Protein 6LMR (pdb70)

GO terms:
  GO:1990837 sequence-specific double-stranded DNA binding (F, IDA)
  GO:0003677 DNA binding (F, TAS)
  GO:0045944 positive regulation of transcription by RNA polymerase II (P, IDA)
  GO:0062153 C5-methylcytidine-containing RNA reader activity (F, IDA)
  GO:0070062 extracellular exosome (C, IDA)
  GO:0010494 cytoplasmic stress granule (C, IDA)
  GO:0003723 RNA binding (F, IDA)
  GO:0035198 miRNA binding (F, IDA)
  GO:0005689 U12-type spliceosomal complex (C, IDA)
  GO:1990428 miRNA transport (P, IDA)
  GO:0048255 mRNA stabilization (P, IDA)
  GO:0006355 regulation of DNA-templated transcription (P, IDA)
  GO:0005576 extracellular region (C, EXP)
  GO:0005634 nucleus (C, EXP)
  GO:0005737 cytoplasm (C, EXP)
  GO:0051031 tRNA transport (P, IMP)
  GO:0050658 RNA transport (P, IMP)
  GO:0005515 protein binding (F, IPI)
  GO:0005634 nucleus (C, TAS)
  GO:0003690 double-stranded DNA binding (F, TAS)

Secondary structure (DSSP, 8-state):
---EEEEEEEEEEEEEETTTTEEEEEETTT--EEEEEGGG-SS--TT-SS----TT-EEEEEEEE-SSSEEEEEEE-GGGPPP---TT--

Sequence (90 aa):
DKKVIATKVLGTVKWFNVRNGYGFINRNDTKEDVFVHQTAIKKNNPRKYLRSVGDGETVEFDVVEGEKGAEAANVTGPGGVPVQGSKYAADKKVIATKVLGTVKWFNVRNGYGFINRNDTKEDVFVHQTAIKKNNPRKYLRSVGDGETVEFDVVEGEKGAEAANVTGPGGVPVQGSKYAADKKVIATKVLGTVKWFNVRNGYGFINRNDTKEDVFVHQTAIKKNNPRKYLRSVGDGETVEFDVVEGEKGAEAANVTGPGGVPVQGSKYAADKKVIATKVLGTVKWFNVRNGYGFINRNDTKEDVFVHQTAIKKNNPRKYLRSVGDGETVEFDVVEGEKGAEAANVTGPGGVPVQGSKYAADKKVIATKVLGTVKWFNVRNGYGFINRNDTKEDVFVHQTAIKKNNPRKYLRSVGDGETVEFDVVEGEKGAEAANVTGPGGVPVQGSKYAADKKVIATKVLGTVKWFNVRNGYGFINRNDTKEDVFVHQTAIKKNNPRKYLRSVGDGETVEFDVVEGEKGAEAANVTGPGGVPVQGSKYAADKKVIATKVLGTVKWFNVRNGYGFINRNDTKEDVFVHQTAIKKNNPRKYLRSVGDGETVEFDVVEGEKGAEAANVTGPGGVPVQGSKYAADKKVIATKVLGTVKWFNVRNGYGFINRNDTKEDVFVHQTAIKKNNPRKYLRSVGDGETVEFDVVEGEKGAEAANVTGPGGVPVQGSKYAADKKVIATKVLGTVKWFNVRNGYGFINRNDTKEDVFVHQTAIKKNNPRKYLRSVGDGETVEFDVVEGEKGAEAANVTGPGGVPVQGSKYAADKKVIATKVLGTVKWFNVRNGYGFINRNDTKEDVFVHQTAIKKNNPRKYLRSVGDGETVEFDVVEGEKGAEAANVTGPGGVPVQGSKYAADKKVIATKVLGTVKWFNVRNGYGFINRNDTKEDVFVHQTAIKKNNPRKYLRSVGDGETVEFDVVEGEKGAEAANVTGPGGVPVQGSKYAADKKVIATKVLGTVKWFNVRNGYGFINRNDTKEDVFVHQTAIKKNNPRKYLRSVGDGETVEFDVVEGEKGAEAANVTGPGGVPVQGSKYAADKKVIATKVLGTVKWFNVRNGYGFINRNDTKEDVFVHQTAIKKNNPRKYLRSVGDGETVEFDVVEGEKGAEAANVTGPGGVPVQGSKYAADKKVIATKVLGTVKWFNVRNGYGFINRNDTKEDVFVHQTAIKKNNPRKYLRSVGDGETVEFDVVEGEKGAEAANVTGPGGVPVQGSKYAADKKVIATKVLGTVKWFNVRNGYGFINRNDTKEDVFVHQTAIKKNNPRKYLRSVGDGETVEFDVVEGEKGAEAANVTGPGGVPVQGSKYAADKKVIATKVLGTVKWFNVRNGYGFINRNDTKEDVFVHQTAIKKNNPRKYLRSVGDGETVEFDVVEGEKGAEAANVTGPGGVPVQGSKYAADKKVIATKVLGTVKWFNVRNGYGFINRNDTKEDVFVHQTAIKKNNPRKYLRSVGDGETVEFDVVEGEKGAEAANVTGPGGVPVQGSKYAADKKVIATKVLGTVKWFNVRNGYGFINRNDTKEDVFVHQTAIKKNNPRKYLRSVGDGETVEFDVVEGEKGAEAANVTGPGGVPVQGSKYAADKKVIATKVLGTVKWFNVRNGYGFINRNDTKEDVFVHQTAIKKNNPRKYLRSVGDGETVEFDVVEGEKGAEAANVTGPGGVPVQGSKYAADKKVIATKVLGTVKWFNVRNGYGFINRNDTKEDVFVHQTAIKKNNPRKYLRSVGDGETVEFDVVEGEKGAEAANVTGPGGVPVQGSKYAA

InterPro domains:
  IPR002059 Cold-shock protein Csp, DNA-binding [PF00313] (61-127)
  IPR002059 Cold-shock protein Csp, DNA-binding [PR00050] (61-76)
  IPR002059 Cold-shock protein Csp, DNA-binding [PR00050] (82-91)
  IPR002059 Cold-shock protein Csp, DNA-binding [PR00050] (101-119)
  IPR002059 Cold-shock protein Csp, DNA-binding [PS51857] (58-127)
  IPR002059 Cold-shock protein Csp, DNA-binding [cd04458] (61-127)
  IPR011129 Cold-shock domain [SM00357] (60-128)
  IPR012340 Nucleic acid-binding, OB-fold [G3DSA:2.40.50.140] (48-130)
  IPR012340 Nucleic acid-binding, OB-fold [SSF50249] (55-127)
  IPR019844 Cold-shock domain, conserved site [PS00352] (72-91)
  IPR050181 Cold shock domain-containing protein [PTHR11544] (18-324)

Foldseek 3Di:
DFAFPFFWAKWAFQDWDVVVQWGWIQGPVVRHIATDGQVQAQFADPVFPGRFADHRAIWIFTWTADPVGIHTGNIAHPPNHGGDGYPNGD

Solvent-accessible surface area: 5685 Å² total; per-residue (Å²): 198,120,131,79,83,24,86,161,22,82,0,50,2,126,77,9,62,31,210,54,30,97,1,52,1,49,9,80,99,72,168,94,65,0,73,1,78,31,111,17,3,129,110,34,29,115,196,59,188,85,89,1,0,5,98,59,43,52,0,24,2,39,0,19,83,14,162,182,30,14,69,1,34,70,0,18,3,55,83,56,79,61,2,104,13,11,172,173,11,71

Nearest PDB structures (foldseek):
  6lms-assembly1_A  TM=9.364E-01  e=9.576E-15  Homo sapiens
  6a6j-assembly2_C  TM=9.395E-01  e=3.220E-14  Danio rerio
  7f3j-assembly2_C  TM=9.641E-01  e=1.718E-13  Homo sapiens
  1h95-assembly1_A  TM=7.685E-01  e=8.347E-10  Homo sapiens
  4a76-assembly3_E  TM=8.411E-01  e=6.032E-07  Xenopus tropicalis

Organism: Homo sapiens (NCBI:txid9606)

Structure (mmCIF, N/CA/C/O backbone):
data_6LMR
#
_entry.id   6LMR
#
loop_
_entity.id
_entity.type
_entity.pdbx_description
1 polymer 'Y-box-binding protein 1'
2 polymer "DNA (5'-D(P*AP*AP*CP*AP*CP*CP*T)-3')"
#
loop_
_atom_site.group_PDB
_atom_site.id
_atom_site.type_symbol
_atom_site.label_atom_id
_atom_site.label_alt_id
_atom_site.label_comp_id
_atom_site.label_asym_id
_atom_site.label_entity_id
_atom_site.label_seq_id
_atom_site.pdbx_PDB_ins_code
_atom_site.Cartn_x
_atom_site.Cartn_y
_atom_site.Cartn_z
_atom_site.occupancy
_atom_site.B_iso_or_equiv
_atom_site.auth_seq_id
_atom_site.auth_comp_id
_atom_site.auth_asym_id
_atom_site.auth_atom_id
_atom_site.pdbx_PDB_model_num
ATOM 1 N N . ASP A 1 24 ? 19.459 -11.107 17.613 1.00 0.00 51 ASP A N 1
ATOM 2 C CA . ASP A 1 24 ? 19.635 -11.624 16.226 1.00 0.00 51 ASP A CA 1
ATOM 3 C C . ASP A 1 24 ? 20.703 -12.713 16.226 1.00 0.00 51 ASP A C 1
ATOM 4 O O . ASP A 1 24 ? 21.355 -12.956 15.210 1.00 0.00 51 ASP A O 1
ATOM 13 N N . LYS A 1 25 ? 20.881 -13.361 17.374 1.00 0.00 52 LYS A N 1
ATOM 14 C CA . LYS A 1 25 ? 21.875 -14.418 17.497 1.00 0.00 52 LYS A CA 1
ATOM 15 C C . LYS A 1 25 ? 21.532 -15.575 16.562 1.00 0.00 52 LYS A C 1
ATOM 16 O O . LYS A 1 25 ? 20.391 -16.041 16.533 1.00 0.00 52 LYS A O 1
ATOM 35 N N . LYS A 1 26 ? 22.520 -16.032 15.802 1.00 0.00 53 LYS A N 1
ATOM 36 C CA . LYS A 1 26 ? 22.303 -17.128 14.864 1.00 0.00 53 LYS A CA 1
ATOM 37 C C . LYS A 1 26 ? 22.566 -18.468 15.523 1.00 0.00 53 LYS A C 1
ATOM 38 O O . LYS A 1 26 ? 23.583 -18.663 16.188 1.00 0.00 53 LYS A O 1
ATOM 57 N N . VAL A 1 27 ? 21.643 -19.394 15.317 1.00 0.00 54 VAL A N 1
ATOM 58 C CA . VAL A 1 27 ? 21.788 -20.730 15.859 1.00 0.00 54 VAL A CA 1
ATOM 59 C C . VAL A 1 27 ? 22.263 -21.674 14.763 1.00 0.00 54 VAL A C 1
ATOM 60 O O . VAL A 1 27 ? 21.494 -22.057 13.881 1.00 0.00 54 VAL A O 1
ATOM 73 N N . ILE A 1 28 ? 23.540 -22.027 14.817 1.00 0.00 55 ILE A N 1
ATOM 74 C CA . ILE A 1 28 ? 24.124 -22.910 13.819 1.00 0.00 55 ILE A CA 1
ATOM 75 C C . ILE A 1 28 ? 23.447 -24.277 13.834 1.00 0.00 55 ILE A C 1
ATOM 76 O O . ILE A 1 28 ? 23.142 -24.841 12.782 1.00 0.00 55 ILE A O 1
ATOM 92 N N . ALA A 1 29 ? 23.226 -24.809 15.030 1.00 0.00 56 ALA A N 1
ATOM 93 C CA . ALA A 1 29 ? 22.586 -26.111 15.167 1.00 0.00 56 ALA A CA 1
ATOM 94 C C . ALA A 1 29 ? 21.711 -26.165 16.417 1.00 0.00 56 ALA A C 1
ATOM 95 O O . ALA A 1 29 ? 21.885 -25.378 17.346 1.00 0.00 56 ALA A O 1
ATOM 102 N N . THR A 1 30 ? 20.772 -27.104 16.423 1.00 0.00 57 THR A N 1
ATOM 103 C CA . THR A 1 30 ? 19.866 -27.275 17.552 1.00 0.00 57 THR A CA 1
ATOM 104 C C . THR A 1 30 ? 20.231 -28.547 18.316 1.00 0.00 57 THR A C 1
ATOM 105 O O . THR A 1 30 ? 21.412 -28.835 18.502 1.00 0.00 57 THR A O 1
ATOM 116 N N . LYS A 1 31 ? 19.237 -29.297 18.780 1.00 0.00 58 LYS A N 1
ATOM 117 C CA . LYS A 1 31 ? 19.523 -30.515 19.527 1.00 0.00 58 LYS A CA 1
ATOM 118 C C . LYS A 1 31 ? 20.509 -31.394 18.760 1.00 0.00 58 LYS A C 1
ATOM 119 O O . LYS A 1 31 ? 20.140 -32.076 17.804 1.00 0.00 58 LYS A O 1
ATOM 138 N N . VAL A 1 32 ? 21.764 -31.366 19.193 1.00 0.00 59 VAL A N 1
ATOM 139 C CA . VAL A 1 32 ? 22.813 -32.157 18.560 1.00 0.00 59 VAL A CA 1
ATOM 140 C C . VAL A 1 32 ? 23.570 -32.974 19.596 1.00 0.00 59 VAL A C 1
ATOM 141 O O . VAL A 1 32 ? 24.019 -32.438 20.608 1.00 0.00 59 VAL A O 1
ATOM 154 N N . LEU A 1 33 ? 23.725 -34.265 19.333 1.00 0.00 60 LEU A N 1
ATOM 155 C CA . LEU A 1 33 ? 24.465 -35.123 20.245 1.00 0.00 60 LEU A CA 1
ATOM 156 C C . LEU A 1 33 ? 25.960 -34.987 19.984 1.00 0.00 60 LEU A C 1
ATOM 157 O O . LEU A 1 33 ? 26.403 -34.958 18.836 1.00 0.00 60 LEU A O 1
ATOM 173 N N . GLY A 1 34 ? 26.723 -34.904 21.060 1.00 0.00 61 GLY A N 1
ATOM 174 C CA . GLY A 1 34 ? 28.164 -34.758 20.958 1.00 0.00 61 GLY A CA 1
ATOM 175 C C . GLY A 1 34 ? 28.844 -35.487 22.105 1.00 0.00 61 GLY A C 1
ATOM 176 O O . GLY A 1 34 ? 28.182 -36.091 22.943 1.00 0.00 61 GLY A O 1
ATOM 180 N N . THR A 1 35 ? 30.166 -35.430 22.131 1.00 0.00 62 THR A N 1
ATOM 181 C CA . THR A 1 35 ? 30.930 -36.094 23.176 1.00 0.00 62 THR A CA 1
ATOM 182 C C . THR A 1 35 ? 31.891 -35.116 23.837 1.00 0.00 62 THR A C 1
ATOM 183 O O . THR A 1 35 ? 32.552 -34.328 23.161 1.00 0.00 62 THR A O 1
ATOM 194 N N . VAL A 1 36 ? 31.960 -35.165 25.161 1.00 0.00 63 VAL A N 1
ATOM 195 C CA . VAL A 1 36 ? 32.831 -34.259 25.900 1.00 0.00 63 VAL A CA 1
ATOM 196 C C . VAL A 1 36 ? 34.286 -34.709 25.803 1.00 0.00 63 VAL A C 1
ATOM 197 O O . VAL A 1 36 ? 34.661 -35.745 26.351 1.00 0.00 63 VAL A O 1
ATOM 210 N N . LYS A 1 37 ? 35.103 -33.922 25.112 1.00 0.00 64 LYS A N 1
ATOM 211 C CA . LYS A 1 37 ? 36.514 -34.255 24.979 1.00 0.00 64 LYS A CA 1
ATOM 212 C C . LYS A 1 37 ? 37.157 -34.252 26.365 1.00 0.00 64 LYS A C 1
ATOM 213 O O . LYS A 1 37 ? 37.848 -35.191 26.755 1.00 0.00 64 LYS A O 1
ATOM 232 N N . TRP A 1 38 ? 36.877 -33.181 27.103 1.00 0.00 65 TRP A N 1
ATOM 233 C CA . TRP A 1 38 ? 37.366 -33.022 28.472 1.00 0.00 65 TRP A CA 1
ATOM 234 C C . TRP A 1 38 ? 36.852 -31.710 29.060 1.00 0.00 65 TRP A C 1
ATOM 235 O O . TRP A 1 38 ? 36.746 -30.705 28.355 1.00 0.00 65 TRP A O 1
ATOM 256 N N . PHE A 1 39 ? 36.538 -31.720 30.352 1.00 0.00 66 PHE A N 1
ATOM 257 C CA . PHE A 1 39 ? 36.050 -30.518 31.020 1.00 0.00 66 PHE A CA 1
ATOM 258 C C . PHE A 1 39 ? 36.684 -30.395 32.401 1.00 0.00 66 PHE A C 1
ATOM 259 O O . PHE A 1 39 ? 36.501 -31.263 33.255 1.00 0.00 66 PHE A O 1
ATOM 276 N N . ASN A 1 40 ? 37.428 -29.317 32.621 1.00 0.00 67 ASN A N 1
ATOM 277 C CA . ASN A 1 40 ? 38.085 -29.113 33.910 1.00 0.00 67 ASN A CA 1
ATOM 278 C C . ASN A 1 40 ? 37.277 -28.163 34.785 1.00 0.00 67 ASN A C 1
ATOM 279 O O . ASN A 1 40 ? 37.025 -27.018 34.412 1.00 0.00 67 ASN A O 1
ATOM 290 N N . VAL A 1 41 ? 36.875 -28.654 35.949 1.00 0.00 68 VAL A N 1
ATOM 291 C CA . VAL A 1 41 ? 36.098 -27.850 36.882 1.00 0.00 68 VAL A CA 1
ATOM 292 C C . VAL A 1 41 ? 36.901 -26.654 37.391 1.00 0.00 68 VAL A C 1
ATOM 293 O O . VAL A 1 41 ? 36.386 -25.538 37.470 1.00 0.00 68 VAL A O 1
ATOM 306 N N . ARG A 1 42 ? 38.155 -26.897 37.761 1.00 0.00 69 ARG A N 1
ATOM 307 C CA . ARG A 1 42 ? 39.007 -25.830 38.283 1.00 0.00 69 ARG A CA 1
ATOM 308 C C . ARG A 1 42 ? 39.225 -24.710 37.265 1.00 0.00 69 ARG A C 1
ATOM 309 O O . ARG A 1 42 ? 39.157 -23.532 37.610 1.00 0.00 69 ARG A O 1
ATOM 330 N N . ASN A 1 43 ? 39.498 -25.075 36.017 1.00 0.00 70 ASN A N 1
ATOM 331 C CA . ASN A 1 43 ? 39.728 -24.067 34.983 1.00 0.00 70 ASN A CA 1
ATOM 332 C C . ASN A 1 43 ? 38.483 -23.211 34.773 1.00 0.00 70 ASN A C 1
ATOM 333 O O . ASN A 1 43 ? 38.578 -22.002 34.563 1.00 0.00 70 ASN A O 1
ATOM 344 N N . GLY A 1 44 ? 37.316 -23.845 34.835 1.00 0.00 71 GLY A N 1
ATOM 345 C CA . GLY A 1 44 ? 36.058 -23.127 34.658 1.00 0.00 71 GLY A CA 1
ATOM 346 C C . GLY A 1 44 ? 35.583 -23.132 33.202 1.00 0.00 71 GLY A C 1
ATOM 347 O O . GLY A 1 44 ? 34.568 -22.514 32.882 1.00 0.00 71 GLY A O 1
ATOM 351 N N . TYR A 1 45 ? 36.300 -23.832 32.325 1.00 0.00 72 TYR A N 1
ATOM 352 C CA . TYR A 1 45 ? 35.896 -23.897 30.921 1.00 0.00 72 TYR A CA 1
ATOM 353 C C . TYR A 1 45 ? 36.317 -25.234 30.314 1.00 0.00 72 TYR A C 1
ATOM 354 O O . TYR A 1 45 ? 37.175 -25.925 30.863 1.00 0.00 72 TYR A O 1
ATOM 372 N N . GLY A 1 46 ? 35.705 -25.605 29.189 1.00 0.00 73 GLY A N 1
ATOM 373 C CA . GLY A 1 46 ? 36.040 -26.871 28.545 1.00 0.00 73 GLY A CA 1
ATOM 374 C C . GLY A 1 46 ? 35.561 -26.908 27.098 1.00 0.00 73 GLY A C 1
ATOM 375 O O . GLY A 1 46 ? 35.032 -25.924 26.582 1.00 0.00 73 GLY A O 1
ATOM 379 N N . PHE A 1 47 ? 35.769 -28.049 26.447 1.00 0.00 74 PHE A N 1
ATOM 380 C CA . PHE A 1 47 ? 35.373 -28.212 25.050 1.00 0.00 74 PHE A CA 1
ATOM 381 C C . PHE A 1 47 ? 34.594 -29.506 24.817 1.00 0.00 74 PHE A C 1
ATOM 382 O O . PHE A 1 47 ? 34.839 -30.521 25.467 1.00 0.00 74 PHE A O 1
ATOM 399 N N . ILE A 1 48 ? 33.666 -29.452 23.863 1.00 0.00 75 ILE A N 1
ATOM 400 C CA . ILE A 1 48 ? 32.855 -30.613 23.509 1.00 0.00 75 ILE A CA 1
ATOM 401 C C . ILE A 1 48 ? 33.070 -30.967 22.041 1.00 0.00 75 ILE A C 1
ATOM 402 O O . ILE A 1 48 ? 32.935 -30.112 21.167 1.00 0.00 75 ILE A O 1
ATOM 418 N N . ASN A 1 49 ? 33.397 -32.224 21.766 1.00 0.00 76 ASN A N 1
ATOM 419 C CA . ASN A 1 49 ? 33.624 -32.645 20.389 1.00 0.00 76 ASN A CA 1
ATOM 420 C C . ASN A 1 49 ? 32.352 -33.207 19.779 1.00 0.00 76 ASN A C 1
ATOM 421 O O . ASN A 1 49 ? 31.904 -34.292 20.142 1.00 0.00 76 ASN A O 1
ATOM 432 N N . ARG A 1 50 ? 31.784 -32.465 18.841 1.00 0.00 77 ARG A N 1
ATOM 433 C CA . ARG A 1 50 ? 30.566 -32.910 18.176 1.00 0.00 77 ARG A CA 1
ATOM 434 C C . ARG A 1 50 ? 30.845 -34.161 17.357 1.00 0.00 77 ARG A C 1
ATOM 435 O O . ARG A 1 50 ? 31.808 -34.207 16.592 1.00 0.00 77 ARG A O 1
ATOM 456 N N . ASN A 1 51 ? 29.998 -35.171 17.510 1.00 0.00 78 ASN A N 1
ATOM 457 C CA . ASN A 1 51 ? 30.181 -36.408 16.761 1.00 0.00 78 ASN A CA 1
ATOM 458 C C . ASN A 1 51 ? 29.506 -36.332 15.390 1.00 0.00 78 ASN A C 1
ATOM 459 O O . ASN A 1 51 ? 29.575 -37.280 14.609 1.00 0.00 78 ASN A O 1
ATOM 470 N N . ASP A 1 52 ? 28.869 -35.197 15.087 1.00 0.00 79 ASP A N 1
ATOM 471 C CA . ASP A 1 52 ? 28.214 -35.031 13.798 1.00 0.00 79 ASP A CA 1
ATOM 472 C C . ASP A 1 52 ? 29.097 -34.209 12.863 1.00 0.00 79 ASP A C 1
ATOM 473 O O . ASP A 1 52 ? 29.085 -34.405 11.647 1.00 0.00 79 ASP A O 1
ATOM 482 N N . THR A 1 53 ? 29.847 -33.279 13.444 1.00 0.00 80 THR A N 1
ATOM 483 C CA . THR A 1 53 ? 30.725 -32.417 12.672 1.00 0.00 80 THR A CA 1
ATOM 484 C C . THR A 1 53 ? 32.194 -32.648 13.023 1.00 0.00 80 THR A C 1
ATOM 485 O O . THR A 1 53 ? 33.084 -32.142 12.341 1.00 0.00 80 THR A O 1
ATOM 496 N N . LYS A 1 54 ? 32.448 -33.400 14.088 1.00 0.00 81 LYS A N 1
ATOM 497 C CA . LYS A 1 54 ? 33.815 -33.657 14.507 1.00 0.00 81 LYS A CA 1
ATOM 498 C C . LYS A 1 54 ? 34.551 -32.339 14.722 1.00 0.00 81 LYS A C 1
ATOM 499 O O . LYS A 1 54 ? 35.759 -32.247 14.506 1.00 0.00 81 LYS A O 1
ATOM 518 N N . GLU A 1 55 ? 33.810 -31.323 15.158 1.00 0.00 82 GLU A N 1
ATOM 519 C CA . GLU A 1 55 ? 34.396 -30.012 15.408 1.00 0.00 82 GLU A CA 1
ATOM 520 C C . GLU A 1 55 ? 34.191 -29.584 16.852 1.00 0.00 82 GLU A C 1
ATOM 521 O O . GLU A 1 55 ? 33.093 -29.679 17.397 1.00 0.00 82 GLU A O 1
ATOM 533 N N . ASP A 1 56 ? 35.270 -29.119 17.462 1.00 0.00 83 ASP A N 1
ATOM 534 C CA . ASP A 1 56 ? 35.231 -28.676 18.853 1.00 0.00 83 ASP A CA 1
ATOM 535 C C . ASP A 1 56 ? 34.375 -27.420 19.005 1.00 0.00 83 ASP A C 1
ATOM 536 O O . ASP A 1 56 ? 34.329 -26.576 18.110 1.00 0.00 83 ASP A O 1
ATOM 545 N N . VAL A 1 57 ? 33.701 -27.305 20.145 1.00 0.00 84 VAL A N 1
ATOM 546 C CA . VAL A 1 57 ? 32.851 -26.149 20.415 1.00 0.00 84 VAL A CA 1
ATOM 547 C C . VAL A 1 57 ? 33.095 -25.609 21.824 1.00 0.00 84 VAL A C 1
ATOM 548 O O . VAL A 1 57 ? 33.411 -26.365 22.742 1.00 0.00 84 VAL A O 1
ATOM 561 N N . PHE A 1 58 ? 32.945 -24.296 21.983 1.00 0.00 85 PHE A N 1
ATOM 562 C CA . PHE A 1 58 ? 33.156 -23.655 23.280 1.00 0.00 85 PHE A CA 1
ATOM 563 C C . PHE A 1 58 ? 31.999 -23.973 24.224 1.00 0.00 85 PHE A C 1
ATOM 564 O O . PHE A 1 58 ? 30.839 -23.952 23.818 1.00 0.00 85 PHE A O 1
ATOM 581 N N . VAL A 1 59 ? 32.309 -24.254 25.487 1.00 0.00 86 VAL A N 1
ATOM 582 C CA . VAL A 1 59 ? 31.261 -24.544 26.463 1.00 0.00 86 VAL A CA 1
ATOM 583 C C . VAL A 1 59 ? 31.612 -23.967 27.825 1.00 0.00 86 VAL A C 1
ATOM 584 O O . VAL A 1 59 ? 32.778 -23.930 28.219 1.00 0.00 86 VAL A O 1
ATOM 597 N N . HIS A 1 60 ? 30.589 -23.529 28.534 1.00 0.00 87 HIS A N 1
ATOM 598 C CA . HIS A 1 60 ? 30.778 -22.949 29.858 1.00 0.00 87 HIS A CA 1
ATOM 599 C C . HIS A 1 60 ? 29.701 -23.469 30.812 1.00 0.00 87 HIS A C 1
ATOM 600 O O . HIS A 1 60 ? 28.660 -23.956 30.372 1.00 0.00 87 HIS A O 1
ATOM 614 N N . GLN A 1 61 ? 29.968 -23.396 32.114 1.00 0.00 88 GLN A N 1
ATOM 615 C CA . GLN A 1 61 ? 29.017 -23.893 33.106 1.00 0.00 88 GLN A CA 1
ATOM 616 C C . GLN A 1 61 ? 27.687 -23.151 33.041 1.00 0.00 88 GLN A C 1
ATOM 617 O O . GLN A 1 61 ? 26.625 -23.757 33.177 1.00 0.00 88 GLN A O 1
ATOM 631 N N . THR A 1 62 ? 27.744 -21.850 32.824 1.00 0.00 89 THR A N 1
ATOM 632 C CA . THR A 1 62 ? 26.523 -21.059 32.730 1.00 0.00 89 THR A CA 1
ATOM 633 C C . THR A 1 62 ? 25.735 -21.440 31.479 1.00 0.00 89 THR A C 1
ATOM 634 O O . THR A 1 62 ? 24.553 -21.116 31.356 1.00 0.00 89 THR A O 1
ATOM 645 N N . ALA A 1 63 ? 26.394 -22.135 30.553 1.00 0.00 90 ALA A N 1
ATOM 646 C CA . ALA A 1 63 ? 25.747 -22.557 29.317 1.00 0.00 90 ALA A CA 1
ATOM 647 C C . ALA A 1 63 ? 25.037 -23.899 29.497 1.00 0.00 90 ALA A C 1
ATOM 648 O O . ALA A 1 63 ? 24.463 -24.429 28.547 1.00 0.00 90 ALA A O 1
ATOM 655 N N . ILE A 1 64 ? 25.095 -24.456 30.704 1.00 0.00 91 ILE A N 1
ATOM 656 C CA . ILE A 1 64 ? 24.476 -25.749 30.962 1.00 0.00 91 ILE A CA 1
ATOM 657 C C . ILE A 1 64 ? 23.107 -25.583 31.619 1.00 0.00 91 ILE A C 1
ATOM 658 O O . ILE A 1 64 ? 23.006 -25.274 32.807 1.00 0.00 91 ILE A O 1
ATOM 674 N N . LYS A 1 65 ? 22.055 -25.798 30.830 1.00 0.00 92 LYS A N 1
ATOM 675 C CA . LYS A 1 65 ? 20.687 -25.682 31.331 1.00 0.00 92 LYS A CA 1
ATOM 676 C C . LYS A 1 65 ? 20.409 -26.706 32.430 1.00 0.00 92 LYS A C 1
ATOM 677 O O . LYS A 1 65 ? 19.811 -26.382 33.455 1.00 0.00 92 LYS A O 1
ATOM 696 N N . LYS A 1 66 ? 20.831 -27.947 32.200 1.00 0.00 93 LYS A N 1
ATOM 697 C CA . LYS A 1 66 ? 20.604 -29.012 33.174 1.00 0.00 93 LYS A CA 1
ATOM 698 C C . LYS A 1 66 ? 21.911 -29.699 33.546 1.00 0.00 93 LYS A C 1
ATOM 699 O O . LYS A 1 66 ? 22.802 -29.855 32.713 1.00 0.00 93 LYS A O 1
ATOM 718 N N . ASN A 1 67 ? 22.012 -30.115 34.802 1.00 0.00 94 ASN A N 1
ATOM 719 C CA . ASN A 1 67 ? 23.210 -30.793 35.279 1.00 0.00 94 ASN A CA 1
ATOM 720 C C . ASN A 1 67 ? 22.862 -31.755 36.406 1.00 0.00 94 ASN A C 1
ATOM 721 O O . ASN A 1 67 ? 21.712 -31.829 36.838 1.00 0.00 94 ASN A O 1
ATOM 732 N N . ASN A 1 68 ? 23.860 -32.488 36.881 1.00 0.00 95 ASN A N 1
ATOM 733 C CA . ASN A 1 68 ? 23.638 -33.439 37.964 1.00 0.00 95 ASN A CA 1
ATOM 734 C C . ASN A 1 68 ? 23.206 -32.682 39.234 1.00 0.00 95 ASN A C 1
ATOM 735 O O . ASN A 1 68 ? 23.942 -31.818 39.708 1.00 0.00 95 ASN A O 1
ATOM 746 N N . PRO A 1 69 ? 22.043 -32.966 39.794 1.00 0.00 96 PRO A N 1
ATOM 747 C CA . PRO A 1 69 ? 21.564 -32.265 41.027 1.00 0.00 96 PRO A CA 1
ATOM 748 C C . PRO A 1 69 ? 22.449 -32.541 42.237 1.00 0.00 96 PRO A C 1
ATOM 749 O O . PRO A 1 69 ? 22.517 -31.735 43.165 1.00 0.00 96 PRO A O 1
ATOM 760 N N . ARG A 1 70 ? 23.128 -33.677 42.218 1.00 0.00 97 ARG A N 1
ATOM 761 C CA . ARG A 1 70 ? 24.014 -34.040 43.314 1.00 0.00 97 ARG A CA 1
ATOM 762 C C . ARG A 1 70 ? 25.245 -33.135 43.327 1.00 0.00 97 ARG A C 1
ATOM 763 O O . ARG A 1 70 ? 25.948 -33.049 44.334 1.00 0.00 97 ARG A O 1
ATOM 784 N N . LYS A 1 71 ? 25.508 -32.463 42.204 1.00 0.00 98 LYS A N 1
ATOM 785 C CA . LYS A 1 71 ? 26.664 -31.582 42.108 1.00 0.00 98 LYS A CA 1
ATOM 786 C C . LYS A 1 71 ? 26.266 -30.139 42.402 1.00 0.00 98 LYS A C 1
ATOM 787 O O . LYS A 1 71 ? 25.376 -29.587 41.752 1.00 0.00 98 LYS A O 1
ATOM 806 N N . TYR A 1 72 ? 26.928 -29.530 43.381 1.00 0.00 99 TYR A N 1
ATOM 807 C CA . TYR A 1 72 ? 26.635 -28.147 43.746 1.00 0.00 99 TYR A CA 1
ATOM 808 C C . TYR A 1 72 ? 27.007 -27.198 42.611 1.00 0.00 99 TYR A C 1
ATOM 809 O O . TYR A 1 72 ? 26.290 -26.236 42.331 1.00 0.00 99 TYR A O 1
ATOM 827 N N . LEU A 1 73 ? 28.133 -27.475 41.964 1.00 0.00 100 LEU A N 1
ATOM 828 C CA . LEU A 1 73 ? 28.601 -26.639 40.866 1.00 0.00 100 LEU A CA 1
ATOM 829 C C . LEU A 1 73 ? 28.329 -27.322 39.531 1.00 0.00 100 LEU A C 1
ATOM 830 O O . LEU A 1 73 ? 28.549 -28.524 39.386 1.00 0.00 100 LEU A O 1
ATOM 846 N N . ARG A 1 74 ? 27.845 -26.552 38.560 1.00 0.00 101 ARG A N 1
ATOM 847 C CA . ARG A 1 74 ? 27.559 -27.109 37.245 1.00 0.00 101 ARG A CA 1
ATOM 848 C C . ARG A 1 74 ? 28.846 -27.573 36.576 1.00 0.00 101 ARG A C 1
ATOM 849 O O . ARG A 1 74 ? 29.868 -26.891 36.627 1.00 0.00 101 ARG A O 1
ATOM 870 N N . SER A 1 75 ? 28.784 -28.744 35.952 1.00 0.00 102 SER A N 1
ATOM 871 C CA . SER A 1 75 ? 29.947 -29.306 35.278 1.00 0.00 102 SER A CA 1
ATOM 872 C C . SER A 1 75 ? 29.517 -30.355 34.260 1.00 0.00 102 SER A C 1
ATOM 873 O O . SER A 1 75 ? 28.386 -30.844 34.300 1.00 0.00 102 SER A O 1
ATOM 881 N N . VAL A 1 76 ? 30.423 -30.707 33.355 1.00 0.00 103 VAL A N 1
ATOM 882 C CA . VAL A 1 76 ? 30.117 -31.709 32.343 1.00 0.00 103 VAL A CA 1
ATOM 883 C C . VAL A 1 76 ? 31.136 -32.844 32.420 1.00 0.00 103 VAL A C 1
ATOM 884 O O . VAL A 1 76 ? 32.344 -32.601 32.421 1.00 0.00 103 VAL A O 1
ATOM 897 N N . GLY A 1 77 ? 30.651 -34.078 32.501 1.00 0.00 104 GLY A N 1
ATOM 898 C CA . GLY A 1 77 ? 31.545 -35.226 32.598 1.00 0.00 104 GLY A CA 1
ATOM 899 C C . GLY A 1 77 ? 32.323 -35.434 31.302 1.00 0.00 104 GLY A C 1
ATOM 900 O O . GLY A 1 77 ? 31.809 -35.187 30.212 1.00 0.00 104 GLY A O 1
ATOM 904 N N . ASP A 1 78 ? 33.564 -35.895 31.432 1.00 0.00 105 ASP A N 1
ATOM 905 C CA . ASP A 1 78 ? 34.401 -36.140 30.263 1.00 0.00 105 ASP A CA 1
ATOM 906 C C . ASP A 1 78 ? 34.080 -37.508 29.674 1.00 0.00 105 ASP A C 1
ATOM 907 O O . ASP A 1 78 ? 33.890 -38.479 30.406 1.00 0.00 105 ASP A O 1
ATOM 916 N N . GLY A 1 79 ? 34.006 -37.580 28.351 1.00 0.00 106 GLY A N 1
ATOM 917 C CA . GLY A 1 79 ? 33.694 -38.837 27.687 1.00 0.00 106 GLY A CA 1
ATOM 918 C C . GLY A 1 79 ? 32.192 -39.112 27.733 1.00 0.00 106 GLY A C 1
ATOM 919 O O . GLY A 1 79 ? 31.725 -40.153 27.270 1.00 0.00 106 GLY A O 1
ATOM 923 N N . GLU A 1 80 ? 31.435 -38.168 28.297 1.00 0.00 107 GLU A N 1
ATOM 924 C CA . GLU A 1 80 ? 29.992 -38.315 28.407 1.00 0.00 107 GLU A CA 1
ATOM 925 C C . GLU A 1 80 ? 29.299 -37.662 27.221 1.00 0.00 107 GLU A C 1
ATOM 926 O O . GLU A 1 80 ? 29.595 -36.521 26.866 1.00 0.00 107 GLU A O 1
ATOM 938 N N . THR A 1 81 ? 28.370 -38.388 26.622 1.00 0.00 108 THR A N 1
ATOM 939 C CA . THR A 1 81 ? 27.622 -37.860 25.491 1.00 0.00 108 THR A CA 1
ATOM 940 C C . THR A 1 81 ? 26.688 -36.754 25.967 1.00 0.00 108 THR A C 1
ATOM 941 O O . THR A 1 81 ? 26.005 -36.907 26.977 1.00 0.00 108 THR A O 1
ATOM 952 N N . VAL A 1 82 ? 26.676 -35.630 25.256 1.00 0.00 109 VAL A N 1
ATOM 953 C CA . VAL A 1 82 ? 25.838 -34.507 25.665 1.00 0.00 109 VAL A CA 1
ATOM 954 C C . VAL A 1 82 ? 24.974 -34.005 24.513 1.00 0.00 109 VAL A C 1
ATOM 955 O O . VAL A 1 82 ? 25.286 -34.230 23.348 1.00 0.00 109 VAL A O 1
ATOM 968 N N . GLU A 1 83 ? 23.900 -33.295 24.851 1.00 0.00 110 GLU A N 1
ATOM 969 C CA . GLU A 1 83 ? 23.007 -32.747 23.840 1.00 0.00 110 GLU A CA 1
ATOM 970 C C . GLU A 1 83 ? 22.963 -31.235 24.006 1.00 0.00 110 GLU A C 1
ATOM 971 O O . GLU A 1 83 ? 22.799 -30.738 25.118 1.00 0.00 110 GLU A O 1
ATOM 983 N N . PHE A 1 84 ? 23.137 -30.499 22.917 1.00 0.00 111 PHE A N 1
ATOM 984 C CA . PHE A 1 84 ? 23.156 -29.048 23.022 1.00 0.00 111 PHE A CA 1
ATOM 985 C C . PHE A 1 84 ? 22.895 -28.362 21.684 1.00 0.00 111 PHE A C 1
ATOM 986 O O . PHE A 1 84 ? 22.948 -28.988 20.626 1.00 0.00 111 PHE A O 1
ATOM 1003 N N . ASP A 1 85 ? 22.638 -27.058 21.753 1.00 0.00 112 ASP A N 1
ATOM 1004 C CA . ASP A 1 85 ? 22.395 -26.258 20.561 1.00 0.00 112 ASP A CA 1
ATOM 1005 C C . ASP A 1 85 ? 23.660 -25.491 20.204 1.00 0.00 112 ASP A C 1
ATOM 1006 O O . ASP A 1 85 ? 24.333 -24.955 21.085 1.00 0.00 112 ASP A O 1
ATOM 1015 N N . VAL A 1 86 ? 23.984 -25.435 18.920 1.00 0.00 113 VAL A N 1
ATOM 1016 C CA . VAL A 1 86 ? 25.176 -24.720 18.489 1.00 0.00 113 VAL A CA 1
ATOM 1017 C C . VAL A 1 86 ? 24.804 -23.308 18.055 1.00 0.00 113 VAL A C 1
ATOM 1018 O O . VAL A 1 86 ? 23.956 -23.118 17.184 1.00 0.00 113 VAL A O 1
ATOM 1031 N N . VAL A 1 87 ? 25.455 -22.324 18.661 1.00 0.00 114 VAL A N 1
ATOM 1032 C CA . VAL A 1 87 ? 25.196 -20.930 18.324 1.00 0.00 114 VAL A CA 1
ATOM 1033 C C . VAL A 1 87 ? 26.476 -20.287 17.812 1.00 0.00 114 VAL A C 1
ATOM 1034 O O . VAL A 1 87 ? 27.530 -20.409 18.429 1.00 0.00 114 VAL A O 1
ATOM 1047 N N . GLU A 1 88 ? 26.386 -19.627 16.668 1.00 0.00 115 GLU A N 1
ATOM 1048 C CA . GLU A 1 88 ? 27.563 -19.000 16.081 1.00 0.00 115 GLU A CA 1
ATOM 1049 C C . GLU A 1 88 ? 28.132 -17.932 17.013 1.00 0.00 115 GLU A C 1
ATOM 1050 O O . GLU A 1 88 ? 27.421 -17.029 17.449 1.00 0.00 115 GLU A O 1
ATOM 1062 N N . GLY A 1 89 ? 29.424 -18.049 17.309 1.00 0.00 116 GLY A N 1
ATOM 1063 C CA . GLY A 1 89 ? 30.095 -17.092 18.182 1.00 0.00 116 GLY A CA 1
ATOM 1064 C C . GLY A 1 89 ? 31.206 -16.362 17.434 1.00 0.00 116 GLY A C 1
ATOM 1065 O O . GLY A 1 89 ? 31.681 -16.829 16.399 1.00 0.00 116 GLY A O 1
ATOM 1069 N N . GLU A 1 90 ? 31.613 -15.211 17.963 1.00 0.00 117 GLU A N 1
ATOM 1070 C CA . GLU A 1 90 ? 32.668 -14.423 17.335 1.00 0.00 117 GLU A CA 1
ATOM 1071 C C . GLU A 1 90 ? 33.982 -15.202 17.294 1.00 0.00 117 GLU A C 1
ATOM 1072 O O . GLU A 1 90 ? 34.717 -15.142 16.312 1.00 0.00 117 GLU A O 1
ATOM 1084 N N . LYS A 1 91 ? 34.271 -15.928 18.369 1.00 0.00 118 LYS A N 1
ATOM 1085 C CA . LYS A 1 91 ? 35.493 -16.722 18.433 1.00 0.00 118 LYS A CA 1
ATOM 1086 C C . LYS A 1 91 ? 35.284 -18.115 17.839 1.00 0.00 118 LYS A C 1
ATOM 1087 O O . LYS A 1 91 ? 36.232 -18.893 17.720 1.00 0.00 118 LYS A O 1
ATOM 1106 N N . GLY A 1 92 ? 34.046 -18.432 17.470 1.00 0.00 119 GLY A N 1
ATOM 1107 C CA . GLY A 1 92 ? 33.744 -19.738 16.902 1.00 0.00 119 GLY A CA 1
ATOM 1108 C C . GLY A 1 92 ? 32.396 -20.244 17.396 1.00 0.00 119 GLY A C 1
ATOM 1109 O O . GLY A 1 92 ? 31.636 -19.504 18.021 1.00 0.00 119 GLY A O 1
ATOM 1113 N N . ALA A 1 93 ? 32.103 -21.509 17.117 1.00 0.00 120 ALA A N 1
ATOM 1114 C CA . ALA A 1 93 ? 30.839 -22.098 17.545 1.00 0.00 120 ALA A CA 1
ATOM 1115 C C . ALA A 1 93 ? 30.735 -22.086 19.066 1.00 0.00 120 ALA A C 1
ATOM 1116 O O . ALA A 1 93 ? 31.709 -22.360 19.769 1.00 0.00 120 ALA A O 1
ATOM 1123 N N . GLU A 1 94 ? 29.544 -21.772 19.568 1.00 0.00 121 GLU A N 1
ATOM 1124 C CA . GLU A 1 94 ? 29.318 -21.721 21.009 1.00 0.00 121 GLU A CA 1
ATOM 1125 C C . GLU A 1 94 ? 28.186 -22.662 21.408 1.00 0.00 121 GLU A C 1
ATOM 1126 O O . GLU A 1 94 ? 27.144 -22.704 20.762 1.00 0.00 121 GLU A O 1
ATOM 1138 N N . ALA A 1 95 ? 28.404 -23.419 22.474 1.00 0.00 122 ALA A N 1
ATOM 1139 C CA . ALA A 1 95 ? 27.391 -24.350 22.956 1.00 0.00 122 ALA A CA 1
ATOM 1140 C C . ALA A 1 95 ? 26.496 -23.692 24.003 1.00 0.00 122 ALA A C 1
ATOM 1141 O O . ALA A 1 95 ? 26.948 -22.858 24.787 1.00 0.00 122 ALA A O 1
ATOM 1148 N N . ALA A 1 96 ? 25.222 -24.077 24.009 1.00 0.00 123 ALA A N 1
ATOM 1149 C CA . ALA A 1 96 ? 24.265 -23.520 24.960 1.00 0.00 123 ALA A CA 1
ATOM 1150 C C . ALA A 1 96 ? 23.174 -24.541 25.267 1.00 0.00 123 ALA A C 1
ATOM 1151 O O . ALA A 1 96 ? 22.910 -25.436 24.467 1.00 0.00 123 ALA A O 1
ATOM 1158 N N . ASN A 1 97 ? 22.543 -24.406 26.431 1.00 0.00 124 ASN A N 1
ATOM 1159 C CA . ASN A 1 97 ? 21.482 -25.330 26.814 1.00 0.00 124 ASN A CA 1
ATOM 1160 C C . ASN A 1 97 ? 21.985 -26.767 26.738 1.00 0.00 124 ASN A C 1
ATOM 1161 O O . ASN A 1 97 ? 21.356 -27.627 26.122 1.00 0.00 124 ASN A O 1
ATOM 1172 N N . VAL A 1 98 ? 23.132 -27.016 27.360 1.00 0.00 125 VAL A N 1
ATOM 1173 C CA . VAL A 1 98 ? 23.724 -28.348 27.348 1.00 0.00 125 VAL A CA 1
ATOM 1174 C C . VAL A 1 98 ? 23.029 -29.267 28.347 1.00 0.00 125 VAL A C 1
ATOM 1175 O O . VAL A 1 98 ? 23.024 -29.004 29.550 1.00 0.00 125 VAL A O 1
ATOM 1188 N N . THR A 1 99 ? 22.454 -30.349 27.836 1.00 0.00 126 THR A N 1
ATOM 1189 C CA . THR A 1 99 ? 21.765 -31.316 28.680 1.00 0.00 126 THR A CA 1
ATOM 1190 C C . THR A 1 99 ? 22.099 -32.726 28.224 1.00 0.00 126 THR A C 1
ATOM 1191 O O . THR A 1 99 ? 22.594 -32.924 27.119 1.00 0.00 126 THR A O 1
ATOM 1202 N N . GLY A 1 100 ? 21.814 -33.710 29.064 1.00 0.00 127 GLY A N 1
ATOM 1203 C CA . GLY A 1 100 ? 22.074 -35.096 28.695 1.00 0.00 127 GLY A CA 1
ATOM 1204 C C . GLY A 1 100 ? 21.048 -35.539 27.658 1.00 0.00 127 GLY A C 1
ATOM 1205 O O . GLY A 1 100 ? 20.095 -34.814 27.379 1.00 0.00 127 GLY A O 1
ATOM 1209 N N . PRO A 1 101 ? 21.222 -36.690 27.079 1.00 0.00 128 PRO A N 1
ATOM 1210 C CA . PRO A 1 101 ? 20.284 -37.201 26.039 1.00 0.00 128 PRO A CA 1
ATOM 1211 C C . PRO A 1 101 ? 18.922 -37.563 26.622 1.00 0.00 128 PRO A C 1
ATOM 1212 O O . PRO A 1 101 ? 18.834 -38.169 27.690 1.00 0.00 128 PRO A O 1
ATOM 1223 N N . GLY A 1 102 ? 17.861 -37.194 25.909 1.00 0.00 129 GLY A N 1
ATOM 1224 C CA . GLY A 1 102 ? 16.507 -37.492 26.360 1.00 0.00 129 GLY A CA 1
ATOM 1225 C C . GLY A 1 102 ? 16.095 -36.590 27.522 1.00 0.00 129 GLY A C 1
ATOM 1226 O O . GLY A 1 102 ? 15.169 -36.912 28.265 1.00 0.00 129 GLY A O 1
ATOM 1230 N N . GLY A 1 103 ? 16.790 -35.467 27.682 1.00 0.00 130 GLY A N 1
ATOM 1231 C CA . GLY A 1 103 ? 16.476 -34.540 28.765 1.00 0.00 130 GLY A CA 1
ATOM 1232 C C . GLY A 1 103 ? 17.166 -34.955 30.067 1.00 0.00 130 GLY A C 1
ATOM 1233 O O . GLY A 1 103 ? 17.010 -34.297 31.096 1.00 0.00 130 GLY A O 1
ATOM 1237 N N . VAL A 1 104 ? 17.928 -36.047 30.017 1.00 0.00 131 VAL A N 1
ATOM 1238 C CA . VAL A 1 104 ? 18.642 -36.535 31.190 1.00 0.00 131 VAL A CA 1
ATOM 1239 C C . VAL A 1 104 ? 19.644 -35.483 31.686 1.00 0.00 131 VAL A C 1
ATOM 1240 O O . VAL A 1 104 ? 20.329 -34.865 30.878 1.00 0.00 131 VAL A O 1
ATOM 1253 N N . PRO A 1 105 ? 19.763 -35.256 32.978 1.00 0.00 132 PRO A N 1
ATOM 1254 C CA . PRO A 1 105 ? 20.726 -34.241 33.511 1.00 0.00 132 PRO A CA 1
ATOM 1255 C C . PRO A 1 105 ? 22.175 -34.644 33.226 1.00 0.00 132 PRO A C 1
ATOM 1256 O O . PRO A 1 105 ? 22.489 -35.833 33.149 1.00 0.00 132 PRO A O 1
ATOM 1267 N N . VAL A 1 106 ? 23.054 -33.658 33.071 1.00 0.00 133 VAL A N 1
ATOM 1268 C CA . VAL A 1 106 ? 24.460 -33.946 32.794 1.00 0.00 133 VAL A CA 1
ATOM 1269 C C . VAL A 1 106 ? 25.130 -34.573 34.014 1.00 0.00 133 VAL A C 1
ATOM 1270 O O . VAL A 1 106 ? 24.979 -34.087 35.133 1.00 0.00 133 VAL A O 1
ATOM 1283 N N . GLN A 1 107 ? 25.860 -35.662 33.785 1.00 0.00 134 GLN A N 1
ATOM 1284 C CA . GLN A 1 107 ? 26.537 -36.359 34.875 1.00 0.00 134 GLN A CA 1
ATOM 1285 C C . GLN A 1 107 ? 27.557 -35.446 35.544 1.00 0.00 134 GLN A C 1
ATOM 1286 O O . GLN A 1 107 ? 27.692 -35.440 36.766 1.00 0.00 134 GLN A O 1
ATOM 1300 N N . GLY A 1 108 ? 28.265 -34.673 34.731 1.00 0.00 135 GLY A N 1
ATOM 1301 C CA . GLY A 1 108 ? 29.268 -33.747 35.248 1.00 0.00 135 GLY A CA 1
ATOM 1302 C C . GLY A 1 108 ? 30.591 -34.452 35.529 1.00 0.00 135 GLY A C 1
ATOM 1303 O O . GLY A 1 108 ? 30.742 -35.646 35.268 1.00 0.00 135 GLY A O 1
ATOM 1307 N N . SER A 1 109 ? 31.547 -33.696 36.063 1.00 0.00 136 SER A N 1
ATOM 1308 C CA . SER A 1 109 ? 32.860 -34.238 36.379 1.00 0.00 136 SER A CA 1
ATOM 1309 C C . SER A 1 109 ? 32.992 -34.482 37.879 1.00 0.00 136 SER A C 1
ATOM 1310 O O . SER A 1 109 ? 32.329 -33.829 38.685 1.00 0.00 136 SER A O 1
ATOM 1318 N N . LYS A 1 110 ? 33.852 -35.425 38.239 1.00 0.00 137 LYS A N 1
ATOM 1319 C CA . LYS A 1 110 ? 34.071 -35.761 39.643 1.00 0.00 137 LYS A CA 1
ATOM 1320 C C . LYS A 1 110 ? 34.571 -34.544 40.408 1.00 0.00 137 LYS A C 1
ATOM 1321 O O . LYS A 1 110 ? 34.204 -34.328 41.562 1.00 0.00 137 LYS A O 1
ATOM 1340 N N . TYR A 1 111 ? 35.414 -33.757 39.756 1.00 0.00 138 TYR A N 1
ATOM 1341 C CA . TYR A 1 111 ? 35.973 -32.567 40.386 1.00 0.00 138 TYR A CA 1
ATOM 1342 C C . TYR A 1 111 ? 34.876 -31.569 40.747 1.00 0.00 138 TYR A C 1
ATOM 1343 O O . TYR A 1 111 ? 35.104 -30.647 41.529 1.00 0.00 138 TYR A O 1
ATOM 1361 N N . ALA A 1 112 ? 33.687 -31.751 40.178 1.00 0.00 139 ALA A N 1
ATOM 1362 C CA . ALA A 1 112 ? 32.585 -30.842 40.460 1.00 0.00 139 ALA A CA 1
ATOM 1363 C C . ALA A 1 112 ? 32.284 -30.813 41.952 1.00 0.00 139 ALA A C 1
ATOM 1364 O O . ALA A 1 112 ? 32.314 -31.847 42.621 1.00 0.00 139 ALA A O 1
ATOM 1371 N N . ALA A 1 113 ? 31.996 -29.623 42.467 1.00 0.00 140 ALA A N 1
ATOM 1372 C CA . ALA A 1 113 ? 31.695 -29.467 43.884 1.00 0.00 140 ALA A CA 1
ATOM 1373 C C . ALA A 1 113 ? 30.415 -30.211 44.247 1.00 0.00 140 ALA A C 1
ATOM 1374 O O . ALA A 1 113 ? 29.495 -30.189 43.447 1.00 0.00 140 ALA A O 1
ATOM 1600 N N . ASP A 1 24 ? 22.710 -9.884 17.668 1.00 0.00 51 ASP A N 2
ATOM 1601 C CA . ASP A 1 24 ? 21.765 -11.036 17.610 1.00 0.00 51 ASP A CA 2
ATOM 1602 C C . ASP A 1 24 ? 22.550 -12.322 17.377 1.00 0.00 51 ASP A C 2
ATOM 1603 O O . ASP A 1 24 ? 23.213 -12.478 16.350 1.00 0.00 51 ASP A O 2
ATOM 1612 N N . LYS A 1 25 ? 22.480 -13.236 18.340 1.00 0.00 52 LYS A N 2
ATOM 1613 C CA . LYS A 1 25 ? 23.194 -14.500 18.232 1.00 0.00 52 LYS A CA 2
ATOM 1614 C C . LYS A 1 25 ? 22.545 -15.385 17.172 1.00 0.00 52 LYS A C 2
ATOM 1615 O O . LYS A 1 25 ? 21.326 -15.364 16.996 1.00 0.00 52 LYS A O 2
ATOM 1634 N N . LYS A 1 26 ? 23.364 -16.158 16.467 1.00 0.00 53 LYS A N 2
ATOM 1635 C CA . LYS A 1 26 ? 22.853 -17.054 15.436 1.00 0.00 53 LYS A CA 2
ATOM 1636 C C . LYS A 1 26 ? 22.913 -18.499 15.894 1.00 0.00 53 LYS A C 2
ATOM 1637 O O . LYS A 1 26 ? 23.956 -18.986 16.330 1.00 0.00 53 LYS A O 2
ATOM 1656 N N . VAL A 1 27 ? 21.787 -19.182 15.774 1.00 0.00 54 VAL A N 2
ATOM 1657 C CA . VAL A 1 27 ? 21.711 -20.578 16.159 1.00 0.00 54 VAL A CA 2
ATOM 1658 C C . VAL A 1 27 ? 22.012 -21.453 14.950 1.00 0.00 54 VAL A C 2
ATOM 1659 O O . VAL A 1 27 ? 21.152 -21.666 14.095 1.00 0.00 54 VAL A O 2
ATOM 1672 N N . ILE A 1 28 ? 23.243 -21.940 14.881 1.00 0.00 55 ILE A N 2
ATOM 1673 C CA . ILE A 1 28 ? 23.661 -22.788 13.773 1.00 0.00 55 ILE A CA 2
ATOM 1674 C C . ILE A 1 28 ? 22.847 -24.077 13.732 1.00 0.00 55 ILE A C 2
ATOM 1675 O O . ILE A 1 28 ? 22.413 -24.513 12.667 1.00 0.00 55 ILE A O 2
ATOM 1691 N N . ALA A 1 29 ? 22.653 -24.687 14.897 1.00 0.00 56 ALA A N 2
ATOM 1692 C CA . ALA A 1 29 ? 21.898 -25.930 14.977 1.00 0.00 56 ALA A CA 2
ATOM 1693 C C . ALA A 1 29 ? 21.183 -26.052 16.320 1.00 0.00 56 ALA A C 2
ATOM 1694 O O . ALA A 1 29 ? 21.485 -25.330 17.268 1.00 0.00 56 ALA A O 2
ATOM 1701 N N . THR A 1 30 ? 20.231 -26.976 16.384 1.00 0.00 57 THR A N 2
ATOM 1702 C CA . THR A 1 30 ? 19.467 -27.208 17.603 1.00 0.00 57 THR A CA 2
ATOM 1703 C C . THR A 1 30 ? 20.056 -28.398 18.360 1.00 0.00 57 THR A C 2
ATOM 1704 O O . THR A 1 30 ? 21.254 -28.653 18.268 1.00 0.00 57 THR A O 2
ATOM 1715 N N . LYS A 1 31 ? 19.235 -29.116 19.121 1.00 0.00 58 LYS A N 2
ATOM 1716 C CA . LYS A 1 31 ? 19.744 -30.243 19.891 1.00 0.00 58 LYS A CA 2
ATOM 1717 C C . LYS A 1 31 ? 20.635 -31.124 19.021 1.00 0.00 58 LYS A C 2
ATOM 1718 O O . LYS A 1 31 ? 20.179 -31.723 18.047 1.00 0.00 58 LYS A O 2
ATOM 1737 N N . VAL A 1 32 ? 21.911 -31.194 19.387 1.00 0.00 59 VAL A N 2
ATOM 1738 C CA . VAL A 1 32 ? 22.876 -32.008 18.657 1.00 0.00 59 VAL A CA 2
ATOM 1739 C C . VAL A 1 32 ? 23.655 -32.902 19.610 1.00 0.00 59 VAL A C 2
ATOM 1740 O O . VAL A 1 32 ? 24.229 -32.424 20.589 1.00 0.00 59 VAL A O 2
ATOM 1753 N N . LEU A 1 33 ? 23.692 -34.194 19.314 1.00 0.00 60 LEU A N 2
ATOM 1754 C CA . LEU A 1 33 ? 24.439 -35.124 20.146 1.00 0.00 60 LEU A CA 2
ATOM 1755 C C . LEU A 1 33 ? 25.930 -34.968 19.884 1.00 0.00 60 LEU A C 2
ATOM 1756 O O . LEU A 1 33 ? 26.366 -34.854 18.739 1.00 0.00 60 LEU A O 2
ATOM 1772 N N . GLY A 1 34 ? 26.704 -34.963 20.958 1.00 0.00 61 GLY A N 2
ATOM 1773 C CA . GLY A 1 34 ? 28.145 -34.819 20.854 1.00 0.00 61 GLY A CA 2
ATOM 1774 C C . GLY A 1 34 ? 28.822 -35.486 22.040 1.00 0.00 61 GLY A C 2
ATOM 1775 O O . GLY A 1 34 ? 28.163 -36.111 22.867 1.00 0.00 61 GLY A O 2
ATOM 1779 N N . THR A 1 35 ? 30.136 -35.355 22.113 1.00 0.00 62 THR A N 2
ATOM 1780 C CA . THR A 1 35 ? 30.896 -35.952 23.199 1.00 0.00 62 THR A CA 2
ATOM 1781 C C . THR A 1 35 ? 31.835 -34.927 23.819 1.00 0.00 62 THR A C 2
ATOM 1782 O O . THR A 1 35 ? 32.485 -34.158 23.111 1.00 0.00 62 THR A O 2
ATOM 1793 N N . VAL A 1 36 ? 31.897 -34.915 25.145 1.00 0.00 63 VAL A N 2
ATOM 1794 C CA . VAL A 1 36 ? 32.747 -33.959 25.845 1.00 0.00 63 VAL A CA 2
ATOM 1795 C C . VAL A 1 36 ? 34.217 -34.338 25.703 1.00 0.00 63 VAL A C 2
ATOM 1796 O O . VAL A 1 36 ? 34.648 -35.380 26.194 1.00 0.00 63 VAL A O 2
ATOM 1809 N N . LYS A 1 37 ? 34.986 -33.483 25.038 1.00 0.00 64 LYS A N 2
ATOM 1810 C CA . LYS A 1 37 ? 36.408 -33.748 24.861 1.00 0.00 64 LYS A CA 2
ATOM 1811 C C . LYS A 1 37 ? 37.082 -33.755 26.231 1.00 0.00 64 LYS A C 2
ATOM 1812 O O . LYS A 1 37 ? 37.841 -34.662 26.570 1.00 0.00 64 LYS A O 2
ATOM 1831 N N . TRP A 1 38 ? 36.755 -32.732 27.016 1.00 0.00 65 TRP A N 2
ATOM 1832 C CA . TRP A 1 38 ? 37.267 -32.594 28.380 1.00 0.00 65 TRP A CA 2
ATOM 1833 C C . TRP A 1 38 ? 36.642 -31.370 29.049 1.00 0.00 65 TRP A C 2
ATOM 1834 O O . TRP A 1 38 ? 36.342 -30.378 28.385 1.00 0.00 65 TRP A O 2
ATOM 1855 N N . PHE A 1 39 ? 36.455 -31.443 30.362 1.00 0.00 66 PHE A N 2
ATOM 1856 C CA . PHE A 1 39 ? 35.890 -30.323 31.108 1.00 0.00 66 PHE A CA 2
ATOM 1857 C C . PHE A 1 39 ? 36.553 -30.219 32.478 1.00 0.00 66 PHE A C 2
ATOM 1858 O O . PHE A 1 39 ? 36.426 -31.120 33.307 1.00 0.00 66 PHE A O 2
ATOM 1875 N N . ASN A 1 40 ? 37.264 -29.122 32.712 1.00 0.00 67 ASN A N 2
ATOM 1876 C CA . ASN A 1 40 ? 37.955 -28.939 33.985 1.00 0.00 67 ASN A CA 2
ATOM 1877 C C . ASN A 1 40 ? 37.170 -28.007 34.900 1.00 0.00 67 ASN A C 2
ATOM 1878 O O . ASN A 1 40 ? 36.867 -26.871 34.536 1.00 0.00 67 ASN A O 2
ATOM 1889 N N . VAL A 1 41 ? 36.845 -28.502 36.084 1.00 0.00 68 VAL A N 2
ATOM 1890 C CA . VAL A 1 41 ? 36.106 -27.712 37.060 1.00 0.00 68 VAL A CA 2
ATOM 1891 C C . VAL A 1 41 ? 36.903 -26.488 37.507 1.00 0.00 68 VAL A C 2
ATOM 1892 O O . VAL A 1 41 ? 36.366 -25.383 37.590 1.00 0.00 68 VAL A O 2
ATOM 1905 N N . ARG A 1 42 ? 38.180 -26.694 37.816 1.00 0.00 69 ARG A N 2
ATOM 1906 C CA . ARG A 1 42 ? 39.031 -25.597 38.275 1.00 0.00 69 ARG A CA 2
ATOM 1907 C C . ARG A 1 42 ? 39.148 -24.480 37.237 1.00 0.00 69 ARG A C 2
ATOM 1908 O O . ARG A 1 42 ? 39.048 -23.302 37.575 1.00 0.00 69 ARG A O 2
ATOM 1929 N N . ASN A 1 43 ? 39.372 -24.847 35.980 1.00 0.00 70 ASN A N 2
ATOM 1930 C CA . ASN A 1 43 ? 39.504 -23.843 34.927 1.00 0.00 70 ASN A CA 2
ATOM 1931 C C . ASN A 1 43 ? 38.219 -23.032 34.784 1.00 0.00 70 ASN A C 2
ATOM 1932 O O . ASN A 1 43 ? 38.258 -21.822 34.567 1.00 0.00 70 ASN A O 2
ATOM 1943 N N . GLY A 1 44 ? 37.079 -23.706 34.917 1.00 0.00 71 GLY A N 2
ATOM 1944 C CA . GLY A 1 44 ? 35.789 -23.035 34.806 1.00 0.00 71 GLY A CA 2
ATOM 1945 C C . GLY A 1 44 ? 35.228 -23.084 33.381 1.00 0.00 71 GLY A C 2
ATOM 1946 O O . GLY A 1 44 ? 34.162 -22.528 33.118 1.00 0.00 71 GLY A O 2
ATOM 1950 N N . TYR A 1 45 ? 35.930 -23.753 32.467 1.00 0.00 72 TYR A N 2
ATOM 1951 C CA . TYR A 1 45 ? 35.447 -23.852 31.090 1.00 0.00 72 TYR A CA 2
ATOM 1952 C C . TYR A 1 45 ? 35.919 -25.162 30.462 1.00 0.00 72 TYR A C 2
ATOM 1953 O O . TYR A 1 45 ? 36.846 -25.796 30.964 1.00 0.00 72 TYR A O 2
ATOM 1971 N N . GLY A 1 46 ? 35.272 -25.574 29.370 1.00 0.00 73 GLY A N 2
ATOM 1972 C CA . GLY A 1 46 ? 35.650 -26.819 28.710 1.00 0.00 73 GLY A CA 2
ATOM 1973 C C . GLY A 1 46 ? 35.205 -26.839 27.253 1.00 0.00 73 GLY A C 2
ATOM 1974 O O . GLY A 1 46 ? 34.653 -25.862 26.746 1.00 0.00 73 GLY A O 2
ATOM 1978 N N . PHE A 1 47 ? 35.469 -27.956 26.580 1.00 0.00 74 PHE A N 2
ATOM 1979 C CA . PHE A 1 47 ? 35.112 -28.098 25.168 1.00 0.00 74 PHE A CA 2
ATOM 1980 C C . PHE A 1 47 ? 34.389 -29.414 24.886 1.00 0.00 74 PHE A C 2
ATOM 1981 O O . PHE A 1 47 ? 34.672 -30.440 25.502 1.00 0.00 74 PHE A O 2
ATOM 1998 N N . ILE A 1 48 ? 33.465 -29.365 23.929 1.00 0.00 75 ILE A N 2
ATOM 1999 C CA . ILE A 1 48 ? 32.704 -30.546 23.530 1.00 0.00 75 ILE A CA 2
ATOM 2000 C C . ILE A 1 48 ? 32.935 -30.835 22.051 1.00 0.00 75 ILE A C 2
ATOM 2001 O O . ILE A 1 48 ? 32.757 -29.957 21.208 1.00 0.00 75 ILE A O 2
ATOM 2017 N N . ASN A 1 49 ? 33.324 -32.064 21.733 1.00 0.00 76 ASN A N 2
ATOM 2018 C CA . ASN A 1 49 ? 33.567 -32.427 20.341 1.00 0.00 76 ASN A CA 2
ATOM 2019 C C . ASN A 1 49 ? 32.321 -33.023 19.712 1.00 0.00 76 ASN A C 2
ATOM 2020 O O . ASN A 1 49 ? 31.920 -34.138 20.038 1.00 0.00 76 ASN A O 2
ATOM 2031 N N . ARG A 1 50 ? 31.718 -32.275 18.799 1.00 0.00 77 ARG A N 2
ATOM 2032 C CA . ARG A 1 50 ? 30.520 -32.751 18.119 1.00 0.00 77 ARG A CA 2
ATOM 2033 C C . ARG A 1 50 ? 30.838 -34.001 17.313 1.00 0.00 77 ARG A C 2
ATOM 2034 O O . ARG A 1 50 ? 31.828 -34.041 16.584 1.00 0.00 77 ARG A O 2
ATOM 2055 N N . ASN A 1 51 ? 29.993 -35.016 17.435 1.00 0.00 78 ASN A N 2
ATOM 2056 C CA . ASN A 1 51 ? 30.211 -36.252 16.695 1.00 0.00 78 ASN A CA 2
ATOM 2057 C C . ASN A 1 51 ? 29.569 -36.189 15.307 1.00 0.00 78 ASN A C 2
ATOM 2058 O O . ASN A 1 51 ? 29.669 -37.139 14.531 1.00 0.00 78 ASN A O 2
ATOM 2069 N N . ASP A 1 52 ? 28.926 -35.063 14.985 1.00 0.00 79 ASP A N 2
ATOM 2070 C CA . ASP A 1 52 ? 28.301 -34.909 13.677 1.00 0.00 79 ASP A CA 2
ATOM 2071 C C . ASP A 1 52 ? 29.201 -34.088 12.759 1.00 0.00 79 ASP A C 2
ATOM 2072 O O . ASP A 1 52 ? 29.213 -34.283 11.544 1.00 0.00 79 ASP A O 2
ATOM 2081 N N . THR A 1 53 ? 29.940 -33.157 13.355 1.00 0.00 80 THR A N 2
ATOM 2082 C CA . THR A 1 53 ? 30.835 -32.297 12.601 1.00 0.00 80 THR A CA 2
ATOM 2083 C C . THR A 1 53 ? 32.299 -32.568 12.942 1.00 0.00 80 THR A C 2
ATOM 2084 O O . THR A 1 53 ? 33.198 -32.070 12.264 1.00 0.00 80 THR A O 2
ATOM 2095 N N . LYS A 1 54 ? 32.539 -33.342 13.993 1.00 0.00 81 LYS A N 2
ATOM 2096 C CA . LYS A 1 54 ? 33.902 -33.638 14.402 1.00 0.00 81 LYS A CA 2
ATOM 2097 C C . LYS A 1 54 ? 34.653 -32.343 14.690 1.00 0.00 81 LYS A C 2
ATOM 2098 O O . LYS A 1 54 ? 35.866 -32.259 14.499 1.00 0.00 81 LYS A O 2
ATOM 2117 N N . GLU A 1 55 ? 33.919 -31.338 15.160 1.00 0.00 82 GLU A N 2
ATOM 2118 C CA . GLU A 1 55 ? 34.520 -30.048 15.483 1.00 0.00 82 GLU A CA 2
ATOM 2119 C C . GLU A 1 55 ? 34.318 -29.699 16.949 1.00 0.00 82 GLU A C 2
ATOM 2120 O O . GLU A 1 55 ? 33.275 -29.983 17.537 1.00 0.00 82 GLU A O 2
ATOM 2132 N N . ASP A 1 56 ? 35.337 -29.084 17.528 1.00 0.00 83 ASP A N 2
ATOM 2133 C CA . ASP A 1 56 ? 35.294 -28.695 18.934 1.00 0.00 83 ASP A CA 2
ATOM 2134 C C . ASP A 1 56 ? 34.315 -27.543 19.155 1.00 0.00 83 ASP A C 2
ATOM 2135 O O . ASP A 1 56 ? 34.172 -26.666 18.304 1.00 0.00 83 ASP A O 2
ATOM 2144 N N . VAL A 1 57 ? 33.643 -27.559 20.303 1.00 0.00 84 VAL A N 2
ATOM 2145 C CA . VAL A 1 57 ? 32.681 -26.513 20.635 1.00 0.00 84 VAL A CA 2
ATOM 2146 C C . VAL A 1 57 ? 32.969 -25.923 22.015 1.00 0.00 84 VAL A C 2
ATOM 2147 O O . VAL A 1 57 ? 33.101 -26.652 22.997 1.00 0.00 84 VAL A O 2
ATOM 2160 N N . PHE A 1 58 ? 33.067 -24.597 22.077 1.00 0.00 85 PHE A N 2
ATOM 2161 C CA . PHE A 1 58 ? 33.337 -23.909 23.340 1.00 0.00 85 PHE A CA 2
ATOM 2162 C C . PHE A 1 58 ? 32.101 -23.944 24.239 1.00 0.00 85 PHE A C 2
ATOM 2163 O O . PHE A 1 58 ? 31.005 -23.597 23.804 1.00 0.00 85 PHE A O 2
ATOM 2180 N N . VAL A 1 59 ? 32.279 -24.348 25.493 1.00 0.00 86 VAL A N 2
ATOM 2181 C CA . VAL A 1 59 ? 31.155 -24.392 26.425 1.00 0.00 86 VAL A CA 2
ATOM 2182 C C . VAL A 1 59 ? 31.526 -23.753 27.753 1.00 0.00 86 VAL A C 2
ATOM 2183 O O . VAL A 1 59 ? 32.701 -23.630 28.095 1.00 0.00 86 VAL A O 2
ATOM 2196 N N . HIS A 1 60 ? 30.507 -23.359 28.495 1.00 0.00 87 HIS A N 2
ATOM 2197 C CA . HIS A 1 60 ? 30.713 -22.744 29.800 1.00 0.00 87 HIS A CA 2
ATOM 2198 C C . HIS A 1 60 ? 29.675 -23.268 30.793 1.00 0.00 87 HIS A C 2
ATOM 2199 O O . HIS A 1 60 ? 28.612 -23.744 30.392 1.00 0.00 87 HIS A O 2
ATOM 2213 N N . GLN A 1 61 ? 29.996 -23.213 32.083 1.00 0.00 88 GLN A N 2
ATOM 2214 C CA . GLN A 1 61 ? 29.084 -23.717 33.108 1.00 0.00 88 GLN A CA 2
ATOM 2215 C C . GLN A 1 61 ? 27.754 -22.974 33.101 1.00 0.00 88 GLN A C 2
ATOM 2216 O O . GLN A 1 61 ? 26.739 -23.502 33.556 1.00 0.00 88 GLN A O 2
ATOM 2230 N N . THR A 1 62 ? 27.755 -21.762 32.577 1.00 0.00 89 THR A N 2
ATOM 2231 C CA . THR A 1 62 ? 26.522 -20.986 32.497 1.00 0.00 89 THR A CA 2
ATOM 2232 C C . THR A 1 62 ? 25.706 -21.407 31.278 1.00 0.00 89 THR A C 2
ATOM 2233 O O . THR A 1 62 ? 24.538 -21.040 31.144 1.00 0.00 89 THR A O 2
ATOM 2244 N N . ALA A 1 63 ? 26.325 -22.183 30.389 1.00 0.00 90 ALA A N 2
ATOM 2245 C CA . ALA A 1 63 ? 25.644 -22.656 29.191 1.00 0.00 90 ALA A CA 2
ATOM 2246 C C . ALA A 1 63 ? 24.953 -23.996 29.442 1.00 0.00 90 ALA A C 2
ATOM 2247 O O . ALA A 1 63 ? 24.359 -24.570 28.530 1.00 0.00 90 ALA A O 2
ATOM 2254 N N . ILE A 1 64 ? 25.052 -24.506 30.669 1.00 0.00 91 ILE A N 2
ATOM 2255 C CA . ILE A 1 64 ? 24.451 -25.793 30.995 1.00 0.00 91 ILE A CA 2
ATOM 2256 C C . ILE A 1 64 ? 23.081 -25.613 31.645 1.00 0.00 91 ILE A C 2
ATOM 2257 O O . ILE A 1 64 ? 22.979 -25.331 32.839 1.00 0.00 91 ILE A O 2
ATOM 2273 N N . LYS A 1 65 ? 22.031 -25.789 30.845 1.00 0.00 92 LYS A N 2
ATOM 2274 C CA . LYS A 1 65 ? 20.662 -25.664 31.341 1.00 0.00 92 LYS A CA 2
ATOM 2275 C C . LYS A 1 65 ? 20.356 -26.723 32.397 1.00 0.00 92 LYS A C 2
ATOM 2276 O O . LYS A 1 65 ? 19.743 -26.430 33.423 1.00 0.00 92 LYS A O 2
ATOM 2295 N N . LYS A 1 66 ? 20.769 -27.959 32.130 1.00 0.00 93 LYS A N 2
ATOM 2296 C CA . LYS A 1 66 ? 20.519 -29.055 33.065 1.00 0.00 93 LYS A CA 2
ATOM 2297 C C . LYS A 1 66 ? 21.822 -29.716 33.493 1.00 0.00 93 LYS A C 2
ATOM 2298 O O . LYS A 1 66 ? 22.759 -29.835 32.706 1.00 0.00 93 LYS A O 2
ATOM 2317 N N . ASN A 1 67 ? 21.868 -30.151 34.746 1.00 0.00 94 ASN A N 2
ATOM 2318 C CA . ASN A 1 67 ? 23.058 -30.804 35.274 1.00 0.00 94 ASN A CA 2
ATOM 2319 C C . ASN A 1 67 ? 22.690 -31.720 36.433 1.00 0.00 94 ASN A C 2
ATOM 2320 O O . ASN A 1 67 ? 21.534 -31.770 36.854 1.00 0.00 94 ASN A O 2
ATOM 2331 N N . ASN A 1 68 ? 23.676 -32.443 36.946 1.00 0.00 95 ASN A N 2
ATOM 2332 C CA . ASN A 1 68 ? 23.433 -33.351 38.061 1.00 0.00 95 ASN A CA 2
ATOM 2333 C C . ASN A 1 68 ? 23.065 -32.541 39.316 1.00 0.00 95 ASN A C 2
ATOM 2334 O O . ASN A 1 68 ? 23.855 -31.706 39.756 1.00 0.00 95 ASN A O 2
ATOM 2345 N N . PRO A 1 69 ? 21.897 -32.745 39.902 1.00 0.00 96 PRO A N 2
ATOM 2346 C CA . PRO A 1 69 ? 21.475 -31.982 41.119 1.00 0.00 96 PRO A CA 2
ATOM 2347 C C . PRO A 1 69 ? 22.356 -32.275 42.327 1.00 0.00 96 PRO A C 2
ATOM 2348 O O . PRO A 1 69 ? 22.488 -31.446 43.227 1.00 0.00 96 PRO A O 2
ATOM 2359 N N . ARG A 1 70 ? 22.966 -33.450 42.335 1.00 0.00 97 ARG A N 2
ATOM 2360 C CA . ARG A 1 70 ? 23.841 -33.834 43.433 1.00 0.00 97 ARG A CA 2
ATOM 2361 C C . ARG A 1 70 ? 25.072 -32.930 43.474 1.00 0.00 97 ARG A C 2
ATOM 2362 O O . ARG A 1 70 ? 25.738 -32.823 44.502 1.00 0.00 97 ARG A O 2
ATOM 2383 N N . LYS A 1 71 ? 25.377 -32.283 42.347 1.00 0.00 98 LYS A N 2
ATOM 2384 C CA . LYS A 1 71 ? 26.540 -31.406 42.275 1.00 0.00 98 LYS A CA 2
ATOM 2385 C C . LYS A 1 71 ? 26.144 -29.962 42.572 1.00 0.00 98 LYS A C 2
ATOM 2386 O O . LYS A 1 71 ? 25.209 -29.431 41.973 1.00 0.00 98 LYS A O 2
ATOM 2405 N N . TYR A 1 72 ? 26.861 -29.332 43.498 1.00 0.00 99 TYR A N 2
ATOM 2406 C CA . TYR A 1 72 ? 26.574 -27.947 43.862 1.00 0.00 99 TYR A CA 2
ATOM 2407 C C . TYR A 1 72 ? 26.862 -27.010 42.693 1.00 0.00 99 TYR A C 2
ATOM 2408 O O . TYR A 1 72 ? 26.128 -26.050 42.459 1.00 0.00 99 TYR A O 2
ATOM 2426 N N . LEU A 1 73 ? 27.935 -27.297 41.967 1.00 0.00 100 LEU A N 2
ATOM 2427 C CA . LEU A 1 73 ? 28.322 -26.473 40.828 1.00 0.00 100 LEU A CA 2
ATOM 2428 C C . LEU A 1 73 ? 28.068 -27.222 39.526 1.00 0.00 100 LEU A C 2
ATOM 2429 O O . LEU A 1 73 ? 28.141 -28.450 39.485 1.00 0.00 100 LEU A O 2
ATOM 2445 N N . ARG A 1 74 ? 27.768 -26.481 38.464 1.00 0.00 101 ARG A N 2
ATOM 2446 C CA . ARG A 1 74 ? 27.512 -27.104 37.173 1.00 0.00 101 ARG A CA 2
ATOM 2447 C C . ARG A 1 74 ? 28.798 -27.685 36.600 1.00 0.00 101 ARG A C 2
ATOM 2448 O O . ARG A 1 74 ? 29.827 -27.011 36.543 1.00 0.00 101 ARG A O 2
ATOM 2469 N N . SER A 1 75 ? 28.729 -28.942 36.183 1.00 0.00 102 SER A N 2
ATOM 2470 C CA . SER A 1 75 ? 29.890 -29.621 35.620 1.00 0.00 102 SER A CA 2
ATOM 2471 C C . SER A 1 75 ? 29.468 -30.547 34.487 1.00 0.00 102 SER A C 2
ATOM 2472 O O . SER A 1 75 ? 28.315 -30.969 34.418 1.00 0.00 102 SER A O 2
ATOM 2480 N N . VAL A 1 76 ? 30.409 -30.870 33.606 1.00 0.00 103 VAL A N 2
ATOM 2481 C CA . VAL A 1 76 ? 30.115 -31.757 32.489 1.00 0.00 103 VAL A CA 2
ATOM 2482 C C . VAL A 1 76 ? 31.113 -32.913 32.477 1.00 0.00 103 VAL A C 2
ATOM 2483 O O . VAL A 1 76 ? 32.319 -32.698 32.594 1.00 0.00 103 VAL A O 2
ATOM 2496 N N . GLY A 1 77 ? 30.607 -34.135 32.350 1.00 0.00 104 GLY A N 2
ATOM 2497 C CA . GLY A 1 77 ? 31.478 -35.305 32.350 1.00 0.00 104 GLY A CA 2
ATOM 2498 C C . GLY A 1 77 ? 32.450 -35.274 31.175 1.00 0.00 104 GLY A C 2
ATOM 2499 O O . GLY A 1 77 ? 32.119 -34.777 30.097 1.00 0.00 104 GLY A O 2
ATOM 2503 N N . ASP A 1 78 ? 33.646 -35.814 31.388 1.00 0.00 105 ASP A N 2
ATOM 2504 C CA . ASP A 1 78 ? 34.658 -35.840 30.337 1.00 0.00 105 ASP A CA 2
ATOM 2505 C C . ASP A 1 78 ? 34.514 -37.115 29.514 1.00 0.00 105 ASP A C 2
ATOM 2506 O O . ASP A 1 78 ? 34.702 -38.218 30.027 1.00 0.00 105 ASP A O 2
ATOM 2515 N N . GLY A 1 79 ? 34.171 -36.962 28.243 1.00 0.00 106 GLY A N 2
ATOM 2516 C CA . GLY A 1 79 ? 34.030 -38.113 27.362 1.00 0.00 106 GLY A CA 2
ATOM 2517 C C . GLY A 1 79 ? 32.571 -38.565 27.299 1.00 0.00 106 GLY A C 2
ATOM 2518 O O . GLY A 1 79 ? 32.211 -39.425 26.495 1.00 0.00 106 GLY A O 2
ATOM 2522 N N . GLU A 1 80 ? 31.733 -37.979 28.157 1.00 0.00 107 GLU A N 2
ATOM 2523 C CA . GLU A 1 80 ? 30.321 -38.328 28.200 1.00 0.00 107 GLU A CA 2
ATOM 2524 C C . GLU A 1 80 ? 29.600 -37.781 26.978 1.00 0.00 107 GLU A C 2
ATOM 2525 O O . GLU A 1 80 ? 30.043 -36.811 26.364 1.00 0.00 107 GLU A O 2
ATOM 2537 N N . THR A 1 81 ? 28.485 -38.407 26.637 1.00 0.00 108 THR A N 2
ATOM 2538 C CA . THR A 1 81 ? 27.694 -37.958 25.500 1.00 0.00 108 THR A CA 2
ATOM 2539 C C . THR A 1 81 ? 26.716 -36.879 25.950 1.00 0.00 108 THR A C 2
ATOM 2540 O O . THR A 1 81 ? 26.009 -37.053 26.939 1.00 0.00 108 THR A O 2
ATOM 2551 N N . VAL A 1 82 ? 26.695 -35.754 25.240 1.00 0.00 109 VAL A N 2
ATOM 2552 C CA . VAL A 1 82 ? 25.819 -34.653 25.631 1.00 0.00 109 VAL A CA 2
ATOM 2553 C C . VAL A 1 82 ? 24.992 -34.151 24.449 1.00 0.00 109 VAL A C 2
ATOM 2554 O O . VAL A 1 82 ? 25.364 -34.340 23.297 1.00 0.00 109 VAL A O 2
ATOM 2567 N N . GLU A 1 83 ? 23.885 -33.480 24.752 1.00 0.00 110 GLU A N 2
ATOM 2568 C CA . GLU A 1 83 ? 23.028 -32.929 23.713 1.00 0.00 110 GLU A CA 2
ATOM 2569 C C . GLU A 1 83 ? 22.954 -31.421 23.899 1.00 0.00 110 GLU A C 2
ATOM 2570 O O . GLU A 1 83 ? 22.707 -30.945 25.006 1.00 0.00 110 GLU A O 2
ATOM 2582 N N . PHE A 1 84 ? 23.195 -30.665 22.838 1.00 0.00 111 PHE A N 2
ATOM 2583 C CA . PHE A 1 84 ? 23.185 -29.215 22.966 1.00 0.00 111 PHE A CA 2
ATOM 2584 C C . PHE A 1 84 ? 22.947 -28.511 21.633 1.00 0.00 111 PHE A C 2
ATOM 2585 O O . PHE A 1 84 ? 23.152 -29.086 20.564 1.00 0.00 111 PHE A O 2
ATOM 2602 N N . ASP A 1 85 ? 22.538 -27.248 21.721 1.00 0.00 112 ASP A N 2
ATOM 2603 C CA . ASP A 1 85 ? 22.308 -26.431 20.539 1.00 0.00 112 ASP A CA 2
ATOM 2604 C C . ASP A 1 85 ? 23.621 -25.799 20.100 1.00 0.00 112 ASP A C 2
ATOM 2605 O O . ASP A 1 85 ? 24.513 -25.585 20.921 1.00 0.00 112 ASP A O 2
ATOM 2614 N N . VAL A 1 86 ? 23.742 -25.502 18.814 1.00 0.00 113 VAL A N 2
ATOM 2615 C CA . VAL A 1 86 ? 24.961 -24.890 18.310 1.00 0.00 113 VAL A CA 2
ATOM 2616 C C . VAL A 1 86 ? 24.709 -23.426 17.977 1.00 0.00 113 VAL A C 2
ATOM 2617 O O . VAL A 1 86 ? 23.816 -23.099 17.196 1.00 0.00 113 VAL A O 2
ATOM 2630 N N . VAL A 1 87 ? 25.511 -22.550 18.568 1.00 0.00 114 VAL A N 2
ATOM 2631 C CA . VAL A 1 87 ? 25.373 -21.119 18.326 1.00 0.00 114 VAL A CA 2
ATOM 2632 C C . VAL A 1 87 ? 26.677 -20.573 17.765 1.00 0.00 114 VAL A C 2
ATOM 2633 O O . VAL A 1 87 ? 27.750 -20.828 18.305 1.00 0.00 114 VAL A O 2
ATOM 2646 N N . GLU A 1 88 ? 26.586 -19.845 16.662 1.00 0.00 115 GLU A N 2
ATOM 2647 C CA . GLU A 1 88 ? 27.781 -19.298 16.036 1.00 0.00 115 GLU A CA 2
ATOM 2648 C C . GLU A 1 88 ? 28.422 -18.234 16.921 1.00 0.00 115 GLU A C 2
ATOM 2649 O O . GLU A 1 88 ? 27.770 -17.273 17.330 1.00 0.00 115 GLU A O 2
ATOM 2661 N N . GLY A 1 89 ? 29.707 -18.417 17.211 1.00 0.00 116 GLY A N 2
ATOM 2662 C CA . GLY A 1 89 ? 30.445 -17.467 18.037 1.00 0.00 116 GLY A CA 2
ATOM 2663 C C . GLY A 1 89 ? 31.596 -16.846 17.254 1.00 0.00 116 GLY A C 2
ATOM 2664 O O . GLY A 1 89 ? 32.076 -17.420 16.276 1.00 0.00 116 GLY A O 2
ATOM 2668 N N . GLU A 1 90 ? 32.030 -15.666 17.685 1.00 0.00 117 GLU A N 2
ATOM 2669 C CA . GLU A 1 90 ? 33.121 -14.969 17.010 1.00 0.00 117 GLU A CA 2
ATOM 2670 C C . GLU A 1 90 ? 34.397 -15.807 17.026 1.00 0.00 117 GLU A C 2
ATOM 2671 O O . GLU A 1 90 ? 35.081 -15.930 16.011 1.00 0.00 117 GLU A O 2
ATOM 2683 N N . LYS A 1 91 ? 34.715 -16.376 18.183 1.00 0.00 118 LYS A N 2
ATOM 2684 C CA . LYS A 1 91 ? 35.900 -17.220 18.306 1.00 0.00 118 LYS A CA 2
ATOM 2685 C C . LYS A 1 91 ? 35.660 -18.606 17.707 1.00 0.00 118 LYS A C 2
ATOM 2686 O O . LYS A 1 91 ? 36.608 -19.330 17.406 1.00 0.00 118 LYS A O 2
ATOM 2705 N N . GLY A 1 92 ? 34.393 -18.976 17.539 1.00 0.00 119 GLY A N 2
ATOM 2706 C CA . GLY A 1 92 ? 34.062 -20.284 16.985 1.00 0.00 119 GLY A CA 2
ATOM 2707 C C . GLY A 1 92 ? 32.677 -20.727 17.438 1.00 0.00 119 GLY A C 2
ATOM 2708 O O . GLY A 1 92 ? 31.936 -19.954 18.045 1.00 0.00 119 GLY A O 2
ATOM 2712 N N . ALA A 1 93 ? 32.332 -21.975 17.144 1.00 0.00 120 ALA A N 2
ATOM 2713 C CA . ALA A 1 93 ? 31.033 -22.506 17.537 1.00 0.00 120 ALA A CA 2
ATOM 2714 C C . ALA A 1 93 ? 30.915 -22.559 19.056 1.00 0.00 120 ALA A C 2
ATOM 2715 O O . ALA A 1 93 ? 31.870 -22.905 19.752 1.00 0.00 120 ALA A O 2
ATOM 2722 N N . GLU A 1 94 ? 29.736 -22.216 19.563 1.00 0.00 121 GLU A N 2
ATOM 2723 C CA . GLU A 1 94 ? 29.499 -22.218 21.003 1.00 0.00 121 GLU A CA 2
ATOM 2724 C C . GLU A 1 94 ? 28.259 -23.038 21.342 1.00 0.00 121 GLU A C 2
ATOM 2725 O O . GLU A 1 94 ? 27.229 -22.926 20.682 1.00 0.00 121 GLU A O 2
ATOM 2737 N N . ALA A 1 95 ? 28.366 -23.866 22.369 1.00 0.00 122 ALA A N 2
ATOM 2738 C CA . ALA A 1 95 ? 27.244 -24.695 22.792 1.00 0.00 122 ALA A CA 2
ATOM 2739 C C . ALA A 1 95 ? 26.326 -23.931 23.742 1.00 0.00 122 ALA A C 2
ATOM 2740 O O . ALA A 1 95 ? 26.754 -22.998 24.421 1.00 0.00 122 ALA A O 2
ATOM 2747 N N . ALA A 1 96 ? 25.060 -24.337 23.785 1.00 0.00 123 ALA A N 2
ATOM 2748 C CA . ALA A 1 96 ? 24.084 -23.693 24.657 1.00 0.00 123 ALA A CA 2
ATOM 2749 C C . ALA A 1 96 ? 23.001 -24.687 25.064 1.00 0.00 123 ALA A C 2
ATOM 2750 O O . ALA A 1 96 ? 22.711 -25.632 24.332 1.00 0.00 123 ALA A O 2
ATOM 2757 N N . ASN A 1 97 ? 22.409 -24.475 26.235 1.00 0.00 124 ASN A N 2
ATOM 2758 C CA . ASN A 1 97 ? 21.358 -25.369 26.711 1.00 0.00 124 ASN A CA 2
ATOM 2759 C C . ASN A 1 97 ? 21.847 -26.813 26.690 1.00 0.00 124 ASN A C 2
ATOM 2760 O O . ASN A 1 97 ? 21.154 -27.709 26.208 1.00 0.00 124 ASN A O 2
ATOM 2771 N N . VAL A 1 98 ? 23.053 -27.026 27.203 1.00 0.00 125 VAL A N 2
ATOM 2772 C CA . VAL A 1 98 ? 23.640 -28.360 27.224 1.00 0.00 125 VAL A CA 2
ATOM 2773 C C . VAL A 1 98 ? 22.926 -29.259 28.228 1.00 0.00 125 VAL A C 2
ATOM 2774 O O . VAL A 1 98 ? 22.832 -28.934 29.412 1.00 0.00 125 VAL A O 2
ATOM 2787 N N . THR A 1 99 ? 22.435 -30.393 27.744 1.00 0.00 126 THR A N 2
ATOM 2788 C CA . THR A 1 99 ? 21.737 -31.346 28.596 1.00 0.00 126 THR A CA 2
ATOM 2789 C C . THR A 1 99 ? 22.117 -32.764 28.200 1.00 0.00 126 THR A C 2
ATOM 2790 O O . THR A 1 99 ? 22.672 -32.984 27.130 1.00 0.00 126 THR A O 2
ATOM 2801 N N . GLY A 1 100 ? 21.805 -33.726 29.054 1.00 0.00 127 GLY A N 2
ATOM 2802 C CA . GLY A 1 100 ? 22.109 -35.119 28.741 1.00 0.00 127 GLY A CA 2
ATOM 2803 C C . GLY A 1 100 ? 21.120 -35.623 27.698 1.00 0.00 127 GLY A C 2
ATOM 2804 O O . GLY A 1 100 ? 20.173 -34.921 27.347 1.00 0.00 127 GLY A O 2
ATOM 2808 N N . PRO A 1 101 ? 21.318 -36.804 27.188 1.00 0.00 128 PRO A N 2
ATOM 2809 C CA . PRO A 1 101 ? 20.416 -37.379 26.152 1.00 0.00 128 PRO A CA 2
ATOM 2810 C C . PRO A 1 101 ? 19.049 -37.752 26.723 1.00 0.00 128 PRO A C 2
ATOM 2811 O O . PRO A 1 101 ? 18.954 -38.331 27.805 1.00 0.00 128 PRO A O 2
ATOM 2822 N N . GLY A 1 102 ? 17.995 -37.422 25.982 1.00 0.00 129 GLY A N 2
ATOM 2823 C CA . GLY A 1 102 ? 16.639 -37.731 26.419 1.00 0.00 129 GLY A CA 2
ATOM 2824 C C . GLY A 1 102 ? 16.191 -36.802 27.545 1.00 0.00 129 GLY A C 2
ATOM 2825 O O . GLY A 1 102 ? 15.267 -37.123 28.292 1.00 0.00 129 GLY A O 2
ATOM 2829 N N . GLY A 1 103 ? 16.852 -35.655 27.671 1.00 0.00 130 GLY A N 2
ATOM 2830 C CA . GLY A 1 103 ? 16.503 -34.699 28.719 1.00 0.00 130 GLY A CA 2
ATOM 2831 C C . GLY A 1 103 ? 17.164 -35.069 30.051 1.00 0.00 130 GLY A C 2
ATOM 2832 O O . GLY A 1 103 ? 16.941 -34.410 31.065 1.00 0.00 130 GLY A O 2
ATOM 2836 N N . VAL A 1 104 ? 17.976 -36.126 30.038 1.00 0.00 131 VAL A N 2
ATOM 2837 C CA . VAL A 1 104 ? 18.670 -36.569 31.242 1.00 0.00 131 VAL A CA 2
ATOM 2838 C C . VAL A 1 104 ? 19.651 -35.491 31.726 1.00 0.00 131 VAL A C 2
ATOM 2839 O O . VAL A 1 104 ? 20.344 -34.889 30.912 1.00 0.00 131 VAL A O 2
ATOM 2852 N N . PRO A 1 105 ? 19.744 -35.227 33.012 1.00 0.00 132 PRO A N 2
ATOM 2853 C CA . PRO A 1 105 ? 20.687 -34.186 33.533 1.00 0.00 132 PRO A CA 2
ATOM 2854 C C . PRO A 1 105 ? 22.144 -34.575 33.274 1.00 0.00 132 PRO A C 2
ATOM 2855 O O . PRO A 1 105 ? 22.467 -35.760 33.187 1.00 0.00 132 PRO A O 2
ATOM 2866 N N . VAL A 1 106 ? 23.018 -33.581 33.150 1.00 0.00 133 VAL A N 2
ATOM 2867 C CA . VAL A 1 106 ? 24.431 -33.855 32.892 1.00 0.00 133 VAL A CA 2
ATOM 2868 C C . VAL A 1 106 ? 25.083 -34.500 34.111 1.00 0.00 133 VAL A C 2
ATOM 2869 O O . VAL A 1 106 ? 24.926 -34.024 35.234 1.00 0.00 133 VAL A O 2
ATOM 2882 N N . GLN A 1 107 ? 25.806 -35.593 33.879 1.00 0.00 134 GLN A N 2
ATOM 2883 C CA . GLN A 1 107 ? 26.464 -36.310 34.968 1.00 0.00 134 GLN A CA 2
ATOM 2884 C C . GLN A 1 107 ? 27.474 -35.409 35.667 1.00 0.00 134 GLN A C 2
ATOM 2885 O O . GLN A 1 107 ? 27.527 -35.354 36.895 1.00 0.00 134 GLN A O 2
ATOM 2899 N N . GLY A 1 108 ? 28.268 -34.702 34.874 1.00 0.00 135 GLY A N 2
ATOM 2900 C CA . GLY A 1 108 ? 29.268 -33.791 35.421 1.00 0.00 135 GLY A CA 2
ATOM 2901 C C . GLY A 1 108 ? 30.546 -34.528 35.807 1.00 0.00 135 GLY A C 2
ATOM 2902 O O . GLY A 1 108 ? 30.542 -35.741 36.012 1.00 0.00 135 GLY A O 2
ATOM 2906 N N . SER A 1 109 ? 31.642 -33.777 35.900 1.00 0.00 136 SER A N 2
ATOM 2907 C CA . SER A 1 109 ? 32.931 -34.349 36.260 1.00 0.00 136 SER A CA 2
ATOM 2908 C C . SER A 1 109 ? 32.979 -34.667 37.752 1.00 0.00 136 SER A C 2
ATOM 2909 O O . SER A 1 109 ? 32.169 -34.163 38.531 1.00 0.00 136 SER A O 2
ATOM 2917 N N . LYS A 1 110 ? 33.932 -35.505 38.136 1.00 0.00 137 LYS A N 2
ATOM 2918 C CA . LYS A 1 110 ? 34.086 -35.892 39.534 1.00 0.00 137 LYS A CA 2
ATOM 2919 C C . LYS A 1 110 ? 34.648 -34.736 40.349 1.00 0.00 137 LYS A C 2
ATOM 2920 O O . LYS A 1 110 ? 34.447 -34.660 41.560 1.00 0.00 137 LYS A O 2
ATOM 2939 N N . TYR A 1 111 ? 35.355 -33.844 39.672 1.00 0.00 138 TYR A N 2
ATOM 2940 C CA . TYR A 1 111 ? 35.957 -32.695 40.342 1.00 0.00 138 TYR A CA 2
ATOM 2941 C C . TYR A 1 111 ? 34.889 -31.706 40.800 1.00 0.00 138 TYR A C 2
ATOM 2942 O O . TYR A 1 111 ? 35.164 -30.827 41.618 1.00 0.00 138 TYR A O 2
ATOM 2960 N N . ALA A 1 112 ? 33.675 -31.844 40.275 1.00 0.00 139 ALA A N 2
ATOM 2961 C CA . ALA A 1 112 ? 32.599 -30.935 40.647 1.00 0.00 139 ALA A CA 2
ATOM 2962 C C . ALA A 1 112 ? 32.361 -30.980 42.150 1.00 0.00 139 ALA A C 2
ATOM 2963 O O . ALA A 1 112 ? 32.415 -32.044 42.768 1.00 0.00 139 ALA A O 2
ATOM 2970 N N . ALA A 1 113 ? 32.101 -29.815 42.734 1.00 0.00 140 ALA A N 2
ATOM 2971 C CA . ALA A 1 113 ? 31.863 -29.725 44.168 1.00 0.00 140 ALA A CA 2
ATOM 2972 C C . ALA A 1 113 ? 30.442 -30.161 44.504 1.00 0.00 140 ALA A C 2
ATOM 2973 O O . ALA A 1 113 ? 30.294 -31.044 45.334 1.00 0.00 140 ALA A O 2
ATOM 3199 N N . ASP A 1 24 ? 20.260 -11.229 18.847 1.00 0.00 51 ASP A N 3
ATOM 3200 C CA . ASP A 1 24 ? 20.670 -12.533 19.442 1.00 0.00 51 ASP A CA 3
ATOM 3201 C C . ASP A 1 24 ? 21.677 -13.213 18.523 1.00 0.00 51 ASP A C 3
ATOM 3202 O O . ASP A 1 24 ? 21.756 -12.901 17.334 1.00 0.00 51 ASP A O 3
ATOM 3211 N N . LYS A 1 25 ? 22.451 -14.139 19.082 1.00 0.00 52 LYS A N 3
ATOM 3212 C CA . LYS A 1 25 ? 23.454 -14.853 18.304 1.00 0.00 52 LYS A CA 3
ATOM 3213 C C . LYS A 1 25 ? 22.782 -15.853 17.367 1.00 0.00 52 LYS A C 3
ATOM 3214 O O . LYS A 1 25 ? 21.723 -16.396 17.684 1.00 0.00 52 LYS A O 3
ATOM 3233 N N . LYS A 1 26 ? 23.401 -16.089 16.216 1.00 0.00 53 LYS A N 3
ATOM 3234 C CA . LYS A 1 26 ? 22.857 -17.038 15.250 1.00 0.00 53 LYS A CA 3
ATOM 3235 C C . LYS A 1 26 ? 22.952 -18.458 15.772 1.00 0.00 53 LYS A C 3
ATOM 3236 O O . LYS A 1 26 ? 23.993 -18.888 16.267 1.00 0.00 53 LYS A O 3
ATOM 3255 N N . VAL A 1 27 ? 21.854 -19.186 15.639 1.00 0.00 54 VAL A N 3
ATOM 3256 C CA . VAL A 1 27 ? 21.814 -20.568 16.081 1.00 0.00 54 VAL A CA 3
ATOM 3257 C C . VAL A 1 27 ? 22.148 -21.482 14.910 1.00 0.00 54 VAL A C 3
ATOM 3258 O O . VAL A 1 27 ? 21.302 -21.756 14.059 1.00 0.00 54 VAL A O 3
ATOM 3271 N N . ILE A 1 28 ? 23.394 -21.935 14.867 1.00 0.00 55 ILE A N 3
ATOM 3272 C CA . ILE A 1 28 ? 23.843 -22.820 13.804 1.00 0.00 55 ILE A CA 3
ATOM 3273 C C . ILE A 1 28 ? 23.070 -24.137 13.824 1.00 0.00 55 ILE A C 3
ATOM 3274 O O . ILE A 1 28 ? 22.669 -24.646 12.778 1.00 0.00 55 ILE A O 3
ATOM 3290 N N . ALA A 1 29 ? 22.877 -24.685 15.017 1.00 0.00 56 ALA A N 3
ATOM 3291 C CA . ALA A 1 29 ? 22.149 -25.939 15.159 1.00 0.00 56 ALA A CA 3
ATOM 3292 C C . ALA A 1 29 ? 21.403 -25.994 16.490 1.00 0.00 56 ALA A C 3
ATOM 3293 O O . ALA A 1 29 ? 21.716 -25.258 17.424 1.00 0.00 56 ALA A O 3
ATOM 3300 N N . THR A 1 30 ? 20.414 -26.879 16.559 1.00 0.00 57 THR A N 3
ATOM 3301 C CA . THR A 1 30 ? 19.619 -27.047 17.768 1.00 0.00 57 THR A CA 3
ATOM 3302 C C . THR A 1 30 ? 20.128 -28.255 18.554 1.00 0.00 57 THR A C 3
ATOM 3303 O O . THR A 1 30 ? 21.328 -28.522 18.562 1.00 0.00 57 THR A O 3
ATOM 3314 N N . LYS A 1 31 ? 19.237 -28.975 19.228 1.00 0.00 58 LYS A N 3
ATOM 3315 C CA . LYS A 1 31 ? 19.664 -30.129 20.008 1.00 0.00 58 LYS A CA 3
ATOM 3316 C C . LYS A 1 31 ? 20.548 -31.044 19.166 1.00 0.00 58 LYS A C 3
ATOM 3317 O O . LYS A 1 31 ? 20.072 -31.729 18.260 1.00 0.00 58 LYS A O 3
ATOM 3336 N N . VAL A 1 32 ? 21.839 -31.046 19.480 1.00 0.00 59 VAL A N 3
ATOM 3337 C CA . VAL A 1 32 ? 22.802 -31.873 18.762 1.00 0.00 59 VAL A CA 3
ATOM 3338 C C . VAL A 1 32 ? 23.601 -32.732 19.730 1.00 0.00 59 VAL A C 3
ATOM 3339 O O . VAL A 1 32 ? 24.154 -32.228 20.706 1.00 0.00 59 VAL A O 3
ATOM 3352 N N . LEU A 1 33 ? 23.675 -34.028 19.450 1.00 0.00 60 LEU A N 3
ATOM 3353 C CA . LEU A 1 33 ? 24.443 -34.927 20.298 1.00 0.00 60 LEU A CA 3
ATOM 3354 C C . LEU A 1 33 ? 25.931 -34.726 20.047 1.00 0.00 60 LEU A C 3
ATOM 3355 O O . LEU A 1 33 ? 26.370 -34.603 18.904 1.00 0.00 60 LEU A O 3
ATOM 3371 N N . GLY A 1 34 ? 26.695 -34.699 21.127 1.00 0.00 61 GLY A N 3
ATOM 3372 C CA . GLY A 1 34 ? 28.131 -34.511 21.033 1.00 0.00 61 GLY A CA 3
ATOM 3373 C C . GLY A 1 34 ? 28.828 -35.255 22.160 1.00 0.00 61 GLY A C 3
ATOM 3374 O O . GLY A 1 34 ? 28.181 -35.906 22.975 1.00 0.00 61 GLY A O 3
ATOM 3378 N N . THR A 1 35 ? 30.147 -35.156 22.198 1.00 0.00 62 THR A N 3
ATOM 3379 C CA . THR A 1 35 ? 30.926 -35.829 23.225 1.00 0.00 62 THR A CA 3
ATOM 3380 C C . THR A 1 35 ? 31.865 -34.846 23.910 1.00 0.00 62 THR A C 3
ATOM 3381 O O . THR A 1 35 ? 32.514 -34.031 23.254 1.00 0.00 62 THR A O 3
ATOM 3392 N N . VAL A 1 36 ? 31.932 -34.922 25.233 1.00 0.00 63 VAL A N 3
ATOM 3393 C CA . VAL A 1 36 ? 32.789 -34.020 25.993 1.00 0.00 63 VAL A CA 3
ATOM 3394 C C . VAL A 1 36 ? 34.249 -34.438 25.876 1.00 0.00 63 VAL A C 3
ATOM 3395 O O . VAL A 1 36 ? 34.661 -35.453 26.436 1.00 0.00 63 VAL A O 3
ATOM 3408 N N . LYS A 1 37 ? 35.035 -33.645 25.154 1.00 0.00 64 LYS A N 3
ATOM 3409 C CA . LYS A 1 37 ? 36.451 -33.953 24.993 1.00 0.00 64 LYS A CA 3
ATOM 3410 C C . LYS A 1 37 ? 37.120 -33.926 26.364 1.00 0.00 64 LYS A C 3
ATOM 3411 O O . LYS A 1 37 ? 37.818 -34.858 26.758 1.00 0.00 64 LYS A O 3
ATOM 3430 N N . TRP A 1 38 ? 36.861 -32.840 27.089 1.00 0.00 65 TRP A N 3
ATOM 3431 C CA . TRP A 1 38 ? 37.381 -32.655 28.443 1.00 0.00 65 TRP A CA 3
ATOM 3432 C C . TRP A 1 38 ? 36.804 -31.379 29.054 1.00 0.00 65 TRP A C 3
ATOM 3433 O O . TRP A 1 38 ? 36.575 -30.395 28.350 1.00 0.00 65 TRP A O 3
ATOM 3454 N N . PHE A 1 39 ? 36.578 -31.397 30.363 1.00 0.00 66 PHE A N 3
ATOM 3455 C CA . PHE A 1 39 ? 36.050 -30.224 31.054 1.00 0.00 66 PHE A CA 3
ATOM 3456 C C . PHE A 1 39 ? 36.696 -30.095 32.430 1.00 0.00 66 PHE A C 3
ATOM 3457 O O . PHE A 1 39 ? 36.600 -31.001 33.257 1.00 0.00 66 PHE A O 3
ATOM 3474 N N . ASN A 1 40 ? 37.357 -28.967 32.671 1.00 0.00 67 ASN A N 3
ATOM 3475 C CA . ASN A 1 40 ? 38.019 -28.753 33.956 1.00 0.00 67 ASN A CA 3
ATOM 3476 C C . ASN A 1 40 ? 37.211 -27.805 34.831 1.00 0.00 67 ASN A C 3
ATOM 3477 O O . ASN A 1 40 ? 36.915 -26.676 34.437 1.00 0.00 67 ASN A O 3
ATOM 3488 N N . VAL A 1 41 ? 36.858 -28.277 36.017 1.00 0.00 68 VAL A N 3
ATOM 3489 C CA . VAL A 1 41 ? 36.089 -27.471 36.956 1.00 0.00 68 VAL A CA 3
ATOM 3490 C C . VAL A 1 41 ? 36.871 -26.238 37.406 1.00 0.00 68 VAL A C 3
ATOM 3491 O O . VAL A 1 41 ? 36.328 -25.134 37.456 1.00 0.00 68 VAL A O 3
ATOM 3504 N N . ARG A 1 42 ? 38.140 -26.435 37.754 1.00 0.00 69 ARG A N 3
ATOM 3505 C CA . ARG A 1 42 ? 38.971 -25.330 38.226 1.00 0.00 69 ARG A CA 3
ATOM 3506 C C . ARG A 1 42 ? 39.127 -24.232 37.173 1.00 0.00 69 ARG A C 3
ATOM 3507 O O . ARG A 1 42 ? 39.024 -23.047 37.489 1.00 0.00 69 ARG A O 3
ATOM 3528 N N . ASN A 1 43 ? 39.385 -24.620 35.930 1.00 0.00 70 ASN A N 3
ATOM 3529 C CA . ASN A 1 43 ? 39.557 -23.634 34.864 1.00 0.00 70 ASN A CA 3
ATOM 3530 C C . ASN A 1 43 ? 38.278 -22.824 34.664 1.00 0.00 70 ASN A C 3
ATOM 3531 O O . ASN A 1 43 ? 38.327 -21.620 34.419 1.00 0.00 70 ASN A O 3
ATOM 3542 N N . GLY A 1 44 ? 37.134 -23.494 34.778 1.00 0.00 71 GLY A N 3
ATOM 3543 C CA . GLY A 1 44 ? 35.849 -22.823 34.608 1.00 0.00 71 GLY A CA 3
ATOM 3544 C C . GLY A 1 44 ? 35.345 -22.884 33.164 1.00 0.00 71 GLY A C 3
ATOM 3545 O O . GLY A 1 44 ? 34.288 -22.336 32.854 1.00 0.00 71 GLY A O 3
ATOM 3549 N N . TYR A 1 45 ? 36.086 -23.556 32.282 1.00 0.00 72 TYR A N 3
ATOM 3550 C CA . TYR A 1 45 ? 35.654 -23.673 30.891 1.00 0.00 72 TYR A CA 3
ATOM 3551 C C . TYR A 1 45 ? 36.134 -24.999 30.303 1.00 0.00 72 TYR A C 3
ATOM 3552 O O . TYR A 1 45 ? 37.041 -25.629 30.844 1.00 0.00 72 TYR A O 3
ATOM 3570 N N . GLY A 1 46 ? 35.516 -25.429 29.201 1.00 0.00 73 GLY A N 3
ATOM 3571 C CA . GLY A 1 46 ? 35.903 -26.691 28.578 1.00 0.00 73 GLY A CA 3
ATOM 3572 C C . GLY A 1 46 ? 35.440 -26.764 27.126 1.00 0.00 73 GLY A C 3
ATOM 3573 O O . GLY A 1 46 ? 34.810 -25.839 26.615 1.00 0.00 73 GLY A O 3
ATOM 3577 N N . PHE A 1 47 ? 35.779 -27.869 26.465 1.00 0.00 74 PHE A N 3
ATOM 3578 C CA . PHE A 1 47 ? 35.417 -28.055 25.060 1.00 0.00 74 PHE A CA 3
ATOM 3579 C C . PHE A 1 47 ? 34.667 -29.365 24.828 1.00 0.00 74 PHE A C 3
ATOM 3580 O O . PHE A 1 47 ? 34.969 -30.389 25.439 1.00 0.00 74 PHE A O 3
ATOM 3597 N N . ILE A 1 48 ? 33.698 -29.316 23.916 1.00 0.00 75 ILE A N 3
ATOM 3598 C CA . ILE A 1 48 ? 32.907 -30.493 23.566 1.00 0.00 75 ILE A CA 3
ATOM 3599 C C . ILE A 1 48 ? 33.074 -30.806 22.084 1.00 0.00 75 ILE A C 3
ATOM 3600 O O . ILE A 1 48 ? 32.871 -29.939 21.234 1.00 0.00 75 ILE A O 3
ATOM 3616 N N . ASN A 1 49 ? 33.435 -32.043 21.768 1.00 0.00 76 ASN A N 3
ATOM 3617 C CA . ASN A 1 49 ? 33.616 -32.428 20.373 1.00 0.00 76 ASN A CA 3
ATOM 3618 C C . ASN A 1 49 ? 32.313 -32.928 19.775 1.00 0.00 76 ASN A C 3
ATOM 3619 O O . ASN A 1 49 ? 31.756 -33.927 20.219 1.00 0.00 76 ASN A O 3
ATOM 3630 N N . ARG A 1 50 ? 31.840 -32.225 18.756 1.00 0.00 77 ARG A N 3
ATOM 3631 C CA . ARG A 1 50 ? 30.606 -32.622 18.088 1.00 0.00 77 ARG A CA 3
ATOM 3632 C C . ARG A 1 50 ? 30.840 -33.870 17.250 1.00 0.00 77 ARG A C 3
ATOM 3633 O O . ARG A 1 50 ? 31.799 -33.938 16.484 1.00 0.00 77 ARG A O 3
ATOM 3654 N N . ASN A 1 51 ? 29.958 -34.852 17.391 1.00 0.00 78 ASN A N 3
ATOM 3655 C CA . ASN A 1 51 ? 30.096 -36.081 16.622 1.00 0.00 78 ASN A CA 3
ATOM 3656 C C . ASN A 1 51 ? 29.496 -35.930 15.221 1.00 0.00 78 ASN A C 3
ATOM 3657 O O . ASN A 1 51 ? 29.642 -36.818 14.383 1.00 0.00 78 ASN A O 3
ATOM 3668 N N . ASP A 1 52 ? 28.841 -34.795 14.960 1.00 0.00 79 ASP A N 3
ATOM 3669 C CA . ASP A 1 52 ? 28.237 -34.566 13.653 1.00 0.00 79 ASP A CA 3
ATOM 3670 C C . ASP A 1 52 ? 29.173 -33.738 12.782 1.00 0.00 79 ASP A C 3
ATOM 3671 O O . ASP A 1 52 ? 29.209 -33.896 11.561 1.00 0.00 79 ASP A O 3
ATOM 3680 N N . THR A 1 53 ? 29.918 -32.841 13.421 1.00 0.00 80 THR A N 3
ATOM 3681 C CA . THR A 1 53 ? 30.834 -31.965 12.711 1.00 0.00 80 THR A CA 3
ATOM 3682 C C . THR A 1 53 ? 32.290 -32.259 13.069 1.00 0.00 80 THR A C 3
ATOM 3683 O O . THR A 1 53 ? 33.205 -31.757 12.419 1.00 0.00 80 THR A O 3
ATOM 3694 N N . LYS A 1 54 ? 32.503 -33.059 14.109 1.00 0.00 81 LYS A N 3
ATOM 3695 C CA . LYS A 1 54 ? 33.857 -33.379 14.533 1.00 0.00 81 LYS A CA 3
ATOM 3696 C C . LYS A 1 54 ? 34.632 -32.097 14.810 1.00 0.00 81 LYS A C 3
ATOM 3697 O O . LYS A 1 54 ? 35.844 -32.032 14.599 1.00 0.00 81 LYS A O 3
ATOM 3716 N N . GLU A 1 55 ? 33.924 -31.079 15.292 1.00 0.00 82 GLU A N 3
ATOM 3717 C CA . GLU A 1 55 ? 34.550 -29.800 15.600 1.00 0.00 82 GLU A CA 3
ATOM 3718 C C . GLU A 1 55 ? 34.332 -29.416 17.055 1.00 0.00 82 GLU A C 3
ATOM 3719 O O . GLU A 1 55 ? 33.243 -29.583 17.604 1.00 0.00 82 GLU A O 3
ATOM 3731 N N . ASP A 1 56 ? 35.387 -28.906 17.668 1.00 0.00 83 ASP A N 3
ATOM 3732 C CA . ASP A 1 56 ? 35.333 -28.502 19.071 1.00 0.00 83 ASP A CA 3
ATOM 3733 C C . ASP A 1 56 ? 34.318 -27.379 19.280 1.00 0.00 83 ASP A C 3
ATOM 3734 O O . ASP A 1 56 ? 34.180 -26.489 18.441 1.00 0.00 83 ASP A O 3
ATOM 3743 N N . VAL A 1 57 ? 33.611 -27.433 20.405 1.00 0.00 84 VAL A N 3
ATOM 3744 C CA . VAL A 1 57 ? 32.612 -26.418 20.724 1.00 0.00 84 VAL A CA 3
ATOM 3745 C C . VAL A 1 57 ? 32.849 -25.840 22.119 1.00 0.00 84 VAL A C 3
ATOM 3746 O O . VAL A 1 57 ? 33.029 -26.579 23.086 1.00 0.00 84 VAL A O 3
ATOM 3759 N N . PHE A 1 58 ? 32.849 -24.511 22.212 1.00 0.00 85 PHE A N 3
ATOM 3760 C CA . PHE A 1 58 ? 33.064 -23.834 23.491 1.00 0.00 85 PHE A CA 3
ATOM 3761 C C . PHE A 1 58 ? 31.869 -24.058 24.418 1.00 0.00 85 PHE A C 3
ATOM 3762 O O . PHE A 1 58 ? 30.723 -24.001 23.981 1.00 0.00 85 PHE A O 3
ATOM 3779 N N . VAL A 1 59 ? 32.136 -24.301 25.698 1.00 0.00 86 VAL A N 3
ATOM 3780 C CA . VAL A 1 59 ? 31.054 -24.517 26.654 1.00 0.00 86 VAL A CA 3
ATOM 3781 C C . VAL A 1 59 ? 31.401 -23.927 28.011 1.00 0.00 86 VAL A C 3
ATOM 3782 O O . VAL A 1 59 ? 32.567 -23.875 28.404 1.00 0.00 86 VAL A O 3
ATOM 3795 N N . HIS A 1 60 ? 30.374 -23.493 28.720 1.00 0.00 87 HIS A N 3
ATOM 3796 C CA . HIS A 1 60 ? 30.558 -22.915 30.045 1.00 0.00 87 HIS A CA 3
ATOM 3797 C C . HIS A 1 60 ? 29.501 -23.464 31.002 1.00 0.00 87 HIS A C 3
ATOM 3798 O O . HIS A 1 60 ? 28.473 -23.983 30.568 1.00 0.00 87 HIS A O 3
ATOM 3812 N N . GLN A 1 61 ? 29.771 -23.382 32.304 1.00 0.00 88 GLN A N 3
ATOM 3813 C CA . GLN A 1 61 ? 28.833 -23.897 33.301 1.00 0.00 88 GLN A CA 3
ATOM 3814 C C . GLN A 1 61 ? 27.489 -23.186 33.241 1.00 0.00 88 GLN A C 3
ATOM 3815 O O . GLN A 1 61 ? 26.439 -23.816 33.376 1.00 0.00 88 GLN A O 3
ATOM 3829 N N . THR A 1 62 ? 27.516 -21.884 33.028 1.00 0.00 89 THR A N 3
ATOM 3830 C CA . THR A 1 62 ? 26.279 -21.118 32.931 1.00 0.00 89 THR A CA 3
ATOM 3831 C C . THR A 1 62 ? 25.497 -21.525 31.683 1.00 0.00 89 THR A C 3
ATOM 3832 O O . THR A 1 62 ? 24.298 -21.265 31.579 1.00 0.00 89 THR A O 3
ATOM 3843 N N . ALA A 1 63 ? 26.181 -22.166 30.738 1.00 0.00 90 ALA A N 3
ATOM 3844 C CA . ALA A 1 63 ? 25.542 -22.608 29.505 1.00 0.00 90 ALA A CA 3
ATOM 3845 C C . ALA A 1 63 ? 24.872 -23.969 29.690 1.00 0.00 90 ALA A C 3
ATOM 3846 O O . ALA A 1 63 ? 24.286 -24.505 28.750 1.00 0.00 90 ALA A O 3
ATOM 3853 N N . ILE A 1 64 ? 24.977 -24.537 30.888 1.00 0.00 91 ILE A N 3
ATOM 3854 C CA . ILE A 1 64 ? 24.399 -25.850 31.149 1.00 0.00 91 ILE A CA 3
ATOM 3855 C C . ILE A 1 64 ? 23.012 -25.725 31.780 1.00 0.00 91 ILE A C 3
ATOM 3856 O O . ILE A 1 64 ? 22.881 -25.438 32.969 1.00 0.00 91 ILE A O 3
ATOM 3872 N N . LYS A 1 65 ? 21.983 -25.954 30.966 1.00 0.00 92 LYS A N 3
ATOM 3873 C CA . LYS A 1 65 ? 20.602 -25.884 31.441 1.00 0.00 92 LYS A CA 3
ATOM 3874 C C . LYS A 1 65 ? 20.327 -26.945 32.506 1.00 0.00 92 LYS A C 3
ATOM 3875 O O . LYS A 1 65 ? 19.684 -26.667 33.519 1.00 0.00 92 LYS A O 3
ATOM 3894 N N . LYS A 1 66 ? 20.800 -28.163 32.262 1.00 0.00 93 LYS A N 3
ATOM 3895 C CA . LYS A 1 66 ? 20.585 -29.257 33.205 1.00 0.00 93 LYS A CA 3
ATOM 3896 C C . LYS A 1 66 ? 21.900 -29.932 33.570 1.00 0.00 93 LYS A C 3
ATOM 3897 O O . LYS A 1 66 ? 22.813 -30.019 32.751 1.00 0.00 93 LYS A O 3
ATOM 3916 N N . ASN A 1 67 ? 21.983 -30.416 34.802 1.00 0.00 94 ASN A N 3
ATOM 3917 C CA . ASN A 1 67 ? 23.189 -31.086 35.271 1.00 0.00 94 ASN A CA 3
ATOM 3918 C C . ASN A 1 67 ? 22.852 -32.058 36.391 1.00 0.00 94 ASN A C 3
ATOM 3919 O O . ASN A 1 67 ? 21.701 -32.159 36.815 1.00 0.00 94 ASN A O 3
ATOM 3930 N N . ASN A 1 68 ? 23.863 -32.772 36.873 1.00 0.00 95 ASN A N 3
ATOM 3931 C CA . ASN A 1 68 ? 23.651 -33.733 37.950 1.00 0.00 95 ASN A CA 3
ATOM 3932 C C . ASN A 1 68 ? 23.236 -32.986 39.231 1.00 0.00 95 ASN A C 3
ATOM 3933 O O . ASN A 1 68 ? 23.983 -32.134 39.708 1.00 0.00 95 ASN A O 3
ATOM 3944 N N . PRO A 1 69 ? 22.076 -33.266 39.799 1.00 0.00 96 PRO A N 3
ATOM 3945 C CA . PRO A 1 69 ? 21.610 -32.570 41.039 1.00 0.00 96 PRO A CA 3
ATOM 3946 C C . PRO A 1 69 ? 22.493 -32.872 42.245 1.00 0.00 96 PRO A C 3
ATOM 3947 O O . PRO A 1 69 ? 22.531 -32.103 43.206 1.00 0.00 96 PRO A O 3
ATOM 3958 N N . ARG A 1 70 ? 23.209 -33.984 42.183 1.00 0.00 97 ARG A N 3
ATOM 3959 C CA . ARG A 1 70 ? 24.096 -34.367 43.270 1.00 0.00 97 ARG A CA 3
ATOM 3960 C C . ARG A 1 70 ? 25.265 -33.387 43.374 1.00 0.00 97 ARG A C 3
ATOM 3961 O O . ARG A 1 70 ? 25.899 -33.278 44.423 1.00 0.00 97 ARG A O 3
ATOM 3982 N N . LYS A 1 71 ? 25.551 -32.678 42.280 1.00 0.00 98 LYS A N 3
ATOM 3983 C CA . LYS A 1 71 ? 26.655 -31.726 42.268 1.00 0.00 98 LYS A CA 3
ATOM 3984 C C . LYS A 1 71 ? 26.135 -30.301 42.437 1.00 0.00 98 LYS A C 3
ATOM 3985 O O . LYS A 1 71 ? 25.313 -29.834 41.648 1.00 0.00 98 LYS A O 3
ATOM 4004 N N . TYR A 1 72 ? 26.622 -29.614 43.467 1.00 0.00 99 TYR A N 3
ATOM 4005 C CA . TYR A 1 72 ? 26.200 -28.239 43.721 1.00 0.00 99 TYR A CA 3
ATOM 4006 C C . TYR A 1 72 ? 26.559 -27.337 42.543 1.00 0.00 99 TYR A C 3
ATOM 4007 O O . TYR A 1 72 ? 25.727 -26.566 42.063 1.00 0.00 99 TYR A O 3
ATOM 4025 N N . LEU A 1 73 ? 27.801 -27.437 42.088 1.00 0.00 100 LEU A N 3
ATOM 4026 C CA . LEU A 1 73 ? 28.269 -26.624 40.972 1.00 0.00 100 LEU A CA 3
ATOM 4027 C C . LEU A 1 73 ? 28.065 -27.367 39.658 1.00 0.00 100 LEU A C 3
ATOM 4028 O O . LEU A 1 73 ? 28.423 -28.540 39.539 1.00 0.00 100 LEU A O 3
ATOM 4044 N N . ARG A 1 74 ? 27.485 -26.687 38.673 1.00 0.00 101 ARG A N 3
ATOM 4045 C CA . ARG A 1 74 ? 27.241 -27.312 37.381 1.00 0.00 101 ARG A CA 3
ATOM 4046 C C . ARG A 1 74 ? 28.555 -27.747 36.746 1.00 0.00 101 ARG A C 3
ATOM 4047 O O . ARG A 1 74 ? 29.522 -26.986 36.705 1.00 0.00 101 ARG A O 3
ATOM 4068 N N . SER A 1 75 ? 28.581 -28.982 36.259 1.00 0.00 102 SER A N 3
ATOM 4069 C CA . SER A 1 75 ? 29.778 -29.526 35.632 1.00 0.00 102 SER A CA 3
ATOM 4070 C C . SER A 1 75 ? 29.405 -30.515 34.537 1.00 0.00 102 SER A C 3
ATOM 4071 O O . SER A 1 75 ? 28.294 -31.045 34.522 1.00 0.00 102 SER A O 3
ATOM 4079 N N . VAL A 1 76 ? 30.339 -30.769 33.625 1.00 0.00 103 VAL A N 3
ATOM 4080 C CA . VAL A 1 76 ? 30.088 -31.710 32.542 1.00 0.00 103 VAL A CA 3
ATOM 4081 C C . VAL A 1 76 ? 31.120 -32.835 32.593 1.00 0.00 103 VAL A C 3
ATOM 4082 O O . VAL A 1 76 ? 32.323 -32.578 32.647 1.00 0.00 103 VAL A O 3
ATOM 4095 N N . GLY A 1 77 ? 30.648 -34.078 32.591 1.00 0.00 104 GLY A N 3
ATOM 4096 C CA . GLY A 1 77 ? 31.555 -35.219 32.653 1.00 0.00 104 GLY A CA 3
ATOM 4097 C C . GLY A 1 77 ? 32.358 -35.362 31.365 1.00 0.00 104 GLY A C 3
ATOM 4098 O O . GLY A 1 77 ? 31.883 -35.009 30.284 1.00 0.00 104 GLY A O 3
ATOM 4102 N N . ASP A 1 78 ? 33.573 -35.887 31.486 1.00 0.00 105 ASP A N 3
ATOM 4103 C CA . ASP A 1 78 ? 34.428 -36.080 30.320 1.00 0.00 105 ASP A CA 3
ATOM 4104 C C . ASP A 1 78 ? 34.109 -37.417 29.661 1.00 0.00 105 ASP A C 3
ATOM 4105 O O . ASP A 1 78 ? 33.962 -38.433 30.339 1.00 0.00 105 ASP A O 3
ATOM 4114 N N . GLY A 1 79 ? 33.991 -37.410 28.341 1.00 0.00 106 GLY A N 3
ATOM 4115 C CA . GLY A 1 79 ? 33.677 -38.630 27.609 1.00 0.00 106 GLY A CA 3
ATOM 4116 C C . GLY A 1 79 ? 32.178 -38.919 27.666 1.00 0.00 106 GLY A C 3
ATOM 4117 O O . GLY A 1 79 ? 31.715 -39.947 27.169 1.00 0.00 106 GLY A O 3
ATOM 4121 N N . GLU A 1 80 ? 31.421 -38.004 28.275 1.00 0.00 107 GLU A N 3
ATOM 4122 C CA . GLU A 1 80 ? 29.981 -38.168 28.397 1.00 0.00 107 GLU A CA 3
ATOM 4123 C C . GLU A 1 80 ? 29.271 -37.522 27.219 1.00 0.00 107 GLU A C 3
ATOM 4124 O O . GLU A 1 80 ? 29.528 -36.367 26.880 1.00 0.00 107 GLU A O 3
ATOM 4136 N N . THR A 1 81 ? 28.369 -38.272 26.606 1.00 0.00 108 THR A N 3
ATOM 4137 C CA . THR A 1 81 ? 27.611 -37.755 25.475 1.00 0.00 108 THR A CA 3
ATOM 4138 C C . THR A 1 81 ? 26.647 -36.678 25.954 1.00 0.00 108 THR A C 3
ATOM 4139 O O . THR A 1 81 ? 25.958 -36.857 26.956 1.00 0.00 108 THR A O 3
ATOM 4150 N N . VAL A 1 82 ? 26.617 -35.547 25.255 1.00 0.00 109 VAL A N 3
ATOM 4151 C CA . VAL A 1 82 ? 25.745 -34.448 25.668 1.00 0.00 109 VAL A CA 3
ATOM 4152 C C . VAL A 1 82 ? 24.906 -33.933 24.503 1.00 0.00 109 VAL A C 3
ATOM 4153 O O . VAL A 1 82 ? 25.277 -34.087 23.344 1.00 0.00 109 VAL A O 3
ATOM 4166 N N . GLU A 1 83 ? 23.787 -33.290 24.826 1.00 0.00 110 GLU A N 3
ATOM 4167 C CA . GLU A 1 83 ? 22.918 -32.726 23.804 1.00 0.00 110 GLU A CA 3
ATOM 4168 C C . GLU A 1 83 ? 22.864 -31.216 23.997 1.00 0.00 110 GLU A C 3
ATOM 4169 O O . GLU A 1 83 ? 22.595 -30.743 25.099 1.00 0.00 110 GLU A O 3
ATOM 4181 N N . PHE A 1 84 ? 23.149 -30.459 22.947 1.00 0.00 111 PHE A N 3
ATOM 4182 C CA . PHE A 1 84 ? 23.169 -29.011 23.086 1.00 0.00 111 PHE A CA 3
ATOM 4183 C C . PHE A 1 84 ? 22.943 -28.293 21.759 1.00 0.00 111 PHE A C 3
ATOM 4184 O O . PHE A 1 84 ? 23.089 -28.877 20.685 1.00 0.00 111 PHE A O 3
ATOM 4201 N N . ASP A 1 85 ? 22.612 -27.008 21.855 1.00 0.00 112 ASP A N 3
ATOM 4202 C CA . ASP A 1 85 ? 22.397 -26.178 20.679 1.00 0.00 112 ASP A CA 3
ATOM 4203 C C . ASP A 1 85 ? 23.723 -25.562 20.250 1.00 0.00 112 ASP A C 3
ATOM 4204 O O . ASP A 1 85 ? 24.590 -25.312 21.088 1.00 0.00 112 ASP A O 3
ATOM 4213 N N . VAL A 1 86 ? 23.880 -25.319 18.957 1.00 0.00 113 VAL A N 3
ATOM 4214 C CA . VAL A 1 86 ? 25.114 -24.731 18.463 1.00 0.00 113 VAL A CA 3
ATOM 4215 C C . VAL A 1 86 ? 24.877 -23.277 18.070 1.00 0.00 113 VAL A C 3
ATOM 4216 O O . VAL A 1 86 ? 24.002 -22.976 17.260 1.00 0.00 113 VAL A O 3
ATOM 4229 N N . VAL A 1 87 ? 25.671 -22.383 18.645 1.00 0.00 114 VAL A N 3
ATOM 4230 C CA . VAL A 1 87 ? 25.553 -20.964 18.341 1.00 0.00 114 VAL A CA 3
ATOM 4231 C C . VAL A 1 87 ? 26.848 -20.473 17.713 1.00 0.00 114 VAL A C 3
ATOM 4232 O O . VAL A 1 87 ? 27.933 -20.723 18.230 1.00 0.00 114 VAL A O 3
ATOM 4245 N N . GLU A 1 88 ? 26.735 -19.798 16.578 1.00 0.00 115 GLU A N 3
ATOM 4246 C CA . GLU A 1 88 ? 27.919 -19.313 15.883 1.00 0.00 115 GLU A CA 3
ATOM 4247 C C . GLU A 1 88 ? 28.691 -18.322 16.748 1.00 0.00 115 GLU A C 3
ATOM 4248 O O . GLU A 1 88 ? 28.144 -17.318 17.205 1.00 0.00 115 GLU A O 3
ATOM 4260 N N . GLY A 1 89 ? 29.971 -18.614 16.965 1.00 0.00 116 GLY A N 3
ATOM 4261 C CA . GLY A 1 89 ? 30.825 -17.744 17.765 1.00 0.00 116 GLY A CA 3
ATOM 4262 C C . GLY A 1 89 ? 31.932 -17.134 16.911 1.00 0.00 116 GLY A C 3
ATOM 4263 O O . GLY A 1 89 ? 32.277 -17.666 15.855 1.00 0.00 116 GLY A O 3
ATOM 4267 N N . GLU A 1 90 ? 32.479 -16.013 17.370 1.00 0.00 117 GLU A N 3
ATOM 4268 C CA . GLU A 1 90 ? 33.537 -15.330 16.631 1.00 0.00 117 GLU A CA 3
ATOM 4269 C C . GLU A 1 90 ? 34.779 -16.211 16.518 1.00 0.00 117 GLU A C 3
ATOM 4270 O O . GLU A 1 90 ? 35.436 -16.239 15.478 1.00 0.00 117 GLU A O 3
ATOM 4282 N N . LYS A 1 91 ? 35.099 -16.924 17.593 1.00 0.00 118 LYS A N 3
ATOM 4283 C CA . LYS A 1 91 ? 36.277 -17.784 17.602 1.00 0.00 118 LYS A CA 3
ATOM 4284 C C . LYS A 1 91 ? 35.933 -19.203 17.150 1.00 0.00 118 LYS A C 3
ATOM 4285 O O . LYS A 1 91 ? 36.826 -20.011 16.891 1.00 0.00 118 LYS A O 3
ATOM 4304 N N . GLY A 1 92 ? 34.641 -19.507 17.057 1.00 0.00 119 GLY A N 3
ATOM 4305 C CA . GLY A 1 92 ? 34.212 -20.836 16.635 1.00 0.00 119 GLY A CA 3
ATOM 4306 C C . GLY A 1 92 ? 32.791 -21.118 17.102 1.00 0.00 119 GLY A C 3
ATOM 4307 O O . GLY A 1 92 ? 32.106 -20.229 17.609 1.00 0.00 119 GLY A O 3
ATOM 4311 N N . ALA A 1 93 ? 32.352 -22.361 16.935 1.00 0.00 120 ALA A N 3
ATOM 4312 C CA . ALA A 1 93 ? 31.006 -22.741 17.344 1.00 0.00 120 ALA A CA 3
ATOM 4313 C C . ALA A 1 93 ? 30.865 -22.656 18.859 1.00 0.00 120 ALA A C 3
ATOM 4314 O O . ALA A 1 93 ? 31.821 -22.896 19.597 1.00 0.00 120 ALA A O 3
ATOM 4321 N N . GLU A 1 94 ? 29.664 -22.321 19.317 1.00 0.00 121 GLU A N 3
ATOM 4322 C CA . GLU A 1 94 ? 29.399 -22.210 20.748 1.00 0.00 121 GLU A CA 3
ATOM 4323 C C . GLU A 1 94 ? 28.315 -23.195 21.172 1.00 0.00 121 GLU A C 3
ATOM 4324 O O . GLU A 1 94 ? 27.516 -23.643 20.356 1.00 0.00 121 GLU A O 3
ATOM 4336 N N . ALA A 1 95 ? 28.299 -23.531 22.453 1.00 0.00 122 ALA A N 3
ATOM 4337 C CA . ALA A 1 95 ? 27.307 -24.461 22.977 1.00 0.00 122 ALA A CA 3
ATOM 4338 C C . ALA A 1 95 ? 26.456 -23.803 24.061 1.00 0.00 122 ALA A C 3
ATOM 4339 O O . ALA A 1 95 ? 26.953 -23.005 24.855 1.00 0.00 122 ALA A O 3
ATOM 4346 N N . ALA A 1 96 ? 25.172 -24.147 24.086 1.00 0.00 123 ALA A N 3
ATOM 4347 C CA . ALA A 1 96 ? 24.255 -23.588 25.075 1.00 0.00 123 ALA A CA 3
ATOM 4348 C C . ALA A 1 96 ? 23.147 -24.588 25.393 1.00 0.00 123 ALA A C 3
ATOM 4349 O O . ALA A 1 96 ? 22.872 -25.490 24.603 1.00 0.00 123 ALA A O 3
ATOM 4356 N N . ASN A 1 97 ? 22.515 -24.427 26.550 1.00 0.00 124 ASN A N 3
ATOM 4357 C CA . ASN A 1 97 ? 21.442 -25.333 26.946 1.00 0.00 124 ASN A CA 3
ATOM 4358 C C . ASN A 1 97 ? 21.923 -26.778 26.878 1.00 0.00 124 ASN A C 3
ATOM 4359 O O . ASN A 1 97 ? 21.238 -27.649 26.343 1.00 0.00 124 ASN A O 3
ATOM 4370 N N . VAL A 1 98 ? 23.115 -27.020 27.413 1.00 0.00 125 VAL A N 3
ATOM 4371 C CA . VAL A 1 98 ? 23.694 -28.359 27.396 1.00 0.00 125 VAL A CA 3
ATOM 4372 C C . VAL A 1 98 ? 22.985 -29.277 28.385 1.00 0.00 125 VAL A C 3
ATOM 4373 O O . VAL A 1 98 ? 22.965 -29.013 29.588 1.00 0.00 125 VAL A O 3
ATOM 4386 N N . THR A 1 99 ? 22.417 -30.358 27.867 1.00 0.00 126 THR A N 3
ATOM 4387 C CA . THR A 1 99 ? 21.719 -31.326 28.701 1.00 0.00 126 THR A CA 3
ATOM 4388 C C . THR A 1 99 ? 22.056 -32.736 28.248 1.00 0.00 126 THR A C 3
ATOM 4389 O O . THR A 1 99 ? 22.556 -32.932 27.145 1.00 0.00 126 THR A O 3
ATOM 4400 N N . GLY A 1 100 ? 21.768 -33.719 29.087 1.00 0.00 127 GLY A N 3
ATOM 4401 C CA . GLY A 1 100 ? 22.033 -35.105 28.717 1.00 0.00 127 GLY A CA 3
ATOM 4402 C C . GLY A 1 100 ? 21.006 -35.552 27.684 1.00 0.00 127 GLY A C 3
ATOM 4403 O O . GLY A 1 100 ? 20.062 -34.821 27.388 1.00 0.00 127 GLY A O 3
ATOM 4407 N N . PRO A 1 101 ? 21.169 -36.714 27.120 1.00 0.00 128 PRO A N 3
ATOM 4408 C CA . PRO A 1 101 ? 20.228 -37.230 26.087 1.00 0.00 128 PRO A CA 3
ATOM 4409 C C . PRO A 1 101 ? 18.868 -37.593 26.677 1.00 0.00 128 PRO A C 3
ATOM 4410 O O . PRO A 1 101 ? 18.785 -38.205 27.742 1.00 0.00 128 PRO A O 3
ATOM 4421 N N . GLY A 1 102 ? 17.806 -37.214 25.973 1.00 0.00 129 GLY A N 3
ATOM 4422 C CA . GLY A 1 102 ? 16.452 -37.513 26.430 1.00 0.00 129 GLY A CA 3
ATOM 4423 C C . GLY A 1 102 ? 16.050 -36.616 27.599 1.00 0.00 129 GLY A C 3
ATOM 4424 O O . GLY A 1 102 ? 15.131 -36.941 28.349 1.00 0.00 129 GLY A O 3
ATOM 4428 N N . GLY A 1 103 ? 16.745 -35.493 27.758 1.00 0.00 130 GLY A N 3
ATOM 4429 C CA . GLY A 1 103 ? 16.442 -34.571 28.849 1.00 0.00 130 GLY A CA 3
ATOM 4430 C C . GLY A 1 103 ? 17.136 -34.996 30.146 1.00 0.00 130 GLY A C 3
ATOM 4431 O O . GLY A 1 103 ? 16.981 -34.350 31.182 1.00 0.00 130 GLY A O 3
ATOM 4435 N N . VAL A 1 104 ? 17.904 -36.085 30.082 1.00 0.00 131 VAL A N 3
ATOM 4436 C CA . VAL A 1 104 ? 18.625 -36.582 31.246 1.00 0.00 131 VAL A CA 3
ATOM 4437 C C . VAL A 1 104 ? 19.639 -35.539 31.738 1.00 0.00 131 VAL A C 3
ATOM 4438 O O . VAL A 1 104 ? 20.319 -34.921 30.924 1.00 0.00 131 VAL A O 3
ATOM 4451 N N . PRO A 1 105 ? 19.777 -35.321 33.028 1.00 0.00 132 PRO A N 3
ATOM 4452 C CA . PRO A 1 105 ? 20.758 -34.321 33.556 1.00 0.00 132 PRO A CA 3
ATOM 4453 C C . PRO A 1 105 ? 22.197 -34.736 33.246 1.00 0.00 132 PRO A C 3
ATOM 4454 O O . PRO A 1 105 ? 22.497 -35.927 33.150 1.00 0.00 132 PRO A O 3
ATOM 4465 N N . VAL A 1 106 ? 23.084 -33.757 33.087 1.00 0.00 133 VAL A N 3
ATOM 4466 C CA . VAL A 1 106 ? 24.480 -34.055 32.777 1.00 0.00 133 VAL A CA 3
ATOM 4467 C C . VAL A 1 106 ? 25.151 -34.763 33.952 1.00 0.00 133 VAL A C 3
ATOM 4468 O O . VAL A 1 106 ? 24.999 -34.356 35.102 1.00 0.00 133 VAL A O 3
ATOM 4481 N N . GLN A 1 107 ? 25.884 -35.833 33.651 1.00 0.00 134 GLN A N 3
ATOM 4482 C CA . GLN A 1 107 ? 26.563 -36.602 34.689 1.00 0.00 134 GLN A CA 3
ATOM 4483 C C . GLN A 1 107 ? 27.560 -35.728 35.437 1.00 0.00 134 GLN A C 3
ATOM 4484 O O . GLN A 1 107 ? 27.665 -35.794 36.662 1.00 0.00 134 GLN A O 3
ATOM 4498 N N . GLY A 1 108 ? 28.283 -34.903 34.691 1.00 0.00 135 GLY A N 3
ATOM 4499 C CA . GLY A 1 108 ? 29.267 -34.006 35.289 1.00 0.00 135 GLY A CA 3
ATOM 4500 C C . GLY A 1 108 ? 30.594 -34.713 35.538 1.00 0.00 135 GLY A C 3
ATOM 4501 O O . GLY A 1 108 ? 30.744 -35.901 35.248 1.00 0.00 135 GLY A O 3
ATOM 4505 N N . SER A 1 109 ? 31.556 -33.967 36.074 1.00 0.00 136 SER A N 3
ATOM 4506 C CA . SER A 1 109 ? 32.876 -34.511 36.359 1.00 0.00 136 SER A CA 3
ATOM 4507 C C . SER A 1 109 ? 33.056 -34.721 37.858 1.00 0.00 136 SER A C 3
ATOM 4508 O O . SER A 1 109 ? 32.335 -34.139 38.670 1.00 0.00 136 SER A O 3
ATOM 4516 N N . LYS A 1 110 ? 34.024 -35.555 38.216 1.00 0.00 137 LYS A N 3
ATOM 4517 C CA . LYS A 1 110 ? 34.302 -35.844 39.618 1.00 0.00 137 LYS A CA 3
ATOM 4518 C C . LYS A 1 110 ? 34.701 -34.574 40.356 1.00 0.00 137 LYS A C 3
ATOM 4519 O O . LYS A 1 110 ? 34.344 -34.378 41.517 1.00 0.00 137 LYS A O 3
ATOM 4538 N N . TYR A 1 111 ? 35.447 -33.721 39.672 1.00 0.00 138 TYR A N 3
ATOM 4539 C CA . TYR A 1 111 ? 35.894 -32.467 40.269 1.00 0.00 138 TYR A CA 3
ATOM 4540 C C . TYR A 1 111 ? 34.712 -31.548 40.568 1.00 0.00 138 TYR A C 3
ATOM 4541 O O . TYR A 1 111 ? 34.852 -30.571 41.303 1.00 0.00 138 TYR A O 3
ATOM 4559 N N . ALA A 1 112 ? 33.551 -31.857 39.996 1.00 0.00 139 ALA A N 3
ATOM 4560 C CA . ALA A 1 112 ? 32.373 -31.031 40.221 1.00 0.00 139 ALA A CA 3
ATOM 4561 C C . ALA A 1 112 ? 32.043 -30.967 41.706 1.00 0.00 139 ALA A C 3
ATOM 4562 O O . ALA A 1 112 ? 32.180 -31.956 42.426 1.00 0.00 139 ALA A O 3
ATOM 4569 N N . ALA A 1 113 ? 31.609 -29.796 42.158 1.00 0.00 140 ALA A N 3
ATOM 4570 C CA . ALA A 1 113 ? 31.265 -29.607 43.560 1.00 0.00 140 ALA A CA 3
ATOM 4571 C C . ALA A 1 113 ? 29.832 -30.058 43.825 1.00 0.00 140 ALA A C 3
ATOM 4572 O O . ALA A 1 113 ? 29.315 -29.728 44.881 1.00 0.00 140 ALA A O 3
ATOM 4798 N N . ASP A 1 24 ? 18.849 -11.116 17.526 1.00 0.00 51 ASP A N 4
ATOM 4799 C CA . ASP A 1 24 ? 19.006 -12.519 18.005 1.00 0.00 51 ASP A CA 4
ATOM 4800 C C . ASP A 1 24 ? 20.221 -13.149 17.333 1.00 0.00 51 ASP A C 4
ATOM 4801 O O . ASP A 1 24 ? 20.442 -12.970 16.136 1.00 0.00 51 ASP A O 4
ATOM 4810 N N . LYS A 1 25 ? 21.009 -13.882 18.115 1.00 0.00 52 LYS A N 4
ATOM 4811 C CA . LYS A 1 25 ? 22.206 -14.523 17.589 1.00 0.00 52 LYS A CA 4
ATOM 4812 C C . LYS A 1 25 ? 21.823 -15.689 16.683 1.00 0.00 52 LYS A C 4
ATOM 4813 O O . LYS A 1 25 ? 20.834 -16.379 16.930 1.00 0.00 52 LYS A O 4
ATOM 4832 N N . LYS A 1 26 ? 22.609 -15.902 15.634 1.00 0.00 53 LYS A N 4
ATOM 4833 C CA . LYS A 1 26 ? 22.344 -16.995 14.703 1.00 0.00 53 LYS A CA 4
ATOM 4834 C C . LYS A 1 26 ? 22.537 -18.340 15.377 1.00 0.00 53 LYS A C 4
ATOM 4835 O O . LYS A 1 26 ? 23.527 -18.569 16.069 1.00 0.00 53 LYS A O 4
ATOM 4854 N N . VAL A 1 27 ? 21.585 -19.231 15.151 1.00 0.00 54 VAL A N 4
ATOM 4855 C CA . VAL A 1 27 ? 21.659 -20.566 15.713 1.00 0.00 54 VAL A CA 4
ATOM 4856 C C . VAL A 1 27 ? 22.115 -21.542 14.639 1.00 0.00 54 VAL A C 4
ATOM 4857 O O . VAL A 1 27 ? 21.359 -21.881 13.727 1.00 0.00 54 VAL A O 4
ATOM 4870 N N . ILE A 1 28 ? 23.364 -21.978 14.745 1.00 0.00 55 ILE A N 4
ATOM 4871 C CA . ILE A 1 28 ? 23.934 -22.890 13.766 1.00 0.00 55 ILE A CA 4
ATOM 4872 C C . ILE A 1 28 ? 23.190 -24.222 13.760 1.00 0.00 55 ILE A C 4
ATOM 4873 O O . ILE A 1 28 ? 22.881 -24.765 12.700 1.00 0.00 55 ILE A O 4
ATOM 4889 N N . ALA A 1 29 ? 22.916 -24.747 14.949 1.00 0.00 56 ALA A N 4
ATOM 4890 C CA . ALA A 1 29 ? 22.232 -26.027 15.065 1.00 0.00 56 ALA A CA 4
ATOM 4891 C C . ALA A 1 29 ? 21.439 -26.110 16.367 1.00 0.00 56 ALA A C 4
ATOM 4892 O O . ALA A 1 29 ? 21.658 -25.330 17.293 1.00 0.00 56 ALA A O 4
ATOM 4899 N N . THR A 1 30 ? 20.521 -27.068 16.424 1.00 0.00 57 THR A N 4
ATOM 4900 C CA . THR A 1 30 ? 19.693 -27.268 17.607 1.00 0.00 57 THR A CA 4
ATOM 4901 C C . THR A 1 30 ? 20.212 -28.465 18.401 1.00 0.00 57 THR A C 4
ATOM 4902 O O . THR A 1 30 ? 21.413 -28.725 18.405 1.00 0.00 57 THR A O 4
ATOM 4913 N N . LYS A 1 31 ? 19.329 -29.183 19.087 1.00 0.00 58 LYS A N 4
ATOM 4914 C CA . LYS A 1 31 ? 19.768 -30.321 19.885 1.00 0.00 58 LYS A CA 4
ATOM 4915 C C . LYS A 1 31 ? 20.607 -31.273 19.037 1.00 0.00 58 LYS A C 4
ATOM 4916 O O . LYS A 1 31 ? 20.115 -31.875 18.082 1.00 0.00 58 LYS A O 4
ATOM 4935 N N . VAL A 1 32 ? 21.878 -31.401 19.402 1.00 0.00 59 VAL A N 4
ATOM 4936 C CA . VAL A 1 32 ? 22.800 -32.274 18.684 1.00 0.00 59 VAL A CA 4
ATOM 4937 C C . VAL A 1 32 ? 23.580 -33.147 19.653 1.00 0.00 59 VAL A C 4
ATOM 4938 O O . VAL A 1 32 ? 24.158 -32.649 20.618 1.00 0.00 59 VAL A O 4
ATOM 4951 N N . LEU A 1 33 ? 23.612 -34.447 19.386 1.00 0.00 60 LEU A N 4
ATOM 4952 C CA . LEU A 1 33 ? 24.359 -35.361 20.236 1.00 0.00 60 LEU A CA 4
ATOM 4953 C C . LEU A 1 33 ? 25.850 -35.217 19.962 1.00 0.00 60 LEU A C 4
ATOM 4954 O O . LEU A 1 33 ? 26.290 -35.231 18.812 1.00 0.00 60 LEU A O 4
ATOM 4970 N N . GLY A 1 34 ? 26.618 -35.081 21.030 1.00 0.00 61 GLY A N 4
ATOM 4971 C CA . GLY A 1 34 ? 28.057 -34.922 20.915 1.00 0.00 61 GLY A CA 4
ATOM 4972 C C . GLY A 1 34 ? 28.750 -35.580 22.097 1.00 0.00 61 GLY A C 4
ATOM 4973 O O . GLY A 1 34 ? 28.102 -36.192 22.941 1.00 0.00 61 GLY A O 4
ATOM 4977 N N . THR A 1 35 ? 30.066 -35.455 22.147 1.00 0.00 62 THR A N 4
ATOM 4978 C CA . THR A 1 35 ? 30.842 -36.050 23.223 1.00 0.00 62 THR A CA 4
ATOM 4979 C C . THR A 1 35 ? 31.758 -35.012 23.856 1.00 0.00 62 THR A C 4
ATOM 4980 O O . THR A 1 35 ? 32.378 -34.209 23.160 1.00 0.00 62 THR A O 4
ATOM 4991 N N . VAL A 1 36 ? 31.833 -35.026 25.181 1.00 0.00 63 VAL A N 4
ATOM 4992 C CA . VAL A 1 36 ? 32.667 -34.066 25.894 1.00 0.00 63 VAL A CA 4
ATOM 4993 C C . VAL A 1 36 ? 34.142 -34.415 25.744 1.00 0.00 63 VAL A C 4
ATOM 4994 O O . VAL A 1 36 ? 34.595 -35.453 26.227 1.00 0.00 63 VAL A O 4
ATOM 5007 N N . LYS A 1 37 ? 34.893 -33.541 25.082 1.00 0.00 64 LYS A N 4
ATOM 5008 C CA . LYS A 1 37 ? 36.318 -33.779 24.895 1.00 0.00 64 LYS A CA 4
ATOM 5009 C C . LYS A 1 37 ? 36.998 -33.807 26.261 1.00 0.00 64 LYS A C 4
ATOM 5010 O O . LYS A 1 37 ? 37.744 -34.728 26.591 1.00 0.00 64 LYS A O 4
ATOM 5029 N N . TRP A 1 38 ? 36.689 -32.786 27.057 1.00 0.00 65 TRP A N 4
ATOM 5030 C CA . TRP A 1 38 ? 37.218 -32.658 28.414 1.00 0.00 65 TRP A CA 4
ATOM 5031 C C . TRP A 1 38 ? 36.666 -31.394 29.073 1.00 0.00 65 TRP A C 4
ATOM 5032 O O . TRP A 1 38 ? 36.550 -30.352 28.428 1.00 0.00 65 TRP A O 4
ATOM 5053 N N . PHE A 1 39 ? 36.334 -31.490 30.356 1.00 0.00 66 PHE A N 4
ATOM 5054 C CA . PHE A 1 39 ? 35.815 -30.340 31.088 1.00 0.00 66 PHE A CA 4
ATOM 5055 C C . PHE A 1 39 ? 36.478 -30.251 32.460 1.00 0.00 66 PHE A C 4
ATOM 5056 O O . PHE A 1 39 ? 36.330 -31.150 33.287 1.00 0.00 66 PHE A O 4
ATOM 5073 N N . ASN A 1 40 ? 37.208 -29.166 32.698 1.00 0.00 67 ASN A N 4
ATOM 5074 C CA . ASN A 1 40 ? 37.894 -28.995 33.976 1.00 0.00 67 ASN A CA 4
ATOM 5075 C C . ASN A 1 40 ? 37.142 -28.017 34.869 1.00 0.00 67 ASN A C 4
ATOM 5076 O O . ASN A 1 40 ? 36.886 -26.877 34.484 1.00 0.00 67 ASN A O 4
ATOM 5087 N N . VAL A 1 41 ? 36.791 -28.479 36.060 1.00 0.00 68 VAL A N 4
ATOM 5088 C CA . VAL A 1 41 ? 36.073 -27.644 37.015 1.00 0.00 68 VAL A CA 4
ATOM 5089 C C . VAL A 1 41 ? 36.904 -26.435 37.436 1.00 0.00 68 VAL A C 4
ATOM 5090 O O . VAL A 1 41 ? 36.396 -25.316 37.503 1.00 0.00 68 VAL A O 4
ATOM 5103 N N . ARG A 1 42 ? 38.176 -26.669 37.746 1.00 0.00 69 ARG A N 4
ATOM 5104 C CA . ARG A 1 42 ? 39.057 -25.588 38.179 1.00 0.00 69 ARG A CA 4
ATOM 5105 C C . ARG A 1 42 ? 39.218 -24.505 37.111 1.00 0.00 69 ARG A C 4
ATOM 5106 O O . ARG A 1 42 ? 39.156 -23.315 37.415 1.00 0.00 69 ARG A O 4
ATOM 5127 N N . ASN A 1 43 ? 39.437 -24.916 35.867 1.00 0.00 70 ASN A N 4
ATOM 5128 C CA . ASN A 1 43 ? 39.606 -23.948 34.785 1.00 0.00 70 ASN A CA 4
ATOM 5129 C C . ASN A 1 43 ? 38.338 -23.119 34.595 1.00 0.00 70 ASN A C 4
ATOM 5130 O O . ASN A 1 43 ? 38.404 -21.918 34.340 1.00 0.00 70 ASN A O 4
ATOM 5141 N N . GLY A 1 44 ? 37.186 -23.769 34.728 1.00 0.00 71 GLY A N 4
ATOM 5142 C CA . GLY A 1 44 ? 35.909 -23.078 34.576 1.00 0.00 71 GLY A CA 4
ATOM 5143 C C . GLY A 1 44 ? 35.379 -23.141 33.139 1.00 0.00 71 GLY A C 4
ATOM 5144 O O . GLY A 1 44 ? 34.326 -22.577 32.846 1.00 0.00 71 GLY A O 4
ATOM 5148 N N . TYR A 1 45 ? 36.094 -23.830 32.252 1.00 0.00 72 TYR A N 4
ATOM 5149 C CA . TYR A 1 45 ? 35.638 -23.951 30.868 1.00 0.00 72 TYR A CA 4
ATOM 5150 C C . TYR A 1 45 ? 36.080 -25.291 30.284 1.00 0.00 72 TYR A C 4
ATOM 5151 O O . TYR A 1 45 ? 36.981 -25.938 30.819 1.00 0.00 72 TYR A O 4
ATOM 5169 N N . GLY A 1 46 ? 35.438 -25.716 29.194 1.00 0.00 73 GLY A N 4
ATOM 5170 C CA . GLY A 1 46 ? 35.789 -26.991 28.576 1.00 0.00 73 GLY A CA 4
ATOM 5171 C C . GLY A 1 46 ? 35.377 -27.035 27.109 1.00 0.00 73 GLY A C 4
ATOM 5172 O O . GLY A 1 46 ? 34.843 -26.064 26.573 1.00 0.00 73 GLY A O 4
ATOM 5176 N N . PHE A 1 47 ? 35.648 -28.166 26.463 1.00 0.00 74 PHE A N 4
ATOM 5177 C CA . PHE A 1 47 ? 35.318 -28.335 25.049 1.00 0.00 74 PHE A CA 4
ATOM 5178 C C . PHE A 1 47 ? 34.544 -29.625 24.787 1.00 0.00 74 PHE A C 4
ATOM 5179 O O . PHE A 1 47 ? 34.770 -30.644 25.439 1.00 0.00 74 PHE A O 4
ATOM 5196 N N . ILE A 1 48 ? 33.645 -29.565 23.807 1.00 0.00 75 ILE A N 4
ATOM 5197 C CA . ILE A 1 48 ? 32.839 -30.722 23.428 1.00 0.00 75 ILE A CA 4
ATOM 5198 C C . ILE A 1 48 ? 32.992 -30.991 21.935 1.00 0.00 75 ILE A C 4
ATOM 5199 O O . ILE A 1 48 ? 32.808 -30.091 21.116 1.00 0.00 75 ILE A O 4
ATOM 5215 N N . ASN A 1 49 ? 33.318 -32.228 21.577 1.00 0.00 76 ASN A N 4
ATOM 5216 C CA . ASN A 1 49 ? 33.475 -32.574 20.169 1.00 0.00 76 ASN A CA 4
ATOM 5217 C C . ASN A 1 49 ? 32.185 -33.143 19.605 1.00 0.00 76 ASN A C 4
ATOM 5218 O O . ASN A 1 49 ? 31.629 -34.098 20.141 1.00 0.00 76 ASN A O 4
ATOM 5229 N N . ARG A 1 50 ? 31.722 -32.552 18.513 1.00 0.00 77 ARG A N 4
ATOM 5230 C CA . ARG A 1 50 ? 30.497 -33.022 17.876 1.00 0.00 77 ARG A CA 4
ATOM 5231 C C . ARG A 1 50 ? 30.762 -34.319 17.127 1.00 0.00 77 ARG A C 4
ATOM 5232 O O . ARG A 1 50 ? 31.718 -34.414 16.358 1.00 0.00 77 ARG A O 4
ATOM 5253 N N . ASN A 1 51 ? 29.909 -35.311 17.344 1.00 0.00 78 ASN A N 4
ATOM 5254 C CA . ASN A 1 51 ? 30.075 -36.588 16.662 1.00 0.00 78 ASN A CA 4
ATOM 5255 C C . ASN A 1 51 ? 29.447 -36.559 15.267 1.00 0.00 78 ASN A C 4
ATOM 5256 O O . ASN A 1 51 ? 29.510 -37.546 14.535 1.00 0.00 78 ASN A O 4
ATOM 5267 N N . ASP A 1 52 ? 28.859 -35.421 14.889 1.00 0.00 79 ASP A N 4
ATOM 5268 C CA . ASP A 1 52 ? 28.248 -35.298 13.572 1.00 0.00 79 ASP A CA 4
ATOM 5269 C C . ASP A 1 52 ? 29.181 -34.543 12.629 1.00 0.00 79 ASP A C 4
ATOM 5270 O O . ASP A 1 52 ? 29.210 -34.802 11.425 1.00 0.00 79 ASP A O 4
ATOM 5279 N N . THR A 1 53 ? 29.928 -33.598 13.190 1.00 0.00 80 THR A N 4
ATOM 5280 C CA . THR A 1 53 ? 30.848 -32.791 12.407 1.00 0.00 80 THR A CA 4
ATOM 5281 C C . THR A 1 53 ? 32.298 -33.016 12.833 1.00 0.00 80 THR A C 4
ATOM 5282 O O . THR A 1 53 ? 33.222 -32.527 12.182 1.00 0.00 80 THR A O 4
ATOM 5293 N N . LYS A 1 54 ? 32.499 -33.742 13.927 1.00 0.00 81 LYS A N 4
ATOM 5294 C CA . LYS A 1 54 ? 33.844 -33.991 14.416 1.00 0.00 81 LYS A CA 4
ATOM 5295 C C . LYS A 1 54 ? 34.566 -32.669 14.653 1.00 0.00 81 LYS A C 4
ATOM 5296 O O . LYS A 1 54 ? 35.786 -32.582 14.520 1.00 0.00 81 LYS A O 4
ATOM 5315 N N . GLU A 1 55 ? 33.798 -31.643 15.011 1.00 0.00 82 GLU A N 4
ATOM 5316 C CA . GLU A 1 55 ? 34.369 -30.327 15.276 1.00 0.00 82 GLU A CA 4
ATOM 5317 C C . GLU A 1 55 ? 34.147 -29.912 16.722 1.00 0.00 82 GLU A C 4
ATOM 5318 O O . GLU A 1 55 ? 33.069 -30.101 17.283 1.00 0.00 82 GLU A O 4
ATOM 5330 N N . ASP A 1 56 ? 35.189 -29.350 17.314 1.00 0.00 83 ASP A N 4
ATOM 5331 C CA . ASP A 1 56 ? 35.129 -28.903 18.702 1.00 0.00 83 ASP A CA 4
ATOM 5332 C C . ASP A 1 56 ? 34.310 -27.620 18.832 1.00 0.00 83 ASP A C 4
ATOM 5333 O O . ASP A 1 56 ? 34.138 -26.881 17.862 1.00 0.00 83 ASP A O 4
ATOM 5342 N N . VAL A 1 57 ? 33.807 -27.366 20.036 1.00 0.00 84 VAL A N 4
ATOM 5343 C CA . VAL A 1 57 ? 33.017 -26.166 20.293 1.00 0.00 84 VAL A CA 4
ATOM 5344 C C . VAL A 1 57 ? 33.286 -25.625 21.697 1.00 0.00 84 VAL A C 4
ATOM 5345 O O . VAL A 1 57 ? 33.574 -26.385 22.622 1.00 0.00 84 VAL A O 4
ATOM 5358 N N . PHE A 1 58 ? 33.193 -24.306 21.844 1.00 0.00 85 PHE A N 4
ATOM 5359 C CA . PHE A 1 58 ? 33.421 -23.664 23.139 1.00 0.00 85 PHE A CA 4
ATOM 5360 C C . PHE A 1 58 ? 32.196 -23.828 24.037 1.00 0.00 85 PHE A C 4
ATOM 5361 O O . PHE A 1 58 ? 31.065 -23.652 23.587 1.00 0.00 85 PHE A O 4
ATOM 5378 N N . VAL A 1 59 ? 32.416 -24.150 25.309 1.00 0.00 86 VAL A N 4
ATOM 5379 C CA . VAL A 1 59 ? 31.303 -24.310 26.239 1.00 0.00 86 VAL A CA 4
ATOM 5380 C C . VAL A 1 59 ? 31.675 -23.808 27.624 1.00 0.00 86 VAL A C 4
ATOM 5381 O O . VAL A 1 59 ? 32.829 -23.892 28.043 1.00 0.00 86 VAL A O 4
ATOM 5394 N N . HIS A 1 60 ? 30.681 -23.293 28.326 1.00 0.00 87 HIS A N 4
ATOM 5395 C CA . HIS A 1 60 ? 30.892 -22.780 29.672 1.00 0.00 87 HIS A CA 4
ATOM 5396 C C . HIS A 1 60 ? 29.801 -23.304 30.607 1.00 0.00 87 HIS A C 4
ATOM 5397 O O . HIS A 1 60 ? 28.745 -23.741 30.150 1.00 0.00 87 HIS A O 4
ATOM 5411 N N . GLN A 1 61 ? 30.070 -23.293 31.909 1.00 0.00 88 GLN A N 4
ATOM 5412 C CA . GLN A 1 61 ? 29.105 -23.803 32.883 1.00 0.00 88 GLN A CA 4
ATOM 5413 C C . GLN A 1 61 ? 27.786 -23.044 32.828 1.00 0.00 88 GLN A C 4
ATOM 5414 O O . GLN A 1 61 ? 26.737 -23.581 33.185 1.00 0.00 88 GLN A O 4
ATOM 5428 N N . THR A 1 62 ? 27.834 -21.805 32.373 1.00 0.00 89 THR A N 4
ATOM 5429 C CA . THR A 1 62 ? 26.621 -21.004 32.267 1.00 0.00 89 THR A CA 4
ATOM 5430 C C . THR A 1 62 ? 25.781 -21.461 31.075 1.00 0.00 89 THR A C 4
ATOM 5431 O O . THR A 1 62 ? 24.600 -21.135 30.975 1.00 0.00 89 THR A O 4
ATOM 5442 N N . ALA A 1 63 ? 26.401 -22.223 30.174 1.00 0.00 90 ALA A N 4
ATOM 5443 C CA . ALA A 1 63 ? 25.701 -22.724 28.997 1.00 0.00 90 ALA A CA 4
ATOM 5444 C C . ALA A 1 63 ? 24.997 -24.048 29.296 1.00 0.00 90 ALA A C 4
ATOM 5445 O O . ALA A 1 63 ? 24.380 -24.637 28.411 1.00 0.00 90 ALA A O 4
ATOM 5452 N N . ILE A 1 64 ? 25.111 -24.526 30.534 1.00 0.00 91 ILE A N 4
ATOM 5453 C CA . ILE A 1 64 ? 24.508 -25.801 30.903 1.00 0.00 91 ILE A CA 4
ATOM 5454 C C . ILE A 1 64 ? 23.129 -25.597 31.531 1.00 0.00 91 ILE A C 4
ATOM 5455 O O . ILE A 1 64 ? 23.013 -25.266 32.710 1.00 0.00 91 ILE A O 4
ATOM 5471 N N . LYS A 1 65 ? 22.090 -25.809 30.727 1.00 0.00 92 LYS A N 4
ATOM 5472 C CA . LYS A 1 65 ? 20.715 -25.671 31.202 1.00 0.00 92 LYS A CA 4
ATOM 5473 C C . LYS A 1 65 ? 20.391 -26.711 32.274 1.00 0.00 92 LYS A C 4
ATOM 5474 O O . LYS A 1 65 ? 19.730 -26.406 33.266 1.00 0.00 92 LYS A O 4
ATOM 5493 N N . LYS A 1 66 ? 20.845 -27.942 32.057 1.00 0.00 93 LYS A N 4
ATOM 5494 C CA . LYS A 1 66 ? 20.584 -29.020 33.009 1.00 0.00 93 LYS A CA 4
ATOM 5495 C C . LYS A 1 66 ? 21.882 -29.585 33.567 1.00 0.00 93 LYS A C 4
ATOM 5496 O O . LYS A 1 66 ? 22.851 -29.780 32.836 1.00 0.00 93 LYS A O 4
ATOM 5515 N N . ASN A 1 67 ? 21.889 -29.851 34.867 1.00 0.00 94 ASN A N 4
ATOM 5516 C CA . ASN A 1 67 ? 23.071 -30.395 35.520 1.00 0.00 94 ASN A CA 4
ATOM 5517 C C . ASN A 1 67 ? 22.668 -31.293 36.681 1.00 0.00 94 ASN A C 4
ATOM 5518 O O . ASN A 1 67 ? 21.599 -31.125 37.267 1.00 0.00 94 ASN A O 4
ATOM 5529 N N . ASN A 1 68 ? 23.530 -32.246 37.013 1.00 0.00 95 ASN A N 4
ATOM 5530 C CA . ASN A 1 68 ? 23.242 -33.164 38.110 1.00 0.00 95 ASN A CA 4
ATOM 5531 C C . ASN A 1 68 ? 23.032 -32.363 39.408 1.00 0.00 95 ASN A C 4
ATOM 5532 O O . ASN A 1 68 ? 23.931 -31.637 39.829 1.00 0.00 95 ASN A O 4
ATOM 5543 N N . PRO A 1 69 ? 21.881 -32.462 40.051 1.00 0.00 96 PRO A N 4
ATOM 5544 C CA . PRO A 1 69 ? 21.612 -31.704 41.315 1.00 0.00 96 PRO A CA 4
ATOM 5545 C C . PRO A 1 69 ? 22.510 -32.146 42.464 1.00 0.00 96 PRO A C 4
ATOM 5546 O O . PRO A 1 69 ? 22.689 -31.417 43.440 1.00 0.00 96 PRO A O 4
ATOM 5557 N N . ARG A 1 70 ? 23.083 -33.333 42.336 1.00 0.00 97 ARG A N 4
ATOM 5558 C CA . ARG A 1 70 ? 23.968 -33.854 43.368 1.00 0.00 97 ARG A CA 4
ATOM 5559 C C . ARG A 1 70 ? 25.202 -32.965 43.510 1.00 0.00 97 ARG A C 4
ATOM 5560 O O . ARG A 1 70 ? 25.845 -32.948 44.557 1.00 0.00 97 ARG A O 4
ATOM 5581 N N . LYS A 1 71 ? 25.537 -32.230 42.445 1.00 0.00 98 LYS A N 4
ATOM 5582 C CA . LYS A 1 71 ? 26.705 -31.360 42.470 1.00 0.00 98 LYS A CA 4
ATOM 5583 C C . LYS A 1 71 ? 26.290 -29.908 42.690 1.00 0.00 98 LYS A C 4
ATOM 5584 O O . LYS A 1 71 ? 25.366 -29.414 42.044 1.00 0.00 98 LYS A O 4
ATOM 5603 N N . TYR A 1 72 ? 26.978 -29.229 43.605 1.00 0.00 99 TYR A N 4
ATOM 5604 C CA . TYR A 1 72 ? 26.668 -27.831 43.898 1.00 0.00 99 TYR A CA 4
ATOM 5605 C C . TYR A 1 72 ? 27.034 -26.938 42.718 1.00 0.00 99 TYR A C 4
ATOM 5606 O O . TYR A 1 72 ? 26.321 -25.984 42.403 1.00 0.00 99 TYR A O 4
ATOM 5624 N N . LEU A 1 73 ? 28.151 -27.252 42.073 1.00 0.00 100 LEU A N 4
ATOM 5625 C CA . LEU A 1 73 ? 28.619 -26.463 40.940 1.00 0.00 100 LEU A CA 4
ATOM 5626 C C . LEU A 1 73 ? 28.334 -27.195 39.634 1.00 0.00 100 LEU A C 4
ATOM 5627 O O . LEU A 1 73 ? 28.439 -28.420 39.567 1.00 0.00 100 LEU A O 4
ATOM 5643 N N . ARG A 1 74 ? 27.971 -26.443 38.600 1.00 0.00 101 ARG A N 4
ATOM 5644 C CA . ARG A 1 74 ? 27.680 -27.050 37.308 1.00 0.00 101 ARG A CA 4
ATOM 5645 C C . ARG A 1 74 ? 28.947 -27.645 36.706 1.00 0.00 101 ARG A C 4
ATOM 5646 O O . ARG A 1 74 ? 30.019 -27.044 36.766 1.00 0.00 101 ARG A O 4
ATOM 5667 N N . SER A 1 75 ? 28.810 -28.833 36.130 1.00 0.00 102 SER A N 4
ATOM 5668 C CA . SER A 1 75 ? 29.945 -29.518 35.524 1.00 0.00 102 SER A CA 4
ATOM 5669 C C . SER A 1 75 ? 29.468 -30.513 34.474 1.00 0.00 102 SER A C 4
ATOM 5670 O O . SER A 1 75 ? 28.351 -31.026 34.557 1.00 0.00 102 SER A O 4
ATOM 5678 N N . VAL A 1 76 ? 30.319 -30.792 33.494 1.00 0.00 103 VAL A N 4
ATOM 5679 C CA . VAL A 1 76 ? 29.967 -31.741 32.447 1.00 0.00 103 VAL A CA 4
ATOM 5680 C C . VAL A 1 76 ? 30.956 -32.904 32.455 1.00 0.00 103 VAL A C 4
ATOM 5681 O O . VAL A 1 76 ? 32.168 -32.695 32.509 1.00 0.00 103 VAL A O 4
ATOM 5694 N N . GLY A 1 77 ? 30.438 -34.128 32.419 1.00 0.00 104 GLY A N 4
ATOM 5695 C CA . GLY A 1 77 ? 31.300 -35.304 32.453 1.00 0.00 104 GLY A CA 4
ATOM 5696 C C . GLY A 1 77 ? 32.275 -35.311 31.282 1.00 0.00 104 GLY A C 4
ATOM 5697 O O . GLY A 1 77 ? 31.928 -34.909 30.170 1.00 0.00 104 GLY A O 4
ATOM 5701 N N . ASP A 1 78 ? 33.495 -35.777 31.535 1.00 0.00 105 ASP A N 4
ATOM 5702 C CA . ASP A 1 78 ? 34.508 -35.845 30.489 1.00 0.00 105 ASP A CA 4
ATOM 5703 C C . ASP A 1 78 ? 34.306 -37.103 29.653 1.00 0.00 105 ASP A C 4
ATOM 5704 O O . ASP A 1 78 ? 34.339 -38.217 30.176 1.00 0.00 105 ASP A O 4
ATOM 5713 N N . GLY A 1 79 ? 34.080 -36.923 28.359 1.00 0.00 106 GLY A N 4
ATOM 5714 C CA . GLY A 1 79 ? 33.867 -38.057 27.472 1.00 0.00 106 GLY A CA 4
ATOM 5715 C C . GLY A 1 79 ? 32.406 -38.502 27.511 1.00 0.00 106 GLY A C 4
ATOM 5716 O O . GLY A 1 79 ? 32.025 -39.479 26.864 1.00 0.00 106 GLY A O 4
ATOM 5720 N N . GLU A 1 80 ? 31.588 -37.779 28.278 1.00 0.00 107 GLU A N 4
ATOM 5721 C CA . GLU A 1 80 ? 30.174 -38.101 28.397 1.00 0.00 107 GLU A CA 4
ATOM 5722 C C . GLU A 1 80 ? 29.397 -37.537 27.218 1.00 0.00 107 GLU A C 4
ATOM 5723 O O . GLU A 1 80 ? 29.620 -36.401 26.799 1.00 0.00 107 GLU A O 4
ATOM 5735 N N . THR A 1 81 ? 28.481 -38.337 26.694 1.00 0.00 108 THR A N 4
ATOM 5736 C CA . THR A 1 81 ? 27.658 -37.896 25.577 1.00 0.00 108 THR A CA 4
ATOM 5737 C C . THR A 1 81 ? 26.702 -36.805 26.042 1.00 0.00 108 THR A C 4
ATOM 5738 O O . THR A 1 81 ? 26.067 -36.936 27.085 1.00 0.00 108 THR A O 4
ATOM 5749 N N . VAL A 1 82 ? 26.621 -35.714 25.285 1.00 0.00 109 VAL A N 4
ATOM 5750 C CA . VAL A 1 82 ? 25.754 -34.606 25.678 1.00 0.00 109 VAL A CA 4
ATOM 5751 C C . VAL A 1 82 ? 24.924 -34.103 24.500 1.00 0.00 109 VAL A C 4
ATOM 5752 O O . VAL A 1 82 ? 25.299 -34.277 23.346 1.00 0.00 109 VAL A O 4
ATOM 5765 N N . GLU A 1 83 ? 23.809 -33.445 24.808 1.00 0.00 110 GLU A N 4
ATOM 5766 C CA . GLU A 1 83 ? 22.952 -32.883 23.774 1.00 0.00 110 GLU A CA 4
ATOM 5767 C C . GLU A 1 83 ? 22.916 -31.372 23.949 1.00 0.00 110 GLU A C 4
ATOM 5768 O O . GLU A 1 83 ? 22.649 -30.881 25.044 1.00 0.00 110 GLU A O 4
ATOM 5780 N N . PHE A 1 84 ? 23.211 -30.631 22.890 1.00 0.00 111 PHE A N 4
ATOM 5781 C CA . PHE A 1 84 ? 23.247 -29.181 23.009 1.00 0.00 111 PHE A CA 4
ATOM 5782 C C . PHE A 1 84 ? 22.989 -28.478 21.680 1.00 0.00 111 PHE A C 4
ATOM 5783 O O . PHE A 1 84 ? 23.124 -29.068 20.609 1.00 0.00 111 PHE A O 4
ATOM 5800 N N . ASP A 1 85 ? 22.641 -27.196 21.774 1.00 0.00 112 ASP A N 4
ATOM 5801 C CA . ASP A 1 85 ? 22.394 -26.380 20.595 1.00 0.00 112 ASP A CA 4
ATOM 5802 C C . ASP A 1 85 ? 23.677 -25.659 20.206 1.00 0.00 112 ASP A C 4
ATOM 5803 O O . ASP A 1 85 ? 24.494 -25.335 21.067 1.00 0.00 112 ASP A O 4
ATOM 5812 N N . VAL A 1 86 ? 23.855 -25.407 18.916 1.00 0.00 113 VAL A N 4
ATOM 5813 C CA . VAL A 1 86 ? 25.052 -24.719 18.457 1.00 0.00 113 VAL A CA 4
ATOM 5814 C C . VAL A 1 86 ? 24.705 -23.298 18.035 1.00 0.00 113 VAL A C 4
ATOM 5815 O O . VAL A 1 86 ? 23.820 -23.080 17.208 1.00 0.00 113 VAL A O 4
ATOM 5828 N N . VAL A 1 87 ? 25.414 -22.333 18.606 1.00 0.00 114 VAL A N 4
ATOM 5829 C CA . VAL A 1 87 ? 25.176 -20.931 18.286 1.00 0.00 114 VAL A CA 4
ATOM 5830 C C . VAL A 1 87 ? 26.505 -20.238 18.035 1.00 0.00 114 VAL A C 4
ATOM 5831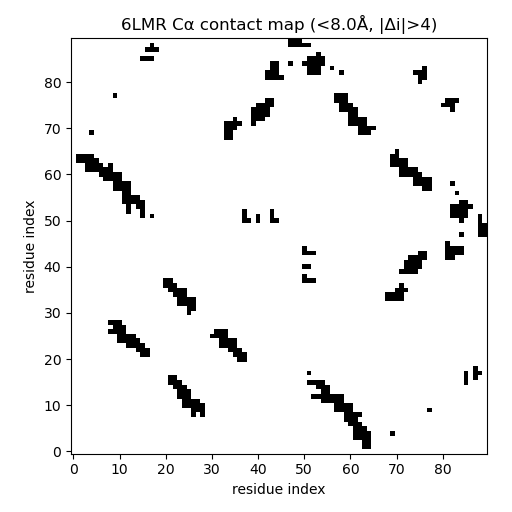 O O . VAL A 1 87 ? 27.502 -20.532 18.689 1.00 0.00 114 VAL A O 4
ATOM 5844 N N . GLU A 1 88 ? 26.527 -19.334 17.067 1.00 0.00 115 GLU A N 4
ATOM 5845 C CA . GLU A 1 88 ? 27.757 -18.629 16.736 1.00 0.00 115 GLU A CA 4
ATOM 5846 C C . GLU A 1 88 ? 28.230 -17.779 17.912 1.00 0.00 115 GLU A C 4
ATOM 5847 O O . GLU A 1 88 ? 27.444 -17.064 18.534 1.00 0.00 115 GLU A O 4
ATOM 5859 N N . GLY A 1 89 ? 29.525 -17.866 18.208 1.00 0.00 116 GLY A N 4
ATOM 5860 C CA . GLY A 1 89 ? 30.109 -17.099 19.302 1.00 0.00 116 GLY A CA 4
ATOM 5861 C C . GLY A 1 89 ? 31.179 -16.144 18.785 1.00 0.00 116 GLY A C 4
ATOM 5862 O O . GLY A 1 89 ? 31.645 -16.273 17.652 1.00 0.00 116 GLY A O 4
ATOM 5866 N N . GLU A 1 90 ? 31.562 -15.182 19.620 1.00 0.00 117 GLU A N 4
ATOM 5867 C CA . GLU A 1 90 ? 32.575 -14.206 19.232 1.00 0.00 117 GLU A CA 4
ATOM 5868 C C . GLU A 1 90 ? 33.911 -14.888 18.948 1.00 0.00 117 GLU A C 4
ATOM 5869 O O . GLU A 1 90 ? 34.612 -14.528 18.003 1.00 0.00 117 GLU A O 4
ATOM 5881 N N . LYS A 1 91 ? 34.262 -15.868 19.773 1.00 0.00 118 LYS A N 4
ATOM 5882 C CA . LYS A 1 91 ? 35.511 -16.600 19.585 1.00 0.00 118 LYS A CA 4
ATOM 5883 C C . LYS A 1 91 ? 35.307 -17.831 18.701 1.00 0.00 118 LYS A C 4
ATOM 5884 O O . LYS A 1 91 ? 36.255 -18.570 18.433 1.00 0.00 118 LYS A O 4
ATOM 5903 N N . GLY A 1 92 ? 34.076 -18.050 18.250 1.00 0.00 119 GLY A N 4
ATOM 5904 C CA . GLY A 1 92 ? 33.778 -19.208 17.417 1.00 0.00 119 GLY A CA 4
ATOM 5905 C C . GLY A 1 92 ? 32.478 -19.869 17.855 1.00 0.00 119 GLY A C 4
ATOM 5906 O O . GLY A 1 92 ? 31.729 -19.314 18.659 1.00 0.00 119 GLY A O 4
ATOM 5910 N N . ALA A 1 93 ? 32.215 -21.059 17.327 1.00 0.00 120 ALA A N 4
ATOM 5911 C CA . ALA A 1 93 ? 31.004 -21.788 17.683 1.00 0.00 120 ALA A CA 4
ATOM 5912 C C . ALA A 1 93 ? 30.952 -22.033 19.188 1.00 0.00 120 ALA A C 4
ATOM 5913 O O . ALA A 1 93 ? 31.953 -22.400 19.802 1.00 0.00 120 ALA A O 4
ATOM 5920 N N . GLU A 1 94 ? 29.776 -21.829 19.773 1.00 0.00 121 GLU A N 4
ATOM 5921 C CA . GLU A 1 94 ? 29.601 -22.013 21.209 1.00 0.00 121 GLU A CA 4
ATOM 5922 C C . GLU A 1 94 ? 28.355 -22.843 21.498 1.00 0.00 121 GLU A C 4
ATOM 5923 O O . GLU A 1 94 ? 27.303 -22.624 20.907 1.00 0.00 121 GLU A O 4
ATOM 5935 N N . ALA A 1 95 ? 28.486 -23.800 22.404 1.00 0.00 122 ALA A N 4
ATOM 5936 C CA . ALA A 1 95 ? 27.360 -24.653 22.767 1.00 0.00 122 ALA A CA 4
ATOM 5937 C C . ALA A 1 95 ? 26.435 -23.946 23.755 1.00 0.00 122 ALA A C 4
ATOM 5938 O O . ALA A 1 95 ? 26.864 -23.082 24.517 1.00 0.00 122 ALA A O 4
ATOM 5945 N N . ALA A 1 96 ? 25.158 -24.326 23.733 1.00 0.00 123 ALA A N 4
ATOM 5946 C CA . ALA A 1 96 ? 24.173 -23.724 24.626 1.00 0.00 123 ALA A CA 4
ATOM 5947 C C . ALA A 1 96 ? 23.090 -24.739 24.976 1.00 0.00 123 ALA A C 4
ATOM 5948 O O . ALA A 1 96 ? 22.872 -25.702 24.242 1.00 0.00 123 ALA A O 4
ATOM 5955 N N . ASN A 1 97 ? 22.413 -24.523 26.100 1.00 0.00 124 ASN A N 4
ATOM 5956 C CA . ASN A 1 97 ? 21.357 -25.438 26.521 1.00 0.00 124 ASN A CA 4
ATOM 5957 C C . ASN A 1 97 ? 21.885 -26.868 26.564 1.00 0.00 124 ASN A C 4
ATOM 5958 O O . ASN A 1 97 ? 21.240 -27.796 26.081 1.00 0.00 124 ASN A O 4
ATOM 5969 N N . VAL A 1 98 ? 23.075 -27.032 27.134 1.00 0.00 125 VAL A N 4
ATOM 5970 C CA . VAL A 1 98 ? 23.692 -28.349 27.226 1.00 0.00 125 VAL A CA 4
ATOM 5971 C C . VAL A 1 98 ? 22.977 -29.219 28.255 1.00 0.00 125 VAL A C 4
ATOM 5972 O O . VAL A 1 98 ? 22.852 -28.846 29.420 1.00 0.00 125 VAL A O 4
ATOM 5985 N N . THR A 1 99 ? 22.522 -30.385 27.810 1.00 0.00 126 THR A N 4
ATOM 5986 C CA . THR A 1 99 ? 21.820 -31.313 28.687 1.00 0.00 126 THR A CA 4
ATOM 5987 C C . THR A 1 99 ? 22.315 -32.729 28.440 1.00 0.00 126 THR A C 4
ATOM 5988 O O . THR A 1 99 ? 23.008 -32.983 27.459 1.00 0.00 126 THR A O 4
ATOM 5999 N N . GLY A 1 100 ? 21.948 -33.651 29.315 1.00 0.00 127 GLY A N 4
ATOM 6000 C CA . GLY A 1 100 ? 22.355 -35.041 29.136 1.00 0.00 127 GLY A CA 4
ATOM 6001 C C . GLY A 1 100 ? 21.512 -35.672 28.035 1.00 0.00 127 GLY A C 4
ATOM 6002 O O . GLY A 1 100 ? 20.550 -35.065 27.564 1.00 0.00 127 GLY A O 4
ATOM 6006 N N . PRO A 1 101 ? 21.848 -36.854 27.611 1.00 0.00 128 PRO A N 4
ATOM 6007 C CA . PRO A 1 101 ? 21.095 -37.546 26.527 1.00 0.00 128 PRO A CA 4
ATOM 6008 C C . PRO A 1 101 ? 19.677 -37.914 26.955 1.00 0.00 128 PRO A C 4
ATOM 6009 O O . PRO A 1 101 ? 19.455 -38.360 28.081 1.00 0.00 128 PRO A O 4
ATOM 6020 N N . GLY A 1 102 ? 18.723 -37.727 26.048 1.00 0.00 129 GLY A N 4
ATOM 6021 C CA . GLY A 1 102 ? 17.330 -38.044 26.339 1.00 0.00 129 GLY A CA 4
ATOM 6022 C C . GLY A 1 102 ? 16.707 -37.005 27.270 1.00 0.00 129 GLY A C 4
ATOM 6023 O O . GLY A 1 102 ? 15.662 -37.251 27.874 1.00 0.00 129 GLY A O 4
ATOM 6027 N N . GLY A 1 103 ? 17.350 -35.846 27.389 1.00 0.00 130 GLY A N 4
ATOM 6028 C CA . GLY A 1 103 ? 16.846 -34.794 28.265 1.00 0.00 130 GLY A CA 4
ATOM 6029 C C . GLY A 1 103 ? 17.254 -35.039 29.721 1.00 0.00 130 GLY A C 4
ATOM 6030 O O . GLY A 1 103 ? 16.883 -34.276 30.612 1.00 0.00 130 GLY A O 4
ATOM 6034 N N . VAL A 1 104 ? 18.020 -36.103 29.952 1.00 0.00 131 VAL A N 4
ATOM 6035 C CA . VAL A 1 104 ? 18.478 -36.438 31.297 1.00 0.00 131 VAL A CA 4
ATOM 6036 C C . VAL A 1 104 ? 19.484 -35.394 31.799 1.00 0.00 131 VAL A C 4
ATOM 6037 O O . VAL A 1 104 ? 20.231 -34.838 31.002 1.00 0.00 131 VAL A O 4
ATOM 6050 N N . PRO A 1 105 ? 19.542 -35.111 33.084 1.00 0.00 132 PRO A N 4
ATOM 6051 C CA . PRO A 1 105 ? 20.514 -34.107 33.623 1.00 0.00 132 PRO A CA 4
ATOM 6052 C C . PRO A 1 105 ? 21.956 -34.508 33.313 1.00 0.00 132 PRO A C 4
ATOM 6053 O O . PRO A 1 105 ? 22.265 -35.694 33.201 1.00 0.00 132 PRO A O 4
ATOM 6064 N N . VAL A 1 106 ? 22.837 -33.520 33.173 1.00 0.00 133 VAL A N 4
ATOM 6065 C CA . VAL A 1 106 ? 24.238 -33.805 32.869 1.00 0.00 133 VAL A CA 4
ATOM 6066 C C . VAL A 1 106 ? 24.905 -34.527 34.036 1.00 0.00 133 VAL A C 4
ATOM 6067 O O . VAL A 1 106 ? 24.783 -34.109 35.186 1.00 0.00 133 VAL A O 4
ATOM 6080 N N . GLN A 1 107 ? 25.602 -35.618 33.727 1.00 0.00 134 GLN A N 4
ATOM 6081 C CA . GLN A 1 107 ? 26.275 -36.403 34.759 1.00 0.00 134 GLN A CA 4
ATOM 6082 C C . GLN A 1 107 ? 27.330 -35.561 35.467 1.00 0.00 134 GLN A C 4
ATOM 6083 O O . GLN A 1 107 ? 27.491 -35.643 36.684 1.00 0.00 134 GLN A O 4
ATOM 6097 N N . GLY A 1 108 ? 28.041 -34.753 34.693 1.00 0.00 135 GLY A N 4
ATOM 6098 C CA . GLY A 1 108 ? 29.077 -33.888 35.251 1.00 0.00 135 GLY A CA 4
ATOM 6099 C C . GLY A 1 108 ? 30.375 -34.649 35.493 1.00 0.00 135 GLY A C 4
ATOM 6100 O O . GLY A 1 108 ? 30.506 -35.815 35.118 1.00 0.00 135 GLY A O 4
ATOM 6104 N N . SER A 1 109 ? 31.334 -33.974 36.122 1.00 0.00 136 SER A N 4
ATOM 6105 C CA . SER A 1 109 ? 32.629 -34.574 36.409 1.00 0.00 136 SER A CA 4
ATOM 6106 C C . SER A 1 109 ? 32.812 -34.762 37.912 1.00 0.00 136 SER A C 4
ATOM 6107 O O . SER A 1 109 ? 32.163 -34.092 38.715 1.00 0.00 136 SER A O 4
ATOM 6115 N N . LYS A 1 110 ? 33.699 -35.676 38.277 1.00 0.00 137 LYS A N 4
ATOM 6116 C CA . LYS A 1 110 ? 33.965 -35.961 39.684 1.00 0.00 137 LYS A CA 4
ATOM 6117 C C . LYS A 1 110 ? 34.479 -34.715 40.389 1.00 0.00 137 LYS A C 4
ATOM 6118 O O . LYS A 1 110 ? 34.151 -34.464 41.548 1.00 0.00 137 LYS A O 4
ATOM 6137 N N . TYR A 1 111 ? 35.294 -33.945 39.682 1.00 0.00 138 TYR A N 4
ATOM 6138 C CA . TYR A 1 111 ? 35.859 -32.726 40.251 1.00 0.00 138 TYR A CA 4
ATOM 6139 C C . TYR A 1 111 ? 34.761 -31.741 40.640 1.00 0.00 138 TYR A C 4
ATOM 6140 O O . TYR A 1 111 ? 34.993 -30.832 41.438 1.00 0.00 138 TYR A O 4
ATOM 6158 N N . ALA A 1 112 ? 33.570 -31.914 40.075 1.00 0.00 139 ALA A N 4
ATOM 6159 C CA . ALA A 1 112 ? 32.464 -31.018 40.386 1.00 0.00 139 ALA A CA 4
ATOM 6160 C C . ALA A 1 112 ? 32.146 -31.062 41.875 1.00 0.00 139 ALA A C 4
ATOM 6161 O O . ALA A 1 112 ? 32.130 -32.132 42.486 1.00 0.00 139 ALA A O 4
ATOM 6168 N N . ALA A 1 113 ? 31.896 -29.893 42.454 1.00 0.00 140 ALA A N 4
ATOM 6169 C CA . ALA A 1 113 ? 31.583 -29.804 43.873 1.00 0.00 140 ALA A CA 4
ATOM 6170 C C . ALA A 1 113 ? 30.186 -30.348 44.150 1.00 0.00 140 ALA A C 4
ATOM 6171 O O . ALA A 1 113 ? 29.956 -30.798 45.260 1.00 0.00 140 ALA A O 4
ATOM 6397 N N . ASP A 1 24 ? 18.373 -12.048 17.779 1.00 0.00 51 ASP A N 5
ATOM 6398 C CA . ASP A 1 24 ? 19.106 -13.079 18.567 1.00 0.00 51 ASP A CA 5
ATOM 6399 C C . ASP A 1 24 ? 20.276 -13.607 17.743 1.00 0.00 51 ASP A C 5
ATOM 6400 O O . ASP A 1 24 ? 20.354 -13.371 16.537 1.00 0.00 51 ASP A O 5
ATOM 6409 N N . LYS A 1 25 ? 21.187 -14.315 18.403 1.00 0.00 52 LYS A N 5
ATOM 6410 C CA . LYS A 1 25 ? 22.350 -14.867 17.724 1.00 0.00 52 LYS A CA 5
ATOM 6411 C C . LYS A 1 25 ? 21.934 -16.026 16.823 1.00 0.00 52 LYS A C 5
ATOM 6412 O O . LYS A 1 25 ? 21.011 -16.774 17.147 1.00 0.00 52 LYS A O 5
ATOM 6431 N N . LYS A 1 26 ? 22.618 -16.168 15.691 1.00 0.00 53 LYS A N 5
ATOM 6432 C CA . LYS A 1 26 ? 22.310 -17.245 14.756 1.00 0.00 53 LYS A CA 5
ATOM 6433 C C . LYS A 1 26 ? 22.546 -18.601 15.393 1.00 0.00 53 LYS A C 5
ATOM 6434 O O . LYS A 1 26 ? 23.580 -18.841 16.016 1.00 0.00 53 LYS A O 5
ATOM 6453 N N . VAL A 1 27 ? 21.583 -19.490 15.214 1.00 0.00 54 VAL A N 5
ATOM 6454 C CA . VAL A 1 27 ? 21.692 -20.832 15.749 1.00 0.00 54 VAL A CA 5
ATOM 6455 C C . VAL A 1 27 ? 22.130 -21.784 14.645 1.00 0.00 54 VAL A C 5
ATOM 6456 O O . VAL A 1 27 ? 21.331 -22.176 13.794 1.00 0.00 54 VAL A O 5
ATOM 6469 N N . ILE A 1 28 ? 23.409 -22.135 14.656 1.00 0.00 55 ILE A N 5
ATOM 6470 C CA . ILE A 1 28 ? 23.958 -23.028 13.648 1.00 0.00 55 ILE A CA 5
ATOM 6471 C C . ILE A 1 28 ? 23.295 -24.400 13.710 1.00 0.00 55 ILE A C 5
ATOM 6472 O O . ILE A 1 28 ? 22.971 -24.990 12.679 1.00 0.00 55 ILE A O 5
ATOM 6488 N N . ALA A 1 29 ? 23.105 -24.905 14.923 1.00 0.00 56 ALA A N 5
ATOM 6489 C CA . ALA A 1 29 ? 22.489 -26.213 15.105 1.00 0.00 56 ALA A CA 5
ATOM 6490 C C . ALA A 1 29 ? 21.664 -26.260 16.387 1.00 0.00 56 ALA A C 5
ATOM 6491 O O . ALA A 1 29 ? 21.886 -25.479 17.313 1.00 0.00 56 ALA A O 5
ATOM 6498 N N . THR A 1 30 ? 20.712 -27.184 16.427 1.00 0.00 57 THR A N 5
ATOM 6499 C CA . THR A 1 30 ? 19.851 -27.350 17.592 1.00 0.00 57 THR A CA 5
ATOM 6500 C C . THR A 1 30 ? 20.314 -28.560 18.404 1.00 0.00 57 THR A C 5
ATOM 6501 O O . THR A 1 30 ? 21.503 -28.870 18.422 1.00 0.00 57 THR A O 5
ATOM 6512 N N . LYS A 1 31 ? 19.395 -29.233 19.091 1.00 0.00 58 LYS A N 5
ATOM 6513 C CA . LYS A 1 31 ? 19.779 -30.384 19.897 1.00 0.00 58 LYS A CA 5
ATOM 6514 C C . LYS A 1 31 ? 20.668 -31.326 19.093 1.00 0.00 58 LYS A C 5
ATOM 6515 O O . LYS A 1 31 ? 20.194 -32.059 18.223 1.00 0.00 58 LYS A O 5
ATOM 6534 N N . VAL A 1 32 ? 21.962 -31.298 19.395 1.00 0.00 59 VAL A N 5
ATOM 6535 C CA . VAL A 1 32 ? 22.929 -32.146 18.710 1.00 0.00 59 VAL A CA 5
ATOM 6536 C C . VAL A 1 32 ? 23.718 -32.978 19.710 1.00 0.00 59 VAL A C 5
ATOM 6537 O O . VAL A 1 32 ? 24.272 -32.442 20.669 1.00 0.00 59 VAL A O 5
ATOM 6550 N N . LEU A 1 33 ? 23.785 -34.282 19.475 1.00 0.00 60 LEU A N 5
ATOM 6551 C CA . LEU A 1 33 ? 24.536 -35.159 20.362 1.00 0.00 60 LEU A CA 5
ATOM 6552 C C . LEU A 1 33 ? 26.027 -34.988 20.113 1.00 0.00 60 LEU A C 5
ATOM 6553 O O . LEU A 1 33 ? 26.474 -34.885 18.970 1.00 0.00 60 LEU A O 5
ATOM 6569 N N . GLY A 1 34 ? 26.789 -34.961 21.195 1.00 0.00 61 GLY A N 5
ATOM 6570 C CA . GLY A 1 34 ? 28.228 -34.799 21.104 1.00 0.00 61 GLY A CA 5
ATOM 6571 C C . GLY A 1 34 ? 28.905 -35.497 22.273 1.00 0.00 61 GLY A C 5
ATOM 6572 O O . GLY A 1 34 ? 28.244 -36.118 23.100 1.00 0.00 61 GLY A O 5
ATOM 6576 N N . THR A 1 35 ? 30.223 -35.394 22.332 1.00 0.00 62 THR A N 5
ATOM 6577 C CA . THR A 1 35 ? 30.983 -36.024 23.399 1.00 0.00 62 THR A CA 5
ATOM 6578 C C . THR A 1 35 ? 31.924 -35.019 24.048 1.00 0.00 62 THR A C 5
ATOM 6579 O O . THR A 1 35 ? 32.560 -34.217 23.365 1.00 0.00 62 THR A O 5
ATOM 6590 N N . VAL A 1 36 ? 32.002 -35.061 25.373 1.00 0.00 63 VAL A N 5
ATOM 6591 C CA . VAL A 1 36 ? 32.861 -34.134 26.101 1.00 0.00 63 VAL A CA 5
ATOM 6592 C C . VAL A 1 36 ? 34.328 -34.505 25.924 1.00 0.00 63 VAL A C 5
ATOM 6593 O O . VAL A 1 36 ? 34.790 -35.515 26.455 1.00 0.00 63 VAL A O 5
ATOM 6606 N N . LYS A 1 37 ? 35.063 -33.681 25.185 1.00 0.00 64 LYS A N 5
ATOM 6607 C CA . LYS A 1 37 ? 36.479 -33.943 24.966 1.00 0.00 64 LYS A CA 5
ATOM 6608 C C . LYS A 1 37 ? 37.196 -33.935 26.316 1.00 0.00 64 LYS A C 5
ATOM 6609 O O . LYS A 1 37 ? 37.915 -34.869 26.668 1.00 0.00 64 LYS A O 5
ATOM 6628 N N . TRP A 1 38 ? 36.952 -32.865 27.067 1.00 0.00 65 TRP A N 5
ATOM 6629 C CA . TRP A 1 38 ? 37.511 -32.703 28.408 1.00 0.00 65 TRP A CA 5
ATOM 6630 C C . TRP A 1 38 ? 36.983 -31.417 29.043 1.00 0.00 65 TRP A C 5
ATOM 6631 O O . TRP A 1 38 ? 36.873 -30.389 28.375 1.00 0.00 65 TRP A O 5
ATOM 6652 N N . PHE A 1 39 ? 36.664 -31.477 30.330 1.00 0.00 66 PHE A N 5
ATOM 6653 C CA . PHE A 1 39 ? 36.165 -30.304 31.041 1.00 0.00 66 PHE A CA 5
ATOM 6654 C C . PHE A 1 39 ? 36.806 -30.216 32.421 1.00 0.00 66 PHE A C 5
ATOM 6655 O O . PHE A 1 39 ? 36.612 -31.096 33.260 1.00 0.00 66 PHE A O 5
ATOM 6672 N N . ASN A 1 40 ? 37.572 -29.157 32.655 1.00 0.00 67 ASN A N 5
ATOM 6673 C CA . ASN A 1 40 ? 38.234 -28.985 33.945 1.00 0.00 67 ASN A CA 5
ATOM 6674 C C . ASN A 1 40 ? 37.457 -28.021 34.832 1.00 0.00 67 ASN A C 5
ATOM 6675 O O . ASN A 1 40 ? 37.224 -26.869 34.462 1.00 0.00 67 ASN A O 5
ATOM 6686 N N . VAL A 1 41 ? 37.057 -28.504 35.997 1.00 0.00 68 VAL A N 5
ATOM 6687 C CA . VAL A 1 41 ? 36.300 -27.689 36.938 1.00 0.00 68 VAL A CA 5
ATOM 6688 C C . VAL A 1 41 ? 37.109 -26.480 37.406 1.00 0.00 68 VAL A C 5
ATOM 6689 O O . VAL A 1 41 ? 36.593 -25.363 37.465 1.00 0.00 68 VAL A O 5
ATOM 6702 N N . ARG A 1 42 ? 38.370 -26.713 37.760 1.00 0.00 69 ARG A N 5
ATOM 6703 C CA . ARG A 1 42 ? 39.226 -25.634 38.248 1.00 0.00 69 ARG A CA 5
ATOM 6704 C C . ARG A 1 42 ? 39.452 -24.549 37.195 1.00 0.00 69 ARG A C 5
ATOM 6705 O O . ARG A 1 42 ? 39.435 -23.360 37.509 1.00 0.00 69 ARG A O 5
ATOM 6726 N N . ASN A 1 43 ? 39.678 -24.957 35.950 1.00 0.00 70 ASN A N 5
ATOM 6727 C CA . ASN A 1 43 ? 39.908 -23.986 34.882 1.00 0.00 70 ASN A CA 5
ATOM 6728 C C . ASN A 1 43 ? 38.684 -23.094 34.686 1.00 0.00 70 ASN A C 5
ATOM 6729 O O . ASN A 1 43 ? 38.812 -21.892 34.458 1.00 0.00 70 ASN A O 5
ATOM 6740 N N . GLY A 1 44 ? 37.501 -23.689 34.787 1.00 0.00 71 GLY A N 5
ATOM 6741 C CA . GLY A 1 44 ? 36.262 -22.935 34.623 1.00 0.00 71 GLY A CA 5
ATOM 6742 C C . GLY A 1 44 ? 35.741 -22.976 33.182 1.00 0.00 71 GLY A C 5
ATOM 6743 O O . GLY A 1 44 ? 34.718 -22.363 32.879 1.00 0.00 71 GLY A O 5
ATOM 6747 N N . TYR A 1 45 ? 36.427 -23.703 32.301 1.00 0.00 72 TYR A N 5
ATOM 6748 C CA . TYR A 1 45 ? 35.980 -23.797 30.913 1.00 0.00 72 TYR A CA 5
ATOM 6749 C C . TYR A 1 45 ? 36.380 -25.150 30.326 1.00 0.00 72 TYR A C 5
ATOM 6750 O O . TYR A 1 45 ? 37.242 -25.837 30.871 1.00 0.00 72 TYR A O 5
ATOM 6768 N N . GLY A 1 46 ? 35.744 -25.538 29.218 1.00 0.00 73 GLY A N 5
ATOM 6769 C CA . GLY A 1 46 ? 36.056 -26.821 28.594 1.00 0.00 73 GLY A CA 5
ATOM 6770 C C . GLY A 1 46 ? 35.582 -26.868 27.147 1.00 0.00 73 GLY A C 5
ATOM 6771 O O . GLY A 1 46 ? 35.038 -25.896 26.626 1.00 0.00 73 GLY A O 5
ATOM 6775 N N . PHE A 1 47 ? 35.810 -28.008 26.498 1.00 0.00 74 PHE A N 5
ATOM 6776 C CA . PHE A 1 47 ? 35.427 -28.177 25.097 1.00 0.00 74 PHE A CA 5
ATOM 6777 C C . PHE A 1 47 ? 34.641 -29.466 24.867 1.00 0.00 74 PHE A C 5
ATOM 6778 O O . PHE A 1 47 ? 34.906 -30.495 25.490 1.00 0.00 74 PHE A O 5
ATOM 6795 N N . ILE A 1 48 ? 33.684 -29.397 23.945 1.00 0.00 75 ILE A N 5
ATOM 6796 C CA . ILE A 1 48 ? 32.860 -30.551 23.597 1.00 0.00 75 ILE A CA 5
ATOM 6797 C C . ILE A 1 48 ? 33.031 -30.882 22.118 1.00 0.00 75 ILE A C 5
ATOM 6798 O O . ILE A 1 48 ? 32.848 -30.020 21.260 1.00 0.00 75 ILE A O 5
ATOM 6814 N N . ASN A 1 49 ? 33.374 -32.129 21.817 1.00 0.00 76 ASN A N 5
ATOM 6815 C CA . ASN A 1 49 ? 33.557 -32.531 20.427 1.00 0.00 76 ASN A CA 5
ATOM 6816 C C . ASN A 1 49 ? 32.277 -33.110 19.857 1.00 0.00 76 ASN A C 5
ATOM 6817 O O . ASN A 1 49 ? 31.763 -34.112 20.348 1.00 0.00 76 ASN A O 5
ATOM 6828 N N . ARG A 1 50 ? 31.770 -32.475 18.809 1.00 0.00 77 ARG A N 5
ATOM 6829 C CA . ARG A 1 50 ? 30.554 -32.955 18.165 1.00 0.00 77 ARG A CA 5
ATOM 6830 C C . ARG A 1 50 ? 30.844 -34.223 17.376 1.00 0.00 77 ARG A C 5
ATOM 6831 O O . ARG A 1 50 ? 31.822 -34.289 16.634 1.00 0.00 77 ARG A O 5
ATOM 6852 N N . ASN A 1 51 ? 29.989 -35.225 17.531 1.00 0.00 78 ASN A N 5
ATOM 6853 C CA . ASN A 1 51 ? 30.178 -36.476 16.808 1.00 0.00 78 ASN A CA 5
ATOM 6854 C C . ASN A 1 51 ? 29.608 -36.390 15.390 1.00 0.00 78 ASN A C 5
ATOM 6855 O O . ASN A 1 51 ? 29.830 -37.284 14.576 1.00 0.00 78 ASN A O 5
ATOM 6866 N N . ASP A 1 52 ? 28.891 -35.304 15.090 1.00 0.00 79 ASP A N 5
ATOM 6867 C CA . ASP A 1 52 ? 28.312 -35.137 13.762 1.00 0.00 79 ASP A CA 5
ATOM 6868 C C . ASP A 1 52 ? 29.264 -34.345 12.871 1.00 0.00 79 ASP A C 5
ATOM 6869 O O . ASP A 1 52 ? 29.322 -34.560 11.660 1.00 0.00 79 ASP A O 5
ATOM 6878 N N . THR A 1 53 ? 29.994 -33.419 13.482 1.00 0.00 80 THR A N 5
ATOM 6879 C CA . THR A 1 53 ? 30.917 -32.572 12.750 1.00 0.00 80 THR A CA 5
ATOM 6880 C C . THR A 1 53 ? 32.367 -32.822 13.166 1.00 0.00 80 THR A C 5
ATOM 6881 O O . THR A 1 53 ? 33.292 -32.306 12.541 1.00 0.00 80 THR A O 5
ATOM 6892 N N . LYS A 1 54 ? 32.562 -33.600 14.225 1.00 0.00 81 LYS A N 5
ATOM 6893 C CA . LYS A 1 54 ? 33.905 -33.878 14.704 1.00 0.00 81 LYS A CA 5
ATOM 6894 C C . LYS A 1 54 ? 34.656 -32.571 14.937 1.00 0.00 81 LYS A C 5
ATOM 6895 O O . LYS A 1 54 ? 35.873 -32.502 14.764 1.00 0.00 81 LYS A O 5
ATOM 6914 N N . GLU A 1 55 ? 33.918 -31.540 15.338 1.00 0.00 82 GLU A N 5
ATOM 6915 C CA . GLU A 1 55 ? 34.518 -30.237 15.599 1.00 0.00 82 GLU A CA 5
ATOM 6916 C C . GLU A 1 55 ? 34.287 -29.803 17.038 1.00 0.00 82 GLU A C 5
ATOM 6917 O O . GLU A 1 55 ? 33.187 -29.923 17.573 1.00 0.00 82 GLU A O 5
ATOM 6929 N N . ASP A 1 56 ? 35.350 -29.307 17.655 1.00 0.00 83 ASP A N 5
ATOM 6930 C CA . ASP A 1 56 ? 35.284 -28.854 19.042 1.00 0.00 83 ASP A CA 5
ATOM 6931 C C . ASP A 1 56 ? 34.344 -27.658 19.184 1.00 0.00 83 ASP A C 5
ATOM 6932 O O . ASP A 1 56 ? 34.268 -26.806 18.298 1.00 0.00 83 ASP A O 5
ATOM 6941 N N . VAL A 1 57 ? 33.632 -27.604 20.305 1.00 0.00 84 VAL A N 5
ATOM 6942 C CA . VAL A 1 57 ? 32.694 -26.514 20.559 1.00 0.00 84 VAL A CA 5
ATOM 6943 C C . VAL A 1 57 ? 32.925 -25.908 21.943 1.00 0.00 84 VAL A C 5
ATOM 6944 O O . VAL A 1 57 ? 33.058 -26.629 22.932 1.00 0.00 84 VAL A O 5
ATOM 6957 N N . PHE A 1 58 ? 32.972 -24.579 22.001 1.00 0.00 85 PHE A N 5
ATOM 6958 C CA . PHE A 1 58 ? 33.190 -23.878 23.267 1.00 0.00 85 PHE A CA 5
ATOM 6959 C C . PHE A 1 58 ? 32.012 -24.107 24.212 1.00 0.00 85 PHE A C 5
ATOM 6960 O O . PHE A 1 58 ? 30.858 -24.067 23.791 1.00 0.00 85 PHE A O 5
ATOM 6977 N N . VAL A 1 59 ? 32.300 -24.335 25.491 1.00 0.00 86 VAL A N 5
ATOM 6978 C CA . VAL A 1 59 ? 31.233 -24.557 26.464 1.00 0.00 86 VAL A CA 5
ATOM 6979 C C . VAL A 1 59 ? 31.603 -23.970 27.816 1.00 0.00 86 VAL A C 5
ATOM 6980 O O . VAL A 1 59 ? 32.772 -23.944 28.203 1.00 0.00 86 VAL A O 5
ATOM 6993 N N . HIS A 1 60 ? 30.589 -23.511 28.529 1.00 0.00 87 HIS A N 5
ATOM 6994 C CA . HIS A 1 60 ? 30.794 -22.931 29.850 1.00 0.00 87 HIS A CA 5
ATOM 6995 C C . HIS A 1 60 ? 29.709 -23.421 30.808 1.00 0.00 87 HIS A C 5
ATOM 6996 O O . HIS A 1 60 ? 28.665 -23.910 30.372 1.00 0.00 87 HIS A O 5
ATOM 7010 N N . GLN A 1 61 ? 29.968 -23.324 32.111 1.00 0.00 88 GLN A N 5
ATOM 7011 C CA . GLN A 1 61 ? 29.008 -23.795 33.107 1.00 0.00 88 GLN A CA 5
ATOM 7012 C C . GLN A 1 61 ? 27.687 -23.038 33.026 1.00 0.00 88 GLN A C 5
ATOM 7013 O O . GLN A 1 61 ? 26.617 -23.630 33.168 1.00 0.00 88 GLN A O 5
ATOM 7027 N N . THR A 1 62 ? 27.760 -21.744 32.787 1.00 0.00 89 THR A N 5
ATOM 7028 C CA . THR A 1 62 ? 26.550 -20.937 32.682 1.00 0.00 89 THR A CA 5
ATOM 7029 C C . THR A 1 62 ? 25.763 -21.316 31.430 1.00 0.00 89 THR A C 5
ATOM 7030 O O . THR A 1 62 ? 24.585 -20.982 31.300 1.00 0.00 89 THR A O 5
ATOM 7041 N N . ALA A 1 63 ? 26.419 -22.020 30.508 1.00 0.00 90 ALA A N 5
ATOM 7042 C CA . ALA A 1 63 ? 25.771 -22.440 29.272 1.00 0.00 90 ALA A CA 5
ATOM 7043 C C . ALA A 1 63 ? 25.066 -23.784 29.449 1.00 0.00 90 ALA A C 5
ATOM 7044 O O . ALA A 1 63 ? 24.517 -24.329 28.492 1.00 0.00 90 ALA A O 5
ATOM 7051 N N . ILE A 1 64 ? 25.099 -24.329 30.664 1.00 0.00 91 ILE A N 5
ATOM 7052 C CA . ILE A 1 64 ? 24.479 -25.622 30.923 1.00 0.00 91 ILE A CA 5
ATOM 7053 C C . ILE A 1 64 ? 23.095 -25.457 31.547 1.00 0.00 91 ILE A C 5
ATOM 7054 O O . ILE A 1 64 ? 22.968 -25.086 32.715 1.00 0.00 91 ILE A O 5
ATOM 7070 N N . LYS A 1 65 ? 22.064 -25.741 30.756 1.00 0.00 92 LYS A N 5
ATOM 7071 C CA . LYS A 1 65 ? 20.685 -25.629 31.226 1.00 0.00 92 LYS A CA 5
ATOM 7072 C C . LYS A 1 65 ? 20.389 -26.644 32.327 1.00 0.00 92 LYS A C 5
ATOM 7073 O O . LYS A 1 65 ? 19.729 -26.325 33.316 1.00 0.00 92 LYS A O 5
ATOM 7092 N N . LYS A 1 66 ? 20.863 -27.872 32.140 1.00 0.00 93 LYS A N 5
ATOM 7093 C CA . LYS A 1 66 ? 20.605 -28.935 33.110 1.00 0.00 93 LYS A CA 5
ATOM 7094 C C . LYS A 1 66 ? 21.907 -29.557 33.599 1.00 0.00 93 LYS A C 5
ATOM 7095 O O . LYS A 1 66 ? 22.861 -29.707 32.837 1.00 0.00 93 LYS A O 5
ATOM 7114 N N . ASN A 1 67 ? 21.933 -29.925 34.873 1.00 0.00 94 ASN A N 5
ATOM 7115 C CA . ASN A 1 67 ? 23.117 -30.539 35.457 1.00 0.00 94 ASN A CA 5
ATOM 7116 C C . ASN A 1 67 ? 22.718 -31.598 36.474 1.00 0.00 94 ASN A C 5
ATOM 7117 O O . ASN A 1 67 ? 21.553 -31.695 36.861 1.00 0.00 94 ASN A O 5
ATOM 7128 N N . ASN A 1 68 ? 23.689 -32.390 36.909 1.00 0.00 95 ASN A N 5
ATOM 7129 C CA . ASN A 1 68 ? 23.416 -33.440 37.884 1.00 0.00 95 ASN A CA 5
ATOM 7130 C C . ASN A 1 68 ? 22.746 -32.827 39.127 1.00 0.00 95 ASN A C 5
ATOM 7131 O O . ASN A 1 68 ? 23.324 -31.942 39.757 1.00 0.00 95 ASN A O 5
ATOM 7142 N N . PRO A 1 69 ? 21.551 -33.254 39.497 1.00 0.00 96 PRO A N 5
ATOM 7143 C CA . PRO A 1 69 ? 20.828 -32.667 40.671 1.00 0.00 96 PRO A CA 5
ATOM 7144 C C . PRO A 1 69 ? 21.636 -32.755 41.960 1.00 0.00 96 PRO A C 5
ATOM 7145 O O . PRO A 1 69 ? 21.679 -31.807 42.743 1.00 0.00 96 PRO A O 5
ATOM 7156 N N . ARG A 1 70 ? 22.283 -33.891 42.168 1.00 0.00 97 ARG A N 5
ATOM 7157 C CA . ARG A 1 70 ? 23.083 -34.089 43.367 1.00 0.00 97 ARG A CA 5
ATOM 7158 C C . ARG A 1 70 ? 24.254 -33.107 43.396 1.00 0.00 97 ARG A C 5
ATOM 7159 O O . ARG A 1 70 ? 24.893 -32.925 44.432 1.00 0.00 97 ARG A O 5
ATOM 7180 N N . LYS A 1 71 ? 24.537 -32.477 42.253 1.00 0.00 98 LYS A N 5
ATOM 7181 C CA . LYS A 1 71 ? 25.637 -31.526 42.171 1.00 0.00 98 LYS A CA 5
ATOM 7182 C C . LYS A 1 71 ? 25.109 -30.094 42.150 1.00 0.00 98 LYS A C 5
ATOM 7183 O O . LYS A 1 71 ? 24.383 -29.705 41.234 1.00 0.00 98 LYS A O 5
ATOM 7202 N N . TYR A 1 72 ? 25.478 -29.312 43.161 1.00 0.00 99 TYR A N 5
ATOM 7203 C CA . TYR A 1 72 ? 25.036 -27.923 43.242 1.00 0.00 99 TYR A CA 5
ATOM 7204 C C . TYR A 1 72 ? 25.835 -27.044 42.285 1.00 0.00 99 TYR A C 5
ATOM 7205 O O . TYR A 1 72 ? 25.383 -25.971 41.885 1.00 0.00 99 TYR A O 5
ATOM 7223 N N . LEU A 1 73 ? 27.027 -27.507 41.925 1.00 0.00 100 LEU A N 5
ATOM 7224 C CA . LEU A 1 73 ? 27.885 -26.763 41.010 1.00 0.00 100 LEU A CA 5
ATOM 7225 C C . LEU A 1 73 ? 27.791 -27.350 39.607 1.00 0.00 100 LEU A C 5
ATOM 7226 O O . LEU A 1 73 ? 28.001 -28.546 39.413 1.00 0.00 100 LEU A O 5
ATOM 7242 N N . ARG A 1 74 ? 27.471 -26.504 38.632 1.00 0.00 101 ARG A N 5
ATOM 7243 C CA . ARG A 1 74 ? 27.342 -26.971 37.258 1.00 0.00 101 ARG A CA 5
ATOM 7244 C C . ARG A 1 74 ? 28.663 -27.557 36.772 1.00 0.00 101 ARG A C 5
ATOM 7245 O O . ARG A 1 74 ? 29.726 -26.969 36.968 1.00 0.00 101 ARG A O 5
ATOM 7266 N N . SER A 1 75 ? 28.582 -28.720 36.141 1.00 0.00 102 SER A N 5
ATOM 7267 C CA . SER A 1 75 ? 29.770 -29.392 35.631 1.00 0.00 102 SER A CA 5
ATOM 7268 C C . SER A 1 75 ? 29.389 -30.418 34.572 1.00 0.00 102 SER A C 5
ATOM 7269 O O . SER A 1 75 ? 28.289 -30.970 34.599 1.00 0.00 102 SER A O 5
ATOM 7277 N N . VAL A 1 76 ? 30.305 -30.677 33.644 1.00 0.00 103 VAL A N 5
ATOM 7278 C CA . VAL A 1 76 ? 30.047 -31.653 32.593 1.00 0.00 103 VAL A CA 5
ATOM 7279 C C . VAL A 1 76 ? 31.062 -32.789 32.690 1.00 0.00 103 VAL A C 5
ATOM 7280 O O . VAL A 1 76 ? 32.268 -32.549 32.731 1.00 0.00 103 VAL A O 5
ATOM 7293 N N . GLY A 1 77 ? 30.571 -34.024 32.743 1.00 0.00 104 GLY A N 5
ATOM 7294 C CA . GLY A 1 77 ? 31.460 -35.176 32.850 1.00 0.00 104 GLY A CA 5
ATOM 7295 C C . GLY A 1 77 ? 32.281 -35.363 31.579 1.00 0.00 104 GLY A C 5
ATOM 7296 O O . GLY A 1 77 ? 31.804 -35.097 30.476 1.00 0.00 104 GLY A O 5
ATOM 7300 N N . ASP A 1 78 ? 33.515 -35.831 31.741 1.00 0.00 105 ASP A N 5
ATOM 7301 C CA . ASP A 1 78 ? 34.390 -36.056 30.596 1.00 0.00 105 ASP A CA 5
ATOM 7302 C C . ASP A 1 78 ? 34.094 -37.417 29.978 1.00 0.00 105 ASP A C 5
ATOM 7303 O O . ASP A 1 78 ? 33.929 -38.408 30.691 1.00 0.00 105 ASP A O 5
ATOM 7312 N N . GLY A 1 79 ? 34.012 -37.460 28.655 1.00 0.00 106 GLY A N 5
ATOM 7313 C CA . GLY A 1 79 ? 33.720 -38.707 27.963 1.00 0.00 106 GLY A CA 5
ATOM 7314 C C . GLY A 1 79 ? 32.220 -39.001 27.996 1.00 0.00 106 GLY A C 5
ATOM 7315 O O . GLY A 1 79 ? 31.771 -40.049 27.532 1.00 0.00 106 GLY A O 5
ATOM 7319 N N . GLU A 1 80 ? 31.447 -38.066 28.552 1.00 0.00 107 GLU A N 5
ATOM 7320 C CA . GLU A 1 80 ? 30.004 -38.229 28.645 1.00 0.00 107 GLU A CA 5
ATOM 7321 C C . GLU A 1 80 ? 29.320 -37.607 27.438 1.00 0.00 107 GLU A C 5
ATOM 7322 O O . GLU A 1 80 ? 29.603 -36.468 27.067 1.00 0.00 107 GLU A O 5
ATOM 7334 N N . THR A 1 81 ? 28.412 -38.360 26.838 1.00 0.00 108 THR A N 5
ATOM 7335 C CA . THR A 1 81 ? 27.676 -37.864 25.683 1.00 0.00 108 THR A CA 5
ATOM 7336 C C . THR A 1 81 ? 26.720 -36.761 26.120 1.00 0.00 108 THR A C 5
ATOM 7337 O O . THR A 1 81 ? 26.028 -36.898 27.126 1.00 0.00 108 THR A O 5
ATOM 7348 N N . VAL A 1 82 ? 26.700 -35.656 25.379 1.00 0.00 109 VAL A N 5
ATOM 7349 C CA . VAL A 1 82 ? 25.836 -34.538 25.749 1.00 0.00 109 VAL A CA 5
ATOM 7350 C C . VAL A 1 82 ? 25.035 -34.031 24.552 1.00 0.00 109 VAL A C 5
ATOM 7351 O O . VAL A 1 82 ? 25.424 -34.229 23.407 1.00 0.00 109 VAL A O 5
ATOM 7364 N N . GLU A 1 83 ? 23.929 -33.349 24.833 1.00 0.00 110 GLU A N 5
ATOM 7365 C CA . GLU A 1 83 ? 23.096 -32.790 23.779 1.00 0.00 110 GLU A CA 5
ATOM 7366 C C . GLU A 1 83 ? 23.038 -31.280 23.960 1.00 0.00 110 GLU A C 5
ATOM 7367 O O . GLU A 1 83 ? 22.798 -30.798 25.065 1.00 0.00 110 GLU A O 5
ATOM 7379 N N . PHE A 1 84 ? 23.284 -30.530 22.896 1.00 0.00 111 PHE A N 5
ATOM 7380 C CA . PHE A 1 84 ? 23.292 -29.080 23.020 1.00 0.00 111 PHE A CA 5
ATOM 7381 C C . PHE A 1 84 ? 23.020 -28.378 21.693 1.00 0.00 111 PHE A C 5
ATOM 7382 O O . PHE A 1 84 ? 23.132 -28.974 20.621 1.00 0.00 111 PHE A O 5
ATOM 7399 N N . ASP A 1 85 ? 22.688 -27.092 21.786 1.00 0.00 112 ASP A N 5
ATOM 7400 C CA . ASP A 1 85 ? 22.420 -26.281 20.610 1.00 0.00 112 ASP A CA 5
ATOM 7401 C C . ASP A 1 85 ? 23.671 -25.495 20.243 1.00 0.00 112 ASP A C 5
ATOM 7402 O O . ASP A 1 85 ? 24.372 -24.997 21.126 1.00 0.00 112 ASP A O 5
ATOM 7411 N N . VAL A 1 86 ? 23.951 -25.380 18.954 1.00 0.00 113 VAL A N 5
ATOM 7412 C CA . VAL A 1 86 ? 25.126 -24.644 18.516 1.00 0.00 113 VAL A CA 5
ATOM 7413 C C . VAL A 1 86 ? 24.725 -23.254 18.042 1.00 0.00 113 VAL A C 5
ATOM 7414 O O . VAL A 1 86 ? 23.867 -23.107 17.172 1.00 0.00 113 VAL A O 5
ATOM 7427 N N . VAL A 1 87 ? 25.357 -22.239 18.615 1.00 0.00 114 VAL A N 5
ATOM 7428 C CA . VAL A 1 87 ? 25.066 -20.862 18.241 1.00 0.00 114 VAL A CA 5
ATOM 7429 C C . VAL A 1 87 ? 26.338 -20.196 17.737 1.00 0.00 114 VAL A C 5
ATOM 7430 O O . VAL A 1 87 ? 27.393 -20.308 18.356 1.00 0.00 114 VAL A O 5
ATOM 7443 N N . GLU A 1 88 ? 26.243 -19.526 16.598 1.00 0.00 115 GLU A N 5
ATOM 7444 C CA . GLU A 1 88 ? 27.411 -18.875 16.023 1.00 0.00 115 GLU A CA 5
ATOM 7445 C C . GLU A 1 88 ? 27.931 -17.775 16.944 1.00 0.00 115 GLU A C 5
ATOM 7446 O O . GLU A 1 88 ? 27.183 -16.887 17.356 1.00 0.00 115 GLU A O 5
ATOM 7458 N N . GLY A 1 89 ? 29.221 -17.845 17.262 1.00 0.00 116 GLY A N 5
ATOM 7459 C CA . GLY A 1 89 ? 29.848 -16.848 18.123 1.00 0.00 116 GLY A CA 5
ATOM 7460 C C . GLY A 1 89 ? 30.832 -15.991 17.333 1.00 0.00 116 GLY A C 5
ATOM 7461 O O . GLY A 1 89 ? 31.229 -16.347 16.224 1.00 0.00 116 GLY A O 5
ATOM 7465 N N . GLU A 1 90 ? 31.218 -14.856 17.911 1.00 0.00 117 GLU A N 5
ATOM 7466 C CA . GLU A 1 90 ? 32.152 -13.953 17.249 1.00 0.00 117 GLU A CA 5
ATOM 7467 C C . GLU A 1 90 ? 33.497 -14.636 17.009 1.00 0.00 117 GLU A C 5
ATOM 7468 O O . GLU A 1 90 ? 34.094 -14.493 15.943 1.00 0.00 117 GLU A O 5
ATOM 7480 N N . LYS A 1 91 ? 33.971 -15.373 18.008 1.00 0.00 118 LYS A N 5
ATOM 7481 C CA . LYS A 1 91 ? 35.238 -16.087 17.880 1.00 0.00 118 LYS A CA 5
ATOM 7482 C C . LYS A 1 91 ? 35.053 -17.429 17.173 1.00 0.00 118 LYS A C 5
ATOM 7483 O O . LYS A 1 91 ? 36.007 -17.986 16.630 1.00 0.00 118 LYS A O 5
ATOM 7502 N N . GLY A 1 92 ? 33.829 -17.949 17.184 1.00 0.00 119 GLY A N 5
ATOM 7503 C CA . GLY A 1 92 ? 33.555 -19.231 16.545 1.00 0.00 119 GLY A CA 5
ATOM 7504 C C . GLY A 1 92 ? 32.260 -19.833 17.077 1.00 0.00 119 GLY A C 5
ATOM 7505 O O . GLY A 1 92 ? 31.499 -19.169 17.781 1.00 0.00 119 GLY A O 5
ATOM 7509 N N . ALA A 1 93 ? 32.015 -21.094 16.740 1.00 0.00 120 ALA A N 5
ATOM 7510 C CA . ALA A 1 93 ? 30.805 -21.769 17.191 1.00 0.00 120 ALA A CA 5
ATOM 7511 C C . ALA A 1 93 ? 30.805 -21.901 18.712 1.00 0.00 120 ALA A C 5
ATOM 7512 O O . ALA A 1 93 ? 31.848 -22.115 19.327 1.00 0.00 120 ALA A O 5
ATOM 7519 N N . GLU A 1 94 ? 29.625 -21.777 19.308 1.00 0.00 121 GLU A N 5
ATOM 7520 C CA . GLU A 1 94 ? 29.492 -21.879 20.758 1.00 0.00 121 GLU A CA 5
ATOM 7521 C C . GLU A 1 94 ? 28.355 -22.826 21.127 1.00 0.00 121 GLU A C 5
ATOM 7522 O O . GLU A 1 94 ? 27.387 -22.969 20.388 1.00 0.00 121 GLU A O 5
ATOM 7534 N N . ALA A 1 95 ? 28.484 -23.475 22.275 1.00 0.00 122 ALA A N 5
ATOM 7535 C CA . ALA A 1 95 ? 27.458 -24.400 22.738 1.00 0.00 122 ALA A CA 5
ATOM 7536 C C . ALA A 1 95 ? 26.640 -23.786 23.873 1.00 0.00 122 ALA A C 5
ATOM 7537 O O . ALA A 1 95 ? 27.165 -23.039 24.697 1.00 0.00 122 ALA A O 5
ATOM 7544 N N . ALA A 1 96 ? 25.350 -24.112 23.905 1.00 0.00 123 ALA A N 5
ATOM 7545 C CA . ALA A 1 96 ? 24.461 -23.585 24.936 1.00 0.00 123 ALA A CA 5
ATOM 7546 C C . ALA A 1 96 ? 23.342 -24.582 25.227 1.00 0.00 123 ALA A C 5
ATOM 7547 O O . ALA A 1 96 ? 23.094 -25.492 24.437 1.00 0.00 123 ALA A O 5
ATOM 7554 N N . ASN A 1 97 ? 22.672 -24.410 26.362 1.00 0.00 124 ASN A N 5
ATOM 7555 C CA . ASN A 1 97 ? 21.587 -25.312 26.731 1.00 0.00 124 ASN A CA 5
ATOM 7556 C C . ASN A 1 97 ? 22.073 -26.757 26.706 1.00 0.00 124 ASN A C 5
ATOM 7557 O O . ASN A 1 97 ? 21.406 -27.640 26.170 1.00 0.00 124 ASN A O 5
ATOM 7568 N N . VAL A 1 98 ? 23.250 -26.985 27.280 1.00 0.00 125 VAL A N 5
ATOM 7569 C CA . VAL A 1 98 ? 23.830 -28.322 27.306 1.00 0.00 125 VAL A CA 5
ATOM 7570 C C . VAL A 1 98 ? 23.112 -29.211 28.316 1.00 0.00 125 VAL A C 5
ATOM 7571 O O . VAL A 1 98 ? 23.025 -28.884 29.499 1.00 0.00 125 VAL A O 5
ATOM 7584 N N . THR A 1 99 ? 22.610 -30.344 27.835 1.00 0.00 126 THR A N 5
ATOM 7585 C CA . THR A 1 99 ? 21.911 -31.291 28.692 1.00 0.00 126 THR A CA 5
ATOM 7586 C C . THR A 1 99 ? 22.327 -32.709 28.339 1.00 0.00 126 THR A C 5
ATOM 7587 O O . THR A 1 99 ? 22.949 -32.936 27.307 1.00 0.00 126 THR A O 5
ATOM 7598 N N . GLY A 1 100 ? 21.971 -33.664 29.184 1.00 0.00 127 GLY A N 5
ATOM 7599 C CA . GLY A 1 100 ? 22.305 -35.057 28.907 1.00 0.00 127 GLY A CA 5
ATOM 7600 C C . GLY A 1 100 ? 21.366 -35.592 27.831 1.00 0.00 127 GLY A C 5
ATOM 7601 O O . GLY A 1 100 ? 20.441 -34.897 27.413 1.00 0.00 127 GLY A O 5
ATOM 7605 N N . PRO A 1 101 ? 21.582 -36.788 27.370 1.00 0.00 128 PRO A N 5
ATOM 7606 C CA . PRO A 1 101 ? 20.738 -37.387 26.297 1.00 0.00 128 PRO A CA 5
ATOM 7607 C C . PRO A 1 101 ? 19.324 -37.691 26.781 1.00 0.00 128 PRO A C 5
ATOM 7608 O O . PRO A 1 101 ? 19.132 -38.197 27.886 1.00 0.00 128 PRO A O 5
ATOM 7619 N N . GLY A 1 102 ? 18.338 -37.383 25.943 1.00 0.00 129 GLY A N 5
ATOM 7620 C CA . GLY A 1 102 ? 16.944 -37.640 26.289 1.00 0.00 129 GLY A CA 5
ATOM 7621 C C . GLY A 1 102 ? 16.453 -36.672 27.364 1.00 0.00 129 GLY A C 5
ATOM 7622 O O . GLY A 1 102 ? 15.470 -36.950 28.051 1.00 0.00 129 GLY A O 5
ATOM 7626 N N . GLY A 1 103 ? 17.142 -35.546 27.516 1.00 0.00 130 GLY A N 5
ATOM 7627 C CA . GLY A 1 103 ? 16.758 -34.561 28.522 1.00 0.00 130 GLY A CA 5
ATOM 7628 C C . GLY A 1 103 ? 17.314 -34.927 29.901 1.00 0.00 130 GLY A C 5
ATOM 7629 O O . GLY A 1 103 ? 17.060 -34.233 30.885 1.00 0.00 130 GLY A O 5
ATOM 7633 N N . VAL A 1 104 ? 18.073 -36.022 29.966 1.00 0.00 131 VAL A N 5
ATOM 7634 C CA . VAL A 1 104 ? 18.659 -36.473 31.221 1.00 0.00 131 VAL A CA 5
ATOM 7635 C C . VAL A 1 104 ? 19.651 -35.430 31.759 1.00 0.00 131 VAL A C 5
ATOM 7636 O O . VAL A 1 104 ? 20.436 -34.886 30.990 1.00 0.00 131 VAL A O 5
ATOM 7649 N N . PRO A 1 105 ? 19.653 -35.135 33.042 1.00 0.00 132 PRO A N 5
ATOM 7650 C CA . PRO A 1 105 ? 20.610 -34.136 33.615 1.00 0.00 132 PRO A CA 5
ATOM 7651 C C . PRO A 1 105 ? 22.061 -34.536 33.342 1.00 0.00 132 PRO A C 5
ATOM 7652 O O . PRO A 1 105 ? 22.390 -35.722 33.327 1.00 0.00 132 PRO A O 5
ATOM 7663 N N . VAL A 1 106 ? 22.925 -33.548 33.126 1.00 0.00 133 VAL A N 5
ATOM 7664 C CA . VAL A 1 106 ? 24.334 -33.832 32.856 1.00 0.00 133 VAL A CA 5
ATOM 7665 C C . VAL A 1 106 ? 24.986 -34.505 34.061 1.00 0.00 133 VAL A C 5
ATOM 7666 O O . VAL A 1 106 ? 24.824 -34.058 35.196 1.00 0.00 133 VAL A O 5
ATOM 7679 N N . GLN A 1 107 ? 25.715 -35.590 33.805 1.00 0.00 134 GLN A N 5
ATOM 7680 C CA . GLN A 1 107 ? 26.375 -36.328 34.876 1.00 0.00 134 GLN A CA 5
ATOM 7681 C C . GLN A 1 107 ? 27.376 -35.435 35.600 1.00 0.00 134 GLN A C 5
ATOM 7682 O O . GLN A 1 107 ? 27.454 -35.442 36.830 1.00 0.00 134 GLN A O 5
ATOM 7696 N N . GLY A 1 108 ? 28.133 -34.667 34.830 1.00 0.00 135 GLY A N 5
ATOM 7697 C CA . GLY A 1 108 ? 29.126 -33.764 35.402 1.00 0.00 135 GLY A CA 5
ATOM 7698 C C . GLY A 1 108 ? 30.431 -34.488 35.714 1.00 0.00 135 GLY A C 5
ATOM 7699 O O . GLY A 1 108 ? 30.561 -35.690 35.481 1.00 0.00 135 GLY A O 5
ATOM 7703 N N . SER A 1 109 ? 31.397 -33.740 36.242 1.00 0.00 136 SER A N 5
ATOM 7704 C CA . SER A 1 109 ? 32.696 -34.300 36.586 1.00 0.00 136 SER A CA 5
ATOM 7705 C C . SER A 1 109 ? 32.835 -34.443 38.098 1.00 0.00 136 SER A C 5
ATOM 7706 O O . SER A 1 109 ? 32.391 -33.583 38.856 1.00 0.00 136 SER A O 5
ATOM 7714 N N . LYS A 1 110 ? 33.453 -35.537 38.523 1.00 0.00 137 LYS A N 5
ATOM 7715 C CA . LYS A 1 110 ? 33.642 -35.802 39.944 1.00 0.00 137 LYS A CA 5
ATOM 7716 C C . LYS A 1 110 ? 34.443 -34.681 40.592 1.00 0.00 137 LYS A C 5
ATOM 7717 O O . LYS A 1 110 ? 34.387 -34.486 41.806 1.00 0.00 137 LYS A O 5
ATOM 7736 N N . TYR A 1 111 ? 35.187 -33.955 39.773 1.00 0.00 138 TYR A N 5
ATOM 7737 C CA . TYR A 1 111 ? 35.995 -32.848 40.272 1.00 0.00 138 TYR A CA 5
ATOM 7738 C C . TYR A 1 111 ? 35.115 -31.723 40.810 1.00 0.00 138 TYR A C 5
ATOM 7739 O O . TYR A 1 111 ? 35.562 -30.914 41.621 1.00 0.00 138 TYR A O 5
ATOM 7757 N N . ALA A 1 112 ? 33.865 -31.667 40.355 1.00 0.00 139 ALA A N 5
ATOM 7758 C CA . ALA A 1 112 ? 32.959 -30.621 40.806 1.00 0.00 139 ALA A CA 5
ATOM 7759 C C . ALA A 1 112 ? 32.831 -30.645 42.324 1.00 0.00 139 ALA A C 5
ATOM 7760 O O . ALA A 1 112 ? 32.724 -31.712 42.932 1.00 0.00 139 ALA A O 5
ATOM 7767 N N . ALA A 1 113 ? 32.844 -29.463 42.929 1.00 0.00 140 ALA A N 5
ATOM 7768 C CA . ALA A 1 113 ? 32.737 -29.355 44.378 1.00 0.00 140 ALA A CA 5
ATOM 7769 C C . ALA A 1 113 ? 31.317 -29.666 44.836 1.00 0.00 140 ALA A C 5
ATOM 7770 O O . ALA A 1 113 ? 30.422 -29.609 44.007 1.00 0.00 140 ALA A O 5
ATOM 7996 N N . ASP A 1 24 ? 19.712 -11.673 18.754 1.00 0.00 51 ASP A N 6
ATOM 7997 C CA . ASP A 1 24 ? 20.883 -10.928 18.211 1.00 0.00 51 ASP A CA 6
ATOM 7998 C C . ASP A 1 24 ? 22.036 -11.900 17.980 1.00 0.00 51 ASP A C 6
ATOM 7999 O O . ASP A 1 24 ? 23.203 -11.504 17.985 1.00 0.00 51 ASP A O 6
ATOM 8008 N N . LYS A 1 25 ? 21.703 -13.172 17.787 1.00 0.00 52 LYS A N 6
ATOM 8009 C CA . LYS A 1 25 ? 22.718 -14.191 17.561 1.00 0.00 52 LYS A CA 6
ATOM 8010 C C . LYS A 1 25 ? 22.222 -15.212 16.542 1.00 0.00 52 LYS A C 6
ATOM 8011 O O . LYS A 1 25 ? 21.017 -15.369 16.344 1.00 0.00 52 LYS A O 6
ATOM 8030 N N . LYS A 1 26 ? 23.156 -15.902 15.897 1.00 0.00 53 LYS A N 6
ATOM 8031 C CA . LYS A 1 26 ? 22.798 -16.905 14.899 1.00 0.00 53 LYS A CA 6
ATOM 8032 C C . LYS A 1 26 ? 22.916 -18.305 15.470 1.00 0.00 53 LYS A C 6
ATOM 8033 O O . LYS A 1 26 ? 23.945 -18.679 16.033 1.00 0.00 53 LYS A O 6
ATOM 8052 N N . VAL A 1 27 ? 21.857 -19.080 15.302 1.00 0.00 54 VAL A N 6
ATOM 8053 C CA . VAL A 1 27 ? 21.844 -20.447 15.784 1.00 0.00 54 VAL A CA 6
ATOM 8054 C C . VAL A 1 27 ? 22.221 -21.388 14.647 1.00 0.00 54 VAL A C 6
ATOM 8055 O O . VAL A 1 27 ? 21.408 -21.674 13.767 1.00 0.00 54 VAL A O 6
ATOM 8068 N N . ILE A 1 28 ? 23.463 -21.848 14.665 1.00 0.00 55 ILE A N 6
ATOM 8069 C CA . ILE A 1 28 ? 23.957 -22.739 13.627 1.00 0.00 55 ILE A CA 6
ATOM 8070 C C . ILE A 1 28 ? 23.188 -24.057 13.625 1.00 0.00 55 ILE A C 6
ATOM 8071 O O . ILE A 1 28 ? 22.817 -24.568 12.570 1.00 0.00 55 ILE A O 6
ATOM 8087 N N . ALA A 1 29 ? 22.966 -24.607 14.814 1.00 0.00 56 ALA A N 6
ATOM 8088 C CA . ALA A 1 29 ? 22.255 -25.874 14.933 1.00 0.00 56 ALA A CA 6
ATOM 8089 C C . ALA A 1 29 ? 21.470 -25.944 16.240 1.00 0.00 56 ALA A C 6
ATOM 8090 O O . ALA A 1 29 ? 21.703 -25.161 17.162 1.00 0.00 56 ALA A O 6
ATOM 8097 N N . THR A 1 30 ? 20.541 -26.889 16.304 1.00 0.00 57 THR A N 6
ATOM 8098 C CA . THR A 1 30 ? 19.718 -27.076 17.493 1.00 0.00 57 THR A CA 6
ATOM 8099 C C . THR A 1 30 ? 20.238 -28.270 18.296 1.00 0.00 57 THR A C 6
ATOM 8100 O O . THR A 1 30 ? 21.438 -28.535 18.297 1.00 0.00 57 THR A O 6
ATOM 8111 N N . LYS A 1 31 ? 19.355 -28.977 18.994 1.00 0.00 58 LYS A N 6
ATOM 8112 C CA . LYS A 1 31 ? 19.794 -30.109 19.801 1.00 0.00 58 LYS A CA 6
ATOM 8113 C C . LYS A 1 31 ? 20.632 -31.069 18.961 1.00 0.00 58 LYS A C 6
ATOM 8114 O O . LYS A 1 31 ? 20.146 -31.656 17.994 1.00 0.00 58 LYS A O 6
ATOM 8133 N N . VAL A 1 32 ? 21.895 -31.221 19.345 1.00 0.00 59 VAL A N 6
ATOM 8134 C CA . VAL A 1 32 ? 22.810 -32.111 18.641 1.00 0.00 59 VAL A CA 6
ATOM 8135 C C . VAL A 1 32 ? 23.575 -32.983 19.625 1.00 0.00 59 VAL A C 6
ATOM 8136 O O . VAL A 1 32 ? 24.139 -32.481 20.597 1.00 0.00 59 VAL A O 6
ATOM 8149 N N . LEU A 1 33 ? 23.611 -34.282 19.362 1.00 0.00 60 LEU A N 6
ATOM 8150 C CA . LEU A 1 33 ? 24.347 -35.194 20.225 1.00 0.00 60 LEU A CA 6
ATOM 8151 C C . LEU A 1 33 ? 25.839 -35.063 19.959 1.00 0.00 60 LEU A C 6
ATOM 8152 O O . LEU A 1 33 ? 26.277 -35.004 18.810 1.00 0.00 60 LEU A O 6
ATOM 8168 N N . GLY A 1 34 ? 26.612 -35.023 21.033 1.00 0.00 61 GLY A N 6
ATOM 8169 C CA . GLY A 1 34 ? 28.055 -34.892 20.925 1.00 0.00 61 GLY A CA 6
ATOM 8170 C C . GLY A 1 34 ? 28.730 -35.611 22.081 1.00 0.00 61 GLY A C 6
ATOM 8171 O O . GLY A 1 34 ? 28.064 -36.207 22.922 1.00 0.00 61 GLY A O 6
ATOM 8175 N N . THR A 1 35 ? 30.051 -35.558 22.110 1.00 0.00 62 THR A N 6
ATOM 8176 C CA . THR A 1 35 ? 30.810 -36.212 23.165 1.00 0.00 62 THR A CA 6
ATOM 8177 C C . THR A 1 35 ? 31.768 -35.227 23.820 1.00 0.00 62 THR A C 6
ATOM 8178 O O . THR A 1 35 ? 32.369 -34.389 23.150 1.00 0.00 62 THR A O 6
ATOM 8189 N N . VAL A 1 36 ? 31.899 -35.326 25.137 1.00 0.00 63 VAL A N 6
ATOM 8190 C CA . VAL A 1 36 ? 32.770 -34.418 25.873 1.00 0.00 63 VAL A CA 6
ATOM 8191 C C . VAL A 1 36 ? 34.219 -34.887 25.806 1.00 0.00 63 VAL A C 6
ATOM 8192 O O . VAL A 1 36 ? 34.578 -35.908 26.393 1.00 0.00 63 VAL A O 6
ATOM 8205 N N . LYS A 1 37 ? 35.054 -34.132 25.100 1.00 0.00 64 LYS A N 6
ATOM 8206 C CA . LYS A 1 37 ? 36.465 -34.479 25.002 1.00 0.00 64 LYS A CA 6
ATOM 8207 C C . LYS A 1 37 ? 37.086 -34.421 26.396 1.00 0.00 64 LYS A C 6
ATOM 8208 O O . LYS A 1 37 ? 37.739 -35.360 26.849 1.00 0.00 64 LYS A O 6
ATOM 8227 N N . TRP A 1 38 ? 36.833 -33.302 27.070 1.00 0.00 65 TRP A N 6
ATOM 8228 C CA . TRP A 1 38 ? 37.302 -33.088 28.439 1.00 0.00 65 TRP A CA 6
ATOM 8229 C C . TRP A 1 38 ? 36.648 -31.837 29.024 1.00 0.00 65 TRP A C 6
ATOM 8230 O O . TRP A 1 38 ? 36.256 -30.931 28.288 1.00 0.00 65 TRP A O 6
ATOM 8251 N N . PHE A 1 39 ? 36.538 -31.788 30.348 1.00 0.00 66 PHE A N 6
ATOM 8252 C CA . PHE A 1 39 ? 35.946 -30.633 31.014 1.00 0.00 66 PHE A CA 6
ATOM 8253 C C . PHE A 1 39 ? 36.690 -30.341 32.314 1.00 0.00 66 PHE A C 6
ATOM 8254 O O . PHE A 1 39 ? 36.726 -31.178 33.215 1.00 0.00 66 PHE A O 6
ATOM 8271 N N . ASN A 1 40 ? 37.283 -29.158 32.407 1.00 0.00 67 ASN A N 6
ATOM 8272 C CA . ASN A 1 40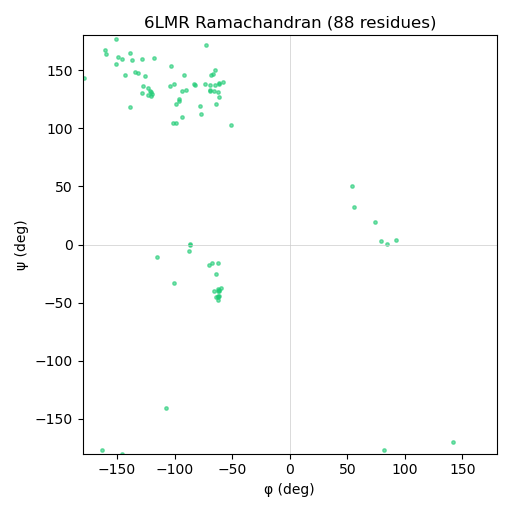 ? 38.026 -28.788 33.609 1.00 0.00 67 ASN A CA 6
ATOM 8273 C C . ASN A 1 40 ? 37.174 -27.926 34.530 1.00 0.00 67 ASN A C 6
ATOM 8274 O O . ASN A 1 40 ? 36.842 -26.787 34.204 1.00 0.00 67 ASN A O 6
ATOM 8285 N N . VAL A 1 41 ? 36.822 -28.485 35.679 1.00 0.00 68 VAL A N 6
ATOM 8286 C CA . VAL A 1 41 ? 36.001 -27.771 36.649 1.00 0.00 68 VAL A CA 6
ATOM 8287 C C . VAL A 1 41 ? 36.700 -26.509 37.148 1.00 0.00 68 VAL A C 6
ATOM 8288 O O . VAL A 1 41 ? 36.080 -25.450 37.261 1.00 0.00 68 VAL A O 6
ATOM 8301 N N . ARG A 1 42 ? 37.983 -26.629 37.473 1.00 0.00 69 ARG A N 6
ATOM 8302 C CA . ARG A 1 42 ? 38.744 -25.488 37.978 1.00 0.00 69 ARG A CA 6
ATOM 8303 C C . ARG A 1 42 ? 38.812 -24.342 36.969 1.00 0.00 69 ARG A C 6
ATOM 8304 O O . ARG A 1 42 ? 38.640 -23.180 37.332 1.00 0.00 69 ARG A O 6
ATOM 8325 N N . ASN A 1 43 ? 39.074 -24.666 35.707 1.00 0.00 70 ASN A N 6
ATOM 8326 C CA . ASN A 1 43 ? 39.165 -23.629 34.679 1.00 0.00 70 ASN A CA 6
ATOM 8327 C C . ASN A 1 43 ? 37.829 -22.910 34.514 1.00 0.00 70 ASN A C 6
ATOM 8328 O O . ASN A 1 43 ? 37.788 -21.695 34.326 1.00 0.00 70 ASN A O 6
ATOM 8339 N N . GLY A 1 44 ? 36.738 -23.667 34.593 1.00 0.00 71 GLY A N 6
ATOM 8340 C CA . GLY A 1 44 ? 35.407 -23.087 34.456 1.00 0.00 71 GLY A CA 6
ATOM 8341 C C . GLY A 1 44 ? 34.862 -23.208 33.030 1.00 0.00 71 GLY A C 6
ATOM 8342 O O . GLY A 1 44 ? 33.781 -22.699 32.737 1.00 0.00 71 GLY A O 6
ATOM 8346 N N . TYR A 1 45 ? 35.597 -23.884 32.147 1.00 0.00 72 TYR A N 6
ATOM 8347 C CA . TYR A 1 45 ? 35.130 -24.055 30.773 1.00 0.00 72 TYR A CA 6
ATOM 8348 C C . TYR A 1 45 ? 35.705 -25.340 30.179 1.00 0.00 72 TYR A C 6
ATOM 8349 O O . TYR A 1 45 ? 36.674 -25.889 30.701 1.00 0.00 72 TYR A O 6
ATOM 8367 N N . GLY A 1 46 ? 35.099 -25.827 29.095 1.00 0.00 73 GLY A N 6
ATOM 8368 C CA . GLY A 1 46 ? 35.575 -27.056 28.469 1.00 0.00 73 GLY A CA 6
ATOM 8369 C C . GLY A 1 46 ? 35.178 -27.126 26.999 1.00 0.00 73 GLY A C 6
ATOM 8370 O O . GLY A 1 46 ? 34.612 -26.182 26.450 1.00 0.00 73 GLY A O 6
ATOM 8374 N N . PHE A 1 47 ? 35.499 -28.252 26.364 1.00 0.00 74 PHE A N 6
ATOM 8375 C CA . PHE A 1 47 ? 35.188 -28.442 24.948 1.00 0.00 74 PHE A CA 6
ATOM 8376 C C . PHE A 1 47 ? 34.400 -29.727 24.699 1.00 0.00 74 PHE A C 6
ATOM 8377 O O . PHE A 1 47 ? 34.617 -30.744 25.356 1.00 0.00 74 PHE A O 6
ATOM 8394 N N . ILE A 1 48 ? 33.497 -29.664 23.723 1.00 0.00 75 ILE A N 6
ATOM 8395 C CA . ILE A 1 48 ? 32.683 -30.818 23.349 1.00 0.00 75 ILE A CA 6
ATOM 8396 C C . ILE A 1 48 ? 32.932 -31.177 21.889 1.00 0.00 75 ILE A C 6
ATOM 8397 O O . ILE A 1 48 ? 32.789 -30.333 21.004 1.00 0.00 75 ILE A O 6
ATOM 8413 N N . ASN A 1 49 ? 33.297 -32.427 21.631 1.00 0.00 76 ASN A N 6
ATOM 8414 C CA . ASN A 1 49 ? 33.551 -32.856 20.259 1.00 0.00 76 ASN A CA 6
ATOM 8415 C C . ASN A 1 49 ? 32.286 -33.399 19.621 1.00 0.00 76 ASN A C 6
ATOM 8416 O O . ASN A 1 49 ? 31.812 -34.476 19.971 1.00 0.00 76 ASN A O 6
ATOM 8427 N N . ARG A 1 50 ? 31.750 -32.646 18.670 1.00 0.00 77 ARG A N 6
ATOM 8428 C CA . ARG A 1 50 ? 30.536 -33.068 17.982 1.00 0.00 77 ARG A CA 6
ATOM 8429 C C . ARG A 1 50 ? 30.787 -34.362 17.224 1.00 0.00 77 ARG A C 6
ATOM 8430 O O . ARG A 1 50 ? 31.804 -34.505 16.547 1.00 0.00 77 ARG A O 6
ATOM 8451 N N . ASN A 1 51 ? 29.856 -35.302 17.331 1.00 0.00 78 ASN A N 6
ATOM 8452 C CA . ASN A 1 51 ? 30.001 -36.567 16.626 1.00 0.00 78 ASN A CA 6
ATOM 8453 C C . ASN A 1 51 ? 29.453 -36.475 15.199 1.00 0.00 78 ASN A C 6
ATOM 8454 O O . ASN A 1 51 ? 29.550 -37.433 14.432 1.00 0.00 78 ASN A O 6
ATOM 8465 N N . ASP A 1 52 ? 28.900 -35.316 14.835 1.00 0.00 79 ASP A N 6
ATOM 8466 C CA . ASP A 1 52 ? 28.360 -35.137 13.493 1.00 0.00 79 ASP A CA 6
ATOM 8467 C C . ASP A 1 52 ? 29.356 -34.376 12.623 1.00 0.00 79 ASP A C 6
ATOM 8468 O O . ASP A 1 52 ? 29.453 -34.610 11.418 1.00 0.00 79 ASP A O 6
ATOM 8477 N N . THR A 1 53 ? 30.085 -33.456 13.246 1.00 0.00 80 THR A N 6
ATOM 8478 C CA . THR A 1 53 ? 31.052 -32.638 12.535 1.00 0.00 80 THR A CA 6
ATOM 8479 C C . THR A 1 53 ? 32.478 -32.911 13.008 1.00 0.00 80 THR A C 6
ATOM 8480 O O . THR A 1 53 ? 33.437 -32.424 12.409 1.00 0.00 80 THR A O 6
ATOM 8491 N N . LYS A 1 54 ? 32.620 -33.674 14.086 1.00 0.00 81 LYS A N 6
ATOM 8492 C CA . LYS A 1 54 ? 33.940 -33.966 14.622 1.00 0.00 81 LYS A CA 6
ATOM 8493 C C . LYS A 1 54 ? 34.684 -32.667 14.911 1.00 0.00 81 LYS A C 6
ATOM 8494 O O . LYS A 1 54 ? 35.911 -32.613 14.840 1.00 0.00 81 LYS A O 6
ATOM 8513 N N . GLU A 1 55 ? 33.928 -31.624 15.240 1.00 0.00 82 GLU A N 6
ATOM 8514 C CA . GLU A 1 55 ? 34.519 -30.325 15.540 1.00 0.00 82 GLU A CA 6
ATOM 8515 C C . GLU A 1 55 ? 34.282 -29.932 16.989 1.00 0.00 82 GLU A C 6
ATOM 8516 O O . GLU A 1 55 ? 33.175 -30.051 17.512 1.00 0.00 82 GLU A O 6
ATOM 8528 N N . ASP A 1 56 ? 35.344 -29.469 17.629 1.00 0.00 83 ASP A N 6
ATOM 8529 C CA . ASP A 1 56 ? 35.273 -29.057 19.028 1.00 0.00 83 ASP A CA 6
ATOM 8530 C C . ASP A 1 56 ? 34.319 -27.876 19.203 1.00 0.00 83 ASP A C 6
ATOM 8531 O O . ASP A 1 56 ? 34.255 -26.986 18.356 1.00 0.00 83 ASP A O 6
ATOM 8540 N N . VAL A 1 57 ? 33.581 -27.880 20.308 1.00 0.00 84 VAL A N 6
ATOM 8541 C CA . VAL A 1 57 ? 32.628 -26.810 20.592 1.00 0.00 84 VAL A CA 6
ATOM 8542 C C . VAL A 1 57 ? 32.905 -26.182 21.958 1.00 0.00 84 VAL A C 6
ATOM 8543 O O . VAL A 1 57 ? 33.102 -26.888 22.948 1.00 0.00 84 VAL A O 6
ATOM 8556 N N . PHE A 1 58 ? 32.918 -24.852 22.001 1.00 0.00 85 PHE A N 6
ATOM 8557 C CA . PHE A 1 58 ? 33.175 -24.131 23.247 1.00 0.00 85 PHE A CA 6
ATOM 8558 C C . PHE A 1 58 ? 31.987 -24.276 24.199 1.00 0.00 85 PHE A C 6
ATOM 8559 O O . PHE A 1 58 ? 30.836 -24.184 23.777 1.00 0.00 85 PHE A O 6
ATOM 8576 N N . VAL A 1 59 ? 32.264 -24.488 25.483 1.00 0.00 86 VAL A N 6
ATOM 8577 C CA . VAL A 1 59 ? 31.191 -24.627 26.461 1.00 0.00 86 VAL A CA 6
ATOM 8578 C C . VAL A 1 59 ? 31.625 -24.108 27.821 1.00 0.00 86 VAL A C 6
ATOM 8579 O O . VAL A 1 59 ? 32.797 -24.187 28.189 1.00 0.00 86 VAL A O 6
ATOM 8592 N N . HIS A 1 60 ? 30.664 -23.587 28.563 1.00 0.00 87 HIS A N 6
ATOM 8593 C CA . HIS A 1 60 ? 30.935 -23.058 29.894 1.00 0.00 87 HIS A CA 6
ATOM 8594 C C . HIS A 1 60 ? 29.896 -23.584 30.884 1.00 0.00 87 HIS A C 6
ATOM 8595 O O . HIS A 1 60 ? 28.799 -23.979 30.488 1.00 0.00 87 HIS A O 6
ATOM 8609 N N . GLN A 1 61 ? 30.253 -23.622 32.165 1.00 0.00 88 GLN A N 6
ATOM 8610 C CA . GLN A 1 61 ? 29.342 -24.137 33.187 1.00 0.00 88 GLN A CA 6
ATOM 8611 C C . GLN A 1 61 ? 28.048 -23.337 33.250 1.00 0.00 88 GLN A C 6
ATOM 8612 O O . GLN A 1 61 ? 27.017 -23.846 33.693 1.00 0.00 88 GLN A O 6
ATOM 8626 N N . THR A 1 62 ? 28.095 -22.098 32.799 1.00 0.00 89 THR A N 6
ATOM 8627 C CA . THR A 1 62 ? 26.901 -21.260 32.805 1.00 0.00 89 THR A CA 6
ATOM 8628 C C . THR A 1 62 ? 26.047 -21.541 31.570 1.00 0.00 89 THR A C 6
ATOM 8629 O O . THR A 1 62 ? 24.907 -21.087 31.478 1.00 0.00 89 THR A O 6
ATOM 8640 N N . ALA A 1 63 ? 26.603 -22.297 30.624 1.00 0.00 90 ALA A N 6
ATOM 8641 C CA . ALA A 1 63 ? 25.882 -22.635 29.404 1.00 0.00 90 ALA A CA 6
ATOM 8642 C C . ALA A 1 63 ? 25.149 -23.969 29.549 1.00 0.00 90 ALA A C 6
ATOM 8643 O O . ALA A 1 63 ? 24.558 -24.460 28.588 1.00 0.00 90 ALA A O 6
ATOM 8650 N N . ILE A 1 64 ? 25.208 -24.565 30.739 1.00 0.00 91 ILE A N 6
ATOM 8651 C CA . ILE A 1 64 ? 24.565 -25.852 30.962 1.00 0.00 91 ILE A CA 6
ATOM 8652 C C . ILE A 1 64 ? 23.209 -25.682 31.650 1.00 0.00 91 ILE A C 6
ATOM 8653 O O . ILE A 1 64 ? 23.136 -25.394 32.844 1.00 0.00 91 ILE A O 6
ATOM 8669 N N . LYS A 1 65 ? 22.140 -25.870 30.877 1.00 0.00 92 LYS A N 6
ATOM 8670 C CA . LYS A 1 65 ? 20.785 -25.746 31.406 1.00 0.00 92 LYS A CA 6
ATOM 8671 C C . LYS A 1 65 ? 20.510 -26.796 32.481 1.00 0.00 92 LYS A C 6
ATOM 8672 O O . LYS A 1 65 ? 19.934 -26.491 33.525 1.00 0.00 92 LYS A O 6
ATOM 8691 N N . LYS A 1 66 ? 20.909 -28.036 32.211 1.00 0.00 93 LYS A N 6
ATOM 8692 C CA . LYS A 1 66 ? 20.681 -29.125 33.158 1.00 0.00 93 LYS A CA 6
ATOM 8693 C C . LYS A 1 66 ? 21.990 -29.790 33.554 1.00 0.00 93 LYS A C 6
ATOM 8694 O O . LYS A 1 66 ? 22.880 -29.977 32.725 1.00 0.00 93 LYS A O 6
ATOM 8713 N N . ASN A 1 67 ? 22.099 -30.151 34.825 1.00 0.00 94 ASN A N 6
ATOM 8714 C CA . ASN A 1 67 ? 23.302 -30.802 35.326 1.00 0.00 94 ASN A CA 6
ATOM 8715 C C . ASN A 1 67 ? 22.959 -31.730 36.483 1.00 0.00 94 ASN A C 6
ATOM 8716 O O . ASN A 1 67 ? 21.811 -31.800 36.918 1.00 0.00 94 ASN A O 6
ATOM 8727 N N . ASN A 1 68 ? 23.963 -32.442 36.980 1.00 0.00 95 ASN A N 6
ATOM 8728 C CA . ASN A 1 68 ? 23.747 -33.361 38.093 1.00 0.00 95 ASN A CA 6
ATOM 8729 C C . ASN A 1 68 ? 23.341 -32.566 39.347 1.00 0.00 95 ASN A C 6
ATOM 8730 O O . ASN A 1 68 ? 24.099 -31.706 39.794 1.00 0.00 95 ASN A O 6
ATOM 8741 N N . PRO A 1 69 ? 22.178 -32.812 39.923 1.00 0.00 96 PRO A N 6
ATOM 8742 C CA . PRO A 1 69 ? 21.723 -32.070 41.142 1.00 0.00 96 PRO A CA 6
ATOM 8743 C C . PRO A 1 69 ? 22.607 -32.338 42.354 1.00 0.00 96 PRO A C 6
ATOM 8744 O O . PRO A 1 69 ? 22.669 -31.528 43.279 1.00 0.00 96 PRO A O 6
ATOM 8755 N N . ARG A 1 70 ? 23.294 -33.469 42.338 1.00 0.00 97 ARG A N 6
ATOM 8756 C CA . ARG A 1 70 ? 24.177 -33.825 43.438 1.00 0.00 97 ARG A CA 6
ATOM 8757 C C . ARG A 1 70 ? 25.384 -32.887 43.478 1.00 0.00 97 ARG A C 6
ATOM 8758 O O . ARG A 1 70 ? 26.055 -32.773 44.503 1.00 0.00 97 ARG A O 6
ATOM 8779 N N . LYS A 1 71 ? 25.660 -32.218 42.356 1.00 0.00 98 LYS A N 6
ATOM 8780 C CA . LYS A 1 71 ? 26.792 -31.305 42.286 1.00 0.00 98 LYS A CA 6
ATOM 8781 C C . LYS A 1 71 ? 26.333 -29.863 42.477 1.00 0.00 98 LYS A C 6
ATOM 8782 O O . LYS A 1 71 ? 25.402 -29.407 41.813 1.00 0.00 98 LYS A O 6
ATOM 8801 N N . TYR A 1 72 ? 26.990 -29.149 43.386 1.00 0.00 99 TYR A N 6
ATOM 8802 C CA . TYR A 1 72 ? 26.638 -27.757 43.653 1.00 0.00 99 TYR A CA 6
ATOM 8803 C C . TYR A 1 72 ? 26.966 -26.877 42.451 1.00 0.00 99 TYR A C 6
ATOM 8804 O O . TYR A 1 72 ? 26.229 -25.946 42.128 1.00 0.00 99 TYR A O 6
ATOM 8822 N N . LEU A 1 73 ? 28.081 -27.177 41.796 1.00 0.00 100 LEU A N 6
ATOM 8823 C CA . LEU A 1 73 ? 28.513 -26.402 40.640 1.00 0.00 100 LEU A CA 6
ATOM 8824 C C . LEU A 1 73 ? 28.266 -27.186 39.357 1.00 0.00 100 LEU A C 6
ATOM 8825 O O . LEU A 1 73 ? 28.452 -28.403 39.320 1.00 0.00 100 LEU A O 6
ATOM 8841 N N . ARG A 1 74 ? 27.841 -26.489 38.308 1.00 0.00 101 ARG A N 6
ATOM 8842 C CA . ARG A 1 74 ? 27.582 -27.148 37.035 1.00 0.00 101 ARG A CA 6
ATOM 8843 C C . ARG A 1 74 ? 28.880 -27.680 36.441 1.00 0.00 101 ARG A C 6
ATOM 8844 O O . ARG A 1 74 ? 29.916 -27.019 36.489 1.00 0.00 101 ARG A O 6
ATOM 8865 N N . SER A 1 75 ? 28.810 -28.883 35.884 1.00 0.00 102 SER A N 6
ATOM 8866 C CA . SER A 1 75 ? 29.980 -29.513 35.286 1.00 0.00 102 SER A CA 6
ATOM 8867 C C . SER A 1 75 ? 29.559 -30.556 34.260 1.00 0.00 102 SER A C 6
ATOM 8868 O O . SER A 1 75 ? 28.412 -31.004 34.256 1.00 0.00 102 SER A O 6
ATOM 8876 N N . VAL A 1 76 ? 30.490 -30.948 33.398 1.00 0.00 103 VAL A N 6
ATOM 8877 C CA . VAL A 1 76 ? 30.195 -31.948 32.381 1.00 0.00 103 VAL A CA 6
ATOM 8878 C C . VAL A 1 76 ? 31.207 -33.087 32.472 1.00 0.00 103 VAL A C 6
ATOM 8879 O O . VAL A 1 76 ? 32.413 -32.847 32.539 1.00 0.00 103 VAL A O 6
ATOM 8892 N N . GLY A 1 77 ? 30.716 -34.321 32.491 1.00 0.00 104 GLY A N 6
ATOM 8893 C CA . GLY A 1 77 ? 31.604 -35.474 32.608 1.00 0.00 104 GLY A CA 6
ATOM 8894 C C . GLY A 1 77 ? 32.416 -35.679 31.334 1.00 0.00 104 GLY A C 6
ATOM 8895 O O . GLY A 1 77 ? 31.921 -35.461 30.228 1.00 0.00 104 GLY A O 6
ATOM 8899 N N . ASP A 1 78 ? 33.665 -36.107 31.497 1.00 0.00 105 ASP A N 6
ATOM 8900 C CA . ASP A 1 78 ? 34.531 -36.353 30.350 1.00 0.00 105 ASP A CA 6
ATOM 8901 C C . ASP A 1 78 ? 34.136 -37.662 29.675 1.00 0.00 105 ASP A C 6
ATOM 8902 O O . ASP A 1 78 ? 33.937 -38.677 30.340 1.00 0.00 105 ASP A O 6
ATOM 8911 N N . GLY A 1 79 ? 34.011 -37.629 28.355 1.00 0.00 106 GLY A N 6
ATOM 8912 C CA . GLY A 1 79 ? 33.614 -38.818 27.612 1.00 0.00 106 GLY A CA 6
ATOM 8913 C C . GLY A 1 79 ? 32.101 -39.022 27.696 1.00 0.00 106 GLY A C 6
ATOM 8914 O O . GLY A 1 79 ? 31.574 -40.023 27.210 1.00 0.00 106 GLY A O 6
ATOM 8918 N N . GLU A 1 80 ? 31.409 -38.068 28.318 1.00 0.00 107 GLU A N 6
ATOM 8919 C CA . GLU A 1 80 ? 29.964 -38.154 28.471 1.00 0.00 107 GLU A CA 6
ATOM 8920 C C . GLU A 1 80 ? 29.265 -37.571 27.255 1.00 0.00 107 GLU A C 6
ATOM 8921 O O . GLU A 1 80 ? 29.556 -36.452 26.832 1.00 0.00 107 GLU A O 6
ATOM 8933 N N . THR A 1 81 ? 28.333 -38.332 26.702 1.00 0.00 108 THR A N 6
ATOM 8934 C CA . THR A 1 81 ? 27.571 -37.866 25.554 1.00 0.00 108 THR A CA 6
ATOM 8935 C C . THR A 1 81 ? 26.608 -36.768 25.989 1.00 0.00 108 THR A C 6
ATOM 8936 O O . THR A 1 81 ? 25.903 -36.915 26.986 1.00 0.00 108 THR A O 6
ATOM 8947 N N . VAL A 1 82 ? 26.596 -35.655 25.259 1.00 0.00 109 VAL A N 6
ATOM 8948 C CA . VAL A 1 82 ? 25.741 -34.534 25.639 1.00 0.00 109 VAL A CA 6
ATOM 8949 C C . VAL A 1 82 ? 24.936 -34.018 24.450 1.00 0.00 109 VAL A C 6
ATOM 8950 O O . VAL A 1 82 ? 25.317 -34.212 23.301 1.00 0.00 109 VAL A O 6
ATOM 8963 N N . GLU A 1 83 ? 23.835 -33.330 24.742 1.00 0.00 110 GLU A N 6
ATOM 8964 C CA . GLU A 1 83 ? 22.997 -32.764 23.696 1.00 0.00 110 GLU A CA 6
ATOM 8965 C C . GLU A 1 83 ? 22.964 -31.254 23.869 1.00 0.00 110 GLU A C 6
ATOM 8966 O O . GLU A 1 83 ? 22.720 -30.762 24.968 1.00 0.00 110 GLU A O 6
ATOM 8978 N N . PHE A 1 84 ? 23.238 -30.513 22.804 1.00 0.00 111 PHE A N 6
ATOM 8979 C CA . PHE A 1 84 ? 23.280 -29.064 22.922 1.00 0.00 111 PHE A CA 6
ATOM 8980 C C . PHE A 1 84 ? 23.016 -28.360 21.594 1.00 0.00 111 PHE A C 6
ATOM 8981 O O . PHE A 1 84 ? 23.130 -28.957 20.523 1.00 0.00 111 PHE A O 6
ATOM 8998 N N . ASP A 1 85 ? 22.688 -27.073 21.687 1.00 0.00 112 ASP A N 6
ATOM 8999 C CA . ASP A 1 85 ? 22.442 -26.256 20.509 1.00 0.00 112 ASP A CA 6
ATOM 9000 C C . ASP A 1 85 ? 23.734 -25.568 20.093 1.00 0.00 112 ASP A C 6
ATOM 9001 O O . ASP A 1 85 ? 24.575 -25.265 20.940 1.00 0.00 112 ASP A O 6
ATOM 9010 N N . VAL A 1 86 ? 23.892 -25.320 18.801 1.00 0.00 113 VAL A N 6
ATOM 9011 C CA . VAL A 1 86 ? 25.097 -24.661 18.319 1.00 0.00 113 VAL A CA 6
ATOM 9012 C C . VAL A 1 86 ? 24.773 -23.237 17.888 1.00 0.00 113 VAL A C 6
ATOM 9013 O O . VAL A 1 86 ? 23.881 -23.010 17.071 1.00 0.00 113 VAL A O 6
ATOM 9026 N N . VAL A 1 87 ? 25.511 -22.282 18.436 1.00 0.00 114 VAL A N 6
ATOM 9027 C CA . VAL A 1 87 ? 25.304 -20.881 18.099 1.00 0.00 114 VAL A CA 6
ATOM 9028 C C . VAL A 1 87 ? 26.625 -20.262 17.669 1.00 0.00 114 VAL A C 6
ATOM 9029 O O . VAL A 1 87 ? 27.652 -20.463 18.311 1.00 0.00 114 VAL A O 6
ATOM 9042 N N . GLU A 1 88 ? 26.603 -19.532 16.563 1.00 0.00 115 GLU A N 6
ATOM 9043 C CA . GLU A 1 88 ? 27.821 -18.916 16.057 1.00 0.00 115 GLU A CA 6
ATOM 9044 C C . GLU A 1 88 ? 28.280 -17.786 16.974 1.00 0.00 115 GLU A C 6
ATOM 9045 O O . GLU A 1 88 ? 27.514 -16.874 17.289 1.00 0.00 115 GLU A O 6
ATOM 9057 N N . GLY A 1 89 ? 29.539 -17.855 17.397 1.00 0.00 116 GLY A N 6
ATOM 9058 C CA . GLY A 1 89 ? 30.106 -16.837 18.276 1.00 0.00 116 GLY A CA 6
ATOM 9059 C C . GLY A 1 89 ? 31.217 -16.067 17.570 1.00 0.00 116 GLY A C 6
ATOM 9060 O O . GLY A 1 89 ? 31.742 -16.514 16.550 1.00 0.00 116 GLY A O 6
ATOM 9064 N N . GLU A 1 90 ? 31.566 -14.907 18.117 1.00 0.00 117 GLU A N 6
ATOM 9065 C CA . GLU A 1 90 ? 32.616 -14.081 17.529 1.00 0.00 117 GLU A CA 6
ATOM 9066 C C . GLU A 1 90 ? 33.949 -14.824 17.511 1.00 0.00 117 GLU A C 6
ATOM 9067 O O . GLU A 1 90 ? 34.711 -14.726 16.548 1.00 0.00 117 GLU A O 6
ATOM 9079 N N . LYS A 1 91 ? 34.231 -15.560 18.581 1.00 0.00 118 LYS A N 6
ATOM 9080 C CA . LYS A 1 91 ? 35.476 -16.317 18.667 1.00 0.00 118 LYS A CA 6
ATOM 9081 C C . LYS A 1 91 ? 35.343 -17.686 18.000 1.00 0.00 118 LYS A C 6
ATOM 9082 O O . LYS A 1 91 ? 36.339 -18.376 17.787 1.00 0.00 118 LYS A O 6
ATOM 9101 N N . GLY A 1 92 ? 34.114 -18.078 17.676 1.00 0.00 119 GLY A N 6
ATOM 9102 C CA . GLY A 1 92 ? 33.885 -19.371 17.041 1.00 0.00 119 GLY A CA 6
ATOM 9103 C C . GLY A 1 92 ? 32.550 -19.958 17.480 1.00 0.00 119 GLY A C 6
ATOM 9104 O O . GLY A 1 92 ? 31.769 -19.302 18.168 1.00 0.00 119 GLY A O 6
ATOM 9108 N N . ALA A 1 93 ? 32.294 -21.200 17.085 1.00 0.00 120 ALA A N 6
ATOM 9109 C CA . ALA A 1 93 ? 31.051 -21.865 17.454 1.00 0.00 120 ALA A CA 6
ATOM 9110 C C . ALA A 1 93 ? 30.969 -22.038 18.967 1.00 0.00 120 ALA A C 6
ATOM 9111 O O . ALA A 1 93 ? 31.963 -22.354 19.622 1.00 0.00 120 ALA A O 6
ATOM 9118 N N . GLU A 1 94 ? 29.777 -21.832 19.516 1.00 0.00 121 GLU A N 6
ATOM 9119 C CA . GLU A 1 94 ? 29.570 -21.961 20.955 1.00 0.00 121 GLU A CA 6
ATOM 9120 C C . GLU A 1 94 ? 28.368 -22.851 21.248 1.00 0.00 121 GLU A C 6
ATOM 9121 O O . GLU A 1 94 ? 27.447 -22.952 20.445 1.00 0.00 121 GLU A O 6
ATOM 9133 N N . ALA A 1 95 ? 28.388 -23.499 22.403 1.00 0.00 122 ALA A N 6
ATOM 9134 C CA . ALA A 1 95 ? 27.290 -24.376 22.796 1.00 0.00 122 ALA A CA 6
ATOM 9135 C C . ALA A 1 95 ? 26.494 -23.772 23.951 1.00 0.00 122 ALA A C 6
ATOM 9136 O O . ALA A 1 95 ? 27.047 -23.073 24.800 1.00 0.00 122 ALA A O 6
ATOM 9143 N N . ALA A 1 96 ? 25.195 -24.051 23.975 1.00 0.00 123 ALA A N 6
ATOM 9144 C CA . ALA A 1 96 ? 24.325 -23.530 25.026 1.00 0.00 123 ALA A CA 6
ATOM 9145 C C . ALA A 1 96 ? 23.211 -24.527 25.328 1.00 0.00 123 ALA A C 6
ATOM 9146 O O . ALA A 1 96 ? 22.921 -25.408 24.521 1.00 0.00 123 ALA A O 6
ATOM 9153 N N . ASN A 1 97 ? 22.587 -24.385 26.494 1.00 0.00 124 ASN A N 6
ATOM 9154 C CA . ASN A 1 97 ? 21.505 -25.287 26.875 1.00 0.00 124 ASN A CA 6
ATOM 9155 C C . ASN A 1 97 ? 21.976 -26.735 26.794 1.00 0.00 124 ASN A C 6
ATOM 9156 O O . ASN A 1 97 ? 21.275 -27.601 26.271 1.00 0.00 124 ASN A O 6
ATOM 9167 N N . VAL A 1 98 ? 23.176 -26.986 27.305 1.00 0.00 125 VAL A N 6
ATOM 9168 C CA . VAL A 1 98 ? 23.742 -28.329 27.280 1.00 0.00 125 VAL A CA 6
ATOM 9169 C C . VAL A 1 98 ? 23.041 -29.239 28.284 1.00 0.00 125 VAL A C 6
ATOM 9170 O O . VAL A 1 98 ? 23.005 -28.950 29.479 1.00 0.00 125 VAL A O 6
ATOM 9183 N N . THR A 1 99 ? 22.494 -30.342 27.784 1.00 0.00 126 THR A N 6
ATOM 9184 C CA . THR A 1 99 ? 21.798 -31.298 28.631 1.00 0.00 126 THR A CA 6
ATOM 9185 C C . THR A 1 99 ? 22.192 -32.713 28.241 1.00 0.00 126 THR A C 6
ATOM 9186 O O . THR A 1 99 ? 22.726 -32.934 27.159 1.00 0.00 126 THR A O 6
ATOM 9197 N N . GLY A 1 100 ? 21.913 -33.671 29.111 1.00 0.00 127 GLY A N 6
ATOM 9198 C CA . GLY A 1 100 ? 22.236 -35.061 28.807 1.00 0.00 127 GLY A CA 6
ATOM 9199 C C . GLY A 1 100 ? 21.226 -35.599 27.799 1.00 0.00 127 GLY A C 6
ATOM 9200 O O . GLY A 1 100 ? 20.215 -34.954 27.528 1.00 0.00 127 GLY A O 6
ATOM 9204 N N . PRO A 1 101 ? 21.478 -36.744 27.234 1.00 0.00 128 PRO A N 6
ATOM 9205 C CA . PRO A 1 101 ? 20.560 -37.343 26.224 1.00 0.00 128 PRO A CA 6
ATOM 9206 C C . PRO A 1 101 ? 19.162 -37.582 26.789 1.00 0.00 128 PRO A C 6
ATOM 9207 O O . PRO A 1 101 ? 19.008 -38.041 27.920 1.00 0.00 128 PRO A O 6
ATOM 9218 N N . GLY A 1 102 ? 18.146 -37.272 25.988 1.00 0.00 129 GLY A N 6
ATOM 9219 C CA . GLY A 1 102 ? 16.763 -37.470 26.410 1.00 0.00 129 GLY A CA 6
ATOM 9220 C C . GLY A 1 102 ? 16.369 -36.477 27.502 1.00 0.00 129 GLY A C 6
ATOM 9221 O O . GLY A 1 102 ? 15.400 -36.701 28.228 1.00 0.00 129 GLY A O 6
ATOM 9225 N N . GLY A 1 103 ? 17.124 -35.390 27.624 1.00 0.00 130 GLY A N 6
ATOM 9226 C CA . GLY A 1 103 ? 16.839 -34.389 28.647 1.00 0.00 130 GLY A CA 6
ATOM 9227 C C . GLY A 1 103 ? 17.411 -34.803 30.005 1.00 0.00 130 GLY A C 6
ATOM 9228 O O . GLY A 1 103 ? 17.202 -34.123 31.009 1.00 0.00 130 GLY A O 6
ATOM 9232 N N . VAL A 1 104 ? 18.135 -35.922 30.031 1.00 0.00 131 VAL A N 6
ATOM 9233 C CA . VAL A 1 104 ? 18.733 -36.420 31.263 1.00 0.00 131 VAL A CA 6
ATOM 9234 C C . VAL A 1 104 ? 19.756 -35.412 31.810 1.00 0.00 131 VAL A C 6
ATOM 9235 O O . VAL A 1 104 ? 20.542 -34.867 31.042 1.00 0.00 131 VAL A O 6
ATOM 9248 N N . PRO A 1 105 ? 19.783 -35.148 33.100 1.00 0.00 132 PRO A N 6
ATOM 9249 C CA . PRO A 1 105 ? 20.774 -34.188 33.683 1.00 0.00 132 PRO A CA 6
ATOM 9250 C C . PRO A 1 105 ? 22.210 -34.625 33.391 1.00 0.00 132 PRO A C 6
ATOM 9251 O O . PRO A 1 105 ? 22.498 -35.820 33.325 1.00 0.00 132 PRO A O 6
ATOM 9262 N N . VAL A 1 106 ? 23.107 -33.658 33.217 1.00 0.00 133 VAL A N 6
ATOM 9263 C CA . VAL A 1 106 ? 24.505 -33.978 32.935 1.00 0.00 133 VAL A CA 6
ATOM 9264 C C . VAL A 1 106 ? 25.174 -34.594 34.161 1.00 0.00 133 VAL A C 6
ATOM 9265 O O . VAL A 1 106 ? 25.043 -34.081 35.271 1.00 0.00 133 VAL A O 6
ATOM 9278 N N . GLN A 1 107 ? 25.882 -35.701 33.950 1.00 0.00 134 GLN A N 6
ATOM 9279 C CA . GLN A 1 107 ? 26.556 -36.388 35.047 1.00 0.00 134 GLN A CA 6
ATOM 9280 C C . GLN A 1 107 ? 27.592 -35.478 35.691 1.00 0.00 134 GLN A C 6
ATOM 9281 O O . GLN A 1 107 ? 27.722 -35.436 36.915 1.00 0.00 134 GLN A O 6
ATOM 9295 N N . GLY A 1 108 ? 28.321 -34.747 34.859 1.00 0.00 135 GLY A N 6
ATOM 9296 C CA . GLY A 1 108 ? 29.341 -33.828 35.353 1.00 0.00 135 GLY A CA 6
ATOM 9297 C C . GLY A 1 108 ? 30.670 -34.535 35.590 1.00 0.00 135 GLY A C 6
ATOM 9298 O O . GLY A 1 108 ? 30.813 -35.726 35.311 1.00 0.00 135 GLY A O 6
ATOM 9302 N N . SER A 1 109 ? 31.641 -33.787 36.109 1.00 0.00 136 SER A N 6
ATOM 9303 C CA . SER A 1 109 ? 32.960 -34.332 36.387 1.00 0.00 136 SER A CA 6
ATOM 9304 C C . SER A 1 109 ? 33.151 -34.540 37.887 1.00 0.00 136 SER A C 6
ATOM 9305 O O . SER A 1 109 ? 32.473 -33.914 38.700 1.00 0.00 136 SER A O 6
ATOM 9313 N N . LYS A 1 110 ? 34.077 -35.421 38.238 1.00 0.00 137 LYS A N 6
ATOM 9314 C CA . LYS A 1 110 ? 34.358 -35.713 39.639 1.00 0.00 137 LYS A CA 6
ATOM 9315 C C . LYS A 1 110 ? 34.828 -34.459 40.361 1.00 0.00 137 LYS A C 6
ATOM 9316 O O . LYS A 1 110 ? 34.497 -34.237 41.526 1.00 0.00 137 LYS A O 6
ATOM 9335 N N . TYR A 1 111 ? 35.606 -33.648 39.661 1.00 0.00 138 TYR A N 6
ATOM 9336 C CA . TYR A 1 111 ? 36.132 -32.418 40.245 1.00 0.00 138 TYR A CA 6
ATOM 9337 C C . TYR A 1 111 ? 35.004 -31.450 40.593 1.00 0.00 138 TYR A C 6
ATOM 9338 O O . TYR A 1 111 ? 35.202 -30.513 41.365 1.00 0.00 138 TYR A O 6
ATOM 9356 N N . ALA A 1 112 ? 33.822 -31.673 40.021 1.00 0.00 139 ALA A N 6
ATOM 9357 C CA . ALA A 1 112 ? 32.692 -30.792 40.288 1.00 0.00 139 ALA A CA 6
ATOM 9358 C C . ALA A 1 112 ? 32.350 -30.801 41.771 1.00 0.00 139 ALA A C 6
ATOM 9359 O O . ALA A 1 112 ? 32.358 -31.851 42.417 1.00 0.00 139 ALA A O 6
ATOM 9366 N N . ALA A 1 113 ? 32.053 -29.624 42.308 1.00 0.00 140 ALA A N 6
ATOM 9367 C CA . ALA A 1 113 ? 31.713 -29.501 43.719 1.00 0.00 140 ALA A CA 6
ATOM 9368 C C . ALA A 1 113 ? 30.346 -30.117 43.998 1.00 0.00 140 ALA A C 6
ATOM 9369 O O . ALA A 1 113 ? 30.140 -30.573 45.112 1.00 0.00 140 ALA A O 6
ATOM 9595 N N . ASP A 1 24 ? 20.192 -11.575 20.491 1.00 0.00 51 ASP A N 7
ATOM 9596 C CA . ASP A 1 24 ? 19.823 -12.743 19.642 1.00 0.00 51 ASP A CA 7
ATOM 9597 C C . ASP A 1 24 ? 20.978 -13.069 18.701 1.00 0.00 51 ASP A C 7
ATOM 9598 O O . ASP A 1 24 ? 21.707 -12.177 18.267 1.00 0.00 51 ASP A O 7
ATOM 9607 N N . LYS A 1 25 ? 21.143 -14.353 18.398 1.00 0.00 52 LYS A N 7
ATOM 9608 C CA . LYS A 1 25 ? 22.213 -14.785 17.510 1.00 0.00 52 LYS A CA 7
ATOM 9609 C C . LYS A 1 25 ? 21.745 -15.958 16.652 1.00 0.00 52 LYS A C 7
ATOM 9610 O O . LYS A 1 25 ? 20.776 -16.637 16.992 1.00 0.00 52 LYS A O 7
ATOM 9629 N N . LYS A 1 26 ? 22.439 -16.190 15.544 1.00 0.00 53 LYS A N 7
ATOM 9630 C CA . LYS A 1 26 ? 22.086 -17.290 14.651 1.00 0.00 53 LYS A CA 7
ATOM 9631 C C . LYS A 1 26 ? 22.330 -18.630 15.320 1.00 0.00 53 LYS A C 7
ATOM 9632 O O . LYS A 1 26 ? 23.362 -18.848 15.951 1.00 0.00 53 LYS A O 7
ATOM 9651 N N . VAL A 1 27 ? 21.371 -19.528 15.159 1.00 0.00 54 VAL A N 7
ATOM 9652 C CA . VAL A 1 27 ? 21.489 -20.858 15.723 1.00 0.00 54 VAL A CA 7
ATOM 9653 C C . VAL A 1 27 ? 21.950 -21.828 14.644 1.00 0.00 54 VAL A C 7
ATOM 9654 O O . VAL A 1 27 ? 21.166 -22.246 13.793 1.00 0.00 54 VAL A O 7
ATOM 9667 N N . ILE A 1 28 ? 23.233 -22.163 14.678 1.00 0.00 55 ILE A N 7
ATOM 9668 C CA . ILE A 1 28 ? 23.802 -23.080 13.702 1.00 0.00 55 ILE A CA 7
ATOM 9669 C C . ILE A 1 28 ? 23.150 -24.456 13.797 1.00 0.00 55 ILE A C 7
ATOM 9670 O O . ILE A 1 28 ? 22.818 -25.067 12.781 1.00 0.00 55 ILE A O 7
ATOM 9686 N N . ALA A 1 29 ? 22.978 -24.941 15.021 1.00 0.00 56 ALA A N 7
ATOM 9687 C CA . ALA A 1 29 ? 22.364 -26.246 15.233 1.00 0.00 56 ALA A CA 7
ATOM 9688 C C . ALA A 1 29 ? 21.607 -26.289 16.558 1.00 0.00 56 ALA A C 7
ATOM 9689 O O . ALA A 1 29 ? 21.885 -25.513 17.472 1.00 0.00 56 ALA A O 7
ATOM 9696 N N . THR A 1 30 ? 20.652 -27.206 16.645 1.00 0.00 57 THR A N 7
ATOM 9697 C CA . THR A 1 30 ? 19.857 -27.372 17.857 1.00 0.00 57 THR A CA 7
ATOM 9698 C C . THR A 1 30 ? 20.355 -28.588 18.636 1.00 0.00 57 THR A C 7
ATOM 9699 O O . THR A 1 30 ? 21.548 -28.881 18.624 1.00 0.00 57 THR A O 7
ATOM 9710 N N . LYS A 1 31 ? 19.462 -29.288 19.329 1.00 0.00 58 LYS A N 7
ATOM 9711 C CA . LYS A 1 31 ? 19.879 -30.451 20.102 1.00 0.00 58 LYS A CA 7
ATOM 9712 C C . LYS A 1 31 ? 20.686 -31.408 19.231 1.00 0.00 58 LYS A C 7
ATOM 9713 O O . LYS A 1 31 ? 20.140 -32.090 18.362 1.00 0.00 58 LYS A O 7
ATOM 9732 N N . VAL A 1 32 ? 21.991 -31.451 19.476 1.00 0.00 59 VAL A N 7
ATOM 9733 C CA . VAL A 1 32 ? 22.887 -32.313 18.716 1.00 0.00 59 VAL A CA 7
ATOM 9734 C C . VAL A 1 32 ? 23.680 -33.220 19.646 1.00 0.00 59 VAL A C 7
ATOM 9735 O O . VAL A 1 32 ? 24.270 -32.754 20.621 1.00 0.00 59 VAL A O 7
ATOM 9748 N N . LEU A 1 33 ? 23.707 -34.508 19.335 1.00 0.00 60 LEU A N 7
ATOM 9749 C CA . LEU A 1 33 ? 24.469 -35.449 20.142 1.00 0.00 60 LEU A CA 7
ATOM 9750 C C . LEU A 1 33 ? 25.959 -35.193 19.965 1.00 0.00 60 LEU A C 7
ATOM 9751 O O . LEU A 1 33 ? 26.444 -35.009 18.848 1.00 0.00 60 LEU A O 7
ATOM 9767 N N . GLY A 1 34 ? 26.674 -35.186 21.077 1.00 0.00 61 GLY A N 7
ATOM 9768 C CA . GLY A 1 34 ? 28.107 -34.948 21.055 1.00 0.00 61 GLY A CA 7
ATOM 9769 C C . GLY A 1 34 ? 28.761 -35.603 22.260 1.00 0.00 61 GLY A C 7
ATOM 9770 O O . GLY A 1 34 ? 28.085 -36.199 23.093 1.00 0.00 61 GLY A O 7
ATOM 9774 N N . THR A 1 35 ? 30.077 -35.493 22.343 1.00 0.00 62 THR A N 7
ATOM 9775 C CA . THR A 1 35 ? 30.817 -36.080 23.449 1.00 0.00 62 THR A CA 7
ATOM 9776 C C . THR A 1 35 ? 31.772 -35.059 24.052 1.00 0.00 62 THR A C 7
ATOM 9777 O O . THR A 1 35 ? 32.428 -34.307 23.333 1.00 0.00 62 THR A O 7
ATOM 9788 N N . VAL A 1 36 ? 31.839 -35.032 25.378 1.00 0.00 63 VAL A N 7
ATOM 9789 C CA . VAL A 1 36 ? 32.710 -34.086 26.063 1.00 0.00 63 VAL A CA 7
ATOM 9790 C C . VAL A 1 36 ? 34.174 -34.457 25.865 1.00 0.00 63 VAL A C 7
ATOM 9791 O O . VAL A 1 36 ? 34.638 -35.478 26.373 1.00 0.00 63 VAL A O 7
ATOM 9804 N N . LYS A 1 37 ? 34.903 -33.622 25.133 1.00 0.00 64 LYS A N 7
ATOM 9805 C CA . LYS A 1 37 ? 36.317 -33.885 24.895 1.00 0.00 64 LYS A CA 7
ATOM 9806 C C . LYS A 1 37 ? 37.050 -33.896 26.236 1.00 0.00 64 LYS A C 7
ATOM 9807 O O . LYS A 1 37 ? 37.802 -34.816 26.551 1.00 0.00 64 LYS A O 7
ATOM 9826 N N . TRP A 1 38 ? 36.779 -32.858 27.023 1.00 0.00 65 TRP A N 7
ATOM 9827 C CA . TRP A 1 38 ? 37.350 -32.720 28.363 1.00 0.00 65 TRP A CA 7
ATOM 9828 C C . TRP A 1 38 ? 36.800 -31.465 29.037 1.00 0.00 65 TRP A C 7
ATOM 9829 O O . TRP A 1 38 ? 36.652 -30.424 28.397 1.00 0.00 65 TRP A O 7
ATOM 9850 N N . PHE A 1 39 ? 36.506 -31.564 30.329 1.00 0.00 66 PHE A N 7
ATOM 9851 C CA . PHE A 1 39 ? 35.998 -30.420 31.078 1.00 0.00 66 PHE A CA 7
ATOM 9852 C C . PHE A 1 39 ? 36.660 -30.357 32.452 1.00 0.00 66 PHE A C 7
ATOM 9853 O O . PHE A 1 39 ? 36.475 -31.251 33.278 1.00 0.00 66 PHE A O 7
ATOM 9870 N N . ASN A 1 40 ? 37.432 -29.304 32.692 1.00 0.00 67 ASN A N 7
ATOM 9871 C CA . ASN A 1 40 ? 38.128 -29.165 33.968 1.00 0.00 67 ASN A CA 7
ATOM 9872 C C . ASN A 1 40 ? 37.386 -28.208 34.891 1.00 0.00 67 ASN A C 7
ATOM 9873 O O . ASN A 1 40 ? 37.117 -27.062 34.529 1.00 0.00 67 ASN A O 7
ATOM 9884 N N . VAL A 1 41 ? 37.057 -28.690 36.079 1.00 0.00 68 VAL A N 7
ATOM 9885 C CA . VAL A 1 41 ? 36.357 -27.874 37.062 1.00 0.00 68 VAL A CA 7
ATOM 9886 C C . VAL A 1 41 ? 37.201 -26.678 37.498 1.00 0.00 68 VAL A C 7
ATOM 9887 O O . VAL A 1 41 ? 36.699 -25.556 37.587 1.00 0.00 68 VAL A O 7
ATOM 9900 N N . ARG A 1 42 ? 38.473 -26.926 37.793 1.00 0.00 69 ARG A N 7
ATOM 9901 C CA . ARG A 1 42 ? 39.364 -25.859 38.245 1.00 0.00 69 ARG A CA 7
ATOM 9902 C C . ARG A 1 42 ? 39.523 -24.755 37.197 1.00 0.00 69 ARG A C 7
ATOM 9903 O O . ARG A 1 42 ? 39.485 -23.571 37.530 1.00 0.00 69 ARG A O 7
ATOM 9924 N N . ASN A 1 43 ? 39.712 -25.139 35.941 1.00 0.00 70 ASN A N 7
ATOM 9925 C CA . ASN A 1 43 ? 39.880 -24.149 34.879 1.00 0.00 70 ASN A CA 7
ATOM 9926 C C . ASN A 1 43 ? 38.624 -23.295 34.728 1.00 0.00 70 ASN A C 7
ATOM 9927 O O . ASN A 1 43 ? 38.707 -22.087 34.508 1.00 0.00 70 ASN A O 7
ATOM 9938 N N . GLY A 1 44 ? 37.463 -23.931 34.852 1.00 0.00 71 GLY A N 7
ATOM 9939 C CA . GLY A 1 44 ? 36.196 -23.216 34.735 1.00 0.00 71 GLY A CA 7
ATOM 9940 C C . GLY A 1 44 ? 35.648 -23.231 33.304 1.00 0.00 71 GLY A C 7
ATOM 9941 O O . GLY A 1 44 ? 34.624 -22.608 33.028 1.00 0.00 71 GLY A O 7
ATOM 9945 N N . TYR A 1 45 ? 36.312 -23.949 32.400 1.00 0.00 72 TYR A N 7
ATOM 9946 C CA . TYR A 1 45 ? 35.833 -24.029 31.021 1.00 0.00 72 TYR A CA 7
ATOM 9947 C C . TYR A 1 45 ? 36.264 -25.353 30.392 1.00 0.00 72 TYR A C 7
ATOM 9948 O O . TYR A 1 45 ? 37.158 -26.026 30.904 1.00 0.00 72 TYR A O 7
ATOM 9966 N N . GLY A 1 46 ? 35.619 -25.733 29.288 1.00 0.00 73 GLY A N 7
ATOM 9967 C CA . GLY A 1 46 ? 35.954 -26.993 28.630 1.00 0.00 73 GLY A CA 7
ATOM 9968 C C . GLY A 1 46 ? 35.470 -27.016 27.184 1.00 0.00 73 GLY A C 7
ATOM 9969 O O . GLY A 1 46 ? 34.916 -26.034 26.686 1.00 0.00 73 GLY A O 7
ATOM 9973 N N . PHE A 1 47 ? 35.702 -28.141 26.512 1.00 0.00 74 PHE A N 7
ATOM 9974 C CA . PHE A 1 47 ? 35.307 -28.286 25.111 1.00 0.00 74 PHE A CA 7
ATOM 9975 C C . PHE A 1 47 ? 34.515 -29.570 24.867 1.00 0.00 74 PHE A C 7
ATOM 9976 O O . PHE A 1 47 ? 34.737 -30.587 25.520 1.00 0.00 74 PHE A O 7
ATOM 9993 N N . ILE A 1 48 ? 33.603 -29.504 23.899 1.00 0.00 75 ILE A N 7
ATOM 9994 C CA . ILE A 1 48 ? 32.784 -30.655 23.529 1.00 0.00 75 ILE A CA 7
ATOM 9995 C C . ILE A 1 48 ? 33.047 -31.032 22.076 1.00 0.00 75 ILE A C 7
ATOM 9996 O O . ILE A 1 48 ? 32.942 -30.190 21.184 1.00 0.00 75 ILE A O 7
ATOM 10012 N N . ASN A 1 49 ? 33.378 -32.294 21.833 1.00 0.00 76 ASN A N 7
ATOM 10013 C CA . ASN A 1 49 ? 33.649 -32.738 20.469 1.00 0.00 76 ASN A CA 7
ATOM 10014 C C . ASN A 1 49 ? 32.387 -33.265 19.811 1.00 0.00 76 ASN A C 7
ATOM 10015 O O . ASN A 1 49 ? 31.882 -34.325 20.170 1.00 0.00 76 ASN A O 7
ATOM 10026 N N . ARG A 1 50 ? 31.889 -32.518 18.836 1.00 0.00 77 ARG A N 7
ATOM 10027 C CA . ARG A 1 50 ? 30.682 -32.928 18.127 1.00 0.00 77 ARG A CA 7
ATOM 10028 C C . ARG A 1 50 ? 30.946 -34.203 17.340 1.00 0.00 77 ARG A C 7
ATOM 10029 O O . ARG A 1 50 ? 31.922 -34.292 16.598 1.00 0.00 77 ARG A O 7
ATOM 10050 N N . ASN A 1 51 ? 30.068 -35.187 17.498 1.00 0.00 78 ASN A N 7
ATOM 10051 C CA . ASN A 1 51 ? 30.233 -36.442 16.778 1.00 0.00 78 ASN A CA 7
ATOM 10052 C C . ASN A 1 51 ? 29.573 -36.383 15.397 1.00 0.00 78 ASN A C 7
ATOM 10053 O O . ASN A 1 51 ? 29.686 -37.322 14.612 1.00 0.00 78 ASN A O 7
ATOM 10064 N N . ASP A 1 52 ? 28.904 -35.268 15.092 1.00 0.00 79 ASP A N 7
ATOM 10065 C CA . ASP A 1 52 ? 28.254 -35.119 13.796 1.00 0.00 79 ASP A CA 7
ATOM 10066 C C . ASP A 1 52 ? 29.147 -34.322 12.850 1.00 0.00 79 ASP A C 7
ATOM 10067 O O . ASP A 1 52 ? 29.123 -34.525 11.636 1.00 0.00 79 ASP A O 7
ATOM 10076 N N . THR A 1 53 ? 29.922 -33.405 13.420 1.00 0.00 80 THR A N 7
ATOM 10077 C CA . THR A 1 53 ? 30.812 -32.566 12.636 1.00 0.00 80 THR A CA 7
ATOM 10078 C C . THR A 1 53 ? 32.280 -32.869 12.932 1.00 0.00 80 THR A C 7
ATOM 10079 O O . THR A 1 53 ? 33.168 -32.378 12.238 1.00 0.00 80 THR A O 7
ATOM 10090 N N . LYS A 1 54 ? 32.534 -33.666 13.964 1.00 0.00 81 LYS A N 7
ATOM 10091 C CA . LYS A 1 54 ? 33.901 -34.000 14.325 1.00 0.00 81 LYS A CA 7
ATOM 10092 C C . LYS A 1 54 ? 34.691 -32.728 14.611 1.00 0.00 81 LYS A C 7
ATOM 10093 O O . LYS A 1 54 ? 35.897 -32.664 14.368 1.00 0.00 81 LYS A O 7
ATOM 10112 N N . GLU A 1 55 ? 34.000 -31.719 15.134 1.00 0.00 82 GLU A N 7
ATOM 10113 C CA . GLU A 1 55 ? 34.644 -30.452 15.462 1.00 0.00 82 GLU A CA 7
ATOM 10114 C C . GLU A 1 55 ? 34.382 -30.061 16.908 1.00 0.00 82 GLU A C 7
ATOM 10115 O O . GLU A 1 55 ? 33.341 -30.384 17.480 1.00 0.00 82 GLU A O 7
ATOM 10127 N N . ASP A 1 56 ? 35.349 -29.367 17.489 1.00 0.00 83 ASP A N 7
ATOM 10128 C CA . ASP A 1 56 ? 35.245 -28.927 18.878 1.00 0.00 83 ASP A CA 7
ATOM 10129 C C . ASP A 1 56 ? 34.428 -27.643 18.986 1.00 0.00 83 ASP A C 7
ATOM 10130 O O . ASP A 1 56 ? 34.278 -26.905 18.011 1.00 0.00 83 ASP A O 7
ATOM 10139 N N . VAL A 1 57 ? 33.899 -27.383 20.179 1.00 0.00 84 VAL A N 7
ATOM 10140 C CA . VAL A 1 57 ? 33.094 -26.188 20.411 1.00 0.00 84 VAL A CA 7
ATOM 10141 C C . VAL A 1 57 ? 33.357 -25.617 21.804 1.00 0.00 84 VAL A C 7
ATOM 10142 O O . VAL A 1 57 ? 33.689 -26.350 22.734 1.00 0.00 84 VAL A O 7
ATOM 10155 N N . PHE A 1 58 ? 33.206 -24.301 21.935 1.00 0.00 85 PHE A N 7
ATOM 10156 C CA . PHE A 1 58 ? 33.429 -23.631 23.215 1.00 0.00 85 PHE A CA 7
ATOM 10157 C C . PHE A 1 58 ? 32.227 -23.834 24.138 1.00 0.00 85 PHE A C 7
ATOM 10158 O O . PHE A 1 58 ? 31.083 -23.699 23.709 1.00 0.00 85 PHE A O 7
ATOM 10175 N N . VAL A 1 59 ? 32.484 -24.145 25.406 1.00 0.00 86 VAL A N 7
ATOM 10176 C CA . VAL A 1 59 ? 31.394 -24.345 26.356 1.00 0.00 86 VAL A CA 7
ATOM 10177 C C . VAL A 1 59 ? 31.797 -23.883 27.748 1.00 0.00 86 VAL A C 7
ATOM 10178 O O . VAL A 1 59 ? 32.961 -23.977 28.137 1.00 0.00 86 VAL A O 7
ATOM 10191 N N . HIS A 1 60 ? 30.817 -23.397 28.489 1.00 0.00 87 HIS A N 7
ATOM 10192 C CA . HIS A 1 60 ? 31.055 -22.936 29.850 1.00 0.00 87 HIS A CA 7
ATOM 10193 C C . HIS A 1 60 ? 29.942 -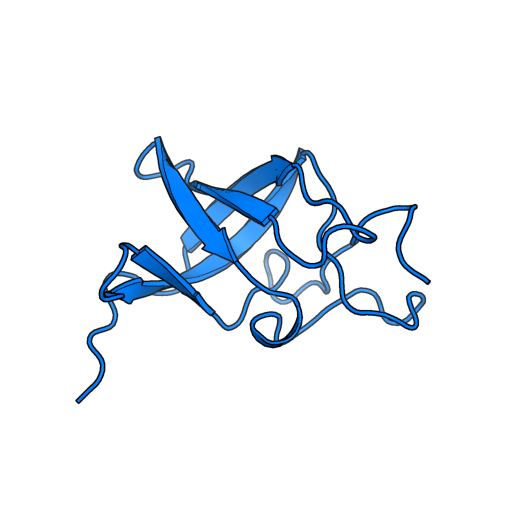23.438 30.772 1.00 0.00 87 HIS A C 7
ATOM 10194 O O . HIS A 1 60 ? 28.865 -23.808 30.306 1.00 0.00 87 HIS A O 7
ATOM 10208 N N . GLN A 1 61 ? 30.215 -23.480 32.073 1.00 0.00 88 GLN A N 7
ATOM 10209 C CA . GLN A 1 61 ? 29.227 -23.971 33.034 1.00 0.00 88 GLN A CA 7
ATOM 10210 C C . GLN A 1 61 ? 27.942 -23.156 32.995 1.00 0.00 88 GLN A C 7
ATOM 10211 O O . GLN A 1 61 ? 26.872 -23.655 33.347 1.00 0.00 88 GLN A O 7
ATOM 10225 N N . THR A 1 62 ? 28.040 -21.914 32.559 1.00 0.00 89 THR A N 7
ATOM 10226 C CA . THR A 1 62 ? 26.861 -21.059 32.476 1.00 0.00 89 THR A CA 7
ATOM 10227 C C . THR A 1 62 ? 25.988 -21.467 31.292 1.00 0.00 89 THR A C 7
ATOM 10228 O O . THR A 1 62 ? 24.820 -21.087 31.212 1.00 0.00 89 THR A O 7
ATOM 10239 N N . ALA A 1 63 ? 26.558 -22.248 30.375 1.00 0.00 90 ALA A N 7
ATOM 10240 C CA . ALA A 1 63 ? 25.824 -22.698 29.200 1.00 0.00 90 ALA A CA 7
ATOM 10241 C C . ALA A 1 63 ? 25.098 -24.015 29.474 1.00 0.00 90 ALA A C 7
ATOM 10242 O O . ALA A 1 63 ? 24.487 -24.586 28.573 1.00 0.00 90 ALA A O 7
ATOM 10249 N N . ILE A 1 64 ? 25.185 -24.506 30.709 1.00 0.00 91 ILE A N 7
ATOM 10250 C CA . ILE A 1 64 ? 24.548 -25.769 31.057 1.00 0.00 91 ILE A CA 7
ATOM 10251 C C . ILE A 1 64 ? 23.174 -25.539 31.685 1.00 0.00 91 ILE A C 7
ATOM 10252 O O . ILE A 1 64 ? 23.067 -25.173 32.856 1.00 0.00 91 ILE A O 7
ATOM 10268 N N . LYS A 1 65 ? 22.128 -25.764 30.893 1.00 0.00 92 LYS A N 7
ATOM 10269 C CA . LYS A 1 65 ? 20.757 -25.588 31.367 1.00 0.00 92 LYS A CA 7
ATOM 10270 C C . LYS A 1 65 ? 20.417 -26.591 32.467 1.00 0.00 92 LYS A C 7
ATOM 10271 O O . LYS A 1 65 ? 19.791 -26.241 33.468 1.00 0.00 92 LYS A O 7
ATOM 10290 N N . LYS A 1 66 ? 20.814 -27.844 32.266 1.00 0.00 93 LYS A N 7
ATOM 10291 C CA . LYS A 1 66 ? 20.517 -28.895 33.237 1.00 0.00 93 LYS A CA 7
ATOM 10292 C C . LYS A 1 66 ? 21.795 -29.508 33.790 1.00 0.00 93 LYS A C 7
ATOM 10293 O O . LYS A 1 66 ? 22.784 -29.661 33.073 1.00 0.00 93 LYS A O 7
ATOM 10312 N N . ASN A 1 67 ? 21.765 -29.866 35.067 1.00 0.00 94 ASN A N 7
ATOM 10313 C CA . ASN A 1 67 ? 22.922 -30.473 35.709 1.00 0.00 94 ASN A CA 7
ATOM 10314 C C . ASN A 1 67 ? 22.480 -31.525 36.716 1.00 0.00 94 ASN A C 7
ATOM 10315 O O . ASN A 1 67 ? 21.292 -31.651 37.014 1.00 0.00 94 ASN A O 7
ATOM 10326 N N . ASN A 1 68 ? 23.439 -32.278 37.237 1.00 0.00 95 ASN A N 7
ATOM 10327 C CA . ASN A 1 68 ? 23.124 -33.319 38.208 1.00 0.00 95 ASN A CA 7
ATOM 10328 C C . ASN A 1 68 ? 22.476 -32.685 39.453 1.00 0.00 95 ASN A C 7
ATOM 10329 O O . ASN A 1 68 ? 23.072 -31.802 40.067 1.00 0.00 95 ASN A O 7
ATOM 10340 N N . PRO A 1 69 ? 21.279 -33.093 39.838 1.00 0.00 96 PRO A N 7
ATOM 10341 C CA . PRO A 1 69 ? 20.594 -32.516 41.040 1.00 0.00 96 PRO A CA 7
ATOM 10342 C C . PRO A 1 69 ? 21.325 -32.837 42.339 1.00 0.00 96 PRO A C 7
ATOM 10343 O O . PRO A 1 69 ? 21.184 -32.124 43.333 1.00 0.00 96 PRO A O 7
ATOM 10354 N N . ARG A 1 70 ? 22.112 -33.901 42.320 1.00 0.00 97 ARG A N 7
ATOM 10355 C CA . ARG A 1 70 ? 22.866 -34.297 43.501 1.00 0.00 97 ARG A CA 7
ATOM 10356 C C . ARG A 1 70 ? 24.036 -33.340 43.732 1.00 0.00 97 ARG A C 7
ATOM 10357 O O . ARG A 1 70 ? 24.643 -33.340 44.801 1.00 0.00 97 ARG A O 7
ATOM 10378 N N . LYS A 1 71 ? 24.354 -32.527 42.720 1.00 0.00 98 LYS A N 7
ATOM 10379 C CA . LYS A 1 71 ? 25.456 -31.581 42.835 1.00 0.00 98 LYS A CA 7
ATOM 10380 C C . LYS A 1 71 ? 24.940 -30.147 42.797 1.00 0.00 98 LYS A C 7
ATOM 10381 O O . LYS A 1 71 ? 24.007 -29.833 42.057 1.00 0.00 98 LYS A O 7
ATOM 10400 N N . TYR A 1 72 ? 25.552 -29.278 43.598 1.00 0.00 99 TYR A N 7
ATOM 10401 C CA . TYR A 1 72 ? 25.146 -27.875 43.639 1.00 0.00 99 TYR A CA 7
ATOM 10402 C C . TYR A 1 72 ? 26.065 -27.022 42.769 1.00 0.00 99 TYR A C 7
ATOM 10403 O O . TYR A 1 72 ? 25.947 -25.798 42.739 1.00 0.00 99 TYR A O 7
ATOM 10421 N N . LEU A 1 73 ? 26.978 -27.680 42.065 1.00 0.00 100 LEU A N 7
ATOM 10422 C CA . LEU A 1 73 ? 27.901 -26.981 41.179 1.00 0.00 100 LEU A CA 7
ATOM 10423 C C . LEU A 1 73 ? 27.718 -27.462 39.745 1.00 0.00 100 LEU A C 7
ATOM 10424 O O . LEU A 1 73 ? 27.480 -28.644 39.506 1.00 0.00 100 LEU A O 7
ATOM 10440 N N . ARG A 1 74 ? 27.827 -26.540 38.792 1.00 0.00 101 ARG A N 7
ATOM 10441 C CA . ARG A 1 74 ? 27.658 -26.899 37.391 1.00 0.00 101 ARG A CA 7
ATOM 10442 C C . ARG A 1 74 ? 28.942 -27.504 36.839 1.00 0.00 101 ARG A C 7
ATOM 10443 O O . ARG A 1 74 ? 30.017 -26.909 36.936 1.00 0.00 101 ARG A O 7
ATOM 10464 N N . SER A 1 75 ? 28.820 -28.694 36.266 1.00 0.00 102 SER A N 7
ATOM 10465 C CA . SER A 1 75 ? 29.971 -29.385 35.701 1.00 0.00 102 SER A CA 7
ATOM 10466 C C . SER A 1 75 ? 29.526 -30.382 34.637 1.00 0.00 102 SER A C 7
ATOM 10467 O O . SER A 1 75 ? 28.356 -30.762 34.585 1.00 0.00 102 SER A O 7
ATOM 10475 N N . VAL A 1 76 ? 30.462 -30.812 33.799 1.00 0.00 103 VAL A N 7
ATOM 10476 C CA . VAL A 1 76 ? 30.146 -31.776 32.755 1.00 0.00 103 VAL A CA 7
ATOM 10477 C C . VAL A 1 76 ? 31.175 -32.904 32.769 1.00 0.00 103 VAL A C 7
ATOM 10478 O O . VAL A 1 76 ? 32.376 -32.652 32.874 1.00 0.00 103 VAL A O 7
ATOM 10491 N N . GLY A 1 77 ? 30.705 -34.143 32.681 1.00 0.00 104 GLY A N 7
ATOM 10492 C CA . GLY A 1 77 ? 31.610 -35.288 32.709 1.00 0.00 104 GLY A CA 7
ATOM 10493 C C . GLY A 1 77 ? 32.504 -35.319 31.474 1.00 0.00 104 GLY A C 7
ATOM 10494 O O . GLY A 1 77 ? 32.098 -34.896 30.393 1.00 0.00 104 GLY A O 7
ATOM 10498 N N . ASP A 1 78 ? 33.722 -35.827 31.646 1.00 0.00 105 ASP A N 7
ATOM 10499 C CA . ASP A 1 78 ? 34.664 -35.910 30.536 1.00 0.00 105 ASP A CA 7
ATOM 10500 C C . ASP A 1 78 ? 34.415 -37.187 29.741 1.00 0.00 105 ASP A C 7
ATOM 10501 O O . ASP A 1 78 ? 34.484 -38.288 30.284 1.00 0.00 105 ASP A O 7
ATOM 10510 N N . GLY A 1 79 ? 34.113 -37.035 28.458 1.00 0.00 106 GLY A N 7
ATOM 10511 C CA . GLY A 1 79 ? 33.858 -38.189 27.608 1.00 0.00 106 GLY A CA 7
ATOM 10512 C C . GLY A 1 79 ? 32.371 -38.548 27.626 1.00 0.00 106 GLY A C 7
ATOM 10513 O O . GLY A 1 79 ? 31.929 -39.434 26.894 1.00 0.00 106 GLY A O 7
ATOM 10517 N N . GLU A 1 80 ? 31.606 -37.856 28.470 1.00 0.00 107 GLU A N 7
ATOM 10518 C CA . GLU A 1 80 ? 30.178 -38.112 28.586 1.00 0.00 107 GLU A CA 7
ATOM 10519 C C . GLU A 1 80 ? 29.437 -37.540 27.388 1.00 0.00 107 GLU A C 7
ATOM 10520 O O . GLU A 1 80 ? 29.683 -36.410 26.970 1.00 0.00 107 GLU A O 7
ATOM 10532 N N . THR A 1 81 ? 28.521 -38.328 26.846 1.00 0.00 108 THR A N 7
ATOM 10533 C CA . THR A 1 81 ? 27.732 -37.882 25.706 1.00 0.00 108 THR A CA 7
ATOM 10534 C C . THR A 1 81 ? 26.748 -36.809 26.153 1.00 0.00 108 THR A C 7
ATOM 10535 O O . THR A 1 81 ? 26.062 -36.971 27.160 1.00 0.00 108 THR A O 7
ATOM 10546 N N . VAL A 1 82 ? 26.695 -35.700 25.420 1.00 0.00 109 VAL A N 7
ATOM 10547 C CA . VAL A 1 82 ? 25.803 -34.607 25.800 1.00 0.00 109 VAL A CA 7
ATOM 10548 C C . VAL A 1 82 ? 25.060 -34.048 24.589 1.00 0.00 109 VAL A C 7
ATOM 10549 O O . VAL A 1 82 ? 25.501 -34.198 23.456 1.00 0.00 109 VAL A O 7
ATOM 10562 N N . GLU A 1 83 ? 23.943 -33.371 24.848 1.00 0.00 110 GLU A N 7
ATOM 10563 C CA . GLU A 1 83 ? 23.170 -32.754 23.781 1.00 0.00 110 GLU A CA 7
ATOM 10564 C C . GLU A 1 83 ? 23.186 -31.246 23.985 1.00 0.00 110 GLU A C 7
ATOM 10565 O O . GLU A 1 83 ? 23.089 -30.773 25.116 1.00 0.00 110 GLU A O 7
ATOM 10577 N N . PHE A 1 84 ? 23.339 -30.488 22.908 1.00 0.00 111 PHE A N 7
ATOM 10578 C CA . PHE A 1 84 ? 23.413 -29.042 23.047 1.00 0.00 111 PHE A CA 7
ATOM 10579 C C . PHE A 1 84 ? 23.088 -28.312 21.746 1.00 0.00 111 PHE A C 7
ATOM 10580 O O . PHE A 1 84 ? 23.112 -28.898 20.664 1.00 0.00 111 PHE A O 7
ATOM 10597 N N . ASP A 1 85 ? 22.813 -27.016 21.874 1.00 0.00 112 ASP A N 7
ATOM 10598 C CA . ASP A 1 85 ? 22.514 -26.177 20.724 1.00 0.00 112 ASP A CA 7
ATOM 10599 C C . ASP A 1 85 ? 23.768 -25.412 20.322 1.00 0.00 112 ASP A C 7
ATOM 10600 O O . ASP A 1 85 ? 24.498 -24.919 21.180 1.00 0.00 112 ASP A O 7
ATOM 10609 N N . VAL A 1 86 ? 24.017 -25.311 19.023 1.00 0.00 113 VAL A N 7
ATOM 10610 C CA . VAL A 1 86 ? 25.188 -24.591 18.551 1.00 0.00 113 VAL A CA 7
ATOM 10611 C C . VAL A 1 86 ? 24.770 -23.261 17.935 1.00 0.00 113 VAL A C 7
ATOM 10612 O O . VAL A 1 86 ? 23.917 -23.215 17.050 1.00 0.00 113 VAL A O 7
ATOM 10625 N N . VAL A 1 87 ? 25.385 -22.184 18.405 1.00 0.00 114 VAL A N 7
ATOM 10626 C CA . VAL A 1 87 ? 25.086 -20.858 17.884 1.00 0.00 114 VAL A CA 7
ATOM 10627 C C . VAL A 1 87 ? 26.348 -20.251 17.290 1.00 0.00 114 VAL A C 7
ATOM 10628 O O . VAL A 1 87 ? 27.457 -20.652 17.631 1.00 0.00 114 VAL A O 7
ATOM 10641 N N . GLU A 1 88 ? 26.177 -19.304 16.380 1.00 0.00 115 GLU A N 7
ATOM 10642 C CA . GLU A 1 88 ? 27.322 -18.686 15.729 1.00 0.00 115 GLU A CA 7
ATOM 10643 C C . GLU A 1 88 ? 27.807 -17.472 16.517 1.00 0.00 115 GLU A C 7
ATOM 10644 O O . GLU A 1 88 ? 27.078 -16.495 16.689 1.00 0.00 115 GLU A O 7
ATOM 10656 N N . GLY A 1 89 ? 29.048 -17.546 16.991 1.00 0.00 116 GLY A N 7
ATOM 10657 C CA . GLY A 1 89 ? 29.639 -16.448 17.748 1.00 0.00 116 GLY A CA 7
ATOM 10658 C C . GLY A 1 89 ? 30.684 -15.714 16.914 1.00 0.00 116 GLY A C 7
ATOM 10659 O O . GLY A 1 89 ? 31.092 -16.189 15.856 1.00 0.00 116 GLY A O 7
ATOM 10663 N N . GLU A 1 90 ? 31.111 -14.551 17.398 1.00 0.00 117 GLU A N 7
ATOM 10664 C CA . GLU A 1 90 ? 32.109 -13.758 16.688 1.00 0.00 117 GLU A CA 7
ATOM 10665 C C . GLU A 1 90 ? 33.424 -14.524 16.559 1.00 0.00 117 GLU A C 7
ATOM 10666 O O . GLU A 1 90 ? 34.041 -14.539 15.494 1.00 0.00 117 GLU A O 7
ATOM 10678 N N . LYS A 1 91 ? 33.851 -15.151 17.651 1.00 0.00 118 LYS A N 7
ATOM 10679 C CA . LYS A 1 91 ? 35.086 -15.930 17.635 1.00 0.00 118 LYS A CA 7
ATOM 10680 C C . LYS A 1 91 ? 34.896 -17.260 16.907 1.00 0.00 118 LYS A C 7
ATOM 10681 O O . LYS A 1 91 ? 35.865 -17.852 16.427 1.00 0.00 118 LYS A O 7
ATOM 10700 N N . GLY A 1 92 ? 33.655 -17.730 16.827 1.00 0.00 119 GLY A N 7
ATOM 10701 C CA . GLY A 1 92 ? 33.378 -19.001 16.170 1.00 0.00 119 GLY A CA 7
ATOM 10702 C C . GLY A 1 92 ? 32.108 -19.631 16.729 1.00 0.00 119 GLY A C 7
ATOM 10703 O O . GLY A 1 92 ? 31.319 -18.967 17.403 1.00 0.00 119 GLY A O 7
ATOM 10707 N N . ALA A 1 93 ? 31.915 -20.915 16.449 1.00 0.00 120 ALA A N 7
ATOM 10708 C CA . ALA A 1 93 ? 30.736 -21.620 16.937 1.00 0.00 120 ALA A CA 7
ATOM 10709 C C . ALA A 1 93 ? 30.766 -21.715 18.460 1.00 0.00 120 ALA A C 7
ATOM 10710 O O . ALA A 1 93 ? 31.825 -21.894 19.061 1.00 0.00 120 ALA A O 7
ATOM 10717 N N . GLU A 1 94 ? 29.594 -21.601 19.076 1.00 0.00 121 GLU A N 7
ATOM 10718 C CA . GLU A 1 94 ? 29.489 -21.670 20.530 1.00 0.00 121 GLU A CA 7
ATOM 10719 C C . GLU A 1 94 ? 28.450 -22.705 20.945 1.00 0.00 121 GLU A C 7
ATOM 10720 O O . GLU A 1 94 ? 27.584 -23.079 20.161 1.00 0.00 121 GLU A O 7
ATOM 10732 N N . ALA A 1 95 ? 28.549 -23.170 22.182 1.00 0.00 122 ALA A N 7
ATOM 10733 C CA . ALA A 1 95 ? 27.611 -24.163 22.691 1.00 0.00 122 ALA A CA 7
ATOM 10734 C C . ALA A 1 95 ? 26.724 -23.568 23.781 1.00 0.00 122 ALA A C 7
ATOM 10735 O O . ALA A 1 95 ? 27.172 -22.752 24.586 1.00 0.00 122 ALA A O 7
ATOM 10742 N N . ALA A 1 96 ? 25.462 -23.987 23.802 1.00 0.00 123 ALA A N 7
ATOM 10743 C CA . ALA A 1 96 ? 24.511 -23.489 24.791 1.00 0.00 123 ALA A CA 7
ATOM 10744 C C . ALA A 1 96 ? 23.420 -24.526 25.043 1.00 0.00 123 ALA A C 7
ATOM 10745 O O . ALA A 1 96 ? 23.214 -25.429 24.232 1.00 0.00 123 ALA A O 7
ATOM 10752 N N . ASN A 1 97 ? 22.723 -24.395 26.166 1.00 0.00 124 ASN A N 7
ATOM 10753 C CA . ASN A 1 97 ? 21.661 -25.339 26.499 1.00 0.00 124 ASN A CA 7
ATOM 10754 C C . ASN A 1 97 ? 22.212 -26.759 26.528 1.00 0.00 124 ASN A C 7
ATOM 10755 O O . ASN A 1 97 ? 21.632 -27.676 25.946 1.00 0.00 124 ASN A O 7
ATOM 10766 N N . VAL A 1 98 ? 23.346 -26.931 27.198 1.00 0.00 125 VAL A N 7
ATOM 10767 C CA . VAL A 1 98 ? 23.977 -28.242 27.292 1.00 0.00 125 VAL A CA 7
ATOM 10768 C C . VAL A 1 98 ? 23.267 -29.121 28.315 1.00 0.00 125 VAL A C 7
ATOM 10769 O O . VAL A 1 98 ? 23.177 -28.774 29.493 1.00 0.00 125 VAL A O 7
ATOM 10782 N N . THR A 1 99 ? 22.773 -30.264 27.853 1.00 0.00 126 THR A N 7
ATOM 10783 C CA . THR A 1 99 ? 22.073 -31.199 28.723 1.00 0.00 126 THR A CA 7
ATOM 10784 C C . THR A 1 99 ? 22.506 -32.621 28.405 1.00 0.00 126 THR A C 7
ATOM 10785 O O . THR A 1 99 ? 23.157 -32.862 27.394 1.00 0.00 126 THR A O 7
ATOM 10796 N N . GLY A 1 100 ? 22.130 -33.564 29.255 1.00 0.00 127 GLY A N 7
ATOM 10797 C CA . GLY A 1 100 ? 22.479 -34.959 29.011 1.00 0.00 127 GLY A CA 7
ATOM 10798 C C . GLY A 1 100 ? 21.588 -35.512 27.906 1.00 0.00 127 GLY A C 7
ATOM 10799 O O . GLY A 1 100 ? 20.603 -34.876 27.525 1.00 0.00 127 GLY A O 7
ATOM 10803 N N . PRO A 1 101 ? 21.905 -36.658 27.379 1.00 0.00 128 PRO A N 7
ATOM 10804 C CA . PRO A 1 101 ? 21.109 -37.267 26.276 1.00 0.00 128 PRO A CA 7
ATOM 10805 C C . PRO A 1 101 ? 19.665 -37.535 26.689 1.00 0.00 128 PRO A C 7
ATOM 10806 O O . PRO A 1 101 ? 19.402 -38.005 27.798 1.00 0.00 128 PRO A O 7
ATOM 10817 N N . GLY A 1 102 ? 18.732 -37.240 25.789 1.00 0.00 129 GLY A N 7
ATOM 10818 C CA . GLY A 1 102 ? 17.318 -37.475 26.060 1.00 0.00 129 GLY A CA 7
ATOM 10819 C C . GLY A 1 102 ? 16.777 -36.485 27.089 1.00 0.00 129 GLY A C 7
ATOM 10820 O O . GLY A 1 102 ? 15.755 -36.741 27.725 1.00 0.00 129 GLY A O 7
ATOM 10824 N N . GLY A 1 103 ? 17.466 -35.359 27.256 1.00 0.00 130 GLY A N 7
ATOM 10825 C CA . GLY A 1 103 ? 17.033 -34.351 28.218 1.00 0.00 130 GLY A CA 7
ATOM 10826 C C . GLY A 1 103 ? 17.496 -34.699 29.636 1.00 0.00 130 GLY A C 7
ATOM 10827 O O . GLY A 1 103 ? 17.217 -33.967 30.584 1.00 0.00 130 GLY A O 7
ATOM 10831 N N . VAL A 1 104 ? 18.205 -35.820 29.772 1.00 0.00 131 VAL A N 7
ATOM 10832 C CA . VAL A 1 104 ? 18.711 -36.252 31.069 1.00 0.00 131 VAL A CA 7
ATOM 10833 C C . VAL A 1 104 ? 19.673 -35.204 31.649 1.00 0.00 131 VAL A C 7
ATOM 10834 O O . VAL A 1 104 ? 20.496 -34.663 30.916 1.00 0.00 131 VAL A O 7
ATOM 10847 N N . PRO A 1 105 ? 19.612 -34.901 32.927 1.00 0.00 132 PRO A N 7
ATOM 10848 C CA . PRO A 1 105 ? 20.531 -33.889 33.540 1.00 0.00 132 PRO A CA 7
ATOM 10849 C C . PRO A 1 105 ? 21.993 -34.322 33.417 1.00 0.00 132 PRO A C 7
ATOM 10850 O O . PRO A 1 105 ? 22.294 -35.516 33.431 1.00 0.00 132 PRO A O 7
ATOM 10861 N N . VAL A 1 106 ? 22.897 -33.354 33.297 1.00 0.00 133 VAL A N 7
ATOM 10862 C CA . VAL A 1 106 ? 24.319 -33.671 33.169 1.00 0.00 133 VAL A CA 7
ATOM 10863 C C . VAL A 1 106 ? 24.832 -34.360 34.429 1.00 0.00 133 VAL A C 7
ATOM 10864 O O . VAL A 1 106 ? 24.591 -33.895 35.543 1.00 0.00 133 VAL A O 7
ATOM 10877 N N . GLN A 1 107 ? 25.529 -35.477 34.244 1.00 0.00 134 GLN A N 7
ATOM 10878 C CA . GLN A 1 107 ? 26.061 -36.234 35.373 1.00 0.00 134 GLN A CA 7
ATOM 10879 C C . GLN A 1 107 ? 27.063 -35.396 36.156 1.00 0.00 134 GLN A C 7
ATOM 10880 O O . GLN A 1 107 ? 27.086 -35.422 37.386 1.00 0.00 134 GLN A O 7
ATOM 10894 N N . GLY A 1 108 ? 27.883 -34.647 35.431 1.00 0.00 135 GLY A N 7
ATOM 10895 C CA . GLY A 1 108 ? 28.887 -33.795 36.062 1.00 0.00 135 GLY A CA 7
ATOM 10896 C C . GLY A 1 108 ? 30.233 -34.503 36.175 1.00 0.00 135 GLY A C 7
ATOM 10897 O O . GLY A 1 108 ? 30.306 -35.731 36.158 1.00 0.00 135 GLY A O 7
ATOM 10901 N N . SER A 1 109 ? 31.297 -33.710 36.287 1.00 0.00 136 SER A N 7
ATOM 10902 C CA . SER A 1 109 ? 32.643 -34.251 36.400 1.00 0.00 136 SER A CA 7
ATOM 10903 C C . SER A 1 109 ? 32.886 -34.792 37.805 1.00 0.00 136 SER A C 7
ATOM 10904 O O . SER A 1 109 ? 32.184 -34.435 38.750 1.00 0.00 136 SER A O 7
ATOM 10912 N N . LYS A 1 110 ? 33.885 -35.657 37.928 1.00 0.00 137 LYS A N 7
ATOM 10913 C CA . LYS A 1 110 ? 34.228 -36.246 39.219 1.00 0.00 137 LYS A CA 7
ATOM 10914 C C . LYS A 1 110 ? 34.846 -35.201 40.134 1.00 0.00 137 LYS A C 7
ATOM 10915 O O . LYS A 1 110 ? 34.821 -35.338 41.357 1.00 0.00 137 LYS A O 7
ATOM 10934 N N . TYR A 1 111 ? 35.404 -34.163 39.531 1.00 0.00 138 TYR A N 7
ATOM 10935 C CA . TYR A 1 111 ? 36.037 -33.097 40.300 1.00 0.00 138 TYR A CA 7
ATOM 10936 C C . TYR A 1 111 ? 34.998 -32.124 40.851 1.00 0.00 138 TYR A C 7
ATOM 10937 O O . TYR A 1 111 ? 35.341 -31.186 41.570 1.00 0.00 138 TYR A O 7
ATOM 10955 N N . ALA A 1 112 ? 33.730 -32.343 40.513 1.00 0.00 139 ALA A N 7
ATOM 10956 C CA . ALA A 1 112 ? 32.673 -31.464 40.993 1.00 0.00 139 ALA A CA 7
ATOM 10957 C C . ALA A 1 112 ? 32.655 -31.435 42.516 1.00 0.00 139 ALA A C 7
ATOM 10958 O O . ALA A 1 112 ? 32.821 -32.465 43.169 1.00 0.00 139 ALA A O 7
ATOM 10965 N N . ALA A 1 113 ? 32.459 -30.246 43.073 1.00 0.00 140 ALA A N 7
ATOM 10966 C CA . ALA A 1 113 ? 32.431 -30.086 44.521 1.00 0.00 140 ALA A CA 7
ATOM 10967 C C . ALA A 1 113 ? 30.994 -30.018 45.026 1.00 0.00 140 ALA A C 7
ATOM 10968 O O . ALA A 1 113 ? 30.810 -30.023 46.232 1.00 0.00 140 ALA A O 7
ATOM 11194 N N . ASP A 1 24 ? 22.359 -9.672 17.903 1.00 0.00 51 ASP A N 8
ATOM 11195 C CA . ASP A 1 24 ? 21.688 -10.873 17.331 1.00 0.00 51 ASP A CA 8
ATOM 11196 C C . ASP A 1 24 ? 22.689 -12.023 17.257 1.00 0.00 51 ASP A C 8
ATOM 11197 O O . ASP A 1 24 ? 23.899 -11.812 17.354 1.00 0.00 51 ASP A O 8
ATOM 11206 N N . LYS A 1 25 ? 22.176 -13.239 17.093 1.00 0.00 52 LYS A N 8
ATOM 11207 C CA . LYS A 1 25 ? 23.033 -14.413 17.012 1.00 0.00 52 LYS A CA 8
ATOM 11208 C C . LYS A 1 25 ? 22.419 -15.449 16.074 1.00 0.00 52 LYS A C 8
ATOM 11209 O O . LYS A 1 25 ? 21.218 -15.421 15.806 1.00 0.00 52 LYS A O 8
ATOM 11228 N N . LYS A 1 26 ? 23.251 -16.358 15.575 1.00 0.00 53 LYS A N 8
ATOM 11229 C CA . LYS A 1 26 ? 22.777 -17.392 14.663 1.00 0.00 53 LYS A CA 8
ATOM 11230 C C . LYS A 1 26 ? 22.818 -18.757 15.321 1.00 0.00 53 LYS A C 8
ATOM 11231 O O . LYS A 1 26 ? 23.825 -19.152 15.908 1.00 0.00 53 LYS A O 8
ATOM 11250 N N . VAL A 1 27 ? 21.715 -19.480 15.203 1.00 0.00 54 VAL A N 8
ATOM 11251 C CA . VAL A 1 27 ? 21.628 -20.813 15.767 1.00 0.00 54 VAL A CA 8
ATOM 11252 C C . VAL A 1 27 ? 21.980 -21.838 14.698 1.00 0.00 54 VAL A C 8
ATOM 11253 O O . VAL A 1 27 ? 21.176 -22.130 13.812 1.00 0.00 54 VAL A O 8
ATOM 11266 N N . ILE A 1 28 ? 23.194 -22.366 14.780 1.00 0.00 55 ILE A N 8
ATOM 11267 C CA . ILE A 1 28 ? 23.663 -23.342 13.809 1.00 0.00 55 ILE A CA 8
ATOM 11268 C C . ILE A 1 28 ? 22.828 -24.618 13.869 1.00 0.00 55 ILE A C 8
ATOM 11269 O O . ILE A 1 28 ? 22.427 -25.158 12.837 1.00 0.00 55 ILE A O 8
ATOM 11285 N N . ALA A 1 29 ? 22.582 -25.102 15.081 1.00 0.00 56 ALA A N 8
ATOM 11286 C CA . ALA A 1 29 ? 21.808 -26.323 15.260 1.00 0.00 56 ALA A CA 8
ATOM 11287 C C . ALA A 1 29 ? 21.208 -26.394 16.663 1.00 0.00 56 ALA A C 8
ATOM 11288 O O . ALA A 1 29 ? 21.643 -25.690 17.574 1.00 0.00 56 ALA A O 8
ATOM 11295 N N . THR A 1 30 ? 20.207 -27.251 16.818 1.00 0.00 57 THR A N 8
ATOM 11296 C CA . THR A 1 30 ? 19.544 -27.432 18.105 1.00 0.00 57 THR A CA 8
ATOM 11297 C C . THR A 1 30 ? 20.149 -28.636 18.828 1.00 0.00 57 THR A C 8
ATOM 11298 O O . THR A 1 30 ? 21.357 -28.850 18.760 1.00 0.00 57 THR A O 8
ATOM 11309 N N . LYS A 1 31 ? 19.330 -29.409 19.534 1.00 0.00 58 LYS A N 8
ATOM 11310 C CA . LYS A 1 31 ? 19.849 -30.563 20.256 1.00 0.00 58 LYS A CA 8
ATOM 11311 C C . LYS A 1 31 ? 20.711 -31.423 19.336 1.00 0.00 58 LYS A C 8
ATOM 11312 O O . LYS A 1 31 ? 20.199 -32.172 18.502 1.00 0.00 58 LYS A O 8
ATOM 11331 N N . VAL A 1 32 ? 22.025 -31.308 19.502 1.00 0.00 59 VAL A N 8
ATOM 11332 C CA . VAL A 1 32 ? 22.970 -32.067 18.692 1.00 0.00 59 VAL A CA 8
ATOM 11333 C C . VAL A 1 32 ? 23.824 -32.972 19.567 1.00 0.00 59 VAL A C 8
ATOM 11334 O O . VAL A 1 32 ? 24.427 -32.515 20.539 1.00 0.00 59 VAL A O 8
ATOM 11347 N N . LEU A 1 33 ? 23.888 -34.249 19.215 1.00 0.00 60 LEU A N 8
ATOM 11348 C CA . LEU A 1 33 ? 24.706 -35.187 19.970 1.00 0.00 60 LEU A CA 8
ATOM 11349 C C . LEU A 1 33 ? 26.173 -34.800 19.854 1.00 0.00 60 LEU A C 8
ATOM 11350 O O . LEU A 1 33 ? 26.684 -34.565 18.758 1.00 0.00 60 LEU A O 8
ATOM 11366 N N . GLY A 1 34 ? 26.842 -34.737 20.994 1.00 0.00 61 GLY A N 8
ATOM 11367 C CA . GLY A 1 34 ? 28.247 -34.376 21.031 1.00 0.00 61 GLY A CA 8
ATOM 11368 C C . GLY A 1 34 ? 28.963 -35.182 22.101 1.00 0.00 61 GLY A C 8
ATOM 11369 O O . GLY A 1 34 ? 28.336 -35.925 22.852 1.00 0.00 61 GLY A O 8
ATOM 11373 N N . THR A 1 35 ? 30.277 -35.033 22.165 1.00 0.00 62 THR A N 8
ATOM 11374 C CA . THR A 1 35 ? 31.073 -35.754 23.144 1.00 0.00 62 THR A CA 8
ATOM 11375 C C . THR A 1 35 ? 31.982 -34.797 23.900 1.00 0.00 62 THR A C 8
ATOM 11376 O O . THR A 1 35 ? 32.629 -33.936 23.305 1.00 0.00 62 THR A O 8
ATOM 11387 N N . VAL A 1 36 ? 32.023 -34.946 25.219 1.00 0.00 63 VAL A N 8
ATOM 11388 C CA . VAL A 1 36 ? 32.843 -34.068 26.046 1.00 0.00 63 VAL A CA 8
ATOM 11389 C C . VAL A 1 36 ? 34.318 -34.437 25.927 1.00 0.00 63 VAL A C 8
ATOM 11390 O O . VAL A 1 36 ? 34.752 -35.465 26.444 1.00 0.00 63 VAL A O 8
ATOM 11403 N N . LYS A 1 37 ? 35.087 -33.588 25.254 1.00 0.00 64 LYS A N 8
ATOM 11404 C CA . LYS A 1 37 ? 36.512 -33.845 25.095 1.00 0.00 64 LYS A CA 8
ATOM 11405 C C . LYS A 1 37 ? 37.173 -33.836 26.472 1.00 0.00 64 LYS A C 8
ATOM 11406 O O . LYS A 1 37 ? 37.914 -34.748 26.837 1.00 0.00 64 LYS A O 8
ATOM 11425 N N . TRP A 1 38 ? 36.850 -32.795 27.235 1.00 0.00 65 TRP A N 8
ATOM 11426 C CA . TRP A 1 38 ? 37.360 -32.631 28.596 1.00 0.00 65 TRP A CA 8
ATOM 11427 C C . TRP A 1 38 ? 36.735 -31.394 29.241 1.00 0.00 65 TRP A C 8
ATOM 11428 O O . TRP A 1 38 ? 36.509 -30.385 28.573 1.00 0.00 65 TRP A O 8
ATOM 11449 N N . PHE A 1 39 ? 36.464 -31.475 30.539 1.00 0.00 66 PHE A N 8
ATOM 11450 C CA . PHE A 1 39 ? 35.887 -30.346 31.263 1.00 0.00 66 PHE A CA 8
ATOM 11451 C C . PHE A 1 39 ? 36.553 -30.205 32.628 1.00 0.00 66 PHE A C 8
ATOM 11452 O O . PHE A 1 39 ? 36.438 -31.089 33.476 1.00 0.00 66 PHE A O 8
ATOM 11469 N N . ASN A 1 40 ? 37.251 -29.094 32.837 1.00 0.00 67 ASN A N 8
ATOM 11470 C CA . ASN A 1 40 ? 37.942 -28.876 34.104 1.00 0.00 67 ASN A CA 8
ATOM 11471 C C . ASN A 1 40 ? 37.137 -27.955 35.011 1.00 0.00 67 ASN A C 8
ATOM 11472 O O . ASN A 1 40 ? 36.861 -26.808 34.664 1.00 0.00 67 ASN A O 8
ATOM 11483 N N . VAL A 1 41 ? 36.759 -28.475 36.171 1.00 0.00 68 VAL A N 8
ATOM 11484 C CA . VAL A 1 41 ? 35.975 -27.705 37.127 1.00 0.00 68 VAL A CA 8
ATOM 11485 C C . VAL A 1 41 ? 36.750 -26.492 37.639 1.00 0.00 68 VAL A C 8
ATOM 11486 O O . VAL A 1 41 ? 36.213 -25.387 37.712 1.00 0.00 68 VAL A O 8
ATOM 11499 N N . ARG A 1 42 ? 38.007 -26.710 38.017 1.00 0.00 69 ARG A N 8
ATOM 11500 C CA . ARG A 1 42 ? 38.825 -25.630 38.565 1.00 0.00 69 ARG A CA 8
ATOM 11501 C C . ARG A 1 42 ? 39.045 -24.501 37.556 1.00 0.00 69 ARG A C 8
ATOM 11502 O O . ARG A 1 42 ? 39.002 -23.326 37.917 1.00 0.00 69 ARG A O 8
ATOM 11523 N N . ASN A 1 43 ? 39.295 -24.854 36.300 1.00 0.00 70 ASN A N 8
ATOM 11524 C CA . ASN A 1 43 ? 39.523 -23.837 35.275 1.00 0.00 70 ASN A CA 8
ATOM 11525 C C . ASN A 1 43 ? 38.282 -22.969 35.087 1.00 0.00 70 ASN A C 8
ATOM 11526 O O . ASN A 1 43 ? 38.385 -21.758 34.897 1.00 0.00 70 ASN A O 8
ATOM 11537 N N . GLY A 1 44 ? 37.111 -23.596 35.149 1.00 0.00 71 GLY A N 8
ATOM 11538 C CA . GLY A 1 44 ? 35.856 -22.864 34.999 1.00 0.00 71 GLY A CA 8
ATOM 11539 C C . GLY A 1 44 ? 35.354 -22.858 33.553 1.00 0.00 71 GLY A C 8
ATOM 11540 O O . GLY A 1 44 ? 34.345 -22.220 33.253 1.00 0.00 71 GLY A O 8
ATOM 11544 N N . TYR A 1 45 ? 36.039 -23.570 32.661 1.00 0.00 72 TYR A N 8
ATOM 11545 C CA . TYR A 1 45 ? 35.607 -23.623 31.265 1.00 0.00 72 TYR A CA 8
ATOM 11546 C C . TYR A 1 45 ? 35.980 -24.970 30.651 1.00 0.00 72 TYR A C 8
ATOM 11547 O O . TYR A 1 45 ? 36.845 -25.676 31.171 1.00 0.00 72 TYR A O 8
ATOM 11565 N N . GLY A 1 46 ? 35.320 -25.336 29.551 1.00 0.00 73 GLY A N 8
ATOM 11566 C CA . GLY A 1 46 ? 35.610 -26.609 28.900 1.00 0.00 73 GLY A CA 8
ATOM 11567 C C . GLY A 1 46 ? 35.120 -26.623 27.455 1.00 0.00 73 GLY A C 8
ATOM 11568 O O . GLY A 1 46 ? 34.464 -25.687 26.999 1.00 0.00 73 GLY A O 8
ATOM 11572 N N . PHE A 1 47 ? 35.464 -27.690 26.737 1.00 0.00 74 PHE A N 8
ATOM 11573 C CA . PHE A 1 47 ? 35.078 -27.820 25.333 1.00 0.00 74 PHE A CA 8
ATOM 11574 C C . PHE A 1 47 ? 34.390 -29.152 25.044 1.00 0.00 74 PHE A C 8
ATOM 11575 O O . PHE A 1 47 ? 34.718 -30.180 25.639 1.00 0.00 74 PHE A O 8
ATOM 11592 N N . ILE A 1 48 ? 33.448 -29.120 24.105 1.00 0.00 75 ILE A N 8
ATOM 11593 C CA . ILE A 1 48 ? 32.714 -30.317 23.704 1.00 0.00 75 ILE A CA 8
ATOM 11594 C C . ILE A 1 48 ? 32.925 -30.580 22.217 1.00 0.00 75 ILE A C 8
ATOM 11595 O O . ILE A 1 48 ? 32.683 -29.705 21.387 1.00 0.00 75 ILE A O 8
ATOM 11611 N N . ASN A 1 49 ? 33.370 -31.784 21.878 1.00 0.00 76 ASN A N 8
ATOM 11612 C CA . ASN A 1 49 ? 33.612 -32.117 20.479 1.00 0.00 76 ASN A CA 8
ATOM 11613 C C . ASN A 1 49 ? 32.376 -32.732 19.847 1.00 0.00 76 ASN A C 8
ATOM 11614 O O . ASN A 1 49 ? 31.988 -33.849 20.175 1.00 0.00 76 ASN A O 8
ATOM 11625 N N . ARG A 1 50 ? 31.766 -31.992 18.931 1.00 0.00 77 ARG A N 8
ATOM 11626 C CA . ARG A 1 50 ? 30.580 -32.488 18.244 1.00 0.00 77 ARG A CA 8
ATOM 11627 C C . ARG A 1 50 ? 30.917 -33.750 17.463 1.00 0.00 77 ARG A C 8
ATOM 11628 O O . ARG A 1 50 ? 31.917 -33.797 16.750 1.00 0.00 77 ARG A O 8
ATOM 11649 N N . ASN A 1 51 ? 30.076 -34.768 17.594 1.00 0.00 78 ASN A N 8
ATOM 11650 C CA . ASN A 1 51 ? 30.313 -36.015 16.879 1.00 0.00 78 ASN A CA 8
ATOM 11651 C C . ASN A 1 51 ? 29.720 -35.969 15.469 1.00 0.00 78 ASN A C 8
ATOM 11652 O O . ASN A 1 51 ? 30.027 -36.822 14.636 1.00 0.00 78 ASN A O 8
ATOM 11663 N N . ASP A 1 52 ? 28.890 -34.961 15.191 1.00 0.00 79 ASP A N 8
ATOM 11664 C CA . ASP A 1 52 ? 28.285 -34.835 13.872 1.00 0.00 79 ASP A CA 8
ATOM 11665 C C . ASP A 1 52 ? 29.184 -34.005 12.959 1.00 0.00 79 ASP A C 8
ATOM 11666 O O . ASP A 1 52 ? 29.192 -34.186 11.742 1.00 0.00 79 ASP A O 8
ATOM 11675 N N . THR A 1 53 ? 29.928 -33.083 13.563 1.00 0.00 80 THR A N 8
ATOM 11676 C CA . THR A 1 53 ? 30.811 -32.206 12.814 1.00 0.00 80 THR A CA 8
ATOM 11677 C C . THR A 1 53 ? 32.276 -32.428 13.186 1.00 0.00 80 THR A C 8
ATOM 11678 O O . THR A 1 53 ? 33.173 -31.918 12.515 1.00 0.00 80 THR A O 8
ATOM 11689 N N . LYS A 1 54 ? 32.518 -33.175 14.258 1.00 0.00 81 LYS A N 8
ATOM 11690 C CA . LYS A 1 54 ? 33.881 -33.425 14.697 1.00 0.00 81 LYS A CA 8
ATOM 11691 C C . LYS A 1 54 ? 34.595 -32.103 14.956 1.00 0.00 81 LYS A C 8
ATOM 11692 O O . LYS A 1 54 ? 35.807 -31.992 14.771 1.00 0.00 81 LYS A O 8
ATOM 11711 N N . GLU A 1 55 ? 33.832 -31.107 15.396 1.00 0.00 82 GLU A N 8
ATOM 11712 C CA . GLU A 1 55 ? 34.395 -29.793 15.688 1.00 0.00 82 GLU A CA 8
ATOM 11713 C C . GLU A 1 55 ? 34.183 -29.415 17.145 1.00 0.00 82 GLU A C 8
ATOM 11714 O O . GLU A 1 55 ? 33.093 -29.573 17.695 1.00 0.00 82 GLU A O 8
ATOM 11726 N N . ASP A 1 56 ? 35.244 -28.918 17.761 1.00 0.00 83 ASP A N 8
ATOM 11727 C CA . ASP A 1 56 ? 35.195 -28.515 19.163 1.00 0.00 83 ASP A CA 8
ATOM 11728 C C . ASP A 1 56 ? 34.241 -27.341 19.363 1.00 0.00 83 ASP A C 8
ATOM 11729 O O . ASP A 1 56 ? 34.150 -26.450 18.518 1.00 0.00 83 ASP A O 8
ATOM 11738 N N . VAL A 1 57 ? 33.532 -27.348 20.488 1.00 0.00 84 VAL A N 8
ATOM 11739 C CA . VAL A 1 57 ? 32.585 -26.280 20.797 1.00 0.00 84 VAL A CA 8
ATOM 11740 C C . VAL A 1 57 ? 32.852 -25.702 22.187 1.00 0.00 84 VAL A C 8
ATOM 11741 O O . VAL A 1 57 ? 32.990 -26.440 23.162 1.00 0.00 84 VAL A O 8
ATOM 11754 N N . PHE A 1 58 ? 32.923 -24.375 22.266 1.00 0.00 85 PHE A N 8
ATOM 11755 C CA . PHE A 1 58 ? 33.176 -23.697 23.536 1.00 0.00 85 PHE A CA 8
ATOM 11756 C C . PHE A 1 58 ? 31.957 -23.805 24.450 1.00 0.00 85 PHE A C 8
ATOM 11757 O O . PHE A 1 58 ? 30.839 -23.504 24.035 1.00 0.00 85 PHE A O 8
ATOM 11774 N N . VAL A 1 59 ? 32.169 -24.222 25.696 1.00 0.00 86 VAL A N 8
ATOM 11775 C CA . VAL A 1 59 ? 31.058 -24.355 26.633 1.00 0.00 86 VAL A CA 8
ATOM 11776 C C . VAL A 1 59 ? 31.450 -23.856 28.015 1.00 0.00 86 VAL A C 8
ATOM 11777 O O . VAL A 1 59 ? 32.610 -23.940 28.417 1.00 0.00 86 VAL A O 8
ATOM 11790 N N . HIS A 1 60 ? 30.467 -23.345 28.732 1.00 0.00 87 HIS A N 8
ATOM 11791 C CA . HIS A 1 60 ? 30.697 -22.830 30.076 1.00 0.00 87 HIS A CA 8
ATOM 11792 C C . HIS A 1 60 ? 29.653 -23.401 31.038 1.00 0.00 87 HIS A C 8
ATOM 11793 O O . HIS A 1 60 ? 28.651 -23.970 30.604 1.00 0.00 87 HIS A O 8
ATOM 11807 N N . GLN A 1 61 ? 29.905 -23.277 32.338 1.00 0.00 88 GLN A N 8
ATOM 11808 C CA . GLN A 1 61 ? 28.980 -23.809 33.338 1.00 0.00 88 GLN A CA 8
ATOM 11809 C C . GLN A 1 61 ? 27.616 -23.134 33.268 1.00 0.00 88 GLN A C 8
ATOM 11810 O O . GLN A 1 61 ? 26.584 -23.792 33.403 1.00 0.00 88 GLN A O 8
ATOM 11824 N N . THR A 1 62 ? 27.610 -21.832 33.048 1.00 0.00 89 THR A N 8
ATOM 11825 C CA . THR A 1 62 ? 26.352 -21.101 32.949 1.00 0.00 89 THR A CA 8
ATOM 11826 C C . THR A 1 62 ? 25.615 -21.479 31.666 1.00 0.00 89 THR A C 8
ATOM 11827 O O . THR A 1 62 ? 24.416 -21.235 31.532 1.00 0.00 89 THR A O 8
ATOM 11838 N N . ALA A 1 63 ? 26.338 -22.080 30.722 1.00 0.00 90 ALA A N 8
ATOM 11839 C CA . ALA A 1 63 ? 25.745 -22.491 29.457 1.00 0.00 90 ALA A CA 8
ATOM 11840 C C . ALA A 1 63 ? 25.035 -23.837 29.592 1.00 0.00 90 ALA A C 8
ATOM 11841 O O . ALA A 1 63 ? 24.451 -24.332 28.629 1.00 0.00 90 ALA A O 8
ATOM 11848 N N . ILE A 1 64 ? 25.105 -24.440 30.777 1.00 0.00 91 ILE A N 8
ATOM 11849 C CA . ILE A 1 64 ? 24.481 -25.740 30.995 1.00 0.00 91 ILE A CA 8
ATOM 11850 C C . ILE A 1 64 ? 23.101 -25.588 31.634 1.00 0.00 91 ILE A C 8
ATOM 11851 O O . ILE A 1 64 ? 22.983 -25.281 32.820 1.00 0.00 91 ILE A O 8
ATOM 11867 N N . LYS A 1 65 ? 22.061 -25.814 30.833 1.00 0.00 92 LYS A N 8
ATOM 11868 C CA . LYS A 1 65 ? 20.686 -25.708 31.315 1.00 0.00 92 LYS A CA 8
ATOM 11869 C C . LYS A 1 65 ? 20.395 -26.748 32.394 1.00 0.00 92 LYS A C 8
ATOM 11870 O O . LYS A 1 65 ? 19.749 -26.448 33.399 1.00 0.00 92 LYS A O 8
ATOM 11889 N N . LYS A 1 66 ? 20.856 -27.975 32.171 1.00 0.00 93 LYS A N 8
ATOM 11890 C CA . LYS A 1 66 ? 20.611 -29.057 33.122 1.00 0.00 93 LYS A CA 8
ATOM 11891 C C . LYS A 1 66 ? 21.915 -29.711 33.557 1.00 0.00 93 LYS A C 8
ATOM 11892 O O . LYS A 1 66 ? 22.834 -29.882 32.755 1.00 0.00 93 LYS A O 8
ATOM 11911 N N . ASN A 1 67 ? 21.984 -30.082 34.828 1.00 0.00 94 ASN A N 8
ATOM 11912 C CA . ASN A 1 67 ? 23.173 -30.732 35.362 1.00 0.00 94 ASN A CA 8
ATOM 11913 C C . ASN A 1 67 ? 22.796 -31.696 36.477 1.00 0.00 94 ASN A C 8
ATOM 11914 O O . ASN A 1 67 ? 21.631 -31.787 36.864 1.00 0.00 94 ASN A O 8
ATOM 11925 N N . ASN A 1 68 ? 23.786 -32.411 36.994 1.00 0.00 95 ASN A N 8
ATOM 11926 C CA . ASN A 1 68 ? 23.534 -33.368 38.066 1.00 0.00 95 ASN A CA 8
ATOM 11927 C C . ASN A 1 68 ? 23.094 -32.615 39.335 1.00 0.00 95 ASN A C 8
ATOM 11928 O O . ASN A 1 68 ? 23.862 -31.815 39.867 1.00 0.00 95 ASN A O 8
ATOM 11939 N N . PRO A 1 69 ? 21.888 -32.832 39.831 1.00 0.00 96 PRO A N 8
ATOM 11940 C CA . PRO A 1 69 ? 21.403 -32.141 41.068 1.00 0.00 96 PRO A CA 8
ATOM 11941 C C . PRO A 1 69 ? 22.287 -32.419 42.279 1.00 0.00 96 PRO A C 8
ATOM 11942 O O . PRO A 1 69 ? 22.434 -31.574 43.161 1.00 0.00 96 PRO A O 8
ATOM 11953 N N . ARG A 1 70 ? 22.880 -33.603 42.309 1.00 0.00 97 ARG A N 8
ATOM 11954 C CA . ARG A 1 70 ? 23.750 -33.979 43.414 1.00 0.00 97 ARG A CA 8
ATOM 11955 C C . ARG A 1 70 ? 24.980 -33.070 43.454 1.00 0.00 97 ARG A C 8
ATOM 11956 O O . ARG A 1 70 ? 25.647 -32.966 44.482 1.00 0.00 97 ARG A O 8
ATOM 11977 N N . LYS A 1 71 ? 25.280 -32.417 42.330 1.00 0.00 98 LYS A N 8
ATOM 11978 C CA . LYS A 1 71 ? 26.437 -31.535 42.259 1.00 0.00 98 LYS A CA 8
ATOM 11979 C C . LYS A 1 71 ? 26.037 -30.097 42.579 1.00 0.00 98 LYS A C 8
ATOM 11980 O O . LYS A 1 71 ? 25.091 -29.564 41.998 1.00 0.00 98 LYS A O 8
ATOM 11999 N N . TYR A 1 72 ? 26.763 -29.472 43.502 1.00 0.00 99 TYR A N 8
ATOM 12000 C CA . TYR A 1 72 ? 26.473 -28.092 43.884 1.00 0.00 99 TYR A CA 8
ATOM 12001 C C . TYR A 1 72 ? 26.776 -27.137 42.734 1.00 0.00 99 TYR A C 8
ATOM 12002 O O . TYR A 1 72 ? 26.054 -26.166 42.513 1.00 0.00 99 TYR A O 8
ATOM 12020 N N . LEU A 1 73 ? 27.850 -27.422 42.007 1.00 0.00 100 LEU A N 8
ATOM 12021 C CA . LEU A 1 73 ? 28.254 -26.579 40.889 1.00 0.00 100 LEU A CA 8
ATOM 12022 C C . LEU A 1 73 ? 28.026 -27.307 39.570 1.00 0.00 100 LEU A C 8
ATOM 12023 O O . LEU A 1 73 ? 28.194 -28.524 39.490 1.00 0.00 100 LEU A O 8
ATOM 12039 N N . ARG A 1 74 ? 27.641 -26.561 38.540 1.00 0.00 101 ARG A N 8
ATOM 12040 C CA . ARG A 1 74 ? 27.403 -27.164 37.234 1.00 0.00 101 ARG A CA 8
ATOM 12041 C C . ARG A 1 74 ? 28.703 -27.706 36.657 1.00 0.00 101 ARG A C 8
ATOM 12042 O O . ARG A 1 74 ? 29.750 -27.066 36.744 1.00 0.00 101 ARG A O 8
ATOM 12063 N N . SER A 1 75 ? 28.624 -28.895 36.071 1.00 0.00 102 SER A N 8
ATOM 12064 C CA . SER A 1 75 ? 29.798 -29.533 35.485 1.00 0.00 102 SER A CA 8
ATOM 12065 C C . SER A 1 75 ? 29.381 -30.543 34.424 1.00 0.00 102 SER A C 8
ATOM 12066 O O . SER A 1 75 ? 28.224 -30.965 34.378 1.00 0.00 102 SER A O 8
ATOM 12074 N N . VAL A 1 76 ? 30.328 -30.936 33.579 1.00 0.00 103 VAL A N 8
ATOM 12075 C CA . VAL A 1 76 ? 30.038 -31.905 32.531 1.00 0.00 103 VAL A CA 8
ATOM 12076 C C . VAL A 1 76 ? 31.067 -33.032 32.579 1.00 0.00 103 VAL A C 8
ATOM 12077 O O . VAL A 1 76 ? 32.270 -32.778 32.633 1.00 0.00 103 VAL A O 8
ATOM 12090 N N . GLY A 1 77 ? 30.591 -34.274 32.573 1.00 0.00 104 GLY A N 8
ATOM 12091 C CA . GLY A 1 77 ? 31.496 -35.417 32.638 1.00 0.00 104 GLY A CA 8
ATOM 12092 C C . GLY A 1 77 ? 32.316 -35.550 31.360 1.00 0.00 104 GLY A C 8
ATOM 12093 O O . GLY A 1 77 ? 31.854 -35.195 30.276 1.00 0.00 104 GLY A O 8
ATOM 12097 N N . ASP A 1 78 ? 33.534 -36.068 31.496 1.00 0.00 105 ASP A N 8
ATOM 12098 C CA . ASP A 1 78 ? 34.407 -36.247 30.342 1.00 0.00 105 ASP A CA 8
ATOM 12099 C C . ASP A 1 78 ? 34.120 -37.590 29.680 1.00 0.00 105 ASP A C 8
ATOM 12100 O O . ASP A 1 78 ? 33.983 -38.608 30.358 1.00 0.00 105 ASP A O 8
ATOM 12109 N N . GLY A 1 79 ? 34.015 -37.585 28.358 1.00 0.00 106 GLY A N 8
ATOM 12110 C CA . GLY A 1 79 ? 33.726 -38.810 27.625 1.00 0.00 106 GLY A CA 8
ATOM 12111 C C . GLY A 1 79 ? 32.225 -39.094 27.624 1.00 0.00 106 GLY A C 8
ATOM 12112 O O . GLY A 1 79 ? 31.774 -40.103 27.083 1.00 0.00 106 GLY A O 8
ATOM 12116 N N . GLU A 1 80 ? 31.453 -38.194 28.237 1.00 0.00 107 GLU A N 8
ATOM 12117 C CA . GLU A 1 80 ? 30.008 -38.351 28.303 1.00 0.00 107 GLU A CA 8
ATOM 12118 C C . GLU A 1 80 ? 29.342 -37.654 27.128 1.00 0.00 107 GLU A C 8
ATOM 12119 O O . GLU A 1 80 ? 29.619 -36.489 26.845 1.00 0.00 107 GLU A O 8
ATOM 12131 N N . THR A 1 81 ? 28.460 -38.372 26.453 1.00 0.00 108 THR A N 8
ATOM 12132 C CA . THR A 1 81 ? 27.746 -37.806 25.318 1.00 0.00 108 THR A CA 8
ATOM 12133 C C . THR A 1 81 ? 26.751 -36.760 25.807 1.00 0.00 108 THR A C 8
ATOM 12134 O O . THR A 1 81 ? 26.044 -36.983 26.787 1.00 0.00 108 THR A O 8
ATOM 12145 N N . VAL A 1 82 ? 26.715 -35.609 25.143 1.00 0.00 109 VAL A N 8
ATOM 12146 C CA . VAL A 1 82 ? 25.820 -34.538 25.573 1.00 0.00 109 VAL A CA 8
ATOM 12147 C C . VAL A 1 82 ? 25.064 -33.935 24.392 1.00 0.00 109 VAL A C 8
ATOM 12148 O O . VAL A 1 82 ? 25.480 -34.067 23.246 1.00 0.00 109 VAL A O 8
ATOM 12161 N N . GLU A 1 83 ? 23.966 -33.244 24.688 1.00 0.00 110 GLU A N 8
ATOM 12162 C CA . GLU A 1 83 ? 23.178 -32.595 23.653 1.00 0.00 110 GLU A CA 8
ATOM 12163 C C . GLU A 1 83 ? 23.132 -31.102 23.944 1.00 0.00 110 GLU A C 8
ATOM 12164 O O . GLU A 1 83 ? 22.970 -30.702 25.095 1.00 0.00 110 GLU A O 8
ATOM 12176 N N . PHE A 1 84 ? 23.307 -30.277 22.922 1.00 0.00 111 PHE A N 8
ATOM 12177 C CA . PHE A 1 84 ? 23.313 -28.840 23.147 1.00 0.00 111 PHE A CA 8
ATOM 12178 C C . PHE A 1 84 ? 22.979 -28.048 21.885 1.00 0.00 111 PHE A C 8
ATOM 12179 O O . PHE A 1 84 ? 23.099 -28.550 20.767 1.00 0.00 111 PHE A O 8
ATOM 12196 N N . ASP A 1 85 ? 22.584 -26.794 22.088 1.00 0.00 112 ASP A N 8
ATOM 12197 C CA . ASP A 1 85 ? 22.250 -25.906 20.984 1.00 0.00 112 ASP A CA 8
ATOM 12198 C C . ASP A 1 85 ? 23.527 -25.285 20.437 1.00 0.00 112 ASP A C 8
ATOM 12199 O O . ASP A 1 85 ? 24.264 -24.628 21.172 1.00 0.00 112 ASP A O 8
ATOM 12208 N N . VAL A 1 86 ? 23.790 -25.487 19.152 1.00 0.00 113 VAL A N 8
ATOM 12209 C CA . VAL A 1 86 ? 24.991 -24.933 18.549 1.00 0.00 113 VAL A CA 8
ATOM 12210 C C . VAL A 1 86 ? 24.711 -23.530 18.024 1.00 0.00 113 VAL A C 8
ATOM 12211 O O . VAL A 1 86 ? 23.828 -23.332 17.189 1.00 0.00 113 VAL A O 8
ATOM 12224 N N . VAL A 1 87 ? 25.475 -22.564 18.514 1.00 0.00 114 VAL A N 8
ATOM 12225 C CA . VAL A 1 87 ? 25.311 -21.182 18.083 1.00 0.00 114 VAL A CA 8
ATOM 12226 C C . VAL A 1 87 ? 26.623 -20.674 17.504 1.00 0.00 114 VAL A C 8
ATOM 12227 O O . VAL A 1 87 ? 27.678 -20.822 18.114 1.00 0.00 114 VAL A O 8
ATOM 12240 N N . GLU A 1 88 ? 26.560 -20.101 16.312 1.00 0.00 115 GLU A N 8
ATOM 12241 C CA . GLU A 1 88 ? 27.766 -19.609 15.661 1.00 0.00 115 GLU A CA 8
ATOM 12242 C C . GLU A 1 88 ? 28.343 -18.416 16.415 1.00 0.00 115 GLU A C 8
ATOM 12243 O O . GLU A 1 88 ? 27.645 -17.438 16.683 1.00 0.00 115 GLU A O 8
ATOM 12255 N N . GLY A 1 89 ? 29.628 -18.509 16.752 1.00 0.00 116 GLY A N 8
ATOM 12256 C CA . GLY A 1 89 ? 30.306 -17.432 17.464 1.00 0.00 116 GLY A CA 8
ATOM 12257 C C . GLY A 1 89 ? 31.492 -16.911 16.660 1.00 0.00 116 GLY A C 8
ATOM 12258 O O . GLY A 1 89 ? 32.021 -17.609 15.794 1.00 0.00 116 GLY A O 8
ATOM 12262 N N . GLU A 1 90 ? 31.901 -15.679 16.945 1.00 0.00 117 GLU A N 8
ATOM 12263 C CA . GLU A 1 90 ? 33.027 -15.074 16.240 1.00 0.00 117 GLU A CA 8
ATOM 12264 C C . GLU A 1 90 ? 34.292 -15.907 16.413 1.00 0.00 117 GLU A C 8
ATOM 12265 O O . GLU A 1 90 ? 34.997 -16.192 15.445 1.00 0.00 117 GLU A O 8
ATOM 12277 N N . LYS A 1 91 ? 34.582 -16.291 17.653 1.00 0.00 118 LYS A N 8
ATOM 12278 C CA . LYS A 1 91 ? 35.759 -17.108 17.932 1.00 0.00 118 LYS A CA 8
ATOM 12279 C C . LYS A 1 91 ? 35.576 -18.539 17.426 1.00 0.00 118 LYS A C 8
ATOM 12280 O O . LYS A 1 91 ? 36.554 -19.251 17.201 1.00 0.00 118 LYS A O 8
ATOM 12299 N N . GLY A 1 92 ? 34.325 -18.959 17.253 1.00 0.00 119 GLY A N 8
ATOM 12300 C CA . GLY A 1 92 ? 34.049 -20.312 16.787 1.00 0.00 119 GLY A CA 8
ATOM 12301 C C . GLY A 1 92 ? 32.672 -20.771 17.252 1.00 0.00 119 GLY A C 8
ATOM 12302 O O . GLY A 1 92 ? 31.874 -19.973 17.741 1.00 0.00 119 GLY A O 8
ATOM 12306 N N . ALA A 1 93 ? 32.400 -22.063 17.100 1.00 0.00 120 ALA A N 8
ATOM 12307 C CA . ALA A 1 93 ? 31.113 -22.611 17.511 1.00 0.00 120 ALA A CA 8
ATOM 12308 C C . ALA A 1 93 ? 30.913 -22.427 19.012 1.00 0.00 120 ALA A C 8
ATOM 12309 O O . ALA A 1 93 ? 31.842 -22.597 19.799 1.00 0.00 120 ALA A O 8
ATOM 12316 N N . GLU A 1 94 ? 29.688 -22.086 19.400 1.00 0.00 121 GLU A N 8
ATOM 12317 C CA . GLU A 1 94 ? 29.368 -21.879 20.808 1.00 0.00 121 GLU A CA 8
ATOM 12318 C C . GLU A 1 94 ? 28.274 -22.842 21.259 1.00 0.00 121 GLU A C 8
ATOM 12319 O O . GLU A 1 94 ? 27.283 -23.039 20.562 1.00 0.00 121 GLU A O 8
ATOM 12331 N N . ALA A 1 95 ? 28.465 -23.440 22.424 1.00 0.00 122 ALA A N 8
ATOM 12332 C CA . ALA A 1 95 ? 27.485 -24.377 22.961 1.00 0.00 122 ALA A CA 8
ATOM 12333 C C . ALA A 1 95 ? 26.614 -23.708 24.022 1.00 0.00 122 ALA A C 8
ATOM 12334 O O . ALA A 1 95 ? 27.099 -22.916 24.830 1.00 0.00 122 ALA A O 8
ATOM 12341 N N . ALA A 1 96 ? 25.326 -24.040 24.016 1.00 0.00 123 ALA A N 8
ATOM 12342 C CA . ALA A 1 96 ? 24.389 -23.465 24.976 1.00 0.00 123 ALA A CA 8
ATOM 12343 C C . ALA A 1 96 ? 23.281 -24.464 25.293 1.00 0.00 123 ALA A C 8
ATOM 12344 O O . ALA A 1 96 ? 23.016 -25.375 24.512 1.00 0.00 123 ALA A O 8
ATOM 12351 N N . ASN A 1 97 ? 22.637 -24.291 26.444 1.00 0.00 124 ASN A N 8
ATOM 12352 C CA . ASN A 1 97 ? 21.561 -25.194 26.839 1.00 0.00 124 ASN A CA 8
ATOM 12353 C C . ASN A 1 97 ? 22.054 -26.638 26.816 1.00 0.00 124 ASN A C 8
ATOM 12354 O O . ASN A 1 97 ? 21.369 -27.533 26.322 1.00 0.00 124 ASN A O 8
ATOM 12365 N N . VAL A 1 98 ? 23.254 -26.852 27.343 1.00 0.00 125 VAL A N 8
ATOM 12366 C CA . VAL A 1 98 ? 23.844 -28.186 27.363 1.00 0.00 125 VAL A CA 8
ATOM 12367 C C . VAL A 1 98 ? 23.110 -29.096 28.342 1.00 0.00 125 VAL A C 8
ATOM 12368 O O . VAL A 1 98 ? 22.969 -28.772 29.522 1.00 0.00 125 VAL A O 8
ATOM 12381 N N . THR A 1 99 ? 22.656 -30.239 27.841 1.00 0.00 126 THR A N 8
ATOM 12382 C CA . THR A 1 99 ? 21.940 -31.203 28.667 1.00 0.00 126 THR A CA 8
ATOM 12383 C C . THR A 1 99 ? 22.393 -32.611 28.323 1.00 0.00 126 THR A C 8
ATOM 12384 O O . THR A 1 99 ? 23.007 -32.832 27.285 1.00 0.00 126 THR A O 8
ATOM 12395 N N . GLY A 1 100 ? 22.077 -33.567 29.182 1.00 0.00 127 GLY A N 8
ATOM 12396 C CA . GLY A 1 100 ? 22.448 -34.953 28.916 1.00 0.00 127 GLY A CA 8
ATOM 12397 C C . GLY A 1 100 ? 21.578 -35.495 27.789 1.00 0.00 127 GLY A C 8
ATOM 12398 O O . GLY A 1 100 ? 20.554 -34.899 27.451 1.00 0.00 127 GLY A O 8
ATOM 12402 N N . PRO A 1 101 ? 21.954 -36.592 27.199 1.00 0.00 128 PRO A N 8
ATOM 12403 C CA . PRO A 1 101 ? 21.170 -37.199 26.086 1.00 0.00 128 PRO A CA 8
ATOM 12404 C C . PRO A 1 101 ? 19.752 -37.566 26.517 1.00 0.00 128 PRO A C 8
ATOM 12405 O O . PRO A 1 101 ? 19.543 -38.119 27.598 1.00 0.00 128 PRO A O 8
ATOM 12416 N N . GLY A 1 102 ? 18.782 -37.261 25.661 1.00 0.00 129 GLY A N 8
ATOM 12417 C CA . GLY A 1 102 ? 17.389 -37.577 25.953 1.00 0.00 129 GLY A CA 8
ATOM 12418 C C . GLY A 1 102 ? 16.794 -36.593 26.958 1.00 0.00 129 GLY A C 8
ATOM 12419 O O . GLY A 1 102 ? 15.727 -36.840 27.520 1.00 0.00 129 GLY A O 8
ATOM 12423 N N . GLY A 1 103 ? 17.488 -35.482 27.190 1.00 0.00 130 GLY A N 8
ATOM 12424 C CA . GLY A 1 103 ? 17.003 -34.477 28.131 1.00 0.00 130 GLY A CA 8
ATOM 12425 C C . GLY A 1 103 ? 17.411 -34.819 29.568 1.00 0.00 130 GLY A C 8
ATOM 12426 O O . GLY A 1 103 ? 17.103 -34.077 30.500 1.00 0.00 130 GLY A O 8
ATOM 12430 N N . VAL A 1 104 ? 18.108 -35.942 29.737 1.00 0.00 131 VAL A N 8
ATOM 12431 C CA . VAL A 1 104 ? 18.564 -36.366 31.055 1.00 0.00 131 VAL A CA 8
ATOM 12432 C C . VAL A 1 104 ? 19.581 -35.367 31.621 1.00 0.00 131 VAL A C 8
ATOM 12433 O O . VAL A 1 104 ? 20.412 -34.857 30.875 1.00 0.00 131 VAL A O 8
ATOM 12446 N N . PRO A 1 105 ? 19.559 -35.069 32.903 1.00 0.00 132 PRO A N 8
ATOM 12447 C CA . PRO A 1 105 ? 20.543 -34.114 33.505 1.00 0.00 132 PRO A CA 8
ATOM 12448 C C . PRO A 1 105 ? 21.982 -34.581 33.279 1.00 0.00 132 PRO A C 8
ATOM 12449 O O . PRO A 1 105 ? 22.248 -35.783 33.234 1.00 0.00 132 PRO A O 8
ATOM 12460 N N . VAL A 1 106 ? 22.905 -33.635 33.136 1.00 0.00 133 VAL A N 8
ATOM 12461 C CA . VAL A 1 106 ? 24.305 -33.986 32.904 1.00 0.00 133 VAL A CA 8
ATOM 12462 C C . VAL A 1 106 ? 24.919 -34.603 34.159 1.00 0.00 133 VAL A C 8
ATOM 12463 O O . VAL A 1 106 ? 24.728 -34.099 35.266 1.00 0.00 133 VAL A O 8
ATOM 12476 N N . GLN A 1 107 ? 25.646 -35.702 33.976 1.00 0.00 134 GLN A N 8
ATOM 12477 C CA . GLN A 1 107 ? 26.269 -36.394 35.102 1.00 0.00 134 GLN A CA 8
ATOM 12478 C C . GLN A 1 107 ? 27.256 -35.477 35.812 1.00 0.00 134 GLN A C 8
ATOM 12479 O O . GLN A 1 107 ? 27.291 -35.417 37.040 1.00 0.00 134 GLN A O 8
ATOM 12493 N N . GLY A 1 108 ? 28.050 -34.762 35.028 1.00 0.00 135 GLY A N 8
ATOM 12494 C CA . GLY A 1 108 ? 29.032 -33.836 35.585 1.00 0.00 135 GLY A CA 8
ATOM 12495 C C . GLY A 1 108 ? 30.344 -34.542 35.915 1.00 0.00 135 GLY A C 8
ATOM 12496 O O . GLY A 1 108 ? 30.384 -35.760 36.088 1.00 0.00 135 GLY A O 8
ATOM 12500 N N . SER A 1 109 ? 31.418 -33.759 35.994 1.00 0.00 136 SER A N 8
ATOM 12501 C CA . SER A 1 109 ? 32.734 -34.296 36.306 1.00 0.00 136 SER A CA 8
ATOM 12502 C C . SER A 1 109 ? 32.819 -34.688 37.777 1.00 0.00 136 SER A C 8
ATOM 12503 O O . SER A 1 109 ? 32.068 -34.180 38.610 1.00 0.00 136 SER A O 8
ATOM 12511 N N . LYS A 1 110 ? 33.739 -35.592 38.086 1.00 0.00 137 LYS A N 8
ATOM 12512 C CA . LYS A 1 110 ? 33.927 -36.050 39.457 1.00 0.00 137 LYS A CA 8
ATOM 12513 C C . LYS A 1 110 ? 34.514 -34.937 40.314 1.00 0.00 137 LYS A C 8
ATOM 12514 O O . LYS A 1 110 ? 34.427 -34.973 41.542 1.00 0.00 137 LYS A O 8
ATOM 12533 N N . TYR A 1 111 ? 35.113 -33.957 39.657 1.00 0.00 138 TYR A N 8
ATOM 12534 C CA . TYR A 1 111 ? 35.729 -32.841 40.366 1.00 0.00 138 TYR A CA 8
ATOM 12535 C C . TYR A 1 111 ? 34.682 -31.818 40.797 1.00 0.00 138 TYR A C 8
ATOM 12536 O O . TYR A 1 111 ? 34.992 -30.877 41.527 1.00 0.00 138 TYR A O 8
ATOM 12554 N N . ALA A 1 112 ? 33.444 -31.997 40.345 1.00 0.00 139 ALA A N 8
ATOM 12555 C CA . ALA A 1 112 ? 32.384 -31.062 40.695 1.00 0.00 139 ALA A CA 8
ATOM 12556 C C . ALA A 1 112 ? 32.172 -31.036 42.203 1.00 0.00 139 ALA A C 8
ATOM 12557 O O . ALA A 1 112 ? 32.221 -32.073 42.865 1.00 0.00 139 ALA A O 8
ATOM 12564 N N . ALA A 1 113 ? 31.939 -29.844 42.738 1.00 0.00 140 ALA A N 8
ATOM 12565 C CA . ALA A 1 113 ? 31.728 -29.686 44.170 1.00 0.00 140 ALA A CA 8
ATOM 12566 C C . ALA A 1 113 ? 30.405 -30.320 44.590 1.00 0.00 140 ALA A C 8
ATOM 12567 O O . ALA A 1 113 ? 30.335 -30.815 45.703 1.00 0.00 140 ALA A O 8
ATOM 12793 N N . ASP A 1 24 ? 21.315 -9.906 18.824 1.00 0.00 51 ASP A N 9
ATOM 12794 C CA . ASP A 1 24 ? 20.853 -10.921 17.837 1.00 0.00 51 ASP A CA 9
ATOM 12795 C C . ASP A 1 24 ? 21.911 -12.012 17.702 1.00 0.00 51 ASP A C 9
ATOM 12796 O O . ASP A 1 24 ? 23.072 -11.730 17.399 1.00 0.00 51 ASP A O 9
ATOM 12805 N N . LYS A 1 25 ? 21.505 -13.256 17.938 1.00 0.00 52 LYS A N 9
ATOM 12806 C CA . LYS A 1 25 ? 22.427 -14.378 17.851 1.00 0.00 52 LYS A CA 9
ATOM 12807 C C . LYS A 1 25 ? 21.905 -15.413 16.858 1.00 0.00 52 LYS A C 9
ATOM 12808 O O . LYS A 1 25 ? 20.695 -15.598 16.720 1.00 0.00 52 LYS A O 9
ATOM 12827 N N . LYS A 1 26 ? 22.822 -16.083 16.167 1.00 0.00 53 LYS A N 9
ATOM 12828 C CA . LYS A 1 26 ? 22.438 -17.092 15.185 1.00 0.00 53 LYS A CA 9
ATOM 12829 C C . LYS A 1 26 ? 22.690 -18.489 15.719 1.00 0.00 53 LYS A C 9
ATOM 12830 O O . LYS A 1 26 ? 23.770 -18.793 16.227 1.00 0.00 53 LYS A O 9
ATOM 12849 N N . VAL A 1 27 ? 21.688 -19.342 15.578 1.00 0.00 54 VAL A N 9
ATOM 12850 C CA . VAL A 1 27 ? 21.807 -20.719 16.018 1.00 0.00 54 VAL A CA 9
ATOM 12851 C C . VAL A 1 27 ? 22.115 -21.607 14.821 1.00 0.00 54 VAL A C 9
ATOM 12852 O O . VAL A 1 27 ? 21.239 -21.898 14.005 1.00 0.00 54 VAL A O 9
ATOM 12865 N N . ILE A 1 28 ? 23.371 -22.020 14.716 1.00 0.00 55 ILE A N 9
ATOM 12866 C CA . ILE A 1 28 ? 23.802 -22.860 13.609 1.00 0.00 55 ILE A CA 9
ATOM 12867 C C . ILE A 1 28 ? 23.064 -24.195 13.613 1.00 0.00 55 ILE A C 9
ATOM 12868 O O . ILE A 1 28 ? 22.614 -24.669 12.571 1.00 0.00 55 ILE A O 9
ATOM 12884 N N . ALA A 1 29 ? 22.952 -24.798 14.791 1.00 0.00 56 ALA A N 9
ATOM 12885 C CA . ALA A 1 29 ? 22.271 -26.081 14.915 1.00 0.00 56 ALA A CA 9
ATOM 12886 C C . ALA A 1 29 ? 21.493 -26.166 16.226 1.00 0.00 56 ALA A C 9
ATOM 12887 O O . ALA A 1 29 ? 21.758 -25.423 17.169 1.00 0.00 56 ALA A O 9
ATOM 12894 N N . THR A 1 30 ? 20.533 -27.083 16.268 1.00 0.00 57 THR A N 9
ATOM 12895 C CA . THR A 1 30 ? 19.709 -27.275 17.453 1.00 0.00 57 THR A CA 9
ATOM 12896 C C . THR A 1 30 ? 20.253 -28.445 18.272 1.00 0.00 57 THR A C 9
ATOM 12897 O O . THR A 1 30 ? 21.454 -28.701 18.256 1.00 0.00 57 THR A O 9
ATOM 12908 N N . LYS A 1 31 ? 19.390 -29.143 19.006 1.00 0.00 58 LYS A N 9
ATOM 12909 C CA . LYS A 1 31 ? 19.856 -30.247 19.836 1.00 0.00 58 LYS A CA 9
ATOM 12910 C C . LYS A 1 31 ? 20.710 -31.208 19.015 1.00 0.00 58 LYS A C 9
ATOM 12911 O O . LYS A 1 31 ? 20.232 -31.830 18.066 1.00 0.00 58 LYS A O 9
ATOM 12930 N N . VAL A 1 32 ? 21.978 -31.321 19.397 1.00 0.00 59 VAL A N 9
ATOM 12931 C CA . VAL A 1 32 ? 22.910 -32.207 18.709 1.00 0.00 59 VAL A CA 9
ATOM 12932 C C . VAL A 1 32 ? 23.688 -33.048 19.708 1.00 0.00 59 VAL A C 9
ATOM 12933 O O . VAL A 1 32 ? 24.244 -32.521 20.672 1.00 0.00 59 VAL A O 9
ATOM 12946 N N . LEU A 1 33 ? 23.745 -34.352 19.470 1.00 0.00 60 LEU A N 9
ATOM 12947 C CA . LEU A 1 33 ? 24.496 -35.235 20.348 1.00 0.00 60 LEU A CA 9
ATOM 12948 C C . LEU A 1 33 ? 25.988 -35.074 20.090 1.00 0.00 60 LEU A C 9
ATOM 12949 O O . LEU A 1 33 ? 26.434 -35.041 18.943 1.00 0.00 60 LEU A O 9
ATOM 12965 N N . GLY A 1 34 ? 26.749 -34.975 21.168 1.00 0.00 61 GLY A N 9
ATOM 12966 C CA . GLY A 1 34 ? 28.187 -34.804 21.067 1.00 0.00 61 GLY A CA 9
ATOM 12967 C C . GLY A 1 34 ? 28.876 -35.490 22.235 1.00 0.00 61 GLY A C 9
ATOM 12968 O O . GLY A 1 34 ? 28.222 -36.090 23.082 1.00 0.00 61 GLY A O 9
ATOM 12972 N N . THR A 1 35 ? 30.195 -35.401 22.270 1.00 0.00 62 THR A N 9
ATOM 12973 C CA . THR A 1 35 ? 30.966 -36.023 23.333 1.00 0.00 62 THR A CA 9
ATOM 12974 C C . THR A 1 35 ? 31.931 -35.018 23.950 1.00 0.00 62 THR A C 9
ATOM 12975 O O . THR A 1 35 ? 32.590 -34.259 23.240 1.00 0.00 62 THR A O 9
ATOM 12986 N N . VAL A 1 36 ? 32.003 -35.013 25.275 1.00 0.00 63 VAL A N 9
ATOM 12987 C CA . VAL A 1 36 ? 32.883 -34.082 25.972 1.00 0.00 63 VAL A CA 9
ATOM 12988 C C . VAL A 1 36 ? 34.339 -34.503 25.824 1.00 0.00 63 VAL A C 9
ATOM 12989 O O . VAL A 1 36 ? 34.754 -35.534 26.352 1.00 0.00 63 VAL A O 9
ATOM 13002 N N . LYS A 1 37 ? 35.119 -33.696 25.113 1.00 0.00 64 LYS A N 9
ATOM 13003 C CA . LYS A 1 37 ? 36.532 -34.002 24.930 1.00 0.00 64 LYS A CA 9
ATOM 13004 C C . LYS A 1 37 ? 37.220 -34.001 26.293 1.00 0.00 64 LYS A C 9
ATOM 13005 O O . LYS A 1 37 ? 37.960 -34.919 26.642 1.00 0.00 64 LYS A O 9
ATOM 13024 N N . TRP A 1 38 ? 36.923 -32.957 27.063 1.00 0.00 65 TRP A N 9
ATOM 13025 C CA . TRP A 1 38 ? 37.449 -32.805 28.419 1.00 0.00 65 TRP A CA 9
ATOM 13026 C C . TRP A 1 38 ? 36.853 -31.561 29.074 1.00 0.00 65 TRP A C 9
ATOM 13027 O O . TRP A 1 38 ? 36.597 -30.561 28.402 1.00 0.00 65 TRP A O 9
ATOM 13048 N N . PHE A 1 39 ? 36.639 -31.623 30.383 1.00 0.00 66 PHE A N 9
ATOM 13049 C CA . PHE A 1 39 ? 36.088 -30.487 31.115 1.00 0.00 66 PHE A CA 9
ATOM 13050 C C . PHE A 1 39 ? 36.779 -30.352 32.469 1.00 0.00 66 PHE A C 9
ATOM 13051 O O . PHE A 1 39 ? 36.664 -31.232 33.321 1.00 0.00 66 PHE A O 9
ATOM 13068 N N . ASN A 1 40 ? 37.495 -29.251 32.663 1.00 0.00 67 ASN A N 9
ATOM 13069 C CA . ASN A 1 40 ? 38.199 -29.032 33.924 1.00 0.00 67 ASN A CA 9
ATOM 13070 C C . ASN A 1 40 ? 37.452 -28.033 34.798 1.00 0.00 67 ASN A C 9
ATOM 13071 O O . ASN A 1 40 ? 37.216 -26.894 34.394 1.00 0.00 67 ASN A O 9
ATOM 13082 N N . VAL A 1 41 ? 37.084 -28.473 35.991 1.00 0.00 68 VAL A N 9
ATOM 13083 C CA . VAL A 1 41 ? 36.366 -27.617 36.926 1.00 0.00 68 VAL A CA 9
ATOM 13084 C C . VAL A 1 41 ? 37.209 -26.414 37.342 1.00 0.00 68 VAL A C 9
ATOM 13085 O O . VAL A 1 41 ? 36.711 -25.288 37.406 1.00 0.00 68 VAL A O 9
ATOM 13098 N N . ARG A 1 42 ? 38.480 -26.659 37.649 1.00 0.00 69 ARG A N 9
ATOM 13099 C CA . ARG A 1 42 ? 39.370 -25.585 38.087 1.00 0.00 69 ARG A CA 9
ATOM 13100 C C . ARG A 1 42 ? 39.574 -24.524 37.005 1.00 0.00 69 ARG A C 9
ATOM 13101 O O . ARG A 1 42 ? 39.714 -23.340 37.311 1.00 0.00 69 ARG A O 9
ATOM 13122 N N . ASN A 1 43 ? 39.606 -24.944 35.745 1.00 0.00 70 ASN A N 9
ATOM 13123 C CA . ASN A 1 43 ? 39.805 -23.997 34.651 1.00 0.00 70 ASN A CA 9
ATOM 13124 C C . ASN A 1 43 ? 38.584 -23.095 34.485 1.00 0.00 70 ASN A C 9
ATOM 13125 O O . ASN A 1 43 ? 38.713 -21.917 34.158 1.00 0.00 70 ASN A O 9
ATOM 13136 N N . GLY A 1 44 ? 37.402 -23.655 34.722 1.00 0.00 71 GLY A N 9
ATOM 13137 C CA . GLY A 1 44 ? 36.166 -22.890 34.589 1.00 0.00 71 GLY A CA 9
ATOM 13138 C C . GLY A 1 44 ? 35.580 -22.971 33.177 1.00 0.00 71 GLY A C 9
ATOM 13139 O O . GLY A 1 44 ? 34.539 -22.372 32.906 1.00 0.00 71 GLY A O 9
ATOM 13143 N N . TYR A 1 45 ? 36.230 -23.713 32.282 1.00 0.00 72 TYR A N 9
ATOM 13144 C CA . TYR A 1 45 ? 35.718 -23.847 30.920 1.00 0.00 72 TYR A CA 9
ATOM 13145 C C . TYR A 1 45 ? 36.118 -25.203 30.340 1.00 0.00 72 TYR A C 9
ATOM 13146 O O . TYR A 1 45 ? 37.032 -25.855 30.849 1.00 0.00 72 TYR A O 9
ATOM 13164 N N . GLY A 1 46 ? 35.430 -25.635 29.283 1.00 0.00 73 GLY A N 9
ATOM 13165 C CA . GLY A 1 46 ? 35.738 -26.924 28.672 1.00 0.00 73 GLY A CA 9
ATOM 13166 C C . GLY A 1 46 ? 35.319 -26.965 27.206 1.00 0.00 73 GLY A C 9
ATOM 13167 O O . GLY A 1 46 ? 34.795 -25.988 26.671 1.00 0.00 73 GLY A O 9
ATOM 13171 N N . PHE A 1 47 ? 35.572 -28.101 26.561 1.00 0.00 74 PHE A N 9
ATOM 13172 C CA . PHE A 1 47 ? 35.242 -28.262 25.146 1.00 0.00 74 PHE A CA 9
ATOM 13173 C C . PHE A 1 47 ? 34.440 -29.537 24.883 1.00 0.00 74 PHE A C 9
ATOM 13174 O O . PHE A 1 47 ? 34.650 -30.565 25.526 1.00 0.00 74 PHE A O 9
ATOM 13191 N N . ILE A 1 48 ? 33.533 -29.452 23.913 1.00 0.00 75 ILE A N 9
ATOM 13192 C CA . ILE A 1 48 ? 32.711 -30.594 23.523 1.00 0.00 75 ILE A CA 9
ATOM 13193 C C . ILE A 1 48 ? 32.959 -30.934 22.057 1.00 0.00 75 ILE A C 9
ATOM 13194 O O . ILE A 1 48 ? 32.791 -30.086 21.182 1.00 0.00 75 ILE A O 9
ATOM 13210 N N . ASN A 1 49 ? 33.352 -32.173 21.788 1.00 0.00 76 ASN A N 9
ATOM 13211 C CA . ASN A 1 49 ? 33.619 -32.582 20.412 1.00 0.00 76 ASN A CA 9
ATOM 13212 C C . ASN A 1 49 ? 32.380 -33.191 19.780 1.00 0.00 76 ASN A C 9
ATOM 13213 O O . ASN A 1 49 ? 31.972 -34.296 20.123 1.00 0.00 76 ASN A O 9
ATOM 13224 N N . ARG A 1 50 ? 31.793 -32.460 18.843 1.00 0.00 77 ARG A N 9
ATOM 13225 C CA . ARG A 1 50 ? 30.603 -32.948 18.155 1.00 0.00 77 ARG A CA 9
ATOM 13226 C C . ARG A 1 50 ? 30.932 -34.210 17.372 1.00 0.00 77 ARG A C 9
ATOM 13227 O O . ARG A 1 50 ? 31.908 -34.246 16.623 1.00 0.00 77 ARG A O 9
ATOM 13248 N N . ASN A 1 51 ? 30.113 -35.241 17.539 1.00 0.00 78 ASN A N 9
ATOM 13249 C CA . ASN A 1 51 ? 30.343 -36.488 16.824 1.00 0.00 78 ASN A CA 9
ATOM 13250 C C . ASN A 1 51 ? 29.717 -36.454 15.428 1.00 0.00 78 ASN A C 9
ATOM 13251 O O . ASN A 1 51 ? 29.830 -37.416 14.670 1.00 0.00 78 ASN A O 9
ATOM 13262 N N . ASP A 1 52 ? 29.075 -35.336 15.078 1.00 0.00 79 ASP A N 9
ATOM 13263 C CA . ASP A 1 52 ? 28.471 -35.205 13.757 1.00 0.00 79 ASP A CA 9
ATOM 13264 C C . ASP A 1 52 ? 29.392 -34.412 12.835 1.00 0.00 79 ASP A C 9
ATOM 13265 O O . ASP A 1 52 ? 29.452 -34.667 11.632 1.00 0.00 79 ASP A O 9
ATOM 13274 N N . THR A 1 53 ? 30.094 -33.443 13.412 1.00 0.00 80 THR A N 9
ATOM 13275 C CA . THR A 1 53 ? 31.000 -32.602 12.649 1.00 0.00 80 THR A CA 9
ATOM 13276 C C . THR A 1 53 ? 32.454 -32.814 13.067 1.00 0.00 80 THR A C 9
ATOM 13277 O O . THR A 1 53 ? 33.369 -32.331 12.403 1.00 0.00 80 THR A O 9
ATOM 13288 N N . LYS A 1 54 ? 32.666 -33.524 14.170 1.00 0.00 81 LYS A N 9
ATOM 13289 C CA . LYS A 1 54 ? 34.016 -33.766 14.649 1.00 0.00 81 LYS A CA 9
ATOM 13290 C C . LYS A 1 54 ? 34.725 -32.441 14.903 1.00 0.00 81 LYS A C 9
ATOM 13291 O O . LYS A 1 54 ? 35.946 -32.343 14.782 1.00 0.00 81 LYS A O 9
ATOM 13310 N N . GLU A 1 55 ? 33.947 -31.423 15.263 1.00 0.00 82 GLU A N 9
ATOM 13311 C CA . GLU A 1 55 ? 34.504 -30.105 15.541 1.00 0.00 82 GLU A CA 9
ATOM 13312 C C . GLU A 1 55 ? 34.288 -29.711 16.992 1.00 0.00 82 GLU A C 9
ATOM 13313 O O . GLU A 1 55 ? 33.193 -29.851 17.538 1.00 0.00 82 GLU A O 9
ATOM 13325 N N . ASP A 1 56 ? 35.352 -29.224 17.610 1.00 0.00 83 ASP A N 9
ATOM 13326 C CA . ASP A 1 56 ? 35.302 -28.809 19.008 1.00 0.00 83 ASP A CA 9
ATOM 13327 C C . ASP A 1 56 ? 34.325 -27.652 19.203 1.00 0.00 83 ASP A C 9
ATOM 13328 O O . ASP A 1 56 ? 34.221 -26.764 18.357 1.00 0.00 83 ASP A O 9
ATOM 13337 N N . VAL A 1 57 ? 33.608 -27.673 20.323 1.00 0.00 84 VAL A N 9
ATOM 13338 C CA . VAL A 1 57 ? 32.635 -26.628 20.623 1.00 0.00 84 VAL A CA 9
ATOM 13339 C C . VAL A 1 57 ? 32.872 -26.045 22.017 1.00 0.00 84 VAL A C 9
ATOM 13340 O O . VAL A 1 57 ? 33.020 -26.782 22.991 1.00 0.00 84 VAL A O 9
ATOM 13353 N N . PHE A 1 58 ? 32.911 -24.716 22.097 1.00 0.00 85 PHE A N 9
ATOM 13354 C CA . PHE A 1 58 ? 33.129 -24.034 23.372 1.00 0.00 85 PHE A CA 9
ATOM 13355 C C . PHE A 1 58 ? 31.951 -24.277 24.314 1.00 0.00 85 PHE A C 9
ATOM 13356 O O . PHE A 1 58 ? 30.799 -24.283 23.883 1.00 0.00 85 PHE A O 9
ATOM 13373 N N . VAL A 1 59 ? 32.234 -24.466 25.600 1.00 0.00 86 VAL A N 9
ATOM 13374 C CA . VAL A 1 59 ? 31.167 -24.691 26.570 1.00 0.00 86 VAL A CA 9
ATOM 13375 C C . VAL A 1 59 ? 31.529 -24.099 27.923 1.00 0.00 86 VAL A C 9
ATOM 13376 O O . VAL A 1 59 ? 32.698 -24.054 28.307 1.00 0.00 86 VAL A O 9
ATOM 13389 N N . HIS A 1 60 ? 30.510 -23.657 28.639 1.00 0.00 87 HIS A N 9
ATOM 13390 C CA . HIS A 1 60 ? 30.708 -23.074 29.960 1.00 0.00 87 HIS A CA 9
ATOM 13391 C C . HIS A 1 60 ? 29.632 -23.587 30.919 1.00 0.00 87 HIS A C 9
ATOM 13392 O O . HIS A 1 60 ? 28.588 -24.070 30.484 1.00 0.00 87 HIS A O 9
ATOM 13406 N N . GLN A 1 61 ? 29.904 -23.508 32.219 1.00 0.00 88 GLN A N 9
ATOM 13407 C CA . GLN A 1 61 ? 28.952 -23.997 33.217 1.00 0.00 88 GLN A CA 9
ATOM 13408 C C . GLN A 1 61 ? 27.618 -23.268 33.138 1.00 0.00 88 GLN A C 9
ATOM 13409 O O . GLN A 1 61 ? 26.557 -23.887 33.226 1.00 0.00 88 GLN A O 9
ATOM 13423 N N . THR A 1 62 ? 27.667 -21.960 32.957 1.00 0.00 89 THR A N 9
ATOM 13424 C CA . THR A 1 62 ? 26.442 -21.180 32.841 1.00 0.00 89 THR A CA 9
ATOM 13425 C C . THR A 1 62 ? 25.674 -21.576 31.583 1.00 0.00 89 THR A C 9
ATOM 13426 O O . THR A 1 62 ? 24.486 -21.277 31.448 1.00 0.00 89 THR A O 9
ATOM 13437 N N . ALA A 1 63 ? 26.356 -22.256 30.662 1.00 0.00 90 ALA A N 9
ATOM 13438 C CA . ALA A 1 63 ? 25.729 -22.693 29.421 1.00 0.00 90 ALA A CA 9
ATOM 13439 C C . ALA A 1 63 ? 24.989 -24.017 29.614 1.00 0.00 90 ALA A C 9
ATOM 13440 O O . ALA A 1 63 ? 24.372 -24.527 28.680 1.00 0.00 90 ALA A O 9
ATOM 13447 N N . ILE A 1 64 ? 25.073 -24.586 30.815 1.00 0.00 91 ILE A N 9
ATOM 13448 C CA . ILE A 1 64 ? 24.432 -25.867 31.084 1.00 0.00 91 ILE A CA 9
ATOM 13449 C C . ILE A 1 64 ? 23.035 -25.672 31.670 1.00 0.00 91 ILE A C 9
ATOM 13450 O O . ILE A 1 64 ? 22.880 -25.389 32.857 1.00 0.00 91 ILE A O 9
ATOM 13466 N N . LYS A 1 65 ? 22.020 -25.834 30.821 1.00 0.00 92 LYS A N 9
ATOM 13467 C CA . LYS A 1 65 ? 20.633 -25.686 31.251 1.00 0.00 92 LYS A CA 9
ATOM 13468 C C . LYS A 1 65 ? 20.259 -26.740 32.291 1.00 0.00 92 LYS A C 9
ATOM 13469 O O . LYS A 1 65 ? 19.590 -26.439 33.279 1.00 0.00 92 LYS A O 9
ATOM 13488 N N . LYS A 1 66 ? 20.677 -27.980 32.052 1.00 0.00 93 LYS A N 9
ATOM 13489 C CA . LYS A 1 66 ? 20.370 -29.070 32.974 1.00 0.00 93 LYS A CA 9
ATOM 13490 C C . LYS A 1 66 ? 21.643 -29.713 33.508 1.00 0.00 93 LYS A C 9
ATOM 13491 O O . LYS A 1 66 ? 22.612 -29.896 32.775 1.00 0.00 93 LYS A O 9
ATOM 13510 N N . ASN A 1 67 ? 21.627 -30.058 34.788 1.00 0.00 94 ASN A N 9
ATOM 13511 C CA . ASN A 1 67 ? 22.782 -30.685 35.416 1.00 0.00 94 ASN A CA 9
ATOM 13512 C C . ASN A 1 67 ? 22.337 -31.614 36.535 1.00 0.00 94 ASN A C 9
ATOM 13513 O O . ASN A 1 67 ? 21.254 -31.454 37.096 1.00 0.00 94 ASN A O 9
ATOM 13524 N N . ASN A 1 68 ? 23.180 -32.587 36.859 1.00 0.00 95 ASN A N 9
ATOM 13525 C CA . ASN A 1 68 ? 22.854 -33.533 37.921 1.00 0.00 95 ASN A CA 9
ATOM 13526 C C . ASN A 1 68 ? 22.667 -32.774 39.247 1.00 0.00 95 ASN A C 9
ATOM 13527 O O . ASN A 1 68 ? 23.588 -32.088 39.692 1.00 0.00 95 ASN A O 9
ATOM 13538 N N . PRO A 1 69 ? 21.516 -32.864 39.889 1.00 0.00 96 PRO A N 9
ATOM 13539 C CA . PRO A 1 69 ? 21.267 -32.141 41.177 1.00 0.00 96 PRO A CA 9
ATOM 13540 C C . PRO A 1 69 ? 22.170 -32.630 42.304 1.00 0.00 96 PRO A C 9
ATOM 13541 O O . PRO A 1 69 ? 22.408 -31.911 43.275 1.00 0.00 96 PRO A O 9
ATOM 13552 N N . ARG A 1 70 ? 22.677 -33.844 42.163 1.00 0.00 97 ARG A N 9
ATOM 13553 C CA . ARG A 1 70 ? 23.565 -34.408 43.171 1.00 0.00 97 ARG A CA 9
ATOM 13554 C C . ARG A 1 70 ? 24.880 -33.629 43.217 1.00 0.00 97 ARG A C 9
ATOM 13555 O O . ARG A 1 70 ? 25.595 -33.668 44.217 1.00 0.00 97 ARG A O 9
ATOM 13576 N N . LYS A 1 71 ? 25.199 -32.925 42.128 1.00 0.00 98 LYS A N 9
ATOM 13577 C CA . LYS A 1 71 ? 26.432 -32.152 42.069 1.00 0.00 98 LYS A CA 9
ATOM 13578 C C . LYS A 1 71 ? 26.224 -30.762 42.663 1.00 0.00 98 LYS A C 9
ATOM 13579 O O . LYS A 1 71 ? 25.269 -30.066 42.317 1.00 0.00 98 LYS A O 9
ATOM 13598 N N . TYR A 1 72 ? 27.123 -30.361 43.558 1.00 0.00 99 TYR A N 9
ATOM 13599 C CA . TYR A 1 72 ? 27.029 -29.047 44.188 1.00 0.00 99 TYR A CA 9
ATOM 13600 C C . TYR A 1 72 ? 27.120 -27.938 43.141 1.00 0.00 99 TYR A C 9
ATOM 13601 O O . TYR A 1 72 ? 26.309 -27.013 43.130 1.00 0.00 99 TYR A O 9
ATOM 13619 N N . LEU A 1 73 ? 28.115 -28.042 42.269 1.00 0.00 100 LEU A N 9
ATOM 13620 C CA . LEU A 1 73 ? 28.316 -27.043 41.226 1.00 0.00 100 LEU A CA 9
ATOM 13621 C C . LEU A 1 73 ? 28.135 -27.674 39.851 1.00 0.00 100 LEU A C 9
ATOM 13622 O O . LEU A 1 73 ? 28.567 -28.802 39.618 1.00 0.00 100 LEU A O 9
ATOM 13638 N N . ARG A 1 74 ? 27.492 -26.944 38.943 1.00 0.00 101 ARG A N 9
ATOM 13639 C CA . ARG A 1 74 ? 27.273 -27.458 37.598 1.00 0.00 101 ARG A CA 9
ATOM 13640 C C . ARG A 1 74 ? 28.598 -27.854 36.962 1.00 0.00 101 ARG A C 9
ATOM 13641 O O . ARG A 1 74 ? 29.599 -27.149 37.088 1.00 0.00 101 ARG A O 9
ATOM 13662 N N . SER A 1 75 ? 28.593 -28.993 36.278 1.00 0.00 102 SER A N 9
ATOM 13663 C CA . SER A 1 75 ? 29.797 -29.494 35.627 1.00 0.00 102 SER A CA 9
ATOM 13664 C C . SER A 1 75 ? 29.436 -30.477 34.521 1.00 0.00 102 SER A C 9
ATOM 13665 O O . SER A 1 75 ? 28.307 -30.965 34.460 1.00 0.00 102 SER A O 9
ATOM 13673 N N . VAL A 1 76 ? 30.399 -30.772 33.655 1.00 0.00 103 VAL A N 9
ATOM 13674 C CA . VAL A 1 76 ? 30.162 -31.710 32.567 1.00 0.00 103 VAL A CA 9
ATOM 13675 C C . VAL A 1 76 ? 31.189 -32.837 32.631 1.00 0.00 103 VAL A C 9
ATOM 13676 O O . VAL A 1 76 ? 32.390 -32.585 32.739 1.00 0.00 103 VAL A O 9
ATOM 13689 N N . GLY A 1 77 ? 30.718 -34.079 32.582 1.00 0.00 104 GLY A N 9
ATOM 13690 C CA . GLY A 1 77 ? 31.618 -35.224 32.655 1.00 0.00 104 GLY A CA 9
ATOM 13691 C C . GLY A 1 77 ? 32.543 -35.280 31.444 1.00 0.00 104 GLY A C 9
ATOM 13692 O O . GLY A 1 77 ? 32.162 -34.884 30.342 1.00 0.00 104 GLY A O 9
ATOM 13696 N N . ASP A 1 78 ? 33.756 -35.782 31.655 1.00 0.00 105 ASP A N 9
ATOM 13697 C CA . ASP A 1 78 ? 34.719 -35.903 30.566 1.00 0.00 105 ASP A CA 9
ATOM 13698 C C . ASP A 1 78 ? 34.419 -37.152 29.745 1.00 0.00 105 ASP A C 9
ATOM 13699 O O . ASP A 1 78 ? 34.407 -38.263 30.274 1.00 0.00 105 ASP A O 9
ATOM 13708 N N . GLY A 1 79 ? 34.163 -36.965 28.458 1.00 0.00 106 GLY A N 9
ATOM 13709 C CA . GLY A 1 79 ? 33.853 -38.089 27.585 1.00 0.00 106 GLY A CA 9
ATOM 13710 C C . GLY A 1 79 ? 32.364 -38.428 27.655 1.00 0.00 106 GLY A C 9
ATOM 13711 O O . GLY A 1 79 ? 31.894 -39.343 26.978 1.00 0.00 106 GLY A O 9
ATOM 13715 N N . GLU A 1 80 ? 31.626 -37.685 28.481 1.00 0.00 107 GLU A N 9
ATOM 13716 C CA . GLU A 1 80 ? 30.196 -37.906 28.633 1.00 0.00 107 GLU A CA 9
ATOM 13717 C C . GLU A 1 80 ? 29.444 -37.369 27.426 1.00 0.00 107 GLU A C 9
ATOM 13718 O O . GLU A 1 80 ? 29.705 -36.262 26.960 1.00 0.00 107 GLU A O 9
ATOM 13730 N N . THR A 1 81 ? 28.504 -38.160 26.933 1.00 0.00 108 THR A N 9
ATOM 13731 C CA . THR A 1 81 ? 27.703 -37.744 25.790 1.00 0.00 108 THR A CA 9
ATOM 13732 C C . THR A 1 81 ? 26.762 -36.621 26.206 1.00 0.00 108 THR A C 9
ATOM 13733 O O . THR A 1 81 ? 26.096 -36.714 27.236 1.00 0.00 108 THR A O 9
ATOM 13744 N N . VAL A 1 82 ? 26.724 -35.548 25.421 1.00 0.00 109 VAL A N 9
ATOM 13745 C CA . VAL A 1 82 ? 25.875 -34.410 25.766 1.00 0.00 109 VAL A CA 9
ATOM 13746 C C . VAL A 1 82 ? 25.043 -33.951 24.573 1.00 0.00 109 VAL A C 9
ATOM 13747 O O . VAL A 1 82 ? 25.393 -34.210 23.426 1.00 0.00 109 VAL A O 9
ATOM 13760 N N . GLU A 1 83 ? 23.956 -33.239 24.855 1.00 0.00 110 GLU A N 9
ATOM 13761 C CA . GLU A 1 83 ? 23.099 -32.717 23.800 1.00 0.00 110 GLU A CA 9
ATOM 13762 C C . GLU A 1 83 ? 23.048 -31.201 23.928 1.00 0.00 110 GLU A C 9
ATOM 13763 O O . GLU A 1 83 ? 22.825 -30.679 25.018 1.00 0.00 110 GLU A O 9
ATOM 13775 N N . PHE A 1 84 ? 23.284 -30.491 22.834 1.00 0.00 111 PHE A N 9
ATOM 13776 C CA . PHE A 1 84 ? 23.301 -29.038 22.906 1.00 0.00 111 PHE A CA 9
ATOM 13777 C C . PHE A 1 84 ? 23.041 -28.382 21.553 1.00 0.00 111 PHE A C 9
ATOM 13778 O O . PHE A 1 84 ? 23.159 -29.016 20.504 1.00 0.00 111 PHE A O 9
ATOM 13795 N N . ASP A 1 85 ? 22.712 -27.093 21.598 1.00 0.00 112 ASP A N 9
ATOM 13796 C CA . ASP A 1 85 ? 22.453 -26.323 20.391 1.00 0.00 112 ASP A CA 9
ATOM 13797 C C . ASP A 1 85 ? 23.734 -25.627 19.957 1.00 0.00 112 ASP A C 9
ATOM 13798 O O . ASP A 1 85 ? 24.529 -25.204 20.796 1.00 0.00 112 ASP A O 9
ATOM 13807 N N . VAL A 1 86 ? 23.938 -25.505 18.652 1.00 0.00 113 VAL A N 9
ATOM 13808 C CA . VAL A 1 86 ? 25.132 -24.845 18.148 1.00 0.00 113 VAL A CA 9
ATOM 13809 C C . VAL A 1 86 ? 24.820 -23.392 17.812 1.00 0.00 113 VAL A C 9
ATOM 13810 O O . VAL A 1 86 ? 23.903 -23.104 17.045 1.00 0.00 113 VAL A O 9
ATOM 13823 N N . VAL A 1 87 ? 25.597 -22.484 18.386 1.00 0.00 114 VAL A N 9
ATOM 13824 C CA . VAL A 1 87 ? 25.393 -21.061 18.152 1.00 0.00 114 VAL A CA 9
ATOM 13825 C C . VAL A 1 87 ? 26.659 -20.458 17.561 1.00 0.00 114 VAL A C 9
ATOM 13826 O O . VAL A 1 87 ? 27.758 -20.708 18.047 1.00 0.00 114 VAL A O 9
ATOM 13839 N N . GLU A 1 88 ? 26.504 -19.687 16.495 1.00 0.00 115 GLU A N 9
ATOM 13840 C CA . GLU A 1 88 ? 27.656 -19.074 15.852 1.00 0.00 115 GLU A CA 9
ATOM 13841 C C . GLU A 1 88 ? 28.216 -17.938 16.703 1.00 0.00 115 GLU A C 9
ATOM 13842 O O . GLU A 1 88 ? 27.510 -16.986 17.034 1.00 0.00 115 GLU A O 9
ATOM 13854 N N . GLY A 1 89 ? 29.496 -18.051 17.054 1.00 0.00 116 GLY A N 9
ATOM 13855 C CA . GLY A 1 89 ? 30.159 -17.027 17.854 1.00 0.00 116 GLY A CA 9
ATOM 13856 C C . GLY A 1 89 ? 31.164 -16.247 17.012 1.00 0.00 116 GLY A C 9
ATOM 13857 O O . GLY A 1 89 ? 31.538 -16.674 15.922 1.00 0.00 116 GLY A O 9
ATOM 13861 N N . GLU A 1 90 ? 31.593 -15.097 17.526 1.00 0.00 117 GLU A N 9
ATOM 13862 C CA . GLU A 1 90 ? 32.549 -14.261 16.809 1.00 0.00 117 GLU A CA 9
ATOM 13863 C C . GLU A 1 90 ? 33.875 -14.990 16.616 1.00 0.00 117 GLU A C 9
ATOM 13864 O O . GLU A 1 90 ? 34.494 -14.901 15.556 1.00 0.00 117 GLU A O 9
ATOM 13876 N N . LYS A 1 91 ? 34.312 -15.707 17.647 1.00 0.00 118 LYS A N 9
ATOM 13877 C CA . LYS A 1 91 ? 35.567 -16.449 17.570 1.00 0.00 118 LYS A CA 9
ATOM 13878 C C . LYS A 1 91 ? 35.339 -17.874 17.069 1.00 0.00 118 LYS A C 9
ATOM 13879 O O . LYS A 1 91 ? 36.296 -18.613 16.829 1.00 0.00 118 LYS A O 9
ATOM 13898 N N . GLY A 1 92 ? 34.076 -18.263 16.913 1.00 0.00 119 GLY A N 9
ATOM 13899 C CA . GLY A 1 92 ? 33.758 -19.605 16.442 1.00 0.00 119 GLY A CA 9
ATOM 13900 C C . GLY A 1 92 ? 32.424 -20.074 17.008 1.00 0.00 119 GLY A C 9
ATOM 13901 O O . GLY A 1 92 ? 31.748 -19.334 17.722 1.00 0.00 119 GLY A O 9
ATOM 13905 N N . ALA A 1 93 ? 32.051 -21.308 16.691 1.00 0.00 120 ALA A N 9
ATOM 13906 C CA . ALA A 1 93 ? 30.791 -21.859 17.176 1.00 0.00 120 ALA A CA 9
ATOM 13907 C C . ALA A 1 93 ? 30.860 -22.095 18.683 1.00 0.00 120 ALA A C 9
ATOM 13908 O O . ALA A 1 93 ? 31.919 -22.402 19.227 1.00 0.00 120 ALA A O 9
ATOM 13915 N N . GLU A 1 94 ? 29.718 -21.952 19.347 1.00 0.00 121 GLU A N 9
ATOM 13916 C CA . GLU A 1 94 ? 29.647 -22.167 20.790 1.00 0.00 121 GLU A CA 9
ATOM 13917 C C . GLU A 1 94 ? 28.441 -23.027 21.146 1.00 0.00 121 GLU A C 9
ATOM 13918 O O . GLU A 1 94 ? 27.490 -23.130 20.378 1.00 0.00 121 GLU A O 9
ATOM 13930 N N . ALA A 1 95 ? 28.490 -23.648 22.315 1.00 0.00 122 ALA A N 9
ATOM 13931 C CA . ALA A 1 95 ? 27.398 -24.505 22.761 1.00 0.00 122 ALA A CA 9
ATOM 13932 C C . ALA A 1 95 ? 26.574 -23.819 23.849 1.00 0.00 122 ALA A C 9
ATOM 13933 O O . ALA A 1 95 ? 27.104 -23.058 24.657 1.00 0.00 122 ALA A O 9
ATOM 13940 N N . ALA A 1 96 ? 25.273 -24.099 23.861 1.00 0.00 123 ALA A N 9
ATOM 13941 C CA . ALA A 1 96 ? 24.379 -23.508 24.850 1.00 0.00 123 ALA A CA 9
ATOM 13942 C C . ALA A 1 96 ? 23.248 -24.475 25.184 1.00 0.00 123 ALA A C 9
ATOM 13943 O O . ALA A 1 96 ? 22.937 -25.371 24.400 1.00 0.00 123 ALA A O 9
ATOM 13950 N N . ASN A 1 97 ? 22.636 -24.295 26.351 1.00 0.00 124 ASN A N 9
ATOM 13951 C CA . ASN A 1 97 ? 21.543 -25.170 26.762 1.00 0.00 124 ASN A CA 9
ATOM 13952 C C . ASN A 1 97 ? 21.990 -26.628 26.710 1.00 0.00 124 ASN A C 9
ATOM 13953 O O . ASN A 1 97 ? 21.277 -27.488 26.193 1.00 0.00 124 ASN A O 9
ATOM 13964 N N . VAL A 1 98 ? 23.181 -26.892 27.233 1.00 0.00 125 VAL A N 9
ATOM 13965 C CA . VAL A 1 98 ? 23.723 -28.245 27.232 1.00 0.00 125 VAL A CA 9
ATOM 13966 C C . VAL A 1 98 ? 22.978 -29.135 28.221 1.00 0.00 125 VAL A C 9
ATOM 13967 O O . VAL A 1 98 ? 22.923 -28.846 29.417 1.00 0.00 125 VAL A O 9
ATOM 13980 N N . THR A 1 99 ? 22.415 -30.224 27.709 1.00 0.00 126 THR A N 9
ATOM 13981 C CA . THR A 1 99 ? 21.684 -31.168 28.544 1.00 0.00 126 THR A CA 9
ATOM 13982 C C . THR A 1 99 ? 22.018 -32.591 28.126 1.00 0.00 126 THR A C 9
ATOM 13983 O O . THR A 1 99 ? 22.502 -32.816 27.022 1.00 0.00 126 THR A O 9
ATOM 13994 N N . GLY A 1 100 ? 21.745 -33.548 28.998 1.00 0.00 127 GLY A N 9
ATOM 13995 C CA . GLY A 1 100 ? 22.016 -34.943 28.669 1.00 0.00 127 GLY A CA 9
ATOM 13996 C C . GLY A 1 100 ? 20.979 -35.431 27.665 1.00 0.00 127 GLY A C 9
ATOM 13997 O O . GLY A 1 100 ? 19.933 -34.805 27.498 1.00 0.00 127 GLY A O 9
ATOM 14001 N N . PRO A 1 101 ? 21.241 -36.513 26.991 1.00 0.00 128 PRO A N 9
ATOM 14002 C CA . PRO A 1 101 ? 20.300 -37.055 25.970 1.00 0.00 128 PRO A CA 9
ATOM 14003 C C . PRO A 1 101 ? 18.932 -37.379 26.563 1.00 0.00 128 PRO A C 9
ATOM 14004 O O . PRO A 1 101 ? 18.835 -37.934 27.656 1.00 0.00 128 PRO A O 9
ATOM 14015 N N . GLY A 1 102 ? 17.878 -37.034 25.829 1.00 0.00 129 GLY A N 9
ATOM 14016 C CA . GLY A 1 102 ? 16.519 -37.313 26.280 1.00 0.00 129 GLY A CA 9
ATOM 14017 C C . GLY A 1 102 ? 16.118 -36.400 27.435 1.00 0.00 129 GLY A C 9
ATOM 14018 O O . GLY A 1 102 ? 15.183 -36.704 28.177 1.00 0.00 129 GLY A O 9
ATOM 14022 N N . GLY A 1 103 ? 16.829 -35.287 27.592 1.00 0.00 130 GLY A N 9
ATOM 14023 C CA . GLY A 1 103 ? 16.525 -34.348 28.669 1.00 0.00 130 GLY A CA 9
ATOM 14024 C C . GLY A 1 103 ? 17.190 -34.772 29.981 1.00 0.00 130 GLY A C 9
ATOM 14025 O O . GLY A 1 103 ? 17.005 -34.132 31.014 1.00 0.00 130 GLY A O 9
ATOM 14029 N N . VAL A 1 104 ? 17.967 -35.854 29.931 1.00 0.00 131 VAL A N 9
ATOM 14030 C CA . VAL A 1 104 ? 18.664 -36.352 31.112 1.00 0.00 131 VAL A CA 9
ATOM 14031 C C . VAL A 1 104 ? 19.634 -35.290 31.651 1.00 0.00 131 VAL A C 9
ATOM 14032 O O . VAL A 1 104 ? 20.326 -34.645 30.869 1.00 0.00 131 VAL A O 9
ATOM 14045 N N . PRO A 1 105 ? 19.718 -35.083 32.947 1.00 0.00 132 PRO A N 9
ATOM 14046 C CA . PRO A 1 105 ? 20.645 -34.056 33.520 1.00 0.00 132 PRO A CA 9
ATOM 14047 C C . PRO A 1 105 ? 22.109 -34.428 33.272 1.00 0.00 132 PRO A C 9
ATOM 14048 O O . PRO A 1 105 ? 22.440 -35.606 33.136 1.00 0.00 132 PRO A O 9
ATOM 14059 N N . VAL A 1 106 ? 22.980 -33.425 33.211 1.00 0.00 133 VAL A N 9
ATOM 14060 C CA . VAL A 1 106 ? 24.398 -33.680 32.964 1.00 0.00 133 VAL A CA 9
ATOM 14061 C C . VAL A 1 106 ? 25.045 -34.343 34.179 1.00 0.00 133 VAL A C 9
ATOM 14062 O O . VAL A 1 106 ? 24.903 -33.864 35.304 1.00 0.00 133 VAL A O 9
ATOM 14075 N N . GLN A 1 107 ? 25.744 -35.449 33.941 1.00 0.00 134 GLN A N 9
ATOM 14076 C CA . GLN A 1 107 ? 26.390 -36.183 35.025 1.00 0.00 134 GLN A CA 9
ATOM 14077 C C . GLN A 1 107 ? 27.413 -35.304 35.730 1.00 0.00 134 GLN A C 9
ATOM 14078 O O . GLN A 1 107 ? 27.480 -35.272 36.958 1.00 0.00 134 GLN A O 9
ATOM 14092 N N . GLY A 1 108 ? 28.204 -34.588 34.943 1.00 0.00 135 GLY A N 9
ATOM 14093 C CA . GLY A 1 108 ? 29.217 -33.693 35.496 1.00 0.00 135 GLY A CA 9
ATOM 14094 C C . GLY A 1 108 ? 30.480 -34.452 35.890 1.00 0.00 135 GLY A C 9
ATOM 14095 O O . GLY A 1 108 ? 30.464 -35.674 36.046 1.00 0.00 135 GLY A O 9
ATOM 14099 N N . SER A 1 109 ? 31.575 -33.712 36.048 1.00 0.00 136 SER A N 9
ATOM 14100 C CA . SER A 1 109 ? 32.850 -34.305 36.422 1.00 0.00 136 SER A CA 9
ATOM 14101 C C . SER A 1 109 ? 32.911 -34.538 37.927 1.00 0.00 136 SER A C 9
ATOM 14102 O O . SER A 1 109 ? 32.125 -33.973 38.687 1.00 0.00 136 SER A O 9
ATOM 14110 N N . LYS A 1 110 ? 33.851 -35.376 38.347 1.00 0.00 137 LYS A N 9
ATOM 14111 C CA . LYS A 1 110 ? 34.025 -35.678 39.764 1.00 0.00 137 LYS A CA 9
ATOM 14112 C C . LYS A 1 110 ? 34.450 -34.432 40.526 1.00 0.00 137 LYS A C 9
ATOM 14113 O O . LYS A 1 110 ? 34.038 -34.217 41.666 1.00 0.00 137 LYS A O 9
ATOM 14132 N N . TYR A 1 111 ? 35.281 -33.620 39.888 1.00 0.00 138 TYR A N 9
ATOM 14133 C CA . TYR A 1 111 ? 35.790 -32.412 40.528 1.00 0.00 138 TYR A CA 9
ATOM 14134 C C . TYR A 1 111 ? 34.670 -31.403 40.769 1.00 0.00 138 TYR A C 9
ATOM 14135 O O . TYR A 1 111 ? 34.881 -30.382 41.422 1.00 0.00 138 TYR A O 9
ATOM 14153 N N . ALA A 1 112 ? 33.483 -31.686 40.241 1.00 0.00 139 ALA A N 9
ATOM 14154 C CA . ALA A 1 112 ? 32.360 -30.774 40.412 1.00 0.00 139 ALA A CA 9
ATOM 14155 C C . ALA A 1 112 ? 32.211 -30.380 41.876 1.00 0.00 139 ALA A C 9
ATOM 14156 O O . ALA A 1 112 ? 32.186 -31.236 42.761 1.00 0.00 139 ALA A O 9
ATOM 14163 N N . ALA A 1 113 ? 32.117 -29.078 42.122 1.00 0.00 140 ALA A N 9
ATOM 14164 C CA . ALA A 1 113 ? 31.993 -28.575 43.484 1.00 0.00 140 ALA A CA 9
ATOM 14165 C C . ALA A 1 113 ? 32.078 -27.052 43.501 1.00 0.00 140 ALA A C 9
ATOM 14166 O O . ALA A 1 113 ? 31.904 -26.481 44.566 1.00 0.00 140 ALA A O 9
ATOM 14392 N N . ASP A 1 24 ? 18.432 -11.488 18.614 1.00 0.00 51 ASP A N 10
ATOM 14393 C CA . ASP A 1 24 ? 18.439 -12.979 18.603 1.00 0.00 51 ASP A CA 10
ATOM 14394 C C . ASP A 1 24 ? 19.662 -13.473 17.838 1.00 0.00 51 ASP A C 10
ATOM 14395 O O . ASP A 1 24 ? 19.777 -13.259 16.631 1.00 0.00 51 ASP A O 10
ATOM 14404 N N . LYS A 1 25 ? 20.574 -14.127 18.550 1.00 0.00 52 LYS A N 10
ATOM 14405 C CA . LYS A 1 25 ? 21.787 -14.639 17.930 1.00 0.00 52 LYS A CA 10
ATOM 14406 C C . LYS A 1 25 ? 21.457 -15.806 17.005 1.00 0.00 52 LYS A C 10
ATOM 14407 O O . LYS A 1 25 ? 20.535 -16.577 17.272 1.00 0.00 52 LYS A O 10
ATOM 14426 N N . LYS A 1 26 ? 22.212 -15.930 15.918 1.00 0.00 53 LYS A N 10
ATOM 14427 C CA . LYS A 1 26 ? 21.985 -17.009 14.964 1.00 0.00 53 LYS A CA 10
ATOM 14428 C C . LYS A 1 26 ? 22.233 -18.362 15.604 1.00 0.00 53 LYS A C 10
ATOM 14429 O O . LYS A 1 26 ? 23.228 -18.566 16.299 1.00 0.00 53 LYS A O 10
ATOM 14448 N N . VAL A 1 27 ? 21.323 -19.288 15.347 1.00 0.00 54 VAL A N 10
ATOM 14449 C CA . VAL A 1 27 ? 21.453 -20.631 15.878 1.00 0.00 54 VAL A CA 10
ATOM 14450 C C . VAL A 1 27 ? 21.946 -21.564 14.780 1.00 0.00 54 VAL A C 10
ATOM 14451 O O . VAL A 1 27 ? 21.184 -21.967 13.901 1.00 0.00 54 VAL A O 10
ATOM 14464 N N . ILE A 1 28 ? 23.232 -21.887 14.831 1.00 0.00 55 ILE A N 10
ATOM 14465 C CA . ILE A 1 28 ? 23.833 -22.764 13.838 1.00 0.00 55 ILE A CA 10
ATOM 14466 C C . ILE A 1 28 ? 23.200 -24.151 13.876 1.00 0.00 55 ILE A C 10
ATOM 14467 O O . ILE A 1 28 ? 22.905 -24.736 12.834 1.00 0.00 55 ILE A O 10
ATOM 14483 N N . ALA A 1 29 ? 23.007 -24.673 15.081 1.00 0.00 56 ALA A N 10
ATOM 14484 C CA . ALA A 1 29 ? 22.413 -25.995 15.240 1.00 0.00 56 ALA A CA 10
ATOM 14485 C C . ALA A 1 29 ? 21.606 -26.083 16.532 1.00 0.00 56 ALA A C 10
ATOM 14486 O O . ALA A 1 29 ? 21.831 -25.325 17.474 1.00 0.00 56 ALA A O 10
ATOM 14493 N N . THR A 1 30 ? 20.665 -27.020 16.559 1.00 0.00 57 THR A N 10
ATOM 14494 C CA . THR A 1 30 ? 19.820 -27.223 17.730 1.00 0.00 57 THR A CA 10
ATOM 14495 C C . THR A 1 30 ? 20.276 -28.474 18.482 1.00 0.00 57 THR A C 10
ATOM 14496 O O . THR A 1 30 ? 21.466 -28.781 18.498 1.00 0.00 57 THR A O 10
ATOM 14507 N N . LYS A 1 31 ? 19.352 -29.185 19.120 1.00 0.00 58 LYS A N 10
ATOM 14508 C CA . LYS A 1 31 ? 19.729 -30.380 19.864 1.00 0.00 58 LYS A CA 10
ATOM 14509 C C . LYS A 1 31 ? 20.631 -31.273 19.017 1.00 0.00 58 LYS A C 10
ATOM 14510 O O . LYS A 1 31 ? 20.174 -31.929 18.080 1.00 0.00 58 LYS A O 10
ATOM 14529 N N . VAL A 1 32 ? 21.913 -31.291 19.362 1.00 0.00 59 VAL A N 10
ATOM 14530 C CA . VAL A 1 32 ? 22.890 -32.098 18.643 1.00 0.00 59 VAL A CA 10
ATOM 14531 C C . VAL A 1 32 ? 23.675 -32.976 19.605 1.00 0.00 59 VAL A C 10
ATOM 14532 O O . VAL A 1 32 ? 24.200 -32.492 20.607 1.00 0.00 59 VAL A O 10
ATOM 14545 N N . LEU A 1 33 ? 23.772 -34.262 19.291 1.00 0.00 60 LEU A N 10
ATOM 14546 C CA . LEU A 1 33 ? 24.528 -35.176 20.134 1.00 0.00 60 LEU A CA 10
ATOM 14547 C C . LEU A 1 33 ? 26.020 -34.953 19.929 1.00 0.00 60 LEU A C 10
ATOM 14548 O O . LEU A 1 33 ? 26.493 -34.815 18.801 1.00 0.00 60 LEU A O 10
ATOM 14564 N N . GLY A 1 34 ? 26.751 -34.922 21.031 1.00 0.00 61 GLY A N 10
ATOM 14565 C CA . GLY A 1 34 ? 28.187 -34.713 20.983 1.00 0.00 61 GLY A CA 10
ATOM 14566 C C . GLY A 1 34 ? 28.862 -35.471 22.113 1.00 0.00 61 GLY A C 10
ATOM 14567 O O . GLY A 1 34 ? 28.197 -36.116 22.919 1.00 0.00 61 GLY A O 10
ATOM 14571 N N . THR A 1 35 ? 30.181 -35.393 22.164 1.00 0.00 62 THR A N 10
ATOM 14572 C CA . THR A 1 35 ? 30.939 -36.072 23.203 1.00 0.00 62 THR A CA 10
ATOM 14573 C C . THR A 1 35 ? 31.890 -35.103 23.890 1.00 0.00 62 THR A C 10
ATOM 14574 O O . THR A 1 35 ? 32.528 -34.277 23.239 1.00 0.00 62 THR A O 10
ATOM 14585 N N . VAL A 1 36 ? 31.974 -35.202 25.211 1.00 0.00 63 VAL A N 10
ATOM 14586 C CA . VAL A 1 36 ? 32.842 -34.312 25.975 1.00 0.00 63 VAL A CA 10
ATOM 14587 C C . VAL A 1 36 ? 34.299 -34.745 25.853 1.00 0.00 63 VAL A C 10
ATOM 14588 O O . VAL A 1 36 ? 34.697 -35.771 26.402 1.00 0.00 63 VAL A O 10
ATOM 14601 N N . LYS A 1 37 ? 35.095 -33.952 25.144 1.00 0.00 64 LYS A N 10
ATOM 14602 C CA . LYS A 1 37 ? 36.506 -34.272 24.982 1.00 0.00 64 LYS A CA 10
ATOM 14603 C C . LYS A 1 37 ? 37.178 -34.252 26.354 1.00 0.00 64 LYS A C 10
ATOM 14604 O O . LYS A 1 37 ? 37.904 -35.171 26.728 1.00 0.00 64 LYS A O 10
ATOM 14623 N N . TRP A 1 38 ? 36.883 -33.190 27.100 1.00 0.00 65 TRP A N 10
ATOM 14624 C CA . TRP A 1 38 ? 37.399 -33.017 28.457 1.00 0.00 65 TRP A CA 10
ATOM 14625 C C . TRP A 1 38 ? 36.818 -31.747 29.078 1.00 0.00 65 TRP A C 10
ATOM 14626 O O . TRP A 1 38 ? 36.577 -30.764 28.380 1.00 0.00 65 TRP A O 10
ATOM 14647 N N . PHE A 1 39 ? 36.604 -31.772 30.388 1.00 0.00 66 PHE A N 10
ATOM 14648 C CA . PHE A 1 39 ? 36.065 -30.610 31.088 1.00 0.00 66 PHE A CA 10
ATOM 14649 C C . PHE A 1 39 ? 36.742 -30.457 32.446 1.00 0.00 66 PHE A C 10
ATOM 14650 O O . PHE A 1 39 ? 36.748 -31.386 33.251 1.00 0.00 66 PHE A O 10
ATOM 14667 N N . ASN A 1 40 ? 37.312 -29.284 32.697 1.00 0.00 67 ASN A N 10
ATOM 14668 C CA . ASN A 1 40 ? 37.990 -29.042 33.968 1.00 0.00 67 ASN A CA 10
ATOM 14669 C C . ASN A 1 40 ? 37.176 -28.105 34.849 1.00 0.00 67 ASN A C 10
ATOM 14670 O O . ASN A 1 40 ? 36.853 -26.984 34.454 1.00 0.00 67 ASN A O 10
ATOM 14681 N N . VAL A 1 41 ? 36.844 -28.577 36.041 1.00 0.00 68 VAL A N 10
ATOM 14682 C CA . VAL A 1 41 ? 36.065 -27.782 36.982 1.00 0.00 68 VAL A CA 10
ATOM 14683 C C . VAL A 1 41 ? 36.817 -26.523 37.406 1.00 0.00 68 VAL A C 10
ATOM 14684 O O . VAL A 1 41 ? 36.248 -25.433 37.439 1.00 0.00 68 VAL A O 10
ATOM 14697 N N . ARG A 1 42 ? 38.091 -26.684 37.754 1.00 0.00 69 ARG A N 10
ATOM 14698 C CA . ARG A 1 42 ? 38.898 -25.549 38.198 1.00 0.00 69 ARG A CA 10
ATOM 14699 C C . ARG A 1 42 ? 39.046 -24.483 37.112 1.00 0.00 69 ARG A C 10
ATOM 14700 O O . ARG A 1 42 ? 38.947 -23.288 37.392 1.00 0.00 69 ARG A O 10
ATOM 14721 N N . ASN A 1 43 ? 39.294 -24.909 35.878 1.00 0.00 70 ASN A N 10
ATOM 14722 C CA . ASN A 1 43 ? 39.465 -23.954 34.783 1.00 0.00 70 ASN A CA 10
ATOM 14723 C C . ASN A 1 43 ? 38.195 -23.135 34.575 1.00 0.00 70 ASN A C 10
ATOM 14724 O O . ASN A 1 43 ? 38.256 -21.938 34.303 1.00 0.00 70 ASN A O 10
ATOM 14735 N N . GLY A 1 44 ? 37.044 -23.787 34.713 1.00 0.00 71 GLY A N 10
ATOM 14736 C CA . GLY A 1 44 ? 35.765 -23.106 34.536 1.00 0.00 71 GLY A CA 10
ATOM 14737 C C . GLY A 1 44 ? 35.243 -23.210 33.100 1.00 0.00 71 GLY A C 10
ATOM 14738 O O . GLY A 1 44 ? 34.176 -22.679 32.792 1.00 0.00 71 GLY A O 10
ATOM 14742 N N . TYR A 1 45 ? 35.977 -23.898 32.227 1.00 0.00 72 TYR A N 10
ATOM 14743 C CA . TYR A 1 45 ? 35.531 -24.054 30.844 1.00 0.00 72 TYR A CA 10
ATOM 14744 C C . TYR A 1 45 ? 36.004 -25.395 30.289 1.00 0.00 72 TYR A C 10
ATOM 14745 O O . TYR A 1 45 ? 36.890 -26.030 30.859 1.00 0.00 72 TYR A O 10
ATOM 14763 N N . GLY A 1 46 ? 35.405 -25.833 29.179 1.00 0.00 73 GLY A N 10
ATOM 14764 C CA . GLY A 1 46 ? 35.785 -27.111 28.586 1.00 0.00 73 GLY A CA 10
ATOM 14765 C C . GLY A 1 46 ? 35.428 -27.169 27.105 1.00 0.00 73 GLY A C 10
ATOM 14766 O O . GLY A 1 46 ? 34.908 -26.207 26.540 1.00 0.00 73 GLY A O 10
ATOM 14770 N N . PHE A 1 47 ? 35.732 -28.304 26.478 1.00 0.00 74 PHE A N 10
ATOM 14771 C CA . PHE A 1 47 ? 35.463 -28.482 25.052 1.00 0.00 74 PHE A CA 10
ATOM 14772 C C . PHE A 1 47 ? 34.644 -29.742 24.774 1.00 0.00 74 PHE A C 10
ATOM 14773 O O . PHE A 1 47 ? 34.836 -30.777 25.409 1.00 0.00 74 PHE A O 10
ATOM 14790 N N . ILE A 1 48 ? 33.747 -29.636 23.797 1.00 0.00 75 ILE A N 10
ATOM 14791 C CA . ILE A 1 48 ? 32.906 -30.761 23.395 1.00 0.00 75 ILE A CA 10
ATOM 14792 C C . ILE A 1 48 ? 33.122 -31.067 21.917 1.00 0.00 75 ILE A C 10
ATOM 14793 O O . ILE A 1 48 ? 32.998 -30.181 21.072 1.00 0.00 75 ILE A O 10
ATOM 14809 N N . ASN A 1 49 ? 33.439 -32.317 21.602 1.00 0.00 76 ASN A N 10
ATOM 14810 C CA . ASN A 1 49 ? 33.660 -32.697 20.211 1.00 0.00 76 ASN A CA 10
ATOM 14811 C C . ASN A 1 49 ? 32.389 -33.248 19.591 1.00 0.00 76 ASN A C 10
ATOM 14812 O O . ASN A 1 49 ? 31.945 -34.341 19.929 1.00 0.00 76 ASN A O 10
ATOM 14823 N N . ARG A 1 50 ? 31.813 -32.482 18.674 1.00 0.00 77 ARG A N 10
ATOM 14824 C CA . ARG A 1 50 ? 30.593 -32.912 18.004 1.00 0.00 77 ARG A CA 10
ATOM 14825 C C . ARG A 1 50 ? 30.860 -34.170 17.189 1.00 0.00 77 ARG A C 10
ATOM 14826 O O . ARG A 1 50 ? 31.853 -34.250 16.468 1.00 0.00 77 ARG A O 10
ATOM 14847 N N . ASN A 1 51 ? 29.967 -35.146 17.297 1.00 0.00 78 ASN A N 10
ATOM 14848 C CA . ASN A 1 51 ? 30.140 -36.387 16.554 1.00 0.00 78 ASN A CA 10
ATOM 14849 C C . ASN A 1 51 ? 29.501 -36.297 15.166 1.00 0.00 78 ASN A C 10
ATOM 14850 O O . ASN A 1 51 ? 29.718 -37.168 14.323 1.00 0.00 78 ASN A O 10
ATOM 14861 N N . ASP A 1 52 ? 28.732 -35.234 14.919 1.00 0.00 79 ASP A N 10
ATOM 14862 C CA . ASP A 1 52 ? 28.076 -35.073 13.627 1.00 0.00 79 ASP A CA 10
ATOM 14863 C C . ASP A 1 52 ? 28.906 -34.164 12.726 1.00 0.00 79 ASP A C 10
ATOM 14864 O O . ASP A 1 52 ? 28.658 -34.068 11.524 1.00 0.00 79 ASP A O 10
ATOM 14873 N N . THR A 1 53 ? 29.880 -33.489 13.324 1.00 0.00 80 THR A N 10
ATOM 14874 C CA . THR A 1 53 ? 30.745 -32.583 12.588 1.00 0.00 80 THR A CA 10
ATOM 14875 C C . THR A 1 53 ? 32.216 -32.792 12.944 1.00 0.00 80 THR A C 10
ATOM 14876 O O . THR A 1 53 ? 33.099 -32.241 12.287 1.00 0.00 80 THR A O 10
ATOM 14887 N N . LYS A 1 54 ? 32.480 -33.573 13.985 1.00 0.00 81 LYS A N 10
ATOM 14888 C CA . LYS A 1 54 ? 33.849 -33.812 14.408 1.00 0.00 81 LYS A CA 10
ATOM 14889 C C . LYS A 1 54 ? 34.579 -32.485 14.584 1.00 0.00 81 LYS A C 10
ATOM 14890 O O . LYS A 1 54 ? 35.773 -32.378 14.307 1.00 0.00 81 LYS A O 10
ATOM 14909 N N . GLU A 1 55 ? 33.848 -31.478 15.055 1.00 0.00 82 GLU A N 10
ATOM 14910 C CA . GLU A 1 55 ? 34.429 -30.156 15.267 1.00 0.00 82 GLU A CA 10
ATOM 14911 C C . GLU A 1 55 ? 34.322 -29.735 16.724 1.00 0.00 82 GLU A C 10
ATOM 14912 O O . GLU A 1 55 ? 33.276 -29.879 17.356 1.00 0.00 82 GLU A O 10
ATOM 14924 N N . ASP A 1 56 ? 35.424 -29.220 17.245 1.00 0.00 83 ASP A N 10
ATOM 14925 C CA . ASP A 1 56 ? 35.476 -28.777 18.635 1.00 0.00 83 ASP A CA 10
ATOM 14926 C C . ASP A 1 56 ? 34.593 -27.550 18.855 1.00 0.00 83 ASP A C 10
ATOM 14927 O O . ASP A 1 56 ? 34.675 -26.572 18.110 1.00 0.00 83 ASP A O 10
ATOM 14936 N N . VAL A 1 57 ? 33.749 -27.611 19.879 1.00 0.00 84 VAL A N 10
ATOM 14937 C CA . VAL A 1 57 ? 32.853 -26.504 20.197 1.00 0.00 84 VAL A CA 10
ATOM 14938 C C . VAL A 1 57 ? 33.130 -25.962 21.598 1.00 0.00 84 VAL A C 10
ATOM 14939 O O . VAL A 1 57 ? 33.233 -26.725 22.559 1.00 0.00 84 VAL A O 10
ATOM 14952 N N . PHE A 1 58 ? 33.248 -24.641 21.704 1.00 0.00 85 PHE A N 10
ATOM 14953 C CA . PHE A 1 58 ? 33.518 -23.998 22.991 1.00 0.00 85 PHE A CA 10
ATOM 14954 C C . PHE A 1 58 ? 32.310 -24.136 23.916 1.00 0.00 85 PHE A C 10
ATOM 14955 O O . PHE A 1 58 ? 31.170 -23.991 23.478 1.00 0.00 85 PHE A O 10
ATOM 14972 N N . VAL A 1 59 ? 32.557 -24.401 25.197 1.00 0.00 86 VAL A N 10
ATOM 14973 C CA . VAL A 1 59 ? 31.461 -24.539 26.151 1.00 0.00 86 VAL A CA 10
ATOM 14974 C C . VAL A 1 59 ? 31.881 -24.067 27.533 1.00 0.00 86 VAL A C 10
ATOM 14975 O O . VAL A 1 59 ? 33.043 -24.190 27.922 1.00 0.00 86 VAL A O 10
ATOM 14988 N N . HIS A 1 60 ? 30.921 -23.536 28.266 1.00 0.00 87 HIS A N 10
ATOM 14989 C CA . HIS A 1 60 ? 31.177 -23.054 29.617 1.00 0.00 87 HIS A CA 10
ATOM 14990 C C . HIS A 1 60 ? 30.112 -23.594 30.573 1.00 0.00 87 HIS A C 10
ATOM 14991 O O . HIS A 1 60 ? 29.016 -23.957 30.146 1.00 0.00 87 HIS A O 10
ATOM 15005 N N . GLN A 1 61 ? 30.449 -23.681 31.858 1.00 0.00 88 GLN A N 10
ATOM 15006 C CA . GLN A 1 61 ? 29.510 -24.207 32.847 1.00 0.00 88 GLN A CA 10
ATOM 15007 C C . GLN A 1 61 ? 28.225 -23.393 32.904 1.00 0.00 88 GLN A C 10
ATOM 15008 O O . GLN A 1 61 ? 27.162 -23.920 33.233 1.00 0.00 88 GLN A O 10
ATOM 15022 N N . THR A 1 62 ? 28.318 -22.116 32.577 1.00 0.00 89 THR A N 10
ATOM 15023 C CA . THR A 1 62 ? 27.137 -21.262 32.580 1.00 0.00 89 THR A CA 10
ATOM 15024 C C . THR A 1 62 ? 26.245 -21.581 31.381 1.00 0.00 89 THR A C 10
ATOM 15025 O O . THR A 1 62 ? 25.080 -21.183 31.340 1.00 0.00 89 THR A O 10
ATOM 15036 N N . ALA A 1 63 ? 26.796 -22.304 30.408 1.00 0.00 90 ALA A N 10
ATOM 15037 C CA . ALA A 1 63 ? 26.043 -22.671 29.218 1.00 0.00 90 ALA A CA 10
ATOM 15038 C C . ALA A 1 63 ? 25.264 -23.969 29.435 1.00 0.00 90 ALA A C 10
ATOM 15039 O O . ALA A 1 63 ? 24.588 -24.447 28.526 1.00 0.00 90 ALA A O 10
ATOM 15046 N N . ILE A 1 64 ? 25.377 -24.548 30.629 1.00 0.00 91 ILE A N 10
ATOM 15047 C CA . ILE A 1 64 ? 24.701 -25.805 30.917 1.00 0.00 91 ILE A CA 10
ATOM 15048 C C . ILE A 1 64 ? 23.341 -25.562 31.570 1.00 0.00 91 ILE A C 10
ATOM 15049 O O . ILE A 1 64 ? 23.254 -25.257 32.759 1.00 0.00 91 ILE A O 10
ATOM 15065 N N . LYS A 1 65 ? 22.282 -25.710 30.777 1.00 0.00 92 LYS A N 10
ATOM 15066 C CA . LYS A 1 65 ? 20.921 -25.510 31.271 1.00 0.00 92 LYS A CA 10
ATOM 15067 C C . LYS A 1 65 ? 20.556 -26.551 32.326 1.00 0.00 92 LYS A C 10
ATOM 15068 O O . LYS A 1 65 ? 19.927 -26.230 33.335 1.00 0.00 92 LYS A O 10
ATOM 15087 N N . LYS A 1 66 ? 20.935 -27.801 32.078 1.00 0.00 93 LYS A N 10
ATOM 15088 C CA . LYS A 1 66 ? 20.617 -28.884 33.006 1.00 0.00 93 LYS A CA 10
ATOM 15089 C C . LYS A 1 66 ? 21.873 -29.640 33.416 1.00 0.00 93 LYS A C 10
ATOM 15090 O O . LYS A 1 66 ? 22.718 -29.959 32.581 1.00 0.00 93 LYS A O 10
ATOM 15109 N N . ASN A 1 67 ? 21.983 -29.931 34.705 1.00 0.00 94 ASN A N 10
ATOM 15110 C CA . ASN A 1 67 ? 23.133 -30.662 35.221 1.00 0.00 94 ASN A CA 10
ATOM 15111 C C . ASN A 1 67 ? 22.719 -31.545 36.388 1.00 0.00 94 ASN A C 10
ATOM 15112 O O . ASN A 1 67 ? 21.565 -31.525 36.818 1.00 0.00 94 ASN A O 10
ATOM 15123 N N . ASN A 1 68 ? 23.665 -32.320 36.902 1.00 0.00 95 ASN A N 10
ATOM 15124 C CA . ASN A 1 68 ? 23.377 -33.206 38.023 1.00 0.00 95 ASN A CA 10
ATOM 15125 C C . ASN A 1 68 ? 22.953 -32.372 39.245 1.00 0.00 95 ASN A C 10
ATOM 15126 O O . ASN A 1 68 ? 23.717 -31.517 39.694 1.00 0.00 95 ASN A O 10
ATOM 15137 N N . PRO A 1 69 ? 21.768 -32.577 39.792 1.00 0.00 96 PRO A N 10
ATOM 15138 C CA . PRO A 1 69 ? 21.295 -31.792 40.977 1.00 0.00 96 PRO A CA 10
ATOM 15139 C C . PRO A 1 69 ? 22.141 -32.038 42.219 1.00 0.00 96 PRO A C 10
ATOM 15140 O O . PRO A 1 69 ? 22.236 -31.184 43.098 1.00 0.00 96 PRO A O 10
ATOM 15151 N N . ARG A 1 70 ? 22.763 -33.206 42.279 1.00 0.00 97 ARG A N 10
ATOM 15152 C CA . ARG A 1 70 ? 23.613 -33.546 43.411 1.00 0.00 97 ARG A CA 10
ATOM 15153 C C . ARG A 1 70 ? 24.911 -32.741 43.364 1.00 0.00 97 ARG A C 10
ATOM 15154 O O . ARG A 1 70 ? 25.646 -32.679 44.349 1.00 0.00 97 ARG A O 10
ATOM 15175 N N . LYS A 1 71 ? 25.194 -32.126 42.213 1.00 0.00 98 LYS A N 10
ATOM 15176 C CA . LYS A 1 71 ? 26.413 -31.342 42.060 1.00 0.00 98 LYS A CA 10
ATOM 15177 C C . LYS A 1 71 ? 26.121 -29.855 42.231 1.00 0.00 98 LYS A C 10
ATOM 15178 O O . LYS A 1 71 ? 25.418 -29.254 41.417 1.00 0.00 98 LYS A O 10
ATOM 15197 N N . TYR A 1 72 ? 26.664 -29.263 43.292 1.00 0.00 99 TYR A N 10
ATOM 15198 C CA . TYR A 1 72 ? 26.455 -27.843 43.553 1.00 0.00 99 TYR A CA 10
ATOM 15199 C C . TYR A 1 72 ? 26.986 -26.997 42.399 1.00 0.00 99 TYR A C 10
ATOM 15200 O O . TYR A 1 72 ? 26.307 -26.093 41.914 1.00 0.00 99 TYR A O 10
ATOM 15218 N N . LEU A 1 73 ? 28.207 -27.296 41.971 1.00 0.00 100 LEU A N 10
ATOM 15219 C CA . LEU A 1 73 ? 28.831 -26.554 40.882 1.00 0.00 100 LEU A CA 10
ATOM 15220 C C . LEU A 1 73 ? 28.585 -27.261 39.554 1.00 0.00 100 LEU A C 10
ATOM 15221 O O . LEU A 1 73 ? 28.800 -28.467 39.439 1.00 0.00 100 LEU A O 10
ATOM 15237 N N . ARG A 1 74 ? 28.133 -26.507 38.558 1.00 0.00 101 ARG A N 10
ATOM 15238 C CA . ARG A 1 74 ? 27.862 -27.091 37.249 1.00 0.00 101 ARG A CA 10
ATOM 15239 C C . ARG A 1 74 ? 29.135 -27.693 36.666 1.00 0.00 101 ARG A C 10
ATOM 15240 O O . ARG A 1 74 ? 30.213 -27.108 36.764 1.00 0.00 101 ARG A O 10
ATOM 15261 N N . SER A 1 75 ? 28.994 -28.866 36.060 1.00 0.00 102 SER A N 10
ATOM 15262 C CA . SER A 1 75 ? 30.134 -29.554 35.468 1.00 0.00 102 SER A CA 10
ATOM 15263 C C . SER A 1 75 ? 29.666 -30.543 34.407 1.00 0.00 102 SER A C 10
ATOM 15264 O O . SER A 1 75 ? 28.491 -30.909 34.364 1.00 0.00 102 SER A O 10
ATOM 15272 N N . VAL A 1 76 ? 30.590 -30.982 33.560 1.00 0.00 103 VAL A N 10
ATOM 15273 C CA . VAL A 1 76 ? 30.251 -31.940 32.517 1.00 0.00 103 VAL A CA 10
ATOM 15274 C C . VAL A 1 76 ? 31.230 -33.111 32.560 1.00 0.00 103 VAL A C 10
ATOM 15275 O O . VAL A 1 76 ? 32.444 -32.910 32.621 1.00 0.00 103 VAL A O 10
ATOM 15288 N N . GLY A 1 77 ? 30.703 -34.331 32.547 1.00 0.00 104 GLY A N 10
ATOM 15289 C CA . GLY A 1 77 ? 31.557 -35.513 32.606 1.00 0.00 104 GLY A CA 10
ATOM 15290 C C . GLY A 1 77 ? 32.369 -35.674 31.326 1.00 0.00 104 GLY A C 10
ATOM 15291 O O . GLY A 1 77 ? 31.916 -35.312 30.242 1.00 0.00 104 GLY A O 10
ATOM 15295 N N . ASP A 1 78 ? 33.572 -36.227 31.463 1.00 0.00 105 ASP A N 10
ATOM 15296 C CA . ASP A 1 78 ? 34.436 -36.440 30.306 1.00 0.00 105 ASP A CA 10
ATOM 15297 C C . ASP A 1 78 ? 34.100 -37.773 29.647 1.00 0.00 105 ASP A C 10
ATOM 15298 O O . ASP A 1 78 ? 33.932 -38.784 30.328 1.00 0.00 105 ASP A O 10
ATOM 15307 N N . GLY A 1 79 ? 33.990 -37.767 28.327 1.00 0.00 106 GLY A N 10
ATOM 15308 C CA . GLY A 1 79 ? 33.660 -38.983 27.597 1.00 0.00 106 GLY A CA 10
ATOM 15309 C C . GLY A 1 79 ? 32.153 -39.241 27.634 1.00 0.00 106 GLY A C 10
ATOM 15310 O O . GLY A 1 79 ? 31.674 -40.250 27.118 1.00 0.00 106 GLY A O 10
ATOM 15314 N N . GLU A 1 80 ? 31.412 -38.321 28.253 1.00 0.00 107 GLU A N 10
ATOM 15315 C CA . GLU A 1 80 ? 29.967 -38.453 28.356 1.00 0.00 107 GLU A CA 10
ATOM 15316 C C . GLU A 1 80 ? 29.285 -37.774 27.180 1.00 0.00 107 GLU A C 10
ATOM 15317 O O . GLU A 1 80 ? 29.566 -36.617 26.868 1.00 0.00 107 GLU A O 10
ATOM 15329 N N . THR A 1 81 ? 28.383 -38.498 26.538 1.00 0.00 108 THR A N 10
ATOM 15330 C CA . THR A 1 81 ? 27.654 -37.948 25.404 1.00 0.00 108 THR A CA 10
ATOM 15331 C C . THR A 1 81 ? 26.683 -36.879 25.887 1.00 0.00 108 THR A C 10
ATOM 15332 O O . THR A 1 81 ? 25.974 -37.080 26.871 1.00 0.00 108 THR A O 10
ATOM 15343 N N . VAL A 1 82 ? 26.668 -35.732 25.214 1.00 0.00 109 VAL A N 10
ATOM 15344 C CA . VAL A 1 82 ? 25.786 -34.645 25.630 1.00 0.00 109 VAL A CA 10
ATOM 15345 C C . VAL A 1 82 ? 24.985 -34.093 24.453 1.00 0.00 109 VAL A C 10
ATOM 15346 O O . VAL A 1 82 ? 25.378 -34.239 23.302 1.00 0.00 109 VAL A O 10
ATOM 15359 N N . GLU A 1 83 ? 23.875 -33.430 24.761 1.00 0.00 110 GLU A N 10
ATOM 15360 C CA . GLU A 1 83 ? 23.041 -32.831 23.730 1.00 0.00 110 GLU A CA 10
ATOM 15361 C C . GLU A 1 83 ? 23.007 -31.326 23.950 1.00 0.00 110 GLU A C 10
ATOM 15362 O O . GLU A 1 83 ? 22.779 -30.869 25.068 1.00 0.00 110 GLU A O 10
ATOM 15374 N N . PHE A 1 84 ? 23.264 -30.552 22.905 1.00 0.00 111 PHE A N 10
ATOM 15375 C CA . PHE A 1 84 ? 23.295 -29.105 23.067 1.00 0.00 111 PHE A CA 10
ATOM 15376 C C . PHE A 1 84 ? 23.025 -28.366 21.761 1.00 0.00 111 PHE A C 10
ATOM 15377 O O . PHE A 1 84 ? 23.141 -28.928 20.673 1.00 0.00 111 PHE A O 10
ATOM 15394 N N . ASP A 1 85 ? 22.689 -27.084 21.892 1.00 0.00 112 ASP A N 10
ATOM 15395 C CA . ASP A 1 85 ? 22.421 -26.237 20.740 1.00 0.00 112 ASP A CA 10
ATOM 15396 C C . ASP A 1 85 ? 23.674 -25.442 20.400 1.00 0.00 112 ASP A C 10
ATOM 15397 O O . ASP A 1 85 ? 24.395 -25.004 21.297 1.00 0.00 112 ASP A O 10
ATOM 15406 N N . VAL A 1 86 ? 23.934 -25.252 19.114 1.00 0.00 113 VAL A N 10
ATOM 15407 C CA . VAL A 1 86 ? 25.105 -24.496 18.702 1.00 0.00 113 VAL A CA 10
ATOM 15408 C C . VAL A 1 86 ? 24.701 -23.081 18.310 1.00 0.00 113 VAL A C 10
ATOM 15409 O O . VAL A 1 86 ? 23.838 -22.883 17.455 1.00 0.00 113 VAL A O 10
ATOM 15422 N N . VAL A 1 87 ? 25.337 -22.099 18.935 1.00 0.00 114 VAL A N 10
ATOM 15423 C CA . VAL A 1 87 ? 25.044 -20.703 18.641 1.00 0.00 114 VAL A CA 10
ATOM 15424 C C . VAL A 1 87 ? 26.297 -20.028 18.098 1.00 0.00 114 VAL A C 10
ATOM 15425 O O . VAL A 1 87 ? 27.401 -20.277 18.574 1.00 0.00 114 VAL A O 10
ATOM 15438 N N . GLU A 1 88 ? 26.124 -19.197 17.082 1.00 0.00 115 GLU A N 10
ATOM 15439 C CA . GLU A 1 88 ? 27.263 -18.528 16.471 1.00 0.00 115 GLU A CA 10
ATOM 15440 C C . GLU A 1 88 ? 27.946 -17.596 17.467 1.00 0.00 115 GLU A C 10
ATOM 15441 O O . GLU A 1 88 ? 27.300 -16.754 18.092 1.00 0.00 115 GLU A O 10
ATOM 15453 N N . GLY A 1 89 ? 29.260 -17.755 17.606 1.00 0.00 116 GLY A N 10
ATOM 15454 C CA . GLY A 1 89 ? 30.034 -16.924 18.521 1.00 0.00 116 GLY A CA 10
ATOM 15455 C C . GLY A 1 89 ? 31.041 -16.071 17.757 1.00 0.00 116 GLY A C 10
ATOM 15456 O O . GLY A 1 89 ? 31.347 -16.343 16.597 1.00 0.00 116 GLY A O 10
ATOM 15460 N N . GLU A 1 90 ? 31.551 -15.033 18.416 1.00 0.00 117 GLU A N 10
ATOM 15461 C CA . GLU A 1 90 ? 32.514 -14.137 17.783 1.00 0.00 117 GLU A CA 10
ATOM 15462 C C . GLU A 1 90 ? 33.772 -14.892 17.365 1.00 0.00 117 GLU A C 10
ATOM 15463 O O . GLU A 1 90 ? 34.320 -14.655 16.290 1.00 0.00 117 GLU A O 10
ATOM 15475 N N . LYS A 1 91 ? 34.229 -15.800 18.223 1.00 0.00 118 LYS A N 10
ATOM 15476 C CA . LYS A 1 91 ? 35.421 -16.586 17.921 1.00 0.00 118 LYS A CA 10
ATOM 15477 C C . LYS A 1 91 ? 35.065 -17.873 17.178 1.00 0.00 118 LYS A C 10
ATOM 15478 O O . LYS A 1 91 ? 35.947 -18.558 16.656 1.00 0.00 118 LYS A O 10
ATOM 15497 N N . GLY A 1 92 ? 33.777 -18.204 17.130 1.00 0.00 119 GLY A N 10
ATOM 15498 C CA . GLY A 1 92 ? 33.340 -19.415 16.449 1.00 0.00 119 GLY A CA 10
ATOM 15499 C C . GLY A 1 92 ? 32.068 -19.963 17.084 1.00 0.00 119 GLY A C 10
ATOM 15500 O O . GLY A 1 92 ? 31.488 -19.336 17.970 1.00 0.00 119 GLY A O 10
ATOM 15504 N N . ALA A 1 93 ? 31.640 -21.135 16.631 1.00 0.00 120 ALA A N 10
ATOM 15505 C CA . ALA A 1 93 ? 30.437 -21.754 17.172 1.00 0.00 120 ALA A CA 10
ATOM 15506 C C . ALA A 1 93 ? 30.625 -22.083 18.650 1.00 0.00 120 ALA A C 10
ATOM 15507 O O . ALA A 1 93 ? 31.677 -22.574 19.059 1.00 0.00 120 ALA A O 10
ATOM 15514 N N . GLU A 1 94 ? 29.596 -21.810 19.444 1.00 0.00 121 GLU A N 10
ATOM 15515 C CA . GLU A 1 94 ? 29.649 -22.082 20.877 1.00 0.00 121 GLU A CA 10
ATOM 15516 C C . GLU A 1 94 ? 28.429 -22.884 21.318 1.00 0.00 121 GLU A C 10
ATOM 15517 O O . GLU A 1 94 ? 27.305 -22.588 20.925 1.00 0.00 121 GLU A O 10
ATOM 15529 N N . ALA A 1 95 ? 28.661 -23.902 22.132 1.00 0.00 122 ALA A N 10
ATOM 15530 C CA . ALA A 1 95 ? 27.572 -24.737 22.626 1.00 0.00 122 ALA A CA 10
ATOM 15531 C C . ALA A 1 95 ? 26.765 -24.008 23.698 1.00 0.00 122 ALA A C 10
ATOM 15532 O O . ALA A 1 95 ? 27.294 -23.163 24.421 1.00 0.00 122 ALA A O 10
ATOM 15539 N N . ALA A 1 96 ? 25.482 -24.343 23.794 1.00 0.00 123 ALA A N 10
ATOM 15540 C CA . ALA A 1 96 ? 24.606 -23.719 24.780 1.00 0.00 123 ALA A CA 10
ATOM 15541 C C . ALA A 1 96 ? 23.474 -24.670 25.155 1.00 0.00 123 ALA A C 10
ATOM 15542 O O . ALA A 1 96 ? 23.147 -25.585 24.401 1.00 0.00 123 ALA A O 10
ATOM 15549 N N . ASN A 1 97 ? 22.878 -24.454 26.325 1.00 0.00 124 ASN A N 10
ATOM 15550 C CA . ASN A 1 97 ? 21.783 -25.307 26.773 1.00 0.00 124 ASN A CA 10
ATOM 15551 C C . ASN A 1 97 ? 22.208 -26.771 26.733 1.00 0.00 124 ASN A C 10
ATOM 15552 O O . ASN A 1 97 ? 21.495 -27.624 26.207 1.00 0.00 124 ASN A O 10
ATOM 15563 N N . VAL A 1 98 ? 23.385 -27.050 27.284 1.00 0.00 125 VAL A N 10
ATOM 15564 C CA . VAL A 1 98 ? 23.911 -28.411 27.293 1.00 0.00 125 VAL A CA 10
ATOM 15565 C C . VAL A 1 98 ? 23.162 -29.282 28.296 1.00 0.00 125 VAL A C 10
ATOM 15566 O O . VAL A 1 98 ? 23.095 -28.962 29.483 1.00 0.00 125 VAL A O 10
ATOM 15579 N N . THR A 1 99 ? 22.611 -30.386 27.806 1.00 0.00 126 THR A N 10
ATOM 15580 C CA . THR A 1 99 ? 21.880 -31.314 28.657 1.00 0.00 126 THR A CA 10
ATOM 15581 C C . THR A 1 99 ? 22.199 -32.744 28.254 1.00 0.00 126 THR A C 10
ATOM 15582 O O . THR A 1 99 ? 22.714 -32.984 27.167 1.00 0.00 126 THR A O 10
ATOM 15593 N N . GLY A 1 100 ? 21.880 -33.693 29.120 1.00 0.00 127 GLY A N 10
ATOM 15594 C CA . GLY A 1 100 ? 22.133 -35.095 28.804 1.00 0.00 127 GLY A CA 10
ATOM 15595 C C . GLY A 1 100 ? 21.098 -35.575 27.794 1.00 0.00 127 GLY A C 10
ATOM 15596 O O . GLY A 1 100 ? 20.078 -34.917 27.588 1.00 0.00 127 GLY A O 10
ATOM 15600 N N . PRO A 1 101 ? 21.331 -36.686 27.159 1.00 0.00 128 PRO A N 10
ATOM 15601 C CA . PRO A 1 101 ? 20.385 -37.228 26.142 1.00 0.00 128 PRO A CA 10
ATOM 15602 C C . PRO A 1 101 ? 19.012 -37.527 26.737 1.00 0.00 128 PRO A C 10
ATOM 15603 O O . PRO A 1 101 ? 18.907 -38.063 27.841 1.00 0.00 128 PRO A O 10
ATOM 15614 N N . GLY A 1 102 ? 17.964 -37.183 25.994 1.00 0.00 129 GLY A N 10
ATOM 15615 C CA . GLY A 1 102 ? 16.602 -37.438 26.448 1.00 0.00 129 GLY A CA 10
ATOM 15616 C C . GLY A 1 102 ? 16.202 -36.484 27.571 1.00 0.00 129 GLY A C 10
ATOM 15617 O O . GLY A 1 102 ? 15.259 -36.754 28.315 1.00 0.00 129 GLY A O 10
ATOM 15621 N N . GLY A 1 103 ? 16.925 -35.376 27.700 1.00 0.00 130 GLY A N 10
ATOM 15622 C CA . GLY A 1 103 ? 16.629 -34.404 28.748 1.00 0.00 130 GLY A CA 10
ATOM 15623 C C . GLY A 1 103 ? 17.281 -34.802 30.077 1.00 0.00 130 GLY A C 10
ATOM 15624 O O . GLY A 1 103 ? 17.133 -34.106 31.081 1.00 0.00 130 GLY A O 10
ATOM 15628 N N . VAL A 1 104 ? 18.004 -35.922 30.072 1.00 0.00 131 VAL A N 10
ATOM 15629 C CA . VAL A 1 104 ? 18.683 -36.398 31.271 1.00 0.00 131 VAL A CA 10
ATOM 15630 C C . VAL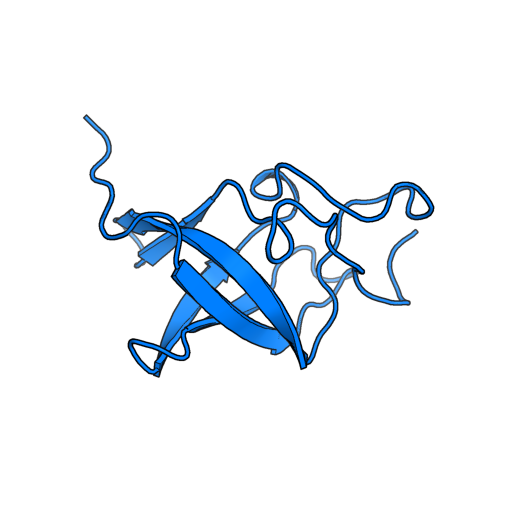 A 1 104 ? 19.692 -35.352 31.769 1.00 0.00 131 VAL A C 10
ATOM 15631 O O . VAL A 1 104 ? 20.407 -34.765 30.964 1.00 0.00 131 VAL A O 10
ATOM 15644 N N . PRO A 1 105 ? 19.785 -35.099 33.058 1.00 0.00 132 PRO A N 10
ATOM 15645 C CA . PRO A 1 105 ? 20.751 -34.086 33.591 1.00 0.00 132 PRO A CA 10
ATOM 15646 C C . PRO A 1 105 ? 22.198 -34.520 33.354 1.00 0.00 132 PRO A C 10
ATOM 15647 O O . PRO A 1 105 ? 22.495 -35.713 33.315 1.00 0.00 132 PRO A O 10
ATOM 15658 N N . VAL A 1 106 ? 23.096 -33.551 33.198 1.00 0.00 133 VAL A N 10
ATOM 15659 C CA . VAL A 1 106 ? 24.505 -33.867 32.966 1.00 0.00 133 VAL A CA 10
ATOM 15660 C C . VAL A 1 106 ? 25.133 -34.473 34.218 1.00 0.00 133 VAL A C 10
ATOM 15661 O O . VAL A 1 106 ? 25.000 -33.929 35.313 1.00 0.00 133 VAL A O 10
ATOM 15674 N N . GLN A 1 107 ? 25.805 -35.608 34.047 1.00 0.00 134 GLN A N 10
ATOM 15675 C CA . GLN A 1 107 ? 26.431 -36.294 35.174 1.00 0.00 134 GLN A CA 10
ATOM 15676 C C . GLN A 1 107 ? 27.474 -35.398 35.832 1.00 0.00 134 GLN A C 10
ATOM 15677 O O . GLN A 1 107 ? 27.537 -35.299 37.057 1.00 0.00 134 GLN A O 10
ATOM 15691 N N . GLY A 1 108 ? 28.283 -34.748 35.006 1.00 0.00 135 GLY A N 10
ATOM 15692 C CA . GLY A 1 108 ? 29.323 -33.858 35.512 1.00 0.00 135 GLY A CA 10
ATOM 15693 C C . GLY A 1 108 ? 30.624 -34.608 35.782 1.00 0.00 135 GLY A C 10
ATOM 15694 O O . GLY A 1 108 ? 30.645 -35.838 35.842 1.00 0.00 135 GLY A O 10
ATOM 15698 N N . SER A 1 109 ? 31.707 -33.851 35.940 1.00 0.00 136 SER A N 10
ATOM 15699 C CA . SER A 1 109 ? 33.015 -34.436 36.201 1.00 0.00 136 SER A CA 10
ATOM 15700 C C . SER A 1 109 ? 33.155 -34.799 37.675 1.00 0.00 136 SER A C 10
ATOM 15701 O O . SER A 1 109 ? 32.366 -34.358 38.511 1.00 0.00 136 SER A O 10
ATOM 15709 N N . LYS A 1 110 ? 34.163 -35.603 37.983 1.00 0.00 137 LYS A N 10
ATOM 15710 C CA . LYS A 1 110 ? 34.415 -36.018 39.357 1.00 0.00 137 LYS A CA 10
ATOM 15711 C C . LYS A 1 110 ? 34.739 -34.813 40.226 1.00 0.00 137 LYS A C 10
ATOM 15712 O O . LYS A 1 110 ? 34.318 -34.734 41.380 1.00 0.00 137 LYS A O 10
ATOM 15731 N N . TYR A 1 111 ? 35.494 -33.882 39.664 1.00 0.00 138 TYR A N 10
ATOM 15732 C CA . TYR A 1 111 ? 35.888 -32.686 40.401 1.00 0.00 138 TYR A CA 10
ATOM 15733 C C . TYR A 1 111 ? 34.679 -31.810 40.715 1.00 0.00 138 TYR A C 10
ATOM 15734 O O . TYR A 1 111 ? 34.786 -30.851 41.480 1.00 0.00 138 TYR A O 10
ATOM 15752 N N . ALA A 1 112 ? 33.532 -32.133 40.125 1.00 0.00 139 ALA A N 10
ATOM 15753 C CA . ALA A 1 112 ? 32.330 -31.347 40.361 1.00 0.00 139 ALA A CA 10
ATOM 15754 C C . ALA A 1 112 ? 32.019 -31.285 41.852 1.00 0.00 139 ALA A C 10
ATOM 15755 O O . ALA A 1 112 ? 32.174 -32.271 42.572 1.00 0.00 139 ALA A O 10
ATOM 15762 N N . ALA A 1 113 ? 31.584 -30.115 42.307 1.00 0.00 140 ALA A N 10
ATOM 15763 C CA . ALA A 1 113 ? 31.255 -29.928 43.714 1.00 0.00 140 ALA A CA 10
ATOM 15764 C C . ALA A 1 113 ? 29.757 -30.106 43.942 1.00 0.00 140 ALA A C 10
ATOM 15765 O O . ALA A 1 113 ? 29.058 -30.374 42.979 1.00 0.00 140 ALA A O 10
ATOM 15991 N N . ASP A 1 24 ? 20.349 -10.545 19.261 1.00 0.00 51 ASP A N 11
ATOM 15992 C CA . ASP A 1 24 ? 20.055 -11.956 18.879 1.00 0.00 51 ASP A CA 11
ATOM 15993 C C . ASP A 1 24 ? 21.322 -12.609 18.339 1.00 0.00 51 ASP A C 11
ATOM 15994 O O . ASP A 1 24 ? 22.338 -11.940 18.136 1.00 0.00 51 ASP A O 11
ATOM 16003 N N . LYS A 1 25 ? 21.260 -13.918 18.118 1.00 0.00 52 LYS A N 11
ATOM 16004 C CA . LYS A 1 25 ? 22.409 -14.651 17.606 1.00 0.00 52 LYS A CA 11
ATOM 16005 C C . LYS A 1 25 ? 21.951 -15.758 16.661 1.00 0.00 52 LYS A C 11
ATOM 16006 O O . LYS A 1 25 ? 20.815 -16.225 16.744 1.00 0.00 52 LYS A O 11
ATOM 16025 N N . LYS A 1 26 ? 22.839 -16.171 15.762 1.00 0.00 53 LYS A N 11
ATOM 16026 C CA . LYS A 1 26 ? 22.510 -17.223 14.807 1.00 0.00 53 LYS A CA 11
ATOM 16027 C C . LYS A 1 26 ? 22.630 -18.594 15.446 1.00 0.00 53 LYS A C 11
ATOM 16028 O O . LYS A 1 26 ? 23.609 -18.896 16.128 1.00 0.00 53 LYS A O 11
ATOM 16047 N N . VAL A 1 27 ? 21.629 -19.424 15.203 1.00 0.00 54 VAL A N 11
ATOM 16048 C CA . VAL A 1 27 ? 21.629 -20.774 15.733 1.00 0.00 54 VAL A CA 11
ATOM 16049 C C . VAL A 1 27 ? 22.034 -21.749 14.636 1.00 0.00 54 VAL A C 11
ATOM 16050 O O . VAL A 1 27 ? 21.244 -22.061 13.744 1.00 0.00 54 VAL A O 11
ATOM 16063 N N . ILE A 1 28 ? 23.276 -22.210 14.700 1.00 0.00 55 ILE A N 11
ATOM 16064 C CA . ILE A 1 28 ? 23.794 -23.133 13.701 1.00 0.00 55 ILE A CA 11
ATOM 16065 C C . ILE A 1 28 ? 23.036 -24.457 13.732 1.00 0.00 55 ILE A C 11
ATOM 16066 O O . ILE A 1 28 ? 22.667 -24.994 12.688 1.00 0.00 55 ILE A O 11
ATOM 16082 N N . ALA A 1 29 ? 22.818 -24.980 14.933 1.00 0.00 56 ALA A N 11
ATOM 16083 C CA . ALA A 1 29 ? 22.119 -26.250 15.083 1.00 0.00 56 ALA A CA 11
ATOM 16084 C C . ALA A 1 29 ? 21.421 -26.336 16.438 1.00 0.00 56 ALA A C 11
ATOM 16085 O O . ALA A 1 29 ? 21.742 -25.594 17.365 1.00 0.00 56 ALA A O 11
ATOM 16092 N N . THR A 1 30 ? 20.466 -27.252 16.537 1.00 0.00 57 THR A N 11
ATOM 16093 C CA . THR A 1 30 ? 19.723 -27.455 17.774 1.00 0.00 57 THR A CA 11
ATOM 16094 C C . THR A 1 30 ? 20.329 -28.626 18.550 1.00 0.00 57 THR A C 11
ATOM 16095 O O . THR A 1 30 ? 21.542 -28.821 18.519 1.00 0.00 57 THR A O 11
ATOM 16106 N N . LYS A 1 31 ? 19.506 -29.391 19.261 1.00 0.00 58 LYS A N 11
ATOM 16107 C CA . LYS A 1 31 ? 20.026 -30.513 20.028 1.00 0.00 58 LYS A CA 11
ATOM 16108 C C . LYS A 1 31 ? 20.887 -31.412 19.145 1.00 0.00 58 LYS A C 11
ATOM 16109 O O . LYS A 1 31 ? 20.390 -32.051 18.216 1.00 0.00 58 LYS A O 11
ATOM 16128 N N . VAL A 1 32 ? 22.180 -31.452 19.447 1.00 0.00 59 VAL A N 11
ATOM 16129 C CA . VAL A 1 32 ? 23.121 -32.268 18.690 1.00 0.00 59 VAL A CA 11
ATOM 16130 C C . VAL A 1 32 ? 23.924 -33.166 19.618 1.00 0.00 59 VAL A C 11
ATOM 16131 O O . VAL A 1 32 ? 24.519 -32.692 20.586 1.00 0.00 59 VAL A O 11
ATOM 16144 N N . LEU A 1 33 ? 23.957 -34.457 19.314 1.00 0.00 60 LEU A N 11
ATOM 16145 C CA . LEU A 1 33 ? 24.713 -35.392 20.132 1.00 0.00 60 LEU A CA 11
ATOM 16146 C C . LEU A 1 33 ? 26.198 -35.077 20.041 1.00 0.00 60 LEU A C 11
ATOM 16147 O O . LEU A 1 33 ? 26.750 -34.928 18.950 1.00 0.00 60 LEU A O 11
ATOM 16163 N N . GLY A 1 34 ? 26.835 -34.977 21.196 1.00 0.00 61 GLY A N 11
ATOM 16164 C CA . GLY A 1 34 ? 28.256 -34.682 21.256 1.00 0.00 61 GLY A CA 11
ATOM 16165 C C . GLY A 1 34 ? 28.900 -35.451 22.395 1.00 0.00 61 GLY A C 11
ATOM 16166 O O . GLY A 1 34 ? 28.210 -36.053 23.213 1.00 0.00 61 GLY A O 11
ATOM 16170 N N . THR A 1 35 ? 30.223 -35.432 22.442 1.00 0.00 62 THR A N 11
ATOM 16171 C CA . THR A 1 35 ? 30.953 -36.131 23.487 1.00 0.00 62 THR A CA 11
ATOM 16172 C C . THR A 1 35 ? 31.989 -35.211 24.119 1.00 0.00 62 THR A C 11
ATOM 16173 O O . THR A 1 35 ? 32.681 -34.469 23.425 1.00 0.00 62 THR A O 11
ATOM 16184 N N . VAL A 1 36 ? 32.084 -35.259 25.442 1.00 0.00 63 VAL A N 11
ATOM 16185 C CA . VAL A 1 36 ? 33.032 -34.412 26.155 1.00 0.00 63 VAL A CA 11
ATOM 16186 C C . VAL A 1 36 ? 34.453 -34.941 26.002 1.00 0.00 63 VAL A C 11
ATOM 16187 O O . VAL A 1 36 ? 34.769 -36.037 26.463 1.00 0.00 63 VAL A O 11
ATOM 16200 N N . LYS A 1 37 ? 35.311 -34.155 25.361 1.00 0.00 64 LYS A N 11
ATOM 16201 C CA . LYS A 1 37 ? 36.698 -34.564 25.181 1.00 0.00 64 LYS A CA 11
ATOM 16202 C C . LYS A 1 37 ? 37.432 -34.417 26.513 1.00 0.00 64 LYS A C 11
ATOM 16203 O O . LYS A 1 37 ? 38.292 -35.222 26.865 1.00 0.00 64 LYS A O 11
ATOM 16222 N N . TRP A 1 38 ? 37.041 -33.382 27.251 1.00 0.00 65 TRP A N 11
ATOM 16223 C CA . TRP A 1 38 ? 37.600 -33.103 28.574 1.00 0.00 65 TRP A CA 11
ATOM 16224 C C . TRP A 1 38 ? 37.009 -31.808 29.128 1.00 0.00 65 TRP A C 11
ATOM 16225 O O . TRP A 1 38 ? 36.843 -30.831 28.396 1.00 0.00 65 TRP A O 11
ATOM 16246 N N . PHE A 1 39 ? 36.701 -31.801 30.419 1.00 0.00 66 PHE A N 11
ATOM 16247 C CA . PHE A 1 39 ? 36.163 -30.607 31.062 1.00 0.00 66 PHE A CA 11
ATOM 16248 C C . PHE A 1 39 ? 36.790 -30.425 32.440 1.00 0.00 66 PHE A C 11
ATOM 16249 O O . PHE A 1 39 ? 36.606 -31.259 33.327 1.00 0.00 66 PHE A O 11
ATOM 16266 N N . ASN A 1 40 ? 37.533 -29.339 32.617 1.00 0.00 67 ASN A N 11
ATOM 16267 C CA . ASN A 1 40 ? 38.205 -29.094 33.891 1.00 0.00 67 ASN A CA 11
ATOM 16268 C C . ASN A 1 40 ? 37.430 -28.087 34.729 1.00 0.00 67 ASN A C 11
ATOM 16269 O O . ASN A 1 40 ? 37.238 -26.939 34.325 1.00 0.00 67 ASN A O 11
ATOM 16280 N N . VAL A 1 41 ? 36.983 -28.529 35.895 1.00 0.00 68 VAL A N 11
ATOM 16281 C CA . VAL A 1 41 ? 36.240 -27.663 36.801 1.00 0.00 68 VAL A CA 11
ATOM 16282 C C . VAL A 1 41 ? 37.101 -26.503 37.295 1.00 0.00 68 VAL A C 11
ATOM 16283 O O . VAL A 1 41 ? 36.647 -25.358 37.341 1.00 0.00 68 VAL A O 11
ATOM 16296 N N . ARG A 1 42 ? 38.334 -26.805 37.688 1.00 0.00 69 ARG A N 11
ATOM 16297 C CA . ARG A 1 42 ? 39.234 -25.775 38.205 1.00 0.00 69 ARG A CA 11
ATOM 16298 C C . ARG A 1 42 ? 39.494 -24.667 37.185 1.00 0.00 69 ARG A C 11
ATOM 16299 O O . ARG A 1 42 ? 39.463 -23.485 37.528 1.00 0.00 69 ARG A O 11
ATOM 16320 N N . ASN A 1 43 ? 39.761 -25.044 35.941 1.00 0.00 70 ASN A N 11
ATOM 16321 C CA . ASN A 1 43 ? 40.031 -24.047 34.905 1.00 0.00 70 ASN A CA 11
ATOM 16322 C C . ASN A 1 43 ? 38.826 -23.133 34.703 1.00 0.00 70 ASN A C 11
ATOM 16323 O O . ASN A 1 43 ? 38.976 -21.930 34.492 1.00 0.00 70 ASN A O 11
ATOM 16334 N N . GLY A 1 44 ? 37.630 -23.711 34.776 1.00 0.00 71 GLY A N 11
ATOM 16335 C CA . GLY A 1 44 ? 36.405 -22.934 34.610 1.00 0.00 71 GLY A CA 11
ATOM 16336 C C . GLY A 1 44 ? 35.891 -22.960 33.169 1.00 0.00 71 GLY A C 11
ATOM 16337 O O . GLY A 1 44 ? 34.900 -22.301 32.856 1.00 0.00 71 GLY A O 11
ATOM 16341 N N . TYR A 1 45 ? 36.548 -23.722 32.294 1.00 0.00 72 TYR A N 11
ATOM 16342 C CA . TYR A 1 45 ? 36.098 -23.811 30.906 1.00 0.00 72 TYR A CA 11
ATOM 16343 C C . TYR A 1 45 ? 36.445 -25.182 30.330 1.00 0.00 72 TYR A C 11
ATOM 16344 O O . TYR A 1 45 ? 37.299 -25.887 30.866 1.00 0.00 72 TYR A O 11
ATOM 16362 N N . GLY A 1 46 ? 35.774 -25.567 29.243 1.00 0.00 73 GLY A N 11
ATOM 16363 C CA . GLY A 1 46 ? 36.038 -26.864 28.628 1.00 0.00 73 GLY A CA 11
ATOM 16364 C C . GLY A 1 46 ? 35.591 -26.896 27.171 1.00 0.00 73 GLY A C 11
ATOM 16365 O O . GLY A 1 46 ? 35.089 -25.904 26.641 1.00 0.00 73 GLY A O 11
ATOM 16369 N N . PHE A 1 47 ? 35.794 -28.041 26.525 1.00 0.00 74 PHE A N 11
ATOM 16370 C CA . PHE A 1 47 ? 35.430 -28.197 25.117 1.00 0.00 74 PHE A CA 11
ATOM 16371 C C . PHE A 1 47 ? 34.657 -29.490 24.863 1.00 0.00 74 PHE A C 11
ATOM 16372 O O . PHE A 1 47 ? 34.894 -30.511 25.508 1.00 0.00 74 PHE A O 11
ATOM 16389 N N . ILE A 1 48 ? 33.744 -29.431 23.895 1.00 0.00 75 ILE A N 11
ATOM 16390 C CA . ILE A 1 48 ? 32.943 -30.591 23.517 1.00 0.00 75 ILE A CA 11
ATOM 16391 C C . ILE A 1 48 ? 33.158 -30.910 22.041 1.00 0.00 75 ILE A C 11
ATOM 16392 O O . ILE A 1 48 ? 33.037 -30.031 21.189 1.00 0.00 75 ILE A O 11
ATOM 16408 N N . ASN A 1 49 ? 33.468 -32.164 21.737 1.00 0.00 76 ASN A N 11
ATOM 16409 C CA . ASN A 1 49 ? 33.688 -32.555 20.350 1.00 0.00 76 ASN A CA 11
ATOM 16410 C C . ASN A 1 49 ? 32.436 -33.176 19.758 1.00 0.00 76 ASN A C 11
ATOM 16411 O O . ASN A 1 49 ? 32.067 -34.299 20.096 1.00 0.00 76 ASN A O 11
ATOM 16422 N N . ARG A 1 50 ? 31.791 -32.441 18.865 1.00 0.00 77 ARG A N 11
ATOM 16423 C CA . ARG A 1 50 ? 30.580 -32.938 18.222 1.00 0.00 77 ARG A CA 11
ATOM 16424 C C . ARG A 1 50 ? 30.896 -34.181 17.403 1.00 0.00 77 ARG A C 11
ATOM 16425 O O . ARG A 1 50 ? 31.842 -34.190 16.616 1.00 0.00 77 ARG A O 11
ATOM 16446 N N . ASN A 1 51 ? 30.100 -35.227 17.582 1.00 0.00 78 ASN A N 11
ATOM 16447 C CA . ASN A 1 51 ? 30.313 -36.454 16.829 1.00 0.00 78 ASN A CA 11
ATOM 16448 C C . ASN A 1 51 ? 29.618 -36.399 15.467 1.00 0.00 78 ASN A C 11
ATOM 16449 O O . ASN A 1 51 ? 29.837 -37.264 14.619 1.00 0.00 78 ASN A O 11
ATOM 16460 N N . ASP A 1 52 ? 28.794 -35.370 15.247 1.00 0.00 79 ASP A N 11
ATOM 16461 C CA . ASP A 1 52 ? 28.093 -35.234 13.976 1.00 0.00 79 ASP A CA 11
ATOM 16462 C C . ASP A 1 52 ? 28.888 -34.338 13.031 1.00 0.00 79 ASP A C 11
ATOM 16463 O O . ASP A 1 52 ? 28.816 -34.484 11.812 1.00 0.00 79 ASP A O 11
ATOM 16472 N N . THR A 1 53 ? 29.631 -33.401 13.611 1.00 0.00 80 THR A N 11
ATOM 16473 C CA . THR A 1 53 ? 30.416 -32.460 12.830 1.00 0.00 80 THR A CA 11
ATOM 16474 C C . THR A 1 53 ? 31.913 -32.617 13.095 1.00 0.00 80 THR A C 11
ATOM 16475 O O . THR A 1 53 ? 32.735 -32.071 12.361 1.00 0.00 80 THR A O 11
ATOM 16486 N N . LYS A 1 54 ? 32.265 -33.350 14.147 1.00 0.00 81 LYS A N 11
ATOM 16487 C CA . LYS A 1 54 ? 33.665 -33.537 14.485 1.00 0.00 81 LYS A CA 11
ATOM 16488 C C . LYS A 1 54 ? 34.355 -32.184 14.624 1.00 0.00 81 LYS A C 11
ATOM 16489 O O . LYS A 1 54 ? 35.534 -32.040 14.304 1.00 0.00 81 LYS A O 11
ATOM 16508 N N . GLU A 1 55 ? 33.606 -31.198 15.111 1.00 0.00 82 GLU A N 11
ATOM 16509 C CA . GLU A 1 55 ? 34.148 -29.857 15.293 1.00 0.00 82 GLU A CA 11
ATOM 16510 C C . GLU A 1 55 ? 34.124 -29.446 16.757 1.00 0.00 82 GLU A C 11
ATOM 16511 O O . GLU A 1 55 ? 33.115 -29.592 17.446 1.00 0.00 82 GLU A O 11
ATOM 16523 N N . ASP A 1 56 ? 35.257 -28.938 17.220 1.00 0.00 83 ASP A N 11
ATOM 16524 C CA . ASP A 1 56 ? 35.387 -28.504 18.607 1.00 0.00 83 ASP A CA 11
ATOM 16525 C C . ASP A 1 56 ? 34.603 -27.217 18.855 1.00 0.00 83 ASP A C 11
ATOM 16526 O O . ASP A 1 56 ? 34.727 -26.249 18.105 1.00 0.00 83 ASP A O 11
ATOM 16535 N N . VAL A 1 57 ? 33.799 -27.216 19.915 1.00 0.00 84 VAL A N 11
ATOM 16536 C CA . VAL A 1 57 ? 32.994 -26.048 20.257 1.00 0.00 84 VAL A CA 11
ATOM 16537 C C . VAL A 1 57 ? 33.280 -25.588 21.686 1.00 0.00 84 VAL A C 11
ATOM 16538 O O . VAL A 1 57 ? 33.583 -26.400 22.561 1.00 0.00 84 VAL A O 11
ATOM 16551 N N . PHE A 1 58 ? 33.184 -24.281 21.913 1.00 0.00 85 PHE A N 11
ATOM 16552 C CA . PHE A 1 58 ? 33.429 -23.714 23.238 1.00 0.00 85 PHE A CA 11
ATOM 16553 C C . PHE A 1 58 ? 32.243 -23.990 24.162 1.00 0.00 85 PHE A C 11
ATOM 16554 O O . PHE A 1 58 ? 31.093 -23.941 23.730 1.00 0.00 85 PHE A O 11
ATOM 16571 N N . VAL A 1 59 ? 32.519 -24.268 25.433 1.00 0.00 86 VAL A N 11
ATOM 16572 C CA . VAL A 1 59 ? 31.445 -24.526 26.387 1.00 0.00 86 VAL A CA 11
ATOM 16573 C C . VAL A 1 59 ? 31.797 -23.986 27.763 1.00 0.00 86 VAL A C 11
ATOM 16574 O O . VAL A 1 59 ? 32.959 -23.989 28.169 1.00 0.00 86 VAL A O 11
ATOM 16587 N N . HIS A 1 60 ? 30.780 -23.531 28.473 1.00 0.00 87 HIS A N 11
ATOM 16588 C CA . HIS A 1 60 ? 30.972 -22.994 29.813 1.00 0.00 87 HIS A CA 11
ATOM 16589 C C . HIS A 1 60 ? 29.898 -23.545 30.752 1.00 0.00 87 HIS A C 11
ATOM 16590 O O . HIS A 1 60 ? 28.824 -23.947 30.305 1.00 0.00 87 HIS A O 11
ATOM 16604 N N . GLN A 1 61 ? 30.202 -23.595 32.047 1.00 0.00 88 GLN A N 11
ATOM 16605 C CA . GLN A 1 61 ? 29.256 -24.133 33.023 1.00 0.00 88 GLN A CA 11
ATOM 16606 C C . GLN A 1 61 ? 27.958 -23.336 33.058 1.00 0.00 88 GLN A C 11
ATOM 16607 O O . GLN A 1 61 ? 26.909 -23.862 33.431 1.00 0.00 88 GLN A O 11
ATOM 16621 N N . THR A 1 62 ? 28.025 -22.080 32.660 1.00 0.00 89 THR A N 11
ATOM 16622 C CA . THR A 1 62 ? 26.830 -21.241 32.640 1.00 0.00 89 THR A CA 11
ATOM 16623 C C . THR A 1 62 ? 25.959 -21.586 31.434 1.00 0.00 89 THR A C 11
ATOM 16624 O O . THR A 1 62 ? 24.796 -21.187 31.364 1.00 0.00 89 THR A O 11
ATOM 16635 N N . ALA A 1 63 ? 26.525 -22.332 30.487 1.00 0.00 90 ALA A N 11
ATOM 16636 C CA . ALA A 1 63 ? 25.793 -22.721 29.289 1.00 0.00 90 ALA A CA 11
ATOM 16637 C C . ALA A 1 63 ? 25.058 -24.045 29.499 1.00 0.00 90 ALA A C 11
ATOM 16638 O O . ALA A 1 63 ? 24.440 -24.566 28.571 1.00 0.00 90 ALA A O 11
ATOM 16645 N N . ILE A 1 64 ? 25.143 -24.599 30.706 1.00 0.00 91 ILE A N 11
ATOM 16646 C CA . ILE A 1 64 ? 24.503 -25.876 30.991 1.00 0.00 91 ILE A CA 11
ATOM 16647 C C . ILE A 1 64 ? 23.134 -25.675 31.639 1.00 0.00 91 ILE A C 11
ATOM 16648 O O . ILE A 1 64 ? 23.034 -25.298 32.806 1.00 0.00 91 ILE A O 11
ATOM 16664 N N . LYS A 1 65 ? 22.082 -25.939 30.865 1.00 0.00 92 LYS A N 11
ATOM 16665 C CA . LYS A 1 65 ? 20.714 -25.787 31.356 1.00 0.00 92 LYS A CA 11
ATOM 16666 C C . LYS A 1 65 ? 20.391 -26.823 32.430 1.00 0.00 92 LYS A C 11
ATOM 16667 O O . LYS A 1 65 ? 19.762 -26.507 33.440 1.00 0.00 92 LYS A O 11
ATOM 16686 N N . LYS A 1 66 ? 20.806 -28.064 32.195 1.00 0.00 93 LYS A N 11
ATOM 16687 C CA . LYS A 1 66 ? 20.516 -29.146 33.135 1.00 0.00 93 LYS A CA 11
ATOM 16688 C C . LYS A 1 66 ? 21.798 -29.722 33.720 1.00 0.00 93 LYS A C 11
ATOM 16689 O O . LYS A 1 66 ? 22.798 -29.875 33.020 1.00 0.00 93 LYS A O 11
ATOM 16708 N N . ASN A 1 67 ? 21.756 -30.045 35.006 1.00 0.00 94 ASN A N 11
ATOM 16709 C CA . ASN A 1 67 ? 22.916 -30.613 35.680 1.00 0.00 94 ASN A CA 11
ATOM 16710 C C . ASN A 1 67 ? 22.480 -31.637 36.716 1.00 0.00 94 ASN A C 11
ATOM 16711 O O . ASN A 1 67 ? 21.328 -31.644 37.149 1.00 0.00 94 ASN A O 11
ATOM 16722 N N . ASN A 1 68 ? 23.406 -32.500 37.113 1.00 0.00 95 ASN A N 11
ATOM 16723 C CA . ASN A 1 68 ? 23.090 -33.531 38.096 1.00 0.00 95 ASN A CA 11
ATOM 16724 C C . ASN A 1 68 ? 22.540 -32.874 39.374 1.00 0.00 95 ASN A C 11
ATOM 16725 O O . ASN A 1 68 ? 23.233 -32.065 39.991 1.00 0.00 95 ASN A O 11
ATOM 16736 N N . PRO A 1 69 ? 21.322 -33.179 39.789 1.00 0.00 96 PRO A N 11
ATOM 16737 C CA . PRO A 1 69 ? 20.728 -32.574 41.021 1.00 0.00 96 PRO A CA 11
ATOM 16738 C C . PRO A 1 69 ? 21.565 -32.845 42.267 1.00 0.00 96 PRO A C 11
ATOM 16739 O O . PRO A 1 69 ? 21.610 -32.027 43.186 1.00 0.00 96 PRO A O 11
ATOM 16750 N N . ARG A 1 70 ? 22.230 -33.989 42.287 1.00 0.00 97 ARG A N 11
ATOM 16751 C CA . ARG A 1 70 ? 23.065 -34.351 43.424 1.00 0.00 97 ARG A CA 11
ATOM 16752 C C . ARG A 1 70 ? 24.206 -33.349 43.588 1.00 0.00 97 ARG A C 11
ATOM 16753 O O . ARG A 1 70 ? 24.811 -33.258 44.655 1.00 0.00 97 ARG A O 11
ATOM 16774 N N . LYS A 1 71 ? 24.504 -32.599 42.523 1.00 0.00 98 LYS A N 11
ATOM 16775 C CA . LYS A 1 71 ? 25.580 -31.618 42.573 1.00 0.00 98 LYS A CA 11
ATOM 16776 C C . LYS A 1 71 ? 25.019 -30.200 42.511 1.00 0.00 98 LYS A C 11
ATOM 16777 O O . LYS A 1 71 ? 24.074 -29.931 41.767 1.00 0.00 98 LYS A O 11
ATOM 16796 N N . TYR A 1 72 ? 25.605 -29.298 43.293 1.00 0.00 99 TYR A N 11
ATOM 16797 C CA . TYR A 1 72 ? 25.155 -27.909 43.311 1.00 0.00 99 TYR A CA 11
ATOM 16798 C C . TYR A 1 72 ? 25.991 -27.057 42.361 1.00 0.00 99 TYR A C 11
ATOM 16799 O O . TYR A 1 72 ? 25.624 -25.927 42.036 1.00 0.00 99 TYR A O 11
ATOM 16817 N N . LEU A 1 73 ? 27.117 -27.606 41.923 1.00 0.00 100 LEU A N 11
ATOM 16818 C CA . LEU A 1 73 ? 27.998 -26.899 41.001 1.00 0.00 100 LEU A CA 11
ATOM 16819 C C . LEU A 1 73 ? 27.884 -27.495 39.603 1.00 0.00 100 LEU A C 11
ATOM 16820 O O . LEU A 1 73 ? 28.059 -28.699 39.419 1.00 0.00 100 LEU A O 11
ATOM 16836 N N . ARG A 1 74 ? 27.589 -26.649 38.621 1.00 0.00 101 ARG A N 11
ATOM 16837 C CA . ARG A 1 74 ? 27.439 -27.124 37.252 1.00 0.00 101 ARG A CA 11
ATOM 16838 C C . ARG A 1 74 ? 28.753 -27.708 36.748 1.00 0.00 101 ARG A C 11
ATOM 16839 O O . ARG A 1 74 ? 29.810 -27.090 36.876 1.00 0.00 101 ARG A O 11
ATOM 16860 N N . SER A 1 75 ? 28.673 -28.904 36.179 1.00 0.00 102 SER A N 11
ATOM 16861 C CA . SER A 1 75 ? 29.856 -29.577 35.659 1.00 0.00 102 SER A CA 11
ATOM 16862 C C . SER A 1 75 ? 29.465 -30.614 34.615 1.00 0.00 102 SER A C 11
ATOM 16863 O O . SER A 1 75 ? 28.347 -31.132 34.632 1.00 0.00 102 SER A O 11
ATOM 16871 N N . VAL A 1 76 ? 30.388 -30.920 33.710 1.00 0.00 103 VAL A N 11
ATOM 16872 C CA . VAL A 1 76 ? 30.119 -31.907 32.672 1.00 0.00 103 VAL A CA 11
ATOM 16873 C C . VAL A 1 76 ? 31.130 -33.045 32.773 1.00 0.00 103 VAL A C 11
ATOM 16874 O O . VAL A 1 76 ? 32.334 -32.805 32.864 1.00 0.00 103 VAL A O 11
ATOM 16887 N N . GLY A 1 77 ? 30.640 -34.281 32.772 1.00 0.00 104 GLY A N 11
ATOM 16888 C CA . GLY A 1 77 ? 31.526 -35.434 32.887 1.00 0.00 104 GLY A CA 11
ATOM 16889 C C . GLY A 1 77 ? 32.410 -35.581 31.653 1.00 0.00 104 GLY A C 11
ATOM 16890 O O . GLY A 1 77 ? 31.983 -35.295 30.535 1.00 0.00 104 GLY A O 11
ATOM 16894 N N . ASP A 1 78 ? 33.643 -36.032 31.866 1.00 0.00 105 ASP A N 11
ATOM 16895 C CA . ASP A 1 78 ? 34.574 -36.223 30.760 1.00 0.00 105 ASP A CA 11
ATOM 16896 C C . ASP A 1 78 ? 34.195 -37.473 29.975 1.00 0.00 105 ASP A C 11
ATOM 16897 O O . ASP A 1 78 ? 33.985 -38.539 30.554 1.00 0.00 105 ASP A O 11
ATOM 16906 N N . GLY A 1 79 ? 34.096 -37.337 28.660 1.00 0.00 106 GLY A N 11
ATOM 16907 C CA . GLY A 1 79 ? 33.718 -38.463 27.816 1.00 0.00 106 GLY A CA 11
ATOM 16908 C C . GLY A 1 79 ? 32.206 -38.682 27.859 1.00 0.00 106 GLY A C 11
ATOM 16909 O O . GLY A 1 79 ? 31.686 -39.608 27.234 1.00 0.00 106 GLY A O 11
ATOM 16913 N N . GLU A 1 80 ? 31.505 -37.826 28.604 1.00 0.00 107 GLU A N 11
ATOM 16914 C CA . GLU A 1 80 ? 30.060 -37.937 28.733 1.00 0.00 107 GLU A CA 11
ATOM 16915 C C . GLU A 1 80 ? 29.371 -37.409 27.485 1.00 0.00 107 GLU A C 11
ATOM 16916 O O . GLU A 1 80 ? 29.692 -36.326 26.996 1.00 0.00 107 GLU A O 11
ATOM 16928 N N . THR A 1 81 ? 28.421 -38.179 26.980 1.00 0.00 108 THR A N 11
ATOM 16929 C CA . THR A 1 81 ? 27.670 -37.763 25.804 1.00 0.00 108 THR A CA 11
ATOM 16930 C C . THR A 1 81 ? 26.675 -36.676 26.188 1.00 0.00 108 THR A C 11
ATOM 16931 O O . THR A 1 81 ? 25.932 -36.825 27.156 1.00 0.00 108 THR A O 11
ATOM 16942 N N . VAL A 1 82 ? 26.677 -35.571 25.448 1.00 0.00 109 VAL A N 11
ATOM 16943 C CA . VAL A 1 82 ? 25.788 -34.459 25.780 1.00 0.00 109 VAL A CA 11
ATOM 16944 C C . VAL A 1 82 ? 25.069 -33.931 24.541 1.00 0.00 109 VAL A C 11
ATOM 16945 O O . VAL A 1 82 ? 25.496 -34.167 23.417 1.00 0.00 109 VAL A O 11
ATOM 16958 N N . GLU A 1 83 ? 23.991 -33.185 24.764 1.00 0.00 110 GLU A N 11
ATOM 16959 C CA . GLU A 1 83 ? 23.243 -32.589 23.667 1.00 0.00 110 GLU A CA 11
ATOM 16960 C C . GLU A 1 83 ? 23.153 -31.089 23.904 1.00 0.00 110 GLU A C 11
ATOM 16961 O O . GLU A 1 83 ? 23.009 -30.650 25.043 1.00 0.00 110 GLU A O 11
ATOM 16973 N N . PHE A 1 84 ? 23.265 -30.298 22.845 1.00 0.00 111 PHE A N 11
ATOM 16974 C CA . PHE A 1 84 ? 23.242 -28.854 23.018 1.00 0.00 111 PHE A CA 11
ATOM 16975 C C . PHE A 1 84 ? 22.915 -28.116 21.723 1.00 0.00 111 PHE A C 11
ATOM 16976 O O . PHE A 1 84 ? 23.022 -28.669 20.629 1.00 0.00 111 PHE A O 11
ATOM 16993 N N . ASP A 1 85 ? 22.541 -26.847 21.870 1.00 0.00 112 ASP A N 11
ATOM 16994 C CA . ASP A 1 85 ? 22.233 -26.000 20.727 1.00 0.00 112 ASP A CA 11
ATOM 16995 C C . ASP A 1 85 ? 23.501 -25.295 20.268 1.00 0.00 112 ASP A C 11
ATOM 16996 O O . ASP A 1 85 ? 24.159 -24.621 21.060 1.00 0.00 112 ASP A O 11
ATOM 17005 N N . VAL A 1 86 ? 23.843 -25.447 18.997 1.00 0.00 113 VAL A N 11
ATOM 17006 C CA . VAL A 1 86 ? 25.043 -24.811 18.475 1.00 0.00 113 VAL A CA 11
ATOM 17007 C C . VAL A 1 86 ? 24.696 -23.450 17.885 1.00 0.00 113 VAL A C 11
ATOM 17008 O O . VAL A 1 86 ? 23.809 -23.334 17.039 1.00 0.00 113 VAL A O 11
ATOM 17021 N N . VAL A 1 87 ? 25.407 -22.423 18.334 1.00 0.00 114 VAL A N 11
ATOM 17022 C CA . VAL A 1 87 ? 25.177 -21.073 17.839 1.00 0.00 114 VAL A CA 11
ATOM 17023 C C . VAL A 1 87 ? 26.485 -20.495 17.320 1.00 0.00 114 VAL A C 11
ATOM 17024 O O . VAL A 1 87 ? 27.564 -20.950 17.691 1.00 0.00 114 VAL A O 11
ATOM 17037 N N . GLU A 1 88 ? 26.387 -19.510 16.441 1.00 0.00 115 GLU A N 11
ATOM 17038 C CA . GLU A 1 88 ? 27.582 -18.910 15.864 1.00 0.00 115 GLU A CA 11
ATOM 17039 C C . GLU A 1 88 ? 28.018 -17.686 16.664 1.00 0.00 115 GLU A C 11
ATOM 17040 O O . GLU A 1 88 ? 27.276 -16.711 16.785 1.00 0.00 115 GLU A O 11
ATOM 17052 N N . GLY A 1 89 ? 29.231 -17.749 17.207 1.00 0.00 116 GLY A N 11
ATOM 17053 C CA . GLY A 1 89 ? 29.771 -16.644 17.991 1.00 0.00 116 GLY A CA 11
ATOM 17054 C C . GLY A 1 89 ? 30.857 -15.907 17.216 1.00 0.00 116 GLY A C 11
ATOM 17055 O O . GLY A 1 89 ? 31.362 -16.405 16.209 1.00 0.00 116 GLY A O 11
ATOM 17059 N N . GLU A 1 90 ? 31.211 -14.716 17.689 1.00 0.00 117 GLU A N 11
ATOM 17060 C CA . GLU A 1 90 ? 32.238 -13.915 17.028 1.00 0.00 117 GLU A CA 11
ATOM 17061 C C . GLU A 1 90 ? 33.570 -14.657 16.991 1.00 0.00 117 GLU A C 11
ATOM 17062 O O . GLU A 1 90 ? 34.234 -14.705 15.957 1.00 0.00 117 GLU A O 11
ATOM 17074 N N . LYS A 1 91 ? 33.960 -15.229 18.127 1.00 0.00 118 LYS A N 11
ATOM 17075 C CA . LYS A 1 91 ? 35.213 -15.974 18.202 1.00 0.00 118 LYS A CA 11
ATOM 17076 C C . LYS A 1 91 ? 35.095 -17.334 17.513 1.00 0.00 118 LYS A C 11
ATOM 17077 O O . LYS A 1 91 ? 36.097 -17.903 17.077 1.00 0.00 118 LYS A O 11
ATOM 17096 N N . GLY A 1 92 ? 33.875 -17.857 17.418 1.00 0.00 119 GLY A N 11
ATOM 17097 C CA . GLY A 1 92 ? 33.662 -19.152 16.785 1.00 0.00 119 GLY A CA 11
ATOM 17098 C C . GLY A 1 92 ? 32.362 -19.782 17.269 1.00 0.00 119 GLY A C 11
ATOM 17099 O O . GLY A 1 92 ? 31.549 -19.126 17.920 1.00 0.00 119 GLY A O 11
ATOM 17103 N N . ALA A 1 93 ? 32.173 -21.057 16.953 1.00 0.00 120 ALA A N 11
ATOM 17104 C CA . ALA A 1 93 ? 30.965 -21.761 17.367 1.00 0.00 120 ALA A CA 11
ATOM 17105 C C . ALA A 1 93 ? 30.879 -21.823 18.888 1.00 0.00 120 ALA A C 11
ATOM 17106 O O . ALA A 1 93 ? 31.889 -21.996 19.571 1.00 0.00 120 ALA A O 11
ATOM 17113 N N . GLU A 1 94 ? 29.665 -21.685 19.411 1.00 0.00 121 GLU A N 11
ATOM 17114 C CA . GLU A 1 94 ? 29.450 -21.733 20.855 1.00 0.00 121 GLU A CA 11
ATOM 17115 C C . GLU A 1 94 ? 28.338 -22.716 21.201 1.00 0.00 121 GLU A C 11
ATOM 17116 O O . GLU A 1 94 ? 27.489 -23.023 20.370 1.00 0.00 121 GLU A O 11
ATOM 17128 N N . ALA A 1 95 ? 28.355 -23.209 22.429 1.00 0.00 122 ALA A N 11
ATOM 17129 C CA . ALA A 1 95 ? 27.343 -24.160 22.875 1.00 0.00 122 ALA A CA 11
ATOM 17130 C C . ALA A 1 95 ? 26.453 -23.545 23.952 1.00 0.00 122 ALA A C 11
ATOM 17131 O O . ALA A 1 95 ? 26.908 -22.746 24.767 1.00 0.00 122 ALA A O 11
ATOM 17138 N N . ALA A 1 96 ? 25.179 -23.932 23.948 1.00 0.00 123 ALA A N 11
ATOM 17139 C CA . ALA A 1 96 ? 24.225 -23.413 24.923 1.00 0.00 123 ALA A CA 11
ATOM 17140 C C . ALA A 1 96 ? 23.164 -24.464 25.233 1.00 0.00 123 ALA A C 11
ATOM 17141 O O . ALA A 1 96 ? 22.957 -25.394 24.456 1.00 0.00 123 ALA A O 11
ATOM 17148 N N . ASN A 1 97 ? 22.496 -24.316 26.373 1.00 0.00 124 ASN A N 11
ATOM 17149 C CA . ASN A 1 97 ? 21.460 -25.268 26.759 1.00 0.00 124 ASN A CA 11
ATOM 17150 C C . ASN A 1 97 ? 22.019 -26.686 26.750 1.00 0.00 124 ASN A C 11
ATOM 17151 O O . ASN A 1 97 ? 21.379 -27.617 26.263 1.00 0.00 124 ASN A O 11
ATOM 17162 N N . VAL A 1 98 ? 23.227 -26.838 27.283 1.00 0.00 125 VAL A N 11
ATOM 17163 C CA . VAL A 1 98 ? 23.876 -28.143 27.322 1.00 0.00 125 VAL A CA 11
ATOM 17164 C C . VAL A 1 98 ? 23.221 -29.051 28.357 1.00 0.00 125 VAL A C 11
ATOM 17165 O O . VAL A 1 98 ? 23.179 -28.729 29.543 1.00 0.00 125 VAL A O 11
ATOM 17178 N N . THR A 1 99 ? 22.720 -30.190 27.893 1.00 0.00 126 THR A N 11
ATOM 17179 C CA . THR A 1 99 ? 22.070 -31.151 28.773 1.00 0.00 126 THR A CA 11
ATOM 17180 C C . THR A 1 99 ? 22.491 -32.562 28.395 1.00 0.00 126 THR A C 11
ATOM 17181 O O . THR A 1 99 ? 23.127 -32.767 27.368 1.00 0.00 126 THR A O 11
ATOM 17192 N N . GLY A 1 100 ? 22.122 -33.535 29.215 1.00 0.00 127 GLY A N 11
ATOM 17193 C CA . GLY A 1 100 ? 22.463 -34.921 28.915 1.00 0.00 127 GLY A CA 11
ATOM 17194 C C . GLY A 1 100 ? 21.569 -35.423 27.788 1.00 0.00 127 GLY A C 11
ATOM 17195 O O . GLY A 1 100 ? 20.696 -34.696 27.317 1.00 0.00 127 GLY A O 11
ATOM 17199 N N . PRO A 1 101 ? 21.765 -36.631 27.344 1.00 0.00 128 PRO A N 11
ATOM 17200 C CA . PRO A 1 101 ? 20.957 -37.202 26.230 1.00 0.00 128 PRO A CA 11
ATOM 17201 C C . PRO A 1 101 ? 19.515 -37.474 26.645 1.00 0.00 128 PRO A C 11
ATOM 17202 O O . PRO A 1 101 ? 19.257 -37.981 27.738 1.00 0.00 128 PRO A O 11
ATOM 17213 N N . GLY A 1 102 ? 18.577 -37.138 25.764 1.00 0.00 129 GLY A N 11
ATOM 17214 C CA . GLY A 1 102 ? 17.162 -37.357 26.046 1.00 0.00 129 GLY A CA 11
ATOM 17215 C C . GLY A 1 102 ? 16.652 -36.388 27.112 1.00 0.00 129 GLY A C 11
ATOM 17216 O O . GLY A 1 102 ? 15.617 -36.631 27.733 1.00 0.00 129 GLY A O 11
ATOM 17220 N N . GLY A 1 103 ? 17.381 -35.297 27.327 1.00 0.00 130 GLY A N 11
ATOM 17221 C CA . GLY A 1 103 ? 16.984 -34.315 28.332 1.00 0.00 130 GLY A CA 11
ATOM 17222 C C . GLY A 1 103 ? 17.469 -34.722 29.727 1.00 0.00 130 GLY A C 11
ATOM 17223 O O . GLY A 1 103 ? 17.196 -34.036 30.711 1.00 0.00 130 GLY A O 11
ATOM 17227 N N . VAL A 1 104 ? 18.190 -35.841 29.805 1.00 0.00 131 VAL A N 11
ATOM 17228 C CA . VAL A 1 104 ? 18.713 -36.328 31.076 1.00 0.00 131 VAL A CA 11
ATOM 17229 C C . VAL A 1 104 ? 19.688 -35.310 31.683 1.00 0.00 131 VAL A C 11
ATOM 17230 O O . VAL A 1 104 ? 20.517 -34.759 30.965 1.00 0.00 131 VAL A O 11
ATOM 17243 N N . PRO A 1 105 ? 19.632 -35.042 32.971 1.00 0.00 132 PRO A N 11
ATOM 17244 C CA . PRO A 1 105 ? 20.570 -34.065 33.610 1.00 0.00 132 PRO A CA 11
ATOM 17245 C C . PRO A 1 105 ? 22.029 -34.467 33.386 1.00 0.00 132 PRO A C 11
ATOM 17246 O O . PRO A 1 105 ? 22.347 -35.653 33.311 1.00 0.00 132 PRO A O 11
ATOM 17257 N N . VAL A 1 106 ? 22.913 -33.478 33.279 1.00 0.00 133 VAL A N 11
ATOM 17258 C CA . VAL A 1 106 ? 24.330 -33.763 33.060 1.00 0.00 133 VAL A CA 11
ATOM 17259 C C . VAL A 1 106 ? 24.939 -34.434 34.289 1.00 0.00 133 VAL A C 11
ATOM 17260 O O . VAL A 1 106 ? 24.815 -33.932 35.405 1.00 0.00 133 VAL A O 11
ATOM 17273 N N . GLN A 1 107 ? 25.588 -35.575 34.073 1.00 0.00 134 GLN A N 11
ATOM 17274 C CA . GLN A 1 107 ? 26.205 -36.314 35.171 1.00 0.00 134 GLN A CA 11
ATOM 17275 C C . GLN A 1 107 ? 27.282 -35.473 35.842 1.00 0.00 134 GLN A C 11
ATOM 17276 O O . GLN A 1 107 ? 27.395 -35.454 37.066 1.00 0.00 134 GLN A O 11
ATOM 17290 N N . GLY A 1 108 ? 28.064 -34.777 35.029 1.00 0.00 135 GLY A N 11
ATOM 17291 C CA . GLY A 1 108 ? 29.134 -33.930 35.549 1.00 0.00 135 GLY A CA 11
ATOM 17292 C C . GLY A 1 108 ? 30.412 -34.726 35.794 1.00 0.00 135 GLY A C 11
ATOM 17293 O O . GLY A 1 108 ? 30.492 -35.911 35.472 1.00 0.00 135 GLY A O 11
ATOM 17297 N N . SER A 1 109 ? 31.410 -34.056 36.365 1.00 0.00 136 SER A N 11
ATOM 17298 C CA . SER A 1 109 ? 32.691 -34.688 36.647 1.00 0.00 136 SER A CA 11
ATOM 17299 C C . SER A 1 109 ? 32.896 -34.836 38.151 1.00 0.00 136 SER A C 11
ATOM 17300 O O . SER A 1 109 ? 32.253 -34.151 38.947 1.00 0.00 136 SER A O 11
ATOM 17308 N N . LYS A 1 110 ? 33.796 -35.733 38.529 1.00 0.00 137 LYS A N 11
ATOM 17309 C CA . LYS A 1 110 ? 34.092 -35.971 39.937 1.00 0.00 137 LYS A CA 11
ATOM 17310 C C . LYS A 1 110 ? 34.587 -34.694 40.599 1.00 0.00 137 LYS A C 11
ATOM 17311 O O . LYS A 1 110 ? 34.246 -34.402 41.745 1.00 0.00 137 LYS A O 11
ATOM 17330 N N . TYR A 1 111 ? 35.397 -33.941 39.870 1.00 0.00 138 TYR A N 11
ATOM 17331 C CA . TYR A 1 111 ? 35.934 -32.689 40.391 1.00 0.00 138 TYR A CA 11
ATOM 17332 C C . TYR A 1 111 ? 34.815 -31.710 40.730 1.00 0.00 138 TYR A C 11
ATOM 17333 O O . TYR A 1 111 ? 35.039 -30.724 41.431 1.00 0.00 138 TYR A O 11
ATOM 17351 N N . ALA A 1 112 ? 33.610 -31.976 40.232 1.00 0.00 139 ALA A N 11
ATOM 17352 C CA . ALA A 1 112 ? 32.484 -31.096 40.505 1.00 0.00 139 ALA A CA 11
ATOM 17353 C C . ALA A 1 112 ? 32.249 -30.979 42.006 1.00 0.00 139 ALA A C 11
ATOM 17354 O O . ALA A 1 112 ? 32.386 -31.956 42.744 1.00 0.00 139 ALA A O 11
ATOM 17361 N N . ALA A 1 113 ? 31.900 -29.778 42.450 1.00 0.00 140 ALA A N 11
ATOM 17362 C CA . ALA A 1 113 ? 31.653 -29.539 43.865 1.00 0.00 140 ALA A CA 11
ATOM 17363 C C . ALA A 1 113 ? 30.171 -29.700 44.186 1.00 0.00 140 ALA A C 11
ATOM 17364 O O . ALA A 1 113 ? 29.849 -30.572 44.977 1.00 0.00 140 ALA A O 11
ATOM 17590 N N . ASP A 1 24 ? 20.543 -10.098 19.540 1.00 0.00 51 ASP A N 12
ATOM 17591 C CA . ASP A 1 24 ? 20.195 -11.065 18.462 1.00 0.00 51 ASP A CA 12
ATOM 17592 C C . ASP A 1 24 ? 21.381 -11.989 18.210 1.00 0.00 51 ASP A C 12
ATOM 17593 O O . ASP A 1 24 ? 22.529 -11.545 18.174 1.00 0.00 51 ASP A O 12
ATOM 17602 N N . LYS A 1 25 ? 21.096 -13.279 18.044 1.00 0.00 52 LYS A N 12
ATOM 17603 C CA . LYS A 1 25 ? 22.146 -14.256 17.802 1.00 0.00 52 LYS A CA 12
ATOM 17604 C C . LYS A 1 25 ? 21.682 -15.288 16.780 1.00 0.00 52 LYS A C 12
ATOM 17605 O O . LYS A 1 25 ? 20.481 -15.464 16.566 1.00 0.00 52 LYS A O 12
ATOM 17624 N N . LYS A 1 26 ? 22.635 -15.965 16.149 1.00 0.00 53 LYS A N 12
ATOM 17625 C CA . LYS A 1 26 ? 22.307 -16.972 15.145 1.00 0.00 53 LYS A CA 12
ATOM 17626 C C . LYS A 1 26 ? 22.543 -18.370 15.681 1.00 0.00 53 LYS A C 12
ATOM 17627 O O . LYS A 1 26 ? 23.591 -18.665 16.253 1.00 0.00 53 LYS A O 12
ATOM 17646 N N . VAL A 1 27 ? 21.559 -19.232 15.474 1.00 0.00 54 VAL A N 12
ATOM 17647 C CA . VAL A 1 27 ? 21.663 -20.608 15.919 1.00 0.00 54 VAL A CA 12
ATOM 17648 C C . VAL A 1 27 ? 22.101 -21.486 14.755 1.00 0.00 54 VAL A C 12
ATOM 17649 O O . VAL A 1 27 ? 21.297 -21.847 13.896 1.00 0.00 54 VAL A O 12
ATOM 17662 N N . ILE A 1 28 ? 23.388 -21.809 14.728 1.00 0.00 55 ILE A N 12
ATOM 17663 C CA . ILE A 1 28 ? 23.936 -22.645 13.671 1.00 0.00 55 ILE A CA 12
ATOM 17664 C C . ILE A 1 28 ? 23.307 -24.034 13.690 1.00 0.00 55 ILE A C 12
ATOM 17665 O O . ILE A 1 28 ? 22.956 -24.581 12.645 1.00 0.00 55 ILE A O 12
ATOM 17681 N N . ALA A 1 29 ? 23.179 -24.603 14.883 1.00 0.00 56 ALA A N 12
ATOM 17682 C CA . ALA A 1 29 ? 22.589 -25.929 15.024 1.00 0.00 56 ALA A CA 12
ATOM 17683 C C . ALA A 1 29 ? 21.781 -26.037 16.315 1.00 0.00 56 ALA A C 12
ATOM 17684 O O . ALA A 1 29 ? 21.991 -25.277 17.260 1.00 0.00 56 ALA A O 12
ATOM 17691 N N . THR A 1 30 ? 20.859 -26.992 16.339 1.00 0.00 57 THR A N 12
ATOM 17692 C CA . THR A 1 30 ? 20.015 -27.213 17.507 1.00 0.00 57 THR A CA 12
ATOM 17693 C C . THR A 1 30 ? 20.576 -28.367 18.337 1.00 0.00 57 THR A C 12
ATOM 17694 O O . THR A 1 30 ? 21.779 -28.618 18.307 1.00 0.00 57 THR A O 12
ATOM 17705 N N . LYS A 1 31 ? 19.726 -29.060 19.089 1.00 0.00 58 LYS A N 12
ATOM 17706 C CA . LYS A 1 31 ? 20.207 -30.156 19.921 1.00 0.00 58 LYS A CA 12
ATOM 17707 C C . LYS A 1 31 ? 20.996 -31.156 19.080 1.00 0.00 58 LYS A C 12
ATOM 17708 O O . LYS A 1 31 ? 20.461 -31.768 18.154 1.00 0.00 58 LYS A O 12
ATOM 17727 N N . VAL A 1 32 ? 22.271 -31.314 19.418 1.00 0.00 59 VAL A N 12
ATOM 17728 C CA . VAL A 1 32 ? 23.146 -32.237 18.706 1.00 0.00 59 VAL A CA 12
ATOM 17729 C C . VAL A 1 32 ? 23.910 -33.116 19.684 1.00 0.00 59 VAL A C 12
ATOM 17730 O O . VAL A 1 32 ? 24.550 -32.614 20.608 1.00 0.00 59 VAL A O 12
ATOM 17743 N N . LEU A 1 33 ? 23.860 -34.425 19.470 1.00 0.00 60 LEU A N 12
ATOM 17744 C CA . LEU A 1 33 ? 24.585 -35.346 20.332 1.00 0.00 60 LEU A CA 12
ATOM 17745 C C . LEU A 1 33 ? 26.083 -35.174 20.126 1.00 0.00 60 LEU A C 12
ATOM 17746 O O . LEU A 1 33 ? 26.561 -35.069 18.998 1.00 0.00 60 LEU A O 12
ATOM 17762 N N . GLY A 1 34 ? 26.814 -35.146 21.229 1.00 0.00 61 GLY A N 12
ATOM 17763 C CA . GLY A 1 34 ? 28.254 -34.973 21.181 1.00 0.00 61 GLY A CA 12
ATOM 17764 C C . GLY A 1 34 ? 28.904 -35.681 22.359 1.00 0.00 61 GLY A C 12
ATOM 17765 O O . GLY A 1 34 ? 28.219 -36.265 23.193 1.00 0.00 61 GLY A O 12
ATOM 17769 N N . THR A 1 35 ? 30.224 -35.629 22.415 1.00 0.00 62 THR A N 12
ATOM 17770 C CA . THR A 1 35 ? 30.961 -36.275 23.490 1.00 0.00 62 THR A CA 12
ATOM 17771 C C . THR A 1 35 ? 31.965 -35.310 24.104 1.00 0.00 62 THR A C 12
ATOM 17772 O O . THR A 1 35 ? 32.640 -34.566 23.393 1.00 0.00 62 THR A O 12
ATOM 17783 N N . VAL A 1 36 ? 32.054 -35.320 25.429 1.00 0.00 63 VAL A N 12
ATOM 17784 C CA . VAL A 1 36 ? 32.965 -34.420 26.123 1.00 0.00 63 VAL A CA 12
ATOM 17785 C C . VAL A 1 36 ? 34.405 -34.907 25.998 1.00 0.00 63 VAL A C 12
ATOM 17786 O O . VAL A 1 36 ? 34.751 -35.977 26.498 1.00 0.00 63 VAL A O 12
ATOM 17799 N N . LYS A 1 37 ? 35.242 -34.114 25.340 1.00 0.00 64 LYS A N 12
ATOM 17800 C CA . LYS A 1 37 ? 36.644 -34.482 25.187 1.00 0.00 64 LYS A CA 12
ATOM 17801 C C . LYS A 1 37 ? 37.332 -34.380 26.546 1.00 0.00 64 LYS A C 12
ATOM 17802 O O . LYS A 1 37 ? 38.115 -35.244 26.937 1.00 0.00 64 LYS A O 12
ATOM 17821 N N . TRP A 1 38 ? 36.990 -33.313 27.264 1.00 0.00 65 TRP A N 12
ATOM 17822 C CA . TRP A 1 38 ? 37.505 -33.075 28.611 1.00 0.00 65 TRP A CA 12
ATOM 17823 C C . TRP A 1 38 ? 36.963 -31.752 29.150 1.00 0.00 65 TRP A C 12
ATOM 17824 O O . TRP A 1 38 ? 36.901 -30.759 28.426 1.00 0.00 65 TRP A O 12
ATOM 17845 N N . PHE A 1 39 ? 36.578 -31.743 30.421 1.00 0.00 66 PHE A N 12
ATOM 17846 C CA . PHE A 1 39 ? 36.068 -30.527 31.048 1.00 0.00 66 PHE A CA 12
ATOM 17847 C C . PHE A 1 39 ? 36.742 -30.313 32.400 1.00 0.00 66 PHE A C 12
ATOM 17848 O O . PHE A 1 39 ? 36.572 -31.113 33.318 1.00 0.00 66 PHE A O 12
ATOM 17865 N N . ASN A 1 40 ? 37.509 -29.234 32.517 1.00 0.00 67 ASN A N 12
ATOM 17866 C CA . ASN A 1 40 ? 38.219 -28.958 33.763 1.00 0.00 67 ASN A CA 12
ATOM 17867 C C . ASN A 1 40 ? 37.417 -28.015 34.650 1.00 0.00 67 ASN A C 12
ATOM 17868 O O . ASN A 1 40 ? 37.148 -26.873 34.279 1.00 0.00 67 ASN A O 12
ATOM 17879 N N . VAL A 1 41 ? 37.036 -28.508 35.819 1.00 0.00 68 VAL A N 12
ATOM 17880 C CA . VAL A 1 41 ? 36.258 -27.713 36.759 1.00 0.00 68 VAL A CA 12
ATOM 17881 C C . VAL A 1 41 ? 37.045 -26.501 37.251 1.00 0.00 68 VAL A C 12
ATOM 17882 O O . VAL A 1 41 ? 36.509 -25.394 37.335 1.00 0.00 68 VAL A O 12
ATOM 17895 N N . ARG A 1 42 ? 38.311 -26.717 37.600 1.00 0.00 69 ARG A N 12
ATOM 17896 C CA . ARG A 1 42 ? 39.146 -25.635 38.116 1.00 0.00 69 ARG A CA 12
ATOM 17897 C C . ARG A 1 42 ? 39.333 -24.510 37.096 1.00 0.00 69 ARG A C 12
ATOM 17898 O O . ARG A 1 42 ? 39.301 -23.333 37.454 1.00 0.00 69 ARG A O 12
ATOM 17919 N N . ASN A 1 43 ? 39.540 -24.869 35.835 1.00 0.00 70 ASN A N 12
ATOM 17920 C CA . ASN A 1 43 ? 39.724 -23.857 34.797 1.00 0.00 70 ASN A CA 12
ATOM 17921 C C . ASN A 1 43 ? 38.468 -23.004 34.641 1.00 0.00 70 ASN A C 12
ATOM 17922 O O . ASN A 1 43 ? 38.550 -21.796 34.420 1.00 0.00 70 ASN A O 12
ATOM 17933 N N . GLY A 1 44 ? 37.307 -23.639 34.763 1.00 0.00 71 GLY A N 12
ATOM 17934 C CA . GLY A 1 44 ? 36.039 -22.924 34.643 1.00 0.00 71 GLY A CA 12
ATOM 17935 C C . GLY A 1 44 ? 35.490 -22.950 33.213 1.00 0.00 71 GLY A C 12
ATOM 17936 O O . GLY A 1 44 ? 34.453 -22.347 32.940 1.00 0.00 71 GLY A O 12
ATOM 17940 N N . TYR A 1 45 ? 36.170 -23.650 32.306 1.00 0.00 72 TYR A N 12
ATOM 17941 C CA . TYR A 1 45 ? 35.695 -23.733 30.926 1.00 0.00 72 TYR A CA 12
ATOM 17942 C C . TYR A 1 45 ? 36.116 -25.063 30.305 1.00 0.00 72 TYR A C 12
ATOM 17943 O O . TYR A 1 45 ? 37.035 -25.716 30.795 1.00 0.00 72 TYR A O 12
ATOM 17961 N N . GLY A 1 46 ? 35.436 -25.468 29.231 1.00 0.00 73 GLY A N 12
ATOM 17962 C CA . GLY A 1 46 ? 35.765 -26.732 28.579 1.00 0.00 73 GLY A CA 12
ATOM 17963 C C . GLY A 1 46 ? 35.215 -26.788 27.158 1.00 0.00 73 GLY A C 12
ATOM 17964 O O . GLY A 1 46 ? 34.592 -25.840 26.681 1.00 0.00 73 GLY A O 12
ATOM 17968 N N . PHE A 1 47 ? 35.469 -27.905 26.480 1.00 0.00 74 PHE A N 12
ATOM 17969 C CA . PHE A 1 47 ? 35.019 -28.079 25.101 1.00 0.00 74 PHE A CA 12
ATOM 17970 C C . PHE A 1 47 ? 34.302 -29.412 24.893 1.00 0.00 74 PHE A C 12
ATOM 17971 O O . PHE A 1 47 ? 34.596 -30.404 25.558 1.00 0.00 74 PHE A O 12
ATOM 17988 N N . ILE A 1 48 ? 33.370 -29.419 23.941 1.00 0.00 75 ILE A N 12
ATOM 17989 C CA . ILE A 1 48 ? 32.621 -30.627 23.602 1.00 0.00 75 ILE A CA 12
ATOM 17990 C C . ILE A 1 48 ? 32.855 -30.988 22.140 1.00 0.00 75 ILE A C 12
ATOM 17991 O O . ILE A 1 48 ? 32.667 -30.156 21.253 1.00 0.00 75 ILE A O 12
ATOM 18007 N N . ASN A 1 49 ? 33.260 -32.225 21.884 1.00 0.00 76 ASN A N 12
ATOM 18008 C CA . ASN A 1 49 ? 33.517 -32.652 20.513 1.00 0.00 76 ASN A CA 12
ATOM 18009 C C . ASN A 1 49 ? 32.282 -33.290 19.903 1.00 0.00 76 ASN A C 12
ATOM 18010 O O . ASN A 1 49 ? 31.883 -34.388 20.285 1.00 0.00 76 ASN A O 12
ATOM 18021 N N . ARG A 1 50 ? 31.686 -32.594 18.944 1.00 0.00 77 ARG A N 12
ATOM 18022 C CA . ARG A 1 50 ? 30.502 -33.116 18.273 1.00 0.00 77 ARG A CA 12
ATOM 18023 C C . ARG A 1 50 ? 30.860 -34.360 17.473 1.00 0.00 77 ARG A C 12
ATOM 18024 O O . ARG A 1 50 ? 31.802 -34.347 16.681 1.00 0.00 77 ARG A O 12
ATOM 18045 N N . ASN A 1 51 ? 30.105 -35.432 17.676 1.00 0.00 78 ASN A N 12
ATOM 18046 C CA . ASN A 1 51 ? 30.366 -36.666 16.949 1.00 0.00 78 ASN A CA 12
ATOM 18047 C C . ASN A 1 51 ? 29.910 -36.560 15.491 1.00 0.00 78 ASN A C 12
ATOM 18048 O O . ASN A 1 51 ? 30.450 -37.240 14.618 1.00 0.00 78 ASN A O 12
ATOM 18059 N N . ASP A 1 52 ? 28.931 -35.692 15.224 1.00 0.00 79 ASP A N 12
ATOM 18060 C CA . ASP A 1 52 ? 28.418 -35.542 13.867 1.00 0.00 79 ASP A CA 12
ATOM 18061 C C . ASP A 1 52 ? 29.446 -34.830 12.992 1.00 0.00 79 ASP A C 12
ATOM 18062 O O . ASP A 1 52 ? 29.652 -35.195 11.835 1.00 0.00 79 ASP A O 12
ATOM 18071 N N . THR A 1 53 ? 30.074 -33.803 13.556 1.00 0.00 80 THR A N 12
ATOM 18072 C CA . THR A 1 53 ? 31.029 -32.996 12.817 1.00 0.00 80 THR A CA 12
ATOM 18073 C C . THR A 1 53 ? 32.462 -33.256 13.277 1.00 0.00 80 THR A C 12
ATOM 18074 O O . THR A 1 53 ? 33.410 -32.750 12.677 1.00 0.00 80 THR A O 12
ATOM 18085 N N . LYS A 1 54 ? 32.622 -34.032 14.344 1.00 0.00 81 LYS A N 12
ATOM 18086 C CA . LYS A 1 54 ? 33.948 -34.310 14.870 1.00 0.00 81 LYS A CA 12
ATOM 18087 C C . LYS A 1 54 ? 34.701 -33.004 15.101 1.00 0.00 81 LYS A C 12
ATOM 18088 O O . LYS A 1 54 ? 35.926 -32.952 14.989 1.00 0.00 81 LYS A O 12
ATOM 18107 N N . GLU A 1 55 ? 33.956 -31.952 15.428 1.00 0.00 82 GLU A N 12
ATOM 18108 C CA . GLU A 1 55 ? 34.556 -30.646 15.674 1.00 0.00 82 GLU A CA 12
ATOM 18109 C C . GLU A 1 55 ? 34.300 -30.181 17.098 1.00 0.00 82 GLU A C 12
ATOM 18110 O O . GLU A 1 55 ? 33.183 -30.269 17.609 1.00 0.00 82 GLU A O 12
ATOM 18122 N N . ASP A 1 56 ? 35.355 -29.691 17.731 1.00 0.00 83 ASP A N 12
ATOM 18123 C CA . ASP A 1 56 ? 35.263 -29.205 19.104 1.00 0.00 83 ASP A CA 12
ATOM 18124 C C . ASP A 1 56 ? 34.341 -27.991 19.196 1.00 0.00 83 ASP A C 12
ATOM 18125 O O . ASP A 1 56 ? 34.272 -27.180 18.272 1.00 0.00 83 ASP A O 12
ATOM 18134 N N . VAL A 1 57 ? 33.634 -27.875 20.316 1.00 0.00 84 VAL A N 12
ATOM 18135 C CA . VAL A 1 57 ? 32.714 -26.761 20.525 1.00 0.00 84 VAL A CA 12
ATOM 18136 C C . VAL A 1 57 ? 32.990 -26.070 21.860 1.00 0.00 84 VAL A C 12
ATOM 18137 O O . VAL A 1 57 ? 33.096 -26.722 22.898 1.00 0.00 84 VAL A O 12
ATOM 18150 N N . PHE A 1 58 ? 33.105 -24.744 21.820 1.00 0.00 85 PHE A N 12
ATOM 18151 C CA . PHE A 1 58 ? 33.369 -23.964 23.030 1.00 0.00 85 PHE A CA 12
ATOM 18152 C C . PHE A 1 58 ? 32.162 -24.012 23.966 1.00 0.00 85 PHE A C 12
ATOM 18153 O O . PHE A 1 58 ? 31.035 -23.760 23.544 1.00 0.00 85 PHE A O 12
ATOM 18170 N N . VAL A 1 59 ? 32.397 -24.321 25.239 1.00 0.00 86 VAL A N 12
ATOM 18171 C CA . VAL A 1 59 ? 31.300 -24.392 26.200 1.00 0.00 86 VAL A CA 12
ATOM 18172 C C . VAL A 1 59 ? 31.739 -23.884 27.563 1.00 0.00 86 VAL A C 12
ATOM 18173 O O . VAL A 1 59 ? 32.901 -24.013 27.948 1.00 0.00 86 VAL A O 12
ATOM 18186 N N . HIS A 1 60 ? 30.792 -23.312 28.286 1.00 0.00 87 HIS A N 12
ATOM 18187 C CA . HIS A 1 60 ? 31.065 -22.794 29.620 1.00 0.00 87 HIS A CA 12
ATOM 18188 C C . HIS A 1 60 ? 30.064 -23.376 30.619 1.00 0.00 87 HIS A C 12
ATOM 18189 O O . HIS A 1 60 ? 29.020 -23.894 30.225 1.00 0.00 87 HIS A O 12
ATOM 18203 N N . GLN A 1 61 ? 30.399 -23.320 31.906 1.00 0.00 88 GLN A N 12
ATOM 18204 C CA . GLN A 1 61 ? 29.519 -23.868 32.938 1.00 0.00 88 GLN A CA 12
ATOM 18205 C C . GLN A 1 61 ? 28.164 -23.171 32.957 1.00 0.00 88 GLN A C 12
ATOM 18206 O O . GLN A 1 61 ? 27.168 -23.748 33.396 1.00 0.00 88 GLN A O 12
ATOM 18220 N N . THR A 1 62 ? 28.122 -21.942 32.474 1.00 0.00 89 THR A N 12
ATOM 18221 C CA . THR A 1 62 ? 26.866 -21.203 32.434 1.00 0.00 89 THR A CA 12
ATOM 18222 C C . THR A 1 62 ? 26.040 -21.623 31.220 1.00 0.00 89 THR A C 12
ATOM 18223 O O . THR A 1 62 ? 24.862 -21.283 31.111 1.00 0.00 89 THR A O 12
ATOM 18234 N N . ALA A 1 63 ? 26.663 -22.368 30.307 1.00 0.00 90 ALA A N 12
ATOM 18235 C CA . ALA A 1 63 ? 25.978 -22.827 29.107 1.00 0.00 90 ALA A CA 12
ATOM 18236 C C . ALA A 1 63 ? 25.192 -24.111 29.376 1.00 0.00 90 ALA A C 12
ATOM 18237 O O . ALA A 1 63 ? 24.510 -24.620 28.488 1.00 0.00 90 ALA A O 12
ATOM 18244 N N . ILE A 1 64 ? 25.308 -24.644 30.591 1.00 0.00 91 ILE A N 12
ATOM 18245 C CA . ILE A 1 64 ? 24.624 -25.886 30.930 1.00 0.00 91 ILE A CA 12
ATOM 18246 C C . ILE A 1 64 ? 23.234 -25.609 31.508 1.00 0.00 91 ILE A C 12
ATOM 18247 O O . ILE A 1 64 ? 23.094 -25.247 32.675 1.00 0.00 91 ILE A O 12
ATOM 18263 N N . LYS A 1 65 ? 22.213 -25.795 30.674 1.00 0.00 92 LYS A N 12
ATOM 18264 C CA . LYS A 1 65 ? 20.832 -25.573 31.094 1.00 0.00 92 LYS A CA 12
ATOM 18265 C C . LYS A 1 65 ? 20.426 -26.544 32.201 1.00 0.00 92 LYS A C 12
ATOM 18266 O O . LYS A 1 65 ? 19.765 -26.158 33.165 1.00 0.00 92 LYS A O 12
ATOM 18285 N N . LYS A 1 66 ? 20.807 -27.809 32.044 1.00 0.00 93 LYS A N 12
ATOM 18286 C CA . LYS A 1 66 ? 20.450 -28.829 33.028 1.00 0.00 93 LYS A CA 12
ATOM 18287 C C . LYS A 1 66 ? 21.694 -29.477 33.621 1.00 0.00 93 LYS A C 12
ATOM 18288 O O . LYS A 1 66 ? 22.670 -29.731 32.917 1.00 0.00 93 LYS A O 12
ATOM 18307 N N . ASN A 1 67 ? 21.648 -29.745 34.919 1.00 0.00 94 ASN A N 12
ATOM 18308 C CA . ASN A 1 67 ? 22.770 -30.373 35.602 1.00 0.00 94 ASN A CA 12
ATOM 18309 C C . ASN A 1 67 ? 22.273 -31.404 36.604 1.00 0.00 94 ASN A C 12
ATOM 18310 O O . ASN A 1 67 ? 21.157 -31.299 37.115 1.00 0.00 94 ASN A O 12
ATOM 18321 N N . ASN A 1 68 ? 23.104 -32.399 36.884 1.00 0.00 95 ASN A N 12
ATOM 18322 C CA . ASN A 1 68 ? 22.720 -33.448 37.824 1.00 0.00 95 ASN A CA 12
ATOM 18323 C C . ASN A 1 68 ? 22.370 -32.819 39.184 1.00 0.00 95 ASN A C 12
ATOM 18324 O O . ASN A 1 68 ? 23.117 -31.975 39.675 1.00 0.00 95 ASN A O 12
ATOM 18335 N N . PRO A 1 69 ? 21.263 -33.189 39.803 1.00 0.00 96 PRO A N 12
ATOM 18336 C CA . PRO A 1 69 ? 20.865 -32.613 41.128 1.00 0.00 96 PRO A CA 12
ATOM 18337 C C . PRO A 1 69 ? 21.760 -33.090 42.266 1.00 0.00 96 PRO A C 12
ATOM 18338 O O . PRO A 1 69 ? 21.740 -32.528 43.361 1.00 0.00 96 PRO A O 12
ATOM 18349 N N . ARG A 1 70 ? 22.552 -34.117 41.996 1.00 0.00 97 ARG A N 12
ATOM 18350 C CA . ARG A 1 70 ? 23.456 -34.652 43.002 1.00 0.00 97 ARG A CA 12
ATOM 18351 C C . ARG A 1 70 ? 24.476 -33.590 43.417 1.00 0.00 97 ARG A C 12
ATOM 18352 O O . ARG A 1 70 ? 24.966 -33.601 44.546 1.00 0.00 97 ARG A O 12
ATOM 18373 N N . LYS A 1 71 ? 24.802 -32.679 42.497 1.00 0.00 98 LYS A N 12
ATOM 18374 C CA . LYS A 1 71 ? 25.774 -31.634 42.785 1.00 0.00 98 LYS A CA 12
ATOM 18375 C C . LYS A 1 71 ? 25.163 -30.254 42.562 1.00 0.00 98 LYS A C 12
ATOM 18376 O O . LYS A 1 71 ? 24.315 -30.077 41.687 1.00 0.00 98 LYS A O 12
ATOM 18395 N N . TYR A 1 72 ? 25.599 -29.279 43.355 1.00 0.00 99 TYR A N 12
ATOM 18396 C CA . TYR A 1 72 ? 25.073 -27.923 43.242 1.00 0.00 99 TYR A CA 12
ATOM 18397 C C . TYR A 1 72 ? 25.889 -27.106 42.244 1.00 0.00 99 TYR A C 12
ATOM 18398 O O . TYR A 1 72 ? 25.456 -26.047 41.790 1.00 0.00 99 TYR A O 12
ATOM 18416 N N . LEU A 1 73 ? 27.072 -27.609 41.910 1.00 0.00 100 LEU A N 12
ATOM 18417 C CA . LEU A 1 73 ? 27.949 -26.921 40.970 1.00 0.00 100 LEU A CA 12
ATOM 18418 C C . LEU A 1 73 ? 27.793 -27.512 39.575 1.00 0.00 100 LEU A C 12
ATOM 18419 O O . LEU A 1 73 ? 27.963 -28.715 39.381 1.00 0.00 100 LEU A O 12
ATOM 18435 N N . ARG A 1 74 ? 27.465 -26.664 38.605 1.00 0.00 101 ARG A N 12
ATOM 18436 C CA . ARG A 1 74 ? 27.286 -27.131 37.237 1.00 0.00 101 ARG A CA 12
ATOM 18437 C C . ARG A 1 74 ? 28.610 -27.635 36.673 1.00 0.00 101 ARG A C 12
ATOM 18438 O O . ARG A 1 74 ? 29.639 -26.970 36.784 1.00 0.00 101 ARG A O 12
ATOM 18459 N N . SER A 1 75 ? 28.570 -28.819 36.075 1.00 0.00 102 SER A N 12
ATOM 18460 C CA . SER A 1 75 ? 29.763 -29.413 35.487 1.00 0.00 102 SER A CA 12
ATOM 18461 C C . SER A 1 75 ? 29.383 -30.458 34.447 1.00 0.00 102 SER A C 12
ATOM 18462 O O . SER A 1 75 ? 28.249 -30.937 34.424 1.00 0.00 102 SER A O 12
ATOM 18470 N N . VAL A 1 76 ? 30.336 -30.818 33.594 1.00 0.00 103 VAL A N 12
ATOM 18471 C CA . VAL A 1 76 ? 30.080 -31.820 32.568 1.00 0.00 103 VAL A CA 12
ATOM 18472 C C . VAL A 1 76 ? 31.115 -32.937 32.675 1.00 0.00 103 VAL A C 12
ATOM 18473 O O . VAL A 1 76 ? 32.317 -32.673 32.728 1.00 0.00 103 VAL A O 12
ATOM 18486 N N . GLY A 1 77 ? 30.649 -34.181 32.721 1.00 0.00 104 GLY A N 12
ATOM 18487 C CA . GLY A 1 77 ? 31.559 -35.313 32.855 1.00 0.00 104 GLY A CA 12
ATOM 18488 C C . GLY A 1 77 ? 32.419 -35.485 31.608 1.00 0.00 104 GLY A C 12
ATOM 18489 O O . GLY A 1 77 ? 31.961 -35.246 30.490 1.00 0.00 104 GLY A O 12
ATOM 18493 N N . ASP A 1 78 ? 33.665 -35.905 31.807 1.00 0.00 105 ASP A N 12
ATOM 18494 C CA . ASP A 1 78 ? 34.572 -36.125 30.686 1.00 0.00 105 ASP A CA 12
ATOM 18495 C C . ASP A 1 78 ? 34.203 -37.418 29.970 1.00 0.00 105 ASP A C 12
ATOM 18496 O O . ASP A 1 78 ? 34.027 -38.459 30.603 1.00 0.00 105 ASP A O 12
ATOM 18505 N N . GLY A 1 79 ? 34.077 -37.348 28.652 1.00 0.00 106 GLY A N 12
ATOM 18506 C CA . GLY A 1 79 ? 33.704 -38.519 27.872 1.00 0.00 106 GLY A CA 12
ATOM 18507 C C . GLY A 1 79 ? 32.194 -38.752 27.944 1.00 0.00 106 GLY A C 12
ATOM 18508 O O . GLY A 1 79 ? 31.679 -39.718 27.380 1.00 0.00 106 GLY A O 12
ATOM 18512 N N . GLU A 1 80 ? 31.490 -37.862 28.645 1.00 0.00 107 GLU A N 12
ATOM 18513 C CA . GLU A 1 80 ? 30.049 -37.979 28.792 1.00 0.00 107 GLU A CA 12
ATOM 18514 C C . GLU A 1 80 ? 29.343 -37.476 27.542 1.00 0.00 107 GLU A C 12
ATOM 18515 O O . GLU A 1 80 ? 29.622 -36.379 27.057 1.00 0.00 107 GLU A O 12
ATOM 18527 N N . THR A 1 81 ? 28.423 -38.280 27.033 1.00 0.00 108 THR A N 12
ATOM 18528 C CA . THR A 1 81 ? 27.668 -37.895 25.850 1.00 0.00 108 THR A CA 12
ATOM 18529 C C . THR A 1 81 ? 26.661 -36.811 26.214 1.00 0.00 108 THR A C 12
ATOM 18530 O O . THR A 1 81 ? 25.930 -36.943 27.193 1.00 0.00 108 THR A O 12
ATOM 18541 N N . VAL A 1 82 ? 26.643 -35.725 25.444 1.00 0.00 109 VAL A N 12
ATOM 18542 C CA . VAL A 1 82 ? 25.750 -34.614 25.761 1.00 0.00 109 VAL A CA 12
ATOM 18543 C C . VAL A 1 82 ? 25.026 -34.110 24.516 1.00 0.00 109 VAL A C 12
ATOM 18544 O O . VAL A 1 82 ? 25.448 -34.366 23.394 1.00 0.00 109 VAL A O 12
ATOM 18557 N N . GLU A 1 83 ? 23.946 -33.362 24.729 1.00 0.00 110 GLU A N 12
ATOM 18558 C CA . GLU A 1 83 ? 23.196 -32.783 23.624 1.00 0.00 110 GLU A CA 12
ATOM 18559 C C . GLU A 1 83 ? 23.138 -31.275 23.818 1.00 0.00 110 GLU A C 12
ATOM 18560 O O . GLU A 1 83 ? 22.951 -30.802 24.937 1.00 0.00 110 GLU A O 12
ATOM 18572 N N . PHE A 1 84 ? 23.324 -30.516 22.747 1.00 0.00 111 PHE A N 12
ATOM 18573 C CA . PHE A 1 84 ? 23.334 -29.068 22.880 1.00 0.00 111 PHE A CA 12
ATOM 18574 C C . PHE A 1 84 ? 23.091 -28.356 21.554 1.00 0.00 111 PHE A C 12
ATOM 18575 O O . PHE A 1 84 ? 23.198 -28.950 20.481 1.00 0.00 111 PHE A O 12
ATOM 18592 N N . ASP A 1 85 ? 22.788 -27.063 21.649 1.00 0.00 112 ASP A N 12
ATOM 18593 C CA . ASP A 1 85 ? 22.561 -26.239 20.470 1.00 0.00 112 ASP A CA 12
ATOM 18594 C C . ASP A 1 85 ? 23.810 -25.422 20.179 1.00 0.00 112 ASP A C 12
ATOM 18595 O O . ASP A 1 85 ? 24.516 -25.014 21.103 1.00 0.00 112 ASP A O 12
ATOM 18604 N N . VAL A 1 86 ? 24.087 -25.181 18.905 1.00 0.00 113 VAL A N 12
ATOM 18605 C CA . VAL A 1 86 ? 25.266 -24.413 18.538 1.00 0.00 113 VAL A CA 12
ATOM 18606 C C . VAL A 1 86 ? 24.858 -23.015 18.089 1.00 0.00 113 VAL A C 12
ATOM 18607 O O . VAL A 1 86 ? 24.008 -22.856 17.213 1.00 0.00 113 VAL A O 12
ATOM 18620 N N . VAL A 1 87 ? 25.477 -22.008 18.690 1.00 0.00 114 VAL A N 12
ATOM 18621 C CA . VAL A 1 87 ? 25.187 -20.625 18.336 1.00 0.00 114 VAL A CA 12
ATOM 18622 C C . VAL A 1 87 ? 26.468 -19.939 17.884 1.00 0.00 114 VAL A C 12
ATOM 18623 O O . VAL A 1 87 ? 27.514 -20.089 18.510 1.00 0.00 114 VAL A O 12
ATOM 18636 N N . GLU A 1 88 ? 26.391 -19.212 16.780 1.00 0.00 115 GLU A N 12
ATOM 18637 C CA . GLU A 1 88 ? 27.572 -18.547 16.248 1.00 0.00 115 GLU A CA 12
ATOM 18638 C C . GLU A 1 88 ? 28.060 -17.459 17.199 1.00 0.00 115 GLU A C 12
ATOM 18639 O O . GLU A 1 88 ? 27.299 -16.580 17.601 1.00 0.00 115 GLU A O 12
ATOM 18651 N N . GLY A 1 89 ? 29.342 -17.528 17.552 1.00 0.00 116 GLY A N 12
ATOM 18652 C CA . GLY A 1 89 ? 29.939 -16.542 18.445 1.00 0.00 116 GLY A CA 12
ATOM 18653 C C . GLY A 1 89 ? 31.024 -15.745 17.726 1.00 0.00 116 GLY A C 12
ATOM 18654 O O . GLY A 1 89 ? 31.470 -16.123 16.644 1.00 0.00 116 GLY A O 12
ATOM 18658 N N . GLU A 1 90 ? 31.438 -14.637 18.335 1.00 0.00 117 GLU A N 12
ATOM 18659 C CA . GLU A 1 90 ? 32.470 -13.792 17.741 1.00 0.00 117 GLU A CA 12
ATOM 18660 C C . GLU A 1 90 ? 33.768 -14.569 17.543 1.00 0.00 117 GLU A C 12
ATOM 18661 O O . GLU A 1 90 ? 34.369 -14.526 16.472 1.00 0.00 117 GLU A O 12
ATOM 18673 N N . LYS A 1 91 ? 34.197 -15.276 18.583 1.00 0.00 118 LYS A N 12
ATOM 18674 C CA . LYS A 1 91 ? 35.417 -16.074 18.498 1.00 0.00 118 LYS A CA 12
ATOM 18675 C C . LYS A 1 91 ? 35.199 -17.335 17.662 1.00 0.00 118 LYS A C 12
ATOM 18676 O O . LYS A 1 91 ? 36.153 -17.904 17.131 1.00 0.00 118 LYS A O 12
ATOM 18695 N N . GLY A 1 92 ? 33.949 -17.771 17.547 1.00 0.00 119 GLY A N 12
ATOM 18696 C CA . GLY A 1 92 ? 33.642 -18.972 16.779 1.00 0.00 119 GLY A CA 12
ATOM 18697 C C . GLY A 1 92 ? 32.364 -19.626 17.287 1.00 0.00 119 GLY A C 12
ATOM 18698 O O . GLY A 1 92 ? 31.636 -19.044 18.092 1.00 0.00 119 GLY A O 12
ATOM 18702 N N . ALA A 1 93 ? 32.097 -20.838 16.817 1.00 0.00 120 ALA A N 12
ATOM 18703 C CA . ALA A 1 93 ? 30.906 -21.563 17.245 1.00 0.00 120 ALA A CA 12
ATOM 18704 C C . ALA A 1 93 ? 30.957 -21.832 18.746 1.00 0.00 120 ALA A C 12
ATOM 18705 O O . ALA A 1 93 ? 32.006 -22.175 19.290 1.00 0.00 120 ALA A O 12
ATOM 18712 N N . GLU A 1 94 ? 29.812 -21.677 19.407 1.00 0.00 121 GLU A N 12
ATOM 18713 C CA . GLU A 1 94 ? 29.732 -21.905 20.846 1.00 0.00 121 GLU A CA 12
ATOM 18714 C C . GLU A 1 94 ? 28.493 -22.726 21.190 1.00 0.00 121 GLU A C 12
ATOM 18715 O O . GLU A 1 94 ? 27.409 -22.479 20.671 1.00 0.00 121 GLU A O 12
ATOM 18727 N N . ALA A 1 95 ? 28.667 -23.706 22.065 1.00 0.00 122 ALA A N 12
ATOM 18728 C CA . ALA A 1 95 ? 27.553 -24.552 22.477 1.00 0.00 122 ALA A CA 12
ATOM 18729 C C . ALA A 1 95 ? 26.678 -23.842 23.508 1.00 0.00 122 ALA A C 12
ATOM 18730 O O . ALA A 1 95 ? 27.154 -23.002 24.270 1.00 0.00 122 ALA A O 12
ATOM 18737 N N . ALA A 1 96 ? 25.394 -24.191 23.522 1.00 0.00 123 ALA A N 12
ATOM 18738 C CA . ALA A 1 96 ? 24.454 -23.585 24.460 1.00 0.00 123 ALA A CA 12
ATOM 18739 C C . ALA A 1 96 ? 23.342 -24.571 24.804 1.00 0.00 123 ALA A C 12
ATOM 18740 O O . ALA A 1 96 ? 23.064 -25.494 24.039 1.00 0.00 123 ALA A O 12
ATOM 18747 N N . ASN A 1 97 ? 22.711 -24.378 25.957 1.00 0.00 124 ASN A N 12
ATOM 18748 C CA . ASN A 1 97 ? 21.632 -25.266 26.375 1.00 0.00 124 ASN A CA 12
ATOM 18749 C C . ASN A 1 97 ? 22.126 -26.707 26.420 1.00 0.00 124 ASN A C 12
ATOM 18750 O O . ASN A 1 97 ? 21.487 -27.613 25.884 1.00 0.00 124 ASN A O 12
ATOM 18761 N N . VAL A 1 98 ? 23.277 -26.909 27.053 1.00 0.00 125 VAL A N 12
ATOM 18762 C CA . VAL A 1 98 ? 23.863 -28.240 27.148 1.00 0.00 125 VAL A CA 12
ATOM 18763 C C . VAL A 1 98 ? 23.133 -29.087 28.185 1.00 0.00 125 VAL A C 12
ATOM 18764 O O . VAL A 1 98 ? 23.016 -28.701 29.348 1.00 0.00 125 VAL A O 12
ATOM 18777 N N . THR A 1 99 ? 22.655 -30.249 27.752 1.00 0.00 126 THR A N 12
ATOM 18778 C CA . THR A 1 99 ? 21.947 -31.160 28.639 1.00 0.00 126 THR A CA 12
ATOM 18779 C C . THR A 1 99 ? 22.392 -32.589 28.370 1.00 0.00 126 THR A C 12
ATOM 18780 O O . THR A 1 99 ? 23.031 -32.861 27.360 1.00 0.00 126 THR A O 12
ATOM 18791 N N . GLY A 1 100 ? 22.040 -33.502 29.262 1.00 0.00 127 GLY A N 12
ATOM 18792 C CA . GLY A 1 100 ? 22.406 -34.901 29.071 1.00 0.00 127 GLY A CA 12
ATOM 18793 C C . GLY A 1 100 ? 21.535 -35.500 27.972 1.00 0.00 127 GLY A C 12
ATOM 18794 O O . GLY A 1 100 ? 20.569 -34.877 27.537 1.00 0.00 127 GLY A O 12
ATOM 18798 N N . PRO A 1 101 ? 21.853 -36.675 27.511 1.00 0.00 128 PRO A N 12
ATOM 18799 C CA . PRO A 1 101 ? 21.072 -37.337 26.431 1.00 0.00 128 PRO A CA 12
ATOM 18800 C C . PRO A 1 101 ? 19.619 -37.576 26.834 1.00 0.00 128 PRO A C 12
ATOM 18801 O O . PRO A 1 101 ? 19.340 -38.012 27.952 1.00 0.00 128 PRO A O 12
ATOM 18812 N N . GLY A 1 102 ? 18.700 -37.294 25.916 1.00 0.00 129 GLY A N 12
ATOM 18813 C CA . GLY A 1 102 ? 17.281 -37.500 26.179 1.00 0.00 129 GLY A CA 12
ATOM 18814 C C . GLY A 1 102 ? 16.749 -36.486 27.189 1.00 0.00 129 GLY A C 12
ATOM 18815 O O . GLY A 1 102 ? 15.725 -36.719 27.829 1.00 0.00 129 GLY A O 12
ATOM 18819 N N . GLY A 1 103 ? 17.452 -35.366 27.339 1.00 0.00 130 GLY A N 12
ATOM 18820 C CA . GLY A 1 103 ? 17.031 -34.338 28.285 1.00 0.00 130 GLY A CA 12
ATOM 18821 C C . GLY A 1 103 ? 17.476 -34.678 29.711 1.00 0.00 130 GLY A C 12
ATOM 18822 O O . GLY A 1 103 ? 17.192 -33.936 30.651 1.00 0.00 130 GLY A O 12
ATOM 18826 N N . VAL A 1 104 ? 18.171 -35.805 29.865 1.00 0.00 131 VAL A N 12
ATOM 18827 C CA . VAL A 1 104 ? 18.652 -36.234 31.171 1.00 0.00 131 VAL A CA 12
ATOM 18828 C C . VAL A 1 104 ? 19.619 -35.195 31.759 1.00 0.00 131 VAL A C 12
ATOM 18829 O O . VAL A 1 104 ? 20.417 -34.624 31.023 1.00 0.00 131 VAL A O 12
ATOM 18842 N N . PRO A 1 105 ? 19.587 -34.931 33.048 1.00 0.00 132 PRO A N 12
ATOM 18843 C CA . PRO A 1 105 ? 20.523 -33.942 33.671 1.00 0.00 132 PRO A CA 12
ATOM 18844 C C . PRO A 1 105 ? 21.984 -34.332 33.431 1.00 0.00 132 PRO A C 12
ATOM 18845 O O . PRO A 1 105 ? 22.310 -35.517 33.359 1.00 0.00 132 PRO A O 12
ATOM 18856 N N . VAL A 1 106 ? 22.857 -33.337 33.307 1.00 0.00 133 VAL A N 12
ATOM 18857 C CA . VAL A 1 106 ? 24.273 -33.610 33.067 1.00 0.00 133 VAL A CA 12
ATOM 18858 C C . VAL A 1 106 ? 24.913 -34.252 34.296 1.00 0.00 133 VAL A C 12
ATOM 18859 O O . VAL A 1 106 ? 24.837 -33.710 35.398 1.00 0.00 133 VAL A O 12
ATOM 18872 N N . GLN A 1 107 ? 25.531 -35.412 34.096 1.00 0.00 134 GLN A N 12
ATOM 18873 C CA . GLN A 1 107 ? 26.162 -36.133 35.198 1.00 0.00 134 GLN A CA 12
ATOM 18874 C C . GLN A 1 107 ? 27.255 -35.283 35.835 1.00 0.00 134 GLN A C 12
ATOM 18875 O O . GLN A 1 107 ? 27.405 -35.260 37.056 1.00 0.00 134 GLN A O 12
ATOM 18889 N N . GLY A 1 108 ? 28.006 -34.582 34.998 1.00 0.00 135 GLY A N 12
ATOM 18890 C CA . GLY A 1 108 ? 29.082 -33.722 35.483 1.00 0.00 135 GLY A CA 12
ATOM 18891 C C . GLY A 1 108 ? 30.362 -34.512 35.736 1.00 0.00 135 GLY A C 12
ATOM 18892 O O . GLY A 1 108 ? 30.458 -35.691 35.392 1.00 0.00 135 GLY A O 12
ATOM 18896 N N . SER A 1 109 ? 31.344 -33.846 36.338 1.00 0.00 136 SER A N 12
ATOM 18897 C CA . SER A 1 109 ? 32.626 -34.472 36.628 1.00 0.00 136 SER A CA 12
ATOM 18898 C C . SER A 1 109 ? 32.823 -34.616 38.133 1.00 0.00 136 SER A C 12
ATOM 18899 O O . SER A 1 109 ? 32.267 -33.848 38.919 1.00 0.00 136 SER A O 12
ATOM 18907 N N . LYS A 1 110 ? 33.617 -35.604 38.523 1.00 0.00 137 LYS A N 12
ATOM 18908 C CA . LYS A 1 110 ? 33.887 -35.853 39.935 1.00 0.00 137 LYS A CA 12
ATOM 18909 C C . LYS A 1 110 ? 34.506 -34.624 40.583 1.00 0.00 137 LYS A C 12
ATOM 18910 O O . LYS A 1 110 ? 34.225 -34.311 41.741 1.00 0.00 137 LYS A O 12
ATOM 18929 N N . TYR A 1 111 ? 35.351 -33.936 39.830 1.00 0.00 138 TYR A N 12
ATOM 18930 C CA . TYR A 1 111 ? 36.020 -32.747 40.344 1.00 0.00 138 TYR A CA 12
ATOM 18931 C C . TYR A 1 111 ? 35.007 -31.685 40.766 1.00 0.00 138 TYR A C 12
ATOM 18932 O O . TYR A 1 111 ? 35.347 -30.753 41.495 1.00 0.00 138 TYR A O 12
ATOM 18950 N N . ALA A 1 112 ? 33.765 -31.823 40.308 1.00 0.00 139 ALA A N 12
ATOM 18951 C CA . ALA A 1 112 ? 32.734 -30.856 40.662 1.00 0.00 139 ALA A CA 12
ATOM 18952 C C . ALA A 1 112 ? 32.559 -30.793 42.173 1.00 0.00 139 ALA A C 12
ATOM 18953 O O . ALA A 1 112 ? 32.637 -31.810 42.862 1.00 0.00 139 ALA A O 12
ATOM 18960 N N . ALA A 1 113 ? 32.329 -29.588 42.683 1.00 0.00 140 ALA A N 12
ATOM 18961 C CA . ALA A 1 113 ? 32.148 -29.396 44.116 1.00 0.00 140 ALA A CA 12
ATOM 18962 C C . ALA A 1 113 ? 30.666 -29.365 44.470 1.00 0.00 140 ALA A C 12
ATOM 18963 O O . ALA A 1 113 ? 30.301 -29.980 45.459 1.00 0.00 140 ALA A O 12
ATOM 19189 N N . ASP A 1 24 ? 18.651 -12.137 18.654 1.00 0.00 51 ASP A N 13
ATOM 19190 C CA . ASP A 1 24 ? 19.616 -12.955 19.442 1.00 0.00 51 ASP A CA 13
ATOM 19191 C C . ASP A 1 24 ? 20.666 -13.541 18.504 1.00 0.00 51 ASP A C 13
ATOM 19192 O O . ASP A 1 24 ? 20.633 -13.304 17.296 1.00 0.00 51 ASP A O 13
ATOM 19201 N N . LYS A 1 25 ? 21.601 -14.299 19.069 1.00 0.00 52 LYS A N 13
ATOM 19202 C CA . LYS A 1 25 ? 22.661 -14.904 18.276 1.00 0.00 52 LYS A CA 13
ATOM 19203 C C . LYS A 1 25 ? 22.093 -16.015 17.397 1.00 0.00 52 LYS A C 13
ATOM 19204 O O . LYS A 1 25 ? 21.184 -16.737 17.805 1.00 0.00 52 LYS A O 13
ATOM 19223 N N . LYS A 1 26 ? 22.633 -16.145 16.189 1.00 0.00 53 LYS A N 13
ATOM 19224 C CA . LYS A 1 26 ? 22.171 -17.174 15.265 1.00 0.00 53 LYS A CA 13
ATOM 19225 C C . LYS A 1 26 ? 22.441 -18.560 15.816 1.00 0.00 53 LYS A C 13
ATOM 19226 O O . LYS A 1 26 ? 23.525 -18.843 16.325 1.00 0.00 53 LYS A O 13
ATOM 19245 N N . VAL A 1 27 ? 21.449 -19.425 15.692 1.00 0.00 54 VAL A N 13
ATOM 19246 C CA . VAL A 1 27 ? 21.584 -20.794 16.152 1.00 0.00 54 VAL A CA 13
ATOM 19247 C C . VAL A 1 27 ? 21.903 -21.696 14.967 1.00 0.00 54 VAL A C 13
ATOM 19248 O O . VAL A 1 27 ? 21.020 -22.047 14.184 1.00 0.00 54 VAL A O 13
ATOM 19261 N N . ILE A 1 28 ? 23.174 -22.050 14.836 1.00 0.00 55 ILE A N 13
ATOM 19262 C CA . ILE A 1 28 ? 23.614 -22.901 13.740 1.00 0.00 55 ILE A CA 13
ATOM 19263 C C . ILE A 1 28 ? 22.921 -24.258 13.786 1.00 0.00 55 ILE A C 13
ATOM 19264 O O . ILE A 1 28 ? 22.499 -24.784 12.756 1.00 0.00 55 ILE A O 13
ATOM 19280 N N . ALA A 1 29 ? 22.818 -24.825 14.983 1.00 0.00 56 ALA A N 13
ATOM 19281 C CA . ALA A 1 29 ? 22.177 -26.121 15.148 1.00 0.00 56 ALA A CA 13
ATOM 19282 C C . ALA A 1 29 ? 21.480 -26.223 16.502 1.00 0.00 56 ALA A C 13
ATOM 19283 O O . ALA A 1 29 ? 21.780 -25.469 17.427 1.00 0.00 56 ALA A O 13
ATOM 19290 N N . THR A 1 30 ? 20.550 -27.165 16.602 1.00 0.00 57 THR A N 13
ATOM 19291 C CA . THR A 1 30 ? 19.807 -27.380 17.836 1.00 0.00 57 THR A CA 13
ATOM 19292 C C . THR A 1 30 ? 20.413 -28.555 18.605 1.00 0.00 57 THR A C 13
ATOM 19293 O O . THR A 1 30 ? 21.625 -28.758 18.559 1.00 0.00 57 THR A O 13
ATOM 19304 N N . LYS A 1 31 ? 19.593 -29.315 19.323 1.00 0.00 58 LYS A N 13
ATOM 19305 C CA . LYS A 1 31 ? 20.116 -30.438 20.090 1.00 0.00 58 LYS A CA 13
ATOM 19306 C C . LYS A 1 31 ? 20.912 -31.377 19.188 1.00 0.00 58 LYS A C 13
ATOM 19307 O O . LYS A 1 31 ? 20.372 -31.968 18.253 1.00 0.00 58 LYS A O 13
ATOM 19326 N N . VAL A 1 32 ? 22.201 -31.505 19.483 1.00 0.00 59 VAL A N 13
ATOM 19327 C CA . VAL A 1 32 ? 23.084 -32.368 18.708 1.00 0.00 59 VAL A CA 13
ATOM 19328 C C . VAL A 1 32 ? 23.893 -33.273 19.625 1.00 0.00 59 VAL A C 13
ATOM 19329 O O . VAL A 1 32 ? 24.483 -32.809 20.601 1.00 0.00 59 VAL A O 13
ATOM 19342 N N . LEU A 1 33 ? 23.935 -34.560 19.303 1.00 0.00 60 LEU A N 13
ATOM 19343 C CA . LEU A 1 33 ? 24.714 -35.497 20.096 1.00 0.00 60 LEU A CA 13
ATOM 19344 C C . LEU A 1 33 ? 26.195 -35.167 19.977 1.00 0.00 60 LEU A C 13
ATOM 19345 O O . LEU A 1 33 ? 26.723 -35.004 18.878 1.00 0.00 60 LEU A O 13
ATOM 19361 N N . GLY A 1 34 ? 26.856 -35.073 21.120 1.00 0.00 61 GLY A N 13
ATOM 19362 C CA . GLY A 1 34 ? 28.269 -34.748 21.154 1.00 0.00 61 GLY A CA 13
ATOM 19363 C C . GLY A 1 34 ? 28.940 -35.470 22.312 1.00 0.00 61 GLY A C 13
ATOM 19364 O O . GLY A 1 34 ? 28.273 -36.090 23.135 1.00 0.00 61 GLY A O 13
ATOM 19368 N N . THR A 1 35 ? 30.260 -35.386 22.367 1.00 0.00 62 THR A N 13
ATOM 19369 C CA . THR A 1 35 ? 31.015 -36.037 23.426 1.00 0.00 62 THR A CA 13
ATOM 19370 C C . THR A 1 35 ? 31.956 -35.046 24.097 1.00 0.00 62 THR A C 13
ATOM 19371 O O . THR A 1 35 ? 32.558 -34.201 23.435 1.00 0.00 62 THR A O 13
ATOM 19382 N N . VAL A 1 36 ? 32.073 -35.148 25.415 1.00 0.00 63 VAL A N 13
ATOM 19383 C CA . VAL A 1 36 ? 32.931 -34.239 26.163 1.00 0.00 63 VAL A CA 13
ATOM 19384 C C . VAL A 1 36 ? 34.399 -34.617 25.992 1.00 0.00 63 VAL A C 13
ATOM 19385 O O . VAL A 1 36 ? 34.862 -35.607 26.555 1.00 0.00 63 VAL A O 13
ATOM 19398 N N . LYS A 1 37 ? 35.129 -33.818 25.221 1.00 0.00 64 LYS A N 13
ATOM 19399 C CA . LYS A 1 37 ? 36.546 -34.086 25.010 1.00 0.00 64 LYS A CA 13
ATOM 19400 C C . LYS A 1 37 ? 37.265 -34.027 26.356 1.00 0.00 64 LYS A C 13
ATOM 19401 O O . LYS A 1 37 ? 38.064 -34.899 26.697 1.00 0.00 64 LYS A O 13
ATOM 19420 N N . TRP A 1 38 ? 36.930 -32.991 27.119 1.00 0.00 65 TRP A N 13
ATOM 19421 C CA . TRP A 1 38 ? 37.483 -32.791 28.459 1.00 0.00 65 TRP A CA 13
ATOM 19422 C C . TRP A 1 38 ? 36.848 -31.562 29.106 1.00 0.00 65 TRP A C 13
ATOM 19423 O O . TRP A 1 38 ? 36.646 -30.540 28.450 1.00 0.00 65 TRP A O 13
ATOM 19444 N N . PHE A 1 39 ? 36.541 -31.662 30.396 1.00 0.00 66 PHE A N 13
ATOM 19445 C CA . PHE A 1 39 ? 35.949 -30.542 31.120 1.00 0.00 66 PHE A CA 13
ATOM 19446 C C . PHE A 1 39 ? 36.598 -30.406 32.493 1.00 0.00 66 PHE A C 13
ATOM 19447 O O . PHE A 1 39 ? 36.478 -31.296 33.335 1.00 0.00 66 PHE A O 13
ATOM 19464 N N . ASN A 1 40 ? 37.288 -29.293 32.717 1.00 0.00 67 ASN A N 13
ATOM 19465 C CA . ASN A 1 40 ? 37.966 -29.079 33.993 1.00 0.00 67 ASN A CA 13
ATOM 19466 C C . ASN A 1 40 ? 37.160 -28.143 34.884 1.00 0.00 67 ASN A C 13
ATOM 19467 O O . ASN A 1 40 ? 36.873 -27.005 34.513 1.00 0.00 67 ASN A O 13
ATOM 19478 N N . VAL A 1 41 ? 36.797 -28.636 36.059 1.00 0.00 68 VAL A N 13
ATOM 19479 C CA . VAL A 1 41 ? 36.029 -27.845 37.011 1.00 0.00 68 VAL A CA 13
ATOM 19480 C C . VAL A 1 41 ? 36.810 -26.618 37.474 1.00 0.00 68 VAL A C 13
ATOM 19481 O O . VAL A 1 41 ? 36.268 -25.514 37.537 1.00 0.00 68 VAL A O 13
ATOM 19494 N N . ARG A 1 42 ? 38.079 -26.818 37.822 1.00 0.00 69 ARG A N 13
ATOM 19495 C CA . ARG A 1 42 ? 38.909 -25.719 38.309 1.00 0.00 69 ARG A CA 13
ATOM 19496 C C . ARG A 1 42 ? 39.059 -24.601 37.276 1.00 0.00 69 ARG A C 13
ATOM 19497 O O . ARG A 1 42 ? 38.953 -23.423 37.613 1.00 0.00 69 ARG A O 13
ATOM 19518 N N . ASN A 1 43 ? 39.315 -24.966 36.025 1.00 0.00 70 ASN A N 13
ATOM 19519 C CA . ASN A 1 43 ? 39.481 -23.962 34.978 1.00 0.00 70 ASN A CA 13
ATOM 19520 C C . ASN A 1 43 ? 38.200 -23.152 34.794 1.00 0.00 70 ASN A C 13
ATOM 19521 O O . ASN A 1 43 ? 38.245 -21.944 34.567 1.00 0.00 70 ASN A O 13
ATOM 19532 N N . GLY A 1 44 ? 37.058 -23.825 34.902 1.00 0.00 71 GLY A N 13
ATOM 19533 C CA . GLY A 1 44 ? 35.770 -23.153 34.761 1.00 0.00 71 GLY A CA 13
ATOM 19534 C C . GLY A 1 44 ? 35.244 -23.197 33.324 1.00 0.00 71 GLY A C 13
ATOM 19535 O O . GLY A 1 44 ? 34.188 -22.634 33.035 1.00 0.00 71 GLY A O 13
ATOM 19539 N N . TYR A 1 45 ? 35.964 -23.869 32.426 1.00 0.00 72 TYR A N 13
ATOM 19540 C CA . TYR A 1 45 ? 35.508 -23.974 31.041 1.00 0.00 72 TYR A CA 13
ATOM 19541 C C . TYR A 1 45 ? 35.961 -25.305 30.440 1.00 0.00 72 TYR A C 13
ATOM 19542 O O . TYR A 1 45 ? 36.864 -25.952 30.969 1.00 0.00 72 TYR A O 13
ATOM 19560 N N . GLY A 1 46 ? 35.325 -25.717 29.343 1.00 0.00 73 GLY A N 13
ATOM 19561 C CA . GLY A 1 46 ? 35.688 -26.979 28.706 1.00 0.00 73 GLY A CA 13
ATOM 19562 C C . GLY A 1 46 ? 35.262 -27.010 27.243 1.00 0.00 73 GLY A C 13
ATOM 19563 O O . GLY A 1 46 ? 34.718 -26.038 26.720 1.00 0.00 73 GLY A O 13
ATOM 19567 N N . PHE A 1 47 ? 35.534 -28.134 26.583 1.00 0.00 74 PHE A N 13
ATOM 19568 C CA . PHE A 1 47 ? 35.197 -28.288 25.168 1.00 0.00 74 PHE A CA 13
ATOM 19569 C C . PHE A 1 47 ? 34.460 -29.595 24.890 1.00 0.00 74 PHE A C 13
ATOM 19570 O O . PHE A 1 47 ? 34.737 -30.626 25.505 1.00 0.00 74 PHE A O 13
ATOM 19587 N N . ILE A 1 48 ? 33.533 -29.539 23.937 1.00 0.00 75 ILE A N 13
ATOM 19588 C CA . ILE A 1 48 ? 32.752 -30.711 23.549 1.00 0.00 75 ILE A CA 13
ATOM 19589 C C . ILE A 1 48 ? 32.977 -31.018 22.072 1.00 0.00 75 ILE A C 13
ATOM 19590 O O . ILE A 1 48 ? 32.775 -30.155 21.217 1.00 0.00 75 ILE A O 13
ATOM 19606 N N . ASN A 1 49 ? 33.388 -32.244 21.768 1.00 0.00 76 ASN A N 13
ATOM 19607 C CA . ASN A 1 49 ? 33.627 -32.621 20.380 1.00 0.00 76 ASN A CA 13
ATOM 19608 C C . ASN A 1 49 ? 32.391 -33.259 19.772 1.00 0.00 76 ASN A C 13
ATOM 19609 O O . ASN A 1 49 ? 32.011 -34.370 20.132 1.00 0.00 76 ASN A O 13
ATOM 19620 N N . ARG A 1 50 ? 31.773 -32.548 18.839 1.00 0.00 77 ARG A N 13
ATOM 19621 C CA . ARG A 1 50 ? 30.581 -33.065 18.179 1.00 0.00 77 ARG A CA 13
ATOM 19622 C C . ARG A 1 50 ? 30.924 -34.308 17.375 1.00 0.00 77 ARG A C 13
ATOM 19623 O O . ARG A 1 50 ? 31.900 -34.322 16.628 1.00 0.00 77 ARG A O 13
ATOM 19644 N N . ASN A 1 51 ? 30.117 -35.351 17.523 1.00 0.00 78 ASN A N 13
ATOM 19645 C CA . ASN A 1 51 ? 30.358 -36.581 16.781 1.00 0.00 78 ASN A CA 13
ATOM 19646 C C . ASN A 1 51 ? 29.658 -36.556 15.420 1.00 0.00 78 ASN A C 13
ATOM 19647 O O . ASN A 1 51 ? 29.864 -37.447 14.598 1.00 0.00 78 ASN A O 13
ATOM 19658 N N . ASP A 1 52 ? 28.847 -35.524 15.174 1.00 0.00 79 ASP A N 13
ATOM 19659 C CA . ASP A 1 52 ? 28.145 -35.416 13.901 1.00 0.00 79 ASP A CA 13
ATOM 19660 C C . ASP A 1 52 ? 28.925 -34.520 12.945 1.00 0.00 79 ASP A C 13
ATOM 19661 O O . ASP A 1 52 ? 28.881 -34.703 11.727 1.00 0.00 79 ASP A O 13
ATOM 19670 N N . THR A 1 53 ? 29.627 -33.542 13.509 1.00 0.00 80 THR A N 13
ATOM 19671 C CA . THR A 1 53 ? 30.406 -32.608 12.717 1.00 0.00 80 THR A CA 13
ATOM 19672 C C . THR A 1 53 ? 31.903 -32.758 12.975 1.00 0.00 80 THR A C 13
ATOM 19673 O O . THR A 1 53 ? 32.721 -32.194 12.249 1.00 0.00 80 THR A O 13
ATOM 19684 N N . LYS A 1 54 ? 32.263 -33.505 14.013 1.00 0.00 81 LYS A N 13
ATOM 19685 C CA . LYS A 1 54 ? 33.665 -33.685 14.349 1.00 0.00 81 LYS A CA 13
ATOM 19686 C C . LYS A 1 54 ? 34.331 -32.329 14.551 1.00 0.00 81 LYS A C 13
ATOM 19687 O O . LYS A 1 54 ? 35.501 -32.143 14.217 1.00 0.00 81 LYS A O 13
ATOM 19706 N N . GLU A 1 55 ? 33.575 -31.386 15.108 1.00 0.00 82 GLU A N 13
ATOM 19707 C CA . GLU A 1 55 ? 34.097 -30.048 15.363 1.00 0.00 82 GLU A CA 13
ATOM 19708 C C . GLU A 1 55 ? 34.064 -29.718 16.845 1.00 0.00 82 GLU A C 13
ATOM 19709 O O . GLU A 1 55 ? 33.178 -30.154 17.579 1.00 0.00 82 GLU A O 13
ATOM 19721 N N . ASP A 1 56 ? 35.052 -28.947 17.274 1.00 0.00 83 ASP A N 13
ATOM 19722 C CA . ASP A 1 56 ? 35.158 -28.550 18.675 1.00 0.00 83 ASP A CA 13
ATOM 19723 C C . ASP A 1 56 ? 34.294 -27.323 18.963 1.00 0.00 83 ASP A C 13
ATOM 19724 O O . ASP A 1 56 ? 34.469 -26.270 18.350 1.00 0.00 83 ASP A O 13
ATOM 19733 N N . VAL A 1 57 ? 33.362 -27.471 19.901 1.00 0.00 84 VAL A N 13
ATOM 19734 C CA . VAL A 1 57 ? 32.482 -26.370 20.279 1.00 0.00 84 VAL A CA 13
ATOM 19735 C C . VAL A 1 57 ? 32.778 -25.898 21.703 1.00 0.00 84 VAL A C 13
ATOM 19736 O O . VAL A 1 57 ? 32.787 -26.694 22.641 1.00 0.00 84 VAL A O 13
ATOM 19749 N N . PHE A 1 58 ? 33.021 -24.598 21.850 1.00 0.00 85 PHE A N 13
ATOM 19750 C CA . PHE A 1 58 ? 33.328 -24.023 23.160 1.00 0.00 85 PHE A CA 13
ATOM 19751 C C . PHE A 1 58 ? 32.123 -24.151 24.092 1.00 0.00 85 PHE A C 13
ATOM 19752 O O . PHE A 1 58 ? 30.998 -23.848 23.701 1.00 0.00 85 PHE A O 13
ATOM 19769 N N . VAL A 1 59 ? 32.359 -24.589 25.327 1.00 0.00 86 VAL A N 13
ATOM 19770 C CA . VAL A 1 59 ? 31.267 -24.727 26.286 1.00 0.00 86 VAL A CA 13
ATOM 19771 C C . VAL A 1 59 ? 31.653 -24.143 27.636 1.00 0.00 86 VAL A C 13
ATOM 19772 O O . VAL A 1 59 ? 32.816 -24.176 28.034 1.00 0.00 86 VAL A O 13
ATOM 19785 N N . HIS A 1 60 ? 30.659 -23.622 28.332 1.00 0.00 87 HIS A N 13
ATOM 19786 C CA . HIS A 1 60 ? 30.883 -23.025 29.642 1.00 0.00 87 HIS A CA 13
ATOM 19787 C C . HIS A 1 60 ? 29.827 -23.524 30.629 1.00 0.00 87 HIS A C 13
ATOM 19788 O O . HIS A 1 60 ? 28.801 -24.068 30.222 1.00 0.00 87 HIS A O 13
ATOM 19802 N N . GLN A 1 61 ? 30.097 -23.369 31.924 1.00 0.00 88 GLN A N 13
ATOM 19803 C CA . GLN A 1 61 ? 29.157 -23.827 32.947 1.00 0.00 88 GLN A CA 13
ATOM 19804 C C . GLN A 1 61 ? 27.821 -23.099 32.860 1.00 0.00 88 GLN A C 13
ATOM 19805 O O . GLN A 1 61 ? 26.765 -23.708 33.029 1.00 0.00 88 GLN A O 13
ATOM 19819 N N . THR A 1 62 ? 27.868 -21.808 32.588 1.00 0.00 89 THR A N 13
ATOM 19820 C CA . THR A 1 62 ? 26.640 -21.031 32.468 1.00 0.00 89 THR A CA 13
ATOM 19821 C C . THR A 1 62 ? 25.857 -21.458 31.227 1.00 0.00 89 THR A C 13
ATOM 19822 O O . THR A 1 62 ? 24.674 -21.147 31.091 1.00 0.00 89 THR A O 13
ATOM 19833 N N . ALA A 1 63 ? 26.526 -22.173 30.324 1.00 0.00 90 ALA A N 13
ATOM 19834 C CA . ALA A 1 63 ? 25.884 -22.639 29.101 1.00 0.00 90 ALA A CA 13
ATOM 19835 C C . ALA A 1 63 ? 25.151 -23.960 29.331 1.00 0.00 90 ALA A C 13
ATOM 19836 O O . ALA A 1 63 ? 24.547 -24.505 28.408 1.00 0.00 90 ALA A O 13
ATOM 19843 N N . ILE A 1 64 ? 25.224 -24.487 30.553 1.00 0.00 91 ILE A N 13
ATOM 19844 C CA . ILE A 1 64 ? 24.577 -25.755 30.862 1.00 0.00 91 ILE A CA 13
ATOM 19845 C C . ILE A 1 64 ? 23.221 -25.534 31.529 1.00 0.00 91 ILE A C 13
ATOM 19846 O O . ILE A 1 64 ? 23.143 -25.195 32.711 1.00 0.00 91 ILE A O 13
ATOM 19862 N N . LYS A 1 65 ? 22.153 -25.737 30.758 1.00 0.00 92 LYS A N 13
ATOM 19863 C CA . LYS A 1 65 ? 20.796 -25.570 31.271 1.00 0.00 92 LYS A CA 13
ATOM 19864 C C . LYS A 1 65 ? 20.481 -26.603 32.351 1.00 0.00 92 LYS A C 13
ATOM 19865 O O . LYS A 1 65 ? 19.875 -26.279 33.373 1.00 0.00 92 LYS A O 13
ATOM 19884 N N . LYS A 1 66 ? 20.877 -27.849 32.110 1.00 0.00 93 LYS A N 13
ATOM 19885 C CA . LYS A 1 66 ? 20.605 -28.923 33.064 1.00 0.00 93 LYS A CA 13
ATOM 19886 C C . LYS A 1 66 ? 21.895 -29.607 33.500 1.00 0.00 93 LYS A C 13
ATOM 19887 O O . LYS A 1 66 ? 22.824 -29.765 32.711 1.00 0.00 93 LYS A O 13
ATOM 19906 N N . ASN A 1 67 ? 21.936 -30.017 34.762 1.00 0.00 94 ASN A N 13
ATOM 19907 C CA . ASN A 1 67 ? 23.113 -30.686 35.299 1.00 0.00 94 ASN A CA 13
ATOM 19908 C C . ASN A 1 67 ? 22.715 -31.637 36.418 1.00 0.00 94 ASN A C 13
ATOM 19909 O O . ASN A 1 67 ? 21.544 -31.722 36.788 1.00 0.00 94 ASN A O 13
ATOM 19920 N N . ASN A 1 68 ? 23.696 -32.353 36.955 1.00 0.00 95 ASN A N 13
ATOM 19921 C CA . ASN A 1 68 ? 23.427 -33.293 38.037 1.00 0.00 95 ASN A CA 13
ATOM 19922 C C . ASN A 1 68 ? 22.963 -32.522 39.287 1.00 0.00 95 ASN A C 13
ATOM 19923 O O . ASN A 1 68 ? 23.709 -31.686 39.796 1.00 0.00 95 ASN A O 13
ATOM 19934 N N . PRO A 1 69 ? 21.766 -32.763 39.792 1.00 0.00 96 PRO A N 13
ATOM 19935 C CA . PRO A 1 69 ? 21.264 -32.058 41.013 1.00 0.00 96 PRO A CA 13
ATOM 19936 C C . PRO A 1 69 ? 22.162 -32.274 42.225 1.00 0.00 96 PRO A C 13
ATOM 19937 O O . PRO A 1 69 ? 22.325 -31.382 43.057 1.00 0.00 96 PRO A O 13
ATOM 19948 N N . ARG A 1 70 ? 22.754 -33.457 42.311 1.00 0.00 97 ARG A N 13
ATOM 19949 C CA . ARG A 1 70 ? 23.627 -33.779 43.430 1.00 0.00 97 ARG A CA 13
ATOM 19950 C C . ARG A 1 70 ? 24.849 -32.859 43.433 1.00 0.00 97 ARG A C 13
ATOM 19951 O O . ARG A 1 70 ? 25.500 -32.687 44.462 1.00 0.00 97 ARG A O 13
ATOM 19972 N N . LYS A 1 71 ? 25.159 -32.271 42.275 1.00 0.00 98 LYS A N 13
ATOM 19973 C CA . LYS A 1 71 ? 26.311 -31.385 42.167 1.00 0.00 98 LYS A CA 13
ATOM 19974 C C . LYS A 1 71 ? 25.889 -29.930 42.340 1.00 0.00 98 LYS A C 13
ATOM 19975 O O . LYS A 1 71 ? 25.081 -29.414 41.566 1.00 0.00 98 LYS A O 13
ATOM 19994 N N . TYR A 1 72 ? 26.441 -29.270 43.354 1.00 0.00 99 TYR A N 13
ATOM 19995 C CA . TYR A 1 72 ? 26.111 -27.872 43.614 1.00 0.00 99 TYR A CA 13
ATOM 19996 C C . TYR A 1 72 ? 26.502 -26.993 42.429 1.00 0.00 99 TYR A C 13
ATOM 19997 O O . TYR A 1 72 ? 25.712 -26.171 41.964 1.00 0.00 99 TYR A O 13
ATOM 20015 N N . LEU A 1 73 ? 27.727 -27.174 41.949 1.00 0.00 100 LEU A N 13
ATOM 20016 C CA . LEU A 1 73 ? 28.225 -26.386 40.828 1.00 0.00 100 LEU A CA 13
ATOM 20017 C C . LEU A 1 73 ? 28.018 -27.140 39.521 1.00 0.00 100 LEU A C 13
ATOM 20018 O O . LEU A 1 73 ? 28.113 -28.367 39.484 1.00 0.00 100 LEU A O 13
ATOM 20034 N N . ARG A 1 74 ? 27.732 -26.407 38.451 1.00 0.00 101 ARG A N 13
ATOM 20035 C CA . ARG A 1 74 ? 27.528 -27.033 37.151 1.00 0.00 101 ARG A CA 13
ATOM 20036 C C . ARG A 1 74 ? 28.815 -27.700 36.680 1.00 0.00 101 ARG A C 13
ATOM 20037 O O . ARG A 1 74 ? 29.901 -27.132 36.791 1.00 0.00 101 ARG A O 13
ATOM 20058 N N . SER A 1 75 ? 28.679 -28.912 36.157 1.00 0.00 102 SER A N 13
ATOM 20059 C CA . SER A 1 75 ? 29.832 -29.666 35.679 1.00 0.00 102 SER A CA 13
ATOM 20060 C C . SER A 1 75 ? 29.406 -30.680 34.626 1.00 0.00 102 SER A C 13
ATOM 20061 O O . SER A 1 75 ? 28.267 -31.150 34.630 1.00 0.00 102 SER A O 13
ATOM 20069 N N . VAL A 1 76 ? 30.325 -31.023 33.729 1.00 0.00 103 VAL A N 13
ATOM 20070 C CA . VAL A 1 76 ? 30.025 -31.995 32.687 1.00 0.00 103 VAL A CA 13
ATOM 20071 C C . VAL A 1 76 ? 31.042 -33.133 32.741 1.00 0.00 103 VAL A C 13
ATOM 20072 O O . VAL A 1 76 ? 32.248 -32.892 32.793 1.00 0.00 103 VAL A O 13
ATOM 20085 N N . GLY A 1 77 ? 30.554 -34.370 32.744 1.00 0.00 104 GLY A N 13
ATOM 20086 C CA . GLY A 1 77 ? 31.444 -35.522 32.824 1.00 0.00 104 GLY A CA 13
ATOM 20087 C C . GLY A 1 77 ? 32.367 -35.597 31.612 1.00 0.00 104 GLY A C 13
ATOM 20088 O O . GLY A 1 77 ? 31.948 -35.334 30.484 1.00 0.00 104 GLY A O 13
ATOM 20092 N N . ASP A 1 78 ? 33.621 -35.964 31.852 1.00 0.00 105 ASP A N 13
ATOM 20093 C CA . ASP A 1 78 ? 34.590 -36.083 30.767 1.00 0.00 105 ASP A CA 13
ATOM 20094 C C . ASP A 1 78 ? 34.288 -37.326 29.939 1.00 0.00 105 ASP A C 13
ATOM 20095 O O . ASP A 1 78 ? 34.125 -38.419 30.481 1.00 0.00 105 ASP A O 13
ATOM 20104 N N . GLY A 1 79 ? 34.205 -37.153 28.626 1.00 0.00 106 GLY A N 13
ATOM 20105 C CA . GLY A 1 79 ? 33.896 -38.271 27.743 1.00 0.00 106 GLY A CA 13
ATOM 20106 C C . GLY A 1 79 ? 32.399 -38.576 27.770 1.00 0.00 106 GLY A C 13
ATOM 20107 O O . GLY A 1 79 ? 31.934 -39.504 27.107 1.00 0.00 106 GLY A O 13
ATOM 20111 N N . GLU A 1 80 ? 31.648 -37.792 28.545 1.00 0.00 107 GLU A N 13
ATOM 20112 C CA . GLU A 1 80 ? 30.212 -37.988 28.662 1.00 0.00 107 GLU A CA 13
ATOM 20113 C C . GLU A 1 80 ? 29.497 -37.444 27.435 1.00 0.00 107 GLU A C 13
ATOM 20114 O O . GLU A 1 80 ? 29.753 -36.322 27.002 1.00 0.00 107 GLU A O 13
ATOM 20126 N N . THR A 1 81 ? 28.597 -38.245 26.888 1.00 0.00 108 THR A N 13
ATOM 20127 C CA . THR A 1 81 ? 27.825 -37.818 25.730 1.00 0.00 108 THR A CA 13
ATOM 20128 C C . THR A 1 81 ? 26.822 -36.752 26.147 1.00 0.00 108 THR A C 13
ATOM 20129 O O . THR A 1 81 ? 26.106 -36.920 27.133 1.00 0.00 108 THR A O 13
ATOM 20140 N N . VAL A 1 82 ? 26.786 -35.641 25.416 1.00 0.00 109 VAL A N 13
ATOM 20141 C CA . VAL A 1 82 ? 25.885 -34.549 25.777 1.00 0.00 109 VAL A CA 13
ATOM 20142 C C . VAL A 1 82 ? 25.141 -34.014 24.558 1.00 0.00 109 VAL A C 13
ATOM 20143 O O . VAL A 1 82 ? 25.576 -34.192 23.426 1.00 0.00 109 VAL A O 13
ATOM 20156 N N . GLU A 1 83 ? 24.028 -33.326 24.805 1.00 0.00 110 GLU A N 13
ATOM 20157 C CA . GLU A 1 83 ? 23.251 -32.732 23.728 1.00 0.00 110 GLU A CA 13
ATOM 20158 C C . GLU A 1 83 ? 23.211 -31.226 23.937 1.00 0.00 110 GLU A C 13
ATOM 20159 O O . GLU A 1 83 ? 23.051 -30.761 25.063 1.00 0.00 110 GLU A O 13
ATOM 20171 N N . PHE A 1 84 ? 23.387 -30.459 22.870 1.00 0.00 111 PHE A N 13
ATOM 20172 C CA . PHE A 1 84 ? 23.406 -29.011 23.016 1.00 0.00 111 PHE A CA 13
ATOM 20173 C C . PHE A 1 84 ? 23.100 -28.288 21.707 1.00 0.00 111 PHE A C 13
ATOM 20174 O O . PHE A 1 84 ? 23.174 -28.869 20.626 1.00 0.00 111 PHE A O 13
ATOM 20191 N N . ASP A 1 85 ? 22.780 -27.002 21.830 1.00 0.00 112 ASP A N 13
ATOM 20192 C CA . ASP A 1 85 ? 22.479 -26.171 20.674 1.00 0.00 112 ASP A CA 13
ATOM 20193 C C . ASP A 1 85 ? 23.727 -25.401 20.270 1.00 0.00 112 ASP A C 13
ATOM 20194 O O . ASP A 1 85 ? 24.478 -24.939 21.129 1.00 0.00 112 ASP A O 13
ATOM 20203 N N . VAL A 1 86 ? 23.950 -25.258 18.970 1.00 0.00 113 VAL A N 13
ATOM 20204 C CA . VAL A 1 86 ? 25.115 -24.530 18.497 1.00 0.00 113 VAL A CA 13
ATOM 20205 C C . VAL A 1 86 ? 24.723 -23.106 18.124 1.00 0.00 113 VAL A C 13
ATOM 20206 O O . VAL A 1 86 ? 23.787 -22.888 17.354 1.00 0.00 113 VAL A O 13
ATOM 20219 N N . VAL A 1 87 ? 25.453 -22.141 18.668 1.00 0.00 114 VAL A N 13
ATOM 20220 C CA . VAL A 1 87 ? 25.176 -20.738 18.388 1.00 0.00 114 VAL A CA 13
ATOM 20221 C C . VAL A 1 87 ? 26.433 -20.073 17.848 1.00 0.00 114 VAL A C 13
ATOM 20222 O O . VAL A 1 87 ? 27.528 -20.291 18.360 1.00 0.00 114 VAL A O 13
ATOM 20235 N N . GLU A 1 88 ? 26.279 -19.285 16.795 1.00 0.00 115 GLU A N 13
ATOM 20236 C CA . GLU A 1 88 ? 27.426 -18.625 16.189 1.00 0.00 115 GLU A CA 13
ATOM 20237 C C . GLU A 1 88 ? 28.028 -17.596 17.142 1.00 0.00 115 GLU A C 13
ATOM 20238 O O . GLU A 1 88 ? 27.323 -16.742 17.679 1.00 0.00 115 GLU A O 13
ATOM 20250 N N . GLY A 1 89 ? 29.340 -17.687 17.341 1.00 0.00 116 GLY A N 13
ATOM 20251 C CA . GLY A 1 89 ? 30.045 -16.751 18.212 1.00 0.00 116 GLY A CA 13
ATOM 20252 C C . GLY A 1 89 ? 31.107 -15.981 17.435 1.00 0.00 116 GLY A C 13
ATOM 20253 O O . GLY A 1 89 ? 31.561 -16.423 16.381 1.00 0.00 116 GLY A O 13
ATOM 20257 N N . GLU A 1 90 ? 31.494 -14.822 17.961 1.00 0.00 117 GLU A N 13
ATOM 20258 C CA . GLU A 1 90 ? 32.500 -13.994 17.305 1.00 0.00 117 GLU A CA 13
ATOM 20259 C C . GLU A 1 90 ? 33.820 -14.747 17.161 1.00 0.00 117 GLU A C 13
ATOM 20260 O O . GLU A 1 90 ? 34.443 -14.724 16.100 1.00 0.00 117 GLU A O 13
ATOM 20272 N N . LYS A 1 91 ? 34.241 -15.410 18.232 1.00 0.00 118 LYS A N 13
ATOM 20273 C CA . LYS A 1 91 ? 35.477 -16.188 18.198 1.00 0.00 118 LYS A CA 13
ATOM 20274 C C . LYS A 1 91 ? 35.279 -17.510 17.458 1.00 0.00 118 LYS A C 13
ATOM 20275 O O . LYS A 1 91 ? 36.251 -18.153 17.060 1.00 0.00 118 LYS A O 13
ATOM 20294 N N . GLY A 1 92 ? 34.026 -17.917 17.277 1.00 0.00 119 GLY A N 13
ATOM 20295 C CA . GLY A 1 92 ? 33.737 -19.174 16.596 1.00 0.00 119 GLY A CA 13
ATOM 20296 C C . GLY A 1 92 ? 32.441 -19.783 17.114 1.00 0.00 119 GLY A C 13
ATOM 20297 O O . GLY A 1 92 ? 31.708 -19.151 17.875 1.00 0.00 119 GLY A O 13
ATOM 20301 N N . ALA A 1 93 ? 32.164 -21.014 16.703 1.00 0.00 120 ALA A N 13
ATOM 20302 C CA . ALA A 1 93 ? 30.952 -21.697 17.141 1.00 0.00 120 ALA A CA 13
ATOM 20303 C C . ALA A 1 93 ? 30.961 -21.877 18.655 1.00 0.00 120 ALA A C 13
ATOM 20304 O O . ALA A 1 93 ? 31.996 -22.175 19.250 1.00 0.00 120 ALA A O 13
ATOM 20311 N N . GLU A 1 94 ? 29.797 -21.701 19.271 1.00 0.00 121 GLU A N 13
ATOM 20312 C CA . GLU A 1 94 ? 29.674 -21.842 20.719 1.00 0.00 121 GLU A CA 13
ATOM 20313 C C . GLU A 1 94 ? 28.537 -22.797 21.071 1.00 0.00 121 GLU A C 13
ATOM 20314 O O . GLU A 1 94 ? 27.600 -22.971 20.299 1.00 0.00 121 GLU A O 13
ATOM 20326 N N . ALA A 1 95 ? 28.633 -23.415 22.238 1.00 0.00 122 ALA A N 13
ATOM 20327 C CA . ALA A 1 95 ? 27.605 -24.348 22.684 1.00 0.00 122 ALA A CA 13
ATOM 20328 C C . ALA A 1 95 ? 26.720 -23.715 23.754 1.00 0.00 122 ALA A C 13
ATOM 20329 O O . ALA A 1 95 ? 27.190 -22.940 24.586 1.00 0.00 122 ALA A O 13
ATOM 20336 N N . ALA A 1 96 ? 25.433 -24.056 23.726 1.00 0.00 123 ALA A N 13
ATOM 20337 C CA . ALA A 1 96 ? 24.485 -23.523 24.698 1.00 0.00 123 ALA A CA 13
ATOM 20338 C C . ALA A 1 96 ? 23.376 -24.535 24.963 1.00 0.00 123 ALA A C 13
ATOM 20339 O O . ALA A 1 96 ? 23.143 -25.437 24.156 1.00 0.00 123 ALA A O 13
ATOM 20346 N N . ASN A 1 97 ? 22.693 -24.390 26.094 1.00 0.00 124 ASN A N 13
ATOM 20347 C CA . ASN A 1 97 ? 21.619 -25.313 26.442 1.00 0.00 124 ASN A CA 13
ATOM 20348 C C . ASN A 1 97 ? 22.147 -26.742 26.485 1.00 0.00 124 ASN A C 13
ATOM 20349 O O . ASN A 1 97 ? 21.552 -27.655 25.915 1.00 0.00 124 ASN A O 13
ATOM 20360 N N . VAL A 1 98 ? 23.281 -26.923 27.154 1.00 0.00 125 VAL A N 13
ATOM 20361 C CA . VAL A 1 98 ? 23.896 -28.240 27.254 1.00 0.00 125 VAL A CA 13
ATOM 20362 C C . VAL A 1 98 ? 23.172 -29.109 28.276 1.00 0.00 125 VAL A C 13
ATOM 20363 O O . VAL A 1 98 ? 23.056 -28.745 29.447 1.00 0.00 125 VAL A O 13
ATOM 20376 N N . THR A 1 99 ? 22.696 -30.263 27.822 1.00 0.00 126 THR A N 13
ATOM 20377 C CA . THR A 1 99 ? 21.986 -31.189 28.694 1.00 0.00 126 THR A CA 13
ATOM 20378 C C . THR A 1 99 ? 22.443 -32.611 28.415 1.00 0.00 126 THR A C 13
ATOM 20379 O O . THR A 1 99 ? 23.128 -32.862 27.428 1.00 0.00 126 THR A O 13
ATOM 20390 N N . GLY A 1 100 ? 22.053 -33.543 29.270 1.00 0.00 127 GLY A N 13
ATOM 20391 C CA . GLY A 1 100 ? 22.429 -34.937 29.066 1.00 0.00 127 GLY A CA 13
ATOM 20392 C C . GLY A 1 100 ? 21.629 -35.505 27.899 1.00 0.00 127 GLY A C 13
ATOM 20393 O O . GLY A 1 100 ? 20.737 -34.841 27.375 1.00 0.00 127 GLY A O 13
ATOM 20397 N N . PRO A 1 101 ? 21.929 -36.699 27.475 1.00 0.00 128 PRO A N 13
ATOM 20398 C CA . PRO A 1 101 ? 21.216 -37.333 26.331 1.00 0.00 128 PRO A CA 13
ATOM 20399 C C . PRO A 1 101 ? 19.761 -37.652 26.666 1.00 0.00 128 PRO A C 13
ATOM 20400 O O . PRO A 1 101 ? 19.458 -38.151 27.750 1.00 0.00 128 PRO A O 13
ATOM 20411 N N . GLY A 1 102 ? 18.868 -37.366 25.724 1.00 0.00 129 GLY A N 13
ATOM 20412 C CA . GLY A 1 102 ? 17.447 -37.628 25.927 1.00 0.00 129 GLY A CA 13
ATOM 20413 C C . GLY A 1 102 ? 16.821 -36.602 26.870 1.00 0.00 129 GLY A C 13
ATOM 20414 O O . GLY A 1 102 ? 15.732 -36.822 27.400 1.00 0.00 129 GLY A O 13
ATOM 20418 N N . GLY A 1 103 ? 17.514 -35.487 27.084 1.00 0.00 130 GLY A N 13
ATOM 20419 C CA . GLY A 1 103 ? 17.006 -34.447 27.975 1.00 0.00 130 GLY A CA 13
ATOM 20420 C C . GLY A 1 103 ? 17.332 -34.762 29.438 1.00 0.00 130 GLY A C 13
ATOM 20421 O O . GLY A 1 103 ? 16.936 -34.025 30.342 1.00 0.00 130 GLY A O 13
ATOM 20425 N N . VAL A 1 104 ? 18.053 -35.859 29.665 1.00 0.00 131 VAL A N 13
ATOM 20426 C CA . VAL A 1 104 ? 18.429 -36.264 31.014 1.00 0.00 131 VAL A CA 13
ATOM 20427 C C . VAL A 1 104 ? 19.458 -35.287 31.602 1.00 0.00 131 VAL A C 13
ATOM 20428 O O . VAL A 1 104 ? 20.257 -34.725 30.859 1.00 0.00 131 VAL A O 13
ATOM 20441 N N . PRO A 1 105 ? 19.479 -35.065 32.899 1.00 0.00 132 PRO A N 13
ATOM 20442 C CA . PRO A 1 105 ? 20.477 -34.138 33.521 1.00 0.00 132 PRO A CA 13
ATOM 20443 C C . PRO A 1 105 ? 21.909 -34.611 33.269 1.00 0.00 132 PRO A C 13
ATOM 20444 O O . PRO A 1 105 ? 22.162 -35.812 33.174 1.00 0.00 132 PRO A O 13
ATOM 20455 N N . VAL A 1 106 ? 22.842 -33.668 33.157 1.00 0.00 133 VAL A N 13
ATOM 20456 C CA . VAL A 1 106 ? 24.239 -34.026 32.919 1.00 0.00 133 VAL A CA 13
ATOM 20457 C C . VAL A 1 106 ? 24.849 -34.666 34.164 1.00 0.00 133 VAL A C 13
ATOM 20458 O O . VAL A 1 106 ? 24.697 -34.156 35.272 1.00 0.00 133 VAL A O 13
ATOM 20471 N N . GLN A 1 107 ? 25.529 -35.792 33.968 1.00 0.00 134 GLN A N 13
ATOM 20472 C CA . GLN A 1 107 ? 26.149 -36.506 35.082 1.00 0.00 134 GLN A CA 13
ATOM 20473 C C . GLN A 1 107 ? 27.182 -35.624 35.773 1.00 0.00 134 GLN A C 13
ATOM 20474 O O . GLN A 1 107 ? 27.273 -35.600 36.999 1.00 0.00 134 GLN A O 13
ATOM 20488 N N . GLY A 1 108 ? 27.952 -34.899 34.972 1.00 0.00 135 GLY A N 13
ATOM 20489 C CA . GLY A 1 108 ? 28.970 -34.002 35.510 1.00 0.00 135 GLY A CA 13
ATOM 20490 C C . GLY A 1 108 ? 30.273 -34.740 35.798 1.00 0.00 135 GLY A C 13
ATOM 20491 O O . GLY A 1 108 ? 30.424 -35.914 35.461 1.00 0.00 135 GLY A O 13
ATOM 20495 N N . SER A 1 109 ? 31.213 -34.033 36.422 1.00 0.00 136 SER A N 13
ATOM 20496 C CA . SER A 1 109 ? 32.510 -34.608 36.750 1.00 0.00 136 SER A CA 13
ATOM 20497 C C . SER A 1 109 ? 32.675 -34.729 38.261 1.00 0.00 136 SER A C 13
ATOM 20498 O O . SER A 1 109 ? 32.051 -33.992 39.025 1.00 0.00 136 SER A O 13
ATOM 20506 N N . LYS A 1 110 ? 33.520 -35.662 38.679 1.00 0.00 137 LYS A N 13
ATOM 20507 C CA . LYS A 1 110 ? 33.769 -35.882 40.100 1.00 0.00 137 LYS A CA 13
ATOM 20508 C C . LYS A 1 110 ? 34.354 -34.631 40.737 1.00 0.00 137 LYS A C 13
ATOM 20509 O O . LYS A 1 110 ? 34.063 -34.312 41.890 1.00 0.00 137 LYS A O 13
ATOM 20528 N N . TYR A 1 111 ? 35.183 -33.929 39.978 1.00 0.00 138 TYR A N 13
ATOM 20529 C CA . TYR A 1 111 ? 35.812 -32.711 40.477 1.00 0.00 138 TYR A CA 13
ATOM 20530 C C . TYR A 1 111 ? 34.766 -31.655 40.826 1.00 0.00 138 TYR A C 13
ATOM 20531 O O . TYR A 1 111 ? 35.050 -30.720 41.574 1.00 0.00 138 TYR A O 13
ATOM 20549 N N . ALA A 1 112 ? 33.560 -31.800 40.284 1.00 0.00 139 ALA A N 13
ATOM 20550 C CA . ALA A 1 112 ? 32.504 -30.835 40.556 1.00 0.00 139 ALA A CA 13
ATOM 20551 C C . ALA A 1 112 ? 32.203 -30.781 42.048 1.00 0.00 139 ALA A C 13
ATOM 20552 O O . ALA A 1 112 ? 32.197 -31.806 42.729 1.00 0.00 139 ALA A O 13
ATOM 20559 N N . ALA A 1 113 ? 31.958 -29.576 42.550 1.00 0.00 140 ALA A N 13
ATOM 20560 C CA . ALA A 1 113 ? 31.665 -29.392 43.965 1.00 0.00 140 ALA A CA 13
ATOM 20561 C C . ALA A 1 113 ? 30.322 -30.022 44.319 1.00 0.00 140 ALA A C 13
ATOM 20562 O O . ALA A 1 113 ? 29.939 -30.970 43.652 1.00 0.00 140 ALA A O 13
ATOM 20788 N N . ASP A 1 24 ? 19.382 -11.357 18.304 1.00 0.00 51 ASP A N 14
ATOM 20789 C CA . ASP A 1 24 ? 19.826 -12.640 18.917 1.00 0.00 51 ASP A CA 14
ATOM 20790 C C . ASP A 1 24 ? 20.946 -13.242 18.077 1.00 0.00 51 ASP A C 14
ATOM 20791 O O . ASP A 1 24 ? 21.043 -12.979 16.877 1.00 0.00 51 ASP A O 14
ATOM 20800 N N . LYS A 1 25 ? 21.793 -14.045 18.714 1.00 0.00 52 LYS A N 14
ATOM 20801 C CA . LYS A 1 25 ? 22.901 -14.679 18.014 1.00 0.00 52 LYS A CA 14
ATOM 20802 C C . LYS A 1 25 ? 22.381 -15.764 17.076 1.00 0.00 52 LYS A C 14
ATOM 20803 O O . LYS A 1 25 ? 21.403 -16.446 17.384 1.00 0.00 52 LYS A O 14
ATOM 20822 N N . LYS A 1 26 ? 23.037 -15.917 15.931 1.00 0.00 53 LYS A N 14
ATOM 20823 C CA . LYS A 1 26 ? 22.631 -16.927 14.958 1.00 0.00 53 LYS A CA 14
ATOM 20824 C C . LYS A 1 26 ? 22.741 -18.320 15.546 1.00 0.00 53 LYS A C 14
ATOM 20825 O O . LYS A 1 26 ? 23.741 -18.672 16.171 1.00 0.00 53 LYS A O 14
ATOM 20844 N N . VAL A 1 27 ? 21.706 -19.116 15.323 1.00 0.00 54 VAL A N 14
ATOM 20845 C CA . VAL A 1 27 ? 21.691 -20.480 15.813 1.00 0.00 54 VAL A CA 14
ATOM 20846 C C . VAL A 1 27 ? 22.135 -21.421 14.700 1.00 0.00 54 VAL A C 14
ATOM 20847 O O . VAL A 1 27 ? 21.367 -21.731 13.790 1.00 0.00 54 VAL A O 14
ATOM 20860 N N . ILE A 1 28 ? 23.387 -21.856 14.775 1.00 0.00 55 ILE A N 14
ATOM 20861 C CA . ILE A 1 28 ? 23.943 -22.743 13.765 1.00 0.00 55 ILE A CA 14
ATOM 20862 C C . ILE A 1 28 ? 23.199 -24.075 13.736 1.00 0.00 55 ILE A C 14
ATOM 20863 O O . ILE A 1 28 ? 22.872 -24.590 12.669 1.00 0.00 55 ILE A O 14
ATOM 20879 N N . ALA A 1 29 ? 22.947 -24.630 14.915 1.00 0.00 56 ALA A N 14
ATOM 20880 C CA . ALA A 1 29 ? 22.257 -25.909 15.011 1.00 0.00 56 ALA A CA 14
ATOM 20881 C C . ALA A 1 29 ? 21.478 -26.017 16.319 1.00 0.00 56 ALA A C 14
ATOM 20882 O O . ALA A 1 29 ? 21.714 -25.262 17.262 1.00 0.00 56 ALA A O 14
ATOM 20889 N N . THR A 1 30 ? 20.551 -26.967 16.362 1.00 0.00 57 THR A N 14
ATOM 20890 C CA . THR A 1 30 ? 19.740 -27.194 17.551 1.00 0.00 57 THR A CA 14
ATOM 20891 C C . THR A 1 30 ? 20.299 -28.378 18.339 1.00 0.00 57 THR A C 14
ATOM 20892 O O . THR A 1 30 ? 21.507 -28.604 18.332 1.00 0.00 57 THR A O 14
ATOM 20903 N N . LYS A 1 31 ? 19.442 -29.123 19.031 1.00 0.00 58 LYS A N 14
ATOM 20904 C CA . LYS A 1 31 ? 19.920 -30.251 19.819 1.00 0.00 58 LYS A CA 14
ATOM 20905 C C . LYS A 1 31 ? 20.788 -31.170 18.963 1.00 0.00 58 LYS A C 14
ATOM 20906 O O . LYS A 1 31 ? 20.324 -31.744 17.976 1.00 0.00 58 LYS A O 14
ATOM 20925 N N . VAL A 1 32 ? 22.051 -31.300 19.354 1.00 0.00 59 VAL A N 14
ATOM 20926 C CA . VAL A 1 32 ? 22.993 -32.151 18.638 1.00 0.00 59 VAL A CA 14
ATOM 20927 C C . VAL A 1 32 ? 23.773 -33.026 19.609 1.00 0.00 59 VAL A C 14
ATOM 20928 O O . VAL A 1 32 ? 24.337 -32.528 20.584 1.00 0.00 59 VAL A O 14
ATOM 20941 N N . LEU A 1 33 ? 23.822 -34.322 19.332 1.00 0.00 60 LEU A N 14
ATOM 20942 C CA . LEU A 1 33 ? 24.569 -35.234 20.185 1.00 0.00 60 LEU A CA 14
ATOM 20943 C C . LEU A 1 33 ? 26.061 -35.038 19.968 1.00 0.00 60 LEU A C 14
ATOM 20944 O O . LEU A 1 33 ? 26.530 -34.920 18.836 1.00 0.00 60 LEU A O 14
ATOM 20960 N N . GLY A 1 34 ? 26.801 -35.004 21.065 1.00 0.00 61 GLY A N 14
ATOM 20961 C CA . GLY A 1 34 ? 28.239 -34.814 21.005 1.00 0.00 61 GLY A CA 14
ATOM 20962 C C . GLY A 1 34 ? 28.910 -35.559 22.148 1.00 0.00 61 GLY A C 14
ATOM 20963 O O . GLY A 1 34 ? 28.243 -36.198 22.955 1.00 0.00 61 GLY A O 14
ATOM 20967 N N . THR A 1 35 ? 30.229 -35.475 22.205 1.00 0.00 62 THR A N 14
ATOM 20968 C CA . THR A 1 35 ? 30.985 -36.151 23.249 1.00 0.00 62 THR A CA 14
ATOM 20969 C C . THR A 1 35 ? 31.938 -35.177 23.928 1.00 0.00 62 THR A C 14
ATOM 20970 O O . THR A 1 35 ? 32.601 -34.378 23.268 1.00 0.00 62 THR A O 14
ATOM 20981 N N . VAL A 1 36 ? 31.996 -35.244 25.253 1.00 0.00 63 VAL A N 14
ATOM 20982 C CA . VAL A 1 36 ? 32.858 -34.343 26.010 1.00 0.00 63 VAL A CA 14
ATOM 20983 C C . VAL A 1 36 ? 34.318 -34.762 25.888 1.00 0.00 63 VAL A C 14
ATOM 20984 O O . VAL A 1 36 ? 34.732 -35.772 26.457 1.00 0.00 63 VAL A O 14
ATOM 20997 N N . LYS A 1 37 ? 35.098 -33.977 25.153 1.00 0.00 64 LYS A N 14
ATOM 20998 C CA . LYS A 1 37 ? 36.515 -34.283 24.993 1.00 0.00 64 LYS A CA 14
ATOM 20999 C C . LYS A 1 37 ? 37.187 -34.246 26.364 1.00 0.00 64 LYS A C 14
ATOM 21000 O O . LYS A 1 37 ? 37.902 -35.168 26.754 1.00 0.00 64 LYS A O 14
ATOM 21019 N N . TRP A 1 38 ? 36.904 -33.169 27.092 1.00 0.00 65 TRP A N 14
ATOM 21020 C CA . TRP A 1 38 ? 37.421 -32.979 28.446 1.00 0.00 65 TRP A CA 14
ATOM 21021 C C . TRP A 1 38 ? 36.893 -31.669 29.028 1.00 0.00 65 TRP A C 14
ATOM 21022 O O . TRP A 1 38 ? 36.827 -30.656 28.332 1.00 0.00 65 TRP A O 14
ATOM 21043 N N . PHE A 1 39 ? 36.523 -31.692 30.304 1.00 0.00 66 PHE A N 14
ATOM 21044 C CA . PHE A 1 39 ? 36.016 -30.494 30.966 1.00 0.00 66 PHE A CA 14
ATOM 21045 C C . PHE A 1 39 ? 36.676 -30.333 32.332 1.00 0.00 66 PHE A C 14
ATOM 21046 O O . PHE A 1 39 ? 36.484 -31.162 33.221 1.00 0.00 66 PHE A O 14
ATOM 21063 N N . ASN A 1 40 ? 37.453 -29.268 32.496 1.00 0.00 67 ASN A N 14
ATOM 21064 C CA . ASN A 1 40 ? 38.135 -29.031 33.765 1.00 0.00 67 ASN A CA 14
ATOM 21065 C C . ASN A 1 40 ? 37.318 -28.106 34.656 1.00 0.00 67 ASN A C 14
ATOM 21066 O O . ASN A 1 40 ? 37.067 -26.953 34.311 1.00 0.00 67 ASN A O 14
ATOM 21077 N N . VAL A 1 41 ? 36.905 -28.627 35.802 1.00 0.00 68 VAL A N 14
ATOM 21078 C CA . VAL A 1 41 ? 36.111 -27.852 36.744 1.00 0.00 68 VAL A CA 14
ATOM 21079 C C . VAL A 1 41 ? 36.885 -26.643 37.265 1.00 0.00 68 VAL A C 14
ATOM 21080 O O . VAL A 1 41 ? 36.341 -25.542 37.361 1.00 0.00 68 VAL A O 14
ATOM 21093 N N . ARG A 1 42 ? 38.147 -26.858 37.625 1.00 0.00 69 ARG A N 14
ATOM 21094 C CA . ARG A 1 42 ? 38.973 -25.777 38.159 1.00 0.00 69 ARG A CA 14
ATOM 21095 C C . ARG A 1 42 ? 39.151 -24.634 37.159 1.00 0.00 69 ARG A C 14
ATOM 21096 O O . ARG A 1 42 ? 39.049 -23.464 37.523 1.00 0.00 69 ARG A O 14
ATOM 21117 N N . ASN A 1 43 ? 39.428 -24.970 35.904 1.00 0.00 70 ASN A N 14
ATOM 21118 C CA . ASN A 1 43 ? 39.609 -23.940 34.883 1.00 0.00 70 ASN A CA 14
ATOM 21119 C C . ASN A 1 43 ? 38.323 -23.141 34.684 1.00 0.00 70 ASN A C 14
ATOM 21120 O O . ASN A 1 43 ? 38.361 -21.926 34.497 1.00 0.00 70 ASN A O 14
ATOM 21131 N N . GLY A 1 44 ? 37.188 -23.830 34.733 1.00 0.00 71 GLY A N 14
ATOM 21132 C CA . GLY A 1 44 ? 35.896 -23.169 34.577 1.00 0.00 71 GLY A CA 14
ATOM 21133 C C . GLY A 1 44 ? 35.395 -23.204 33.128 1.00 0.00 71 GLY A C 14
ATOM 21134 O O . GLY A 1 44 ? 34.332 -22.663 32.830 1.00 0.00 71 GLY A O 14
ATOM 21138 N N . TYR A 1 45 ? 36.147 -23.847 32.235 1.00 0.00 72 TYR A N 14
ATOM 21139 C CA . TYR A 1 45 ? 35.722 -23.934 30.838 1.00 0.00 72 TYR A CA 14
ATOM 21140 C C . TYR A 1 45 ? 36.207 -25.246 30.223 1.00 0.00 72 TYR A C 14
ATOM 21141 O O . TYR A 1 45 ? 37.126 -25.876 30.744 1.00 0.00 72 TYR A O 14
ATOM 21159 N N . GLY A 1 46 ? 35.580 -25.664 29.123 1.00 0.00 73 GLY A N 14
ATOM 21160 C CA . GLY A 1 46 ? 35.970 -26.913 28.477 1.00 0.00 73 GLY A CA 14
ATOM 21161 C C . GLY A 1 46 ? 35.474 -26.977 27.036 1.00 0.00 73 GLY A C 14
ATOM 21162 O O . GLY A 1 46 ? 34.883 -26.026 26.527 1.00 0.00 73 GLY A O 14
ATOM 21166 N N . PHE A 1 47 ? 35.740 -28.104 26.380 1.00 0.00 74 PHE A N 14
ATOM 21167 C CA . PHE A 1 47 ? 35.345 -28.285 24.985 1.00 0.00 74 PHE A CA 14
ATOM 21168 C C . PHE A 1 47 ? 34.577 -29.589 24.768 1.00 0.00 74 PHE A C 14
ATOM 21169 O O . PHE A 1 47 ? 34.862 -30.607 25.396 1.00 0.00 74 PHE A O 14
ATOM 21186 N N . ILE A 1 48 ? 33.613 -29.540 23.850 1.00 0.00 75 ILE A N 14
ATOM 21187 C CA . ILE A 1 48 ? 32.814 -30.711 23.508 1.00 0.00 75 ILE A CA 14
ATOM 21188 C C . ILE A 1 48 ? 33.055 -31.096 22.053 1.00 0.00 75 ILE A C 14
ATOM 21189 O O . ILE A 1 48 ? 32.886 -30.274 21.153 1.00 0.00 75 ILE A O 14
ATOM 21205 N N . ASN A 1 49 ? 33.442 -32.344 21.816 1.00 0.00 76 ASN A N 14
ATOM 21206 C CA . ASN A 1 49 ? 33.696 -32.795 20.454 1.00 0.00 76 ASN A CA 14
ATOM 21207 C C . ASN A 1 49 ? 32.436 -33.360 19.825 1.00 0.00 76 ASN A C 14
ATOM 21208 O O . ASN A 1 49 ? 31.969 -34.432 20.201 1.00 0.00 76 ASN A O 14
ATOM 21219 N N . ARG A 1 50 ? 31.896 -32.633 18.858 1.00 0.00 77 ARG A N 14
ATOM 21220 C CA . ARG A 1 50 ? 30.691 -33.083 18.172 1.00 0.00 77 ARG A CA 14
ATOM 21221 C C . ARG A 1 50 ? 30.963 -34.389 17.439 1.00 0.00 77 ARG A C 14
ATOM 21222 O O . ARG A 1 50 ? 31.969 -34.519 16.744 1.00 0.00 77 ARG A O 14
ATOM 21243 N N . ASN A 1 51 ? 30.061 -35.350 17.587 1.00 0.00 78 ASN A N 14
ATOM 21244 C CA . ASN A 1 51 ? 30.228 -36.629 16.911 1.00 0.00 78 ASN A CA 14
ATOM 21245 C C . ASN A 1 51 ? 29.657 -36.586 15.491 1.00 0.00 78 ASN A C 14
ATOM 21246 O O . ASN A 1 51 ? 29.749 -37.565 14.752 1.00 0.00 78 ASN A O 14
ATOM 21257 N N . ASP A 1 52 ? 29.086 -35.443 15.101 1.00 0.00 79 ASP A N 14
ATOM 21258 C CA . ASP A 1 52 ? 28.523 -35.310 13.764 1.00 0.00 79 ASP A CA 14
ATOM 21259 C C . ASP A 1 52 ? 29.491 -34.550 12.860 1.00 0.00 79 ASP A C 14
ATOM 21260 O O . ASP A 1 52 ? 29.555 -34.794 11.655 1.00 0.00 79 ASP A O 14
ATOM 21269 N N . THR A 1 53 ? 30.229 -33.620 13.455 1.00 0.00 80 THR A N 14
ATOM 21270 C CA . THR A 1 53 ? 31.190 -32.822 12.714 1.00 0.00 80 THR A CA 14
ATOM 21271 C C . THR A 1 53 ? 32.625 -33.118 13.149 1.00 0.00 80 THR A C 14
ATOM 21272 O O . THR A 1 53 ? 33.575 -32.670 12.507 1.00 0.00 80 THR A O 14
ATOM 21283 N N . LYS A 1 54 ? 32.784 -33.858 14.241 1.00 0.00 81 LYS A N 14
ATOM 21284 C CA . LYS A 1 54 ? 34.111 -34.176 14.736 1.00 0.00 81 LYS A CA 14
ATOM 21285 C C . LYS A 1 54 ? 34.897 -32.894 14.984 1.00 0.00 81 LYS A C 14
ATOM 21286 O O . LYS A 1 54 ? 36.120 -32.864 14.848 1.00 0.00 81 LYS A O 14
ATOM 21305 N N . GLU A 1 55 ? 34.181 -31.836 15.356 1.00 0.00 82 GLU A N 14
ATOM 21306 C CA . GLU A 1 55 ? 34.816 -30.553 15.633 1.00 0.00 82 GLU A CA 14
ATOM 21307 C C . GLU A 1 55 ? 34.567 -30.113 17.067 1.00 0.00 82 GLU A C 14
ATOM 21308 O O . GLU A 1 55 ? 33.484 -30.310 17.617 1.00 0.00 82 GLU A O 14
ATOM 21320 N N . ASP A 1 56 ? 35.592 -29.522 17.662 1.00 0.00 83 ASP A N 14
ATOM 21321 C CA . ASP A 1 56 ? 35.507 -29.057 19.043 1.00 0.00 83 ASP A CA 14
ATOM 21322 C C . ASP A 1 56 ? 34.525 -27.895 19.171 1.00 0.00 83 ASP A C 14
ATOM 21323 O O . ASP A 1 56 ? 34.401 -27.070 18.265 1.00 0.00 83 ASP A O 14
ATOM 21332 N N . VAL A 1 57 ? 33.829 -27.839 20.303 1.00 0.00 84 VAL A N 14
ATOM 21333 C CA . VAL A 1 57 ? 32.863 -26.772 20.550 1.00 0.00 84 VAL A CA 14
ATOM 21334 C C . VAL A 1 57 ? 33.122 -26.105 21.901 1.00 0.00 84 VAL A C 14
ATOM 21335 O O . VAL A 1 57 ? 33.291 -26.781 22.916 1.00 0.00 84 VAL A O 14
ATOM 21348 N N . PHE A 1 58 ? 33.152 -24.774 21.902 1.00 0.00 85 PHE A N 14
ATOM 21349 C CA . PHE A 1 58 ? 33.385 -24.016 23.131 1.00 0.00 85 PHE A CA 14
ATOM 21350 C C . PHE A 1 58 ? 32.180 -24.134 24.063 1.00 0.00 85 PHE A C 14
ATOM 21351 O O . PHE A 1 58 ? 31.037 -24.062 23.617 1.00 0.00 85 PHE A O 14
ATOM 21368 N N . VAL A 1 59 ? 32.433 -24.299 25.359 1.00 0.00 86 VAL A N 14
ATOM 21369 C CA . VAL A 1 59 ? 31.340 -24.416 26.319 1.00 0.00 86 VAL A CA 14
ATOM 21370 C C . VAL A 1 59 ? 31.727 -23.809 27.659 1.00 0.00 86 VAL A C 14
ATOM 21371 O O . VAL A 1 59 ? 32.893 -23.827 28.054 1.00 0.00 86 VAL A O 14
ATOM 21384 N N . HIS A 1 60 ? 30.732 -23.280 28.349 1.00 0.00 87 HIS A N 14
ATOM 21385 C CA . HIS A 1 60 ? 30.954 -22.670 29.653 1.00 0.00 87 HIS A CA 14
ATOM 21386 C C . HIS A 1 60 ? 29.963 -23.237 30.669 1.00 0.00 87 HIS A C 14
ATOM 21387 O O . HIS A 1 60 ? 28.947 -23.820 30.291 1.00 0.00 87 HIS A O 14
ATOM 21401 N N . GLN A 1 61 ? 30.276 -23.097 31.955 1.00 0.00 88 GLN A N 14
ATOM 21402 C CA . GLN A 1 61 ? 29.405 -23.628 33.003 1.00 0.00 88 GLN A CA 14
ATOM 21403 C C . GLN A 1 61 ? 28.011 -23.017 32.949 1.00 0.00 88 GLN A C 14
ATOM 21404 O O . GLN A 1 61 ? 27.012 -23.714 33.128 1.00 0.00 88 GLN A O 14
ATOM 21418 N N . THR A 1 62 ? 27.940 -21.723 32.694 1.00 0.00 89 THR A N 14
ATOM 21419 C CA . THR A 1 62 ? 26.650 -21.051 32.611 1.00 0.00 89 THR A CA 14
ATOM 21420 C C . THR A 1 62 ? 25.876 -21.531 31.384 1.00 0.00 89 THR A C 14
ATOM 21421 O O . THR A 1 62 ? 24.678 -21.280 31.257 1.00 0.00 89 THR A O 14
ATOM 21432 N N . ALA A 1 63 ? 26.569 -22.224 30.482 1.00 0.00 90 ALA A N 14
ATOM 21433 C CA . ALA A 1 63 ? 25.938 -22.737 29.272 1.00 0.00 90 ALA A CA 14
ATOM 21434 C C . ALA A 1 63 ? 25.168 -24.025 29.557 1.00 0.00 90 ALA A C 14
ATOM 21435 O O . ALA A 1 63 ? 24.471 -24.539 28.681 1.00 0.00 90 ALA A O 14
ATOM 21442 N N . ILE A 1 64 ? 25.309 -24.560 30.768 1.00 0.00 91 ILE A N 14
ATOM 21443 C CA . ILE A 1 64 ? 24.643 -25.806 31.120 1.00 0.00 91 ILE A CA 14
ATOM 21444 C C . ILE A 1 64 ? 23.288 -25.541 31.773 1.00 0.00 91 ILE A C 14
ATOM 21445 O O . ILE A 1 64 ? 23.202 -25.301 32.978 1.00 0.00 91 ILE A O 14
ATOM 21461 N N . LYS A 1 65 ? 22.231 -25.595 30.963 1.00 0.00 92 LYS A N 14
ATOM 21462 C CA . LYS A 1 65 ? 20.874 -25.380 31.460 1.00 0.00 92 LYS A CA 14
ATOM 21463 C C . LYS A 1 65 ? 20.479 -26.452 32.475 1.00 0.00 92 LYS A C 14
ATOM 21464 O O . LYS A 1 65 ? 19.855 -26.154 33.492 1.00 0.00 92 LYS A O 14
ATOM 21483 N N . LYS A 1 66 ? 20.826 -27.701 32.179 1.00 0.00 93 LYS A N 14
ATOM 21484 C CA . LYS A 1 66 ? 20.493 -28.808 33.073 1.00 0.00 93 LYS A CA 14
ATOM 21485 C C . LYS A 1 66 ? 21.750 -29.509 33.567 1.00 0.00 93 LYS A C 14
ATOM 21486 O O . LYS A 1 66 ? 22.635 -29.845 32.783 1.00 0.00 93 LYS A O 14
ATOM 21505 N N . ASN A 1 67 ? 21.816 -29.735 34.873 1.00 0.00 94 ASN A N 14
ATOM 21506 C CA . ASN A 1 67 ? 22.965 -30.400 35.469 1.00 0.00 94 ASN A CA 14
ATOM 21507 C C . ASN A 1 67 ? 22.530 -31.265 36.642 1.00 0.00 94 ASN A C 14
ATOM 21508 O O . ASN A 1 67 ? 21.471 -31.042 37.230 1.00 0.00 94 ASN A O 14
ATOM 21519 N N . ASN A 1 68 ? 23.349 -32.251 36.980 1.00 0.00 95 ASN A N 14
ATOM 21520 C CA . ASN A 1 68 ? 23.029 -33.138 38.092 1.00 0.00 95 ASN A CA 14
ATOM 21521 C C . ASN A 1 68 ? 22.833 -32.307 39.375 1.00 0.00 95 ASN A C 14
ATOM 21522 O O . ASN A 1 68 ? 23.758 -31.619 39.801 1.00 0.00 95 ASN A O 14
ATOM 21533 N N . PRO A 1 69 ? 21.667 -32.339 39.995 1.00 0.00 96 PRO A N 14
ATOM 21534 C CA . PRO A 1 69 ? 21.406 -31.539 41.233 1.00 0.00 96 PRO A CA 14
ATOM 21535 C C . PRO A 1 69 ? 22.208 -32.035 42.430 1.00 0.00 96 PRO A C 14
ATOM 21536 O O . PRO A 1 69 ? 22.414 -31.302 43.398 1.00 0.00 96 PRO A O 14
ATOM 21547 N N . ARG A 1 70 ? 22.667 -33.275 42.354 1.00 0.00 97 ARG A N 14
ATOM 21548 C CA . ARG A 1 70 ? 23.451 -33.852 43.433 1.00 0.00 97 ARG A CA 14
ATOM 21549 C C . ARG A 1 70 ? 24.774 -33.101 43.591 1.00 0.00 97 ARG A C 14
ATOM 21550 O O . ARG A 1 70 ? 25.414 -33.172 44.640 1.00 0.00 97 ARG A O 14
ATOM 21571 N N . LYS A 1 71 ? 25.184 -32.384 42.543 1.00 0.00 98 LYS A N 14
ATOM 21572 C CA . LYS A 1 71 ? 26.436 -31.638 42.586 1.00 0.00 98 LYS A CA 14
ATOM 21573 C C . LYS A 1 71 ? 26.171 -30.158 42.847 1.00 0.00 98 LYS A C 14
ATOM 21574 O O . LYS A 1 71 ? 25.217 -29.587 42.318 1.00 0.00 98 LYS A O 14
ATOM 21593 N N . TYR A 1 72 ? 27.020 -29.542 43.665 1.00 0.00 99 TYR A N 14
ATOM 21594 C CA . TYR A 1 72 ? 26.847 -28.134 44.012 1.00 0.00 99 TYR A CA 14
ATOM 21595 C C . TYR A 1 72 ? 27.129 -27.242 42.806 1.00 0.00 99 TYR A C 14
ATOM 21596 O O . TYR A 1 72 ? 26.418 -26.268 42.560 1.00 0.00 99 TYR A O 14
ATOM 21614 N N . LEU A 1 73 ? 28.174 -27.581 42.061 1.00 0.00 100 LEU A N 14
ATOM 21615 C CA . LEU A 1 73 ? 28.574 -26.785 40.908 1.00 0.00 100 LEU A CA 14
ATOM 21616 C C . LEU A 1 73 ? 28.210 -27.509 39.617 1.00 0.00 100 LEU A C 14
ATOM 21617 O O . LEU A 1 73 ? 28.307 -28.733 39.535 1.00 0.00 100 LEU A O 14
ATOM 21633 N N . ARG A 1 74 ? 27.786 -26.750 38.611 1.00 0.00 101 ARG A N 14
ATOM 21634 C CA . ARG A 1 74 ? 27.427 -27.345 37.331 1.00 0.00 101 ARG A CA 14
ATOM 21635 C C . ARG A 1 74 ? 28.680 -27.762 36.572 1.00 0.00 101 ARG A C 14
ATOM 21636 O O . ARG A 1 74 ? 29.606 -26.970 36.392 1.00 0.00 101 ARG A O 14
ATOM 21657 N N . SER A 1 75 ? 28.700 -29.015 36.133 1.00 0.00 102 SER A N 14
ATOM 21658 C CA . SER A 1 75 ? 29.837 -29.541 35.389 1.00 0.00 102 SER A CA 14
ATOM 21659 C C . SER A 1 75 ? 29.374 -30.558 34.356 1.00 0.00 102 SER A C 14
ATOM 21660 O O . SER A 1 75 ? 28.245 -31.044 34.416 1.00 0.00 102 SER A O 14
ATOM 21668 N N . VAL A 1 76 ? 30.251 -30.886 33.412 1.00 0.00 103 VAL A N 14
ATOM 21669 C CA . VAL A 1 76 ? 29.916 -31.864 32.387 1.00 0.00 103 VAL A CA 14
ATOM 21670 C C . VAL A 1 76 ? 30.886 -33.041 32.465 1.00 0.00 103 VAL A C 14
ATOM 21671 O O . VAL A 1 76 ? 32.100 -32.849 32.484 1.00 0.00 103 VAL A O 14
ATOM 21684 N N . GLY A 1 77 ? 30.346 -34.254 32.527 1.00 0.00 104 GLY A N 14
ATOM 21685 C CA . GLY A 1 77 ? 31.192 -35.440 32.626 1.00 0.00 104 GLY A CA 14
ATOM 21686 C C . GLY A 1 77 ? 32.116 -35.565 31.420 1.00 0.00 104 GLY A C 14
ATOM 21687 O O . GLY A 1 77 ? 31.713 -35.300 30.287 1.00 0.00 104 GLY A O 14
ATOM 21691 N N . ASP A 1 78 ? 33.355 -35.978 31.673 1.00 0.00 105 ASP A N 14
ATOM 21692 C CA . ASP A 1 78 ? 34.326 -36.141 30.596 1.00 0.00 105 ASP A CA 14
ATOM 21693 C C . ASP A 1 78 ? 34.089 -37.466 29.882 1.00 0.00 105 ASP A C 14
ATOM 21694 O O . ASP A 1 78 ? 33.965 -38.511 30.520 1.00 0.00 105 ASP A O 14
ATOM 21703 N N . GLY A 1 79 ? 34.012 -37.418 28.559 1.00 0.00 106 GLY A N 14
ATOM 21704 C CA . GLY A 1 79 ? 33.782 -38.625 27.778 1.00 0.00 106 GLY A CA 14
ATOM 21705 C C . GLY A 1 79 ? 32.296 -38.981 27.766 1.00 0.00 106 GLY A C 14
ATOM 21706 O O . GLY A 1 79 ? 31.896 -40.001 27.203 1.00 0.00 106 GLY A O 14
ATOM 21710 N N . GLU A 1 80 ? 31.480 -38.132 28.393 1.00 0.00 107 GLU A N 14
ATOM 21711 C CA . GLU A 1 80 ? 30.044 -38.361 28.454 1.00 0.00 107 GLU A CA 14
ATOM 21712 C C . GLU A 1 80 ? 29.353 -37.731 27.255 1.00 0.00 107 GLU A C 14
ATOM 21713 O O . GLU A 1 80 ? 29.615 -36.579 26.908 1.00 0.00 107 GLU A O 14
ATOM 21725 N N . THR A 1 81 ? 28.466 -38.490 26.634 1.00 0.00 108 THR A N 14
ATOM 21726 C CA . THR A 1 81 ? 27.724 -37.986 25.487 1.00 0.00 108 THR A CA 14
ATOM 21727 C C . THR A 1 81 ? 26.742 -36.914 25.942 1.00 0.00 108 THR A C 14
ATOM 21728 O O . THR A 1 81 ? 26.018 -37.105 26.919 1.00 0.00 108 THR A O 14
ATOM 21739 N N . VAL A 1 82 ? 26.733 -35.775 25.255 1.00 0.00 109 VAL A N 14
ATOM 21740 C CA . VAL A 1 82 ? 25.854 -34.679 25.654 1.00 0.00 109 VAL A CA 14
ATOM 21741 C C . VAL A 1 82 ? 25.036 -34.163 24.474 1.00 0.00 109 VAL A C 14
ATOM 21742 O O . VAL A 1 82 ? 25.413 -34.343 23.321 1.00 0.00 109 VAL A O 14
ATOM 21755 N N . GLU A 1 83 ? 23.930 -33.488 24.777 1.00 0.00 110 GLU A N 14
ATOM 21756 C CA . GLU A 1 83 ? 23.082 -32.921 23.739 1.00 0.00 110 GLU A CA 14
ATOM 21757 C C . GLU A 1 83 ? 23.031 -31.413 23.930 1.00 0.00 110 GLU A C 14
ATOM 21758 O O . GLU A 1 83 ? 22.776 -30.936 25.034 1.00 0.00 110 GLU A O 14
ATOM 21770 N N . PHE A 1 84 ? 23.302 -30.656 22.876 1.00 0.00 111 PHE A N 14
ATOM 21771 C CA . PHE A 1 84 ? 23.327 -29.207 23.013 1.00 0.00 111 PHE A CA 14
ATOM 21772 C C . PHE A 1 84 ? 23.069 -28.490 21.692 1.00 0.00 111 PHE A C 14
ATOM 21773 O O . PHE A 1 84 ? 23.213 -29.067 20.613 1.00 0.00 111 PHE A O 14
ATOM 21790 N N . ASP A 1 85 ? 22.711 -27.213 21.797 1.00 0.00 112 ASP A N 14
ATOM 21791 C CA . ASP A 1 85 ? 22.458 -26.386 20.627 1.00 0.00 112 ASP A CA 14
ATOM 21792 C C . ASP A 1 85 ? 23.739 -25.663 20.236 1.00 0.00 112 ASP A C 14
ATOM 21793 O O . ASP A 1 85 ? 24.575 -25.374 21.091 1.00 0.00 112 ASP A O 14
ATOM 21802 N N . VAL A 1 86 ? 23.896 -25.371 18.952 1.00 0.00 113 VAL A N 14
ATOM 21803 C CA . VAL A 1 86 ? 25.092 -24.685 18.491 1.00 0.00 113 VAL A CA 14
ATOM 21804 C C . VAL A 1 86 ? 24.747 -23.259 18.079 1.00 0.00 113 VAL A C 14
ATOM 21805 O O . VAL A 1 86 ? 23.874 -23.037 17.239 1.00 0.00 113 VAL A O 14
ATOM 21818 N N . VAL A 1 87 ? 25.445 -22.298 18.668 1.00 0.00 114 VAL A N 14
ATOM 21819 C CA . VAL A 1 87 ? 25.213 -20.894 18.352 1.00 0.00 114 VAL A CA 14
ATOM 21820 C C . VAL A 1 87 ? 26.514 -20.259 17.885 1.00 0.00 114 VAL A C 14
ATOM 21821 O O . VAL A 1 87 ? 27.582 -20.556 18.410 1.00 0.00 114 VAL A O 14
ATOM 21834 N N . GLU A 1 88 ? 26.423 -19.407 16.874 1.00 0.00 115 GLU A N 14
ATOM 21835 C CA . GLU A 1 88 ? 27.616 -18.769 16.336 1.00 0.00 115 GLU A CA 14
ATOM 21836 C C . GLU A 1 88 ? 27.991 -17.537 17.154 1.00 0.00 115 GLU A C 14
ATOM 21837 O O . GLU A 1 88 ? 27.282 -16.530 17.147 1.00 0.00 115 GLU A O 14
ATOM 21849 N N . GLY A 1 89 ? 29.116 -17.628 17.859 1.00 0.00 116 GLY A N 14
ATOM 21850 C CA . GLY A 1 89 ? 29.598 -16.516 18.670 1.00 0.00 116 GLY A CA 14
ATOM 21851 C C . GLY A 1 89 ? 30.611 -15.679 17.897 1.00 0.00 116 GLY A C 14
ATOM 21852 O O . GLY A 1 89 ? 30.974 -16.014 16.769 1.00 0.00 116 GLY A O 14
ATOM 21856 N N . GLU A 1 90 ? 31.060 -14.586 18.508 1.00 0.00 117 GLU A N 14
ATOM 21857 C CA . GLU A 1 90 ? 32.026 -13.702 17.862 1.00 0.00 117 GLU A CA 14
ATOM 21858 C C . GLU A 1 90 ? 33.337 -14.436 17.584 1.00 0.00 117 GLU A C 14
ATOM 21859 O O . GLU A 1 90 ? 33.909 -14.312 16.502 1.00 0.00 117 GLU A O 14
ATOM 21871 N N . LYS A 1 91 ? 33.809 -15.193 18.568 1.00 0.00 118 LYS A N 14
ATOM 21872 C CA . LYS A 1 91 ? 35.046 -15.950 18.405 1.00 0.00 118 LYS A CA 14
ATOM 21873 C C . LYS A 1 91 ? 34.830 -17.190 17.536 1.00 0.00 118 LYS A C 14
ATOM 21874 O O . LYS A 1 91 ? 35.774 -17.703 16.935 1.00 0.00 118 LYS A O 14
ATOM 21893 N N . GLY A 1 92 ? 33.592 -17.670 17.473 1.00 0.00 119 GLY A N 14
ATOM 21894 C CA . GLY A 1 92 ? 33.290 -18.859 16.686 1.00 0.00 119 GLY A CA 14
ATOM 21895 C C . GLY A 1 92 ? 32.077 -19.588 17.251 1.00 0.00 119 GLY A C 14
ATOM 21896 O O . GLY A 1 92 ? 31.356 -19.051 18.090 1.00 0.00 119 GLY A O 14
ATOM 21900 N N . ALA A 1 93 ? 31.860 -20.815 16.791 1.00 0.00 120 ALA A N 14
ATOM 21901 C CA . ALA A 1 93 ? 30.729 -21.603 17.265 1.00 0.00 120 ALA A CA 14
ATOM 21902 C C . ALA A 1 93 ? 30.869 -21.893 18.755 1.00 0.00 120 ALA A C 14
ATOM 21903 O O . ALA A 1 93 ? 31.971 -22.117 19.255 1.00 0.00 120 ALA A O 14
ATOM 21910 N N . GLU A 1 94 ? 29.741 -21.893 19.458 1.00 0.00 121 GLU A N 14
ATOM 21911 C CA . GLU A 1 94 ? 29.741 -22.156 20.895 1.00 0.00 121 GLU A CA 14
ATOM 21912 C C . GLU A 1 94 ? 28.504 -22.951 21.296 1.00 0.00 121 GLU A C 14
ATOM 21913 O O . GLU A 1 94 ? 27.398 -22.664 20.847 1.00 0.00 121 GLU A O 14
ATOM 21925 N N . ALA A 1 95 ? 28.701 -23.953 22.138 1.00 0.00 122 ALA A N 14
ATOM 21926 C CA . ALA A 1 95 ? 27.594 -24.790 22.585 1.00 0.00 122 ALA A CA 14
ATOM 21927 C C . ALA A 1 95 ? 26.748 -24.066 23.630 1.00 0.00 122 ALA A C 14
ATOM 21928 O O . ALA A 1 95 ? 27.252 -23.233 24.384 1.00 0.00 122 ALA A O 14
ATOM 21935 N N . ALA A 1 96 ? 25.458 -24.391 23.668 1.00 0.00 123 ALA A N 14
ATOM 21936 C CA . ALA A 1 96 ? 24.547 -23.774 24.624 1.00 0.00 123 ALA A CA 14
ATOM 21937 C C . ALA A 1 96 ? 23.402 -24.727 24.954 1.00 0.00 123 ALA A C 14
ATOM 21938 O O . ALA A 1 96 ? 23.097 -25.631 24.178 1.00 0.00 123 ALA A O 14
ATOM 21945 N N . ASN A 1 97 ? 22.775 -24.527 26.109 1.00 0.00 124 ASN A N 14
ATOM 21946 C CA . ASN A 1 97 ? 21.668 -25.386 26.515 1.00 0.00 124 ASN A CA 14
ATOM 21947 C C . ASN A 1 97 ? 22.116 -26.844 26.529 1.00 0.00 124 ASN A C 14
ATOM 21948 O O . ASN A 1 97 ? 21.450 -27.716 25.972 1.00 0.00 124 ASN A O 14
ATOM 21959 N N . VAL A 1 98 ? 23.257 -27.096 27.161 1.00 0.00 125 VAL A N 14
ATOM 21960 C CA . VAL A 1 98 ? 23.796 -28.449 27.235 1.00 0.00 125 VAL A CA 14
ATOM 21961 C C . VAL A 1 98 ? 23.001 -29.304 28.214 1.00 0.00 125 VAL A C 14
ATOM 21962 O O . VAL A 1 98 ? 22.838 -28.946 29.380 1.00 0.00 125 VAL A O 14
ATOM 21975 N N . THR A 1 99 ? 22.516 -30.441 27.728 1.00 0.00 126 THR A N 14
ATOM 21976 C CA . THR A 1 99 ? 21.743 -31.357 28.557 1.00 0.00 126 THR A CA 14
ATOM 21977 C C . THR A 1 99 ? 22.145 -32.791 28.251 1.00 0.00 126 THR A C 14
ATOM 21978 O O . THR A 1 99 ? 22.756 -33.060 27.222 1.00 0.00 126 THR A O 14
ATOM 21989 N N . GLY A 1 100 ? 21.787 -33.711 29.133 1.00 0.00 127 GLY A N 14
ATOM 21990 C CA . GLY A 1 100 ? 22.108 -35.115 28.903 1.00 0.00 127 GLY A CA 14
ATOM 21991 C C . GLY A 1 100 ? 21.157 -35.682 27.855 1.00 0.00 127 GLY A C 14
ATOM 21992 O O . GLY A 1 100 ? 20.165 -35.044 27.508 1.00 0.00 127 GLY A O 14
ATOM 21996 N N . PRO A 1 101 ? 21.435 -36.845 27.340 1.00 0.00 128 PRO A N 14
ATOM 21997 C CA . PRO A 1 101 ? 20.579 -37.468 26.294 1.00 0.00 128 PRO A CA 14
ATOM 21998 C C . PRO A 1 101 ? 19.151 -37.697 26.781 1.00 0.00 128 PRO A C 14
ATOM 21999 O O . PRO A 1 101 ? 18.932 -38.125 27.915 1.00 0.00 128 PRO A O 14
ATOM 22010 N N . GLY A 1 102 ? 18.183 -37.415 25.914 1.00 0.00 129 GLY A N 14
ATOM 22011 C CA . GLY A 1 102 ? 16.779 -37.611 26.257 1.00 0.00 129 GLY A CA 14
ATOM 22012 C C . GLY A 1 102 ? 16.317 -36.598 27.303 1.00 0.00 129 GLY A C 14
ATOM 22013 O O . GLY A 1 102 ? 15.327 -36.824 27.997 1.00 0.00 129 GLY A O 14
ATOM 22017 N N . GLY A 1 103 ? 17.041 -35.488 27.421 1.00 0.00 130 GLY A N 14
ATOM 22018 C CA . GLY A 1 103 ? 16.684 -34.460 28.394 1.00 0.00 130 GLY A CA 14
ATOM 22019 C C . GLY A 1 103 ? 17.197 -34.813 29.793 1.00 0.00 130 GLY A C 14
ATOM 22020 O O . GLY A 1 103 ? 16.953 -34.085 30.753 1.00 0.00 130 GLY A O 14
ATOM 22024 N N . VAL A 1 104 ? 17.910 -35.935 29.899 1.00 0.00 131 VAL A N 14
ATOM 22025 C CA . VAL A 1 104 ? 18.451 -36.380 31.178 1.00 0.00 131 VAL A CA 14
ATOM 22026 C C . VAL A 1 104 ? 19.447 -35.350 31.728 1.00 0.00 131 VAL A C 14
ATOM 22027 O O . VAL A 1 104 ? 20.237 -34.801 30.966 1.00 0.00 131 VAL A O 14
ATOM 22040 N N . PRO A 1 105 ? 19.453 -35.070 33.015 1.00 0.00 132 PRO A N 14
ATOM 22041 C CA . PRO A 1 105 ? 20.412 -34.079 33.598 1.00 0.00 132 PRO A CA 14
ATOM 22042 C C . PRO A 1 105 ? 21.862 -34.482 33.324 1.00 0.00 132 PRO A C 14
ATOM 22043 O O . PRO A 1 105 ? 22.178 -35.668 33.247 1.00 0.00 132 PRO A O 14
ATOM 22054 N N . VAL A 1 106 ? 22.740 -33.493 33.171 1.00 0.00 133 VAL A N 14
ATOM 22055 C CA . VAL A 1 106 ? 24.148 -33.779 32.898 1.00 0.00 133 VAL A CA 14
ATOM 22056 C C . VAL A 1 106 ? 24.807 -34.436 34.107 1.00 0.00 133 VAL A C 14
ATOM 22057 O O . VAL A 1 106 ? 24.689 -33.948 35.230 1.00 0.00 133 VAL A O 14
ATOM 22070 N N . GLN A 1 107 ? 25.490 -35.552 33.867 1.00 0.00 134 GLN A N 14
ATOM 22071 C CA . GLN A 1 107 ? 26.153 -36.280 34.945 1.00 0.00 134 GLN A CA 14
ATOM 22072 C C . GLN A 1 107 ? 27.215 -35.408 35.603 1.00 0.00 134 GLN A C 14
ATOM 22073 O O . GLN A 1 107 ? 27.340 -35.382 36.829 1.00 0.00 134 GLN A O 14
ATOM 22087 N N . GLY A 1 108 ? 27.970 -34.691 34.781 1.00 0.00 135 GLY A N 14
ATOM 22088 C CA . GLY A 1 108 ? 29.013 -33.805 35.289 1.00 0.00 135 GLY A CA 14
ATOM 22089 C C . GLY A 1 108 ? 30.289 -34.573 35.621 1.00 0.00 135 GLY A C 14
ATOM 22090 O O . GLY A 1 108 ? 30.413 -35.759 35.315 1.00 0.00 135 GLY A O 14
ATOM 22094 N N . SER A 1 109 ? 31.234 -33.877 36.248 1.00 0.00 136 SER A N 14
ATOM 22095 C CA . SER A 1 109 ? 32.505 -34.483 36.623 1.00 0.00 136 SER A CA 14
ATOM 22096 C C . SER A 1 109 ? 32.648 -34.531 38.141 1.00 0.00 136 SER A C 14
ATOM 22097 O O . SER A 1 109 ? 32.000 -33.770 38.861 1.00 0.00 136 SER A O 14
ATOM 22105 N N . LYS A 1 110 ? 33.500 -35.428 38.616 1.00 0.00 137 LYS A N 14
ATOM 22106 C CA . LYS A 1 110 ? 33.727 -35.582 40.048 1.00 0.00 137 LYS A CA 14
ATOM 22107 C C . LYS A 1 110 ? 34.288 -34.298 40.640 1.00 0.00 137 LYS A C 14
ATOM 22108 O O . LYS A 1 110 ? 33.951 -33.918 41.761 1.00 0.00 137 LYS A O 14
ATOM 22127 N N . TYR A 1 111 ? 35.145 -33.639 39.879 1.00 0.00 138 TYR A N 14
ATOM 22128 C CA . TYR A 1 111 ? 35.765 -32.399 40.340 1.00 0.00 138 TYR A CA 14
ATOM 22129 C C . TYR A 1 111 ? 34.720 -31.305 40.539 1.00 0.00 138 TYR A C 14
ATOM 22130 O O . TYR A 1 111 ? 35.006 -30.274 41.148 1.00 0.00 138 TYR A O 14
ATOM 22148 N N . ALA A 1 112 ? 33.513 -31.524 40.026 1.00 0.00 139 ALA A N 14
ATOM 22149 C CA . ALA A 1 112 ? 32.463 -30.522 40.148 1.00 0.00 139 ALA A CA 14
ATOM 22150 C C . ALA A 1 112 ? 32.174 -30.229 41.614 1.00 0.00 139 ALA A C 14
ATOM 22151 O O . ALA A 1 112 ? 31.942 -29.082 41.995 1.00 0.00 139 ALA A O 14
ATOM 22158 N N . ALA A 1 113 ? 32.185 -31.277 42.431 1.00 0.00 140 ALA A N 14
ATOM 22159 C CA . ALA A 1 113 ? 31.923 -31.127 43.856 1.00 0.00 140 ALA A CA 14
ATOM 22160 C C . ALA A 1 113 ? 30.462 -30.764 44.097 1.00 0.00 140 ALA A C 14
ATOM 22161 O O . ALA A 1 113 ? 30.102 -29.627 43.836 1.00 0.00 140 ALA A O 14
ATOM 22387 N N . ASP A 1 24 ? 20.846 -9.938 16.705 1.00 0.00 51 ASP A N 15
ATOM 22388 C CA . ASP A 1 24 ? 20.448 -11.083 17.573 1.00 0.00 51 ASP A CA 15
ATOM 22389 C C . ASP A 1 24 ? 21.391 -12.256 17.326 1.00 0.00 51 ASP A C 15
ATOM 22390 O O . ASP A 1 24 ? 21.986 -12.370 16.255 1.00 0.00 51 ASP A O 15
ATOM 22399 N N . LYS A 1 25 ? 21.528 -13.119 18.327 1.00 0.00 52 LYS A N 15
ATOM 22400 C CA . LYS A 1 25 ? 22.405 -14.274 18.212 1.00 0.00 52 LYS A CA 15
ATOM 22401 C C . LYS A 1 25 ? 21.814 -15.288 17.234 1.00 0.00 52 LYS A C 15
ATOM 22402 O O . LYS A 1 25 ? 20.597 -15.458 17.165 1.00 0.00 52 LYS A O 15
ATOM 22421 N N . LYS A 1 26 ? 22.682 -15.956 16.482 1.00 0.00 53 LYS A N 15
ATOM 22422 C CA . LYS A 1 26 ? 22.230 -16.944 15.508 1.00 0.00 53 LYS A CA 15
ATOM 22423 C C . LYS A 1 26 ? 22.508 -18.353 15.993 1.00 0.00 53 LYS A C 15
ATOM 22424 O O . LYS A 1 26 ? 23.619 -18.674 16.414 1.00 0.00 53 LYS A O 15
ATOM 22443 N N . VAL A 1 27 ? 21.491 -19.195 15.912 1.00 0.00 54 VAL A N 15
ATOM 22444 C CA . VAL A 1 27 ? 21.631 -20.582 16.312 1.00 0.00 54 VAL A CA 15
ATOM 22445 C C . VAL A 1 27 ? 21.909 -21.436 15.083 1.00 0.00 54 VAL A C 15
ATOM 22446 O O . VAL A 1 27 ? 21.007 -21.724 14.295 1.00 0.00 54 VAL A O 15
ATOM 22459 N N . ILE A 1 28 ? 23.167 -21.822 14.919 1.00 0.00 55 ILE A N 15
ATOM 22460 C CA . ILE A 1 28 ? 23.570 -22.629 13.779 1.00 0.00 55 ILE A CA 15
ATOM 22461 C C . ILE A 1 28 ? 22.846 -23.972 13.774 1.00 0.00 55 ILE A C 15
ATOM 22462 O O . ILE A 1 28 ? 22.374 -24.430 12.734 1.00 0.00 55 ILE A O 15
ATOM 22478 N N . ALA A 1 29 ? 22.773 -24.603 14.940 1.00 0.00 56 ALA A N 15
ATOM 22479 C CA . ALA A 1 29 ? 22.116 -25.899 15.054 1.00 0.00 56 ALA A CA 15
ATOM 22480 C C . ALA A 1 29 ? 21.359 -26.016 16.375 1.00 0.00 56 ALA A C 15
ATOM 22481 O O . ALA A 1 29 ? 21.604 -25.262 17.315 1.00 0.00 56 ALA A O 15
ATOM 22488 N N . THR A 1 30 ? 20.441 -26.973 16.428 1.00 0.00 57 THR A N 15
ATOM 22489 C CA . THR A 1 30 ? 19.641 -27.202 17.626 1.00 0.00 57 THR A CA 15
ATOM 22490 C C . THR A 1 30 ? 20.209 -28.391 18.403 1.00 0.00 57 THR A C 15
ATOM 22491 O O . THR A 1 30 ? 21.407 -28.654 18.336 1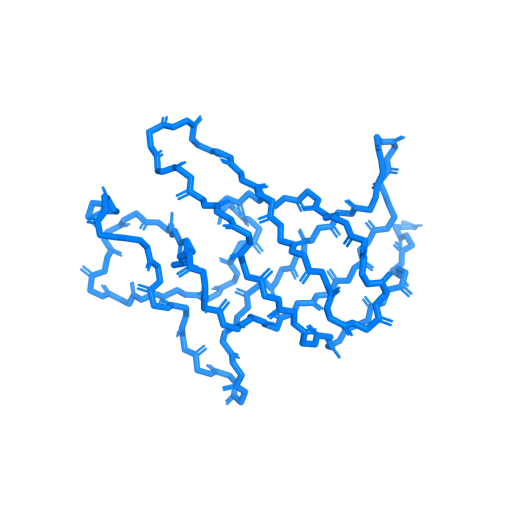.00 0.00 57 THR A O 15
ATOM 22502 N N . LYS A 1 31 ? 19.368 -29.100 19.151 1.00 0.00 58 LYS A N 15
ATOM 22503 C CA . LYS A 1 31 ? 19.855 -30.225 19.936 1.00 0.00 58 LYS A CA 15
ATOM 22504 C C . LYS A 1 31 ? 20.710 -31.148 19.073 1.00 0.00 58 LYS A C 15
ATOM 22505 O O . LYS A 1 31 ? 20.231 -31.731 18.099 1.00 0.00 58 LYS A O 15
ATOM 22524 N N . VAL A 1 32 ? 21.979 -31.273 19.443 1.00 0.00 59 VAL A N 15
ATOM 22525 C CA . VAL A 1 32 ? 22.912 -32.126 18.716 1.00 0.00 59 VAL A CA 15
ATOM 22526 C C . VAL A 1 32 ? 23.702 -33.001 19.678 1.00 0.00 59 VAL A C 15
ATOM 22527 O O . VAL A 1 32 ? 24.272 -32.505 20.651 1.00 0.00 59 VAL A O 15
ATOM 22540 N N . LEU A 1 33 ? 23.754 -34.297 19.397 1.00 0.00 60 LEU A N 15
ATOM 22541 C CA . LEU A 1 33 ? 24.517 -35.208 20.236 1.00 0.00 60 LEU A CA 15
ATOM 22542 C C . LEU A 1 33 ? 26.005 -35.002 20.000 1.00 0.00 60 LEU A C 15
ATOM 22543 O O . LEU A 1 33 ? 26.453 -34.837 18.865 1.00 0.00 60 LEU A O 15
ATOM 22559 N N . GLY A 1 34 ? 26.766 -35.014 21.085 1.00 0.00 61 GLY A N 15
ATOM 22560 C CA . GLY A 1 34 ? 28.201 -34.817 21.007 1.00 0.00 61 GLY A CA 15
ATOM 22561 C C . GLY A 1 34 ? 28.889 -35.564 22.137 1.00 0.00 61 GLY A C 15
ATOM 22562 O O . GLY A 1 34 ? 28.235 -36.199 22.959 1.00 0.00 61 GLY A O 15
ATOM 22566 N N . THR A 1 35 ? 30.210 -35.488 22.169 1.00 0.00 62 THR A N 15
ATOM 22567 C CA . THR A 1 35 ? 30.981 -36.163 23.199 1.00 0.00 62 THR A CA 15
ATOM 22568 C C . THR A 1 35 ? 31.931 -35.186 23.881 1.00 0.00 62 THR A C 15
ATOM 22569 O O . THR A 1 35 ? 32.568 -34.363 23.224 1.00 0.00 62 THR A O 15
ATOM 22580 N N . VAL A 1 36 ? 32.014 -35.277 25.202 1.00 0.00 63 VAL A N 15
ATOM 22581 C CA . VAL A 1 36 ? 32.874 -34.376 25.960 1.00 0.00 63 VAL A CA 15
ATOM 22582 C C . VAL A 1 36 ? 34.336 -34.785 25.826 1.00 0.00 63 VAL A C 15
ATOM 22583 O O . VAL A 1 36 ? 34.760 -35.795 26.384 1.00 0.00 63 VAL A O 15
ATOM 22596 N N . LYS A 1 37 ? 35.107 -33.990 25.091 1.00 0.00 64 LYS A N 15
ATOM 22597 C CA . LYS A 1 37 ? 36.524 -34.286 24.918 1.00 0.00 64 LYS A CA 15
ATOM 22598 C C . LYS A 1 37 ? 37.202 -34.265 26.286 1.00 0.00 64 LYS A C 15
ATOM 22599 O O . LYS A 1 37 ? 37.920 -35.191 26.663 1.00 0.00 64 LYS A O 15
ATOM 22618 N N . TRP A 1 38 ? 36.926 -33.195 27.027 1.00 0.00 65 TRP A N 15
ATOM 22619 C CA . TRP A 1 38 ? 37.450 -33.020 28.382 1.00 0.00 65 TRP A CA 15
ATOM 22620 C C . TRP A 1 38 ? 36.909 -31.727 28.987 1.00 0.00 65 TRP A C 15
ATOM 22621 O O . TRP A 1 38 ? 36.760 -30.723 28.291 1.00 0.00 65 TRP A O 15
ATOM 22642 N N . PHE A 1 39 ? 36.622 -31.754 30.284 1.00 0.00 66 PHE A N 15
ATOM 22643 C CA . PHE A 1 39 ? 36.115 -30.570 30.971 1.00 0.00 66 PHE A CA 15
ATOM 22644 C C . PHE A 1 39 ? 36.665 -30.514 32.393 1.00 0.00 66 PHE A C 15
ATOM 22645 O O . PHE A 1 39 ? 36.443 -31.428 33.186 1.00 0.00 66 PHE A O 15
ATOM 22662 N N . ASN A 1 40 ? 37.381 -29.441 32.712 1.00 0.00 67 ASN A N 15
ATOM 22663 C CA . ASN A 1 40 ? 37.961 -29.302 34.044 1.00 0.00 67 ASN A CA 15
ATOM 22664 C C . ASN A 1 40 ? 37.156 -28.322 34.888 1.00 0.00 67 ASN A C 15
ATOM 22665 O O . ASN A 1 40 ? 36.800 -27.236 34.429 1.00 0.00 67 ASN A O 15
ATOM 22676 N N . VAL A 1 41 ? 36.868 -28.720 36.118 1.00 0.00 68 VAL A N 15
ATOM 22677 C CA . VAL A 1 41 ? 36.118 -27.871 37.034 1.00 0.00 68 VAL A CA 15
ATOM 22678 C C . VAL A 1 41 ? 36.955 -26.684 37.507 1.00 0.00 68 VAL A C 15
ATOM 22679 O O . VAL A 1 41 ? 36.438 -25.578 37.674 1.00 0.00 68 VAL A O 15
ATOM 22692 N N . ARG A 1 42 ? 38.241 -26.923 37.745 1.00 0.00 69 ARG A N 15
ATOM 22693 C CA . ARG A 1 42 ? 39.116 -25.879 38.275 1.00 0.00 69 ARG A CA 15
ATOM 22694 C C . ARG A 1 42 ? 39.165 -24.648 37.369 1.00 0.00 69 ARG A C 15
ATOM 22695 O O . ARG A 1 42 ? 39.048 -23.520 37.845 1.00 0.00 69 ARG A O 15
ATOM 22716 N N . ASN A 1 43 ? 39.350 -24.862 36.072 1.00 0.00 70 ASN A N 15
ATOM 22717 C CA . ASN A 1 43 ? 39.444 -23.738 35.140 1.00 0.00 70 ASN A CA 15
ATOM 22718 C C . ASN A 1 43 ? 38.055 -23.215 34.779 1.00 0.00 70 ASN A C 15
ATOM 22719 O O . ASN A 1 43 ? 37.914 -22.108 34.263 1.00 0.00 70 ASN A O 15
ATOM 22730 N N . GLY A 1 44 ? 37.032 -24.016 35.064 1.00 0.00 71 GLY A N 15
ATOM 22731 C CA . GLY A 1 44 ? 35.656 -23.596 34.822 1.00 0.00 71 GLY A CA 15
ATOM 22732 C C . GLY A 1 44 ? 35.320 -23.539 33.329 1.00 0.00 71 GLY A C 15
ATOM 22733 O O . GLY A 1 44 ? 34.341 -22.900 32.940 1.00 0.00 71 GLY A O 15
ATOM 22737 N N . TYR A 1 45 ? 36.112 -24.211 32.495 1.00 0.00 72 TYR A N 15
ATOM 22738 C CA . TYR A 1 45 ? 35.841 -24.215 31.058 1.00 0.00 72 TYR A CA 15
ATOM 22739 C C . TYR A 1 45 ? 36.322 -25.523 30.435 1.00 0.00 72 TYR A C 15
ATOM 22740 O O . TYR A 1 45 ? 37.089 -26.262 31.053 1.00 0.00 72 TYR A O 15
ATOM 22758 N N . GLY A 1 46 ? 35.863 -25.819 29.219 1.00 0.00 73 GLY A N 15
ATOM 22759 C CA . GLY A 1 46 ? 36.263 -27.055 28.554 1.00 0.00 73 GLY A CA 15
ATOM 22760 C C . GLY A 1 46 ? 35.799 -27.084 27.103 1.00 0.00 73 GLY A C 15
ATOM 22761 O O . GLY A 1 46 ? 35.291 -26.094 26.578 1.00 0.00 73 GLY A O 15
ATOM 22765 N N . PHE A 1 47 ? 35.997 -28.230 26.453 1.00 0.00 74 PHE A N 15
ATOM 22766 C CA . PHE A 1 47 ? 35.623 -28.383 25.048 1.00 0.00 74 PHE A CA 15
ATOM 22767 C C . PHE A 1 47 ? 34.765 -29.626 24.813 1.00 0.00 74 PHE A C 15
ATOM 22768 O O . PHE A 1 47 ? 34.940 -30.653 25.469 1.00 0.00 74 PHE A O 15
ATOM 22785 N N . ILE A 1 48 ? 33.851 -29.518 23.852 1.00 0.00 75 ILE A N 15
ATOM 22786 C CA . ILE A 1 48 ? 32.979 -30.630 23.486 1.00 0.00 75 ILE A CA 15
ATOM 22787 C C . ILE A 1 48 ? 33.183 -30.990 22.019 1.00 0.00 75 ILE A C 15
ATOM 22788 O O . ILE A 1 48 ? 33.086 -30.127 21.146 1.00 0.00 75 ILE A O 15
ATOM 22804 N N . ASN A 1 49 ? 33.460 -32.258 21.742 1.00 0.00 76 ASN A N 15
ATOM 22805 C CA . ASN A 1 49 ? 33.680 -32.685 20.366 1.00 0.00 76 ASN A CA 15
ATOM 22806 C C . ASN A 1 49 ? 32.402 -33.230 19.756 1.00 0.00 76 ASN A C 15
ATOM 22807 O O . ASN A 1 49 ? 31.922 -34.294 20.140 1.00 0.00 76 ASN A O 15
ATOM 22818 N N . ARG A 1 50 ? 31.858 -32.493 18.796 1.00 0.00 77 ARG A N 15
ATOM 22819 C CA . ARG A 1 50 ? 30.638 -32.927 18.128 1.00 0.00 77 ARG A CA 15
ATOM 22820 C C . ARG A 1 50 ? 30.882 -34.232 17.387 1.00 0.00 77 ARG A C 15
ATOM 22821 O O . ARG A 1 50 ? 31.855 -34.361 16.646 1.00 0.00 77 ARG A O 15
ATOM 22842 N N . ASN A 1 51 ? 29.992 -35.197 17.580 1.00 0.00 78 ASN A N 15
ATOM 22843 C CA . ASN A 1 51 ? 30.140 -36.482 16.909 1.00 0.00 78 ASN A CA 15
ATOM 22844 C C . ASN A 1 51 ? 29.435 -36.485 15.551 1.00 0.00 78 ASN A C 15
ATOM 22845 O O . ASN A 1 51 ? 29.434 -37.498 14.851 1.00 0.00 78 ASN A O 15
ATOM 22856 N N . ASP A 1 52 ? 28.852 -35.346 15.166 1.00 0.00 79 ASP A N 15
ATOM 22857 C CA . ASP A 1 52 ? 28.175 -35.252 13.880 1.00 0.00 79 ASP A CA 15
ATOM 22858 C C . ASP A 1 52 ? 29.000 -34.413 12.911 1.00 0.00 79 ASP A C 15
ATOM 22859 O O . ASP A 1 52 ? 28.997 -34.653 11.703 1.00 0.00 79 ASP A O 15
ATOM 22868 N N . THR A 1 53 ? 29.692 -33.417 13.453 1.00 0.00 80 THR A N 15
ATOM 22869 C CA . THR A 1 53 ? 30.504 -32.523 12.645 1.00 0.00 80 THR A CA 15
ATOM 22870 C C . THR A 1 53 ? 31.987 -32.636 12.994 1.00 0.00 80 THR A C 15
ATOM 22871 O O . THR A 1 53 ? 32.834 -32.066 12.305 1.00 0.00 80 THR A O 15
ATOM 22882 N N . LYS A 1 54 ? 32.301 -33.355 14.065 1.00 0.00 81 LYS A N 15
ATOM 22883 C CA . LYS A 1 54 ? 33.684 -33.498 14.486 1.00 0.00 81 LYS A CA 15
ATOM 22884 C C . LYS A 1 54 ? 34.322 -32.123 14.659 1.00 0.00 81 LYS A C 15
ATOM 22885 O O . LYS A 1 54 ? 35.514 -31.945 14.413 1.00 0.00 81 LYS A O 15
ATOM 22904 N N . GLU A 1 55 ? 33.515 -31.158 15.090 1.00 0.00 82 GLU A N 15
ATOM 22905 C CA . GLU A 1 55 ? 34.003 -29.801 15.299 1.00 0.00 82 GLU A CA 15
ATOM 22906 C C . GLU A 1 55 ? 33.987 -29.431 16.774 1.00 0.00 82 GLU A C 15
ATOM 22907 O O . GLU A 1 55 ? 33.005 -29.659 17.479 1.00 0.00 82 GLU A O 15
ATOM 22919 N N . ASP A 1 56 ? 35.094 -28.862 17.226 1.00 0.00 83 ASP A N 15
ATOM 22920 C CA . ASP A 1 56 ? 35.230 -28.462 18.623 1.00 0.00 83 ASP A CA 15
ATOM 22921 C C . ASP A 1 56 ? 34.406 -27.210 18.918 1.00 0.00 83 ASP A C 15
ATOM 22922 O O . ASP A 1 56 ? 34.551 -26.187 18.249 1.00 0.00 83 ASP A O 15
ATOM 22931 N N . VAL A 1 57 ? 33.540 -27.303 19.923 1.00 0.00 84 VAL A N 15
ATOM 22932 C CA . VAL A 1 57 ? 32.696 -26.175 20.306 1.00 0.00 84 VAL A CA 15
ATOM 22933 C C . VAL A 1 57 ? 32.981 -25.745 21.746 1.00 0.00 84 VAL A C 15
ATOM 22934 O O . VAL A 1 57 ? 33.035 -26.576 22.652 1.00 0.00 84 VAL A O 15
ATOM 22947 N N . PHE A 1 58 ? 33.162 -24.442 21.943 1.00 0.00 85 PHE A N 15
ATOM 22948 C CA . PHE A 1 58 ? 33.445 -23.902 23.273 1.00 0.00 85 PHE A CA 15
ATOM 22949 C C . PHE A 1 58 ? 32.267 -24.156 24.211 1.00 0.00 85 PHE A C 15
ATOM 22950 O O . PHE A 1 58 ? 31.112 -24.072 23.799 1.00 0.00 85 PHE A O 15
ATOM 22967 N N . VAL A 1 59 ? 32.553 -24.454 25.476 1.00 0.00 86 VAL A N 15
ATOM 22968 C CA . VAL A 1 59 ? 31.486 -24.691 26.444 1.00 0.00 86 VAL A CA 15
ATOM 22969 C C . VAL A 1 59 ? 31.825 -24.068 27.787 1.00 0.00 86 VAL A C 15
ATOM 22970 O O . VAL A 1 59 ? 32.986 -24.027 28.197 1.00 0.00 86 VAL A O 15
ATOM 22983 N N . HIS A 1 60 ? 30.798 -23.593 28.468 1.00 0.00 87 HIS A N 15
ATOM 22984 C CA . HIS A 1 60 ? 30.974 -22.972 29.774 1.00 0.00 87 HIS A CA 15
ATOM 22985 C C . HIS A 1 60 ? 29.888 -23.461 30.734 1.00 0.00 87 HIS A C 15
ATOM 22986 O O . HIS A 1 60 ? 28.841 -23.940 30.300 1.00 0.00 87 HIS A O 15
ATOM 23000 N N . GLN A 1 61 ? 30.155 -23.374 32.035 1.00 0.00 88 GLN A N 15
ATOM 23001 C CA . GLN A 1 61 ? 29.195 -23.841 33.034 1.00 0.00 88 GLN A CA 15
ATOM 23002 C C . GLN A 1 61 ? 27.879 -23.078 32.958 1.00 0.00 88 GLN A C 15
ATOM 23003 O O . GLN A 1 61 ? 26.805 -23.665 33.098 1.00 0.00 88 GLN A O 15
ATOM 23017 N N . THR A 1 62 ? 27.957 -21.781 32.724 1.00 0.00 89 THR A N 15
ATOM 23018 C CA . THR A 1 62 ? 26.750 -20.969 32.630 1.00 0.00 89 THR A CA 15
ATOM 23019 C C . THR A 1 62 ? 25.940 -21.361 31.396 1.00 0.00 89 THR A C 15
ATOM 23020 O O . THR A 1 62 ? 24.756 -21.038 31.292 1.00 0.00 89 THR A O 15
ATOM 23031 N N . ALA A 1 63 ? 26.582 -22.061 30.462 1.00 0.00 90 ALA A N 15
ATOM 23032 C CA . ALA A 1 63 ? 25.909 -22.502 29.248 1.00 0.00 90 ALA A CA 15
ATOM 23033 C C . ALA A 1 63 ? 25.142 -23.803 29.484 1.00 0.00 90 ALA A C 15
ATOM 23034 O O . ALA A 1 63 ? 24.466 -24.297 28.584 1.00 0.00 90 ALA A O 15
ATOM 23041 N N . ILE A 1 64 ? 25.268 -24.368 30.683 1.00 0.00 91 ILE A N 15
ATOM 23042 C CA . ILE A 1 64 ? 24.591 -25.621 30.994 1.00 0.00 91 ILE A CA 15
ATOM 23043 C C . ILE A 1 64 ? 23.276 -25.371 31.730 1.00 0.00 91 ILE A C 15
ATOM 23044 O O . ILE A 1 64 ? 23.257 -25.175 32.945 1.00 0.00 91 ILE A O 15
ATOM 23060 N N . LYS A 1 65 ? 22.178 -25.388 30.977 1.00 0.00 92 LYS A N 15
ATOM 23061 C CA . LYS A 1 65 ? 20.851 -25.173 31.552 1.00 0.00 92 LYS A CA 15
ATOM 23062 C C . LYS A 1 65 ? 20.481 -26.290 32.525 1.00 0.00 92 LYS A C 15
ATOM 23063 O O . LYS A 1 65 ? 19.900 -26.038 33.580 1.00 0.00 92 LYS A O 15
ATOM 23082 N N . LYS A 1 66 ? 20.804 -27.525 32.154 1.00 0.00 93 LYS A N 15
ATOM 23083 C CA . LYS A 1 66 ? 20.479 -28.675 32.997 1.00 0.00 93 LYS A CA 15
ATOM 23084 C C . LYS A 1 66 ? 21.737 -29.420 33.417 1.00 0.00 93 LYS A C 15
ATOM 23085 O O . LYS A 1 66 ? 22.630 -29.659 32.605 1.00 0.00 93 LYS A O 15
ATOM 23104 N N . ASN A 1 67 ? 21.795 -29.794 34.688 1.00 0.00 94 ASN A N 15
ATOM 23105 C CA . ASN A 1 67 ? 22.941 -30.529 35.209 1.00 0.00 94 ASN A CA 15
ATOM 23106 C C . ASN A 1 67 ? 22.509 -31.451 36.339 1.00 0.00 94 ASN A C 15
ATOM 23107 O O . ASN A 1 67 ? 21.375 -31.381 36.812 1.00 0.00 94 ASN A O 15
ATOM 23118 N N . ASN A 1 68 ? 23.420 -32.313 36.773 1.00 0.00 95 ASN A N 15
ATOM 23119 C CA . ASN A 1 68 ? 23.114 -33.238 37.858 1.00 0.00 95 ASN A CA 15
ATOM 23120 C C . ASN A 1 68 ? 22.885 -32.449 39.159 1.00 0.00 95 ASN A C 15
ATOM 23121 O O . ASN A 1 68 ? 23.743 -31.659 39.553 1.00 0.00 95 ASN A O 15
ATOM 23132 N N . PRO A 1 69 ? 21.763 -32.622 39.834 1.00 0.00 96 PRO A N 15
ATOM 23133 C CA . PRO A 1 69 ? 21.477 -31.880 41.104 1.00 0.00 96 PRO A CA 15
ATOM 23134 C C . PRO A 1 69 ? 22.425 -32.265 42.233 1.00 0.00 96 PRO A C 15
ATOM 23135 O O . PRO A 1 69 ? 22.586 -31.524 43.203 1.00 0.00 96 PRO A O 15
ATOM 23146 N N . ARG A 1 70 ? 23.059 -33.420 42.096 1.00 0.00 97 ARG A N 15
ATOM 23147 C CA . ARG A 1 70 ? 23.986 -33.892 43.114 1.00 0.00 97 ARG A CA 15
ATOM 23148 C C . ARG A 1 70 ? 25.188 -32.954 43.215 1.00 0.00 97 ARG A C 15
ATOM 23149 O O . ARG A 1 70 ? 25.863 -32.910 44.242 1.00 0.00 97 ARG A O 15
ATOM 23170 N N . LYS A 1 71 ? 25.458 -32.208 42.141 1.00 0.00 98 LYS A N 15
ATOM 23171 C CA . LYS A 1 71 ? 26.592 -31.294 42.128 1.00 0.00 98 LYS A CA 15
ATOM 23172 C C . LYS A 1 71 ? 26.121 -29.849 42.282 1.00 0.00 98 LYS A C 15
ATOM 23173 O O . LYS A 1 71 ? 25.244 -29.394 41.549 1.00 0.00 98 LYS A O 15
ATOM 23192 N N . TYR A 1 72 ? 26.710 -29.135 43.236 1.00 0.00 99 TYR A N 15
ATOM 23193 C CA . TYR A 1 72 ? 26.348 -27.739 43.465 1.00 0.00 99 TYR A CA 15
ATOM 23194 C C . TYR A 1 72 ? 26.816 -26.862 42.307 1.00 0.00 99 TYR A C 15
ATOM 23195 O O . TYR A 1 72 ? 26.130 -25.919 41.912 1.00 0.00 99 TYR A O 15
ATOM 23213 N N . LEU A 1 73 ? 27.989 -27.179 41.773 1.00 0.00 100 LEU A N 15
ATOM 23214 C CA . LEU A 1 73 ? 28.553 -26.406 40.672 1.00 0.00 100 LEU A CA 15
ATOM 23215 C C . LEU A 1 73 ? 28.349 -27.144 39.354 1.00 0.00 100 LEU A C 15
ATOM 23216 O O . LEU A 1 73 ? 28.633 -28.337 39.253 1.00 0.00 100 LEU A O 15
ATOM 23232 N N . ARG A 1 74 ? 27.852 -26.431 38.347 1.00 0.00 101 ARG A N 15
ATOM 23233 C CA . ARG A 1 74 ? 27.614 -27.047 37.048 1.00 0.00 101 ARG A CA 15
ATOM 23234 C C . ARG A 1 74 ? 28.914 -27.605 36.482 1.00 0.00 101 ARG A C 15
ATOM 23235 O O . ARG A 1 74 ? 29.961 -26.961 36.544 1.00 0.00 101 ARG A O 15
ATOM 23256 N N . SER A 1 75 ? 28.835 -28.811 35.934 1.00 0.00 102 SER A N 15
ATOM 23257 C CA . SER A 1 75 ? 30.003 -29.460 35.355 1.00 0.00 102 SER A CA 15
ATOM 23258 C C . SER A 1 75 ? 29.581 -30.527 34.354 1.00 0.00 102 SER A C 15
ATOM 23259 O O . SER A 1 75 ? 28.478 -31.068 34.441 1.00 0.00 102 SER A O 15
ATOM 23267 N N . VAL A 1 76 ? 30.463 -30.834 33.409 1.00 0.00 103 VAL A N 15
ATOM 23268 C CA . VAL A 1 76 ? 30.163 -31.849 32.408 1.00 0.00 103 VAL A CA 15
ATOM 23269 C C . VAL A 1 76 ? 31.185 -32.979 32.501 1.00 0.00 103 VAL A C 15
ATOM 23270 O O . VAL A 1 76 ? 32.391 -32.730 32.521 1.00 0.00 103 VAL A O 15
ATOM 23283 N N . GLY A 1 77 ? 30.704 -34.215 32.575 1.00 0.00 104 GLY A N 15
ATOM 23284 C CA . GLY A 1 77 ? 31.602 -35.359 32.687 1.00 0.00 104 GLY A CA 15
ATOM 23285 C C . GLY A 1 77 ? 32.389 -35.574 31.399 1.00 0.00 104 GLY A C 15
ATOM 23286 O O . GLY A 1 77 ? 31.917 -35.246 30.310 1.00 0.00 104 GLY A O 15
ATOM 23290 N N . ASP A 1 78 ? 33.589 -36.133 31.531 1.00 0.00 105 ASP A N 15
ATOM 23291 C CA . ASP A 1 78 ? 34.429 -36.395 30.368 1.00 0.00 105 ASP A CA 15
ATOM 23292 C C . ASP A 1 78 ? 34.078 -37.753 29.773 1.00 0.00 105 ASP A C 15
ATOM 23293 O O . ASP A 1 78 ? 33.893 -38.729 30.500 1.00 0.00 105 ASP A O 15
ATOM 23302 N N . GLY A 1 79 ? 33.976 -37.811 28.452 1.00 0.00 106 GLY A N 15
ATOM 23303 C CA . GLY A 1 79 ? 33.642 -39.059 27.780 1.00 0.00 106 GLY A CA 15
ATOM 23304 C C . GLY A 1 79 ? 32.134 -39.306 27.830 1.00 0.00 106 GLY A C 15
ATOM 23305 O O . GLY A 1 79 ? 31.648 -40.338 27.366 1.00 0.00 106 GLY A O 15
ATOM 23309 N N . GLU A 1 80 ? 31.396 -38.351 28.401 1.00 0.00 107 GLU A N 15
ATOM 23310 C CA . GLU A 1 80 ? 29.951 -38.472 28.513 1.00 0.00 107 GLU A CA 15
ATOM 23311 C C . GLU A 1 80 ? 29.268 -37.814 27.325 1.00 0.00 107 GLU A C 15
ATOM 23312 O O . GLU A 1 80 ? 29.541 -36.660 26.998 1.00 0.00 107 GLU A O 15
ATOM 23324 N N . THR A 1 81 ? 28.374 -38.554 26.690 1.00 0.00 108 THR A N 15
ATOM 23325 C CA . THR A 1 81 ? 27.640 -38.024 25.550 1.00 0.00 108 THR A CA 15
ATOM 23326 C C . THR A 1 81 ? 26.709 -36.911 26.010 1.00 0.00 108 THR A C 15
ATOM 23327 O O . THR A 1 81 ? 26.017 -37.052 27.016 1.00 0.00 108 THR A O 15
ATOM 23338 N N . VAL A 1 82 ? 26.711 -35.791 25.291 1.00 0.00 109 VAL A N 15
ATOM 23339 C CA . VAL A 1 82 ? 25.869 -34.662 25.683 1.00 0.00 109 VAL A CA 15
ATOM 23340 C C . VAL A 1 82 ? 25.038 -34.152 24.510 1.00 0.00 109 VAL A C 15
ATOM 23341 O O . VAL A 1 82 ? 25.383 -34.368 23.353 1.00 0.00 109 VAL A O 15
ATOM 23354 N N . GLU A 1 83 ? 23.955 -33.444 24.822 1.00 0.00 110 GLU A N 15
ATOM 23355 C CA . GLU A 1 83 ? 23.094 -32.885 23.792 1.00 0.00 110 GLU A CA 15
ATOM 23356 C C . GLU A 1 83 ? 23.092 -31.370 23.937 1.00 0.00 110 GLU A C 15
ATOM 23357 O O . GLU A 1 83 ? 22.886 -30.853 25.032 1.00 0.00 110 GLU A O 15
ATOM 23369 N N . PHE A 1 84 ? 23.348 -30.655 22.850 1.00 0.00 111 PHE A N 15
ATOM 23370 C CA . PHE A 1 84 ? 23.401 -29.204 22.936 1.00 0.00 111 PHE A CA 15
ATOM 23371 C C . PHE A 1 84 ? 23.163 -28.529 21.588 1.00 0.00 111 PHE A C 15
ATOM 23372 O O . PHE A 1 84 ? 23.317 -29.142 20.531 1.00 0.00 111 PHE A O 15
ATOM 23389 N N . ASP A 1 85 ? 22.811 -27.247 21.646 1.00 0.00 112 ASP A N 15
ATOM 23390 C CA . ASP A 1 85 ? 22.564 -26.462 20.446 1.00 0.00 112 ASP A CA 15
ATOM 23391 C C . ASP A 1 85 ? 23.861 -25.803 20.001 1.00 0.00 112 ASP A C 15
ATOM 23392 O O . ASP A 1 85 ? 24.875 -25.896 20.692 1.00 0.00 112 ASP A O 15
ATOM 23401 N N . VAL A 1 86 ? 23.833 -25.139 18.854 1.00 0.00 113 VAL A N 15
ATOM 23402 C CA . VAL A 1 86 ? 25.026 -24.469 18.359 1.00 0.00 113 VAL A CA 15
ATOM 23403 C C . VAL A 1 86 ? 24.709 -23.015 18.033 1.00 0.00 113 VAL A C 15
ATOM 23404 O O . VAL A 1 86 ? 23.770 -22.724 17.292 1.00 0.00 113 VAL A O 15
ATOM 23417 N N . VAL A 1 87 ? 25.505 -22.109 18.583 1.00 0.00 114 VAL A N 15
ATOM 23418 C CA . VAL A 1 87 ? 25.309 -20.686 18.342 1.00 0.00 114 VAL A CA 15
ATOM 23419 C C . VAL A 1 87 ? 26.557 -20.107 17.693 1.00 0.00 114 VAL A C 15
ATOM 23420 O O . VAL A 1 87 ? 27.672 -20.349 18.147 1.00 0.00 114 VAL A O 15
ATOM 23433 N N . GLU A 1 88 ? 26.370 -19.365 16.612 1.00 0.00 115 GLU A N 15
ATOM 23434 C CA . GLU A 1 88 ? 27.504 -18.781 15.909 1.00 0.00 115 GLU A CA 15
ATOM 23435 C C . GLU A 1 88 ? 28.106 -17.630 16.709 1.00 0.00 115 GLU A C 15
ATOM 23436 O O . GLU A 1 88 ? 27.469 -16.596 16.912 1.00 0.00 115 GLU A O 15
ATOM 23448 N N . GLY A 1 89 ? 29.343 -17.822 17.163 1.00 0.00 116 GLY A N 15
ATOM 23449 C CA . GLY A 1 89 ? 30.037 -16.800 17.938 1.00 0.00 116 GLY A CA 15
ATOM 23450 C C . GLY A 1 89 ? 30.718 -15.791 17.020 1.00 0.00 116 GLY A C 15
ATOM 23451 O O . GLY A 1 89 ? 30.643 -15.901 15.796 1.00 0.00 116 GLY A O 15
ATOM 23455 N N . GLU A 1 90 ? 31.380 -14.805 17.618 1.00 0.00 117 GLU A N 15
ATOM 23456 C CA . GLU A 1 90 ? 32.065 -13.775 16.843 1.00 0.00 117 GLU A CA 15
ATOM 23457 C C . GLU A 1 90 ? 33.273 -14.355 16.111 1.00 0.00 117 GLU A C 15
ATOM 23458 O O . GLU A 1 90 ? 33.656 -13.869 15.048 1.00 0.00 117 GLU A O 15
ATOM 23470 N N . LYS A 1 91 ? 33.870 -15.393 16.686 1.00 0.00 118 LYS A N 15
ATOM 23471 C CA . LYS A 1 91 ? 35.043 -16.017 16.081 1.00 0.00 118 LYS A CA 15
ATOM 23472 C C . LYS A 1 91 ? 34.763 -17.467 15.688 1.00 0.00 118 LYS A C 15
ATOM 23473 O O . LYS A 1 91 ? 35.433 -18.019 14.816 1.00 0.00 118 LYS A O 15
ATOM 23492 N N . GLY A 1 92 ? 33.775 -18.084 16.333 1.00 0.00 119 GLY A N 15
ATOM 23493 C CA . GLY A 1 92 ? 33.443 -19.473 16.042 1.00 0.00 119 GLY A CA 15
ATOM 23494 C C . GLY A 1 92 ? 32.151 -19.876 16.738 1.00 0.00 119 GLY A C 15
ATOM 23495 O O . GLY A 1 92 ? 31.598 -19.115 17.531 1.00 0.00 119 GLY A O 15
ATOM 23499 N N . ALA A 1 93 ? 31.672 -21.079 16.440 1.00 0.00 120 ALA A N 15
ATOM 23500 C CA . ALA A 1 93 ? 30.434 -21.562 17.038 1.00 0.00 120 ALA A CA 15
ATOM 23501 C C . ALA A 1 93 ? 30.636 -21.856 18.522 1.00 0.00 120 ALA A C 15
ATOM 23502 O O . ALA A 1 93 ? 31.753 -22.124 18.965 1.00 0.00 120 ALA A O 15
ATOM 23509 N N . GLU A 1 94 ? 29.547 -21.807 19.280 1.00 0.00 121 GLU A N 15
ATOM 23510 C CA . GLU A 1 94 ? 29.605 -22.090 20.712 1.00 0.00 121 GLU A CA 15
ATOM 23511 C C . GLU A 1 94 ? 28.435 -22.969 21.134 1.00 0.00 121 GLU A C 15
ATOM 23512 O O . GLU A 1 94 ? 27.413 -23.029 20.456 1.00 0.00 121 GLU A O 15
ATOM 23524 N N . ALA A 1 95 ? 28.592 -23.655 22.256 1.00 0.00 122 ALA A N 15
ATOM 23525 C CA . ALA A 1 95 ? 27.546 -24.541 22.752 1.00 0.00 122 ALA A CA 15
ATOM 23526 C C . ALA A 1 95 ? 26.705 -23.848 23.822 1.00 0.00 122 ALA A C 15
ATOM 23527 O O . ALA A 1 95 ? 27.203 -23.008 24.572 1.00 0.00 122 ALA A O 15
ATOM 23534 N N . ALA A 1 96 ? 25.427 -24.211 23.888 1.00 0.00 123 ALA A N 15
ATOM 23535 C CA . ALA A 1 96 ? 24.519 -23.623 24.867 1.00 0.00 123 ALA A CA 15
ATOM 23536 C C . ALA A 1 96 ? 23.397 -24.602 25.201 1.00 0.00 123 ALA A C 15
ATOM 23537 O O . ALA A 1 96 ? 23.104 -25.509 24.424 1.00 0.00 123 ALA A O 15
ATOM 23544 N N . ASN A 1 97 ? 22.773 -24.417 26.360 1.00 0.00 124 ASN A N 15
ATOM 23545 C CA . ASN A 1 97 ? 21.690 -25.304 26.772 1.00 0.00 124 ASN A CA 15
ATOM 23546 C C . ASN A 1 97 ? 22.151 -26.757 26.716 1.00 0.00 124 ASN A C 15
ATOM 23547 O O . ASN A 1 97 ? 21.467 -27.617 26.162 1.00 0.00 124 ASN A O 15
ATOM 23558 N N . VAL A 1 98 ? 23.323 -27.017 27.284 1.00 0.00 125 VAL A N 15
ATOM 23559 C CA . VAL A 1 98 ? 23.883 -28.364 27.277 1.00 0.00 125 VAL A CA 15
ATOM 23560 C C . VAL A 1 98 ? 23.168 -29.260 28.282 1.00 0.00 125 VAL A C 15
ATOM 23561 O O . VAL A 1 98 ? 23.081 -28.937 29.467 1.00 0.00 125 VAL A O 15
ATOM 23574 N N . THR A 1 99 ? 22.671 -30.391 27.798 1.00 0.00 126 THR A N 15
ATOM 23575 C CA . THR A 1 99 ? 21.973 -31.344 28.652 1.00 0.00 126 THR A CA 15
ATOM 23576 C C . THR A 1 99 ? 22.421 -32.758 28.317 1.00 0.00 126 THR A C 15
ATOM 23577 O O . THR A 1 99 ? 23.083 -32.978 27.309 1.00 0.00 126 THR A O 15
ATOM 23588 N N . GLY A 1 100 ? 22.045 -33.715 29.150 1.00 0.00 127 GLY A N 15
ATOM 23589 C CA . GLY A 1 100 ? 22.406 -35.104 28.890 1.00 0.00 127 GLY A CA 15
ATOM 23590 C C . GLY A 1 100 ? 21.494 -35.662 27.804 1.00 0.00 127 GLY A C 15
ATOM 23591 O O . GLY A 1 100 ? 20.578 -34.978 27.348 1.00 0.00 127 GLY A O 15
ATOM 23595 N N . PRO A 1 101 ? 21.721 -36.869 27.371 1.00 0.00 128 PRO A N 15
ATOM 23596 C CA . PRO A 1 101 ? 20.896 -37.493 26.300 1.00 0.00 128 PRO A CA 15
ATOM 23597 C C . PRO A 1 101 ? 19.484 -37.818 26.780 1.00 0.00 128 PRO A C 15
ATOM 23598 O O . PRO A 1 101 ? 19.294 -38.315 27.890 1.00 0.00 128 PRO A O 15
ATOM 23609 N N . GLY A 1 102 ? 18.498 -37.541 25.932 1.00 0.00 129 GLY A N 15
ATOM 23610 C CA . GLY A 1 102 ? 17.108 -37.818 26.272 1.00 0.00 129 GLY A CA 15
ATOM 23611 C C . GLY A 1 102 ? 16.585 -36.834 27.317 1.00 0.00 129 GLY A C 15
ATOM 23612 O O . GLY A 1 102 ? 15.593 -37.109 27.994 1.00 0.00 129 GLY A O 15
ATOM 23616 N N . GLY A 1 103 ? 17.256 -35.693 27.454 1.00 0.00 130 GLY A N 15
ATOM 23617 C CA . GLY A 1 103 ? 16.847 -34.696 28.438 1.00 0.00 130 GLY A CA 15
ATOM 23618 C C . GLY A 1 103 ? 17.396 -35.030 29.829 1.00 0.00 130 GLY A C 15
ATOM 23619 O O . GLY A 1 103 ? 17.131 -34.317 30.795 1.00 0.00 130 GLY A O 15
ATOM 23623 N N . VAL A 1 104 ? 18.159 -36.118 29.922 1.00 0.00 131 VAL A N 15
ATOM 23624 C CA . VAL A 1 104 ? 18.744 -36.536 31.191 1.00 0.00 131 VAL A CA 15
ATOM 23625 C C . VAL A 1 104 ? 19.715 -35.469 31.716 1.00 0.00 131 VAL A C 15
ATOM 23626 O O . VAL A 1 104 ? 20.491 -34.920 30.940 1.00 0.00 131 VAL A O 15
ATOM 23639 N N . PRO A 1 105 ? 19.710 -35.155 32.993 1.00 0.00 132 PRO A N 15
ATOM 23640 C CA . PRO A 1 105 ? 20.650 -34.134 33.556 1.00 0.00 132 PRO A CA 15
ATOM 23641 C C . PRO A 1 105 ? 22.108 -34.532 33.319 1.00 0.00 132 PRO A C 15
ATOM 23642 O O . PRO A 1 105 ? 22.436 -35.717 33.286 1.00 0.00 132 PRO A O 15
ATOM 23653 N N . VAL A 1 106 ? 22.980 -33.540 33.153 1.00 0.00 133 VAL A N 15
ATOM 23654 C CA . VAL A 1 106 ? 24.395 -33.822 32.917 1.00 0.00 133 VAL A CA 15
ATOM 23655 C C . VAL A 1 106 ? 25.036 -34.437 34.158 1.00 0.00 133 VAL A C 15
ATOM 23656 O O . VAL A 1 106 ? 24.915 -33.902 35.259 1.00 0.00 133 VAL A O 15
ATOM 23669 N N . GLN A 1 107 ? 25.706 -35.571 33.971 1.00 0.00 134 GLN A N 15
ATOM 23670 C CA . GLN A 1 107 ? 26.347 -36.264 35.084 1.00 0.00 134 GLN A CA 15
ATOM 23671 C C . GLN A 1 107 ? 27.449 -35.401 35.688 1.00 0.00 134 GLN A C 15
ATOM 23672 O O . GLN A 1 107 ? 27.617 -35.353 36.905 1.00 0.00 134 GLN A O 15
ATOM 23686 N N . GLY A 1 108 ? 28.189 -34.719 34.825 1.00 0.00 135 GLY A N 15
ATOM 23687 C CA . GLY A 1 108 ? 29.267 -33.844 35.276 1.00 0.00 135 GLY A CA 15
ATOM 23688 C C . GLY A 1 108 ? 30.550 -34.624 35.541 1.00 0.00 135 GLY A C 15
ATOM 23689 O O . GLY A 1 108 ? 30.623 -35.827 35.291 1.00 0.00 135 GLY A O 15
ATOM 23693 N N . SER A 1 109 ? 31.561 -33.920 36.044 1.00 0.00 136 SER A N 15
ATOM 23694 C CA . SER A 1 109 ? 32.848 -34.535 36.337 1.00 0.00 136 SER A CA 15
ATOM 23695 C C . SER A 1 109 ? 32.981 -34.813 37.831 1.00 0.00 136 SER A C 15
ATOM 23696 O O . SER A 1 109 ? 32.269 -34.227 38.648 1.00 0.00 136 SER A O 15
ATOM 23704 N N . LYS A 1 110 ? 33.893 -35.710 38.176 1.00 0.00 137 LYS A N 15
ATOM 23705 C CA . LYS A 1 110 ? 34.122 -36.069 39.571 1.00 0.00 137 LYS A CA 15
ATOM 23706 C C . LYS A 1 110 ? 34.570 -34.851 40.366 1.00 0.00 137 LYS A C 15
ATOM 23707 O O . LYS A 1 110 ? 34.189 -34.677 41.524 1.00 0.00 137 LYS A O 15
ATOM 23726 N N . TYR A 1 111 ? 35.385 -34.018 39.738 1.00 0.00 138 TYR A N 15
ATOM 23727 C CA . TYR A 1 111 ? 35.883 -32.814 40.394 1.00 0.00 138 TYR A CA 15
ATOM 23728 C C . TYR A 1 111 ? 34.743 -31.849 40.710 1.00 0.00 138 TYR A C 15
ATOM 23729 O O . TYR A 1 111 ? 34.923 -30.904 41.479 1.00 0.00 138 TYR A O 15
ATOM 23747 N N . ALA A 1 112 ? 33.577 -32.080 40.116 1.00 0.00 139 ALA A N 15
ATOM 23748 C CA . ALA A 1 112 ? 32.437 -31.205 40.356 1.00 0.00 139 ALA A CA 15
ATOM 23749 C C . ALA A 1 112 ? 32.081 -31.188 41.836 1.00 0.00 139 ALA A C 15
ATOM 23750 O O . ALA A 1 112 ? 32.101 -32.222 42.504 1.00 0.00 139 ALA A O 15
ATOM 23757 N N . ALA A 1 113 ? 31.760 -30.004 42.344 1.00 0.00 140 ALA A N 15
ATOM 23758 C CA . ALA A 1 113 ? 31.404 -29.855 43.749 1.00 0.00 140 ALA A CA 15
ATOM 23759 C C . ALA A 1 113 ? 30.078 -30.547 44.042 1.00 0.00 140 ALA A C 15
ATOM 23760 O O . ALA A 1 113 ? 29.111 -30.250 43.357 1.00 0.00 140 ALA A O 15
ATOM 23986 N N . ASP A 1 24 ? 23.723 -9.736 16.986 1.00 0.00 51 ASP A N 16
ATOM 23987 C CA . ASP A 1 24 ? 22.574 -10.684 16.931 1.00 0.00 51 ASP A CA 16
ATOM 23988 C C . ASP A 1 24 ? 23.098 -12.115 16.903 1.00 0.00 51 ASP A C 16
ATOM 23989 O O . ASP A 1 24 ? 23.819 -12.504 15.984 1.00 0.00 51 ASP A O 16
ATOM 23998 N N . LYS A 1 25 ? 22.738 -12.891 17.921 1.00 0.00 52 LYS A N 16
ATOM 23999 C CA . LYS A 1 25 ? 23.188 -14.273 18.010 1.00 0.00 52 LYS A CA 16
ATOM 24000 C C . LYS A 1 25 ? 22.484 -15.126 16.959 1.00 0.00 52 LYS A C 16
ATOM 24001 O O . LYS A 1 25 ? 21.352 -14.837 16.569 1.00 0.00 52 LYS A O 16
ATOM 24020 N N . LYS A 1 26 ? 23.160 -16.175 16.502 1.00 0.00 53 LYS A N 16
ATOM 24021 C CA . LYS A 1 26 ? 22.580 -17.068 15.505 1.00 0.00 53 LYS A CA 16
ATOM 24022 C C . LYS A 1 26 ? 22.665 -18.513 15.957 1.00 0.00 53 LYS A C 16
ATOM 24023 O O . LYS A 1 26 ? 23.727 -18.997 16.350 1.00 0.00 53 LYS A O 16
ATOM 24042 N N . VAL A 1 27 ? 21.538 -19.201 15.881 1.00 0.00 54 VAL A N 16
ATOM 24043 C CA . VAL A 1 27 ? 21.481 -20.597 16.272 1.00 0.00 54 VAL A CA 16
ATOM 24044 C C . VAL A 1 27 ? 21.747 -21.474 15.056 1.00 0.00 54 VAL A C 16
ATOM 24045 O O . VAL A 1 27 ? 20.865 -21.683 14.222 1.00 0.00 54 VAL A O 16
ATOM 24058 N N . ILE A 1 28 ? 22.974 -21.966 14.956 1.00 0.00 55 ILE A N 16
ATOM 24059 C CA . ILE A 1 28 ? 23.362 -22.813 13.837 1.00 0.00 55 ILE A CA 16
ATOM 24060 C C . ILE A 1 28 ? 22.561 -24.111 13.829 1.00 0.00 55 ILE A C 16
ATOM 24061 O O . ILE A 1 28 ? 22.095 -24.558 12.781 1.00 0.00 55 ILE A O 16
ATOM 24077 N N . ALA A 1 29 ? 22.415 -24.717 15.002 1.00 0.00 56 ALA A N 16
ATOM 24078 C CA . ALA A 1 29 ? 21.682 -25.972 15.113 1.00 0.00 56 ALA A CA 16
ATOM 24079 C C . ALA A 1 29 ? 21.003 -26.092 16.474 1.00 0.00 56 ALA A C 16
ATOM 24080 O O . ALA A 1 29 ? 21.335 -25.372 17.415 1.00 0.00 56 ALA A O 16
ATOM 24087 N N . THR A 1 30 ? 20.050 -27.014 16.564 1.00 0.00 57 THR A N 16
ATOM 24088 C CA . THR A 1 30 ? 19.314 -27.238 17.801 1.00 0.00 57 THR A CA 16
ATOM 24089 C C . THR A 1 30 ? 19.916 -28.426 18.550 1.00 0.00 57 THR A C 16
ATOM 24090 O O . THR A 1 30 ? 21.126 -28.635 18.501 1.00 0.00 57 THR A O 16
ATOM 24101 N N . LYS A 1 31 ? 19.093 -29.196 19.255 1.00 0.00 58 LYS A N 16
ATOM 24102 C CA . LYS A 1 31 ? 19.612 -30.326 20.014 1.00 0.00 58 LYS A CA 16
ATOM 24103 C C . LYS A 1 31 ? 20.498 -31.200 19.129 1.00 0.00 58 LYS A C 16
ATOM 24104 O O . LYS A 1 31 ? 20.037 -31.788 18.151 1.00 0.00 58 LYS A O 16
ATOM 24123 N N . VAL A 1 32 ? 21.776 -31.274 19.489 1.00 0.00 59 VAL A N 16
ATOM 24124 C CA . VAL A 1 32 ? 22.738 -32.075 18.741 1.00 0.00 59 VAL A CA 16
ATOM 24125 C C . VAL A 1 32 ? 23.556 -32.948 19.680 1.00 0.00 59 VAL A C 16
ATOM 24126 O O . VAL A 1 32 ? 24.115 -32.458 20.661 1.00 0.00 59 VAL A O 16
ATOM 24139 N N . LEU A 1 33 ? 23.643 -34.235 19.369 1.00 0.00 60 LEU A N 16
ATOM 24140 C CA . LEU A 1 33 ? 24.423 -35.145 20.193 1.00 0.00 60 LEU A CA 16
ATOM 24141 C C . LEU A 1 33 ? 25.908 -34.901 19.967 1.00 0.00 60 LEU A C 16
ATOM 24142 O O . LEU A 1 33 ? 26.357 -34.722 18.835 1.00 0.00 60 LEU A O 16
ATOM 24158 N N . GLY A 1 34 ? 26.661 -34.897 21.056 1.00 0.00 61 GLY A N 16
ATOM 24159 C CA . GLY A 1 34 ? 28.093 -34.668 20.987 1.00 0.00 61 GLY A CA 16
ATOM 24160 C C . GLY A 1 34 ? 28.794 -35.417 22.109 1.00 0.00 61 GLY A C 16
ATOM 24161 O O . GLY A 1 34 ? 28.149 -36.065 22.927 1.00 0.00 61 GLY A O 16
ATOM 24165 N N . THR A 1 35 ? 30.113 -35.328 22.136 1.00 0.00 62 THR A N 16
ATOM 24166 C CA . THR A 1 35 ? 30.894 -36.001 23.161 1.00 0.00 62 THR A CA 16
ATOM 24167 C C . THR A 1 35 ? 31.848 -35.022 23.833 1.00 0.00 62 THR A C 16
ATOM 24168 O O . THR A 1 35 ? 32.498 -34.218 23.168 1.00 0.00 62 THR A O 16
ATOM 24179 N N . VAL A 1 36 ? 31.921 -35.091 25.157 1.00 0.00 63 VAL A N 16
ATOM 24180 C CA . VAL A 1 36 ? 32.788 -34.191 25.905 1.00 0.00 63 VAL A CA 16
ATOM 24181 C C . VAL A 1 36 ? 34.244 -34.633 25.802 1.00 0.00 63 VAL A C 16
ATOM 24182 O O . VAL A 1 36 ? 34.633 -35.651 26.372 1.00 0.00 63 VAL A O 16
ATOM 24195 N N . LYS A 1 37 ? 35.048 -33.856 25.083 1.00 0.00 64 LYS A N 16
ATOM 24196 C CA . LYS A 1 37 ? 36.460 -34.186 24.938 1.00 0.00 64 LYS A CA 16
ATOM 24197 C C . LYS A 1 37 ? 37.117 -34.156 26.316 1.00 0.00 64 LYS A C 16
ATOM 24198 O O . LYS A 1 37 ? 37.816 -35.086 26.716 1.00 0.00 64 LYS A O 16
ATOM 24217 N N . TRP A 1 38 ? 36.845 -33.071 27.038 1.00 0.00 65 TRP A N 16
ATOM 24218 C CA . TRP A 1 38 ? 37.350 -32.886 28.398 1.00 0.00 65 TRP A CA 16
ATOM 24219 C C . TRP A 1 38 ? 36.782 -31.599 28.993 1.00 0.00 65 TRP A C 16
ATOM 24220 O O . TRP A 1 38 ? 36.550 -30.626 28.276 1.00 0.00 65 TRP A O 16
ATOM 24241 N N . PHE A 1 39 ? 36.568 -31.595 30.305 1.00 0.00 66 PHE A N 16
ATOM 24242 C CA . PHE A 1 39 ? 36.038 -30.415 30.980 1.00 0.00 66 PHE A CA 16
ATOM 24243 C C . PHE A 1 39 ? 36.784 -30.183 32.291 1.00 0.00 66 PHE A C 16
ATOM 24244 O O . PHE A 1 39 ? 36.713 -31.003 33.206 1.00 0.00 66 PHE A O 16
ATOM 24261 N N . ASN A 1 40 ? 37.499 -29.068 32.379 1.00 0.00 67 ASN A N 16
ATOM 24262 C CA . ASN A 1 40 ? 38.249 -28.757 33.592 1.00 0.00 67 ASN A CA 16
ATOM 24263 C C . ASN A 1 40 ? 37.428 -27.885 34.531 1.00 0.00 67 ASN A C 16
ATOM 24264 O O . ASN A 1 40 ? 37.173 -26.715 34.248 1.00 0.00 67 ASN A O 16
ATOM 24275 N N . VAL A 1 41 ? 37.016 -28.467 35.648 1.00 0.00 68 VAL A N 16
ATOM 24276 C CA . VAL A 1 41 ? 36.204 -27.751 36.623 1.00 0.00 68 VAL A CA 16
ATOM 24277 C C . VAL A 1 41 ? 36.944 -26.537 37.180 1.00 0.00 68 VAL A C 16
ATOM 24278 O O . VAL A 1 41 ? 36.376 -25.449 37.285 1.00 0.00 68 VAL A O 16
ATOM 24291 N N . ARG A 1 42 ? 38.203 -26.733 37.560 1.00 0.00 69 ARG A N 16
ATOM 24292 C CA . ARG A 1 42 ? 38.994 -25.648 38.135 1.00 0.00 69 ARG A CA 16
ATOM 24293 C C . ARG A 1 42 ? 39.185 -24.488 37.157 1.00 0.00 69 ARG A C 16
ATOM 24294 O O . ARG A 1 42 ? 39.071 -23.324 37.540 1.00 0.00 69 ARG A O 16
ATOM 24315 N N . ASN A 1 43 ? 39.488 -24.801 35.903 1.00 0.00 70 ASN A N 16
ATOM 24316 C CA . ASN A 1 43 ? 39.703 -23.754 34.906 1.00 0.00 70 ASN A CA 16
ATOM 24317 C C . ASN A 1 43 ? 38.436 -22.925 34.708 1.00 0.00 70 ASN A C 16
ATOM 24318 O O . ASN A 1 43 ? 38.498 -21.705 34.562 1.00 0.00 70 ASN A O 16
ATOM 24329 N N . GLY A 1 44 ? 37.288 -23.595 34.713 1.00 0.00 71 GLY A N 16
ATOM 24330 C CA . GLY A 1 44 ? 36.011 -22.907 34.549 1.00 0.00 71 GLY A CA 16
ATOM 24331 C C . GLY A 1 44 ? 35.514 -22.937 33.100 1.00 0.00 71 GLY A C 16
ATOM 24332 O O . GLY A 1 44 ? 34.480 -22.347 32.790 1.00 0.00 71 GLY A O 16
ATOM 24336 N N . TYR A 1 45 ? 36.233 -23.631 32.219 1.00 0.00 72 TYR A N 16
ATOM 24337 C CA . TYR A 1 45 ? 35.808 -23.719 30.823 1.00 0.00 72 TYR A CA 16
ATOM 24338 C C . TYR A 1 45 ? 36.227 -25.064 30.232 1.00 0.00 72 TYR A C 16
ATOM 24339 O O . TYR A 1 45 ? 37.104 -25.738 30.771 1.00 0.00 72 TYR A O 16
ATOM 24357 N N . GLY A 1 46 ? 35.592 -25.462 29.128 1.00 0.00 73 GLY A N 16
ATOM 24358 C CA . GLY A 1 46 ? 35.922 -26.737 28.500 1.00 0.00 73 GLY A CA 16
ATOM 24359 C C . GLY A 1 46 ? 35.457 -26.784 27.048 1.00 0.00 73 GLY A C 16
ATOM 24360 O O . GLY A 1 46 ? 34.940 -25.802 26.517 1.00 0.00 73 GLY A O 16
ATOM 24364 N N . PHE A 1 47 ? 35.664 -27.933 26.409 1.00 0.00 74 PHE A N 16
ATOM 24365 C CA . PHE A 1 47 ? 35.279 -28.107 25.010 1.00 0.00 74 PHE A CA 16
ATOM 24366 C C . PHE A 1 47 ? 34.494 -29.397 24.784 1.00 0.00 74 PHE A C 16
ATOM 24367 O O . PHE A 1 47 ? 34.725 -30.406 25.447 1.00 0.00 74 PHE A O 16
ATOM 24384 N N . ILE A 1 48 ? 33.577 -29.349 23.819 1.00 0.00 75 ILE A N 16
ATOM 24385 C CA . ILE A 1 48 ? 32.767 -30.509 23.466 1.00 0.00 75 ILE A CA 16
ATOM 24386 C C . ILE A 1 48 ? 32.988 -30.868 22.001 1.00 0.00 75 ILE A C 16
ATOM 24387 O O . ILE A 1 48 ? 32.853 -30.018 21.121 1.00 0.00 75 ILE A O 16
ATOM 24403 N N . ASN A 1 49 ? 33.321 -32.125 21.733 1.00 0.00 76 ASN A N 16
ATOM 24404 C CA . ASN A 1 49 ? 33.556 -32.553 20.358 1.00 0.00 76 ASN A CA 16
ATOM 24405 C C . ASN A 1 49 ? 32.280 -33.091 19.735 1.00 0.00 76 ASN A C 16
ATOM 24406 O O . ASN A 1 49 ? 31.800 -34.161 20.102 1.00 0.00 76 ASN A O 16
ATOM 24417 N N . ARG A 1 50 ? 31.744 -32.345 18.780 1.00 0.00 77 ARG A N 16
ATOM 24418 C CA . ARG A 1 50 ? 30.528 -32.772 18.098 1.00 0.00 77 ARG A CA 16
ATOM 24419 C C . ARG A 1 50 ? 30.772 -34.081 17.364 1.00 0.00 77 ARG A C 16
ATOM 24420 O O . ARG A 1 50 ? 31.789 -34.243 16.692 1.00 0.00 77 ARG A O 16
ATOM 24441 N N . ASN A 1 51 ? 29.836 -35.014 17.489 1.00 0.00 78 ASN A N 16
ATOM 24442 C CA . ASN A 1 51 ? 29.978 -36.297 16.814 1.00 0.00 78 ASN A CA 16
ATOM 24443 C C . ASN A 1 51 ? 29.525 -36.213 15.356 1.00 0.00 78 ASN A C 16
ATOM 24444 O O . ASN A 1 51 ? 29.710 -37.157 14.590 1.00 0.00 78 ASN A O 16
ATOM 24455 N N . ASP A 1 52 ? 28.950 -35.071 14.963 1.00 0.00 79 ASP A N 16
ATOM 24456 C CA . ASP A 1 52 ? 28.484 -34.905 13.592 1.00 0.00 79 ASP A CA 16
ATOM 24457 C C . ASP A 1 52 ? 29.557 -34.220 12.752 1.00 0.00 79 ASP A C 16
ATOM 24458 O O . ASP A 1 52 ? 29.684 -34.477 11.555 1.00 0.00 79 ASP A O 16
ATOM 24467 N N . THR A 1 53 ? 30.314 -33.334 13.391 1.00 0.00 80 THR A N 16
ATOM 24468 C CA . THR A 1 53 ? 31.349 -32.582 12.704 1.00 0.00 80 THR A CA 16
ATOM 24469 C C . THR A 1 53 ? 32.738 -32.902 13.255 1.00 0.00 80 THR A C 16
ATOM 24470 O O . THR A 1 53 ? 33.746 -32.501 12.673 1.00 0.00 80 THR A O 16
ATOM 24481 N N . LYS A 1 54 ? 32.793 -33.612 14.376 1.00 0.00 81 LYS A N 16
ATOM 24482 C CA . LYS A 1 54 ? 34.070 -33.938 14.988 1.00 0.00 81 LYS A CA 16
ATOM 24483 C C . LYS A 1 54 ? 34.876 -32.666 15.223 1.00 0.00 81 LYS A C 16
ATOM 24484 O O . LYS A 1 54 ? 36.103 -32.667 15.128 1.00 0.00 81 LYS A O 16
ATOM 24503 N N . GLU A 1 55 ? 34.172 -31.582 15.541 1.00 0.00 82 GLU A N 16
ATOM 24504 C CA . GLU A 1 55 ? 34.825 -30.305 15.803 1.00 0.00 82 GLU A CA 16
ATOM 24505 C C . GLU A 1 55 ? 34.510 -29.802 17.203 1.00 0.00 82 GLU A C 16
ATOM 24506 O O . GLU A 1 55 ? 33.358 -29.802 17.638 1.00 0.00 82 GLU A O 16
ATOM 24518 N N . ASP A 1 56 ? 35.554 -29.382 17.901 1.00 0.00 83 ASP A N 16
ATOM 24519 C CA . ASP A 1 56 ? 35.407 -28.871 19.260 1.00 0.00 83 ASP A CA 16
ATOM 24520 C C . ASP A 1 56 ? 34.615 -27.564 19.272 1.00 0.00 83 ASP A C 16
ATOM 24521 O O . ASP A 1 56 ? 34.681 -26.777 18.328 1.00 0.00 83 ASP A O 16
ATOM 24530 N N . VAL A 1 57 ? 33.869 -27.343 20.350 1.00 0.00 84 VAL A N 16
ATOM 24531 C CA . VAL A 1 57 ? 33.071 -26.128 20.486 1.00 0.00 84 VAL A CA 16
ATOM 24532 C C . VAL A 1 57 ? 33.268 -25.497 21.865 1.00 0.00 84 VAL A C 16
ATOM 24533 O O . VAL A 1 57 ? 33.568 -26.190 22.837 1.00 0.00 84 VAL A O 16
ATOM 24546 N N . PHE A 1 58 ? 33.099 -24.179 21.937 1.00 0.00 85 PHE A N 16
ATOM 24547 C CA . PHE A 1 58 ? 33.266 -23.454 23.196 1.00 0.00 85 PHE A CA 16
ATOM 24548 C C . PHE A 1 58 ? 32.086 -23.732 24.129 1.00 0.00 85 PHE A C 16
ATOM 24549 O O . PHE A 1 58 ? 30.932 -23.657 23.711 1.00 0.00 85 PHE A O 16
ATOM 24566 N N . VAL A 1 59 ? 32.371 -24.036 25.391 1.00 0.00 86 VAL A N 16
ATOM 24567 C CA . VAL A 1 59 ? 31.303 -24.291 26.353 1.00 0.00 86 VAL A CA 16
ATOM 24568 C C . VAL A 1 59 ? 31.683 -23.780 27.734 1.00 0.00 86 VAL A C 16
ATOM 24569 O O . VAL A 1 59 ? 32.842 -23.852 28.143 1.00 0.00 86 VAL A O 16
ATOM 24582 N N . HIS A 1 60 ? 30.691 -23.274 28.443 1.00 0.00 87 HIS A N 16
ATOM 24583 C CA . HIS A 1 60 ? 30.909 -22.744 29.782 1.00 0.00 87 HIS A CA 16
ATOM 24584 C C . HIS A 1 60 ? 29.795 -23.219 30.716 1.00 0.00 87 HIS A C 16
ATOM 24585 O O . HIS A 1 60 ? 28.720 -23.605 30.260 1.00 0.00 87 HIS A O 16
ATOM 24599 N N . GLN A 1 61 ? 30.067 -23.219 32.020 1.00 0.00 88 GLN A N 16
ATOM 24600 C CA . GLN A 1 61 ? 29.076 -23.679 32.994 1.00 0.00 88 GLN A CA 16
ATOM 24601 C C . GLN A 1 61 ? 27.785 -22.876 32.913 1.00 0.00 88 GLN A C 16
ATOM 24602 O O . GLN A 1 61 ? 26.717 -23.367 33.282 1.00 0.00 88 GLN A O 16
ATOM 24616 N N . THR A 1 62 ? 27.875 -21.654 32.422 1.00 0.00 89 THR A N 16
ATOM 24617 C CA . THR A 1 62 ? 26.688 -20.819 32.280 1.00 0.00 89 THR A CA 16
ATOM 24618 C C . THR A 1 62 ? 25.830 -21.306 31.113 1.00 0.00 89 THR A C 16
ATOM 24619 O O . THR A 1 62 ? 24.637 -21.009 31.042 1.00 0.00 89 THR A O 16
ATOM 24630 N N . ALA A 1 63 ? 26.443 -22.057 30.201 1.00 0.00 90 ALA A N 16
ATOM 24631 C CA . ALA A 1 63 ? 25.727 -22.583 29.046 1.00 0.00 90 ALA A CA 16
ATOM 24632 C C . ALA A 1 63 ? 25.024 -23.898 29.385 1.00 0.00 90 ALA A C 16
ATOM 24633 O O . ALA A 1 63 ? 24.272 -24.429 28.570 1.00 0.00 90 ALA A O 16
ATOM 24640 N N . ILE A 1 64 ? 25.288 -24.434 30.576 1.00 0.00 91 ILE A N 16
ATOM 24641 C CA . ILE A 1 64 ? 24.682 -25.696 30.980 1.00 0.00 91 ILE A CA 16
ATOM 24642 C C . ILE A 1 64 ? 23.352 -25.466 31.696 1.00 0.00 91 ILE A C 16
ATOM 24643 O O . ILE A 1 64 ? 23.317 -25.235 32.904 1.00 0.00 91 ILE A O 16
ATOM 24659 N N . LYS A 1 65 ? 22.262 -25.539 30.935 1.00 0.00 92 LYS A N 16
ATOM 24660 C CA . LYS A 1 65 ? 20.926 -25.356 31.495 1.00 0.00 92 LYS A CA 16
ATOM 24661 C C . LYS A 1 65 ? 20.585 -26.457 32.496 1.00 0.00 92 LYS A C 16
ATOM 24662 O O . LYS A 1 65 ? 19.938 -26.206 33.512 1.00 0.00 92 LYS A O 16
ATOM 24681 N N . LYS A 1 66 ? 21.009 -27.681 32.193 1.00 0.00 93 LYS A N 16
ATOM 24682 C CA . LYS A 1 66 ? 20.739 -28.812 33.078 1.00 0.00 93 LYS A CA 16
ATOM 24683 C C . LYS A 1 66 ? 22.031 -29.496 33.503 1.00 0.00 93 LYS A C 16
ATOM 24684 O O . LYS A 1 66 ? 22.969 -29.619 32.716 1.00 0.00 93 LYS A O 16
ATOM 24703 N N . ASN A 1 67 ? 22.069 -29.945 34.751 1.00 0.00 94 ASN A N 16
ATOM 24704 C CA . ASN A 1 67 ? 23.249 -30.617 35.276 1.00 0.00 94 ASN A CA 16
ATOM 24705 C C . ASN A 1 67 ? 22.860 -31.573 36.394 1.00 0.00 94 ASN A C 16
ATOM 24706 O O . ASN A 1 67 ? 21.692 -31.655 36.775 1.00 0.00 94 ASN A O 16
ATOM 24717 N N . ASN A 1 68 ? 23.843 -32.294 36.919 1.00 0.00 95 ASN A N 16
ATOM 24718 C CA . ASN A 1 68 ? 23.579 -33.243 37.993 1.00 0.00 95 ASN A CA 16
ATOM 24719 C C . ASN A 1 68 ? 23.077 -32.488 39.237 1.00 0.00 95 ASN A C 16
ATOM 24720 O O . ASN A 1 68 ? 23.797 -31.645 39.771 1.00 0.00 95 ASN A O 16
ATOM 24731 N N . PRO A 1 69 ? 21.871 -32.748 39.711 1.00 0.00 96 PRO A N 16
ATOM 24732 C CA . PRO A 1 69 ? 21.327 -32.056 40.922 1.00 0.00 96 PRO A CA 16
ATOM 24733 C C . PRO A 1 69 ? 22.197 -32.267 42.156 1.00 0.00 96 PRO A C 16
ATOM 24734 O O . PRO A 1 69 ? 22.334 -31.373 42.991 1.00 0.00 96 PRO A O 16
ATOM 24745 N N . ARG A 1 70 ? 22.791 -33.446 42.258 1.00 0.00 97 ARG A N 16
ATOM 24746 C CA . ARG A 1 70 ? 23.658 -33.753 43.385 1.00 0.00 97 ARG A CA 16
ATOM 24747 C C . ARG A 1 70 ? 24.897 -32.859 43.365 1.00 0.00 97 ARG A C 16
ATOM 24748 O O . ARG A 1 70 ? 25.568 -32.694 44.383 1.00 0.00 97 ARG A O 16
ATOM 24769 N N . LYS A 1 71 ? 25.204 -32.286 42.197 1.00 0.00 98 LYS A N 16
ATOM 24770 C CA . LYS A 1 71 ? 26.374 -31.427 42.066 1.00 0.00 98 LYS A CA 16
ATOM 24771 C C . LYS A 1 71 ? 25.977 -29.958 42.179 1.00 0.00 98 LYS A C 16
ATOM 24772 O O . LYS A 1 71 ? 25.262 -29.432 41.326 1.00 0.00 98 LYS A O 16
ATOM 24791 N N . TYR A 1 72 ? 26.447 -29.298 43.235 1.00 0.00 99 TYR A N 16
ATOM 24792 C CA . TYR A 1 72 ? 26.139 -27.885 43.438 1.00 0.00 99 TYR A CA 16
ATOM 24793 C C . TYR A 1 72 ? 26.663 -27.045 42.277 1.00 0.00 99 TYR A C 16
ATOM 24794 O O . TYR A 1 72 ? 25.948 -26.207 41.731 1.00 0.00 99 TYR A O 16
ATOM 24812 N N . LEU A 1 73 ? 27.917 -27.277 41.907 1.00 0.00 100 LEU A N 16
ATOM 24813 C CA . LEU A 1 73 ? 28.532 -26.542 40.810 1.00 0.00 100 LEU A CA 16
ATOM 24814 C C . LEU A 1 73 ? 28.323 -27.286 39.496 1.00 0.00 100 LEU A C 16
ATOM 24815 O O . LEU A 1 73 ? 28.575 -28.487 39.408 1.00 0.00 100 LEU A O 16
ATOM 24831 N N . ARG A 1 74 ? 27.858 -26.570 38.477 1.00 0.00 101 ARG A N 16
ATOM 24832 C CA . ARG A 1 74 ? 27.618 -27.191 37.180 1.00 0.00 101 ARG A CA 16
ATOM 24833 C C . ARG A 1 74 ? 28.909 -27.782 36.632 1.00 0.00 101 ARG A C 16
ATOM 24834 O O . ARG A 1 74 ? 29.970 -27.164 36.703 1.00 0.00 101 ARG A O 16
ATOM 24855 N N . SER A 1 75 ? 28.806 -28.989 36.085 1.00 0.00 102 SER A N 16
ATOM 24856 C CA . SER A 1 75 ? 29.966 -29.672 35.529 1.00 0.00 102 SER A CA 16
ATOM 24857 C C . SER A 1 75 ? 29.538 -30.660 34.453 1.00 0.00 102 SER A C 16
ATOM 24858 O O . SER A 1 75 ? 28.411 -31.157 34.469 1.00 0.00 102 SER A O 16
ATOM 24866 N N . VAL A 1 76 ? 30.441 -30.951 33.523 1.00 0.00 103 VAL A N 16
ATOM 24867 C CA . VAL A 1 76 ? 30.138 -31.892 32.455 1.00 0.00 103 VAL A CA 16
ATOM 24868 C C . VAL A 1 76 ? 31.141 -33.044 32.486 1.00 0.00 103 VAL A C 16
ATOM 24869 O O . VAL A 1 76 ? 32.347 -32.820 32.584 1.00 0.00 103 VAL A O 16
ATOM 24882 N N . GLY A 1 77 ? 30.639 -34.273 32.419 1.00 0.00 104 GLY A N 16
ATOM 24883 C CA . GLY A 1 77 ? 31.515 -35.439 32.470 1.00 0.00 104 GLY A CA 16
ATOM 24884 C C . GLY A 1 77 ? 32.427 -35.501 31.250 1.00 0.00 104 GLY A C 16
ATOM 24885 O O . GLY A 1 77 ? 32.027 -35.137 30.145 1.00 0.00 104 GLY A O 16
ATOM 24889 N N . ASP A 1 78 ? 33.654 -35.973 31.458 1.00 0.00 105 ASP A N 16
ATOM 24890 C CA . ASP A 1 78 ? 34.609 -36.093 30.363 1.00 0.00 105 ASP A CA 16
ATOM 24891 C C . ASP A 1 78 ? 34.366 -37.394 29.607 1.00 0.00 105 ASP A C 16
ATOM 24892 O O . ASP A 1 78 ? 34.467 -38.479 30.177 1.00 0.00 105 ASP A O 16
ATOM 24901 N N . GLY A 1 79 ? 34.035 -37.279 28.328 1.00 0.00 106 GLY A N 16
ATOM 24902 C CA . GLY A 1 79 ? 33.766 -38.458 27.516 1.00 0.00 106 GLY A CA 16
ATOM 24903 C C . GLY A 1 79 ? 32.278 -38.804 27.547 1.00 0.00 106 GLY A C 16
ATOM 24904 O O . GLY A 1 79 ? 31.840 -39.765 26.912 1.00 0.00 106 GLY A O 16
ATOM 24908 N N . GLU A 1 80 ? 31.502 -38.014 28.293 1.00 0.00 107 GLU A N 16
ATOM 24909 C CA . GLU A 1 80 ? 30.069 -38.239 28.402 1.00 0.00 107 GLU A CA 16
ATOM 24910 C C . GLU A 1 80 ? 29.341 -37.622 27.219 1.00 0.00 107 GLU A C 16
ATOM 24911 O O . GLU A 1 80 ? 29.578 -36.467 26.864 1.00 0.00 107 GLU A O 16
ATOM 24923 N N . THR A 1 81 ? 28.450 -38.395 26.622 1.00 0.00 108 THR A N 16
ATOM 24924 C CA . THR A 1 81 ? 27.672 -37.904 25.493 1.00 0.00 108 THR A CA 16
ATOM 24925 C C . THR A 1 81 ? 26.693 -36.840 25.970 1.00 0.00 108 THR A C 16
ATOM 24926 O O . THR A 1 81 ? 26.012 -37.026 26.976 1.00 0.00 108 THR A O 16
ATOM 24937 N N . VAL A 1 82 ? 26.637 -35.714 25.264 1.00 0.00 109 VAL A N 16
ATOM 24938 C CA . VAL A 1 82 ? 25.747 -34.630 25.673 1.00 0.00 109 VAL A CA 16
ATOM 24939 C C . VAL A 1 82 ? 24.893 -34.139 24.508 1.00 0.00 109 VAL A C 16
ATOM 24940 O O . VAL A 1 82 ? 25.242 -34.329 23.348 1.00 0.00 109 VAL A O 16
ATOM 24953 N N . GLU A 1 83 ? 23.787 -33.475 24.832 1.00 0.00 110 GLU A N 16
ATOM 24954 C CA . GLU A 1 83 ? 22.905 -32.931 23.810 1.00 0.00 110 GLU A CA 16
ATOM 24955 C C . GLU A 1 83 ? 22.825 -31.423 23.999 1.00 0.00 110 GLU A C 16
ATOM 24956 O O . GLU A 1 83 ? 22.544 -30.950 25.097 1.00 0.00 110 GLU A O 16
ATOM 24968 N N . PHE A 1 84 ? 23.096 -30.663 22.947 1.00 0.00 111 PHE A N 16
ATOM 24969 C CA . PHE A 1 84 ? 23.096 -29.214 23.082 1.00 0.00 111 PHE A CA 16
ATOM 24970 C C . PHE A 1 84 ? 22.829 -28.503 21.759 1.00 0.00 111 PHE A C 16
ATOM 24971 O O . PHE A 1 84 ? 22.957 -29.089 20.683 1.00 0.00 111 PHE A O 16
ATOM 24988 N N . ASP A 1 85 ? 22.484 -27.222 21.860 1.00 0.00 112 ASP A N 16
ATOM 24989 C CA . ASP A 1 85 ? 22.225 -26.401 20.686 1.00 0.00 112 ASP A CA 16
ATOM 24990 C C . ASP A 1 85 ? 23.526 -25.755 20.229 1.00 0.00 112 ASP A C 16
ATOM 24991 O O . ASP A 1 85 ? 24.431 -25.540 21.035 1.00 0.00 112 ASP A O 16
ATOM 25000 N N . VAL A 1 86 ? 23.619 -25.444 18.943 1.00 0.00 113 VAL A N 16
ATOM 25001 C CA . VAL A 1 86 ? 24.823 -24.815 18.423 1.00 0.00 113 VAL A CA 16
ATOM 25002 C C . VAL A 1 86 ? 24.531 -23.371 18.038 1.00 0.00 113 VAL A C 16
ATOM 25003 O O . VAL A 1 86 ? 23.627 -23.098 17.249 1.00 0.00 113 VAL A O 16
ATOM 25016 N N . VAL A 1 87 ? 25.309 -22.452 18.594 1.00 0.00 114 VAL A N 16
ATOM 25017 C CA . VAL A 1 87 ? 25.130 -21.036 18.304 1.00 0.00 114 VAL A CA 16
ATOM 25018 C C . VAL A 1 87 ? 26.432 -20.461 17.768 1.00 0.00 114 VAL A C 16
ATOM 25019 O O . VAL A 1 87 ? 27.495 -20.666 18.349 1.00 0.00 114 VAL A O 16
ATOM 25032 N N . GLU A 1 88 ? 26.352 -19.764 16.645 1.00 0.00 115 GLU A N 16
ATOM 25033 C CA . GLU A 1 88 ? 27.545 -19.182 16.048 1.00 0.00 115 GLU A CA 16
ATOM 25034 C C . GLU A 1 88 ? 28.066 -18.023 16.892 1.00 0.00 115 GLU A C 16
ATOM 25035 O O . GLU A 1 88 ? 27.329 -17.093 17.216 1.00 0.00 115 GLU A O 16
ATOM 25047 N N . GLY A 1 89 ? 29.350 -18.091 17.240 1.00 0.00 116 GLY A N 16
ATOM 25048 C CA . GLY A 1 89 ? 29.975 -17.048 18.046 1.00 0.00 116 GLY A CA 16
ATOM 25049 C C . GLY A 1 89 ? 31.088 -16.354 17.268 1.00 0.00 116 GLY A C 16
ATOM 25050 O O . GLY A 1 89 ? 31.604 -16.895 16.290 1.00 0.00 116 GLY A O 16
ATOM 25054 N N . GLU A 1 90 ? 31.450 -15.151 17.706 1.00 0.00 117 GLU A N 16
ATOM 25055 C CA . GLU A 1 90 ? 32.497 -14.386 17.035 1.00 0.00 117 GLU A CA 16
ATOM 25056 C C . GLU A 1 90 ? 33.828 -15.131 17.075 1.00 0.00 117 GLU A C 16
ATOM 25057 O O . GLU A 1 90 ? 34.581 -15.126 16.102 1.00 0.00 117 GLU A O 16
ATOM 25069 N N . LYS A 1 91 ? 34.116 -15.766 18.206 1.00 0.00 118 LYS A N 16
ATOM 25070 C CA . LYS A 1 91 ? 35.359 -16.517 18.353 1.00 0.00 118 LYS A CA 16
ATOM 25071 C C . LYS A 1 91 ? 35.218 -17.939 17.809 1.00 0.00 118 LYS A C 16
ATOM 25072 O O . LYS A 1 91 ? 36.203 -18.670 17.709 1.00 0.00 118 LYS A O 16
ATOM 25091 N N . GLY A 1 92 ? 33.995 -18.330 17.461 1.00 0.00 119 GLY A N 16
ATOM 25092 C CA . GLY A 1 92 ? 33.758 -19.672 16.942 1.00 0.00 119 GLY A CA 16
ATOM 25093 C C . GLY A 1 92 ? 32.405 -20.198 17.403 1.00 0.00 119 GLY A C 16
ATOM 25094 O O . GLY A 1 92 ? 31.597 -19.455 17.959 1.00 0.00 119 GLY A O 16
ATOM 25098 N N . ALA A 1 93 ? 32.164 -21.483 17.173 1.00 0.00 120 ALA A N 16
ATOM 25099 C CA . ALA A 1 93 ? 30.904 -22.094 17.578 1.00 0.00 120 ALA A CA 16
ATOM 25100 C C . ALA A 1 93 ? 30.767 -22.080 19.096 1.00 0.00 120 ALA A C 16
ATOM 25101 O O . ALA A 1 93 ? 31.748 -22.251 19.821 1.00 0.00 120 ALA A O 16
ATOM 25108 N N . GLU A 1 94 ? 29.542 -21.881 19.571 1.00 0.00 121 GLU A N 16
ATOM 25109 C CA . GLU A 1 94 ? 29.279 -21.846 21.006 1.00 0.00 121 GLU A CA 16
ATOM 25110 C C . GLU A 1 94 ? 28.131 -22.780 21.365 1.00 0.00 121 GLU A C 16
ATOM 25111 O O . GLU A 1 94 ? 27.115 -22.824 20.679 1.00 0.00 121 GLU A O 16
ATOM 25123 N N . ALA A 1 95 ? 28.301 -23.530 22.443 1.00 0.00 122 ALA A N 16
ATOM 25124 C CA . ALA A 1 95 ? 27.273 -24.465 22.883 1.00 0.00 122 ALA A CA 16
ATOM 25125 C C . ALA A 1 95 ? 26.362 -23.825 23.929 1.00 0.00 122 ALA A C 16
ATOM 25126 O O . ALA A 1 95 ? 26.801 -23.003 24.731 1.00 0.00 122 ALA A O 16
ATOM 25133 N N . ALA A 1 96 ? 25.089 -24.214 23.910 1.00 0.00 123 ALA A N 16
ATOM 25134 C CA . ALA A 1 96 ? 24.120 -23.679 24.862 1.00 0.00 123 ALA A CA 16
ATOM 25135 C C . ALA A 1 96 ? 23.007 -24.694 25.105 1.00 0.00 123 ALA A C 16
ATOM 25136 O O . ALA A 1 96 ? 22.762 -25.567 24.276 1.00 0.00 123 ALA A O 16
ATOM 25143 N N . ASN A 1 97 ? 22.335 -24.577 26.247 1.00 0.00 124 ASN A N 16
ATOM 25144 C CA . ASN A 1 97 ? 21.255 -25.502 26.574 1.00 0.00 124 ASN A CA 16
ATOM 25145 C C . ASN A 1 97 ? 21.775 -26.934 26.584 1.00 0.00 124 ASN A C 16
ATOM 25146 O O . ASN A 1 97 ? 21.174 -27.830 25.993 1.00 0.00 124 ASN A O 16
ATOM 25157 N N . VAL A 1 98 ? 22.907 -27.138 27.250 1.00 0.00 125 VAL A N 16
ATOM 25158 C CA . VAL A 1 98 ? 23.518 -28.460 27.316 1.00 0.00 125 VAL A CA 16
ATOM 25159 C C . VAL A 1 98 ? 22.771 -29.361 28.293 1.00 0.00 125 VAL A C 16
ATOM 25160 O O . VAL A 1 98 ? 22.626 -29.034 29.470 1.00 0.00 125 VAL A O 16
ATOM 25173 N N . THR A 1 99 ? 22.311 -30.502 27.793 1.00 0.00 126 THR A N 16
ATOM 25174 C CA . THR A 1 99 ? 21.585 -31.459 28.618 1.00 0.00 126 THR A CA 16
ATOM 25175 C C . THR A 1 99 ? 22.098 -32.863 28.350 1.00 0.00 126 THR A C 16
ATOM 25176 O O . THR A 1 99 ? 22.695 -33.120 27.309 1.00 0.00 126 THR A O 16
ATOM 25187 N N . GLY A 1 100 ? 21.852 -33.776 29.277 1.00 0.00 127 GLY A N 16
ATOM 25188 C CA . GLY A 1 100 ? 22.282 -35.157 29.084 1.00 0.00 127 GLY A CA 16
ATOM 25189 C C . GLY A 1 100 ? 21.366 -35.827 28.068 1.00 0.00 127 GLY A C 16
ATOM 25190 O O . GLY A 1 100 ? 20.273 -35.333 27.793 1.00 0.00 127 GLY A O 16
ATOM 25194 N N . PRO A 1 101 ? 21.779 -36.923 27.499 1.00 0.00 128 PRO A N 16
ATOM 25195 C CA . PRO A 1 101 ? 20.956 -37.649 26.491 1.00 0.00 128 PRO A CA 16
ATOM 25196 C C . PRO A 1 101 ? 19.603 -38.076 27.054 1.00 0.00 128 PRO A C 16
ATOM 25197 O O . PRO A 1 101 ? 19.515 -38.566 28.180 1.00 0.00 128 PRO A O 16
ATOM 25208 N N . GLY A 1 102 ? 18.554 -37.893 26.257 1.00 0.00 129 GLY A N 16
ATOM 25209 C CA . GLY A 1 102 ? 17.211 -38.270 26.679 1.00 0.00 129 GLY A CA 16
ATOM 25210 C C . GLY A 1 102 ? 16.611 -37.229 27.623 1.00 0.00 129 GLY A C 16
ATOM 25211 O O . GLY A 1 102 ? 15.604 -37.488 28.282 1.00 0.00 129 GLY A O 16
ATOM 25215 N N . GLY A 1 103 ? 17.236 -36.057 27.693 1.00 0.00 130 GLY A N 16
ATOM 25216 C CA . GLY A 1 103 ? 16.742 -34.995 28.565 1.00 0.00 130 GLY A CA 16
ATOM 25217 C C . GLY A 1 103 ? 17.232 -35.182 30.004 1.00 0.00 130 GLY A C 16
ATOM 25218 O O . GLY A 1 103 ? 16.894 -34.395 30.888 1.00 0.00 130 GLY A O 16
ATOM 25222 N N . VAL A 1 104 ? 18.029 -36.226 30.230 1.00 0.00 131 VAL A N 16
ATOM 25223 C CA . VAL A 1 104 ? 18.569 -36.502 31.556 1.00 0.00 131 VAL A CA 16
ATOM 25224 C C . VAL A 1 104 ? 19.594 -35.430 31.953 1.00 0.00 131 VAL A C 16
ATOM 25225 O O . VAL A 1 104 ? 20.367 -34.985 31.108 1.00 0.00 131 VAL A O 16
ATOM 25238 N N . PRO A 1 105 ? 19.642 -35.003 33.197 1.00 0.00 132 PRO A N 16
ATOM 25239 C CA . PRO A 1 105 ? 20.645 -33.983 33.639 1.00 0.00 132 PRO A CA 16
ATOM 25240 C C . PRO A 1 105 ? 22.076 -34.470 33.400 1.00 0.00 132 PRO A C 16
ATOM 25241 O O . PRO A 1 105 ? 22.340 -35.671 33.431 1.00 0.00 132 PRO A O 16
ATOM 25252 N N . VAL A 1 106 ? 22.993 -33.538 33.158 1.00 0.00 133 VAL A N 16
ATOM 25253 C CA . VAL A 1 106 ? 24.385 -33.907 32.904 1.00 0.00 133 VAL A CA 16
ATOM 25254 C C . VAL A 1 106 ? 25.001 -34.558 34.140 1.00 0.00 133 VAL A C 16
ATOM 25255 O O . VAL A 1 106 ? 24.844 -34.066 35.255 1.00 0.00 133 VAL A O 16
ATOM 25268 N N . GLN A 1 107 ? 25.693 -35.676 33.929 1.00 0.00 134 GLN A N 16
ATOM 25269 C CA . GLN A 1 107 ? 26.314 -36.401 35.035 1.00 0.00 134 GLN A CA 16
ATOM 25270 C C . GLN A 1 107 ? 27.365 -35.535 35.717 1.00 0.00 134 GLN A C 16
ATOM 25271 O O . GLN A 1 107 ? 27.453 -35.498 36.943 1.00 0.00 134 GLN A O 16
ATOM 25285 N N . GLY A 1 108 ? 28.153 -34.837 34.913 1.00 0.00 135 GLY A N 16
ATOM 25286 C CA . GLY A 1 108 ? 29.193 -33.961 35.443 1.00 0.00 135 GLY A CA 16
ATOM 25287 C C . GLY A 1 108 ? 30.483 -34.726 35.722 1.00 0.00 135 GLY A C 16
ATOM 25288 O O . GLY A 1 108 ? 30.487 -35.954 35.808 1.00 0.00 135 GLY A O 16
ATOM 25292 N N . SER A 1 109 ? 31.578 -33.983 35.858 1.00 0.00 136 SER A N 16
ATOM 25293 C CA . SER A 1 109 ? 32.880 -34.581 36.122 1.00 0.00 136 SER A CA 16
ATOM 25294 C C . SER A 1 109 ? 33.023 -34.917 37.603 1.00 0.00 136 SER A C 16
ATOM 25295 O O . SER A 1 109 ? 32.236 -34.464 38.432 1.00 0.00 136 SER A O 16
ATOM 25303 N N . LYS A 1 110 ? 34.035 -35.714 37.921 1.00 0.00 137 LYS A N 16
ATOM 25304 C CA . LYS A 1 110 ? 34.291 -36.104 39.302 1.00 0.00 137 LYS A CA 16
ATOM 25305 C C . LYS A 1 110 ? 34.637 -34.885 40.145 1.00 0.00 137 LYS A C 16
ATOM 25306 O O . LYS A 1 110 ? 34.258 -34.796 41.312 1.00 0.00 137 LYS A O 16
ATOM 25325 N N . TYR A 1 111 ? 35.363 -33.955 39.544 1.00 0.00 138 TYR A N 16
ATOM 25326 C CA . TYR A 1 111 ? 35.769 -32.745 40.249 1.00 0.00 138 TYR A CA 16
ATOM 25327 C C . TYR A 1 111 ? 34.582 -31.809 40.464 1.00 0.00 138 TYR A C 16
ATOM 25328 O O . TYR A 1 111 ? 34.711 -30.780 41.126 1.00 0.00 138 TYR A O 16
ATOM 25346 N N . ALA A 1 112 ? 33.429 -32.164 39.906 1.00 0.00 139 ALA A N 16
ATOM 25347 C CA . ALA A 1 112 ? 32.245 -31.328 40.056 1.00 0.00 139 ALA A CA 16
ATOM 25348 C C . ALA A 1 112 ? 31.903 -31.149 41.530 1.00 0.00 139 ALA A C 16
ATOM 25349 O O . ALA A 1 112 ? 32.014 -32.085 42.323 1.00 0.00 139 ALA A O 16
ATOM 25356 N N . ALA A 1 113 ? 31.493 -29.939 41.890 1.00 0.00 140 ALA A N 16
ATOM 25357 C CA . ALA A 1 113 ? 31.140 -29.640 43.271 1.00 0.00 140 ALA A CA 16
ATOM 25358 C C . ALA A 1 113 ? 29.684 -30.002 43.544 1.00 0.00 140 ALA A C 16
ATOM 25359 O O . ALA A 1 113 ? 28.934 -30.117 42.587 1.00 0.00 140 ALA A O 16
ATOM 25585 N N . ASP A 1 24 ? 21.006 -10.967 20.366 1.00 0.00 51 ASP A N 17
ATOM 25586 C CA . ASP A 1 24 ? 20.659 -11.613 19.068 1.00 0.00 51 ASP A CA 17
ATOM 25587 C C . ASP A 1 24 ? 21.881 -12.348 18.527 1.00 0.00 51 ASP A C 17
ATOM 25588 O O . ASP A 1 24 ? 22.921 -11.741 18.274 1.00 0.00 51 ASP A O 17
ATOM 25597 N N . LYS A 1 25 ? 21.750 -13.661 18.361 1.00 0.00 52 LYS A N 17
ATOM 25598 C CA . LYS A 1 25 ? 22.853 -14.472 17.866 1.00 0.00 52 LYS A CA 17
ATOM 25599 C C . LYS A 1 25 ? 22.336 -15.538 16.906 1.00 0.00 52 LYS A C 17
ATOM 25600 O O . LYS A 1 25 ? 21.189 -15.974 17.011 1.00 0.00 52 LYS A O 17
ATOM 25619 N N . LYS A 1 26 ? 23.185 -15.951 15.971 1.00 0.00 53 LYS A N 17
ATOM 25620 C CA . LYS A 1 26 ? 22.797 -16.968 14.997 1.00 0.00 53 LYS A CA 17
ATOM 25621 C C . LYS A 1 26 ? 22.845 -18.354 15.613 1.00 0.00 53 LYS A C 17
ATOM 25622 O O . LYS A 1 26 ? 23.790 -18.707 16.315 1.00 0.00 53 LYS A O 17
ATOM 25641 N N . VAL A 1 27 ? 21.821 -19.140 15.322 1.00 0.00 54 VAL A N 17
ATOM 25642 C CA . VAL A 1 27 ? 21.752 -20.497 15.828 1.00 0.00 54 VAL A CA 17
ATOM 25643 C C . VAL A 1 27 ? 22.141 -21.469 14.722 1.00 0.00 54 VAL A C 17
ATOM 25644 O O . VAL A 1 27 ? 21.348 -21.755 13.823 1.00 0.00 54 VAL A O 17
ATOM 25657 N N . ILE A 1 28 ? 23.371 -21.959 14.789 1.00 0.00 55 ILE A N 17
ATOM 25658 C CA . ILE A 1 28 ? 23.871 -22.890 13.789 1.00 0.00 55 ILE A CA 17
ATOM 25659 C C . ILE A 1 28 ? 23.083 -24.196 13.813 1.00 0.00 55 ILE A C 17
ATOM 25660 O O . ILE A 1 28 ? 22.718 -24.730 12.766 1.00 0.00 55 ILE A O 17
ATOM 25676 N N . ALA A 1 29 ? 22.834 -24.709 15.013 1.00 0.00 56 ALA A N 17
ATOM 25677 C CA . ALA A 1 29 ? 22.098 -25.958 15.156 1.00 0.00 56 ALA A CA 17
ATOM 25678 C C . ALA A 1 29 ? 21.418 -26.041 16.521 1.00 0.00 56 ALA A C 17
ATOM 25679 O O . ALA A 1 29 ? 21.759 -25.302 17.445 1.00 0.00 56 ALA A O 17
ATOM 25686 N N . THR A 1 30 ? 20.457 -26.949 16.632 1.00 0.00 57 THR A N 17
ATOM 25687 C CA . THR A 1 30 ? 19.727 -27.146 17.877 1.00 0.00 57 THR A CA 17
ATOM 25688 C C . THR A 1 30 ? 20.351 -28.300 18.663 1.00 0.00 57 THR A C 17
ATOM 25689 O O . THR A 1 30 ? 21.556 -28.520 18.578 1.00 0.00 57 THR A O 17
ATOM 25700 N N . LYS A 1 31 ? 19.551 -29.023 19.440 1.00 0.00 58 LYS A N 17
ATOM 25701 C CA . LYS A 1 31 ? 20.092 -30.125 20.226 1.00 0.00 58 LYS A CA 17
ATOM 25702 C C . LYS A 1 31 ? 20.835 -31.109 19.327 1.00 0.00 58 LYS A C 17
ATOM 25703 O O . LYS A 1 31 ? 20.249 -31.719 18.434 1.00 0.00 58 LYS A O 17
ATOM 25722 N N . VAL A 1 32 ? 22.132 -31.256 19.580 1.00 0.00 59 VAL A N 17
ATOM 25723 C CA . VAL A 1 32 ? 22.967 -32.164 18.804 1.00 0.00 59 VAL A CA 17
ATOM 25724 C C . VAL A 1 32 ? 23.764 -33.077 19.721 1.00 0.00 59 VAL A C 17
ATOM 25725 O O . VAL A 1 32 ? 24.448 -32.609 20.631 1.00 0.00 59 VAL A O 17
ATOM 25738 N N . LEU A 1 33 ? 23.692 -34.379 19.473 1.00 0.00 60 LEU A N 17
ATOM 25739 C CA . LEU A 1 33 ? 24.431 -35.332 20.286 1.00 0.00 60 LEU A CA 17
ATOM 25740 C C . LEU A 1 33 ? 25.923 -35.182 20.025 1.00 0.00 60 LEU A C 17
ATOM 25741 O O . LEU A 1 33 ? 26.361 -35.073 18.879 1.00 0.00 60 LEU A O 17
ATOM 25757 N N . GLY A 1 34 ? 26.695 -35.180 21.101 1.00 0.00 61 GLY A N 17
ATOM 25758 C CA . GLY A 1 34 ? 28.137 -35.043 20.997 1.00 0.00 61 GLY A CA 17
ATOM 25759 C C . GLY A 1 34 ? 28.810 -35.709 22.187 1.00 0.00 61 GLY A C 17
ATOM 25760 O O . GLY A 1 34 ? 28.143 -36.296 23.034 1.00 0.00 61 GLY A O 17
ATOM 25764 N N . THR A 1 35 ? 30.128 -35.618 22.239 1.00 0.00 62 THR A N 17
ATOM 25765 C CA . THR A 1 35 ? 30.885 -36.223 23.324 1.00 0.00 62 THR A CA 17
ATOM 25766 C C . THR A 1 35 ? 31.824 -35.201 23.950 1.00 0.00 62 THR A C 17
ATOM 25767 O O . THR A 1 35 ? 32.497 -34.448 23.247 1.00 0.00 62 THR A O 17
ATOM 25778 N N . VAL A 1 36 ? 31.861 -35.176 25.276 1.00 0.00 63 VAL A N 17
ATOM 25779 C CA . VAL A 1 36 ? 32.718 -34.231 25.983 1.00 0.00 63 VAL A CA 17
ATOM 25780 C C . VAL A 1 36 ? 34.185 -34.616 25.834 1.00 0.00 63 VAL A C 17
ATOM 25781 O O . VAL A 1 36 ? 34.630 -35.620 26.388 1.00 0.00 63 VAL A O 17
ATOM 25794 N N . LYS A 1 37 ? 34.937 -33.809 25.094 1.00 0.00 64 LYS A N 17
ATOM 25795 C CA . LYS A 1 37 ? 36.353 -34.089 24.898 1.00 0.00 64 LYS A CA 17
ATOM 25796 C C . LYS A 1 37 ? 37.055 -34.062 26.255 1.00 0.00 64 LYS A C 17
ATOM 25797 O O . LYS A 1 37 ? 37.786 -34.981 26.618 1.00 0.00 64 LYS A O 17
ATOM 25816 N N . TRP A 1 38 ? 36.781 -32.995 27.001 1.00 0.00 65 TRP A N 17
ATOM 25817 C CA . TRP A 1 38 ? 37.328 -32.816 28.344 1.00 0.00 65 TRP A CA 17
ATOM 25818 C C . TRP A 1 38 ? 36.787 -31.526 28.960 1.00 0.00 65 TRP A C 17
ATOM 25819 O O . TRP A 1 38 ? 36.666 -30.508 28.278 1.00 0.00 65 TRP A O 17
ATOM 25840 N N . PHE A 1 39 ? 36.468 -31.572 30.248 1.00 0.00 66 PHE A N 17
ATOM 25841 C CA . PHE A 1 39 ? 35.959 -30.392 30.943 1.00 0.00 66 PHE A CA 17
ATOM 25842 C C . PHE A 1 39 ? 36.615 -30.270 32.314 1.00 0.00 66 PHE A C 17
ATOM 25843 O O . PHE A 1 39 ? 36.479 -31.159 33.155 1.00 0.00 66 PHE A O 17
ATOM 25860 N N . ASN A 1 40 ? 37.325 -29.170 32.538 1.00 0.00 67 ASN A N 17
ATOM 25861 C CA . ASN A 1 40 ? 37.987 -28.958 33.822 1.00 0.00 67 ASN A CA 17
ATOM 25862 C C . ASN A 1 40 ? 37.188 -27.997 34.693 1.00 0.00 67 ASN A C 17
ATOM 25863 O O . ASN A 1 40 ? 36.940 -26.853 34.309 1.00 0.00 67 ASN A O 17
ATOM 25874 N N . VAL A 1 41 ? 36.788 -28.474 35.862 1.00 0.00 68 VAL A N 17
ATOM 25875 C CA . VAL A 1 41 ? 36.014 -27.659 36.787 1.00 0.00 68 VAL A CA 17
ATOM 25876 C C . VAL A 1 41 ? 36.806 -26.442 37.259 1.00 0.00 68 VAL A C 17
ATOM 25877 O O . VAL A 1 41 ? 36.279 -25.329 37.307 1.00 0.00 68 VAL A O 17
ATOM 25890 N N . ARG A 1 42 ? 38.063 -26.662 37.630 1.00 0.00 69 ARG A N 17
ATOM 25891 C CA . ARG A 1 42 ? 38.903 -25.573 38.126 1.00 0.00 69 ARG A CA 17
ATOM 25892 C C . ARG A 1 42 ? 39.115 -24.479 37.080 1.00 0.00 69 ARG A C 17
ATOM 25893 O O . ARG A 1 42 ? 39.030 -23.293 37.393 1.00 0.00 69 ARG A O 17
ATOM 25914 N N . ASN A 1 43 ? 39.401 -24.874 35.845 1.00 0.00 70 ASN A N 17
ATOM 25915 C CA . ASN A 1 43 ? 39.626 -23.893 34.785 1.00 0.00 70 ASN A CA 17
ATOM 25916 C C . ASN A 1 43 ? 38.375 -23.052 34.547 1.00 0.00 70 ASN A C 17
ATOM 25917 O O . ASN A 1 43 ? 38.460 -21.848 34.316 1.00 0.00 70 ASN A O 17
ATOM 25928 N N . GLY A 1 44 ? 37.213 -23.695 34.614 1.00 0.00 71 GLY A N 17
ATOM 25929 C CA . GLY A 1 44 ? 35.949 -22.992 34.415 1.00 0.00 71 GLY A CA 17
ATOM 25930 C C . GLY A 1 44 ? 35.468 -23.056 32.962 1.00 0.00 71 GLY A C 17
ATOM 25931 O O . GLY A 1 44 ? 34.430 -22.486 32.631 1.00 0.00 71 GLY A O 17
ATOM 25935 N N . TYR A 1 45 ? 36.207 -23.754 32.100 1.00 0.00 72 TYR A N 17
ATOM 25936 C CA . TYR A 1 45 ? 35.800 -23.872 30.701 1.00 0.00 72 TYR A CA 17
ATOM 25937 C C . TYR A 1 45 ? 36.229 -25.226 30.142 1.00 0.00 72 TYR A C 17
ATOM 25938 O O . TYR A 1 45 ? 37.087 -25.895 30.716 1.00 0.00 72 TYR A O 17
ATOM 25956 N N . GLY A 1 46 ? 35.625 -25.637 29.025 1.00 0.00 73 GLY A N 17
ATOM 25957 C CA . GLY A 1 46 ? 35.963 -26.925 28.431 1.00 0.00 73 GLY A CA 17
ATOM 25958 C C . GLY A 1 46 ? 35.500 -27.012 26.980 1.00 0.00 73 GLY A C 17
ATOM 25959 O O . GLY A 1 46 ? 34.948 -26.057 26.434 1.00 0.00 73 GLY A O 17
ATOM 25963 N N . PHE A 1 47 ? 35.748 -28.162 26.359 1.00 0.00 74 PHE A N 17
ATOM 25964 C CA . PHE A 1 47 ? 35.378 -28.367 24.959 1.00 0.00 74 PHE A CA 17
ATOM 25965 C C . PHE A 1 47 ? 34.541 -29.629 24.763 1.00 0.00 74 PHE A C 17
ATOM 25966 O O . PHE A 1 47 ? 34.737 -30.635 25.444 1.00 0.00 74 PHE A O 17
ATOM 25983 N N . ILE A 1 48 ? 33.620 -29.563 23.804 1.00 0.00 75 ILE A N 17
ATOM 25984 C CA . ILE A 1 48 ? 32.764 -30.698 23.474 1.00 0.00 75 ILE A CA 17
ATOM 25985 C C . ILE A 1 48 ? 32.988 -31.110 22.024 1.00 0.00 75 ILE A C 17
ATOM 25986 O O . ILE A 1 48 ? 32.862 -30.291 21.115 1.00 0.00 75 ILE A O 17
ATOM 26002 N N . ASN A 1 49 ? 33.310 -32.379 21.803 1.00 0.00 76 ASN A N 17
ATOM 26003 C CA . ASN A 1 49 ? 33.545 -32.857 20.444 1.00 0.00 76 ASN A CA 17
ATOM 26004 C C . ASN A 1 49 ? 32.271 -33.424 19.843 1.00 0.00 76 ASN A C 17
ATOM 26005 O O . ASN A 1 49 ? 31.802 -34.486 20.245 1.00 0.00 76 ASN A O 17
ATOM 26016 N N . ARG A 1 50 ? 31.724 -32.711 18.870 1.00 0.00 77 ARG A N 17
ATOM 26017 C CA . ARG A 1 50 ? 30.511 -33.168 18.204 1.00 0.00 77 ARG A CA 17
ATOM 26018 C C . ARG A 1 50 ? 30.788 -34.445 17.428 1.00 0.00 77 ARG A C 17
ATOM 26019 O O . ARG A 1 50 ? 31.787 -34.543 16.719 1.00 0.00 77 ARG A O 17
ATOM 26040 N N . ASN A 1 51 ? 29.897 -35.420 17.555 1.00 0.00 78 ASN A N 17
ATOM 26041 C CA . ASN A 1 51 ? 30.074 -36.679 16.842 1.00 0.00 78 ASN A CA 17
ATOM 26042 C C . ASN A 1 51 ? 29.517 -36.594 15.418 1.00 0.00 78 ASN A C 17
ATOM 26043 O O . ASN A 1 51 ? 29.679 -37.525 14.630 1.00 0.00 78 ASN A O 17
ATOM 26054 N N . ASP A 1 52 ? 28.876 -35.471 15.083 1.00 0.00 79 ASP A N 17
ATOM 26055 C CA . ASP A 1 52 ? 28.321 -35.301 13.746 1.00 0.00 79 ASP A CA 17
ATOM 26056 C C . ASP A 1 52 ? 29.295 -34.522 12.867 1.00 0.00 79 ASP A C 17
ATOM 26057 O O . ASP A 1 52 ? 29.371 -34.742 11.659 1.00 0.00 79 ASP A O 17
ATOM 26066 N N . THR A 1 53 ? 30.026 -33.601 13.488 1.00 0.00 80 THR A N 17
ATOM 26067 C CA . THR A 1 53 ? 30.976 -32.771 12.769 1.00 0.00 80 THR A CA 17
ATOM 26068 C C . THR A 1 53 ? 32.412 -33.043 13.215 1.00 0.00 80 THR A C 17
ATOM 26069 O O . THR A 1 53 ? 33.358 -32.553 12.598 1.00 0.00 80 THR A O 17
ATOM 26080 N N . LYS A 1 54 ? 32.576 -33.811 14.287 1.00 0.00 81 LYS A N 17
ATOM 26081 C CA . LYS A 1 54 ? 33.905 -34.105 14.792 1.00 0.00 81 LYS A CA 17
ATOM 26082 C C . LYS A 1 54 ? 34.674 -32.812 15.029 1.00 0.00 81 LYS A C 17
ATOM 26083 O O . LYS A 1 54 ? 35.894 -32.763 14.881 1.00 0.00 81 LYS A O 17
ATOM 26102 N N . GLU A 1 55 ? 33.944 -31.763 15.406 1.00 0.00 82 GLU A N 17
ATOM 26103 C CA . GLU A 1 55 ? 34.562 -30.468 15.668 1.00 0.00 82 GLU A CA 17
ATOM 26104 C C . GLU A 1 55 ? 34.323 -30.024 17.102 1.00 0.00 82 GLU A C 17
ATOM 26105 O O . GLU A 1 55 ? 33.203 -30.071 17.609 1.00 0.00 82 GLU A O 17
ATOM 26117 N N . ASP A 1 56 ? 35.398 -29.599 17.747 1.00 0.00 83 ASP A N 17
ATOM 26118 C CA . ASP A 1 56 ? 35.328 -29.154 19.136 1.00 0.00 83 ASP A CA 17
ATOM 26119 C C . ASP A 1 56 ? 34.432 -27.923 19.272 1.00 0.00 83 ASP A C 17
ATOM 26120 O O . ASP A 1 56 ? 34.426 -27.048 18.408 1.00 0.00 83 ASP A O 17
ATOM 26129 N N . VAL A 1 57 ? 33.678 -27.869 20.366 1.00 0.00 84 VAL A N 17
ATOM 26130 C CA . VAL A 1 57 ? 32.773 -26.749 20.610 1.00 0.00 84 VAL A CA 17
ATOM 26131 C C . VAL A 1 57 ? 33.024 -26.135 21.988 1.00 0.00 84 VAL A C 17
ATOM 26132 O O . VAL A 1 57 ? 33.126 -26.848 22.986 1.00 0.00 84 VAL A O 17
ATOM 26145 N N . PHE A 1 58 ? 33.124 -24.809 22.029 1.00 0.00 85 PHE A N 17
ATOM 26146 C CA . PHE A 1 58 ? 33.362 -24.099 23.285 1.00 0.00 85 PHE A CA 17
ATOM 26147 C C . PHE A 1 58 ? 32.161 -24.254 24.218 1.00 0.00 85 PHE A C 17
ATOM 26148 O O . PHE A 1 58 ? 31.015 -24.160 23.780 1.00 0.00 85 PHE A O 17
ATOM 26165 N N . VAL A 1 59 ? 32.418 -24.477 25.504 1.00 0.00 86 VAL A N 17
ATOM 26166 C CA . VAL A 1 59 ? 31.330 -24.627 26.465 1.00 0.00 86 VAL A CA 17
ATOM 26167 C C . VAL A 1 59 ? 31.743 -24.121 27.836 1.00 0.00 86 VAL A C 17
ATOM 26168 O O . VAL A 1 59 ? 32.906 -24.221 28.230 1.00 0.00 86 VAL A O 17
ATOM 26181 N N . HIS A 1 60 ? 30.775 -23.588 28.560 1.00 0.00 87 HIS A N 17
ATOM 26182 C CA . HIS A 1 60 ? 31.022 -23.083 29.904 1.00 0.00 87 HIS A CA 17
ATOM 26183 C C . HIS A 1 60 ? 29.891 -23.514 30.838 1.00 0.00 87 HIS A C 17
ATOM 26184 O O . HIS A 1 60 ? 28.810 -23.885 30.380 1.00 0.00 87 HIS A O 17
ATOM 26198 N N . GLN A 1 61 ? 30.152 -23.498 32.143 1.00 0.00 88 GLN A N 17
ATOM 26199 C CA . GLN A 1 61 ? 29.145 -23.919 33.118 1.00 0.00 88 GLN A CA 17
ATOM 26200 C C . GLN A 1 61 ? 27.887 -23.065 33.039 1.00 0.00 88 GLN A C 17
ATOM 26201 O O . GLN A 1 61 ? 26.817 -23.484 33.483 1.00 0.00 88 GLN A O 17
ATOM 26215 N N . THR A 1 62 ? 28.008 -21.881 32.468 1.00 0.00 89 THR A N 17
ATOM 26216 C CA . THR A 1 62 ? 26.853 -21.002 32.329 1.00 0.00 89 THR A CA 17
ATOM 26217 C C . THR A 1 62 ? 26.034 -21.387 31.099 1.00 0.00 89 THR A C 17
ATOM 26218 O O . THR A 1 62 ? 24.901 -20.936 30.930 1.00 0.00 89 THR A O 17
ATOM 26229 N N . ALA A 1 63 ? 26.612 -22.229 30.243 1.00 0.00 90 ALA A N 17
ATOM 26230 C CA . ALA A 1 63 ? 25.922 -22.678 29.040 1.00 0.00 90 ALA A CA 17
ATOM 26231 C C . ALA A 1 63 ? 25.162 -23.980 29.294 1.00 0.00 90 ALA A C 17
ATOM 26232 O O . ALA A 1 63 ? 24.556 -24.534 28.378 1.00 0.00 90 ALA A O 17
ATOM 26239 N N . ILE A 1 64 ? 25.214 -24.477 30.528 1.00 0.00 91 ILE A N 17
ATOM 26240 C CA . ILE A 1 64 ? 24.554 -25.735 30.856 1.00 0.00 91 ILE A CA 17
ATOM 26241 C C . ILE A 1 64 ? 23.169 -25.491 31.455 1.00 0.00 91 ILE A C 17
ATOM 26242 O O . ILE A 1 64 ? 23.039 -25.155 32.632 1.00 0.00 91 ILE A O 17
ATOM 26258 N N . LYS A 1 65 ? 22.140 -25.671 30.630 1.00 0.00 92 LYS A N 17
ATOM 26259 C CA . LYS A 1 65 ? 20.762 -25.478 31.072 1.00 0.00 92 LYS A CA 17
ATOM 26260 C C . LYS A 1 65 ? 20.386 -26.470 32.171 1.00 0.00 92 LYS A C 17
ATOM 26261 O O . LYS A 1 65 ? 19.766 -26.101 33.168 1.00 0.00 92 LYS A O 17
ATOM 26280 N N . LYS A 1 66 ? 20.748 -27.734 31.971 1.00 0.00 93 LYS A N 17
ATOM 26281 C CA . LYS A 1 66 ? 20.412 -28.775 32.940 1.00 0.00 93 LYS A CA 17
ATOM 26282 C C . LYS A 1 66 ? 21.669 -29.356 33.577 1.00 0.00 93 LYS A C 17
ATOM 26283 O O . LYS A 1 66 ? 22.654 -29.626 32.894 1.00 0.00 93 LYS A O 17
ATOM 26302 N N . ASN A 1 67 ? 21.618 -29.551 34.889 1.00 0.00 94 ASN A N 17
ATOM 26303 C CA . ASN A 1 67 ? 22.752 -30.111 35.611 1.00 0.00 94 ASN A CA 17
ATOM 26304 C C . ASN A 1 67 ? 22.268 -31.032 36.723 1.00 0.00 94 ASN A C 17
ATOM 26305 O O . ASN A 1 67 ? 21.312 -30.717 37.431 1.00 0.00 94 ASN A O 17
ATOM 26316 N N . ASN A 1 68 ? 22.934 -32.169 36.874 1.00 0.00 95 ASN A N 17
ATOM 26317 C CA . ASN A 1 68 ? 22.542 -33.133 37.895 1.00 0.00 95 ASN A CA 17
ATOM 26318 C C . ASN A 1 68 ? 22.606 -32.469 39.283 1.00 0.00 95 ASN A C 17
ATOM 26319 O O . ASN A 1 68 ? 23.543 -31.721 39.558 1.00 0.00 95 ASN A O 17
ATOM 26330 N N . PRO A 1 69 ? 21.646 -32.705 40.160 1.00 0.00 96 PRO A N 17
ATOM 26331 C CA . PRO A 1 69 ? 21.649 -32.089 41.525 1.00 0.00 96 PRO A CA 17
ATOM 26332 C C . PRO A 1 69 ? 22.722 -32.682 42.430 1.00 0.00 96 PRO A C 17
ATOM 26333 O O . PRO A 1 69 ? 22.980 -32.171 43.521 1.00 0.00 96 PRO A O 17
ATOM 26344 N N . ARG A 1 70 ? 23.351 -33.751 41.968 1.00 0.00 97 ARG A N 17
ATOM 26345 C CA . ARG A 1 70 ? 24.400 -34.398 42.744 1.00 0.00 97 ARG A CA 17
ATOM 26346 C C . ARG A 1 70 ? 25.550 -33.425 43.001 1.00 0.00 97 ARG A C 17
ATOM 26347 O O . ARG A 1 70 ? 26.170 -33.455 44.063 1.00 0.00 97 ARG A O 17
ATOM 26368 N N . LYS A 1 71 ? 25.838 -32.566 42.020 1.00 0.00 98 LYS A N 17
ATOM 26369 C CA . LYS A 1 71 ? 26.929 -31.610 42.155 1.00 0.00 98 LYS A CA 17
ATOM 26370 C C . LYS A 1 71 ? 26.387 -30.207 42.414 1.00 0.00 98 LYS A C 17
ATOM 26371 O O . LYS A 1 71 ? 25.409 -29.787 41.795 1.00 0.00 98 LYS A O 17
ATOM 26390 N N . TYR A 1 72 ? 27.027 -29.487 43.333 1.00 0.00 99 TYR A N 17
ATOM 26391 C CA . TYR A 1 72 ? 26.587 -28.136 43.672 1.00 0.00 99 TYR A CA 17
ATOM 26392 C C . TYR A 1 72 ? 26.829 -27.180 42.507 1.00 0.00 99 TYR A C 17
ATOM 26393 O O . TYR A 1 72 ? 25.987 -26.338 42.197 1.00 0.00 99 TYR A O 17
ATOM 26411 N N . LEU A 1 73 ? 27.985 -27.316 41.871 1.00 0.00 100 LEU A N 17
ATOM 26412 C CA . LEU A 1 73 ? 28.331 -26.471 40.736 1.00 0.00 100 LEU A CA 17
ATOM 26413 C C . LEU A 1 73 ? 28.037 -27.195 39.429 1.00 0.00 100 LEU A C 17
ATOM 26414 O O . LEU A 1 73 ? 28.168 -28.416 39.347 1.00 0.00 100 LEU A O 17
ATOM 26430 N N . ARG A 1 74 ? 27.635 -26.442 38.411 1.00 0.00 101 ARG A N 17
ATOM 26431 C CA . ARG A 1 74 ? 27.343 -27.042 37.114 1.00 0.00 101 ARG A CA 17
ATOM 26432 C C . ARG A 1 74 ? 28.619 -27.575 36.477 1.00 0.00 101 ARG A C 17
ATOM 26433 O O . ARG A 1 74 ? 29.620 -26.865 36.373 1.00 0.00 101 ARG A O 17
ATOM 26454 N N . SER A 1 75 ? 28.574 -28.833 36.059 1.00 0.00 102 SER A N 17
ATOM 26455 C CA . SER A 1 75 ? 29.733 -29.471 35.445 1.00 0.00 102 SER A CA 17
ATOM 26456 C C . SER A 1 75 ? 29.291 -30.482 34.396 1.00 0.00 102 SER A C 17
ATOM 26457 O O . SER A 1 75 ? 28.141 -30.923 34.394 1.00 0.00 102 SER A O 17
ATOM 26465 N N . VAL A 1 76 ? 30.208 -30.856 33.511 1.00 0.00 103 VAL A N 17
ATOM 26466 C CA . VAL A 1 76 ? 29.895 -31.829 32.475 1.00 0.00 103 VAL A CA 17
ATOM 26467 C C . VAL A 1 76 ? 30.906 -32.973 32.522 1.00 0.00 103 VAL A C 17
ATOM 26468 O O . VAL A 1 76 ? 32.112 -32.737 32.577 1.00 0.00 103 VAL A O 17
ATOM 26481 N N . GLY A 1 77 ? 30.412 -34.206 32.515 1.00 0.00 104 GLY A N 17
ATOM 26482 C CA . GLY A 1 77 ? 31.297 -35.364 32.586 1.00 0.00 104 GLY A CA 17
ATOM 26483 C C . GLY A 1 77 ? 32.239 -35.414 31.389 1.00 0.00 104 GLY A C 17
ATOM 26484 O O . GLY A 1 77 ? 31.857 -35.069 30.270 1.00 0.00 104 GLY A O 17
ATOM 26488 N N . ASP A 1 78 ? 33.471 -35.852 31.632 1.00 0.00 105 ASP A N 17
ATOM 26489 C CA . ASP A 1 78 ? 34.456 -35.957 30.560 1.00 0.00 105 ASP A CA 17
ATOM 26490 C C . ASP A 1 78 ? 34.242 -37.252 29.785 1.00 0.00 105 ASP A C 17
ATOM 26491 O O . ASP A 1 78 ? 34.247 -38.338 30.364 1.00 0.00 105 ASP A O 17
ATOM 26500 N N . GLY A 1 79 ? 34.040 -37.131 28.480 1.00 0.00 106 GLY A N 17
ATOM 26501 C CA . GLY A 1 79 ? 33.815 -38.304 27.646 1.00 0.00 106 GLY A CA 17
ATOM 26502 C C . GLY A 1 79 ? 32.344 -38.715 27.687 1.00 0.00 106 GLY A C 17
ATOM 26503 O O . GLY A 1 79 ? 31.954 -39.727 27.102 1.00 0.00 106 GLY A O 17
ATOM 26507 N N . GLU A 1 80 ? 31.526 -37.922 28.381 1.00 0.00 107 GLU A N 17
ATOM 26508 C CA . GLU A 1 80 ? 30.103 -38.204 28.491 1.00 0.00 107 GLU A CA 17
ATOM 26509 C C . GLU A 1 80 ? 29.355 -37.644 27.292 1.00 0.00 107 GLU A C 17
ATOM 26510 O O . GLU A 1 80 ? 29.603 -36.519 26.861 1.00 0.00 107 GLU A O 17
ATOM 26522 N N . THR A 1 81 ? 28.435 -38.436 26.765 1.00 0.00 108 THR A N 17
ATOM 26523 C CA . THR A 1 81 ? 27.640 -38.001 25.624 1.00 0.00 108 THR A CA 17
ATOM 26524 C C . THR A 1 81 ? 26.665 -36.917 26.064 1.00 0.00 108 THR A C 17
ATOM 26525 O O . THR A 1 81 ? 25.977 -37.068 27.072 1.00 0.00 108 THR A O 17
ATOM 26536 N N . VAL A 1 82 ? 26.621 -35.813 25.324 1.00 0.00 109 VAL A N 17
ATOM 26537 C CA . VAL A 1 82 ? 25.737 -34.711 25.696 1.00 0.00 109 VAL A CA 17
ATOM 26538 C C . VAL A 1 82 ? 24.980 -34.170 24.486 1.00 0.00 109 VAL A C 17
ATOM 26539 O O . VAL A 1 82 ? 25.352 -34.425 23.346 1.00 0.00 109 VAL A O 17
ATOM 26552 N N . GLU A 1 83 ? 23.933 -33.392 24.748 1.00 0.00 110 GLU A N 17
ATOM 26553 C CA . GLU A 1 83 ? 23.163 -32.774 23.680 1.00 0.00 110 GLU A CA 17
ATOM 26554 C C . GLU A 1 83 ? 23.124 -31.273 23.918 1.00 0.00 110 GLU A C 17
ATOM 26555 O O . GLU A 1 83 ? 22.972 -30.830 25.057 1.00 0.00 110 GLU A O 17
ATOM 26567 N N . PHE A 1 84 ? 23.291 -30.484 22.866 1.00 0.00 111 PHE A N 17
ATOM 26568 C CA . PHE A 1 84 ? 23.320 -29.041 23.042 1.00 0.00 111 PHE A CA 17
ATOM 26569 C C . PHE A 1 84 ? 23.034 -28.289 21.745 1.00 0.00 111 PHE A C 17
ATOM 26570 O O . PHE A 1 84 ? 23.149 -28.838 20.650 1.00 0.00 111 PHE A O 17
ATOM 26587 N N . ASP A 1 85 ? 22.688 -27.012 21.893 1.00 0.00 112 ASP A N 17
ATOM 26588 C CA . ASP A 1 85 ? 22.421 -26.151 20.749 1.00 0.00 112 ASP A CA 17
ATOM 26589 C C . ASP A 1 85 ? 23.711 -25.462 20.327 1.00 0.00 112 ASP A C 17
ATOM 26590 O O . ASP A 1 85 ? 24.474 -24.998 21.174 1.00 0.00 112 ASP A O 17
ATOM 26599 N N . VAL A 1 86 ? 23.955 -25.392 19.026 1.00 0.00 113 VAL A N 17
ATOM 26600 C CA . VAL A 1 86 ? 25.166 -24.753 18.536 1.00 0.00 113 VAL A CA 17
ATOM 26601 C C . VAL A 1 86 ? 24.838 -23.373 17.979 1.00 0.00 113 VAL A C 17
ATOM 26602 O O . VAL A 1 86 ? 23.974 -23.230 17.113 1.00 0.00 113 VAL A O 17
ATOM 26615 N N . VAL A 1 87 ? 25.540 -22.363 18.476 1.00 0.00 114 VAL A N 17
ATOM 26616 C CA . VAL A 1 87 ? 25.326 -20.998 18.017 1.00 0.00 114 VAL A CA 17
ATOM 26617 C C . VAL A 1 87 ? 26.641 -20.421 17.516 1.00 0.00 114 VAL A C 17
ATOM 26618 O O . VAL A 1 87 ? 27.714 -20.851 17.933 1.00 0.00 114 VAL A O 17
ATOM 26631 N N . GLU A 1 88 ? 26.559 -19.467 16.602 1.00 0.00 115 GLU A N 17
ATOM 26632 C CA . GLU A 1 88 ? 27.763 -18.869 16.044 1.00 0.00 115 GLU A CA 17
ATOM 26633 C C . GLU A 1 88 ? 28.179 -17.636 16.837 1.00 0.00 115 GLU A C 17
ATOM 26634 O O . GLU A 1 88 ? 27.467 -16.632 16.871 1.00 0.00 115 GLU A O 17
ATOM 26646 N N . GLY A 1 89 ? 29.343 -17.722 17.477 1.00 0.00 116 GLY A N 17
ATOM 26647 C CA . GLY A 1 89 ? 29.864 -16.610 18.265 1.00 0.00 116 GLY A CA 17
ATOM 26648 C C . GLY A 1 89 ? 30.869 -15.796 17.459 1.00 0.00 116 GLY A C 17
ATOM 26649 O O . GLY A 1 89 ? 31.254 -16.183 16.356 1.00 0.00 116 GLY A O 17
ATOM 26653 N N . GLU A 1 90 ? 31.290 -14.663 18.016 1.00 0.00 117 GLU A N 17
ATOM 26654 C CA . GLU A 1 90 ? 32.254 -13.801 17.339 1.00 0.00 117 GLU A CA 17
ATOM 26655 C C . GLU A 1 90 ? 33.593 -14.512 17.165 1.00 0.00 117 GLU A C 17
ATOM 26656 O O . GLU A 1 90 ? 34.244 -14.380 16.129 1.00 0.00 117 GLU A O 17
ATOM 26668 N N . LYS A 1 91 ? 34.002 -15.260 18.184 1.00 0.00 118 LYS A N 17
ATOM 26669 C CA . LYS A 1 91 ? 35.271 -15.982 18.126 1.00 0.00 118 LYS A CA 17
ATOM 26670 C C . LYS A 1 91 ? 35.109 -17.337 17.436 1.00 0.00 118 LYS A C 17
ATOM 26671 O O . LYS A 1 91 ? 36.091 -17.930 16.990 1.00 0.00 118 LYS A O 17
ATOM 26690 N N . GLY A 1 92 ? 33.874 -17.826 17.354 1.00 0.00 119 GLY A N 17
ATOM 26691 C CA . GLY A 1 92 ? 33.620 -19.114 16.721 1.00 0.00 119 GLY A CA 17
ATOM 26692 C C . GLY A 1 92 ? 32.340 -19.737 17.260 1.00 0.00 119 GLY A C 17
ATOM 26693 O O . GLY A 1 92 ? 31.590 -19.097 17.998 1.00 0.00 119 GLY A O 17
ATOM 26697 N N . ALA A 1 93 ? 32.094 -20.990 16.894 1.00 0.00 120 ALA A N 17
ATOM 26698 C CA . ALA A 1 93 ? 30.899 -21.685 17.354 1.00 0.00 120 ALA A CA 17
ATOM 26699 C C . ALA A 1 93 ? 30.963 -21.913 18.862 1.00 0.00 120 ALA A C 17
ATOM 26700 O O . ALA A 1 93 ? 32.028 -22.185 19.415 1.00 0.00 120 ALA A O 17
ATOM 26707 N N . GLU A 1 94 ? 29.812 -21.806 19.518 1.00 0.00 121 GLU A N 17
ATOM 26708 C CA . GLU A 1 94 ? 29.741 -22.001 20.964 1.00 0.00 121 GLU A CA 17
ATOM 26709 C C . GLU A 1 94 ? 28.508 -22.816 21.336 1.00 0.00 121 GLU A C 17
ATOM 26710 O O . GLU A 1 94 ? 27.419 -22.584 20.818 1.00 0.00 121 GLU A O 17
ATOM 26722 N N . ALA A 1 95 ? 28.688 -23.773 22.232 1.00 0.00 122 ALA A N 17
ATOM 26723 C CA . ALA A 1 95 ? 27.583 -24.619 22.666 1.00 0.00 122 ALA A CA 17
ATOM 26724 C C . ALA A 1 95 ? 26.695 -23.885 23.669 1.00 0.00 122 ALA A C 17
ATOM 26725 O O . ALA A 1 95 ? 27.150 -22.994 24.384 1.00 0.00 122 ALA A O 17
ATOM 26732 N N . ALA A 1 96 ? 25.421 -24.273 23.714 1.00 0.00 123 ALA A N 17
ATOM 26733 C CA . ALA A 1 96 ? 24.474 -23.655 24.636 1.00 0.00 123 ALA A CA 17
ATOM 26734 C C . ALA A 1 96 ? 23.371 -24.645 24.998 1.00 0.00 123 ALA A C 17
ATOM 26735 O O . ALA A 1 96 ? 23.122 -25.603 24.268 1.00 0.00 123 ALA A O 17
ATOM 26742 N N . ASN A 1 97 ? 22.710 -24.412 26.129 1.00 0.00 124 ASN A N 17
ATOM 26743 C CA . ASN A 1 97 ? 21.642 -25.305 26.566 1.00 0.00 124 ASN A CA 17
ATOM 26744 C C . ASN A 1 97 ? 22.144 -26.745 26.601 1.00 0.00 124 ASN A C 17
ATOM 26745 O O . ASN A 1 97 ? 21.490 -27.654 26.090 1.00 0.00 124 ASN A O 17
ATOM 26756 N N . VAL A 1 98 ? 23.315 -26.939 27.196 1.00 0.00 125 VAL A N 17
ATOM 26757 C CA . VAL A 1 98 ? 23.910 -28.268 27.275 1.00 0.00 125 VAL A CA 17
ATOM 26758 C C . VAL A 1 98 ? 23.193 -29.129 28.309 1.00 0.00 125 VAL A C 17
ATOM 26759 O O . VAL A 1 98 ? 23.088 -28.758 29.478 1.00 0.00 125 VAL A O 17
ATOM 26772 N N . THR A 1 99 ? 22.711 -30.285 27.866 1.00 0.00 126 THR A N 17
ATOM 26773 C CA . THR A 1 99 ? 22.015 -31.209 28.750 1.00 0.00 126 THR A CA 17
ATOM 26774 C C . THR A 1 99 ? 22.426 -32.637 28.430 1.00 0.00 126 THR A C 17
ATOM 26775 O O . THR A 1 99 ? 23.074 -32.886 27.418 1.00 0.00 126 THR A O 17
ATOM 26786 N N . GLY A 1 100 ? 22.036 -33.575 29.277 1.00 0.00 127 GLY A N 17
ATOM 26787 C CA . GLY A 1 100 ? 22.357 -34.976 29.027 1.00 0.00 127 GLY A CA 17
ATOM 26788 C C . GLY A 1 100 ? 21.467 -35.502 27.907 1.00 0.00 127 GLY A C 17
ATOM 26789 O O . GLY A 1 100 ? 20.472 -34.870 27.556 1.00 0.00 127 GLY A O 17
ATOM 26793 N N . PRO A 1 101 ? 21.800 -36.622 27.335 1.00 0.00 128 PRO A N 17
ATOM 26794 C CA . PRO A 1 101 ? 21.003 -37.206 26.221 1.00 0.00 128 PRO A CA 17
ATOM 26795 C C . PRO A 1 101 ? 19.561 -37.491 26.632 1.00 0.00 128 PRO A C 17
ATOM 26796 O O . PRO A 1 101 ? 19.306 -38.004 27.721 1.00 0.00 128 PRO A O 17
ATOM 26807 N N . GLY A 1 102 ? 18.623 -37.159 25.749 1.00 0.00 129 GLY A N 17
ATOM 26808 C CA . GLY A 1 102 ? 17.211 -37.397 26.023 1.00 0.00 129 GLY A CA 17
ATOM 26809 C C . GLY A 1 102 ? 16.689 -36.463 27.111 1.00 0.00 129 GLY A C 17
ATOM 26810 O O . GLY A 1 102 ? 15.674 -36.748 27.747 1.00 0.00 129 GLY A O 17
ATOM 26814 N N . GLY A 1 103 ? 17.386 -35.351 27.330 1.00 0.00 130 GLY A N 17
ATOM 26815 C CA . GLY A 1 103 ? 16.974 -34.397 28.356 1.00 0.00 130 GLY A CA 17
ATOM 26816 C C . GLY A 1 103 ? 17.436 -34.841 29.746 1.00 0.00 130 GLY A C 17
ATOM 26817 O O . GLY A 1 103 ? 17.141 -34.185 30.744 1.00 0.00 130 GLY A O 17
ATOM 26821 N N . VAL A 1 104 ? 18.161 -35.958 29.805 1.00 0.00 131 VAL A N 17
ATOM 26822 C CA . VAL A 1 104 ? 18.665 -36.478 31.070 1.00 0.00 131 VAL A CA 17
ATOM 26823 C C . VAL A 1 104 ? 19.606 -35.462 31.734 1.00 0.00 131 VAL A C 17
ATOM 26824 O O . VAL A 1 104 ? 20.386 -34.815 31.043 1.00 0.00 131 VAL A O 17
ATOM 26837 N N . PRO A 1 105 ? 19.573 -35.301 33.040 1.00 0.00 132 PRO A N 17
ATOM 26838 C CA . PRO A 1 105 ? 20.482 -34.332 33.734 1.00 0.00 132 PRO A CA 17
ATOM 26839 C C . PRO A 1 105 ? 21.950 -34.625 33.421 1.00 0.00 132 PRO A C 17
ATOM 26840 O O . PRO A 1 105 ? 22.327 -35.779 33.216 1.00 0.00 132 PRO A O 17
ATOM 26851 N N . VAL A 1 106 ? 22.774 -33.581 33.383 1.00 0.00 133 VAL A N 17
ATOM 26852 C CA . VAL A 1 106 ? 24.193 -33.760 33.081 1.00 0.00 133 VAL A CA 17
ATOM 26853 C C . VAL A 1 106 ? 24.903 -34.469 34.232 1.00 0.00 133 VAL A C 17
ATOM 26854 O O . VAL A 1 106 ? 24.819 -34.042 35.383 1.00 0.00 133 VAL A O 17
ATOM 26867 N N . GLN A 1 107 ? 25.591 -35.563 33.911 1.00 0.00 134 GLN A N 17
ATOM 26868 C CA . GLN A 1 107 ? 26.286 -36.344 34.930 1.00 0.00 134 GLN A CA 17
ATOM 26869 C C . GLN A 1 107 ? 27.344 -35.496 35.624 1.00 0.00 134 GLN A C 17
ATOM 26870 O O . GLN A 1 107 ? 27.516 -35.571 36.841 1.00 0.00 134 GLN A O 17
ATOM 26884 N N . GLY A 1 108 ? 28.044 -34.686 34.841 1.00 0.00 135 GLY A N 17
ATOM 26885 C CA . GLY A 1 108 ? 29.069 -33.802 35.388 1.00 0.00 135 GLY A CA 17
ATOM 26886 C C . GLY A 1 108 ? 30.377 -34.544 35.637 1.00 0.00 135 GLY A C 17
ATOM 26887 O O . GLY A 1 108 ? 30.517 -35.717 35.287 1.00 0.00 135 GLY A O 17
ATOM 26891 N N . SER A 1 109 ? 31.333 -33.846 36.243 1.00 0.00 136 SER A N 17
ATOM 26892 C CA . SER A 1 109 ? 32.634 -34.429 36.543 1.00 0.00 136 SER A CA 17
ATOM 26893 C C . SER A 1 109 ? 32.813 -34.589 38.048 1.00 0.00 136 SER A C 17
ATOM 26894 O O . SER A 1 109 ? 32.095 -33.975 38.838 1.00 0.00 136 SER A O 17
ATOM 26902 N N . LYS A 1 110 ? 33.778 -35.415 38.434 1.00 0.00 137 LYS A N 17
ATOM 26903 C CA . LYS A 1 110 ? 34.054 -35.657 39.845 1.00 0.00 137 LYS A CA 17
ATOM 26904 C C . LYS A 1 110 ? 34.452 -34.363 40.540 1.00 0.00 137 LYS A C 17
ATOM 26905 O O . LYS A 1 110 ? 34.086 -34.125 41.689 1.00 0.00 137 LYS A O 17
ATOM 26924 N N . TYR A 1 111 ? 35.208 -33.536 39.833 1.00 0.00 138 TYR A N 17
ATOM 26925 C CA . TYR A 1 111 ? 35.650 -32.260 40.386 1.00 0.00 138 TYR A CA 17
ATOM 26926 C C . TYR A 1 111 ? 34.487 -31.280 40.501 1.00 0.00 138 TYR A C 17
ATOM 26927 O O . TYR A 1 111 ? 34.645 -30.184 41.040 1.00 0.00 138 TYR A O 17
ATOM 26945 N N . ALA A 1 112 ? 33.320 -31.667 39.991 1.00 0.00 139 ALA A N 17
ATOM 26946 C CA . ALA A 1 112 ? 32.163 -30.785 40.039 1.00 0.00 139 ALA A CA 17
ATOM 26947 C C . ALA A 1 112 ? 31.824 -30.427 41.480 1.00 0.00 139 ALA A C 17
ATOM 26948 O O . ALA A 1 112 ? 31.451 -29.291 41.778 1.00 0.00 139 ALA A O 17
ATOM 26955 N N . ALA A 1 113 ? 31.952 -31.405 42.370 1.00 0.00 140 ALA A N 17
ATOM 26956 C CA . ALA A 1 113 ? 31.647 -31.191 43.778 1.00 0.00 140 ALA A CA 17
ATOM 26957 C C . ALA A 1 113 ? 30.150 -30.980 43.976 1.00 0.00 140 ALA A C 17
ATOM 26958 O O . ALA A 1 113 ? 29.600 -31.595 44.877 1.00 0.00 140 ALA A O 17
ATOM 27184 N N . ASP A 1 24 ? 21.431 -9.870 16.255 1.00 0.00 51 ASP A N 18
ATOM 27185 C CA . ASP A 1 24 ? 20.755 -11.176 16.492 1.00 0.00 51 ASP A CA 18
ATOM 27186 C C . ASP A 1 24 ? 21.761 -12.307 16.310 1.00 0.00 51 ASP A C 18
ATOM 27187 O O . ASP A 1 24 ? 22.514 -12.329 15.335 1.00 0.00 51 ASP A O 18
ATOM 27196 N N . LYS A 1 25 ? 21.774 -13.240 17.257 1.00 0.00 52 LYS A N 18
ATOM 27197 C CA . LYS A 1 25 ? 22.696 -14.364 17.195 1.00 0.00 52 LYS A CA 18
ATOM 27198 C C . LYS A 1 25 ? 22.180 -15.415 16.216 1.00 0.00 52 LYS A C 18
ATOM 27199 O O . LYS A 1 25 ? 20.973 -15.534 15.999 1.00 0.00 52 LYS A O 18
ATOM 27218 N N . LYS A 1 26 ? 23.098 -16.174 15.628 1.00 0.00 53 LYS A N 18
ATOM 27219 C CA . LYS A 1 26 ? 22.720 -17.210 14.672 1.00 0.00 53 LYS A CA 18
ATOM 27220 C C . LYS A 1 26 ? 22.844 -18.590 15.290 1.00 0.00 53 LYS A C 18
ATOM 27221 O O . LYS A 1 26 ? 23.869 -18.936 15.875 1.00 0.00 53 LYS A O 18
ATOM 27240 N N . VAL A 1 27 ? 21.793 -19.380 15.135 1.00 0.00 54 VAL A N 18
ATOM 27241 C CA . VAL A 1 27 ? 21.787 -20.730 15.661 1.00 0.00 54 VAL A CA 18
ATOM 27242 C C . VAL A 1 27 ? 22.190 -21.703 14.562 1.00 0.00 54 VAL A C 18
ATOM 27243 O O . VAL A 1 27 ? 21.385 -22.046 13.694 1.00 0.00 54 VAL A O 18
ATOM 27256 N N . ILE A 1 28 ? 23.446 -22.130 14.596 1.00 0.00 55 ILE A N 18
ATOM 27257 C CA . ILE A 1 28 ? 23.961 -23.048 13.593 1.00 0.00 55 ILE A CA 18
ATOM 27258 C C . ILE A 1 28 ? 23.223 -24.382 13.639 1.00 0.00 55 ILE A C 18
ATOM 27259 O O . ILE A 1 28 ? 22.863 -24.939 12.602 1.00 0.00 55 ILE A O 18
ATOM 27275 N N . ALA A 1 29 ? 23.011 -24.893 14.846 1.00 0.00 56 ALA A N 18
ATOM 27276 C CA . ALA A 1 29 ? 22.330 -26.171 15.012 1.00 0.00 56 ALA A CA 18
ATOM 27277 C C . ALA A 1 29 ? 21.504 -26.191 16.294 1.00 0.00 56 ALA A C 18
ATOM 27278 O O . ALA A 1 29 ? 21.698 -25.366 17.187 1.00 0.00 56 ALA A O 18
ATOM 27285 N N . THR A 1 30 ? 20.581 -27.143 16.370 1.00 0.00 57 THR A N 18
ATOM 27286 C CA . THR A 1 30 ? 19.721 -27.287 17.538 1.00 0.00 57 THR A CA 18
ATOM 27287 C C . THR A 1 30 ? 20.118 -28.539 18.319 1.00 0.00 57 THR A C 18
ATOM 27288 O O . THR A 1 30 ? 21.302 -28.767 18.555 1.00 0.00 57 THR A O 18
ATOM 27299 N N . LYS A 1 31 ? 19.146 -29.342 18.738 1.00 0.00 58 LYS A N 18
ATOM 27300 C CA . LYS A 1 31 ? 19.461 -30.545 19.498 1.00 0.00 58 LYS A CA 18
ATOM 27301 C C . LYS A 1 31 ? 20.457 -31.414 18.730 1.00 0.00 58 LYS A C 18
ATOM 27302 O O . LYS A 1 31 ? 20.092 -32.113 17.786 1.00 0.00 58 LYS A O 18
ATOM 27321 N N . VAL A 1 32 ? 21.715 -31.357 19.154 1.00 0.00 59 VAL A N 18
ATOM 27322 C CA . VAL A 1 32 ? 22.773 -32.135 18.521 1.00 0.00 59 VAL A CA 18
ATOM 27323 C C . VAL A 1 32 ? 23.534 -32.950 19.555 1.00 0.00 59 VAL A C 18
ATOM 27324 O O . VAL A 1 32 ? 23.999 -32.410 20.559 1.00 0.00 59 VAL A O 18
ATOM 27337 N N . LEU A 1 33 ? 23.678 -34.245 19.303 1.00 0.00 60 LEU A N 18
ATOM 27338 C CA . LEU A 1 33 ? 24.421 -35.100 20.215 1.00 0.00 60 LEU A CA 18
ATOM 27339 C C . LEU A 1 33 ? 25.914 -34.932 19.980 1.00 0.00 60 LEU A C 18
ATOM 27340 O O . LEU A 1 33 ? 26.379 -34.900 18.840 1.00 0.00 60 LEU A O 18
ATOM 27356 N N . GLY A 1 34 ? 26.659 -34.827 21.069 1.00 0.00 61 GLY A N 18
ATOM 27357 C CA . GLY A 1 34 ? 28.098 -34.652 20.991 1.00 0.00 61 GLY A CA 18
ATOM 27358 C C . GLY A 1 34 ? 28.776 -35.410 22.119 1.00 0.00 61 GLY A C 18
ATOM 27359 O O . GLY A 1 34 ? 28.112 -36.027 22.947 1.00 0.00 61 GLY A O 18
ATOM 27363 N N . THR A 1 35 ? 30.099 -35.364 22.142 1.00 0.00 62 THR A N 18
ATOM 27364 C CA . THR A 1 35 ? 30.861 -36.052 23.172 1.00 0.00 62 THR A CA 18
ATOM 27365 C C . THR A 1 35 ? 31.820 -35.089 23.857 1.00 0.00 62 THR A C 18
ATOM 27366 O O . THR A 1 35 ? 32.503 -34.305 23.200 1.00 0.00 62 THR A O 18
ATOM 27377 N N . VAL A 1 36 ? 31.865 -35.149 25.182 1.00 0.00 63 VAL A N 18
ATOM 27378 C CA . VAL A 1 36 ? 32.732 -34.258 25.943 1.00 0.00 63 VAL A CA 18
ATOM 27379 C C . VAL A 1 36 ? 34.185 -34.709 25.850 1.00 0.00 63 VAL A C 18
ATOM 27380 O O . VAL A 1 36 ? 34.562 -35.733 26.418 1.00 0.00 63 VAL A O 18
ATOM 27393 N N . LYS A 1 37 ? 35.001 -33.934 25.143 1.00 0.00 64 LYS A N 18
ATOM 27394 C CA . LYS A 1 37 ? 36.414 -34.268 25.015 1.00 0.00 64 LYS A CA 18
ATOM 27395 C C . LYS A 1 37 ? 37.051 -34.256 26.402 1.00 0.00 64 LYS A C 18
ATOM 27396 O O . LYS A 1 37 ? 37.728 -35.199 26.808 1.00 0.00 64 LYS A O 18
ATOM 27415 N N . TRP A 1 38 ? 36.786 -33.170 27.125 1.00 0.00 65 TRP A N 18
ATOM 27416 C CA . TRP A 1 38 ? 37.275 -33.000 28.493 1.00 0.00 65 TRP A CA 18
ATOM 27417 C C . TRP A 1 38 ? 36.694 -31.723 29.098 1.00 0.00 65 TRP A C 18
ATOM 27418 O O . TRP A 1 38 ? 36.378 -30.776 28.378 1.00 0.00 65 TRP A O 18
ATOM 27439 N N . PHE A 1 39 ? 36.564 -31.698 30.421 1.00 0.00 66 PHE A N 18
ATOM 27440 C CA . PHE A 1 39 ? 36.045 -30.518 31.106 1.00 0.00 66 PHE A CA 18
ATOM 27441 C C . PHE A 1 39 ? 36.706 -30.378 32.475 1.00 0.00 66 PHE A C 18
ATOM 27442 O O . PHE A 1 39 ? 36.552 -31.240 33.337 1.00 0.00 66 PHE A O 18
ATOM 27459 N N . ASN A 1 40 ? 37.441 -29.288 32.669 1.00 0.00 67 ASN A N 18
ATOM 27460 C CA . ASN A 1 40 ? 38.125 -29.068 33.940 1.00 0.00 67 ASN A CA 18
ATOM 27461 C C . ASN A 1 40 ? 37.312 -28.149 34.843 1.00 0.00 67 ASN A C 18
ATOM 27462 O O . ASN A 1 40 ? 37.012 -27.011 34.482 1.00 0.00 67 ASN A O 18
ATOM 27473 N N . VAL A 1 41 ? 36.958 -28.656 36.014 1.00 0.00 68 VAL A N 18
ATOM 27474 C CA . VAL A 1 41 ? 36.176 -27.884 36.970 1.00 0.00 68 VAL A CA 18
ATOM 27475 C C . VAL A 1 41 ? 36.936 -26.649 37.445 1.00 0.00 68 VAL A C 18
ATOM 27476 O O . VAL A 1 41 ? 36.367 -25.560 37.540 1.00 0.00 68 VAL A O 18
ATOM 27489 N N . ARG A 1 42 ? 38.214 -26.826 37.767 1.00 0.00 69 ARG A N 18
ATOM 27490 C CA . ARG A 1 42 ? 39.029 -25.715 38.252 1.00 0.00 69 ARG A CA 18
ATOM 27491 C C . ARG A 1 42 ? 39.229 -24.634 37.188 1.00 0.00 69 ARG A C 18
ATOM 27492 O O . ARG A 1 42 ? 39.300 -23.449 37.509 1.00 0.00 69 ARG A O 18
ATOM 27513 N N . ASN A 1 43 ? 39.332 -25.041 35.928 1.00 0.00 70 ASN A N 18
ATOM 27514 C CA . ASN A 1 43 ? 39.529 -24.074 34.849 1.00 0.00 70 ASN A CA 18
ATOM 27515 C C . ASN A 1 43 ? 38.275 -23.231 34.642 1.00 0.00 70 ASN A C 18
ATOM 27516 O O . ASN A 1 43 ? 38.360 -22.042 34.330 1.00 0.00 70 ASN A O 18
ATOM 27527 N N . GLY A 1 44 ? 37.112 -23.849 34.823 1.00 0.00 71 GLY A N 18
ATOM 27528 C CA . GLY A 1 44 ? 35.846 -23.143 34.644 1.00 0.00 71 GLY A CA 18
ATOM 27529 C C . GLY A 1 44 ? 35.334 -23.221 33.203 1.00 0.00 71 GLY A C 18
ATOM 27530 O O . GLY A 1 44 ? 34.284 -22.661 32.890 1.00 0.00 71 GLY A O 18
ATOM 27534 N N . TYR A 1 45 ? 36.059 -23.919 32.331 1.00 0.00 72 TYR A N 18
ATOM 27535 C CA . TYR A 1 45 ? 35.622 -24.049 30.942 1.00 0.00 72 TYR A CA 18
ATOM 27536 C C . TYR A 1 45 ? 36.105 -25.378 30.362 1.00 0.00 72 TYR A C 18
ATOM 27537 O O . TYR A 1 45 ? 36.999 -26.013 30.918 1.00 0.00 72 TYR A O 18
ATOM 27555 N N . GLY A 1 46 ? 35.504 -25.804 29.249 1.00 0.00 73 GLY A N 18
ATOM 27556 C CA . GLY A 1 46 ? 35.896 -27.067 28.633 1.00 0.00 73 GLY A CA 18
ATOM 27557 C C . GLY A 1 46 ? 35.497 -27.120 27.162 1.00 0.00 73 GLY A C 18
ATOM 27558 O O . GLY A 1 46 ? 34.929 -26.169 26.625 1.00 0.00 73 GLY A O 18
ATOM 27562 N N . PHE A 1 47 ? 35.818 -28.238 26.514 1.00 0.00 74 PHE A N 18
ATOM 27563 C CA . PHE A 1 47 ? 35.513 -28.409 25.093 1.00 0.00 74 PHE A CA 18
ATOM 27564 C C . PHE A 1 47 ? 34.664 -29.653 24.833 1.00 0.00 74 PHE A C 18
ATOM 27565 O O . PHE A 1 47 ? 34.844 -30.691 25.470 1.00 0.00 74 PHE A O 18
ATOM 27582 N N . ILE A 1 48 ? 33.753 -29.533 23.871 1.00 0.00 75 ILE A N 18
ATOM 27583 C CA . ILE A 1 48 ? 32.887 -30.643 23.484 1.00 0.00 75 ILE A CA 18
ATOM 27584 C C . ILE A 1 48 ? 33.095 -30.972 22.010 1.00 0.00 75 ILE A C 18
ATOM 27585 O O . ILE A 1 48 ? 32.980 -30.097 21.153 1.00 0.00 75 ILE A O 18
ATOM 27601 N N . ASN A 1 49 ? 33.390 -32.231 21.711 1.00 0.00 76 ASN A N 18
ATOM 27602 C CA . ASN A 1 49 ? 33.598 -32.634 20.324 1.00 0.00 76 ASN A CA 18
ATOM 27603 C C . ASN A 1 49 ? 32.301 -33.123 19.702 1.00 0.00 76 ASN A C 18
ATOM 27604 O O . ASN A 1 49 ? 31.754 -34.146 20.106 1.00 0.00 76 ASN A O 18
ATOM 27615 N N . ARG A 1 50 ? 31.823 -32.387 18.709 1.00 0.00 77 ARG A N 18
ATOM 27616 C CA . ARG A 1 50 ? 30.593 -32.769 18.025 1.00 0.00 77 ARG A CA 18
ATOM 27617 C C . ARG A 1 50 ? 30.836 -33.999 17.164 1.00 0.00 77 ARG A C 18
ATOM 27618 O O . ARG A 1 50 ? 31.765 -34.029 16.358 1.00 0.00 77 ARG A O 18
ATOM 27639 N N . ASN A 1 51 ? 29.992 -35.010 17.327 1.00 0.00 78 ASN A N 18
ATOM 27640 C CA . ASN A 1 51 ? 30.139 -36.227 16.539 1.00 0.00 78 ASN A CA 18
ATOM 27641 C C . ASN A 1 51 ? 29.470 -36.088 15.170 1.00 0.00 78 ASN A C 18
ATOM 27642 O O . ASN A 1 51 ? 29.531 -37.003 14.350 1.00 0.00 78 ASN A O 18
ATOM 27653 N N . ASP A 1 52 ? 28.844 -34.935 14.914 1.00 0.00 79 ASP A N 18
ATOM 27654 C CA . ASP A 1 52 ? 28.193 -34.709 13.631 1.00 0.00 79 ASP A CA 18
ATOM 27655 C C . ASP A 1 52 ? 29.074 -33.839 12.740 1.00 0.00 79 ASP A C 18
ATOM 27656 O O . ASP A 1 52 ? 29.054 -33.963 11.515 1.00 0.00 79 ASP A O 18
ATOM 27665 N N . THR A 1 53 ? 29.836 -32.950 13.370 1.00 0.00 80 THR A N 18
ATOM 27666 C CA . THR A 1 53 ? 30.710 -32.046 12.644 1.00 0.00 80 THR A CA 18
ATOM 27667 C C . THR A 1 53 ? 32.182 -32.306 12.963 1.00 0.00 80 THR A C 18
ATOM 27668 O O . THR A 1 53 ? 33.068 -31.790 12.282 1.00 0.00 80 THR A O 18
ATOM 27679 N N . LYS A 1 54 ? 32.443 -33.094 14.000 1.00 0.00 81 LYS A N 18
ATOM 27680 C CA . LYS A 1 54 ? 33.815 -33.381 14.387 1.00 0.00 81 LYS A CA 18
ATOM 27681 C C . LYS A 1 54 ? 34.568 -32.080 14.641 1.00 0.00 81 LYS A C 18
ATOM 27682 O O . LYS A 1 54 ? 35.773 -31.990 14.405 1.00 0.00 81 LYS A O 18
ATOM 27701 N N . GLU A 1 55 ? 33.846 -31.075 15.130 1.00 0.00 82 GLU A N 18
ATOM 27702 C CA . GLU A 1 55 ? 34.450 -29.779 15.416 1.00 0.00 82 GLU A CA 18
ATOM 27703 C C . GLU A 1 55 ? 34.290 -29.408 16.882 1.00 0.00 82 GLU A C 18
ATOM 27704 O O . GLU A 1 55 ? 33.221 -29.571 17.469 1.00 0.00 82 GLU A O 18
ATOM 27716 N N . ASP A 1 56 ? 35.374 -28.918 17.462 1.00 0.00 83 ASP A N 18
ATOM 27717 C CA . ASP A 1 56 ? 35.376 -28.529 18.869 1.00 0.00 83 ASP A CA 18
ATOM 27718 C C . ASP A 1 56 ? 34.404 -27.378 19.122 1.00 0.00 83 ASP A C 18
ATOM 27719 O O . ASP A 1 56 ? 34.233 -26.500 18.276 1.00 0.00 83 ASP A O 18
ATOM 27728 N N . VAL A 1 57 ? 33.772 -27.393 20.291 1.00 0.00 84 VAL A N 18
ATOM 27729 C CA . VAL A 1 57 ? 32.819 -26.348 20.655 1.00 0.00 84 VAL A CA 18
ATOM 27730 C C . VAL A 1 57 ? 33.138 -25.776 22.037 1.00 0.00 84 VAL A C 18
ATOM 27731 O O . VAL A 1 57 ? 33.387 -26.520 22.984 1.00 0.00 84 VAL A O 18
ATOM 27744 N N . PHE A 1 58 ? 33.128 -24.449 22.138 1.00 0.00 85 PHE A N 18
ATOM 27745 C CA . PHE A 1 58 ? 33.417 -23.779 23.405 1.00 0.00 85 PHE A CA 18
ATOM 27746 C C . PHE A 1 58 ? 32.175 -23.771 24.297 1.00 0.00 85 PHE A C 18
ATOM 27747 O O . PHE A 1 58 ? 31.118 -23.296 23.890 1.00 0.00 85 PHE A O 18
ATOM 27764 N N . VAL A 1 59 ? 32.306 -24.282 25.519 1.00 0.00 86 VAL A N 18
ATOM 27765 C CA . VAL A 1 59 ? 31.172 -24.308 26.438 1.00 0.00 86 VAL A CA 18
ATOM 27766 C C . VAL A 1 59 ? 31.564 -23.763 27.801 1.00 0.00 86 VAL A C 18
ATOM 27767 O O . VAL A 1 59 ? 32.743 -23.721 28.155 1.00 0.00 86 VAL A O 18
ATOM 27780 N N . HIS A 1 60 ? 30.562 -23.357 28.559 1.00 0.00 87 HIS A N 18
ATOM 27781 C CA . HIS A 1 60 ? 30.791 -22.830 29.898 1.00 0.00 87 HIS A CA 18
ATOM 27782 C C . HIS A 1 60 ? 29.737 -23.381 30.860 1.00 0.00 87 HIS A C 18
ATOM 27783 O O . HIS A 1 60 ? 28.660 -23.799 30.435 1.00 0.00 87 HIS A O 18
ATOM 27797 N N . GLN A 1 61 ? 30.063 -23.415 32.151 1.00 0.00 88 GLN A N 18
ATOM 27798 C CA . GLN A 1 61 ? 29.138 -23.953 33.147 1.00 0.00 88 GLN A CA 18
ATOM 27799 C C . GLN A 1 61 ? 27.831 -23.171 33.194 1.00 0.00 88 GLN A C 18
ATOM 27800 O O . GLN A 1 61 ? 26.803 -23.693 33.621 1.00 0.00 88 GLN A O 18
ATOM 27814 N N . THR A 1 62 ? 27.869 -21.929 32.745 1.00 0.00 89 THR A N 18
ATOM 27815 C CA . THR A 1 62 ? 26.665 -21.107 32.736 1.00 0.00 89 THR A CA 18
ATOM 27816 C C . THR A 1 62 ? 25.803 -21.438 31.520 1.00 0.00 89 THR A C 18
ATOM 27817 O O . THR A 1 62 ? 24.640 -21.038 31.445 1.00 0.00 89 THR A O 18
ATOM 27828 N N . ALA A 1 63 ? 26.376 -22.172 30.568 1.00 0.00 90 ALA A N 18
ATOM 27829 C CA . ALA A 1 63 ? 25.651 -22.551 29.362 1.00 0.00 90 ALA A CA 18
ATOM 27830 C C . ALA A 1 63 ? 24.947 -23.896 29.543 1.00 0.00 90 ALA A C 18
ATOM 27831 O O . ALA A 1 63 ? 24.345 -24.413 28.603 1.00 0.00 90 ALA A O 18
ATOM 27838 N N . ILE A 1 64 ? 25.041 -24.471 30.741 1.00 0.00 91 ILE A N 18
ATOM 27839 C CA . ILE A 1 64 ? 24.433 -25.771 30.997 1.00 0.00 91 ILE A CA 18
ATOM 27840 C C . ILE A 1 64 ? 23.075 -25.620 31.681 1.00 0.00 91 ILE A C 18
ATOM 27841 O O . ILE A 1 64 ? 22.997 -25.294 32.866 1.00 0.00 91 ILE A O 18
ATOM 27857 N N . LYS A 1 65 ? 22.010 -25.867 30.920 1.00 0.00 92 LYS A N 18
ATOM 27858 C CA . LYS A 1 65 ? 20.653 -25.776 31.453 1.00 0.00 92 LYS A CA 18
ATOM 27859 C C . LYS A 1 65 ? 20.416 -26.813 32.549 1.00 0.00 92 LYS A C 18
ATOM 27860 O O . LYS A 1 65 ? 19.826 -26.510 33.585 1.00 0.00 92 LYS A O 18
ATOM 27879 N N . LYS A 1 66 ? 20.861 -28.042 32.305 1.00 0.00 93 LYS A N 18
ATOM 27880 C CA . LYS A 1 66 ? 20.674 -29.119 33.275 1.00 0.00 93 LYS A CA 18
ATOM 27881 C C . LYS A 1 66 ? 22.000 -29.786 33.614 1.00 0.00 93 LYS A C 18
ATOM 27882 O O . LYS A 1 66 ? 22.867 -29.941 32.756 1.00 0.00 93 LYS A O 18
ATOM 27901 N N . ASN A 1 67 ? 22.145 -30.187 34.871 1.00 0.00 94 ASN A N 18
ATOM 27902 C CA . ASN A 1 67 ? 23.365 -30.843 35.319 1.00 0.00 94 ASN A CA 18
ATOM 27903 C C . ASN A 1 67 ? 23.062 -31.809 36.453 1.00 0.00 94 ASN A C 18
ATOM 27904 O O . ASN A 1 67 ? 21.933 -31.877 36.940 1.00 0.00 94 ASN A O 18
ATOM 27915 N N . ASN A 1 68 ? 24.074 -32.557 36.872 1.00 0.00 95 ASN A N 18
ATOM 27916 C CA . ASN A 1 68 ? 23.892 -33.519 37.955 1.00 0.00 95 ASN A CA 18
ATOM 27917 C C . ASN A 1 68 ? 23.502 -32.774 39.246 1.00 0.00 95 ASN A C 18
ATOM 27918 O O . ASN A 1 68 ? 24.259 -31.922 39.709 1.00 0.00 95 ASN A O 18
ATOM 27929 N N . PRO A 1 69 ? 22.352 -33.052 39.834 1.00 0.00 96 PRO A N 18
ATOM 27930 C CA . PRO A 1 69 ? 21.913 -32.360 41.086 1.00 0.00 96 PRO A CA 18
ATOM 27931 C C . PRO A 1 69 ? 22.810 -32.678 42.276 1.00 0.00 96 PRO A C 18
ATOM 27932 O O . PRO A 1 69 ? 22.882 -31.908 43.235 1.00 0.00 96 PRO A O 18
ATOM 27943 N N . ARG A 1 70 ? 23.499 -33.806 42.204 1.00 0.00 97 ARG A N 18
ATOM 27944 C CA . ARG A 1 70 ? 24.396 -34.207 43.277 1.00 0.00 97 ARG A CA 18
ATOM 27945 C C . ARG A 1 70 ? 25.583 -33.248 43.366 1.00 0.00 97 ARG A C 18
ATOM 27946 O O . ARG A 1 70 ? 26.236 -33.153 44.405 1.00 0.00 97 ARG A O 18
ATOM 27967 N N . LYS A 1 71 ? 25.863 -32.539 42.269 1.00 0.00 98 LYS A N 18
ATOM 27968 C CA . LYS A 1 71 ? 26.983 -31.605 42.244 1.00 0.00 98 LYS A CA 18
ATOM 27969 C C . LYS A 1 71 ? 26.527 -30.208 42.655 1.00 0.00 98 LYS A C 18
ATOM 27970 O O . LYS A 1 71 ? 25.473 -29.738 42.226 1.00 0.00 98 LYS A O 18
ATOM 27989 N N . TYR A 1 72 ? 27.327 -29.547 43.488 1.00 0.00 99 TYR A N 18
ATOM 27990 C CA . TYR A 1 72 ? 26.991 -28.204 43.949 1.00 0.00 99 TYR A CA 18
ATOM 27991 C C . TYR A 1 72 ? 27.093 -27.198 42.805 1.00 0.00 99 TYR A C 18
ATOM 27992 O O . TYR A 1 72 ? 26.268 -26.292 42.685 1.00 0.00 99 TYR A O 18
ATOM 28010 N N . LEU A 1 73 ? 28.110 -27.366 41.970 1.00 0.00 100 LEU A N 18
ATOM 28011 C CA . LEU A 1 73 ? 28.323 -26.464 40.844 1.00 0.00 100 LEU A CA 18
ATOM 28012 C C . LEU A 1 73 ? 28.113 -27.206 39.529 1.00 0.00 100 LEU A C 18
ATOM 28013 O O . LEU A 1 73 ? 28.319 -28.416 39.451 1.00 0.00 100 LEU A O 18
ATOM 28029 N N . ARG A 1 74 ? 27.697 -26.475 38.498 1.00 0.00 101 ARG A N 18
ATOM 28030 C CA . ARG A 1 74 ? 27.464 -27.091 37.198 1.00 0.00 101 ARG A CA 18
ATOM 28031 C C . ARG A 1 74 ? 28.770 -27.625 36.624 1.00 0.00 101 ARG A C 18
ATOM 28032 O O . ARG A 1 74 ? 29.816 -26.985 36.731 1.00 0.00 101 ARG A O 18
ATOM 28053 N N . SER A 1 75 ? 28.697 -28.803 36.020 1.00 0.00 102 SER A N 18
ATOM 28054 C CA . SER A 1 75 ? 29.873 -29.428 35.427 1.00 0.00 102 SER A CA 18
ATOM 28055 C C . SER A 1 75 ? 29.466 -30.407 34.335 1.00 0.00 102 SER A C 18
ATOM 28056 O O . SER A 1 75 ? 28.317 -30.847 34.285 1.00 0.00 102 SER A O 18
ATOM 28064 N N . VAL A 1 76 ? 30.410 -30.752 33.468 1.00 0.00 103 VAL A N 18
ATOM 28065 C CA . VAL A 1 76 ? 30.128 -31.688 32.387 1.00 0.00 103 VAL A CA 18
ATOM 28066 C C . VAL A 1 76 ? 31.089 -32.871 32.469 1.00 0.00 103 VAL A C 18
ATOM 28067 O O . VAL A 1 76 ? 32.305 -32.686 32.507 1.00 0.00 103 VAL A O 18
ATOM 28080 N N . GLY A 1 77 ? 30.543 -34.081 32.511 1.00 0.00 104 GLY A N 18
ATOM 28081 C CA . GLY A 1 77 ? 31.380 -35.273 32.608 1.00 0.00 104 GLY A CA 18
ATOM 28082 C C . GLY A 1 77 ? 32.209 -35.474 31.344 1.00 0.00 104 GLY A C 18
ATOM 28083 O O . GLY A 1 77 ? 31.767 -35.148 30.242 1.00 0.00 104 GLY A O 18
ATOM 28087 N N . ASP A 1 78 ? 33.411 -36.018 31.513 1.00 0.00 105 ASP A N 18
ATOM 28088 C CA . ASP A 1 78 ? 34.291 -36.263 30.375 1.00 0.00 105 ASP A CA 18
ATOM 28089 C C . ASP A 1 78 ? 33.942 -37.599 29.730 1.00 0.00 105 ASP A C 18
ATOM 28090 O O . ASP A 1 78 ? 33.753 -38.601 30.421 1.00 0.00 105 ASP A O 18
ATOM 28099 N N . GLY A 1 79 ? 33.843 -37.608 28.407 1.00 0.00 106 GLY A N 18
ATOM 28100 C CA . GLY A 1 79 ? 33.510 -38.830 27.690 1.00 0.00 106 GLY A CA 18
ATOM 28101 C C . GLY A 1 79 ? 32.005 -39.091 27.744 1.00 0.00 106 GLY A C 18
ATOM 28102 O O . GLY A 1 79 ? 31.526 -40.124 27.273 1.00 0.00 106 GLY A O 18
ATOM 28106 N N . GLU A 1 80 ? 31.261 -38.148 28.323 1.00 0.00 107 GLU A N 18
ATOM 28107 C CA . GLU A 1 80 ? 29.818 -38.282 28.442 1.00 0.00 107 GLU A CA 18
ATOM 28108 C C . GLU A 1 80 ? 29.123 -37.630 27.257 1.00 0.00 107 GLU A C 18
ATOM 28109 O O . GLU A 1 80 ? 29.398 -36.479 26.916 1.00 0.00 107 GLU A O 18
ATOM 28121 N N . THR A 1 81 ? 28.218 -38.371 26.638 1.00 0.00 108 THR A N 18
ATOM 28122 C CA . THR A 1 81 ? 27.469 -37.846 25.505 1.00 0.00 108 THR A CA 18
ATOM 28123 C C . THR A 1 81 ? 26.553 -36.722 25.975 1.00 0.00 108 THR A C 18
ATOM 28124 O O . THR A 1 81 ? 25.880 -36.851 26.995 1.00 0.00 108 THR A O 18
ATOM 28135 N N . VAL A 1 82 ? 26.545 -35.608 25.247 1.00 0.00 109 VAL A N 18
ATOM 28136 C CA . VAL A 1 82 ? 25.726 -34.470 25.650 1.00 0.00 109 VAL A CA 18
ATOM 28137 C C . VAL A 1 82 ? 24.856 -33.972 24.498 1.00 0.00 109 VAL A C 18
ATOM 28138 O O . VAL A 1 82 ? 25.170 -34.192 23.334 1.00 0.00 109 VAL A O 18
ATOM 28151 N N . GLU A 1 83 ? 23.777 -33.271 24.837 1.00 0.00 110 GLU A N 18
ATOM 28152 C CA . GLU A 1 83 ? 22.883 -32.725 23.830 1.00 0.00 110 GLU A CA 18
ATOM 28153 C C . GLU A 1 83 ? 22.845 -31.212 23.986 1.00 0.00 110 GLU A C 18
ATOM 28154 O O . GLU A 1 83 ? 22.673 -30.710 25.096 1.00 0.00 110 GLU A O 18
ATOM 28166 N N . PHE A 1 84 ? 23.035 -30.482 22.896 1.00 0.00 111 PHE A N 18
ATOM 28167 C CA . PHE A 1 84 ? 23.062 -29.031 22.994 1.00 0.00 111 PHE A CA 18
ATOM 28168 C C . PHE A 1 84 ? 22.821 -28.350 21.652 1.00 0.00 111 PHE A C 18
ATOM 28169 O O . PHE A 1 84 ? 22.920 -28.971 20.594 1.00 0.00 111 PHE A O 18
ATOM 28186 N N . ASP A 1 85 ? 22.527 -27.053 21.714 1.00 0.00 112 ASP A N 18
ATOM 28187 C CA . ASP A 1 85 ? 22.306 -26.254 20.518 1.00 0.00 112 ASP A CA 18
ATOM 28188 C C . ASP A 1 85 ? 23.600 -25.554 20.135 1.00 0.00 112 ASP A C 18
ATOM 28189 O O . ASP A 1 85 ? 24.374 -25.156 21.006 1.00 0.00 112 ASP A O 18
ATOM 28198 N N . VAL A 1 86 ? 23.839 -25.401 18.840 1.00 0.00 113 VAL A N 18
ATOM 28199 C CA . VAL A 1 86 ? 25.054 -24.744 18.385 1.00 0.00 113 VAL A CA 18
ATOM 28200 C C . VAL A 1 86 ? 24.734 -23.339 17.893 1.00 0.00 113 VAL A C 18
ATOM 28201 O O . VAL A 1 86 ? 23.872 -23.149 17.035 1.00 0.00 113 VAL A O 18
ATOM 28214 N N . VAL A 1 87 ? 25.440 -22.356 18.439 1.00 0.00 114 VAL A N 18
ATOM 28215 C CA . VAL A 1 87 ? 25.233 -20.970 18.045 1.00 0.00 114 VAL A CA 18
ATOM 28216 C C . VAL A 1 87 ? 26.557 -20.367 17.602 1.00 0.00 114 VAL A C 18
ATOM 28217 O O . VAL A 1 87 ? 27.569 -20.505 18.284 1.00 0.00 114 VAL A O 18
ATOM 28230 N N . GLU A 1 88 ? 26.554 -19.721 16.446 1.00 0.00 115 GLU A N 18
ATOM 28231 C CA . GLU A 1 88 ? 27.779 -19.134 15.923 1.00 0.00 115 GLU A CA 18
ATOM 28232 C C . GLU A 1 88 ? 28.288 -18.025 16.841 1.00 0.00 115 GLU A C 18
ATOM 28233 O O . GLU A 1 88 ? 27.544 -17.116 17.209 1.00 0.00 115 GLU A O 18
ATOM 28245 N N . GLY A 1 89 ? 29.566 -18.112 17.204 1.00 0.00 116 GLY A N 18
ATOM 28246 C CA . GLY A 1 89 ? 30.179 -17.114 18.073 1.00 0.00 116 GLY A CA 18
ATOM 28247 C C . GLY A 1 89 ? 31.268 -16.346 17.333 1.00 0.00 116 GLY A C 18
ATOM 28248 O O . GLY A 1 89 ? 31.774 -16.801 16.307 1.00 0.00 116 GLY A O 18
ATOM 28252 N N . GLU A 1 90 ? 31.622 -15.175 17.857 1.00 0.00 117 GLU A N 18
ATOM 28253 C CA . GLU A 1 90 ? 32.650 -14.348 17.234 1.00 0.00 117 GLU A CA 18
ATOM 28254 C C . GLU A 1 90 ? 33.985 -15.087 17.176 1.00 0.00 117 GLU A C 18
ATOM 28255 O O . GLU A 1 90 ? 34.685 -15.042 16.166 1.00 0.00 117 GLU A O 18
ATOM 28267 N N . LYS A 1 91 ? 34.334 -15.765 18.266 1.00 0.00 118 LYS A N 18
ATOM 28268 C CA . LYS A 1 91 ? 35.590 -16.505 18.321 1.00 0.00 118 LYS A CA 18
ATOM 28269 C C . LYS A 1 91 ? 35.430 -17.915 17.753 1.00 0.00 118 LYS A C 18
ATOM 28270 O O . LYS A 1 91 ? 36.420 -18.591 17.475 1.00 0.00 118 LYS A O 18
ATOM 28289 N N . GLY A 1 92 ? 34.187 -18.358 17.584 1.00 0.00 119 GLY A N 18
ATOM 28290 C CA . GLY A 1 92 ? 33.933 -19.691 17.052 1.00 0.00 119 GLY A CA 18
ATOM 28291 C C . GLY A 1 92 ? 32.560 -20.191 17.483 1.00 0.00 119 GLY A C 18
ATOM 28292 O O . GLY A 1 92 ? 31.795 -19.462 18.116 1.00 0.00 119 GLY A O 18
ATOM 28296 N N . ALA A 1 93 ? 32.252 -21.437 17.142 1.00 0.00 120 ALA A N 18
ATOM 28297 C CA . ALA A 1 93 ? 30.966 -22.019 17.505 1.00 0.00 120 ALA A CA 18
ATOM 28298 C C . ALA A 1 93 ? 30.839 -22.123 19.022 1.00 0.00 120 ALA A C 18
ATOM 28299 O O . ALA A 1 93 ? 31.807 -22.428 19.717 1.00 0.00 120 ALA A O 18
ATOM 28306 N N . GLU A 1 94 ? 29.635 -21.873 19.526 1.00 0.00 121 GLU A N 18
ATOM 28307 C CA . GLU A 1 94 ? 29.384 -21.937 20.962 1.00 0.00 121 GLU A CA 18
ATOM 28308 C C . GLU A 1 94 ? 28.217 -22.871 21.263 1.00 0.00 121 GLU A C 18
ATOM 28309 O O . GLU A 1 94 ? 27.397 -23.155 20.396 1.00 0.00 121 GLU A O 18
ATOM 28321 N N . ALA A 1 95 ? 28.155 -23.350 22.496 1.00 0.00 122 ALA A N 18
ATOM 28322 C CA . ALA A 1 95 ? 27.080 -24.248 22.904 1.00 0.00 122 ALA A CA 18
ATOM 28323 C C . ALA A 1 95 ? 26.225 -23.614 23.999 1.00 0.00 122 ALA A C 18
ATOM 28324 O O . ALA A 1 95 ? 26.711 -22.820 24.801 1.00 0.00 122 ALA A O 18
ATOM 28331 N N . ALA A 1 96 ? 24.946 -23.978 24.024 1.00 0.00 123 ALA A N 18
ATOM 28332 C CA . ALA A 1 96 ? 24.023 -23.439 25.017 1.00 0.00 123 ALA A CA 18
ATOM 28333 C C . ALA A 1 96 ? 22.944 -24.467 25.346 1.00 0.00 123 ALA A C 18
ATOM 28334 O O . ALA A 1 96 ? 22.667 -25.361 24.549 1.00 0.00 123 ALA A O 18
ATOM 28341 N N . ASN A 1 97 ? 22.336 -24.337 26.522 1.00 0.00 124 ASN A N 18
ATOM 28342 C CA . ASN A 1 97 ? 21.287 -25.268 26.926 1.00 0.00 124 ASN A CA 18
ATOM 28343 C C . ASN A 1 97 ? 21.800 -26.700 26.851 1.00 0.00 124 ASN A C 18
ATOM 28344 O O . ASN A 1 97 ? 21.116 -27.594 26.354 1.00 0.00 124 ASN A O 18
ATOM 28355 N N . VAL A 1 98 ? 23.018 -26.910 27.338 1.00 0.00 125 VAL A N 18
ATOM 28356 C CA . VAL A 1 98 ? 23.625 -28.235 27.317 1.00 0.00 125 VAL A CA 18
ATOM 28357 C C . VAL A 1 98 ? 22.968 -29.155 28.341 1.00 0.00 125 VAL A C 18
ATOM 28358 O O . VAL A 1 98 ? 22.957 -28.865 29.537 1.00 0.00 125 VAL A O 18
ATOM 28371 N N . THR A 1 99 ? 22.431 -30.270 27.857 1.00 0.00 126 THR A N 18
ATOM 28372 C CA . THR A 1 99 ? 21.775 -31.238 28.725 1.00 0.00 126 THR A CA 18
ATOM 28373 C C . THR A 1 99 ? 22.170 -32.649 28.312 1.00 0.00 126 THR A C 18
ATOM 28374 O O . THR A 1 99 ? 22.706 -32.850 27.229 1.00 0.00 126 THR A O 18
ATOM 28385 N N . GLY A 1 100 ? 21.888 -33.620 29.164 1.00 0.00 127 GLY A N 18
ATOM 28386 C CA . GLY A 1 100 ? 22.207 -35.006 28.835 1.00 0.00 127 GLY A CA 18
ATOM 28387 C C . GLY A 1 100 ? 21.210 -35.518 27.803 1.00 0.00 127 GLY A C 18
ATOM 28388 O O . GLY A 1 100 ? 20.271 -34.810 27.442 1.00 0.00 127 GLY A O 18
ATOM 28392 N N . PRO A 1 101 ? 21.393 -36.710 27.316 1.00 0.00 128 PRO A N 18
ATOM 28393 C CA . PRO A 1 101 ? 20.481 -37.291 26.290 1.00 0.00 128 PRO A CA 18
ATOM 28394 C C . PRO A 1 101 ? 19.101 -37.609 26.862 1.00 0.00 128 PRO A C 18
ATOM 28395 O O . PRO A 1 101 ? 18.982 -38.128 27.972 1.00 0.00 128 PRO A O 18
ATOM 28406 N N . GLY A 1 102 ? 18.064 -37.299 26.091 1.00 0.00 129 GLY A N 18
ATOM 28407 C CA . GLY A 1 102 ? 16.695 -37.560 26.526 1.00 0.00 129 GLY A CA 18
ATOM 28408 C C . GLY A 1 102 ? 16.277 -36.609 27.646 1.00 0.00 129 GLY A C 18
ATOM 28409 O O . GLY A 1 102 ? 15.338 -36.892 28.388 1.00 0.00 129 GLY A O 18
ATOM 28413 N N . GLY A 1 103 ? 16.980 -35.487 27.771 1.00 0.00 130 GLY A N 18
ATOM 28414 C CA . GLY A 1 103 ? 16.666 -34.518 28.817 1.00 0.00 130 GLY A CA 18
ATOM 28415 C C . GLY A 1 103 ? 17.308 -34.913 30.151 1.00 0.00 130 GLY A C 18
ATOM 28416 O O . GLY A 1 103 ? 17.137 -34.226 31.157 1.00 0.00 130 GLY A O 18
ATOM 28420 N N . VAL A 1 104 ? 18.046 -36.023 30.151 1.00 0.00 131 VAL A N 18
ATOM 28421 C CA . VAL A 1 104 ? 18.711 -36.499 31.357 1.00 0.00 131 VAL A CA 18
ATOM 28422 C C . VAL A 1 104 ? 19.736 -35.468 31.850 1.00 0.00 131 VAL A C 18
ATOM 28423 O O . VAL A 1 104 ? 20.469 -34.906 31.043 1.00 0.00 131 VAL A O 18
ATOM 28436 N N . PRO A 1 105 ? 19.826 -35.202 33.136 1.00 0.00 132 PRO A N 18
ATOM 28437 C CA . PRO A 1 105 ? 20.821 -34.217 33.667 1.00 0.00 132 PRO A CA 18
ATOM 28438 C C . PRO A 1 105 ? 22.252 -34.632 33.319 1.00 0.00 132 PRO A C 18
ATOM 28439 O O . PRO A 1 105 ? 22.562 -35.822 33.266 1.00 0.00 132 PRO A O 18
ATOM 28450 N N . VAL A 1 106 ? 23.119 -33.651 33.083 1.00 0.00 133 VAL A N 18
ATOM 28451 C CA . VAL A 1 106 ? 24.510 -33.949 32.745 1.00 0.00 133 VAL A CA 18
ATOM 28452 C C . VAL A 1 106 ? 25.217 -34.623 33.917 1.00 0.00 133 VAL A C 18
ATOM 28453 O O . VAL A 1 106 ? 25.073 -34.201 35.064 1.00 0.00 133 VAL A O 18
ATOM 28466 N N . GLN A 1 107 ? 25.971 -35.678 33.621 1.00 0.00 134 GLN A N 18
ATOM 28467 C CA . GLN A 1 107 ? 26.680 -36.419 34.661 1.00 0.00 134 GLN A CA 18
ATOM 28468 C C . GLN A 1 107 ? 27.647 -35.504 35.402 1.00 0.00 134 GLN A C 18
ATOM 28469 O O . GLN A 1 107 ? 27.745 -35.552 36.627 1.00 0.00 134 GLN A O 18
ATOM 28483 N N . GLY A 1 108 ? 28.352 -34.672 34.648 1.00 0.00 135 GLY A N 18
ATOM 28484 C CA . GLY A 1 108 ? 29.300 -33.734 35.240 1.00 0.00 135 GLY A CA 18
ATOM 28485 C C . GLY A 1 108 ? 30.633 -34.406 35.556 1.00 0.00 135 GLY A C 18
ATOM 28486 O O . GLY A 1 108 ? 30.797 -35.611 35.365 1.00 0.00 135 GLY A O 18
ATOM 28490 N N . SER A 1 109 ? 31.583 -33.608 36.037 1.00 0.00 136 SER A N 18
ATOM 28491 C CA . SER A 1 109 ? 32.903 -34.115 36.387 1.00 0.00 136 SER A CA 18
ATOM 28492 C C . SER A 1 109 ? 32.987 -34.401 37.882 1.00 0.00 136 SER A C 18
ATOM 28493 O O . SER A 1 109 ? 32.409 -33.682 38.697 1.00 0.00 136 SER A O 18
ATOM 28501 N N . LYS A 1 110 ? 33.710 -35.457 38.231 1.00 0.00 137 LYS A N 18
ATOM 28502 C CA . LYS A 1 110 ? 33.869 -35.844 39.628 1.00 0.00 137 LYS A CA 18
ATOM 28503 C C . LYS A 1 110 ? 34.525 -34.724 40.421 1.00 0.00 137 LYS A C 18
ATOM 28504 O O . LYS A 1 110 ? 34.417 -34.667 41.645 1.00 0.00 137 LYS A O 18
ATOM 28523 N N . TYR A 1 111 ? 35.211 -33.839 39.711 1.00 0.00 138 TYR A N 18
ATOM 28524 C CA . TYR A 1 111 ? 35.888 -32.720 40.355 1.00 0.00 138 TYR A CA 18
ATOM 28525 C C . TYR A 1 111 ? 34.890 -31.649 40.788 1.00 0.00 138 TYR A C 18
ATOM 28526 O O . TYR A 1 111 ? 35.236 -30.741 41.543 1.00 0.00 138 TYR A O 18
ATOM 28544 N N . ALA A 1 112 ? 33.653 -31.750 40.307 1.00 0.00 139 ALA A N 18
ATOM 28545 C CA . ALA A 1 112 ? 32.639 -30.765 40.657 1.00 0.00 139 ALA A CA 18
ATOM 28546 C C . ALA A 1 112 ? 32.448 -30.709 42.167 1.00 0.00 139 ALA A C 18
ATOM 28547 O O . ALA A 1 112 ? 32.476 -31.736 42.845 1.00 0.00 139 ALA A O 18
ATOM 28554 N N . ALA A 1 113 ? 32.259 -29.502 42.687 1.00 0.00 140 ALA A N 18
ATOM 28555 C CA . ALA A 1 113 ? 32.075 -29.316 44.120 1.00 0.00 140 ALA A CA 18
ATOM 28556 C C . ALA A 1 113 ? 31.467 -27.948 44.410 1.00 0.00 140 ALA A C 18
ATOM 28557 O O . ALA A 1 113 ? 31.391 -27.150 43.491 1.00 0.00 140 ALA A O 18
ATOM 28783 N N . ASP A 1 24 ? 22.728 -9.969 15.644 1.00 0.00 51 ASP A N 19
ATOM 28784 C CA . ASP A 1 24 ? 22.446 -10.862 16.804 1.00 0.00 51 ASP A CA 19
ATOM 28785 C C . ASP A 1 24 ? 23.201 -12.173 16.627 1.00 0.00 51 ASP A C 19
ATOM 28786 O O . ASP A 1 24 ? 23.810 -12.415 15.583 1.00 0.00 51 ASP A O 19
ATOM 28795 N N . LYS A 1 25 ? 23.166 -13.015 17.657 1.00 0.00 52 LYS A N 19
ATOM 28796 C CA . LYS A 1 25 ? 23.854 -14.296 17.606 1.00 0.00 52 LYS A CA 19
ATOM 28797 C C . LYS A 1 25 ? 23.144 -15.239 16.639 1.00 0.00 52 LYS A C 19
ATOM 28798 O O . LYS A 1 25 ? 21.916 -15.228 16.538 1.00 0.00 52 LYS A O 19
ATOM 28817 N N . LYS A 1 26 ? 23.920 -16.051 15.929 1.00 0.00 53 LYS A N 19
ATOM 28818 C CA . LYS A 1 26 ? 23.349 -16.994 14.972 1.00 0.00 53 LYS A CA 19
ATOM 28819 C C . LYS A 1 26 ? 23.383 -18.408 15.519 1.00 0.00 53 LYS A C 19
ATOM 28820 O O . LYS A 1 26 ? 24.422 -18.895 15.964 1.00 0.00 53 LYS A O 19
ATOM 28839 N N . VAL A 1 27 ? 22.236 -19.066 15.462 1.00 0.00 54 VAL A N 19
ATOM 28840 C CA . VAL A 1 27 ? 22.135 -20.436 15.929 1.00 0.00 54 VAL A CA 19
ATOM 28841 C C . VAL A 1 27 ? 22.336 -21.386 14.757 1.00 0.00 54 VAL A C 19
ATOM 28842 O O . VAL A 1 27 ? 21.446 -21.566 13.927 1.00 0.00 54 VAL A O 19
ATOM 28855 N N . ILE A 1 28 ? 23.522 -21.977 14.689 1.00 0.00 55 ILE A N 19
ATOM 28856 C CA . ILE A 1 28 ? 23.855 -22.887 13.604 1.00 0.00 55 ILE A CA 19
ATOM 28857 C C . ILE A 1 28 ? 22.945 -24.110 13.617 1.00 0.00 55 ILE A C 19
ATOM 28858 O O . ILE A 1 28 ? 22.442 -24.533 12.576 1.00 0.00 55 ILE A O 19
ATOM 28874 N N . ALA A 1 29 ? 22.744 -24.681 14.801 1.00 0.00 56 ALA A N 19
ATOM 28875 C CA . ALA A 1 29 ? 21.912 -25.869 14.932 1.00 0.00 56 ALA A CA 19
ATOM 28876 C C . ALA A 1 29 ? 21.230 -25.915 16.297 1.00 0.00 56 ALA A C 19
ATOM 28877 O O . ALA A 1 29 ? 21.577 -25.160 17.203 1.00 0.00 56 ALA A O 19
ATOM 28884 N N . THR A 1 30 ? 20.259 -26.811 16.426 1.00 0.00 57 THR A N 19
ATOM 28885 C CA . THR A 1 30 ? 19.523 -26.972 17.673 1.00 0.00 57 THR A CA 19
ATOM 28886 C C . THR A 1 30 ? 19.975 -28.252 18.376 1.00 0.00 57 THR A C 19
ATOM 28887 O O . THR A 1 30 ? 21.174 -28.504 18.484 1.00 0.00 57 THR A O 19
ATOM 28898 N N . LYS A 1 31 ? 19.035 -29.051 18.874 1.00 0.00 58 LYS A N 19
ATOM 28899 C CA . LYS A 1 31 ? 19.405 -30.277 19.567 1.00 0.00 58 LYS A CA 19
ATOM 28900 C C . LYS A 1 31 ? 20.386 -31.091 18.726 1.00 0.00 58 LYS A C 19
ATOM 28901 O O . LYS A 1 31 ? 20.036 -31.604 17.663 1.00 0.00 58 LYS A O 19
ATOM 28920 N N . VAL A 1 32 ? 21.615 -31.200 19.218 1.00 0.00 59 VAL A N 19
ATOM 28921 C CA . VAL A 1 32 ? 22.65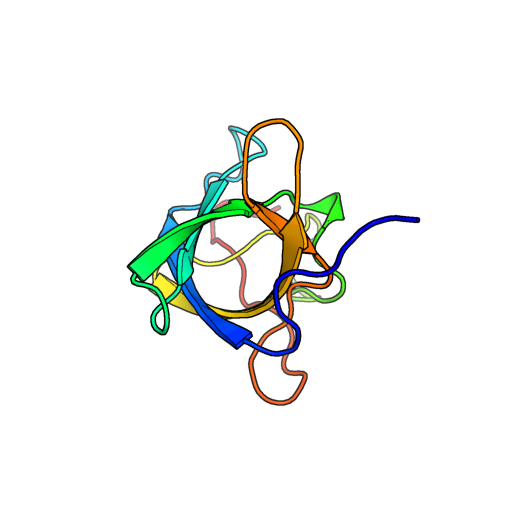6 -31.948 18.524 1.00 0.00 59 VAL A CA 19
ATOM 28922 C C . VAL A 1 32 ? 23.427 -32.828 19.496 1.00 0.00 59 VAL A C 19
ATOM 28923 O O . VAL A 1 32 ? 23.872 -32.360 20.544 1.00 0.00 59 VAL A O 19
ATOM 28936 N N . LEU A 1 33 ? 23.600 -34.094 19.141 1.00 0.00 60 LEU A N 19
ATOM 28937 C CA . LEU A 1 33 ? 24.364 -35.003 19.983 1.00 0.00 60 LEU A CA 19
ATOM 28938 C C . LEU A 1 33 ? 25.849 -34.703 19.848 1.00 0.00 60 LEU A C 19
ATOM 28939 O O . LEU A 1 33 ? 26.368 -34.540 18.742 1.00 0.00 60 LEU A O 19
ATOM 28955 N N . GLY A 1 34 ? 26.526 -34.636 20.983 1.00 0.00 61 GLY A N 19
ATOM 28956 C CA . GLY A 1 34 ? 27.948 -34.347 21.003 1.00 0.00 61 GLY A CA 19
ATOM 28957 C C . GLY A 1 34 ? 28.617 -35.100 22.140 1.00 0.00 61 GLY A C 19
ATOM 28958 O O . GLY A 1 34 ? 27.951 -35.765 22.928 1.00 0.00 61 GLY A O 19
ATOM 28962 N N . THR A 1 35 ? 29.934 -34.996 22.216 1.00 0.00 62 THR A N 19
ATOM 28963 C CA . THR A 1 35 ? 30.687 -35.673 23.260 1.00 0.00 62 THR A CA 19
ATOM 28964 C C . THR A 1 35 ? 31.656 -34.707 23.928 1.00 0.00 62 THR A C 19
ATOM 28965 O O . THR A 1 35 ? 32.292 -33.890 23.262 1.00 0.00 62 THR A O 19
ATOM 28976 N N . VAL A 1 36 ? 31.761 -34.802 25.248 1.00 0.00 63 VAL A N 19
ATOM 28977 C CA . VAL A 1 36 ? 32.639 -33.909 25.994 1.00 0.00 63 VAL A CA 19
ATOM 28978 C C . VAL A 1 36 ? 34.101 -34.271 25.763 1.00 0.00 63 VAL A C 19
ATOM 28979 O O . VAL A 1 36 ? 34.578 -35.299 26.245 1.00 0.00 63 VAL A O 19
ATOM 28992 N N . LYS A 1 37 ? 34.812 -33.421 25.032 1.00 0.00 64 LYS A N 19
ATOM 28993 C CA . LYS A 1 37 ? 36.225 -33.668 24.773 1.00 0.00 64 LYS A CA 19
ATOM 28994 C C . LYS A 1 37 ? 36.979 -33.662 26.101 1.00 0.00 64 LYS A C 19
ATOM 28995 O O . LYS A 1 37 ? 37.755 -34.567 26.404 1.00 0.00 64 LYS A O 19
ATOM 29014 N N . TRP A 1 38 ? 36.701 -32.630 26.893 1.00 0.00 65 TRP A N 19
ATOM 29015 C CA . TRP A 1 38 ? 37.296 -32.476 28.220 1.00 0.00 65 TRP A CA 19
ATOM 29016 C C . TRP A 1 38 ? 36.729 -31.234 28.905 1.00 0.00 65 TRP A C 19
ATOM 29017 O O . TRP A 1 38 ? 36.549 -30.195 28.268 1.00 0.00 65 TRP A O 19
ATOM 29038 N N . PHE A 1 39 ? 36.455 -31.343 30.201 1.00 0.00 66 PHE A N 19
ATOM 29039 C CA . PHE A 1 39 ? 35.929 -30.211 30.959 1.00 0.00 66 PHE A CA 19
ATOM 29040 C C . PHE A 1 39 ? 36.650 -30.099 32.298 1.00 0.00 66 PHE A C 19
ATOM 29041 O O . PHE A 1 39 ? 36.629 -31.030 33.103 1.00 0.00 66 PHE A O 19
ATOM 29058 N N . ASN A 1 40 ? 37.290 -28.959 32.534 1.00 0.00 67 ASN A N 19
ATOM 29059 C CA . ASN A 1 40 ? 38.023 -28.759 33.783 1.00 0.00 67 ASN A CA 19
ATOM 29060 C C . ASN A 1 40 ? 37.256 -27.839 34.722 1.00 0.00 67 ASN A C 19
ATOM 29061 O O . ASN A 1 40 ? 36.974 -26.688 34.388 1.00 0.00 67 ASN A O 19
ATOM 29072 N N . VAL A 1 41 ? 36.920 -28.358 35.892 1.00 0.00 68 VAL A N 19
ATOM 29073 C CA . VAL A 1 41 ? 36.194 -27.582 36.888 1.00 0.00 68 VAL A CA 19
ATOM 29074 C C . VAL A 1 41 ? 37.011 -26.386 37.369 1.00 0.00 68 VAL A C 19
ATOM 29075 O O . VAL A 1 41 ? 36.490 -25.277 37.491 1.00 0.00 68 VAL A O 19
ATOM 29088 N N . ARG A 1 42 ? 38.287 -26.620 37.662 1.00 0.00 69 ARG A N 19
ATOM 29089 C CA . ARG A 1 42 ? 39.154 -25.552 38.156 1.00 0.00 69 ARG A CA 19
ATOM 29090 C C . ARG A 1 42 ? 39.286 -24.401 37.158 1.00 0.00 69 ARG A C 19
ATOM 29091 O O . ARG A 1 42 ? 39.213 -23.234 37.540 1.00 0.00 69 ARG A O 19
ATOM 29112 N N . ASN A 1 43 ? 39.491 -24.727 35.888 1.00 0.00 70 ASN A N 19
ATOM 29113 C CA . ASN A 1 43 ? 39.638 -23.687 34.870 1.00 0.00 70 ASN A CA 19
ATOM 29114 C C . ASN A 1 43 ? 38.365 -22.848 34.763 1.00 0.00 70 ASN A C 19
ATOM 29115 O O . ASN A 1 43 ? 38.426 -21.633 34.581 1.00 0.00 70 ASN A O 19
ATOM 29126 N N . GLY A 1 44 ? 37.217 -23.506 34.885 1.00 0.00 71 GLY A N 19
ATOM 29127 C CA . GLY A 1 44 ? 35.937 -22.807 34.811 1.00 0.00 71 GLY A CA 19
ATOM 29128 C C . GLY A 1 44 ? 35.347 -22.821 33.398 1.00 0.00 71 GLY A C 19
ATOM 29129 O O . GLY A 1 44 ? 34.277 -22.258 33.170 1.00 0.00 71 GLY A O 19
ATOM 29133 N N . TYR A 1 45 ? 36.029 -23.469 32.453 1.00 0.00 72 TYR A N 19
ATOM 29134 C CA . TYR A 1 45 ? 35.515 -23.539 31.086 1.00 0.00 72 TYR A CA 19
ATOM 29135 C C . TYR A 1 45 ? 35.922 -24.862 30.440 1.00 0.00 72 TYR A C 19
ATOM 29136 O O . TYR A 1 45 ? 36.853 -25.521 30.901 1.00 0.00 72 TYR A O 19
ATOM 29154 N N . GLY A 1 46 ? 35.215 -25.258 29.380 1.00 0.00 73 GLY A N 19
ATOM 29155 C CA . GLY A 1 46 ? 35.531 -26.513 28.705 1.00 0.00 73 GLY A CA 19
ATOM 29156 C C . GLY A 1 46 ? 34.971 -26.541 27.287 1.00 0.00 73 GLY A C 19
ATOM 29157 O O . GLY A 1 46 ? 34.270 -25.623 26.863 1.00 0.00 73 GLY A O 19
ATOM 29161 N N . PHE A 1 47 ? 35.304 -27.601 26.553 1.00 0.00 74 PHE A N 19
ATOM 29162 C CA . PHE A 1 47 ? 34.851 -27.742 25.170 1.00 0.00 74 PHE A CA 19
ATOM 29163 C C . PHE A 1 47 ? 34.204 -29.101 24.912 1.00 0.00 74 PHE A C 19
ATOM 29164 O O . PHE A 1 47 ? 34.581 -30.109 25.507 1.00 0.00 74 PHE A O 19
ATOM 29181 N N . ILE A 1 48 ? 33.237 -29.111 23.997 1.00 0.00 75 ILE A N 19
ATOM 29182 C CA . ILE A 1 48 ? 32.534 -30.337 23.629 1.00 0.00 75 ILE A CA 19
ATOM 29183 C C . ILE A 1 48 ? 32.798 -30.665 22.164 1.00 0.00 75 ILE A C 19
ATOM 29184 O O . ILE A 1 48 ? 32.592 -29.824 21.288 1.00 0.00 75 ILE A O 19
ATOM 29200 N N . ASN A 1 49 ? 33.246 -31.885 21.891 1.00 0.00 76 ASN A N 19
ATOM 29201 C CA . ASN A 1 49 ? 33.524 -32.282 20.515 1.00 0.00 76 ASN A CA 19
ATOM 29202 C C . ASN A 1 49 ? 32.286 -32.869 19.861 1.00 0.00 76 ASN A C 19
ATOM 29203 O O . ASN A 1 49 ? 31.864 -33.976 20.187 1.00 0.00 76 ASN A O 19
ATOM 29214 N N . ARG A 1 50 ? 31.717 -32.122 18.927 1.00 0.00 77 ARG A N 19
ATOM 29215 C CA . ARG A 1 50 ? 30.528 -32.586 18.224 1.00 0.00 77 ARG A CA 19
ATOM 29216 C C . ARG A 1 50 ? 30.828 -33.882 17.485 1.00 0.00 77 ARG A C 19
ATOM 29217 O O . ARG A 1 50 ? 31.857 -33.999 16.821 1.00 0.00 77 ARG A O 19
ATOM 29238 N N . ASN A 1 51 ? 29.926 -34.848 17.593 1.00 0.00 78 ASN A N 19
ATOM 29239 C CA . ASN A 1 51 ? 30.124 -36.121 16.910 1.00 0.00 78 ASN A CA 19
ATOM 29240 C C . ASN A 1 51 ? 29.643 -36.054 15.459 1.00 0.00 78 ASN A C 19
ATOM 29241 O O . ASN A 1 51 ? 29.753 -37.033 14.721 1.00 0.00 78 ASN A O 19
ATOM 29252 N N . ASP A 1 52 ? 29.130 -34.893 15.042 1.00 0.00 79 ASP A N 19
ATOM 29253 C CA . ASP A 1 52 ? 28.662 -34.735 13.670 1.00 0.00 79 ASP A CA 19
ATOM 29254 C C . ASP A 1 52 ? 29.698 -33.973 12.848 1.00 0.00 79 ASP A C 19
ATOM 29255 O O . ASP A 1 52 ? 29.848 -34.206 11.649 1.00 0.00 79 ASP A O 19
ATOM 29264 N N . THR A 1 53 ? 30.396 -33.054 13.505 1.00 0.00 80 THR A N 19
ATOM 29265 C CA . THR A 1 53 ? 31.399 -32.239 12.841 1.00 0.00 80 THR A CA 19
ATOM 29266 C C . THR A 1 53 ? 32.796 -32.493 13.404 1.00 0.00 80 THR A C 19
ATOM 29267 O O . THR A 1 53 ? 33.786 -32.006 12.858 1.00 0.00 80 THR A O 19
ATOM 29278 N N . LYS A 1 54 ? 32.877 -33.241 14.499 1.00 0.00 81 LYS A N 19
ATOM 29279 C CA . LYS A 1 54 ? 34.164 -33.517 15.116 1.00 0.00 81 LYS A CA 19
ATOM 29280 C C . LYS A 1 54 ? 34.879 -32.210 15.440 1.00 0.00 81 LYS A C 19
ATOM 29281 O O . LYS A 1 54 ? 36.106 -32.137 15.414 1.00 0.00 81 LYS A O 19
ATOM 29300 N N . GLU A 1 55 ? 34.095 -31.181 15.751 1.00 0.00 82 GLU A N 19
ATOM 29301 C CA . GLU A 1 55 ? 34.655 -29.877 16.085 1.00 0.00 82 GLU A CA 19
ATOM 29302 C C . GLU A 1 55 ? 34.307 -29.475 17.508 1.00 0.00 82 GLU A C 19
ATOM 29303 O O . GLU A 1 55 ? 33.163 -29.603 17.948 1.00 0.00 82 GLU A O 19
ATOM 29315 N N . ASP A 1 56 ? 35.312 -28.994 18.223 1.00 0.00 83 ASP A N 19
ATOM 29316 C CA . ASP A 1 56 ? 35.130 -28.569 19.607 1.00 0.00 83 ASP A CA 19
ATOM 29317 C C . ASP A 1 56 ? 34.159 -27.393 19.698 1.00 0.00 83 ASP A C 19
ATOM 29318 O O . ASP A 1 56 ? 34.129 -26.531 18.820 1.00 0.00 83 ASP A O 19
ATOM 29327 N N . VAL A 1 57 ? 33.367 -27.369 20.765 1.00 0.00 84 VAL A N 19
ATOM 29328 C CA . VAL A 1 57 ? 32.391 -26.304 20.964 1.00 0.00 84 VAL A CA 19
ATOM 29329 C C . VAL A 1 57 ? 32.603 -25.614 22.313 1.00 0.00 84 VAL A C 19
ATOM 29330 O O . VAL A 1 57 ? 32.654 -26.268 23.354 1.00 0.00 84 VAL A O 19
ATOM 29343 N N . PHE A 1 58 ? 32.727 -24.290 22.281 1.00 0.00 85 PHE A N 19
ATOM 29344 C CA . PHE A 1 58 ? 32.928 -23.511 23.503 1.00 0.00 85 PHE A CA 19
ATOM 29345 C C . PHE A 1 58 ? 31.712 -23.639 24.420 1.00 0.00 85 PHE A C 19
ATOM 29346 O O . PHE A 1 58 ? 30.581 -23.426 23.989 1.00 0.00 85 PHE A O 19
ATOM 29363 N N . VAL A 1 59 ? 31.942 -23.976 25.686 1.00 0.00 86 VAL A N 19
ATOM 29364 C CA . VAL A 1 59 ? 30.838 -24.123 26.629 1.00 0.00 86 VAL A CA 19
ATOM 29365 C C . VAL A 1 59 ? 31.261 -23.708 28.029 1.00 0.00 86 VAL A C 19
ATOM 29366 O O . VAL A 1 59 ? 32.422 -23.849 28.412 1.00 0.00 86 VAL A O 19
ATOM 29379 N N . HIS A 1 60 ? 30.300 -23.208 28.786 1.00 0.00 87 HIS A N 19
ATOM 29380 C CA . HIS A 1 60 ? 30.557 -22.789 30.157 1.00 0.00 87 HIS A CA 19
ATOM 29381 C C . HIS A 1 60 ? 29.530 -23.425 31.096 1.00 0.00 87 HIS A C 19
ATOM 29382 O O . HIS A 1 60 ? 28.480 -23.885 30.652 1.00 0.00 87 HIS A O 19
ATOM 29396 N N . GLN A 1 61 ? 29.853 -23.482 32.386 1.00 0.00 88 GLN A N 19
ATOM 29397 C CA . GLN A 1 61 ? 28.950 -24.091 33.362 1.00 0.00 88 GLN A CA 19
ATOM 29398 C C . GLN A 1 61 ? 27.603 -23.381 33.413 1.00 0.00 88 GLN A C 19
ATOM 29399 O O . GLN A 1 61 ? 26.579 -23.998 33.702 1.00 0.00 88 GLN A O 19
ATOM 29413 N N . THR A 1 62 ? 27.603 -22.092 33.124 1.00 0.00 89 THR A N 19
ATOM 29414 C CA . THR A 1 62 ? 26.359 -21.331 33.124 1.00 0.00 89 THR A CA 19
ATOM 29415 C C . THR A 1 62 ? 25.518 -21.686 31.899 1.00 0.00 89 THR A C 19
ATOM 29416 O O . THR A 1 62 ? 24.323 -21.389 31.847 1.00 0.00 89 THR A O 19
ATOM 29427 N N . ALA A 1 63 ? 26.145 -22.327 30.915 1.00 0.00 90 ALA A N 19
ATOM 29428 C CA . ALA A 1 63 ? 25.444 -22.721 29.699 1.00 0.00 90 ALA A CA 19
ATOM 29429 C C . ALA A 1 63 ? 24.742 -24.067 29.878 1.00 0.00 90 ALA A C 19
ATOM 29430 O O . ALA A 1 63 ? 24.112 -24.567 28.947 1.00 0.00 90 ALA A O 19
ATOM 29437 N N . ILE A 1 64 ? 24.866 -24.661 31.063 1.00 0.00 91 ILE A N 19
ATOM 29438 C CA . ILE A 1 64 ? 24.259 -25.960 31.317 1.00 0.00 91 ILE A CA 19
ATOM 29439 C C . ILE A 1 64 ? 22.867 -25.810 31.929 1.00 0.00 91 ILE A C 19
ATOM 29440 O O . ILE A 1 64 ? 22.725 -25.558 33.125 1.00 0.00 91 ILE A O 19
ATOM 29456 N N . LYS A 1 65 ? 21.844 -25.977 31.091 1.00 0.00 92 LYS A N 19
ATOM 29457 C CA . LYS A 1 65 ? 20.460 -25.873 31.546 1.00 0.00 92 LYS A CA 19
ATOM 29458 C C . LYS A 1 65 ? 20.130 -26.949 32.577 1.00 0.00 92 LYS A C 19
ATOM 29459 O O . LYS A 1 65 ? 19.479 -26.677 33.586 1.00 0.00 92 LYS A O 19
ATOM 29478 N N . LYS A 1 66 ? 20.567 -28.176 32.309 1.00 0.00 93 LYS A N 19
ATOM 29479 C CA . LYS A 1 66 ? 20.298 -29.288 33.217 1.00 0.00 93 LYS A CA 19
ATOM 29480 C C . LYS A 1 66 ? 21.592 -29.933 33.694 1.00 0.00 93 LYS A C 19
ATOM 29481 O O . LYS A 1 66 ? 22.553 -30.057 32.935 1.00 0.00 93 LYS A O 19
ATOM 29500 N N . ASN A 1 67 ? 21.605 -30.350 34.952 1.00 0.00 94 ASN A N 19
ATOM 29501 C CA . ASN A 1 67 ? 22.783 -30.988 35.525 1.00 0.00 94 ASN A CA 19
ATOM 29502 C C . ASN A 1 67 ? 22.382 -31.933 36.648 1.00 0.00 94 ASN A C 19
ATOM 29503 O O . ASN A 1 67 ? 21.267 -31.861 37.163 1.00 0.00 94 ASN A O 19
ATOM 29514 N N . ASN A 1 68 ? 23.296 -32.815 37.028 1.00 0.00 95 ASN A N 19
ATOM 29515 C CA . ASN A 1 68 ? 23.016 -33.769 38.095 1.00 0.00 95 ASN A CA 19
ATOM 29516 C C . ASN A 1 68 ? 22.733 -33.009 39.403 1.00 0.00 95 ASN A C 19
ATOM 29517 O O . ASN A 1 68 ? 23.586 -32.250 39.862 1.00 0.00 95 ASN A O 19
ATOM 29528 N N . PRO A 1 69 ? 21.572 -33.176 40.013 1.00 0.00 96 PRO A N 19
ATOM 29529 C CA . PRO A 1 69 ? 21.233 -32.458 41.283 1.00 0.00 96 PRO A CA 19
ATOM 29530 C C . PRO A 1 69 ? 22.134 -32.864 42.442 1.00 0.00 96 PRO A C 19
ATOM 29531 O O . PRO A 1 69 ? 22.280 -32.125 43.416 1.00 0.00 96 PRO A O 19
ATOM 29542 N N . ARG A 1 70 ? 22.742 -34.035 42.328 1.00 0.00 97 ARG A N 19
ATOM 29543 C CA . ARG A 1 70 ? 23.633 -34.522 43.371 1.00 0.00 97 ARG A CA 19
ATOM 29544 C C . ARG A 1 70 ? 24.871 -33.629 43.472 1.00 0.00 97 ARG A C 19
ATOM 29545 O O . ARG A 1 70 ? 25.539 -33.601 44.504 1.00 0.00 97 ARG A O 19
ATOM 29566 N N . LYS A 1 71 ? 25.178 -32.905 42.394 1.00 0.00 98 LYS A N 19
ATOM 29567 C CA . LYS A 1 71 ? 26.343 -32.030 42.381 1.00 0.00 98 LYS A CA 19
ATOM 29568 C C . LYS A 1 71 ? 25.930 -30.580 42.607 1.00 0.00 98 LYS A C 19
ATOM 29569 O O . LYS A 1 71 ? 25.150 -30.020 41.836 1.00 0.00 98 LYS A O 19
ATOM 29588 N N . TYR A 1 72 ? 26.459 -29.973 43.667 1.00 0.00 99 TYR A N 19
ATOM 29589 C CA . TYR A 1 72 ? 26.136 -28.582 43.979 1.00 0.00 99 TYR A CA 19
ATOM 29590 C C . TYR A 1 72 ? 26.567 -27.660 42.842 1.00 0.00 99 TYR A C 19
ATOM 29591 O O . TYR A 1 72 ? 25.797 -26.810 42.392 1.00 0.00 99 TYR A O 19
ATOM 29609 N N . LEU A 1 73 ? 27.801 -27.834 42.386 1.00 0.00 100 LEU A N 19
ATOM 29610 C CA . LEU A 1 73 ? 28.336 -27.004 41.312 1.00 0.00 100 LEU A CA 19
ATOM 29611 C C . LEU A 1 73 ? 28.107 -27.678 39.964 1.00 0.00 100 LEU A C 19
ATOM 29612 O O . LEU A 1 73 ? 28.427 -28.852 39.787 1.00 0.00 100 LEU A O 19
ATOM 29628 N N . ARG A 1 74 ? 27.545 -26.931 39.017 1.00 0.00 101 ARG A N 19
ATOM 29629 C CA . ARG A 1 74 ? 27.280 -27.483 37.696 1.00 0.00 101 ARG A CA 19
ATOM 29630 C C . ARG A 1 74 ? 28.583 -27.904 37.028 1.00 0.00 101 ARG A C 19
ATOM 29631 O O . ARG A 1 74 ? 29.596 -27.211 37.122 1.00 0.00 101 ARG A O 19
ATOM 29652 N N . SER A 1 75 ? 28.545 -29.050 36.357 1.00 0.00 102 SER A N 19
ATOM 29653 C CA . SER A 1 75 ? 29.724 -29.571 35.678 1.00 0.00 102 SER A CA 19
ATOM 29654 C C . SER A 1 75 ? 29.319 -30.551 34.585 1.00 0.00 102 SER A C 19
ATOM 29655 O O . SER A 1 75 ? 28.188 -31.038 34.566 1.00 0.00 102 SER A O 19
ATOM 29663 N N . VAL A 1 76 ? 30.249 -30.846 33.681 1.00 0.00 103 VAL A N 19
ATOM 29664 C CA . VAL A 1 76 ? 29.970 -31.783 32.603 1.00 0.00 103 VAL A CA 19
ATOM 29665 C C . VAL A 1 76 ? 31.014 -32.896 32.608 1.00 0.00 103 VAL A C 19
ATOM 29666 O O . VAL A 1 76 ? 32.215 -32.626 32.651 1.00 0.00 103 VAL A O 19
ATOM 29679 N N . GLY A 1 77 ? 30.559 -34.144 32.579 1.00 0.00 104 GLY A N 19
ATOM 29680 C CA . GLY A 1 77 ? 31.480 -35.275 32.609 1.00 0.00 104 GLY A CA 19
ATOM 29681 C C . GLY A 1 77 ? 32.345 -35.319 31.354 1.00 0.00 104 GLY A C 19
ATOM 29682 O O . GLY A 1 77 ? 31.886 -34.986 30.262 1.00 0.00 104 GLY A O 19
ATOM 29686 N N . ASP A 1 78 ? 33.595 -35.742 31.521 1.00 0.00 105 ASP A N 19
ATOM 29687 C CA . ASP A 1 78 ? 34.511 -35.839 30.388 1.00 0.00 105 ASP A CA 19
ATOM 29688 C C . ASP A 1 78 ? 34.193 -37.086 29.573 1.00 0.00 105 ASP A C 19
ATOM 29689 O O . ASP A 1 78 ? 34.078 -38.182 30.120 1.00 0.00 105 ASP A O 19
ATOM 29698 N N . GLY A 1 79 ? 34.040 -36.914 28.266 1.00 0.00 106 GLY A N 19
ATOM 29699 C CA . GLY A 1 79 ? 33.709 -38.035 27.397 1.00 0.00 106 GLY A CA 19
ATOM 29700 C C . GLY A 1 79 ? 32.217 -38.355 27.480 1.00 0.00 106 GLY A C 19
ATOM 29701 O O . GLY A 1 79 ? 31.738 -39.297 26.848 1.00 0.00 106 GLY A O 19
ATOM 29705 N N . GLU A 1 80 ? 31.485 -37.564 28.266 1.00 0.00 107 GLU A N 19
ATOM 29706 C CA . GLU A 1 80 ? 30.054 -37.772 28.434 1.00 0.00 107 GLU A CA 19
ATOM 29707 C C . GLU A 1 80 ? 29.294 -37.229 27.236 1.00 0.00 107 GLU A C 19
ATOM 29708 O O . GLU A 1 80 ? 29.506 -36.093 26.813 1.00 0.00 107 GLU A O 19
ATOM 29720 N N . THR A 1 81 ? 28.401 -38.046 26.700 1.00 0.00 108 THR A N 19
ATOM 29721 C CA . THR A 1 81 ? 27.588 -37.625 25.567 1.00 0.00 108 THR A CA 19
ATOM 29722 C C . THR A 1 81 ? 26.568 -36.590 26.023 1.00 0.00 108 THR A C 19
ATOM 29723 O O . THR A 1 81 ? 25.889 -36.785 27.029 1.00 0.00 108 THR A O 19
ATOM 29734 N N . VAL A 1 82 ? 26.480 -35.476 25.302 1.00 0.00 109 VAL A N 19
ATOM 29735 C CA . VAL A 1 82 ? 25.558 -34.415 25.696 1.00 0.00 109 VAL A CA 19
ATOM 29736 C C . VAL A 1 82 ? 24.754 -33.901 24.505 1.00 0.00 109 VAL A C 19
ATOM 29737 O O . VAL A 1 82 ? 25.171 -34.036 23.360 1.00 0.00 109 VAL A O 19
ATOM 29750 N N . GLU A 1 83 ? 23.611 -33.283 24.791 1.00 0.00 110 GLU A N 19
ATOM 29751 C CA . GLU A 1 83 ? 22.775 -32.717 23.745 1.00 0.00 110 GLU A CA 19
ATOM 29752 C C . GLU A 1 83 ? 22.721 -31.208 23.932 1.00 0.00 110 GLU A C 19
ATOM 29753 O O . GLU A 1 83 ? 22.523 -30.730 25.048 1.00 0.00 110 GLU A O 19
ATOM 29765 N N . PHE A 1 84 ? 22.925 -30.454 22.862 1.00 0.00 111 PHE A N 19
ATOM 29766 C CA . PHE A 1 84 ? 22.943 -29.004 22.993 1.00 0.00 111 PHE A CA 19
ATOM 29767 C C . PHE A 1 84 ? 22.733 -28.295 21.658 1.00 0.00 111 PHE A C 19
ATOM 29768 O O . PHE A 1 84 ? 22.827 -28.900 20.592 1.00 0.00 111 PHE A O 19
ATOM 29785 N N . ASP A 1 85 ? 22.472 -26.992 21.742 1.00 0.00 112 ASP A N 19
ATOM 29786 C CA . ASP A 1 85 ? 22.291 -26.166 20.556 1.00 0.00 112 ASP A CA 19
ATOM 29787 C C . ASP A 1 85 ? 23.642 -25.627 20.109 1.00 0.00 112 ASP A C 19
ATOM 29788 O O . ASP A 1 85 ? 24.529 -25.405 20.935 1.00 0.00 112 ASP A O 19
ATOM 29797 N N . VAL A 1 86 ? 23.801 -25.411 18.810 1.00 0.00 113 VAL A N 19
ATOM 29798 C CA . VAL A 1 86 ? 25.062 -24.901 18.296 1.00 0.00 113 VAL A CA 19
ATOM 29799 C C . VAL A 1 86 ? 24.894 -23.454 17.848 1.00 0.00 113 VAL A C 19
ATOM 29800 O O . VAL A 1 86 ? 24.047 -23.147 17.010 1.00 0.00 113 VAL A O 19
ATOM 29813 N N . VAL A 1 87 ? 25.715 -22.575 18.406 1.00 0.00 114 VAL A N 19
ATOM 29814 C CA . VAL A 1 87 ? 25.661 -21.163 18.050 1.00 0.00 114 VAL A CA 19
ATOM 29815 C C . VAL A 1 87 ? 27.026 -20.717 17.548 1.00 0.00 114 VAL A C 19
ATOM 29816 O O . VAL A 1 87 ? 28.041 -20.953 18.196 1.00 0.00 114 VAL A O 19
ATOM 29829 N N . GLU A 1 88 ? 27.051 -20.096 16.378 1.00 0.00 115 GLU A N 19
ATOM 29830 C CA . GLU A 1 88 ? 28.312 -19.653 15.802 1.00 0.00 115 GLU A CA 19
ATOM 29831 C C . GLU A 1 88 ? 28.955 -18.570 16.664 1.00 0.00 115 GLU A C 19
ATOM 29832 O O . GLU A 1 88 ? 28.339 -17.543 16.956 1.00 0.00 115 GLU A O 19
ATOM 29844 N N . GLY A 1 89 ? 30.200 -18.810 17.066 1.00 0.00 116 GLY A N 19
ATOM 29845 C CA . GLY A 1 89 ? 30.930 -17.853 17.889 1.00 0.00 116 GLY A CA 19
ATOM 29846 C C . GLY A 1 89 ? 32.209 -17.402 17.191 1.00 0.00 116 GLY A C 19
ATOM 29847 O O . GLY A 1 89 ? 32.707 -18.075 16.289 1.00 0.00 116 GLY A O 19
ATOM 29851 N N . GLU A 1 90 ? 32.736 -16.256 17.613 1.00 0.00 117 GLU A N 19
ATOM 29852 C CA . GLU A 1 90 ? 33.957 -15.722 17.019 1.00 0.00 117 GLU A CA 19
ATOM 29853 C C . GLU A 1 90 ? 35.130 -16.677 17.231 1.00 0.00 117 GLU A C 19
ATOM 29854 O O . GLU A 1 90 ? 35.955 -16.866 16.339 1.00 0.00 117 GLU A O 19
ATOM 29866 N N . LYS A 1 91 ? 35.201 -17.269 18.419 1.00 0.00 118 LYS A N 19
ATOM 29867 C CA . LYS A 1 91 ? 36.274 -18.210 18.725 1.00 0.00 118 LYS A CA 19
ATOM 29868 C C . LYS A 1 91 ? 35.966 -19.604 18.178 1.00 0.00 118 LYS A C 19
ATOM 29869 O O . LYS A 1 91 ? 36.827 -20.485 18.192 1.00 0.00 118 LYS A O 19
ATOM 29888 N N . GLY A 1 92 ? 34.741 -19.805 17.700 1.00 0.00 119 GLY A N 19
ATOM 29889 C CA . GLY A 1 92 ? 34.348 -21.102 17.167 1.00 0.00 119 GLY A CA 19
ATOM 29890 C C . GLY A 1 92 ? 32.902 -21.419 17.528 1.00 0.00 119 GLY A C 19
ATOM 29891 O O . GLY A 1 92 ? 32.162 -20.549 17.985 1.00 0.00 119 GLY A O 19
ATOM 29895 N N . ALA A 1 93 ? 32.504 -22.670 17.325 1.00 0.00 120 ALA A N 19
ATOM 29896 C CA . ALA A 1 93 ? 31.145 -23.085 17.643 1.00 0.00 120 ALA A CA 19
ATOM 29897 C C . ALA A 1 93 ? 30.874 -22.928 19.136 1.00 0.00 120 ALA A C 19
ATOM 29898 O O . ALA A 1 93 ? 31.745 -23.187 19.966 1.00 0.00 120 ALA A O 19
ATOM 29905 N N . GLU A 1 94 ? 29.660 -22.503 19.469 1.00 0.00 121 GLU A N 19
ATOM 29906 C CA . GLU A 1 94 ? 29.280 -22.305 20.863 1.00 0.00 121 GLU A CA 19
ATOM 29907 C C . GLU A 1 94 ? 28.152 -23.254 21.253 1.00 0.00 121 GLU A C 19
ATOM 29908 O O . GLU A 1 94 ? 27.355 -23.663 20.416 1.00 0.00 121 GLU A O 19
ATOM 29920 N N . ALA A 1 95 ? 28.097 -23.602 22.530 1.00 0.00 122 ALA A N 19
ATOM 29921 C CA . ALA A 1 95 ? 27.056 -24.499 23.023 1.00 0.00 122 ALA A CA 19
ATOM 29922 C C . ALA A 1 95 ? 26.192 -23.810 24.074 1.00 0.00 122 ALA A C 19
ATOM 29923 O O . ALA A 1 95 ? 26.689 -23.036 24.893 1.00 0.00 122 ALA A O 19
ATOM 29930 N N . ALA A 1 96 ? 24.895 -24.099 24.046 1.00 0.00 123 ALA A N 19
ATOM 29931 C CA . ALA A 1 96 ? 23.962 -23.502 24.998 1.00 0.00 123 ALA A CA 19
ATOM 29932 C C . ALA A 1 96 ? 22.883 -24.510 25.380 1.00 0.00 123 ALA A C 19
ATOM 29933 O O . ALA A 1 96 ? 22.568 -25.414 24.607 1.00 0.00 123 ALA A O 19
ATOM 29940 N N . ASN A 1 97 ? 22.318 -24.354 26.573 1.00 0.00 124 ASN A N 19
ATOM 29941 C CA . ASN A 1 97 ? 21.278 -25.269 27.031 1.00 0.00 124 ASN A CA 19
ATOM 29942 C C . ASN A 1 97 ? 21.773 -26.707 26.955 1.00 0.00 124 ASN A C 19
ATOM 29943 O O . ASN A 1 97 ? 21.056 -27.603 26.508 1.00 0.00 124 ASN A O 19
ATOM 29954 N N . VAL A 1 98 ? 23.013 -26.920 27.380 1.00 0.00 125 VAL A N 19
ATOM 29955 C CA . VAL A 1 98 ? 23.607 -28.251 27.345 1.00 0.00 125 VAL A CA 19
ATOM 29956 C C . VAL A 1 98 ? 22.957 -29.170 28.375 1.00 0.00 125 VAL A C 19
ATOM 29957 O O . VAL A 1 98 ? 22.909 -28.855 29.563 1.00 0.00 125 VAL A O 19
ATOM 29970 N N . THR A 1 99 ? 22.468 -30.312 27.903 1.00 0.00 126 THR A N 19
ATOM 29971 C CA . THR A 1 99 ? 21.827 -31.284 28.778 1.00 0.00 126 THR A CA 19
ATOM 29972 C C . THR A 1 99 ? 22.317 -32.683 28.441 1.00 0.00 126 THR A C 19
ATOM 29973 O O . THR A 1 99 ? 22.968 -32.884 27.422 1.00 0.00 126 THR A O 19
ATOM 29984 N N . GLY A 1 100 ? 21.993 -33.648 29.285 1.00 0.00 127 GLY A N 19
ATOM 29985 C CA . GLY A 1 100 ? 22.400 -35.025 29.025 1.00 0.00 127 GLY A CA 19
ATOM 29986 C C . GLY A 1 100 ? 21.540 -35.597 27.904 1.00 0.00 127 GLY A C 19
ATOM 29987 O O . GLY A 1 100 ? 20.642 -34.922 27.404 1.00 0.00 127 GLY A O 19
ATOM 29991 N N . PRO A 1 101 ? 21.795 -36.806 27.493 1.00 0.00 128 PRO A N 19
ATOM 29992 C CA . PRO A 1 101 ? 21.024 -37.441 26.388 1.00 0.00 128 PRO A CA 19
ATOM 29993 C C . PRO A 1 101 ? 19.590 -37.763 26.797 1.00 0.00 128 PRO A C 19
ATOM 29994 O O . PRO A 1 101 ? 19.347 -38.274 27.892 1.00 0.00 128 PRO A O 19
ATOM 30005 N N . GLY A 1 102 ? 18.646 -37.467 25.909 1.00 0.00 129 GLY A N 19
ATOM 30006 C CA . GLY A 1 102 ? 17.239 -37.739 26.182 1.00 0.00 129 GLY A CA 19
ATOM 30007 C C . GLY A 1 102 ? 16.689 -36.798 27.252 1.00 0.00 129 GLY A C 19
ATOM 30008 O O . GLY A 1 102 ? 15.689 -37.105 27.900 1.00 0.00 129 GLY A O 19
ATOM 30012 N N . GLY A 1 103 ? 17.347 -35.658 27.442 1.00 0.00 130 GLY A N 19
ATOM 30013 C CA . GLY A 1 103 ? 16.905 -34.694 28.447 1.00 0.00 130 GLY A CA 19
ATOM 30014 C C . GLY A 1 103 ? 17.405 -35.080 29.842 1.00 0.00 130 GLY A C 19
ATOM 30015 O O . GLY A 1 103 ? 17.105 -34.402 30.825 1.00 0.00 130 GLY A O 19
ATOM 30019 N N . VAL A 1 104 ? 18.168 -36.170 29.921 1.00 0.00 131 VAL A N 19
ATOM 30020 C CA . VAL A 1 104 ? 18.707 -36.635 31.194 1.00 0.00 131 VAL A CA 19
ATOM 30021 C C . VAL A 1 104 ? 19.664 -35.591 31.787 1.00 0.00 131 VAL A C 19
ATOM 30022 O O . VAL A 1 104 ? 20.435 -34.984 31.051 1.00 0.00 131 VAL A O 19
ATOM 30035 N N . PRO A 1 105 ? 19.654 -35.361 33.084 1.00 0.00 132 PRO A N 19
ATOM 30036 C CA . PRO A 1 105 ? 20.581 -34.367 33.711 1.00 0.00 132 PRO A CA 19
ATOM 30037 C C . PRO A 1 105 ? 22.043 -34.715 33.427 1.00 0.00 132 PRO A C 19
ATOM 30038 O O . PRO A 1 105 ? 22.394 -35.888 33.299 1.00 0.00 132 PRO A O 19
ATOM 30049 N N . VAL A 1 106 ? 22.894 -33.697 33.328 1.00 0.00 133 VAL A N 19
ATOM 30050 C CA . VAL A 1 106 ? 24.310 -33.930 33.049 1.00 0.00 133 VAL A CA 19
ATOM 30051 C C . VAL A 1 106 ? 24.990 -34.594 34.242 1.00 0.00 133 VAL A C 19
ATOM 30052 O O . VAL A 1 106 ? 24.870 -34.130 35.374 1.00 0.00 133 VAL A O 19
ATOM 30065 N N . GLN A 1 107 ? 25.697 -35.690 33.978 1.00 0.00 134 GLN A N 19
ATOM 30066 C CA . GLN A 1 107 ? 26.377 -36.428 35.039 1.00 0.00 134 GLN A CA 19
ATOM 30067 C C . GLN A 1 107 ? 27.419 -35.547 35.716 1.00 0.00 134 GLN A C 19
ATOM 30068 O O . GLN A 1 107 ? 27.553 -35.555 36.941 1.00 0.00 134 GLN A O 19
ATOM 30082 N N . GLY A 1 108 ? 28.149 -34.787 34.912 1.00 0.00 135 GLY A N 19
ATOM 30083 C CA . GLY A 1 108 ? 29.181 -33.898 35.438 1.00 0.00 135 GLY A CA 19
ATOM 30084 C C . GLY A 1 108 ? 30.508 -34.625 35.620 1.00 0.00 135 GLY A C 19
ATOM 30085 O O . GLY A 1 108 ? 30.645 -35.796 35.265 1.00 0.00 135 GLY A O 19
ATOM 30089 N N . SER A 1 109 ? 31.487 -33.914 36.176 1.00 0.00 136 SER A N 19
ATOM 30090 C CA . SER A 1 109 ? 32.808 -34.480 36.404 1.00 0.00 136 SER A CA 19
ATOM 30091 C C . SER A 1 109 ? 33.049 -34.692 37.895 1.00 0.00 136 SER A C 19
ATOM 30092 O O . SER A 1 109 ? 32.384 -34.084 38.735 1.00 0.00 136 SER A O 19
ATOM 30100 N N . LYS A 1 110 ? 34.004 -35.556 38.212 1.00 0.00 137 LYS A N 19
ATOM 30101 C CA . LYS A 1 110 ? 34.338 -35.850 39.601 1.00 0.00 137 LYS A CA 19
ATOM 30102 C C . LYS A 1 110 ? 34.822 -34.594 40.310 1.00 0.00 137 LYS A C 19
ATOM 30103 O O . LYS A 1 110 ? 34.525 -34.375 41.483 1.00 0.00 137 LYS A O 19
ATOM 30122 N N . TYR A 1 111 ? 35.574 -33.778 39.587 1.00 0.00 138 TYR A N 19
ATOM 30123 C CA . TYR A 1 111 ? 36.104 -32.542 40.153 1.00 0.00 138 TYR A CA 19
ATOM 30124 C C . TYR A 1 111 ? 34.977 -31.585 40.534 1.00 0.00 138 TYR A C 19
ATOM 30125 O O . TYR A 1 111 ? 35.198 -30.624 41.272 1.00 0.00 138 TYR A O 19
ATOM 30143 N N . ALA A 1 112 ? 33.773 -31.842 40.032 1.00 0.00 139 ALA A N 19
ATOM 30144 C CA . ALA A 1 112 ? 32.642 -30.977 40.337 1.00 0.00 139 ALA A CA 19
ATOM 30145 C C . ALA A 1 112 ? 32.391 -30.939 41.838 1.00 0.00 139 ALA A C 19
ATOM 30146 O O . ALA A 1 112 ? 32.536 -31.948 42.529 1.00 0.00 139 ALA A O 19
ATOM 30153 N N . ALA A 1 113 ? 32.018 -29.766 42.337 1.00 0.00 140 ALA A N 19
ATOM 30154 C CA . ALA A 1 113 ? 31.751 -29.599 43.759 1.00 0.00 140 ALA A CA 19
ATOM 30155 C C . ALA A 1 113 ? 30.355 -30.103 44.106 1.00 0.00 140 ALA A C 19
ATOM 30156 O O . ALA A 1 113 ? 30.015 -30.087 45.278 1.00 0.00 140 ALA A O 19
ATOM 30382 N N . ASP A 1 24 ? 19.286 -11.389 18.627 1.00 0.00 51 ASP A N 20
ATOM 30383 C CA . ASP A 1 24 ? 19.900 -12.572 19.293 1.00 0.00 51 ASP A CA 20
ATOM 30384 C C . ASP A 1 24 ? 20.957 -13.176 18.376 1.00 0.00 51 ASP A C 20
ATOM 30385 O O . ASP A 1 24 ? 20.996 -12.883 17.181 1.00 0.00 51 ASP A O 20
ATOM 30394 N N . LYS A 1 25 ? 21.817 -14.016 18.945 1.00 0.00 52 LYS A N 20
ATOM 30395 C CA . LYS A 1 25 ? 22.880 -14.644 18.174 1.00 0.00 52 LYS A CA 20
ATOM 30396 C C . LYS A 1 25 ? 22.299 -15.704 17.242 1.00 0.00 52 LYS A C 20
ATOM 30397 O O . LYS A 1 25 ? 21.309 -16.356 17.571 1.00 0.00 52 LYS A O 20
ATOM 30416 N N . LYS A 1 26 ? 22.920 -15.869 16.078 1.00 0.00 53 LYS A N 20
ATOM 30417 C CA . LYS A 1 26 ? 22.456 -16.858 15.110 1.00 0.00 53 LYS A CA 20
ATOM 30418 C C . LYS A 1 26 ? 22.573 -18.263 15.672 1.00 0.00 53 LYS A C 20
ATOM 30419 O O . LYS A 1 26 ? 23.597 -18.637 16.244 1.00 0.00 53 LYS A O 20
ATOM 30438 N N . VAL A 1 27 ? 21.519 -19.039 15.486 1.00 0.00 54 VAL A N 20
ATOM 30439 C CA . VAL A 1 27 ? 21.506 -20.411 15.958 1.00 0.00 54 VAL A CA 20
ATOM 30440 C C . VAL A 1 27 ? 21.868 -21.343 14.809 1.00 0.00 54 VAL A C 20
ATOM 30441 O O . VAL A 1 27 ? 21.041 -21.627 13.941 1.00 0.00 54 VAL A O 20
ATOM 30454 N N . ILE A 1 28 ? 23.112 -21.800 14.805 1.00 0.00 55 ILE A N 20
ATOM 30455 C CA . ILE A 1 28 ? 23.588 -22.692 13.759 1.00 0.00 55 ILE A CA 20
ATOM 30456 C C . ILE A 1 28 ? 22.831 -24.016 13.781 1.00 0.00 55 ILE A C 20
ATOM 30457 O O . ILE A 1 28 ? 22.425 -24.526 12.737 1.00 0.00 55 ILE A O 20
ATOM 30473 N N . ALA A 1 29 ? 22.655 -24.571 14.974 1.00 0.00 56 ALA A N 20
ATOM 30474 C CA . ALA A 1 29 ? 21.966 -25.847 15.115 1.00 0.00 56 ALA A CA 20
ATOM 30475 C C . ALA A 1 29 ? 21.298 -25.963 16.483 1.00 0.00 56 ALA A C 20
ATOM 30476 O O . ALA A 1 29 ? 21.614 -25.217 17.407 1.00 0.00 56 ALA A O 20
ATOM 30483 N N . THR A 1 30 ? 20.375 -26.910 16.594 1.00 0.00 57 THR A N 20
ATOM 30484 C CA . THR A 1 30 ? 19.659 -27.140 17.842 1.00 0.00 57 THR A CA 20
ATOM 30485 C C . THR A 1 30 ? 20.303 -28.301 18.599 1.00 0.00 57 THR A C 20
ATOM 30486 O O . THR A 1 30 ? 21.512 -28.499 18.506 1.00 0.00 57 THR A O 20
ATOM 30497 N N . LYS A 1 31 ? 19.519 -29.055 19.363 1.00 0.00 58 LYS A N 20
ATOM 30498 C CA . LYS A 1 31 ? 20.079 -30.167 20.119 1.00 0.00 58 LYS A CA 20
ATOM 30499 C C . LYS A 1 31 ? 20.856 -31.103 19.195 1.00 0.00 58 LYS A C 20
ATOM 30500 O O . LYS A 1 31 ? 20.298 -31.677 18.260 1.00 0.00 58 LYS A O 20
ATOM 30519 N N . VAL A 1 32 ? 22.147 -31.246 19.474 1.00 0.00 59 VAL A N 20
ATOM 30520 C CA . VAL A 1 32 ? 23.012 -32.110 18.678 1.00 0.00 59 VAL A CA 20
ATOM 30521 C C . VAL A 1 32 ? 23.830 -33.024 19.577 1.00 0.00 59 VAL A C 20
ATOM 30522 O O . VAL A 1 32 ? 24.451 -32.567 20.536 1.00 0.00 59 VAL A O 20
ATOM 30535 N N . LEU A 1 33 ? 23.846 -34.311 19.255 1.00 0.00 60 LEU A N 20
ATOM 30536 C CA . LEU A 1 33 ? 24.630 -35.260 20.031 1.00 0.00 60 LEU A CA 20
ATOM 30537 C C . LEU A 1 33 ? 26.113 -34.952 19.878 1.00 0.00 60 LEU A C 20
ATOM 30538 O O . LEU A 1 33 ? 26.615 -34.776 18.767 1.00 0.00 60 LEU A O 20
ATOM 30554 N N . GLY A 1 34 ? 26.805 -34.888 21.005 1.00 0.00 61 GLY A N 20
ATOM 30555 C CA . GLY A 1 34 ? 28.227 -34.599 21.006 1.00 0.00 61 GLY A CA 20
ATOM 30556 C C . GLY A 1 34 ? 28.913 -35.360 22.128 1.00 0.00 61 GLY A C 20
ATOM 30557 O O . GLY A 1 34 ? 28.258 -36.036 22.917 1.00 0.00 61 GLY A O 20
ATOM 30561 N N . THR A 1 35 ? 30.229 -35.248 22.193 1.00 0.00 62 THR A N 20
ATOM 30562 C CA . THR A 1 35 ? 30.996 -35.928 23.224 1.00 0.00 62 THR A CA 20
ATOM 30563 C C . THR A 1 35 ? 31.933 -34.952 23.923 1.00 0.00 62 THR A C 20
ATOM 30564 O O . THR A 1 35 ? 32.592 -34.139 23.275 1.00 0.00 62 THR A O 20
ATOM 30575 N N . VAL A 1 36 ? 31.979 -35.031 25.246 1.00 0.00 63 VAL A N 20
ATOM 30576 C CA . VAL A 1 36 ? 32.829 -34.134 26.019 1.00 0.00 63 VAL A CA 20
ATOM 30577 C C . VAL A 1 36 ? 34.301 -34.480 25.824 1.00 0.00 63 VAL A C 20
ATOM 30578 O O . VAL A 1 36 ? 34.781 -35.492 26.332 1.00 0.00 63 VAL A O 20
ATOM 30591 N N . LYS A 1 37 ? 35.018 -33.631 25.096 1.00 0.00 64 LYS A N 20
ATOM 30592 C CA . LYS A 1 37 ? 36.437 -33.864 24.870 1.00 0.00 64 LYS A CA 20
ATOM 30593 C C . LYS A 1 37 ? 37.161 -33.852 26.214 1.00 0.00 64 LYS A C 20
ATOM 30594 O O . LYS A 1 37 ? 37.940 -34.749 26.534 1.00 0.00 64 LYS A O 20
ATOM 30613 N N . TRP A 1 38 ? 36.851 -32.825 27.001 1.00 0.00 65 TRP A N 20
ATOM 30614 C CA . TRP A 1 38 ? 37.413 -32.668 28.343 1.00 0.00 65 TRP A CA 20
ATOM 30615 C C . TRP A 1 38 ? 36.812 -31.436 29.019 1.00 0.00 65 TRP A C 20
ATOM 30616 O O . TRP A 1 38 ? 36.642 -30.394 28.385 1.00 0.00 65 TRP A O 20
ATOM 30637 N N . PHE A 1 39 ? 36.498 -31.557 30.303 1.00 0.00 66 PHE A N 20
ATOM 30638 C CA . PHE A 1 39 ? 35.928 -30.440 31.051 1.00 0.00 66 PHE A CA 20
ATOM 30639 C C . PHE A 1 39 ? 36.597 -30.330 32.418 1.00 0.00 66 PHE A C 20
ATOM 30640 O O . PHE A 1 39 ? 36.507 -31.246 33.235 1.00 0.00 66 PHE A O 20
ATOM 30657 N N . ASN A 1 40 ? 37.268 -29.210 32.663 1.00 0.00 67 ASN A N 20
ATOM 30658 C CA . ASN A 1 40 ? 37.949 -29.014 33.940 1.00 0.00 67 ASN A CA 20
ATOM 30659 C C . ASN A 1 40 ? 37.126 -28.128 34.864 1.00 0.00 67 ASN A C 20
ATOM 30660 O O . ASN A 1 40 ? 36.831 -26.977 34.542 1.00 0.00 67 ASN A O 20
ATOM 30671 N N . VAL A 1 41 ? 36.756 -28.676 36.012 1.00 0.00 68 VAL A N 20
ATOM 30672 C CA . VAL A 1 41 ? 35.971 -27.935 36.990 1.00 0.00 68 VAL A CA 20
ATOM 30673 C C . VAL A 1 41 ? 36.728 -26.711 37.501 1.00 0.00 68 VAL A C 20
ATOM 30674 O O . VAL A 1 41 ? 36.164 -25.620 37.602 1.00 0.00 68 VAL A O 20
ATOM 30687 N N . ARG A 1 42 ? 37.998 -26.902 37.847 1.00 0.00 69 ARG A N 20
ATOM 30688 C CA . ARG A 1 42 ? 38.808 -25.805 38.372 1.00 0.00 69 ARG A CA 20
ATOM 30689 C C . ARG A 1 42 ? 38.933 -24.648 37.378 1.00 0.00 69 ARG A C 20
ATOM 30690 O O . ARG A 1 42 ? 38.785 -23.486 37.753 1.00 0.00 69 ARG A O 20
ATOM 30711 N N . ASN A 1 43 ? 39.219 -24.964 36.120 1.00 0.00 70 ASN A N 20
ATOM 30712 C CA . ASN A 1 43 ? 39.365 -23.919 35.109 1.00 0.00 70 ASN A CA 20
ATOM 30713 C C . ASN A 1 43 ? 38.068 -23.134 34.946 1.00 0.00 70 ASN A C 20
ATOM 30714 O O . ASN A 1 43 ? 38.085 -21.915 34.786 1.00 0.00 70 ASN A O 20
ATOM 30725 N N . GLY A 1 44 ? 36.942 -23.841 34.997 1.00 0.00 71 GLY A N 20
ATOM 30726 C CA . GLY A 1 44 ? 35.638 -23.194 34.872 1.00 0.00 71 GLY A CA 20
ATOM 30727 C C . GLY A 1 44 ? 35.114 -23.213 33.433 1.00 0.00 71 GLY A C 20
ATOM 30728 O O . GLY A 1 44 ? 34.037 -22.682 33.162 1.00 0.00 71 GLY A O 20
ATOM 30732 N N . TYR A 1 45 ? 35.859 -23.827 32.515 1.00 0.00 72 TYR A N 20
ATOM 30733 C CA . TYR A 1 45 ? 35.412 -23.898 31.125 1.00 0.00 72 TYR A CA 20
ATOM 30734 C C . TYR A 1 45 ? 35.907 -25.191 30.481 1.00 0.00 72 TYR A C 20
ATOM 30735 O O . TYR A 1 45 ? 36.834 -25.823 30.983 1.00 0.00 72 TYR A O 20
ATOM 30753 N N . GLY A 1 46 ? 35.282 -25.590 29.371 1.00 0.00 73 GLY A N 20
ATOM 30754 C CA . GLY A 1 46 ? 35.682 -26.819 28.695 1.00 0.00 73 GLY A CA 20
ATOM 30755 C C . GLY A 1 46 ? 35.223 -26.834 27.242 1.00 0.00 73 GLY A C 20
ATOM 30756 O O . GLY A 1 46 ? 34.644 -25.866 26.750 1.00 0.00 73 GLY A O 20
ATOM 30760 N N . PHE A 1 47 ? 35.506 -27.939 26.554 1.00 0.00 74 PHE A N 20
ATOM 30761 C CA . PHE A 1 47 ? 35.139 -28.074 25.145 1.00 0.00 74 PHE A CA 20
ATOM 30762 C C . PHE A 1 47 ? 34.389 -29.376 24.866 1.00 0.00 74 PHE A C 20
ATOM 30763 O O . PHE A 1 47 ? 34.689 -30.418 25.448 1.00 0.00 74 PHE A O 20
ATOM 30780 N N . ILE A 1 48 ? 33.425 -29.296 23.951 1.00 0.00 75 ILE A N 20
ATOM 30781 C CA . ILE A 1 48 ? 32.638 -30.461 23.558 1.00 0.00 75 ILE A CA 20
ATOM 30782 C C . ILE A 1 48 ? 32.873 -30.770 22.083 1.00 0.00 75 ILE A C 20
ATOM 30783 O O . ILE A 1 48 ? 32.656 -29.916 21.224 1.00 0.00 75 ILE A O 20
ATOM 30799 N N . ASN A 1 49 ? 33.309 -31.988 21.786 1.00 0.00 76 ASN A N 20
ATOM 30800 C CA . ASN A 1 49 ? 33.574 -32.362 20.401 1.00 0.00 76 ASN A CA 20
ATOM 30801 C C . ASN A 1 49 ? 32.342 -32.972 19.759 1.00 0.00 76 ASN A C 20
ATOM 30802 O O . ASN A 1 49 ? 31.953 -34.092 20.079 1.00 0.00 76 ASN A O 20
ATOM 30813 N N . ARG A 1 50 ? 31.741 -32.229 18.842 1.00 0.00 77 ARG A N 20
ATOM 30814 C CA . ARG A 1 50 ? 30.565 -32.725 18.135 1.00 0.00 77 ARG A CA 20
ATOM 30815 C C . ARG A 1 50 ? 30.930 -33.947 17.308 1.00 0.00 77 ARG A C 20
ATOM 30816 O O . ARG A 1 50 ? 31.899 -33.927 16.550 1.00 0.00 77 ARG A O 20
ATOM 30837 N N . ASN A 1 51 ? 30.147 -35.011 17.447 1.00 0.00 78 ASN A N 20
ATOM 30838 C CA . ASN A 1 51 ? 30.407 -36.221 16.679 1.00 0.00 78 ASN A CA 20
ATOM 30839 C C . ASN A 1 51 ? 29.985 -36.055 15.218 1.00 0.00 78 ASN A C 20
ATOM 30840 O O . ASN A 1 51 ? 30.547 -36.695 14.331 1.00 0.00 78 ASN A O 20
ATOM 30851 N N . ASP A 1 52 ? 29.009 -35.180 14.964 1.00 0.00 79 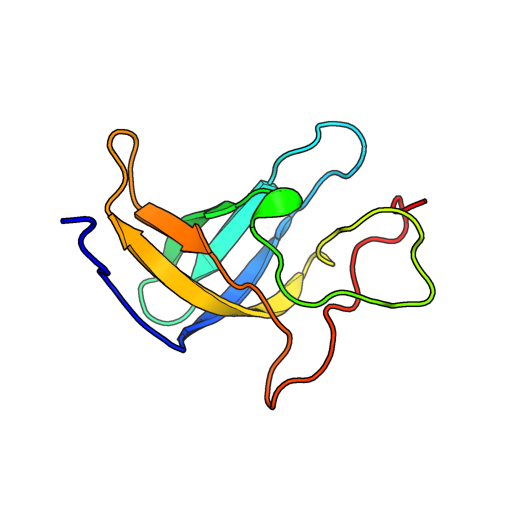ASP A N 20
ATOM 30852 C CA . ASP A 1 52 ? 28.526 -34.976 13.604 1.00 0.00 79 ASP A CA 20
ATOM 30853 C C . ASP A 1 52 ? 29.579 -34.249 12.774 1.00 0.00 79 ASP A C 20
ATOM 30854 O O . ASP A 1 52 ? 29.806 -34.580 11.610 1.00 0.00 79 ASP A O 20
ATOM 30863 N N . THR A 1 53 ? 30.206 -33.250 13.385 1.00 0.00 80 THR A N 20
ATOM 30864 C CA . THR A 1 53 ? 31.204 -32.447 12.700 1.00 0.00 80 THR A CA 20
ATOM 30865 C C . THR A 1 53 ? 32.621 -32.811 13.141 1.00 0.00 80 THR A C 20
ATOM 30866 O O . THR A 1 53 ? 33.596 -32.373 12.529 1.00 0.00 80 THR A O 20
ATOM 30877 N N . LYS A 1 54 ? 32.738 -33.599 14.204 1.00 0.00 81 LYS A N 20
ATOM 30878 C CA . LYS A 1 54 ? 34.047 -33.970 14.714 1.00 0.00 81 LYS A CA 20
ATOM 30879 C C . LYS A 1 54 ? 34.861 -32.719 15.023 1.00 0.00 81 LYS A C 20
ATOM 30880 O O . LYS A 1 54 ? 36.087 -32.720 14.917 1.00 0.00 81 LYS A O 20
ATOM 30899 N N . GLU A 1 55 ? 34.164 -31.654 15.412 1.00 0.00 82 GLU A N 20
ATOM 30900 C CA . GLU A 1 55 ? 34.826 -30.397 15.743 1.00 0.00 82 GLU A CA 20
ATOM 30901 C C . GLU A 1 55 ? 34.539 -29.985 17.178 1.00 0.00 82 GLU A C 20
ATOM 30902 O O . GLU A 1 55 ? 33.456 -30.230 17.709 1.00 0.00 82 GLU A O 20
ATOM 30914 N N . ASP A 1 56 ? 35.529 -29.360 17.796 1.00 0.00 83 ASP A N 20
ATOM 30915 C CA . ASP A 1 56 ? 35.403 -28.909 19.177 1.00 0.00 83 ASP A CA 20
ATOM 30916 C C . ASP A 1 56 ? 34.431 -27.734 19.285 1.00 0.00 83 ASP A C 20
ATOM 30917 O O . ASP A 1 56 ? 34.328 -26.916 18.370 1.00 0.00 83 ASP A O 20
ATOM 30926 N N . VAL A 1 57 ? 33.723 -27.662 20.408 1.00 0.00 84 VAL A N 20
ATOM 30927 C CA . VAL A 1 57 ? 32.759 -26.588 20.631 1.00 0.00 84 VAL A CA 20
ATOM 30928 C C . VAL A 1 57 ? 32.981 -25.933 21.995 1.00 0.00 84 VAL A C 20
ATOM 30929 O O . VAL A 1 57 ? 33.125 -26.617 23.007 1.00 0.00 84 VAL A O 20
ATOM 30942 N N . PHE A 1 58 ? 33.007 -24.602 22.007 1.00 0.00 85 PHE A N 20
ATOM 30943 C CA . PHE A 1 58 ? 33.200 -23.853 23.249 1.00 0.00 85 PHE A CA 20
ATOM 30944 C C . PHE A 1 58 ? 32.005 -24.052 24.180 1.00 0.00 85 PHE A C 20
ATOM 30945 O O . PHE A 1 58 ? 30.858 -24.029 23.736 1.00 0.00 85 PHE A O 20
ATOM 30962 N N . VAL A 1 59 ? 32.268 -24.231 25.472 1.00 0.00 86 VAL A N 20
ATOM 30963 C CA . VAL A 1 59 ? 31.182 -24.407 26.433 1.00 0.00 86 VAL A CA 20
ATOM 30964 C C . VAL A 1 59 ? 31.590 -23.907 27.809 1.00 0.00 86 VAL A C 20
ATOM 30965 O O . VAL A 1 59 ? 32.761 -23.953 28.183 1.00 0.00 86 VAL A O 20
ATOM 30978 N N . HIS A 1 60 ? 30.606 -23.439 28.555 1.00 0.00 87 HIS A N 20
ATOM 30979 C CA . HIS A 1 60 ? 30.850 -22.932 29.900 1.00 0.00 87 HIS A CA 20
ATOM 30980 C C . HIS A 1 60 ? 29.813 -23.506 30.867 1.00 0.00 87 HIS A C 20
ATOM 30981 O O . HIS A 1 60 ? 28.728 -23.912 30.451 1.00 0.00 87 HIS A O 20
ATOM 30995 N N . GLN A 1 61 ? 30.161 -23.570 32.150 1.00 0.00 88 GLN A N 20
ATOM 30996 C CA . GLN A 1 61 ? 29.251 -24.130 33.151 1.00 0.00 88 GLN A CA 20
ATOM 30997 C C . GLN A 1 61 ? 27.948 -23.345 33.235 1.00 0.00 88 GLN A C 20
ATOM 30998 O O . GLN A 1 61 ? 26.915 -23.890 33.627 1.00 0.00 88 GLN A O 20
ATOM 31012 N N . THR A 1 62 ? 27.993 -22.081 32.862 1.00 0.00 89 THR A N 20
ATOM 31013 C CA . THR A 1 62 ? 26.788 -21.258 32.879 1.00 0.00 89 THR A CA 20
ATOM 31014 C C . THR A 1 62 ? 25.931 -21.540 31.647 1.00 0.00 89 THR A C 20
ATOM 31015 O O . THR A 1 62 ? 24.770 -21.140 31.584 1.00 0.00 89 THR A O 20
ATOM 31026 N N . ALA A 1 63 ? 26.511 -22.236 30.670 1.00 0.00 90 ALA A N 20
ATOM 31027 C CA . ALA A 1 63 ? 25.792 -22.568 29.447 1.00 0.00 90 ALA A CA 20
ATOM 31028 C C . ALA A 1 63 ? 25.052 -23.898 29.587 1.00 0.00 90 ALA A C 20
ATOM 31029 O O . ALA A 1 63 ? 24.429 -24.366 28.634 1.00 0.00 90 ALA A O 20
ATOM 31036 N N . ILE A 1 64 ? 25.139 -24.517 30.762 1.00 0.00 91 ILE A N 20
ATOM 31037 C CA . ILE A 1 64 ? 24.499 -25.808 30.978 1.00 0.00 91 ILE A CA 20
ATOM 31038 C C . ILE A 1 64 ? 23.107 -25.640 31.586 1.00 0.00 91 ILE A C 20
ATOM 31039 O O . ILE A 1 64 ? 22.968 -25.279 32.755 1.00 0.00 91 ILE A O 20
ATOM 31055 N N . LYS A 1 65 ? 22.084 -25.913 30.780 1.00 0.00 92 LYS A N 20
ATOM 31056 C CA . LYS A 1 65 ? 20.700 -25.792 31.233 1.00 0.00 92 LYS A CA 20
ATOM 31057 C C . LYS A 1 65 ? 20.392 -26.788 32.349 1.00 0.00 92 LYS A C 20
ATOM 31058 O O . LYS A 1 65 ? 19.730 -26.449 33.329 1.00 0.00 92 LYS A O 20
ATOM 31077 N N . LYS A 1 66 ? 20.860 -28.022 32.183 1.00 0.00 93 LYS A N 20
ATOM 31078 C CA . LYS A 1 66 ? 20.597 -29.066 33.171 1.00 0.00 93 LYS A CA 20
ATOM 31079 C C . LYS A 1 66 ? 21.893 -29.678 33.681 1.00 0.00 93 LYS A C 20
ATOM 31080 O O . LYS A 1 66 ? 22.820 -29.926 32.910 1.00 0.00 93 LYS A O 20
ATOM 31099 N N . ASN A 1 67 ? 21.948 -29.928 34.982 1.00 0.00 94 ASN A N 20
ATOM 31100 C CA . ASN A 1 67 ? 23.130 -30.521 35.590 1.00 0.00 94 ASN A CA 20
ATOM 31101 C C . ASN A 1 67 ? 22.734 -31.453 36.724 1.00 0.00 94 ASN A C 20
ATOM 31102 O O . ASN A 1 67 ? 21.652 -31.325 37.296 1.00 0.00 94 ASN A O 20
ATOM 31113 N N . ASN A 1 68 ? 23.614 -32.391 37.049 1.00 0.00 95 ASN A N 20
ATOM 31114 C CA . ASN A 1 68 ? 23.328 -33.347 38.113 1.00 0.00 95 ASN A CA 20
ATOM 31115 C C . ASN A 1 68 ? 23.027 -32.589 39.419 1.00 0.00 95 ASN A C 20
ATOM 31116 O O . ASN A 1 68 ? 23.876 -31.841 39.898 1.00 0.00 95 ASN A O 20
ATOM 31127 N N . PRO A 1 69 ? 21.852 -32.748 40.006 1.00 0.00 96 PRO A N 20
ATOM 31128 C CA . PRO A 1 69 ? 21.502 -32.050 41.283 1.00 0.00 96 PRO A CA 20
ATOM 31129 C C . PRO A 1 69 ? 22.475 -32.371 42.411 1.00 0.00 96 PRO A C 20
ATOM 31130 O O . PRO A 1 69 ? 22.742 -31.534 43.271 1.00 0.00 96 PRO A O 20
ATOM 31141 N N . ARG A 1 70 ? 23.009 -33.583 42.394 1.00 0.00 97 ARG A N 20
ATOM 31142 C CA . ARG A 1 70 ? 23.963 -33.996 43.414 1.00 0.00 97 ARG A CA 20
ATOM 31143 C C . ARG A 1 70 ? 25.215 -33.122 43.358 1.00 0.00 97 ARG A C 20
ATOM 31144 O O . ARG A 1 70 ? 25.953 -33.022 44.337 1.00 0.00 97 ARG A O 20
ATOM 31165 N N . LYS A 1 71 ? 25.455 -32.490 42.206 1.00 0.00 98 LYS A N 20
ATOM 31166 C CA . LYS A 1 71 ? 26.628 -31.643 42.045 1.00 0.00 98 LYS A CA 20
ATOM 31167 C C . LYS A 1 71 ? 26.344 -30.230 42.548 1.00 0.00 98 LYS A C 20
ATOM 31168 O O . LYS A 1 71 ? 25.362 -29.606 42.147 1.00 0.00 98 LYS A O 20
ATOM 31187 N N . TYR A 1 72 ? 27.208 -29.733 43.428 1.00 0.00 99 TYR A N 20
ATOM 31188 C CA . TYR A 1 72 ? 27.034 -28.392 43.982 1.00 0.00 99 TYR A CA 20
ATOM 31189 C C . TYR A 1 72 ? 27.183 -27.332 42.893 1.00 0.00 99 TYR A C 20
ATOM 31190 O O . TYR A 1 72 ? 26.454 -26.343 42.871 1.00 0.00 99 TYR A O 20
ATOM 31208 N N . LEU A 1 73 ? 28.136 -27.551 41.995 1.00 0.00 100 LEU A N 20
ATOM 31209 C CA . LEU A 1 73 ? 28.383 -26.611 40.910 1.00 0.00 100 LEU A CA 20
ATOM 31210 C C . LEU A 1 73 ? 28.148 -27.286 39.563 1.00 0.00 100 LEU A C 20
ATOM 31211 O O . LEU A 1 73 ? 28.331 -28.495 39.429 1.00 0.00 100 LEU A O 20
ATOM 31227 N N . ARG A 1 74 ? 27.737 -26.502 38.570 1.00 0.00 101 ARG A N 20
ATOM 31228 C CA . ARG A 1 74 ? 27.485 -27.054 37.246 1.00 0.00 101 ARG A CA 20
ATOM 31229 C C . ARG A 1 74 ? 28.770 -27.616 36.653 1.00 0.00 101 ARG A C 20
ATOM 31230 O O . ARG A 1 74 ? 29.833 -27.003 36.749 1.00 0.00 101 ARG A O 20
ATOM 31251 N N . SER A 1 75 ? 28.661 -28.790 36.044 1.00 0.00 102 SER A N 20
ATOM 31252 C CA . SER A 1 75 ? 29.814 -29.439 35.433 1.00 0.00 102 SER A CA 20
ATOM 31253 C C . SER A 1 75 ? 29.364 -30.463 34.400 1.00 0.00 102 SER A C 20
ATOM 31254 O O . SER A 1 75 ? 28.206 -30.883 34.395 1.00 0.00 102 SER A O 20
ATOM 31262 N N . VAL A 1 76 ? 30.284 -30.871 33.532 1.00 0.00 103 VAL A N 20
ATOM 31263 C CA . VAL A 1 76 ? 29.962 -31.856 32.509 1.00 0.00 103 VAL A CA 20
ATOM 31264 C C . VAL A 1 76 ? 30.944 -33.021 32.592 1.00 0.00 103 VAL A C 20
ATOM 31265 O O . VAL A 1 76 ? 32.158 -32.815 32.611 1.00 0.00 103 VAL A O 20
ATOM 31278 N N . GLY A 1 77 ? 30.420 -34.239 32.657 1.00 0.00 104 GLY A N 20
ATOM 31279 C CA . GLY A 1 77 ? 31.278 -35.417 32.752 1.00 0.00 104 GLY A CA 20
ATOM 31280 C C . GLY A 1 77 ? 32.107 -35.601 31.486 1.00 0.00 104 GLY A C 20
ATOM 31281 O O . GLY A 1 77 ? 31.608 -35.428 30.374 1.00 0.00 104 GLY A O 20
ATOM 31285 N N . ASP A 1 78 ? 33.375 -35.962 31.663 1.00 0.00 105 ASP A N 20
ATOM 31286 C CA . ASP A 1 78 ? 34.263 -36.175 30.525 1.00 0.00 105 ASP A CA 20
ATOM 31287 C C . ASP A 1 78 ? 33.961 -37.520 29.878 1.00 0.00 105 ASP A C 20
ATOM 31288 O O . ASP A 1 78 ? 33.771 -38.521 30.568 1.00 0.00 105 ASP A O 20
ATOM 31297 N N . GLY A 1 79 ? 33.903 -37.539 28.553 1.00 0.00 106 GLY A N 20
ATOM 31298 C CA . GLY A 1 79 ? 33.621 -38.772 27.833 1.00 0.00 106 GLY A CA 20
ATOM 31299 C C . GLY A 1 79 ? 32.119 -39.058 27.828 1.00 0.00 106 GLY A C 20
ATOM 31300 O O . GLY A 1 79 ? 31.676 -40.089 27.321 1.00 0.00 106 GLY A O 20
ATOM 31304 N N . GLU A 1 80 ? 31.340 -38.137 28.399 1.00 0.00 107 GLU A N 20
ATOM 31305 C CA . GLU A 1 80 ? 29.895 -38.295 28.459 1.00 0.00 107 GLU A CA 20
ATOM 31306 C C . GLU A 1 80 ? 29.236 -37.633 27.260 1.00 0.00 107 GLU A C 20
ATOM 31307 O O . GLU A 1 80 ? 29.486 -36.465 26.964 1.00 0.00 107 GLU A O 20
ATOM 31319 N N . THR A 1 81 ? 28.388 -38.386 26.578 1.00 0.00 108 THR A N 20
ATOM 31320 C CA . THR A 1 81 ? 27.678 -37.854 25.423 1.00 0.00 108 THR A CA 20
ATOM 31321 C C . THR A 1 81 ? 26.679 -36.798 25.877 1.00 0.00 108 THR A C 20
ATOM 31322 O O . THR A 1 81 ? 25.949 -37.005 26.844 1.00 0.00 108 THR A O 20
ATOM 31333 N N . VAL A 1 82 ? 26.664 -35.655 25.197 1.00 0.00 109 VAL A N 20
ATOM 31334 C CA . VAL A 1 82 ? 25.757 -34.578 25.588 1.00 0.00 109 VAL A CA 20
ATOM 31335 C C . VAL A 1 82 ? 25.001 -34.022 24.384 1.00 0.00 109 VAL A C 20
ATOM 31336 O O . VAL A 1 82 ? 25.451 -34.137 23.251 1.00 0.00 109 VAL A O 20
ATOM 31349 N N . GLU A 1 83 ? 23.861 -33.388 24.651 1.00 0.00 110 GLU A N 20
ATOM 31350 C CA . GLU A 1 83 ? 23.069 -32.779 23.593 1.00 0.00 110 GLU A CA 20
ATOM 31351 C C . GLU A 1 83 ? 23.007 -31.279 23.841 1.00 0.00 110 GLU A C 20
ATOM 31352 O O . GLU A 1 83 ? 22.797 -30.847 24.972 1.00 0.00 110 GLU A O 20
ATOM 31364 N N . PHE A 1 84 ? 23.217 -30.481 22.803 1.00 0.00 111 PHE A N 20
ATOM 31365 C CA . PHE A 1 84 ? 23.222 -29.039 22.989 1.00 0.00 111 PHE A CA 20
ATOM 31366 C C . PHE A 1 84 ? 22.959 -28.280 21.692 1.00 0.00 111 PHE A C 20
ATOM 31367 O O . PHE A 1 84 ? 23.114 -28.818 20.597 1.00 0.00 111 PHE A O 20
ATOM 31384 N N . ASP A 1 85 ? 22.586 -27.011 21.840 1.00 0.00 112 ASP A N 20
ATOM 31385 C CA . ASP A 1 85 ? 22.323 -26.149 20.697 1.00 0.00 112 ASP A CA 20
ATOM 31386 C C . ASP A 1 85 ? 23.616 -25.467 20.275 1.00 0.00 112 ASP A C 20
ATOM 31387 O O . ASP A 1 85 ? 24.441 -25.117 21.122 1.00 0.00 112 ASP A O 20
ATOM 31396 N N . VAL A 1 86 ? 23.797 -25.274 18.977 1.00 0.00 113 VAL A N 20
ATOM 31397 C CA . VAL A 1 86 ? 25.003 -24.628 18.487 1.00 0.00 113 VAL A CA 20
ATOM 31398 C C . VAL A 1 86 ? 24.690 -23.201 18.053 1.00 0.00 113 VAL A C 20
ATOM 31399 O O . VAL A 1 86 ? 23.826 -22.974 17.207 1.00 0.00 113 VAL A O 20
ATOM 31412 N N . VAL A 1 87 ? 25.404 -22.247 18.633 1.00 0.00 114 VAL A N 20
ATOM 31413 C CA . VAL A 1 87 ? 25.203 -20.844 18.297 1.00 0.00 114 VAL A CA 20
ATOM 31414 C C . VAL A 1 87 ? 26.506 -20.256 17.775 1.00 0.00 114 VAL A C 20
ATOM 31415 O O . VAL A 1 87 ? 27.571 -20.494 18.336 1.00 0.00 114 VAL A O 20
ATOM 31428 N N . GLU A 1 88 ? 26.421 -19.512 16.683 1.00 0.00 115 GLU A N 20
ATOM 31429 C CA . GLU A 1 88 ? 27.616 -18.932 16.088 1.00 0.00 115 GLU A CA 20
ATOM 31430 C C . GLU A 1 88 ? 28.298 -17.972 17.058 1.00 0.00 115 GLU A C 20
ATOM 31431 O O . GLU A 1 88 ? 27.671 -17.053 17.586 1.00 0.00 115 GLU A O 20
ATOM 31443 N N . GLY A 1 89 ? 29.591 -18.196 17.286 1.00 0.00 116 GLY A N 20
ATOM 31444 C CA . GLY A 1 89 ? 30.362 -17.351 18.188 1.00 0.00 116 GLY A CA 20
ATOM 31445 C C . GLY A 1 89 ? 31.356 -16.493 17.413 1.00 0.00 116 GLY A C 20
ATOM 31446 O O . GLY A 1 89 ? 31.592 -16.720 16.227 1.00 0.00 116 GLY A O 20
ATOM 31450 N N . GLU A 1 90 ? 31.931 -15.502 18.088 1.00 0.00 117 GLU A N 20
ATOM 31451 C CA . GLU A 1 90 ? 32.894 -14.611 17.450 1.00 0.00 117 GLU A CA 20
ATOM 31452 C C . GLU A 1 90 ? 34.109 -15.389 16.949 1.00 0.00 117 GLU A C 20
ATOM 31453 O O . GLU A 1 90 ? 34.587 -15.161 15.839 1.00 0.00 117 GLU A O 20
ATOM 31465 N N . LYS A 1 91 ? 34.608 -16.302 17.776 1.00 0.00 118 LYS A N 20
ATOM 31466 C CA . LYS A 1 91 ? 35.783 -17.086 17.410 1.00 0.00 118 LYS A CA 20
ATOM 31467 C C . LYS A 1 91 ? 35.390 -18.383 16.702 1.00 0.00 118 LYS A C 20
ATOM 31468 O O . LYS A 1 91 ? 36.216 -19.004 16.035 1.00 0.00 118 LYS A O 20
ATOM 31487 N N . GLY A 1 92 ? 34.133 -18.790 16.850 1.00 0.00 119 GLY A N 20
ATOM 31488 C CA . GLY A 1 92 ? 33.665 -20.020 16.223 1.00 0.00 119 GLY A CA 20
ATOM 31489 C C . GLY A 1 92 ? 32.346 -20.470 16.835 1.00 0.00 119 GLY A C 20
ATOM 31490 O O . GLY A 1 92 ? 31.738 -19.747 17.624 1.00 0.00 119 GLY A O 20
ATOM 31494 N N . ALA A 1 93 ? 31.905 -21.669 16.470 1.00 0.00 120 ALA A N 20
ATOM 31495 C CA . ALA A 1 93 ? 30.648 -22.196 16.987 1.00 0.00 120 ALA A CA 20
ATOM 31496 C C . ALA A 1 93 ? 30.718 -22.349 18.503 1.00 0.00 120 ALA A C 20
ATOM 31497 O O . ALA A 1 93 ? 31.759 -22.704 19.056 1.00 0.00 120 ALA A O 20
ATOM 31504 N N . GLU A 1 94 ? 29.599 -22.083 19.169 1.00 0.00 121 GLU A N 20
ATOM 31505 C CA . GLU A 1 94 ? 29.532 -22.200 20.622 1.00 0.00 121 GLU A CA 20
ATOM 31506 C C . GLU A 1 94 ? 28.371 -23.095 21.038 1.00 0.00 121 GLU A C 20
ATOM 31507 O O . GLU A 1 94 ? 27.396 -23.242 20.309 1.00 0.00 121 GLU A O 20
ATOM 31519 N N . ALA A 1 95 ? 28.491 -23.699 22.211 1.00 0.00 122 ALA A N 20
ATOM 31520 C CA . ALA A 1 95 ? 27.447 -24.586 22.712 1.00 0.00 122 ALA A CA 20
ATOM 31521 C C . ALA A 1 95 ? 26.654 -23.920 23.835 1.00 0.00 122 ALA A C 20
ATOM 31522 O O . ALA A 1 95 ? 27.209 -23.184 24.649 1.00 0.00 122 ALA A O 20
ATOM 31529 N N . ALA A 1 96 ? 25.351 -24.188 23.867 1.00 0.00 123 ALA A N 20
ATOM 31530 C CA . ALA A 1 96 ? 24.485 -23.613 24.890 1.00 0.00 123 ALA A CA 20
ATOM 31531 C C . ALA A 1 96 ? 23.351 -24.578 25.223 1.00 0.00 123 ALA A C 20
ATOM 31532 O O . ALA A 1 96 ? 23.010 -25.447 24.421 1.00 0.00 123 ALA A O 20
ATOM 31539 N N . ASN A 1 97 ? 22.767 -24.425 26.409 1.00 0.00 124 ASN A N 20
ATOM 31540 C CA . ASN A 1 97 ? 21.673 -25.299 26.820 1.00 0.00 124 ASN A CA 20
ATOM 31541 C C . ASN A 1 97 ? 22.110 -26.758 26.739 1.00 0.00 124 ASN A C 20
ATOM 31542 O O . ASN A 1 97 ? 21.420 -27.594 26.155 1.00 0.00 124 ASN A O 20
ATOM 31553 N N . VAL A 1 98 ? 23.268 -27.052 27.319 1.00 0.00 125 VAL A N 20
ATOM 31554 C CA . VAL A 1 98 ? 23.803 -28.408 27.294 1.00 0.00 125 VAL A CA 20
ATOM 31555 C C . VAL A 1 98 ? 23.066 -29.308 28.279 1.00 0.00 125 VAL A C 20
ATOM 31556 O O . VAL A 1 98 ? 22.980 -29.004 29.469 1.00 0.00 125 VAL A O 20
ATOM 31569 N N . THR A 1 99 ? 22.545 -30.419 27.772 1.00 0.00 126 THR A N 20
ATOM 31570 C CA . THR A 1 99 ? 21.825 -31.373 28.605 1.00 0.00 126 THR A CA 20
ATOM 31571 C C . THR A 1 99 ? 22.232 -32.790 28.233 1.00 0.00 126 THR A C 20
ATOM 31572 O O . THR A 1 99 ? 22.793 -33.017 27.167 1.00 0.00 126 THR A O 20
ATOM 31583 N N . GLY A 1 100 ? 21.933 -33.743 29.102 1.00 0.00 127 GLY A N 20
ATOM 31584 C CA . GLY A 1 100 ? 22.269 -35.133 28.816 1.00 0.00 127 GLY A CA 20
ATOM 31585 C C . GLY A 1 100 ? 21.339 -35.662 27.731 1.00 0.00 127 GLY A C 20
ATOM 31586 O O . GLY A 1 100 ? 20.326 -35.035 27.423 1.00 0.00 127 GLY A O 20
ATOM 31590 N N . PRO A 1 101 ? 21.657 -36.778 27.143 1.00 0.00 128 PRO A N 20
ATOM 31591 C CA . PRO A 1 101 ? 20.827 -37.358 26.050 1.00 0.00 128 PRO A CA 20
ATOM 31592 C C . PRO A 1 101 ? 19.400 -37.652 26.505 1.00 0.00 128 PRO A C 20
ATOM 31593 O O . PRO A 1 101 ? 19.183 -38.193 27.589 1.00 0.00 128 PRO A O 20
ATOM 31604 N N . GLY A 1 102 ? 18.432 -37.297 25.666 1.00 0.00 129 GLY A N 20
ATOM 31605 C CA . GLY A 1 102 ? 17.031 -37.554 25.977 1.00 0.00 129 GLY A CA 20
ATOM 31606 C C . GLY A 1 102 ? 16.520 -36.609 27.064 1.00 0.00 129 GLY A C 20
ATOM 31607 O O . GLY A 1 102 ? 15.512 -36.889 27.714 1.00 0.00 129 GLY A O 20
ATOM 31611 N N . GLY A 1 103 ? 17.221 -35.497 27.266 1.00 0.00 130 GLY A N 20
ATOM 31612 C CA . GLY A 1 103 ? 16.819 -34.533 28.287 1.00 0.00 130 GLY A CA 20
ATOM 31613 C C . GLY A 1 103 ? 17.338 -34.940 29.671 1.00 0.00 130 GLY A C 20
ATOM 31614 O O . GLY A 1 103 ? 17.072 -34.263 30.663 1.00 0.00 130 GLY A O 20
ATOM 31618 N N . VAL A 1 104 ? 18.076 -36.048 29.726 1.00 0.00 131 VAL A N 20
ATOM 31619 C CA . VAL A 1 104 ? 18.640 -36.527 30.983 1.00 0.00 131 VAL A CA 20
ATOM 31620 C C . VAL A 1 104 ? 19.597 -35.484 31.577 1.00 0.00 131 VAL A C 20
ATOM 31621 O O . VAL A 1 104 ? 20.368 -34.877 30.840 1.00 0.00 131 VAL A O 20
ATOM 31634 N N . PRO A 1 105 ? 19.588 -35.254 32.872 1.00 0.00 132 PRO A N 20
ATOM 31635 C CA . PRO A 1 105 ? 20.508 -34.254 33.499 1.00 0.00 132 PRO A CA 20
ATOM 31636 C C . PRO A 1 105 ? 21.974 -34.626 33.269 1.00 0.00 132 PRO A C 20
ATOM 31637 O O . PRO A 1 105 ? 22.311 -35.807 33.174 1.00 0.00 132 PRO A O 20
ATOM 31648 N N . VAL A 1 106 ? 22.841 -33.622 33.179 1.00 0.00 133 VAL A N 20
ATOM 31649 C CA . VAL A 1 106 ? 24.260 -33.878 32.936 1.00 0.00 133 VAL A CA 20
ATOM 31650 C C . VAL A 1 106 ? 24.908 -34.513 34.164 1.00 0.00 133 VAL A C 20
ATOM 31651 O O . VAL A 1 106 ? 24.770 -34.011 35.280 1.00 0.00 133 VAL A O 20
ATOM 31664 N N . GLN A 1 107 ? 25.605 -35.626 33.950 1.00 0.00 134 GLN A N 20
ATOM 31665 C CA . GLN A 1 107 ? 26.255 -36.335 35.048 1.00 0.00 134 GLN A CA 20
ATOM 31666 C C . GLN A 1 107 ? 27.289 -35.443 35.722 1.00 0.00 134 GLN A C 20
ATOM 31667 O O . GLN A 1 107 ? 27.416 -35.437 36.946 1.00 0.00 134 GLN A O 20
ATOM 31681 N N . GLY A 1 108 ? 28.017 -34.686 34.914 1.00 0.00 135 GLY A N 20
ATOM 31682 C CA . GLY A 1 108 ? 29.044 -33.788 35.435 1.00 0.00 135 GLY A CA 20
ATOM 31683 C C . GLY A 1 108 ? 30.349 -34.526 35.711 1.00 0.00 135 GLY A C 20
ATOM 31684 O O . GLY A 1 108 ? 30.478 -35.716 35.422 1.00 0.00 135 GLY A O 20
ATOM 31688 N N . SER A 1 109 ? 31.315 -33.804 36.272 1.00 0.00 136 SER A N 20
ATOM 31689 C CA . SER A 1 109 ? 32.615 -34.378 36.585 1.00 0.00 136 SER A CA 20
ATOM 31690 C C . SER A 1 109 ? 32.771 -34.563 38.090 1.00 0.00 136 SER A C 20
ATOM 31691 O O . SER A 1 109 ? 32.124 -33.879 38.881 1.00 0.00 136 SER A O 20
ATOM 31699 N N . LYS A 1 110 ? 33.636 -35.495 38.473 1.00 0.00 137 LYS A N 20
ATOM 31700 C CA . LYS A 1 110 ? 33.881 -35.771 39.884 1.00 0.00 137 LYS A CA 20
ATOM 31701 C C . LYS A 1 110 ? 34.464 -34.546 40.573 1.00 0.00 137 LYS A C 20
ATOM 31702 O O . LYS A 1 110 ? 34.175 -34.279 41.740 1.00 0.00 137 LYS A O 20
ATOM 31721 N N . TYR A 1 111 ? 35.289 -33.811 39.844 1.00 0.00 138 TYR A N 20
ATOM 31722 C CA . TYR A 1 111 ? 35.918 -32.615 40.392 1.00 0.00 138 TYR A CA 20
ATOM 31723 C C . TYR A 1 111 ? 34.872 -31.572 40.779 1.00 0.00 138 TYR A C 20
ATOM 31724 O O . TYR A 1 111 ? 35.181 -30.608 41.477 1.00 0.00 138 TYR A O 20
ATOM 31742 N N . ALA A 1 112 ? 33.637 -31.762 40.322 1.00 0.00 139 ALA A N 20
ATOM 31743 C CA . 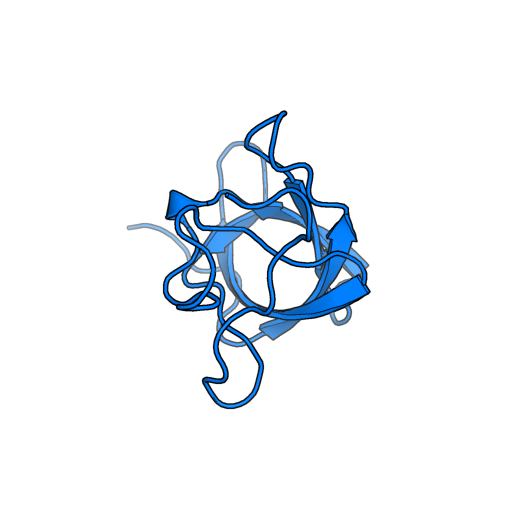ALA A 1 112 ? 32.576 -30.815 40.641 1.00 0.00 139 ALA A CA 20
ATOM 31744 C C . ALA A 1 112 ? 32.429 -30.668 42.151 1.00 0.00 139 ALA A C 20
ATOM 31745 O O . ALA A 1 112 ? 32.484 -31.652 42.889 1.00 0.00 139 ALA A O 20
ATOM 31752 N N . ALA A 1 113 ? 32.247 -29.433 42.601 1.00 0.00 140 ALA A N 20
ATOM 31753 C CA . ALA A 1 113 ? 32.102 -29.160 44.025 1.00 0.00 140 ALA A CA 20
ATOM 31754 C C . ALA A 1 113 ? 32.022 -27.659 44.279 1.00 0.00 140 ALA A C 20
ATOM 31755 O O . ALA A 1 113 ? 32.933 -26.960 43.866 1.00 0.00 140 ALA A O 20
#

Radius of gyration: 11.84 Å; Cα contacts (8 Å, |Δi|>4): 230; chains: 1; bounding box: 23×27×31 Å